Protein 3OCF (pdb70)

Nearest PDB structures (foldseek):
  3ocf-assembly1_C  TM=1.002E+00  e=6.251E-62  Brucella abortus 2308
  3ocf-assembly1_A  TM=9.992E-01  e=1.249E-58  Brucella abortus 2308
  3ocf-assembly1_B  TM=9.968E-01  e=5.907E-56  Brucella abortus 2308
  3oce-assembly1_C  TM=9.866E-01  e=8.020E-56  Brucella abortus 2308
  7c1a-assembly1_D  TM=9.221E-01  e=2.877E-33  [Mannheimia] succiniciproducens MBEL55E

Solvent-accessible surface area: 53727 Å² total; per-residue (Å²): 122,39,164,9,136,20,78,75,25,104,70,73,0,74,60,77,7,23,27,0,5,29,0,31,29,3,49,56,2,1,48,0,10,93,35,18,2,42,82,4,50,22,0,0,74,0,0,1,5,0,1,46,0,0,6,13,0,2,78,124,87,95,55,4,67,112,75,51,51,52,5,0,21,29,0,0,47,22,0,27,117,41,100,19,38,108,20,1,42,0,10,3,4,1,1,0,7,0,29,9,0,2,12,0,0,0,2,0,0,0,0,48,0,0,76,83,68,72,115,89,63,27,27,32,101,42,0,58,6,55,96,9,4,23,42,63,21,55,21,50,4,0,3,18,0,0,0,28,0,0,0,11,47,21,20,114,73,2,33,90,3,0,100,85,0,9,48,3,0,43,43,13,8,168,91,4,52,102,9,2,0,0,2,5,19,8,4,2,9,16,87,14,18,3,0,2,65,3,0,54,0,0,0,9,0,0,92,80,0,22,73,32,0,54,68,4,3,44,86,0,91,87,2,18,4,28,62,111,34,31,61,52,0,10,97,17,0,23,80,42,16,66,27,73,20,57,67,23,83,43,87,24,16,22,28,13,16,8,4,16,0,2,12,0,5,12,10,2,6,12,0,0,5,7,0,0,2,0,0,28,1,0,6,12,0,15,4,0,49,46,18,6,8,6,2,4,126,13,41,52,29,34,18,48,56,61,14,29,32,32,61,50,25,1,4,4,1,0,0,0,0,0,0,0,1,12,1,5,0,8,6,10,0,1,1,1,0,3,6,18,1,38,0,14,15,4,8,2,15,3,0,0,0,39,2,1,9,18,4,5,66,7,0,7,64,0,0,42,12,0,0,89,72,2,0,63,33,0,70,14,41,85,86,96,0,94,38,7,0,58,56,1,6,17,5,0,74,29,2,41,125,81,43,34,107,82,51,0,14,65,3,0,48,74,0,58,93,63,48,70,18,0,69,86,0,0,94,76,108,71,56,74,27,78,38,1,72,131,42,7,65,40,83,150,119,80,20,84,12,82,30,90,75,32,73,75,90,0,62,93,104,8,25,26,0,6,42,0,26,27,4,52,50,4,0,45,0,8,90,27,17,2,41,62,3,54,22,0,1,80,0,0,2,12,0,0,45,0,0,5,15,0,0,65,113,57,227,98,4,66,96,79,44,44,51,7,0,24,38,0,0,47,27,0,26,120,33,42,18,35,107,22,1,40,0,10,2,5,1,0,0,7,0,31,6,0,2,17,0,0,0,3,0,0,0,0,54,0,0,68,78,64,71,112,92,55,25,28,36,176,40,0,66,8,72,83,11,4,16,40,56,18,54,22,50,5,0,2,15,0,0,0,28,0,0,0,17,55,9,22,69,80,0,19,90,4,0,95,82,0,10,52,3,0,47,39,18,9,169,107,9,55,127,11,76,0,0,2,5,17,10,4,2,6,11,90,42,26,26,0,2,79,2,0,56,0,0,0,10,0,0,93,83,0,18,70,60,0,110,65,5,4,45,86,0,101,50,3,22,5,24,64,122,71,27,22,74,52,0,14,57,22,0,14,83,44,14,69,27,134,13,59,69,33,87,39,93,21,17,25,27,11,15,7,5,18,0,2,15,0,5,13,4,1,7,16,0,0,5,8,0,0,4,0,0,28,2,0,5,9,0,13,5,0,40,31,15,2,11,8,3,3,114,10,43,51,30,26,22,48,54,61,12,33,29,23,63,40,43,1,9,3,0,0,0,0,0,1,0,0,1,12,1,4,0,8,6,11,0,1,1,2,0,3,7,18,1,39,0,12,13,3,8,1,12,3,0,0,0,37,3,2,7,18,4,0,44,8,0,4,68,0,0,43,15,0,0,85,81,2,0,61,32,0,96,14,50,92,81,87,0,25,48,8,6,107,24,1,4,14,68,0,73,73,37,49,115,111,72,33,112,82,44,0,7,63,36,0,46,46,0,39,99,71,67,37,44,7,75,50,26,45,99,124,126,35,171,10,72,31,71,72,27,113,78,80,0,62,59,88,7,22,26,0,5,25,0,35,26,3,54,49,4,1,45,0,13,95,34,18,1,36,88,6,51,20,2,0,78,0,0,2,6,0,1,35,0,0,5,24,0,1,78,65,83,96,58,4,83,112,90,17,52,48,9,1,23,26,0,0,47,28,0,24,122,44,95,11,40,110,19,1,42,0,12,3,6,3,0,0,6,0,28,10,0,3,10,0,0,0,3,0,0,0,0,46,0,0,66,90,84,78,23,97,69,23,45,37,108,66,3,56,5,60,92,27,4,22,42,54,17,40,18,47,2,0,2,17,0,0,0,24,1,0,0,13,46,4,22,111,96,0,28,84,4,0,96,83,0,8,50,3,0,42,48,17,8,170,100,5,51,102,11,6,0,0,2,4,19,9,2,2,10,12,80,21,24,10,0,2,83,3,0,54,0,1,0,7,0,0,99,90,0,20,67,22,0,54,118,6,4,43,82,0,91,71,2,20,5,15,26,119,118,35,29,66,55,0,11,94,33,0,26,136,28,15,66,31,74,19,134,53,20,81,38,95,26,21,20,34,11,20,9,6,13,0,2,12,0,5,12,5,2,6,15,0,0,4,7,0,0,2,0,0,29,1,0,5,9,0,13,3,0,43,51,18,5,7,4,3,3,109,9,45,50,22,36,20,56,63,85,35,40,31,22,58,42,24,2,4,3,1,0,0,0,0,0,0,0,1,11,2,5,0,8,6,12,0,1,1,1,0,2,6,17,2,37,0,12,14,4,8,2,14,2,0,0,0,36,3,2,14,16,4,0,54,9,0,6,70,0,0,42,15,0,0,95,80,2,0,65,31,0,85,14,41,86,82,90,0,99,44,4,0,59,59,2,8,6,1,0,65,18,2,44,118,103,26,32,108,81,123,0,7,62,11,0,48,96,0,62,92,64,61,73,29,0,58,84,2,0,103,86,54,73,39,89,7,64,36,0,82,132,65,12,76,50,200,161,71,76,25,179,9,130,19,63,71,24,97,76,85,0,64,63,107,9,24,27,0,5,20,0,26,25,0,57,56,3,1,52,0,10,86,23,20,2,41,74,3,55,21,0,0,75,0,0,0,8,0,1,43,0,0,6,12,0,0,88,120,84,97,162,7,63,95,79,49,42,48,6,2,21,29,0,0,47,22,0,20,114,40,92,20,35,106,24,1,44,0,12,2,4,1,0,2,6,0,37,2,0,2,10,0,1,0,3,0,0,0,0,51,0,0,64,90,69,73,118,80,45,26,26,34,104,39,0,56,6,59,96,13,4,21,46,24,15,42,17,52,4,0,2,15,0,0,0,23,1,0,0,16,50,20,20,108,68,1,33,85,4,0,101,80,0,10,51,3,0,47,44,21,10,166,106,4,57,120,8,55,0,0,1,6,18,10,3,2,10,11,89,53,23,27,0,2,86,3,0,55,0,0,0,10,0,0,91,85,0,23,60,54,0,56,120,6,5,45,80,0,92,96,2,18,5,6,35,57,67,123,73,7,20,57,45,0,11,92,10,0,22,126,30,16,70,30,140,12,54,63,19,85,39,88,24,19,22,28,11,16,9,4,13,0,2,16,0,6,12,4,2,7,11,0,0,5,7,0,0,3,0,0,28,2,0,5,10,0,12,3,0,42,33,15,4,10,7,2,6,44,10,43,52,23,32,27,51,57,69,14,30,26,29,53,44,34,1,5,4,1,0,0,0,0,0,0,0,1,11,2,4,0,7,6,12,0,2,1,1,0,3,5,17,2,38,0,12,15,5,7,1,14,3,0,0,0,36,2,2,10,18,4,6,61,7,0,7,63,0,0,40,12,0,0,91,80,3,0,64,31,1,116,21,76,67,120,90,0,90,60,8,3,76,23,3,9,14,62,0,73,78,59,66,128,97,111,64,6,14,64,19,0,50,49,0,57,95,77,61,26,33,4,76,109,37,52,97,132

Secondary structure (DSSP, 8-state):
-EEEEETTEEEEE-TT-SS-HHHHHHHHH---SS-BGGGSHHHHHHHHHHHHHHHHHHHHTTSS-HHHHHHHHHHHHHHHTTTTGGG---BTT-SSTTHHHHHHHHHHHHHHHHHHTT--TT-TTTS-IIIIITTT--HHHHHHHHHHHHHHHTHHHHHHHHHHHHHHHHHHHHHTTT-EEEEEETTEEEEEEEHHHHHHHHHHHHHHHHHHHHHHHHGGGEE-TT--HHHHHHHHHHHHHTS--EE-S-HHHHTT--HHHHHHHHHHHHHHHHHHHHHHHHHHHT-BSSSS---EE----S--BTTBTT----HHHHHHHHHHHHHHHHHHHHHHHHHT-BTTB-TTHHHHHHHHHHHHHHHHHHHHHHHHHTGGG-EE-HHHHHHHHHT-GGGGGGGHHHHHHHHHHHHHHHHHHH---HHHHHHHTT---HHHHHHT-S--/-EEEEEETTEEEEEETT-SS-HHHHHHHHHS--SS-BGGGSHHHHHHHHHHHHHHHHHHHHTTSS-HHHHHHHHHHHHHHHTTTTGGG---BTT-SSTTHHHHHHHHHHHHHHHHHHTT--TT-TTTS-IIIIITTT--HHHHHHHHHHHHHHHTHHHHHHHHHHHHHHHHHHHHHTTT-EEEEEETTEEEEEEEHHHHHHHHHHHHHHHHHHHHHHHHGGGEE-TT--HHHHHHHHHHHHHHTS--EE-S-HHHHTT--HHHHHHHHHHHHHHHHHHHHHHHHHHHT-BSSSS---EEPPP-S---TTSTT----HHHHHHHHHHHHHHHHHHHHHHHHHT-BTTB-TTHHHHHHHHHHHHHHHHHHHHHHHHHTGGG-EE-HHHHHHHHHT-GGGGGGGHHHH-HHHHHHHHHHHHTTS--HHHHHT-/-EEEEETTEEEEE-TT-SS-HHHHHHHHHS-SSS-BGGGSHHHHHHHHHHHHHHHHHHHHTTSS-HHHHHHHHHHHHHHHTT-SGGG---BTT-SSTTHHHHHHHHHHHHHHHHHHTT--TT-TTTS-IIIIITTT--HHHHHHHHHHHHHHHHHHHHHHHHHHHHHHHHHHHHHTTT-EEEEEETTEEEEEEEHHHHHHHHHHHHHHHHHHHHHHHHGGGEE-TT---HHHHHHHHHHHHHTS--EE-S-HHHHHH--HHHHHHHHHHHHHHHHHHHHHHHHHHHT-BSSSS---EE----S---TTSTT----HHHHHHHHHHHHHHHHHHHHHHHHHT-BTTB-TTHHHHHHHHHHHHHHHHHHHHHHHHHTGGG-EE-HHHHHHHHHT-GGGGGGGHHHH-HHHHHHHHHHHHHHT--HHHHHHHTT---HHHHHHT---/--EEEEEETTEEEEEETT-SS-HHHHHHHHH--SSS-BGGGSHHHHHHHHHHHHHHHHHHHHHS---HHHHHHHHHHHHHHHTTTTGGG--SBTT-SSTTHHHHHHHHHHHHHHHHHHTT--TT-TTTS-IIIIITTT--HHHHHHHHHHHHHHHHHHHHHHHHHHHHHHHHHHHHHTTT-EEEEEETTEEEEEEEHHHHHHHHHHHHHHHHHHHHHHHHGGGEE-TTS---HHHHHHHHHHHHHHTS--EE-S-HHHHTT--HHHHHHHHHHHHHHHHHHHHHHHHHHHT-BSSSS--SEEPPP-S---SSSTT----HHHHHHHHHHHHHHHHHHHHHHHHHT-BTTB-TTHHHHHHHHHHHHHHHHHHHHHHHHHTGGG-EE-HHHHHHHHHT-GGGGGGG-----HHHHHHHHHHHT--HHHHHH-

Sequence (1748 aa):
TRREQDSLGERDIPMDAYFGIQTLRAVENFSLSDVALNHHIPALVRALAMVKKAAATANYKLRQLPEPKYAAIVAACDDIIDGLLMEQFVVDVFQGGAGTSSNMNANEVIANRALEHLGRPRGDYQTIHPNDDVNMSQSTNDVYPTAVRLALLLSQNQVQTALHRLIAAFEAKGREFATVIKIGRTQLQDAVPITLGQEFEAFAATLREDTARLEEVAALFREVNLGGAYAEQAIVELSQISGIELKATGNLVEASWDTGAFVTFSGILRRIAVKLSKIANDLRLLSSGPRSGLGEIRLPAVQPGSSIMPGKVNPVIPESVNQVCYQVIGNDLTVTMAAESGQLQLNAFEPLIVYNILSSMRLLGRAMTNLAERCVDGIEANVERCRRAGAEESISLATALVPVVGYARAAEIAKQALASGQTVMEVAISKGLDASALTIMLDPLRMTRREQDSLGERDIPMDAYFGIQTLRAVENFSLSDVALNHHIPALVRALAMVKKAAATANYKLRQLPEPKYAAIVAACDDIIDGLLMEQFVVDVFQGGAGTSSNMNANEVIANRALEHLGRPRGDYQTIHPNNDDVNMSQSTNDVYPTAVRLALLLSQNQVQTALHRLIAAFEAKGREFATVIKIGRTQLQDAVPITLGQEFEAFAATLREDTARLEEVAALFREVNLGGHAYAEQAIVELSQISGIELKATGNLVEASWDTGAFVTFSGILRRIAVKLSKIANDLRLLSSGPRSGLGEIRLPAVQPGSSIMMPGKVNPVIPESVNQVCYQVIGNDLTVTMAAESGQLQLNAFEPLIVYNILSSMRLLGRAMTNLAERCVDGIEANVERCRAGAEESISLATALVPVVGYARAAEIAKQALASGQTVMEVAISTRREQDSLGERDIPMDAYFGIQTLRAVENFSLSDVALNHHIPALVRALAMVKKAAATANYKLRQLPEPKYAAIVAACDDIIDGLLMEQFVVDVFQGGAGTSSNMNANEVIANRALEHLGRPRGDYQTIHPNDDVNMSQSTNDVYPTAVRLALLLSQNQVQTALHRLIAAFEAKGREEFATVIKIGRTQLQDAVPITLGQEFEAFAATLREDTARLEEVAALFREVNLGGTAYAEQAIVELSQISGIELKATGNLVEASWDTGAFVTFSGILRRRIAVKLSKIANDLRLLSSGPRSGLGEIRLPAVQQPGSSIMPGKVNPVIPESVNQVCYQVIGNDLTVTMAAESGQLQLNAFEPLIVYNILSSMRLLGRAMTNLAERCVDGIEEANVERCRAGAEESISLATALVPVVGYARAAEIAKQALASGQTVMEVAISKGLDASALTIMLDPLSMTRREQDSLGERDIPMDAYFGIQTLRAVENFSLSDVALNHHIPALVRALAMVKKAAATANYKLRQLPEPKYAAIVAACDDIIDGLLMEQFVVDVFQGGAGTSSNMNANEVIANRALEHLGRPRGDYQTIHPNDDVNMSQSTNDVYPTAVRLALLLSQNQVQTALHRLIAAFEAKGREFATVIKIGRTQLQDAVPITLGQEFEAFAATLREDTARLEEVAALFREVNLGGTAHAYAEQAIVELSQISGIELKATGNLVEASWDTGAFVTFSGILRRIAVKLSKIANDLRLLSSGPRSGLGEIRLPAVQPGSSIMPGKVNPVIPESVNQVCYQVIGNDLTVTMAAESGQLQLNAFEPLIVYNILSSMRLLGRAMTNLAERCVDGIEANNVEERCRAGAEESISLATALVPVARAAEIAKQALASGQTVMEVAIS

B-factor: mean 32.25, std 12.2, range [9.56, 76.7]

Radius of gyration: 35.09 Å; Cα contacts (8 Å, |Δi|>4): 3636; chains: 4; bounding box: 96×97×95 Å

InterPro domains:
  IPR000362 Fumarate lyase family [PR00149] (143-161)
  IPR000362 Fumarate lyase family [PR00149] (188-206)
  IPR000362 Fumarate lyase family [PR00149] (279-306)
  IPR000362 Fumarate lyase family [PR00149] (325-341)
  IPR008948 L-Aspartase-like [SSF48557] (11-451)
  IPR018951 Fumarase C, C-terminal [PF10415] (416-466)
  IPR020557 Fumarate lyase, conserved site [PS00163] (325-334)
  IPR022761 Fumarate lyase, N-terminal [PF00206] (19-350)
  IPR024083 Fumarase/histidase, N-terminal [G3DSA:1.10.275.10] (9-147)
  IPR051546 Class-II Aspartate Ammonia-Lyase [PTHR42696] (11-469)

Organism: Brucella abortus (strain 2308) (NCBI:txid359391)

Foldseek 3Di:
DDWAADPVGIDDDPQPALADDLLVVLCVVDVDDQAFPLVLLLLQLLLLLLLLLLLVLCVVVVNADVLLNVLLNVLSVCSNVPPPSVNRGGDLQTFPLQQSVNRSNLRNSQQSSCVVVVHGRNPVVVPPSCCRSQPLHDRLQSVLLSLLLSLVLLLVLLLVLLVLLLVLLLVQLVVFLFQKFFDADVNDGDAIAIPSVVSNVLSVVSVVLNVVLVVLSVVSLAGQQSCNSRQSSQVSSCVSSVHRHHHDPDLQCVLQAPPSLLVNLVSLLVNLVSLLVVLVVVQQCCPDCPPGLVWKHWDQPDDDDPVDPSDRHSVLSVLSNVLSVLSNVLSVVLVVQSVPTDRRHRRRVSSSSVSSSVSSVSSSVSSNCCSPRTSNPMGGPRVSRLVNNQQRLCLLVLCCVPPNPVVSVVLSVVCVVVVHGSLVSCVVVVHDCVSRVVSRGSPD/DWDWDADPVGIDTHRQVALADDLLVVLCVVQVDDQAFVLVLLLLQLLLLLLLLLLLVLCVVVVNADDLLSVLLNVLSVCSNVVPPSVNRGGHLQTFDLCVSVLRSNLSNSQQSSCVVVVHGRPVCVVPPSCCRSQPLHDRLFSNLLSLLLSLLVLLVLLLVLLVLLLVLLLVQLVVQVPQKFFDADPNHTDAIDTPSVVSNVLSVVSVVLNVVLVVLSVVSLAGQHSVVSSRVSSQVSSCVSSVHNHDYDPDLQCVQADCPSLLVNLVSLLVVLVSLLVVLVVVQQCCPDCVPGLNFKHWDADDDDDPVDPSDRHSVLSVLSNVLSVLSNVLSVVLVVQSVPTDRRHRRRSSSSSVSSSVSSVSSSVSSNCCSPRTSNPMDGPSVSRVVNNQQRLCVLVVCCVVPNDVVSVVLSVCCVVPVHGSCVSVVD/DDWAADPVGIDDDPLPALADDLLVVLCVVPVDDQDFCLVLLLLVLLLLLLLLLLLVLCVVVVNADDLLSVLLNVLSVCVNVPPPSVNGGHDLQGFPLQQSVNRSNLRSSQQSSCVVVVHGHPPVVRPNSCVRSQPLHDRLQSSLLSLLLSLVVLLVLLLVLLVLLLVLLLVQLVVFLFQKFFDADVNHTDAIAIPSVVSNVLSVLSVVLNVVLVVLSVVSLAGAASVSNSRVRSQVSSCVSSVHRHDYHPDNQCVQADCPSLLSNLVSLLVSLVSLLVVLVVVQQCCPDCPPGLVFKHWDQPDDDDPVDPPDHHSVLSVLSNVLSVLSNVLSVVLVVQSVPTDRRHRRRVSSSSVSSSVSSVSSSVSSNCCSPRTSNPMDGPRVSRLVNNQQRLCLLVLCCVPPNDVVSVVLSVVCVVVVHGSCVSQVVVVHDSVSSVVSRGSD/DDWDWAADPVGIDTHRFVQLADDLLVVLLVVDPDDQAFPLVLLLLQLLLLLLLLLLLVLCVVPVVQDPLQNVLLNVLSVCSNVPPPSVSRGHHLQGFPLCQSVLRSNLRNSQQSSCVVVVHGRRPCVSPNSCCRSVPLHDRLQSNLLSLLLSLLVLLVLLLVLLVLLLVLLLVVLVVFVVQKFFDADVNHGDAIDTVSVVSNVLSVVSVVLNVVLVVLSVVSQEGQASVSPVSSRQSSQVSSCVSSVHRHHYDPDLQCVQLDCVSLLVNLVSLLVSLVSLLVVLVVVQQCCPDCPPGNNFKHWDADDDDDPVDPSDHHSVLSVLSNVLSVLSNVLSVVLVVQSVPTDRRHSRCVSSSSVSSSVNSVSNSVSSNCCSPRTSNPMGGPRVSRVVNNQLDLCVLVVVVVVVVSVVLSVCCVVVVHGSVVSVVD

CATH classification: 1.10.275.10 (+2 more: 1.20.200.10, 1.10.40.30)

Structure (mmCIF, N/CA/C/O backbone):
data_3OCF
#
_entry.id   3OCF
#
_cell.length_a   86.230
_cell.length_b   86.460
_cell.length_c   105.160
_cell.angle_alpha   90.000
_cell.angle_beta   91.910
_cell.angle_gamma   90.000
#
_symmetry.space_group_name_H-M   'P 1 21 1'
#
loop_
_entity.id
_entity.type
_entity.pdbx_description
1 polymer 'Fumarate lyase:Delta crystallin'
2 non-polymer 'CHLORIDE ION'
3 non-polymer 1,2-ETHANEDIOL
4 water water
#
loop_
_atom_site.group_PDB
_atom_site.id
_atom_site.type_symbol
_atom_site.label_atom_id
_atom_site.label_alt_id
_atom_site.label_comp_id
_atom_site.label_asym_id
_atom_site.label_entity_id
_atom_site.label_seq_id
_atom_site.pdbx_PDB_ins_code
_atom_site.Cartn_x
_atom_site.Cartn_y
_atom_site.Cartn_z
_atom_site.occupancy
_atom_site.B_iso_or_equiv
_atom_site.auth_seq_id
_atom_site.auth_comp_id
_atom_site.auth_asym_id
_atom_site.auth_atom_id
_atom_site.pdbx_PDB_model_num
ATOM 1 N N . THR A 1 23 ? 36.230 25.384 -16.575 1.00 46.11 2 THR A N 1
ATOM 2 C CA . THR A 1 23 ? 36.382 26.183 -15.322 1.00 45.73 2 THR A CA 1
ATOM 3 C C . THR A 1 23 ? 36.599 27.682 -15.565 1.00 45.07 2 THR A C 1
ATOM 4 O O . THR A 1 23 ? 37.007 28.094 -16.646 1.00 45.91 2 THR A O 1
ATOM 8 N N . ARG A 1 24 ? 36.317 28.478 -14.537 1.00 43.44 3 ARG A N 1
ATOM 9 C CA . ARG A 1 24 ? 36.634 29.895 -14.493 1.00 42.69 3 ARG A CA 1
ATOM 10 C C . ARG A 1 24 ? 37.454 30.167 -13.230 1.00 41.92 3 ARG A C 1
ATOM 11 O O . ARG A 1 24 ? 37.317 29.444 -12.232 1.00 42.00 3 ARG A O 1
ATOM 19 N N . ARG A 1 25 ? 38.278 31.212 -13.250 1.00 40.77 4 ARG A N 1
ATOM 20 C CA . ARG A 1 25 ? 39.113 31.525 -12.087 1.00 40.35 4 ARG A CA 1
ATOM 21 C C . ARG A 1 25 ? 38.476 32.616 -11.244 1.00 39.26 4 ARG A C 1
ATOM 22 O O . ARG A 1 25 ? 38.150 33.680 -11.762 1.00 39.03 4 ARG A O 1
ATOM 30 N N . GLU A 1 26 ? 38.294 32.344 -9.946 1.00 37.38 5 GLU A N 1
ATOM 31 C CA . GLU A 1 26 ? 37.858 33.377 -9.016 1.00 36.01 5 GLU A CA 1
ATOM 32 C C . GLU A 1 26 ? 38.937 33.677 -7.985 1.00 35.75 5 GLU A C 1
ATOM 33 O O . GLU A 1 26 ? 39.918 32.937 -7.868 1.00 36.82 5 GLU A O 1
ATOM 39 N N . GLN A 1 27 ? 38.742 34.760 -7.248 1.00 34.62 6 GLN A N 1
ATOM 40 C CA . GLN A 1 27 ? 39.639 35.218 -6.227 1.00 34.70 6 GLN A CA 1
ATOM 41 C C . GLN A 1 27 ? 38.864 35.645 -4.975 1.00 34.27 6 GLN A C 1
ATOM 42 O O . GLN A 1 27 ? 37.816 36.292 -5.069 1.00 33.44 6 GLN A O 1
ATOM 48 N N . ASP A 1 28 ? 39.377 35.275 -3.804 1.00 33.65 7 ASP A N 1
ATOM 49 C CA . ASP A 1 28 ? 38.910 35.884 -2.552 1.00 33.58 7 ASP A CA 1
ATOM 50 C C . ASP A 1 28 ? 40.147 36.366 -1.765 1.00 34.58 7 ASP A C 1
ATOM 51 O O . ASP A 1 28 ? 41.253 36.322 -2.299 1.00 34.62 7 ASP A O 1
ATOM 56 N N . SER A 1 29 ? 39.976 36.799 -0.516 1.00 35.64 8 SER A N 1
ATOM 57 C CA . SER A 1 29 ? 41.088 37.357 0.269 1.00 37.70 8 SER A CA 1
ATOM 58 C C . SER A 1 29 ? 42.201 36.351 0.618 1.00 37.96 8 SER A C 1
ATOM 59 O O . SER A 1 29 ? 43.232 36.754 1.135 1.00 39.62 8 SER A O 1
ATOM 62 N N . LEU A 1 30 ? 41.995 35.059 0.342 1.00 37.51 9 LEU A N 1
ATOM 63 C CA . LEU A 1 30 ? 43.030 34.037 0.553 1.00 36.94 9 LEU A CA 1
ATOM 64 C C . LEU A 1 30 ? 43.789 33.638 -0.709 1.00 36.12 9 LEU A C 1
ATOM 65 O O . LEU A 1 30 ? 44.836 33.039 -0.631 1.00 35.62 9 LEU A O 1
ATOM 70 N N . GLY A 1 31 ? 43.241 33.958 -1.868 1.00 36.26 10 GLY A N 1
ATOM 71 C CA . GLY A 1 31 ? 43.846 33.557 -3.132 1.00 35.61 10 GLY A CA 1
ATOM 72 C C . GLY A 1 31 ? 42.818 33.112 -4.142 1.00 35.98 10 GLY A C 1
ATOM 73 O O . GLY A 1 31 ? 41.644 33.525 -4.051 1.00 34.65 10 GLY A O 1
ATOM 74 N N . GLU A 1 32 ? 43.264 32.275 -5.090 1.00 36.33 11 GLU A N 1
ATOM 75 C CA . GLU A 1 32 ? 42.505 31.914 -6.289 1.00 37.83 11 GLU A CA 1
ATOM 76 C C . GLU A 1 32 ? 42.161 30.429 -6.356 1.00 38.87 11 GLU A C 1
ATOM 77 O O . GLU A 1 32 ? 42.969 29.576 -5.953 1.00 39.34 11 GLU A O 1
ATOM 83 N N . ARG A 1 33 ? 40.987 30.137 -6.913 1.00 38.47 12 ARG A N 1
ATOM 84 C CA . ARG A 1 33 ? 40.599 28.785 -7.275 1.00 39.21 12 ARG A CA 1
ATOM 85 C C . ARG A 1 33 ? 39.920 28.783 -8.649 1.00 38.97 12 ARG A C 1
ATOM 86 O O . ARG A 1 33 ? 39.344 29.786 -9.059 1.00 38.63 12 ARG A O 1
ATOM 94 N N . ASP A 1 34 ? 39.988 27.634 -9.319 1.00 39.74 13 ASP A N 1
ATOM 95 C CA . ASP A 1 34 ? 39.216 27.320 -10.519 1.00 40.42 13 ASP A CA 1
ATOM 96 C C . ASP A 1 34 ? 37.907 26.684 -10.098 1.00 40.44 13 ASP A C 1
ATOM 97 O O . ASP A 1 34 ? 37.889 25.833 -9.200 1.00 40.72 13 ASP A O 1
ATOM 102 N N . ILE A 1 35 ? 36.818 27.112 -10.731 1.00 40.50 14 ILE A N 1
ATOM 103 C CA . ILE A 1 35 ? 35.468 26.660 -10.388 1.00 40.41 14 ILE A CA 1
ATOM 104 C C . ILE A 1 35 ? 34.866 26.066 -11.653 1.00 40.54 14 ILE A C 1
ATOM 105 O O . ILE A 1 35 ? 34.978 26.680 -12.706 1.00 40.97 14 ILE A O 1
ATOM 110 N N . PRO A 1 36 ? 34.228 24.876 -11.568 1.00 40.43 15 PRO A N 1
ATOM 111 C CA . PRO A 1 36 ? 33.575 24.339 -12.783 1.00 40.55 15 PRO A CA 1
ATOM 112 C C . PRO A 1 36 ? 32.686 25.407 -13.390 1.00 40.56 15 PRO A C 1
ATOM 113 O O . PRO A 1 36 ? 31.998 26.115 -12.661 1.00 39.86 15 PRO A O 1
ATOM 117 N N . MET A 1 37 ? 32.737 25.547 -14.712 1.00 41.49 16 MET A N 1
ATOM 118 C CA . MET A 1 37 ? 32.140 26.680 -15.402 1.00 41.70 16 MET A CA 1
ATOM 119 C C . MET A 1 37 ? 30.628 26.730 -15.236 1.00 41.78 16 MET A C 1
ATOM 120 O O . MET A 1 37 ? 30.045 27.805 -15.291 1.00 42.15 16 MET A O 1
ATOM 122 N N . ASP A 1 38 ? 30.009 25.569 -15.014 1.00 41.89 17 ASP A N 1
ATOM 123 C CA . ASP A 1 38 ? 28.553 25.463 -14.852 1.00 41.60 17 ASP A CA 1
ATOM 124 C C . ASP A 1 38 ? 28.086 25.631 -13.392 1.00 40.43 17 ASP A C 1
ATOM 125 O O . ASP A 1 38 ? 26.868 25.565 -13.113 1.00 41.07 17 ASP A O 1
ATOM 127 N N . ALA A 1 39 ? 29.022 25.835 -12.462 1.00 37.76 18 ALA A N 1
ATOM 128 C CA . ALA A 1 39 ? 28.637 25.992 -11.052 1.00 35.12 18 ALA A CA 1
ATOM 129 C C . ALA A 1 39 ? 28.068 27.386 -10.837 1.00 33.47 18 ALA A C 1
ATOM 130 O O . ALA A 1 39 ? 28.595 28.361 -11.382 1.00 34.19 18 ALA A O 1
ATOM 132 N N . TYR A 1 40 ? 26.994 27.491 -10.065 1.00 32.04 19 TYR A N 1
ATOM 133 C CA . TYR A 1 40 ? 26.486 28.825 -9.624 1.00 30.87 19 TYR A CA 1
ATOM 134 C C . TYR A 1 40 ? 27.151 29.292 -8.331 1.00 29.23 19 TYR A C 1
ATOM 135 O O . TYR A 1 40 ? 27.229 30.498 -8.043 1.00 27.75 19 TYR A O 1
ATOM 144 N N . PHE A 1 41 ? 27.636 28.336 -7.546 1.00 28.22 20 PHE A N 1
ATOM 145 C CA . PHE A 1 41 ? 28.388 28.712 -6.346 1.00 27.37 20 PHE A CA 1
ATOM 146 C C . PHE A 1 41 ? 29.764 29.268 -6.757 1.00 27.39 20 PHE A C 1
ATOM 147 O O . PHE A 1 41 ? 30.191 29.070 -7.897 1.00 26.32 20 PHE A O 1
ATOM 155 N N . GLY A 1 42 ? 30.450 29.942 -5.828 1.00 26.96 21 GLY A N 1
ATOM 156 C CA . GLY A 1 42 ? 31.776 30.490 -6.112 1.00 27.87 21 GLY A CA 1
ATOM 157 C C . GLY A 1 42 ? 32.931 29.893 -5.298 1.00 27.72 21 GLY A C 1
ATOM 158 O O . GLY A 1 42 ? 32.827 28.789 -4.741 1.00 27.72 21 GLY A O 1
ATOM 159 N N . ILE A 1 43 ? 34.016 30.661 -5.217 1.00 27.01 22 ILE A N 1
ATOM 160 C CA . ILE A 1 43 ? 35.249 30.248 -4.551 1.00 26.78 22 ILE A CA 1
ATOM 161 C C . ILE A 1 43 ? 35.064 29.955 -3.057 1.00 26.55 22 ILE A C 1
ATOM 162 O O . ILE A 1 43 ? 35.599 28.965 -2.541 1.00 26.60 22 ILE A O 1
ATOM 167 N N . GLN A 1 44 ? 34.296 30.795 -2.374 1.00 26.05 23 GLN A N 1
ATOM 168 C CA . GLN A 1 44 ? 34.078 30.595 -0.937 1.00 26.69 23 GLN A CA 1
ATOM 169 C C . GLN A 1 44 ? 33.340 29.290 -0.622 1.00 26.50 23 GLN A C 1
ATOM 170 O O . GLN A 1 44 ? 33.702 28.583 0.318 1.00 27.69 23 GLN A O 1
ATOM 176 N N . THR A 1 45 ? 32.355 28.940 -1.437 1.00 26.15 24 THR A N 1
ATOM 177 C CA . THR A 1 45 ? 31.680 27.660 -1.321 1.00 25.97 24 THR A CA 1
ATOM 178 C C . THR A 1 45 ? 32.609 26.475 -1.639 1.00 27.01 24 THR A C 1
ATOM 179 O O . THR A 1 45 ? 32.552 25.434 -0.989 1.00 27.35 24 THR A O 1
ATOM 183 N N . LEU A 1 46 ? 33.457 26.640 -2.646 1.00 28.41 25 LEU A N 1
ATOM 184 C CA . LEU A 1 46 ? 34.388 25.589 -3.022 1.00 29.22 25 LEU A CA 1
ATOM 185 C C . LEU A 1 46 ? 35.345 25.306 -1.864 1.00 28.27 25 LEU A C 1
ATOM 186 O O . LEU A 1 46 ? 35.636 24.138 -1.584 1.00 28.05 25 LEU A O 1
ATOM 191 N N . ARG A 1 47 ? 35.801 26.360 -1.186 1.00 27.55 26 ARG A N 1
ATOM 192 C CA . ARG A 1 47 ? 36.672 26.196 -0.019 1.00 26.92 26 ARG A CA 1
ATOM 193 C C . ARG A 1 47 ? 35.919 25.454 1.096 1.00 26.38 26 ARG A C 1
ATOM 194 O O . ARG A 1 47 ? 36.433 24.527 1.717 1.00 26.19 26 ARG A O 1
ATOM 202 N N . ALA A 1 48 ? 34.668 25.840 1.305 1.00 25.40 27 ALA A N 1
ATOM 203 C CA . ALA A 1 48 ? 33.799 25.170 2.275 1.00 24.93 27 ALA A CA 1
ATOM 204 C C . ALA A 1 48 ? 33.613 23.665 1.993 1.00 24.20 27 ALA A C 1
ATOM 205 O O . ALA A 1 48 ? 33.716 22.843 2.898 1.00 23.37 27 ALA A O 1
ATOM 207 N N . VAL A 1 49 ? 33.372 23.296 0.742 1.00 24.31 28 VAL A N 1
ATOM 208 C CA . VAL A 1 49 ? 33.304 21.865 0.368 1.00 25.28 28 VAL A CA 1
ATOM 209 C C . VAL A 1 49 ? 34.601 21.119 0.751 1.00 26.57 28 VAL A C 1
ATOM 210 O O . VAL A 1 49 ? 34.548 20.016 1.295 1.00 26.82 28 VAL A O 1
ATOM 214 N N . GLU A 1 50 ? 35.747 21.750 0.530 1.00 26.56 29 GLU A N 1
ATOM 215 C CA . GLU A 1 50 ? 37.046 21.187 0.919 1.00 28.98 29 GLU A CA 1
ATOM 216 C C . GLU A 1 50 ? 37.273 21.159 2.442 1.00 28.64 29 GLU A C 1
ATOM 217 O O . GLU A 1 50 ? 37.884 20.238 2.973 1.00 30.16 29 GLU A O 1
ATOM 223 N N . ASN A 1 51 ? 36.796 22.189 3.128 1.00 27.14 30 ASN A N 1
ATOM 224 C CA . ASN A 1 51 ? 37.055 22.329 4.541 1.00 26.22 30 ASN A CA 1
ATOM 225 C C . ASN A 1 51 ? 36.206 21.420 5.365 1.00 25.65 30 ASN A C 1
ATOM 226 O O . ASN A 1 51 ? 36.657 20.928 6.403 1.00 25.74 30 ASN A O 1
ATOM 231 N N . PHE A 1 52 ? 35.000 21.143 4.887 1.00 24.90 31 PHE A N 1
ATOM 232 C CA . PHE A 1 52 ? 34.025 20.466 5.737 1.00 25.54 31 PHE A CA 1
ATOM 233 C C . PHE A 1 52 ? 33.357 19.247 5.131 1.00 25.99 31 PHE A C 1
ATOM 234 O O . PHE A 1 52 ? 32.188 18.960 5.465 1.00 26.20 31 PHE A O 1
ATOM 242 N N . SER A 1 53 ? 34.053 18.511 4.260 1.00 26.30 32 SER A N 1
ATOM 243 C CA . SER A 1 53 ? 33.457 17.279 3.736 1.00 27.06 32 SER A CA 1
ATOM 244 C C . SER A 1 53 ? 33.531 16.267 4.866 1.00 26.58 32 SER A C 1
ATOM 245 O O . SER A 1 53 ? 34.638 15.810 5.249 1.00 26.04 32 SER A O 1
ATOM 248 N N . LEU A 1 54 ? 32.363 15.964 5.426 1.00 24.64 33 LEU A N 1
ATOM 249 C CA . LEU A 1 54 ? 32.313 15.197 6.660 1.00 24.11 33 LEU A CA 1
ATOM 250 C C . LEU A 1 54 ? 31.268 14.106 6.650 1.00 23.53 33 LEU A C 1
ATOM 251 O O . LEU A 1 54 ? 31.534 13.045 7.173 1.00 24.37 33 LEU A O 1
ATOM 256 N N . SER A 1 55 ? 30.097 14.384 6.078 1.00 22.31 34 SER A N 1
ATOM 257 C CA . SER A 1 55 ? 28.901 13.573 6.261 1.00 22.51 34 SER A CA 1
ATOM 258 C C . SER A 1 55 ? 28.278 13.073 4.969 1.00 24.45 34 SER A C 1
ATOM 259 O O . SER A 1 55 ? 27.402 12.201 5.009 1.00 25.75 34 SER A O 1
ATOM 262 N N . ASP A 1 56 ? 28.733 13.628 3.847 1.00 25.08 35 ASP A N 1
ATOM 263 C CA . ASP A 1 56 ? 28.068 13.526 2.545 1.00 28.02 35 ASP A CA 1
ATOM 264 C C . ASP A 1 56 ? 26.614 14.046 2.600 1.00 27.07 35 ASP A C 1
ATOM 265 O O . ASP A 1 56 ? 25.824 13.699 1.752 1.00 27.93 35 ASP A O 1
ATOM 270 N N . VAL A 1 57 ? 26.258 14.854 3.602 1.00 26.24 36 VAL A N 1
ATOM 271 C CA . VAL A 1 57 ? 24.934 15.464 3.641 1.00 24.27 36 VAL A CA 1
ATOM 272 C C . VAL A 1 57 ? 25.109 16.970 3.423 1.00 24.71 36 VAL A C 1
ATOM 273 O O . VAL A 1 57 ? 25.696 17.674 4.256 1.00 23.81 36 VAL A O 1
ATOM 277 N N . ALA A 1 58 ? 24.621 17.454 2.285 1.00 23.69 37 ALA A N 1
ATOM 278 C CA . ALA A 1 58 ? 24.720 18.861 1.933 1.00 23.91 37 ALA A CA 1
ATOM 279 C C . ALA A 1 58 ? 23.451 19.628 2.322 1.00 23.91 37 ALA A C 1
ATOM 280 O O . ALA A 1 58 ? 22.390 19.030 2.586 1.00 21.76 37 ALA A O 1
ATOM 282 N N . LEU A 1 59 ? 23.591 20.953 2.333 1.00 23.66 38 LEU A N 1
ATOM 283 C CA . LEU A 1 59 ? 22.525 21.904 2.606 1.00 24.64 38 LEU A CA 1
ATOM 284 C C . LEU A 1 59 ? 21.282 21.604 1.797 1.00 24.57 38 LEU A C 1
ATOM 285 O O . LEU A 1 59 ? 20.187 21.854 2.273 1.00 23.21 38 LEU A O 1
ATOM 290 N N . ASN A 1 60 ? 21.430 21.068 0.578 1.00 25.34 39 ASN A N 1
ATOM 291 C CA . ASN A 1 60 ? 20.234 20.706 -0.189 1.00 26.19 39 ASN A CA 1
ATOM 292 C C . ASN A 1 60 ? 19.373 19.583 0.402 1.00 26.19 39 ASN A C 1
ATOM 293 O O . ASN A 1 60 ? 18.278 19.358 -0.085 1.00 26.14 39 ASN A O 1
ATOM 298 N N . HIS A 1 61 ? 19.869 18.893 1.443 1.00 25.68 40 HIS A N 1
ATOM 299 C CA A HIS A 1 61 ? 19.087 17.885 2.151 0.50 25.40 40 HIS A CA 1
ATOM 300 C CA B HIS A 1 61 ? 19.093 17.875 2.180 0.50 25.29 40 HIS A CA 1
ATOM 301 C C . HIS A 1 61 ? 18.199 18.526 3.229 1.00 24.75 40 HIS A C 1
ATOM 302 O O . HIS A 1 61 ? 17.325 17.880 3.815 1.00 24.96 40 HIS A O 1
ATOM 315 N N . ILE A 1 62 ? 18.413 19.811 3.474 1.00 23.79 41 ILE A N 1
ATOM 316 C CA . ILE A 1 62 ? 17.519 20.575 4.317 1.00 22.48 41 ILE A CA 1
ATOM 317 C C . ILE A 1 62 ? 17.088 21.793 3.477 1.00 22.85 41 ILE A C 1
ATOM 318 O O . ILE A 1 62 ? 17.482 22.934 3.769 1.00 22.86 41 ILE A O 1
ATOM 323 N N . PRO A 1 63 ? 16.271 21.556 2.427 1.00 21.80 42 PRO A N 1
ATOM 324 C CA . PRO A 1 63 ? 15.869 22.675 1.555 1.00 21.65 42 PRO A CA 1
ATOM 325 C C . PRO A 1 63 ? 15.097 23.809 2.235 1.00 20.33 42 PRO A C 1
ATOM 326 O O . PRO A 1 63 ? 15.117 24.908 1.711 1.00 20.84 42 PRO A O 1
ATOM 330 N N . ALA A 1 64 ? 14.456 23.584 3.385 1.00 19.13 43 ALA A N 1
ATOM 331 C CA . ALA A 1 64 ? 13.782 24.697 4.064 1.00 19.33 43 ALA A CA 1
ATOM 332 C C . ALA A 1 64 ? 14.738 25.816 4.449 1.00 19.45 43 ALA A C 1
ATOM 333 O O . ALA A 1 64 ? 14.320 26.966 4.445 1.00 20.53 43 ALA A O 1
ATOM 335 N N . LEU A 1 65 ? 15.969 25.481 4.835 1.00 18.97 44 LEU A N 1
ATOM 336 C CA . LEU A 1 65 ? 17.001 26.471 5.205 1.00 19.10 44 LEU A CA 1
ATOM 337 C C . LEU A 1 65 ? 17.489 27.201 3.950 1.00 19.22 44 LEU A C 1
ATOM 338 O O . LEU A 1 65 ? 17.739 28.391 3.999 1.00 19.64 44 LEU A O 1
ATOM 343 N N . VAL A 1 66 ? 17.606 26.479 2.837 1.00 19.22 45 VAL A N 1
ATOM 344 C CA . VAL A 1 66 ? 17.937 27.088 1.549 1.00 19.23 45 VAL A CA 1
ATOM 345 C C . VAL A 1 66 ? 16.869 28.149 1.183 1.00 20.36 45 VAL A C 1
ATOM 346 O O . VAL A 1 66 ? 17.195 29.324 0.920 1.00 20.00 45 VAL A O 1
ATOM 350 N N . ARG A 1 67 ? 15.599 27.753 1.246 1.00 19.97 46 ARG A N 1
ATOM 351 C CA . ARG A 1 67 ? 14.536 28.680 0.920 1.00 20.53 46 ARG A CA 1
ATOM 352 C C . ARG A 1 67 ? 14.478 29.859 1.907 1.00 20.49 46 ARG A C 1
ATOM 353 O O . ARG A 1 67 ? 14.278 30.997 1.485 1.00 20.67 46 ARG A O 1
ATOM 361 N N . ALA A 1 68 ? 14.635 29.591 3.203 1.00 20.33 47 ALA A N 1
ATOM 362 C CA . ALA A 1 68 ? 14.708 30.674 4.202 1.00 21.04 47 ALA A CA 1
ATOM 363 C C . ALA A 1 68 ? 15.811 31.687 3.884 1.00 21.22 47 ALA A C 1
ATOM 364 O O . ALA A 1 68 ? 15.579 32.892 3.938 1.00 22.32 47 ALA A O 1
ATOM 366 N N . LEU A 1 69 ? 17.003 31.187 3.562 1.00 21.80 48 LEU A N 1
ATOM 367 C CA . LEU A 1 69 ? 18.141 32.040 3.276 1.00 21.70 48 LEU A CA 1
ATOM 368 C C . LEU A 1 69 ? 17.841 32.928 2.064 1.00 21.96 48 LEU A C 1
ATOM 369 O O . LEU A 1 69 ? 18.090 34.130 2.107 1.00 20.93 48 LEU A O 1
ATOM 374 N N . ALA A 1 70 ? 17.295 32.326 1.003 1.00 21.48 49 ALA A N 1
ATOM 375 C CA . ALA A 1 70 ? 16.874 33.065 -0.186 1.00 22.79 49 ALA A CA 1
ATOM 376 C C . ALA A 1 70 ? 15.827 34.149 0.121 1.00 22.51 49 ALA A C 1
ATOM 377 O O . ALA A 1 70 ? 15.895 35.236 -0.435 1.00 23.44 49 ALA A O 1
ATOM 379 N N . MET A 1 71 ? 14.886 33.846 1.012 1.00 22.76 50 MET A N 1
ATOM 380 C CA . MET A 1 71 ? 13.911 34.815 1.492 1.00 22.83 50 MET A CA 1
ATOM 381 C C . MET A 1 71 ? 14.581 35.923 2.273 1.00 23.87 50 MET A C 1
ATOM 382 O O . MET A 1 71 ? 14.282 37.077 2.042 1.00 25.77 50 MET A O 1
ATOM 387 N N . VAL A 1 72 ? 15.485 35.591 3.194 1.00 23.44 51 VAL A N 1
ATOM 388 C CA . VAL A 1 72 ? 16.210 36.638 3.925 1.00 23.48 51 VAL A CA 1
ATOM 389 C C . VAL A 1 72 ? 16.971 37.554 2.956 1.00 23.26 51 VAL A C 1
ATOM 390 O O . VAL A 1 72 ? 16.931 38.776 3.126 1.00 24.21 51 VAL A O 1
ATOM 394 N N . LYS A 1 73 ? 17.636 36.972 1.962 1.00 22.11 52 LYS A N 1
ATOM 395 C CA . LYS A 1 73 ? 18.383 37.749 0.965 1.00 23.35 52 LYS A CA 1
ATOM 396 C C . LYS A 1 73 ? 17.469 38.650 0.133 1.00 23.40 52 LYS A C 1
ATOM 397 O O . LYS A 1 73 ? 17.863 39.757 -0.225 1.00 24.21 52 LYS A O 1
ATOM 403 N N . LYS A 1 74 ? 16.284 38.141 -0.213 1.00 23.09 53 LYS A N 1
ATOM 404 C CA . LYS A 1 74 ? 15.284 38.934 -0.925 1.00 23.80 53 LYS A CA 1
ATOM 405 C C . LYS A 1 74 ? 14.829 40.113 -0.063 1.00 23.85 53 LYS A C 1
ATOM 406 O O . LYS A 1 74 ? 14.747 41.251 -0.566 1.00 25.87 53 LYS A O 1
ATOM 412 N N . ALA A 1 75 ? 14.539 39.839 1.206 1.00 22.65 54 ALA A N 1
ATOM 413 C CA . ALA A 1 75 ? 14.157 40.860 2.172 1.00 23.76 54 ALA A CA 1
ATOM 414 C C . ALA A 1 75 ? 15.212 41.950 2.330 1.00 23.91 54 ALA A C 1
ATOM 415 O O . ALA A 1 75 ? 14.868 43.146 2.374 1.00 24.47 54 ALA A O 1
ATOM 417 N N . ALA A 1 76 ? 16.473 41.543 2.427 1.00 23.50 55 ALA A N 1
ATOM 418 C CA . ALA A 1 76 ? 17.551 42.491 2.572 1.00 25.07 55 ALA A CA 1
ATOM 419 C C . ALA A 1 76 ? 17.727 43.338 1.297 1.00 25.47 55 ALA A C 1
ATOM 420 O O . ALA A 1 76 ? 17.859 44.549 1.375 1.00 26.39 55 ALA A O 1
ATOM 422 N N . ALA A 1 77 ? 17.741 42.706 0.120 1.00 25.89 56 ALA A N 1
ATOM 423 C CA . ALA A 1 77 ? 17.912 43.489 -1.110 1.00 25.15 56 ALA A CA 1
ATOM 424 C C . ALA A 1 77 ? 16.806 44.584 -1.248 1.00 25.63 56 ALA A C 1
ATOM 425 O O . ALA A 1 77 ? 17.097 45.711 -1.673 1.00 25.56 56 ALA A O 1
ATOM 427 N N . THR A 1 78 ? 15.575 44.233 -0.869 1.00 25.33 57 THR A N 1
ATOM 428 C CA . THR A 1 78 ? 14.382 45.068 -1.004 1.00 27.48 57 THR A CA 1
ATOM 429 C C . THR A 1 78 ? 14.447 46.261 -0.043 1.00 28.90 57 THR A C 1
ATOM 430 O O . THR A 1 78 ? 14.220 47.409 -0.451 1.00 30.11 57 THR A O 1
ATOM 434 N N . ALA A 1 79 ? 14.774 45.994 1.224 1.00 28.84 58 ALA A N 1
ATOM 435 C CA . ALA A 1 79 ? 15.019 47.075 2.171 1.00 29.51 58 ALA A CA 1
ATOM 436 C C . ALA A 1 79 ? 16.193 47.970 1.728 1.00 30.07 58 ALA A C 1
ATOM 437 O O . ALA A 1 79 ? 16.075 49.203 1.741 1.00 29.69 58 ALA A O 1
ATOM 439 N N . ASN A 1 80 ? 17.311 47.362 1.330 1.00 29.72 59 ASN A N 1
ATOM 440 C CA . ASN A 1 80 ? 18.448 48.126 0.799 1.00 30.05 59 ASN A CA 1
ATOM 441 C C . ASN A 1 80 ? 18.042 49.036 -0.373 1.00 30.36 59 ASN A C 1
ATOM 442 O O . ASN A 1 80 ? 18.479 50.190 -0.454 1.00 30.79 59 ASN A O 1
ATOM 447 N N . TYR A 1 81 ? 17.201 48.510 -1.264 1.00 30.77 60 TYR A N 1
ATOM 448 C CA . TYR A 1 81 ? 16.728 49.242 -2.441 1.00 31.18 60 TYR A CA 1
ATOM 449 C C . TYR A 1 81 ? 15.854 50.423 -2.041 1.00 32.00 60 TYR A C 1
ATOM 450 O O . TYR A 1 81 ? 16.114 51.558 -2.454 1.00 31.23 60 TYR A O 1
ATOM 459 N N . LYS A 1 82 ? 14.828 50.138 -1.237 1.00 32.90 61 LYS A N 1
ATOM 460 C CA . LYS A 1 82 ? 13.887 51.160 -0.751 1.00 34.09 61 LYS A CA 1
ATOM 461 C C . LYS A 1 82 ? 14.569 52.235 0.094 1.00 34.48 61 LYS A C 1
ATOM 462 O O . LYS A 1 82 ? 14.033 53.332 0.245 1.00 34.80 61 LYS A O 1
ATOM 468 N N . LEU A 1 83 ? 15.721 51.907 0.666 1.00 34.60 62 LEU A N 1
ATOM 469 C CA . LEU A 1 83 ? 16.490 52.884 1.447 1.00 35.92 62 LEU A CA 1
ATOM 470 C C . LEU A 1 83 ? 17.577 53.529 0.604 1.00 35.66 62 LEU A C 1
ATOM 471 O O . LEU A 1 83 ? 18.410 54.221 1.134 1.00 36.69 62 LEU A O 1
ATOM 476 N N . ARG A 1 84 ? 17.547 53.277 -0.708 1.00 36.30 63 ARG A N 1
ATOM 477 C CA . ARG A 1 84 ? 18.456 53.872 -1.715 1.00 36.75 63 ARG A CA 1
ATOM 478 C C . ARG A 1 84 ? 19.931 53.551 -1.513 1.00 36.55 63 ARG A C 1
ATOM 479 O O . ARG A 1 84 ? 20.795 54.344 -1.873 1.00 38.48 63 ARG A O 1
ATOM 481 N N . GLN A 1 85 ? 20.221 52.390 -0.934 1.00 35.31 64 GLN A N 1
ATOM 482 C CA . GLN A 1 85 ? 21.593 51.926 -0.737 1.00 33.66 64 GLN A CA 1
ATOM 483 C C . GLN A 1 85 ? 21.985 50.890 -1.809 1.00 32.34 64 GLN A C 1
ATOM 484 O O . GLN A 1 85 ? 23.154 50.580 -1.994 1.00 31.00 64 GLN A O 1
ATOM 486 N N . LEU A 1 86 ? 21.004 50.338 -2.504 1.00 31.91 65 LEU A N 1
ATOM 487 C CA . LEU A 1 86 ? 21.293 49.315 -3.512 1.00 31.51 65 LEU A CA 1
ATOM 488 C C . LEU A 1 86 ? 20.679 49.758 -4.825 1.00 31.96 65 LEU A C 1
ATOM 489 O O . LEU A 1 86 ? 19.467 49.953 -4.911 1.00 32.12 65 LEU A O 1
ATOM 494 N N . PRO A 1 87 ? 21.511 49.912 -5.862 1.00 32.42 66 PRO A N 1
ATOM 495 C CA . PRO A 1 87 ? 21.008 50.423 -7.128 1.00 32.59 66 PRO A CA 1
ATOM 496 C C . PRO A 1 87 ? 19.901 49.526 -7.740 1.00 33.34 66 PRO A C 1
ATOM 497 O O . PRO A 1 87 ? 19.913 48.293 -7.597 1.00 32.97 66 PRO A O 1
ATOM 501 N N . GLU A 1 88 ? 18.940 50.159 -8.405 1.00 33.88 67 GLU A N 1
ATOM 502 C CA . GLU A 1 88 ? 17.799 49.472 -9.024 1.00 33.49 67 GLU A CA 1
ATOM 503 C C . GLU A 1 88 ? 18.119 48.195 -9.835 1.00 32.45 67 GLU A C 1
ATOM 504 O O . GLU A 1 88 ? 17.455 47.184 -9.670 1.00 32.60 67 GLU A O 1
ATOM 510 N N . PRO A 1 89 ? 19.101 48.241 -10.736 1.00 32.26 68 PRO A N 1
ATOM 511 C CA . PRO A 1 89 ? 19.252 47.023 -11.535 1.00 31.54 68 PRO A CA 1
ATOM 512 C C . PRO A 1 89 ? 19.793 45.863 -10.731 1.00 31.17 68 PRO A C 1
ATOM 513 O O . PRO A 1 89 ? 19.447 44.715 -11.025 1.00 31.07 68 PRO A O 1
ATOM 517 N N . LYS A 1 90 ? 20.633 46.150 -9.729 1.00 30.36 69 LYS A N 1
ATOM 518 C CA . LYS A 1 90 ? 21.164 45.096 -8.839 1.00 29.88 69 LYS A CA 1
ATOM 519 C C . LYS A 1 90 ? 20.040 44.520 -7.973 1.00 28.93 69 LYS A C 1
ATOM 520 O O . LYS A 1 90 ? 19.908 43.311 -7.835 1.00 28.68 69 LYS A O 1
ATOM 526 N N . TYR A 1 91 ? 19.227 45.395 -7.391 1.00 28.84 70 TYR A N 1
ATOM 527 C CA . TYR A 1 91 ? 18.038 44.932 -6.665 1.00 28.89 70 TYR A CA 1
ATOM 528 C C . TYR A 1 91 ? 17.166 44.039 -7.552 1.00 28.32 70 TYR A C 1
ATOM 529 O O . TYR A 1 91 ? 16.832 42.937 -7.165 1.00 28.18 70 TYR A O 1
ATOM 538 N N . ALA A 1 92 ? 16.823 44.494 -8.749 1.00 27.65 71 ALA A N 1
ATOM 539 C CA . ALA A 1 92 ? 15.854 43.716 -9.535 1.00 27.15 71 ALA A CA 1
ATOM 540 C C . ALA A 1 92 ? 16.410 42.321 -9.846 1.00 26.45 71 ALA A C 1
ATOM 541 O O . ALA A 1 92 ? 15.687 41.309 -9.726 1.00 25.52 71 ALA A O 1
ATOM 543 N N . ALA A 1 93 ? 17.704 42.264 -10.167 1.00 25.07 72 ALA A N 1
ATOM 544 C CA . ALA A 1 93 ? 18.340 40.994 -10.584 1.00 24.86 72 ALA A CA 1
ATOM 545 C C . ALA A 1 93 ? 18.478 40.036 -9.405 1.00 23.78 72 ALA A C 1
ATOM 546 O O . ALA A 1 93 ? 18.269 38.841 -9.572 1.00 22.88 72 ALA A O 1
ATOM 548 N N . ILE A 1 94 ? 18.837 40.582 -8.248 1.00 22.40 73 ILE A N 1
ATOM 549 C CA . ILE A 1 94 ? 18.990 39.800 -7.014 1.00 23.44 73 ILE A CA 1
ATOM 550 C C . ILE A 1 94 ? 17.677 39.191 -6.595 1.00 23.11 73 ILE A C 1
ATOM 551 O O . ILE A 1 94 ? 17.623 38.007 -6.251 1.00 23.60 73 ILE A O 1
ATOM 556 N N . VAL A 1 95 ? 16.627 40.016 -6.632 1.00 23.14 74 VAL A N 1
ATOM 557 C CA . VAL A 1 95 ? 15.291 39.584 -6.296 1.00 22.93 74 VAL A CA 1
ATOM 558 C C . VAL A 1 95 ? 14.791 38.460 -7.245 1.00 24.03 74 VAL A C 1
ATOM 559 O O . VAL A 1 95 ? 14.305 37.415 -6.785 1.00 24.19 74 VAL A O 1
ATOM 563 N N . ALA A 1 96 ? 14.956 38.654 -8.548 1.00 23.37 75 ALA A N 1
ATOM 564 C CA . ALA A 1 96 ? 14.625 37.635 -9.520 1.00 24.06 75 ALA A CA 1
ATOM 565 C C . ALA A 1 96 ? 15.343 36.311 -9.173 1.00 23.94 75 ALA A C 1
ATOM 566 O O . ALA A 1 96 ? 14.729 35.252 -9.193 1.00 24.03 75 ALA A O 1
ATOM 568 N N . ALA A 1 97 ? 16.635 36.386 -8.870 1.00 24.07 76 ALA A N 1
ATOM 569 C CA . ALA A 1 97 ? 17.434 35.210 -8.496 1.00 25.15 76 ALA A CA 1
ATOM 570 C C . ALA A 1 97 ? 16.922 34.499 -7.221 1.00 25.26 76 ALA A C 1
ATOM 571 O O . ALA A 1 97 ? 16.716 33.262 -7.219 1.00 26.88 76 ALA A O 1
ATOM 573 N N . CYS A 1 98 ? 16.688 35.269 -6.157 1.00 24.81 77 CYS A N 1
ATOM 574 C CA . CYS A 1 98 ? 16.073 34.743 -4.932 1.00 24.47 77 CYS A CA 1
ATOM 575 C C . CYS A 1 98 ? 14.718 34.082 -5.212 1.00 25.27 77 CYS A C 1
ATOM 576 O O . CYS A 1 98 ? 14.408 33.055 -4.606 1.00 23.73 77 CYS A O 1
ATOM 579 N N . ASP A 1 99 ? 13.901 34.694 -6.089 1.00 24.91 78 ASP A N 1
ATOM 580 C CA . ASP A 1 99 ? 12.597 34.124 -6.424 1.00 26.50 78 ASP A CA 1
ATOM 581 C C . ASP A 1 99 ? 12.781 32.717 -7.031 1.00 26.65 78 ASP A C 1
ATOM 582 O O . ASP A 1 99 ? 12.025 31.793 -6.719 1.00 26.73 78 ASP A O 1
ATOM 587 N N . ASP A 1 100 ? 13.750 32.563 -7.927 1.00 26.73 79 ASP A N 1
ATOM 588 C CA . ASP A 1 100 ? 14.010 31.260 -8.521 1.00 27.48 79 ASP A CA 1
ATOM 589 C C . ASP A 1 100 ? 14.284 30.178 -7.453 1.00 27.44 79 ASP A C 1
ATOM 590 O O . ASP A 1 100 ? 13.732 29.060 -7.511 1.00 27.04 79 ASP A O 1
ATOM 595 N N . ILE A 1 101 ? 15.115 30.520 -6.469 1.00 27.11 80 ILE A N 1
ATOM 596 C CA . ILE A 1 101 ? 15.456 29.609 -5.367 1.00 26.75 80 ILE A CA 1
ATOM 597 C C . ILE A 1 101 ? 14.244 29.331 -4.454 1.00 27.63 80 ILE A C 1
ATOM 598 O O . ILE A 1 101 ? 13.963 28.184 -4.099 1.00 26.61 80 ILE A O 1
ATOM 603 N N . ILE A 1 102 ? 13.517 30.382 -4.082 1.00 28.32 81 ILE A N 1
ATOM 604 C CA . ILE A 1 102 ? 12.255 30.199 -3.335 1.00 29.09 81 ILE A CA 1
ATOM 605 C C . ILE A 1 102 ? 11.289 29.249 -4.095 1.00 30.49 81 ILE A C 1
ATOM 606 O O . ILE A 1 102 ? 10.535 28.477 -3.476 1.00 30.21 81 ILE A O 1
ATOM 611 N N . ASP A 1 103 ? 11.328 29.306 -5.430 1.00 30.78 82 ASP A N 1
ATOM 612 C CA . ASP A 1 103 ? 10.462 28.474 -6.272 1.00 32.13 82 ASP A CA 1
ATOM 613 C C . ASP A 1 103 ? 11.003 27.056 -6.516 1.00 32.85 82 ASP A C 1
ATOM 614 O O . ASP A 1 103 ? 10.298 26.220 -7.075 1.00 33.07 82 ASP A O 1
ATOM 619 N N . GLY A 1 104 ? 12.241 26.788 -6.100 1.00 32.96 83 GLY A N 1
ATOM 620 C CA . GLY A 1 104 ? 12.731 25.422 -6.017 1.00 33.24 83 GLY A CA 1
ATOM 621 C C . GLY A 1 104 ? 13.807 25.088 -7.007 1.00 33.58 83 GLY A C 1
ATOM 622 O O . GLY A 1 104 ? 14.197 23.921 -7.139 1.00 33.88 83 GLY A O 1
ATOM 623 N N . LEU A 1 105 ? 14.273 26.108 -7.722 1.00 32.99 84 LEU A N 1
ATOM 624 C CA . LEU A 1 105 ? 15.389 25.967 -8.645 1.00 32.31 84 LEU A CA 1
ATOM 625 C C . LEU A 1 105 ? 16.716 26.107 -7.919 1.00 31.34 84 LEU A C 1
ATOM 626 O O . LEU A 1 105 ? 16.815 26.771 -6.865 1.00 30.62 84 LEU A O 1
ATOM 631 N N . LEU A 1 106 ? 17.741 25.511 -8.518 1.00 30.43 85 LEU A N 1
ATOM 632 C CA . LEU A 1 106 ? 19.135 25.610 -8.058 1.00 29.88 85 LEU A CA 1
ATOM 633 C C . LEU A 1 106 ? 19.434 24.920 -6.729 1.00 28.99 85 LEU A C 1
ATOM 634 O O . LEU A 1 106 ? 20.450 25.211 -6.131 1.00 28.72 85 LEU A O 1
ATOM 639 N N . MET A 1 107 ? 18.589 23.982 -6.293 1.00 28.83 86 MET A N 1
ATOM 640 C CA . MET A 1 107 ? 18.838 23.256 -5.032 1.00 28.18 86 MET A CA 1
ATOM 641 C C . MET A 1 107 ? 20.166 22.561 -5.058 1.00 27.17 86 MET A C 1
ATOM 642 O O . MET A 1 107 ? 20.864 22.547 -4.066 1.00 26.49 86 MET A O 1
ATOM 647 N N . GLU A 1 108 ? 20.516 22.005 -6.212 1.00 26.72 87 GLU A N 1
ATOM 648 C CA . GLU A 1 108 ? 21.741 21.247 -6.362 1.00 26.60 87 GLU A CA 1
ATOM 649 C C . GLU A 1 108 ? 22.981 22.124 -6.232 1.00 26.13 87 GLU A C 1
ATOM 650 O O . GLU A 1 108 ? 24.090 21.604 -6.151 1.00 26.15 87 GLU A O 1
ATOM 656 N N . GLN A 1 109 ? 22.818 23.446 -6.226 1.00 25.34 88 GLN A N 1
ATOM 657 C CA . GLN A 1 109 ? 23.984 24.338 -6.121 1.00 25.30 88 GLN A CA 1
ATOM 658 C C . GLN A 1 109 ? 24.337 24.587 -4.640 1.00 25.35 88 GLN A C 1
ATOM 659 O O . GLN A 1 109 ? 25.328 25.253 -4.315 1.00 25.62 88 GLN A O 1
ATOM 665 N N . PHE A 1 110 ? 23.479 24.093 -3.752 1.00 24.32 89 PHE A N 1
ATOM 666 C CA . PHE A 1 110 ? 23.697 24.290 -2.324 1.00 23.63 89 PHE A CA 1
ATOM 667 C C . PHE A 1 110 ? 24.444 23.105 -1.783 1.00 22.38 89 PHE A C 1
ATOM 668 O O . PHE A 1 110 ? 23.863 22.086 -1.428 1.00 22.39 89 PHE A O 1
ATOM 676 N N . VAL A 1 111 ? 25.766 23.243 -1.758 1.00 22.80 90 VAL A N 1
ATOM 677 C CA . VAL A 1 111 ? 26.644 22.062 -1.649 1.00 22.48 90 VAL A CA 1
ATOM 678 C C . VAL A 1 111 ? 27.401 21.901 -0.350 1.00 22.29 90 VAL A C 1
ATOM 679 O O . VAL A 1 111 ? 28.147 20.934 -0.181 1.00 21.93 90 VAL A O 1
ATOM 683 N N . VAL A 1 112 ? 27.273 22.872 0.546 1.00 21.89 91 VAL A N 1
ATOM 684 C CA . VAL A 1 112 ? 28.125 22.889 1.741 1.00 21.11 91 VAL A CA 1
ATOM 685 C C . VAL A 1 112 ? 27.558 21.838 2.696 1.00 20.88 91 VAL A C 1
ATOM 686 O O . VAL A 1 112 ? 26.330 21.689 2.833 1.00 19.58 91 VAL A O 1
ATOM 690 N N . ASP A 1 113 ? 28.454 21.078 3.322 1.00 20.87 92 ASP A N 1
ATOM 691 C CA . ASP A 1 113 ? 28.077 20.072 4.328 1.00 20.29 92 ASP A CA 1
ATOM 692 C C . ASP A 1 113 ? 27.269 20.673 5.508 1.00 20.39 92 ASP A C 1
ATOM 693 O O . ASP A 1 113 ? 27.583 21.752 5.995 1.00 19.42 92 ASP A O 1
ATOM 698 N N . VAL A 1 114 ? 26.255 19.945 5.984 1.00 20.70 93 VAL A N 1
ATOM 699 C CA . VAL A 1 114 ? 25.486 20.369 7.172 1.00 20.48 93 VAL A CA 1
ATOM 700 C C . VAL A 1 114 ? 26.338 20.502 8.435 1.00 21.34 93 VAL A C 1
ATOM 701 O O . VAL A 1 114 ? 25.993 21.312 9.313 1.00 22.39 93 VAL A O 1
ATOM 705 N N . PHE A 1 115 ? 27.476 19.794 8.496 1.00 20.53 94 PHE A N 1
ATOM 706 C CA . PHE A 1 115 ? 28.371 19.832 9.678 1.00 20.94 94 PHE A CA 1
ATOM 707 C C . PHE A 1 115 ? 29.454 20.893 9.604 1.00 20.70 94 PHE A C 1
ATOM 708 O O . PHE A 1 115 ? 30.422 20.859 10.368 1.00 20.83 94 PHE A O 1
ATOM 716 N N . GLN A 1 116 ? 29.279 21.812 8.667 1.00 20.85 95 GLN A N 1
ATOM 717 C CA . GLN A 1 116 ? 30.178 22.953 8.445 1.00 20.91 95 GLN A CA 1
ATOM 718 C C . GLN A 1 116 ? 30.507 23.687 9.743 1.00 20.99 95 GLN A C 1
ATOM 719 O O . GLN A 1 116 ? 29.626 23.944 10.595 1.00 19.20 95 GLN A O 1
ATOM 725 N N . GLY A 1 117 ? 31.785 24.020 9.902 1.00 21.46 96 GLY A N 1
ATOM 726 C CA . GLY A 1 117 ? 32.189 24.980 10.941 1.00 19.95 96 GLY A CA 1
ATOM 727 C C . GLY A 1 117 ? 31.849 26.377 10.455 1.00 20.33 96 GLY A C 1
ATOM 728 O O . GLY A 1 117 ? 31.295 26.536 9.355 1.00 18.82 96 GLY A O 1
ATOM 729 N N . GLY A 1 118 ? 32.146 27.407 11.260 1.00 20.17 97 GLY A N 1
ATOM 730 C CA . GLY A 1 118 ? 31.960 28.788 10.749 1.00 20.24 97 GLY A CA 1
ATOM 731 C C . GLY A 1 118 ? 30.659 29.403 11.206 1.00 20.34 97 GLY A C 1
ATOM 732 O O . GLY A 1 118 ? 30.331 30.544 10.823 1.00 20.63 97 GLY A O 1
ATOM 733 N N . ALA A 1 119 ? 29.897 28.633 11.988 1.00 19.93 98 ALA A N 1
ATOM 734 C CA . ALA A 1 119 ? 28.635 29.116 12.604 1.00 20.95 98 ALA A CA 1
ATOM 735 C C . ALA A 1 119 ? 27.596 29.571 11.614 1.00 21.26 98 ALA A C 1
ATOM 736 O O . ALA A 1 119 ? 26.738 30.362 11.952 1.00 22.13 98 ALA A O 1
ATOM 738 N N . GLY A 1 120 ? 27.692 29.136 10.365 1.00 21.48 99 GLY A N 1
ATOM 739 C CA . GLY A 1 120 ? 26.716 29.590 9.396 1.00 21.38 99 GLY A CA 1
ATOM 740 C C . GLY A 1 120 ? 27.283 30.333 8.214 1.00 21.99 99 GLY A C 1
ATOM 741 O O . GLY A 1 120 ? 26.619 30.414 7.183 1.00 22.77 99 GLY A O 1
ATOM 742 N N . THR A 1 121 ? 28.521 30.819 8.347 1.00 22.28 100 THR A N 1
ATOM 743 C CA . THR A 1 121 ? 29.187 31.611 7.325 1.00 23.21 100 THR A CA 1
ATOM 744 C C . THR A 1 121 ? 29.115 30.968 5.934 1.00 22.95 100 THR A C 1
ATOM 745 O O . THR A 1 121 ? 28.839 31.631 4.939 1.00 23.58 100 THR A O 1
ATOM 749 N N . SER A 1 122 ? 29.343 29.675 5.876 1.00 22.63 101 SER A N 1
ATOM 750 C CA . SER A 1 122 ? 29.447 28.983 4.611 1.00 22.81 101 SER A CA 1
ATOM 751 C C . SER A 1 122 ? 28.083 28.788 3.977 1.00 22.67 101 SER A C 1
ATOM 752 O O . SER A 1 122 ? 27.980 28.723 2.739 1.00 22.83 101 SER A O 1
ATOM 755 N N . SER A 1 123 ? 27.039 28.706 4.808 1.00 21.11 102 SER A N 1
ATOM 756 C CA . SER A 1 123 ? 25.668 28.744 4.296 1.00 21.67 102 SER A CA 1
ATOM 757 C C . SER A 1 123 ? 25.324 30.141 3.772 1.00 21.24 102 SER A C 1
ATOM 758 O O . SER A 1 123 ? 24.746 30.283 2.714 1.00 21.57 102 SER A O 1
ATOM 761 N N . ASN A 1 124 ? 25.724 31.166 4.492 1.00 21.27 103 ASN A N 1
ATOM 762 C CA . ASN A 1 124 ? 25.467 32.515 4.056 1.00 21.84 103 ASN A CA 1
ATOM 763 C C . ASN A 1 124 ? 26.147 32.771 2.710 1.00 22.00 103 ASN A C 1
ATOM 764 O O . ASN A 1 124 ? 25.527 33.309 1.786 1.00 20.59 103 ASN A O 1
ATOM 769 N N . MET A 1 125 ? 27.430 32.388 2.627 1.00 22.77 104 MET A N 1
ATOM 770 C CA . MET A 1 125 ? 28.249 32.574 1.438 1.00 22.79 104 MET A CA 1
ATOM 771 C C . MET A 1 125 ? 27.825 31.700 0.274 1.00 22.86 104 MET A C 1
ATOM 772 O O . MET A 1 125 ? 27.901 32.145 -0.898 1.00 22.92 104 MET A O 1
ATOM 777 N N . ASN A 1 126 ? 27.376 30.478 0.568 1.00 21.59 105 ASN A N 1
ATOM 778 C CA . ASN A 1 126 ? 26.756 29.621 -0.471 1.00 21.81 105 ASN A CA 1
ATOM 779 C C . ASN A 1 126 ? 25.556 30.332 -1.129 1.00 22.03 105 ASN A C 1
ATOM 780 O O . ASN A 1 126 ? 25.440 30.360 -2.350 1.00 22.31 105 ASN A O 1
ATOM 785 N N . ALA A 1 127 ? 24.689 30.941 -0.316 1.00 22.44 106 ALA A N 1
ATOM 786 C CA . ALA A 1 127 ? 23.560 31.696 -0.856 1.00 22.37 106 ALA A CA 1
ATOM 787 C C . ALA A 1 127 ? 24.012 32.934 -1.644 1.00 23.14 106 ALA A C 1
ATOM 788 O O . ALA A 1 127 ? 23.506 33.180 -2.735 1.00 22.87 106 ALA A O 1
ATOM 790 N N . ASN A 1 128 ? 24.959 33.700 -1.089 1.00 23.79 107 ASN A N 1
ATOM 791 C CA . ASN A 1 128 ? 25.400 34.963 -1.668 1.00 23.63 107 ASN A CA 1
ATOM 792 C C . ASN A 1 128 ? 26.003 34.732 -3.035 1.00 23.91 107 ASN A C 1
ATOM 793 O O . ASN A 1 128 ? 25.732 35.486 -3.985 1.00 22.33 107 ASN A O 1
ATOM 798 N N . GLU A 1 129 ? 26.798 33.668 -3.132 1.00 24.27 108 GLU A N 1
ATOM 799 C CA . GLU A 1 129 ? 27.465 33.311 -4.386 1.00 24.75 108 GLU A CA 1
ATOM 800 C C . GLU A 1 129 ? 26.496 32.819 -5.449 1.00 24.94 108 GLU A C 1
ATOM 801 O O . GLU A 1 129 ? 26.522 33.306 -6.585 1.00 25.37 108 GLU A O 1
ATOM 807 N N . VAL A 1 130 ? 25.635 31.876 -5.082 1.00 24.24 109 VAL A N 1
ATOM 808 C CA . VAL A 1 130 ? 24.625 31.338 -6.011 1.00 24.17 109 VAL A CA 1
ATOM 809 C C . VAL A 1 130 ? 23.656 32.445 -6.489 1.00 24.31 109 VAL A C 1
ATOM 810 O O . VAL A 1 130 ? 23.290 32.491 -7.667 1.00 23.41 109 VAL A O 1
ATOM 814 N N . ILE A 1 131 ? 23.246 33.325 -5.573 1.00 23.55 110 ILE A N 1
ATOM 815 C CA . ILE A 1 131 ? 22.308 34.400 -5.914 1.00 23.94 110 ILE A CA 1
ATOM 816 C C . ILE A 1 131 ? 22.982 35.418 -6.839 1.00 25.12 110 ILE A C 1
ATOM 817 O O . ILE A 1 131 ? 22.397 35.850 -7.852 1.00 24.89 110 ILE A O 1
ATOM 822 N N . ALA A 1 132 ? 24.217 35.795 -6.502 1.00 25.30 111 ALA A N 1
ATOM 823 C CA . ALA A 1 132 ? 24.973 36.702 -7.362 1.00 26.55 111 ALA A CA 1
ATOM 824 C C . ALA A 1 132 ? 25.065 36.132 -8.784 1.00 27.34 111 ALA A C 1
ATOM 825 O O . ALA A 1 132 ? 24.746 36.820 -9.741 1.00 27.95 111 ALA A O 1
ATOM 827 N N . ASN A 1 133 ? 25.476 34.876 -8.923 1.00 28.15 112 ASN A N 1
ATOM 828 C CA . ASN A 1 133 ? 25.603 34.299 -10.273 1.00 28.93 112 ASN A CA 1
ATOM 829 C C . ASN A 1 133 ? 24.275 34.184 -11.038 1.00 28.36 112 ASN A C 1
ATOM 830 O O . ASN A 1 133 ? 24.241 34.429 -12.246 1.00 28.37 112 ASN A O 1
ATOM 835 N N . ARG A 1 134 ? 23.208 33.796 -10.352 1.00 27.86 113 ARG A N 1
ATOM 836 C CA . ARG A 1 134 ? 21.891 33.683 -10.980 1.00 28.44 113 ARG A CA 1
ATOM 837 C C . ARG A 1 134 ? 21.339 35.078 -11.335 1.00 28.96 113 ARG A C 1
ATOM 838 O O . ARG A 1 134 ? 20.657 35.238 -12.352 1.00 29.96 113 ARG A O 1
ATOM 846 N N . ALA A 1 135 ? 21.633 36.068 -10.493 1.00 28.30 114 ALA A N 1
ATOM 847 C CA . ALA A 1 135 ? 21.324 37.457 -10.767 1.00 28.81 114 ALA A CA 1
ATOM 848 C C . ALA A 1 135 ? 22.074 37.921 -12.030 1.00 30.04 114 ALA A C 1
ATOM 849 O O . ALA A 1 135 ? 21.500 38.600 -12.887 1.00 30.06 114 ALA A O 1
ATOM 851 N N . LEU A 1 136 ? 23.341 37.527 -12.144 1.00 30.63 115 LEU A N 1
ATOM 852 C CA . LEU A 1 136 ? 24.112 37.781 -13.364 1.00 31.70 115 LEU A CA 1
ATOM 853 C C . LEU A 1 136 ? 23.437 37.170 -14.577 1.00 33.30 115 LEU A C 1
ATOM 854 O O . LEU A 1 136 ? 23.326 37.828 -15.620 1.00 35.21 115 LEU A O 1
ATOM 859 N N . GLU A 1 137 ? 22.922 35.950 -14.451 1.00 34.02 116 GLU A N 1
ATOM 860 C CA . GLU A 1 137 ? 22.239 35.339 -15.583 1.00 35.95 116 GLU A CA 1
ATOM 861 C C . GLU A 1 137 ? 20.989 36.160 -16.012 1.00 36.48 116 GLU A C 1
ATOM 862 O O . GLU A 1 137 ? 20.782 36.459 -17.214 1.00 37.18 116 GLU A O 1
ATOM 868 N N . HIS A 1 138 ? 20.181 36.577 -15.039 1.00 36.26 117 HIS A N 1
ATOM 869 C CA . HIS A 1 138 ? 19.089 37.525 -15.329 1.00 36.67 117 HIS A CA 1
ATOM 870 C C . HIS A 1 138 ? 19.554 38.814 -16.026 1.00 37.27 117 HIS A C 1
ATOM 871 O O . HIS A 1 138 ? 18.803 39.366 -16.801 1.00 38.69 117 HIS A O 1
ATOM 878 N N . LEU A 1 139 ? 20.778 39.281 -15.761 1.00 37.77 118 LEU A N 1
ATOM 879 C CA . LEU A 1 139 ? 21.319 40.472 -16.446 1.00 38.11 118 LEU A CA 1
ATOM 880 C C . LEU A 1 139 ? 22.028 40.183 -17.798 1.00 38.64 118 LEU A C 1
ATOM 881 O O . LEU A 1 139 ? 22.623 41.100 -18.413 1.00 39.15 118 LEU A O 1
ATOM 886 N N . GLY A 1 140 ? 21.945 38.937 -18.259 1.00 38.72 119 GLY A N 1
ATOM 887 C CA . GLY A 1 140 ? 22.671 38.492 -19.451 1.00 39.88 119 GLY A CA 1
ATOM 888 C C . GLY A 1 140 ? 24.187 38.567 -19.299 1.00 40.48 119 GLY A C 1
ATOM 889 O O . GLY A 1 140 ? 24.903 38.803 -20.273 1.00 40.48 119 GLY A O 1
ATOM 890 N N . ARG A 1 141 ? 24.687 38.368 -18.079 1.00 40.03 120 ARG A N 1
ATOM 891 C CA . ARG A 1 141 ? 26.130 38.458 -17.829 1.00 40.50 120 ARG A CA 1
ATOM 892 C C . ARG A 1 141 ? 26.768 37.088 -17.503 1.00 40.10 120 ARG A C 1
ATOM 893 O O . ARG A 1 141 ? 26.073 36.162 -17.088 1.00 38.80 120 ARG A O 1
ATOM 901 N N . PRO A 1 142 ? 28.093 36.944 -17.724 1.00 40.58 121 PRO A N 1
ATOM 902 C CA . PRO A 1 142 ? 28.648 35.643 -17.370 1.00 40.39 121 PRO A CA 1
ATOM 903 C C . PRO A 1 142 ? 28.777 35.469 -15.842 1.00 39.49 121 PRO A C 1
ATOM 904 O O . PRO A 1 142 ? 28.843 36.467 -15.094 1.00 38.97 121 PRO A O 1
ATOM 908 N N . ARG A 1 143 ? 28.805 34.212 -15.401 1.00 38.82 122 ARG A N 1
ATOM 909 C CA . ARG A 1 143 ? 29.110 33.876 -14.010 1.00 38.53 122 ARG A CA 1
ATOM 910 C C . ARG A 1 143 ? 30.480 34.444 -13.658 1.00 38.11 122 ARG A C 1
ATOM 911 O O . ARG A 1 143 ? 31.356 34.451 -14.500 1.00 38.72 122 ARG A O 1
ATOM 919 N N . GLY A 1 144 ? 30.661 34.930 -12.433 1.00 37.21 123 GLY A N 1
ATOM 920 C CA . GLY A 1 144 ? 31.963 35.395 -11.989 1.00 36.73 123 GLY A CA 1
ATOM 921 C C . GLY A 1 144 ? 32.177 36.863 -12.254 1.00 36.86 123 GLY A C 1
ATOM 922 O O . GLY A 1 144 ? 33.185 37.436 -11.853 1.00 36.70 123 GLY A O 1
ATOM 923 N N . ASP A 1 145 ? 31.214 37.495 -12.907 1.00 37.21 124 ASP A N 1
ATOM 924 C CA . ASP A 1 145 ? 31.306 38.916 -13.165 1.00 37.37 124 ASP A CA 1
ATOM 925 C C . ASP A 1 145 ? 30.870 39.684 -11.927 1.00 36.85 124 ASP A C 1
ATOM 926 O O . ASP A 1 145 ? 29.792 40.275 -11.904 1.00 37.70 124 ASP A O 1
ATOM 931 N N . TYR A 1 146 ? 31.711 39.685 -10.900 1.00 36.51 125 TYR A N 1
ATOM 932 C CA . TYR A 1 146 ? 31.290 40.136 -9.565 1.00 36.12 125 TYR A CA 1
ATOM 933 C C . TYR A 1 146 ? 31.408 41.628 -9.433 1.00 36.49 125 TYR A C 1
ATOM 934 O O . TYR A 1 146 ? 30.929 42.232 -8.465 1.00 35.79 125 TYR A O 1
ATOM 943 N N . GLN A 1 147 ? 32.039 42.238 -10.427 1.00 36.96 126 GLN A N 1
ATOM 944 C CA . GLN A 1 147 ? 32.071 43.684 -10.473 1.00 37.05 126 GLN A CA 1
ATOM 945 C C . GLN A 1 147 ? 30.679 44.203 -10.898 1.00 37.14 126 GLN A C 1
ATOM 946 O O . GLN A 1 147 ? 30.313 45.311 -10.543 1.00 37.64 126 GLN A O 1
ATOM 948 N N . THR A 1 148 ? 29.900 43.396 -11.625 1.00 36.58 127 THR A N 1
ATOM 949 C CA . THR A 1 148 ? 28.493 43.740 -11.884 1.00 36.38 127 THR A CA 1
ATOM 950 C C . THR A 1 148 ? 27.582 43.401 -10.689 1.00 35.39 127 THR A C 1
ATOM 951 O O . THR A 1 148 ? 26.847 44.267 -10.211 1.00 35.45 127 THR A O 1
ATOM 955 N N . ILE A 1 149 ? 27.616 42.143 -10.227 1.00 33.89 128 ILE A N 1
ATOM 956 C CA . ILE A 1 149 ? 26.881 41.711 -9.003 1.00 32.35 128 ILE A CA 1
ATOM 957 C C . ILE A 1 149 ? 27.838 40.978 -8.037 1.00 31.39 128 ILE A C 1
ATOM 958 O O . ILE A 1 149 ? 28.233 39.855 -8.307 1.00 31.71 128 ILE A O 1
ATOM 963 N N . HIS A 1 150 ? 28.181 41.613 -6.917 1.00 30.46 129 HIS A N 1
ATOM 964 C CA . HIS A 1 150 ? 29.166 41.076 -5.963 1.00 30.93 129 HIS A CA 1
ATOM 965 C C . HIS A 1 150 ? 28.516 40.277 -4.787 1.00 29.11 129 HIS A C 1
ATOM 966 O O . HIS A 1 150 ? 27.613 40.780 -4.125 1.00 27.67 129 HIS A O 1
ATOM 973 N N . PRO A 1 151 ? 28.984 39.033 -4.542 1.00 28.91 130 PRO A N 1
ATOM 974 C CA . PRO A 1 151 ? 28.361 38.191 -3.495 1.00 28.56 130 PRO A CA 1
ATOM 975 C C . PRO A 1 151 ? 28.410 38.869 -2.153 1.00 28.47 130 PRO A C 1
ATOM 976 O O . PRO A 1 151 ? 27.431 38.799 -1.401 1.00 29.17 130 PRO A O 1
ATOM 980 N N . ASN A 1 152 ? 29.516 39.554 -1.848 1.00 28.62 131 ASN A N 1
ATOM 981 C CA . ASN A 1 152 ? 29.607 40.244 -0.561 1.00 28.82 131 ASN A CA 1
ATOM 982 C C . ASN A 1 152 ? 29.065 41.683 -0.570 1.00 29.02 131 ASN A C 1
ATOM 983 O O . ASN A 1 152 ? 28.208 42.029 0.244 1.00 28.23 131 ASN A O 1
ATOM 988 N N . ASP A 1 153 ? 29.586 42.540 -1.461 1.00 29.25 132 ASP A N 1
ATOM 989 C CA . ASP A 1 153 ? 29.198 43.978 -1.440 1.00 29.32 132 ASP A CA 1
ATOM 990 C C . ASP A 1 153 ? 27.733 44.227 -1.788 1.00 28.21 132 ASP A C 1
ATOM 991 O O . ASP A 1 153 ? 27.106 45.165 -1.277 1.00 28.48 132 ASP A O 1
ATOM 996 N N . ASP A 1 154 ? 27.194 43.416 -2.694 1.00 26.99 133 ASP A N 1
ATOM 997 C CA . ASP A 1 154 ? 25.817 43.600 -3.138 1.00 26.48 133 ASP A CA 1
ATOM 998 C C . ASP A 1 154 ? 24.872 42.609 -2.466 1.00 25.40 133 ASP A C 1
ATOM 999 O O . ASP A 1 154 ? 24.003 43.022 -1.727 1.00 26.23 133 ASP A O 1
ATOM 1004 N N . VAL A 1 155 ? 25.051 41.309 -2.725 1.00 24.42 134 VAL A N 1
ATOM 1005 C CA . VAL A 1 155 ? 24.125 40.287 -2.153 1.00 23.39 134 VAL A CA 1
ATOM 1006 C C . VAL A 1 155 ? 24.080 40.283 -0.610 1.00 23.59 134 VAL A C 1
ATOM 1007 O O . VAL A 1 155 ? 23.027 40.113 -0.051 1.00 24.26 134 VAL A O 1
ATOM 1011 N N . ASN A 1 156 ? 25.219 40.548 0.043 1.00 24.03 135 ASN A N 1
ATOM 1012 C CA . ASN A 1 156 ? 25.346 40.565 1.504 1.00 23.38 135 ASN A CA 1
ATOM 1013 C C . ASN A 1 156 ? 25.363 42.003 2.052 1.00 24.16 135 ASN A C 1
ATOM 1014 O O . ASN A 1 156 ? 25.758 42.214 3.196 1.00 24.37 135 ASN A O 1
ATOM 1019 N N . MET A 1 157 ? 24.907 42.979 1.250 1.00 24.60 136 MET A N 1
ATOM 1020 C CA . MET A 1 157 ? 24.842 44.387 1.686 1.00 25.48 136 MET A CA 1
ATOM 1021 C C . MET A 1 157 ? 23.994 44.575 2.931 1.00 25.73 136 MET A C 1
ATOM 1022 O O . MET A 1 157 ? 22.869 44.055 3.010 1.00 25.36 136 MET A O 1
ATOM 1027 N N . SER A 1 158 ? 24.558 45.320 3.886 1.00 26.68 137 SER A N 1
ATOM 1028 C CA . SER A 1 158 ? 23.964 45.587 5.211 1.00 27.94 137 SER A CA 1
ATOM 1029 C C . SER A 1 158 ? 23.720 44.323 6.058 1.00 27.46 137 SER A C 1
ATOM 1030 O O . SER A 1 158 ? 22.930 44.355 6.999 1.00 27.55 137 SER A O 1
ATOM 1033 N N . GLN A 1 159 ? 24.388 43.223 5.728 1.00 27.20 138 GLN A N 1
ATOM 1034 C CA . GLN A 1 159 ? 24.150 41.947 6.413 1.00 26.07 138 GLN A CA 1
ATOM 1035 C C . GLN A 1 159 ? 25.427 41.401 7.025 1.00 26.87 138 GLN A C 1
ATOM 1036 O O . GLN A 1 159 ? 26.514 41.769 6.614 1.00 26.15 138 GLN A O 1
ATOM 1042 N N . SER A 1 160 ? 25.300 40.539 8.029 1.00 27.36 139 SER A N 1
ATOM 1043 C CA . SER A 1 160 ? 26.442 39.742 8.481 1.00 28.27 139 SER A CA 1
ATOM 1044 C C . SER A 1 160 ? 25.914 38.351 8.758 1.00 28.30 139 SER A C 1
ATOM 1045 O O . SER A 1 160 ? 24.703 38.174 8.900 1.00 29.10 139 SER A O 1
ATOM 1048 N N . THR A 1 161 ? 26.798 37.362 8.850 1.00 28.35 140 THR A N 1
ATOM 1049 C CA . THR A 1 161 ? 26.373 35.987 9.135 1.00 28.42 140 THR A CA 1
ATOM 1050 C C . THR A 1 161 ? 25.534 35.895 10.411 1.00 26.95 140 THR A C 1
ATOM 1051 O O . THR A 1 161 ? 24.509 35.212 10.456 1.00 26.35 140 THR A O 1
ATOM 1055 N N . ASN A 1 162 ? 25.984 36.616 11.431 1.00 25.66 141 ASN A N 1
ATOM 1056 C CA . ASN A 1 162 ? 25.421 36.526 12.750 1.00 25.83 141 ASN A CA 1
ATOM 1057 C C . ASN A 1 162 ? 24.052 37.150 12.958 1.00 26.08 141 ASN A C 1
ATOM 1058 O O . ASN A 1 162 ? 23.458 36.910 14.000 1.00 25.73 141 ASN A O 1
ATOM 1063 N N . ASP A 1 163 ? 23.521 37.889 11.972 1.00 25.81 142 ASP A N 1
ATOM 1064 C CA . ASP A 1 163 ? 22.074 38.198 11.997 1.00 26.54 142 ASP A CA 1
ATOM 1065 C C . ASP A 1 163 ? 21.258 37.440 10.907 1.00 26.39 142 ASP A C 1
ATOM 1066 O O . ASP A 1 163 ? 20.123 37.015 11.136 1.00 26.96 142 ASP A O 1
ATOM 1071 N N . VAL A 1 164 ? 21.858 37.259 9.734 1.00 26.00 143 VAL A N 1
ATOM 1072 C CA . VAL A 1 164 ? 21.206 36.590 8.630 1.00 25.20 143 VAL A CA 1
ATOM 1073 C C . VAL A 1 164 ? 20.973 35.108 8.919 1.00 24.15 143 VAL A C 1
ATOM 1074 O O . VAL A 1 164 ? 19.838 34.629 8.803 1.00 23.13 143 VAL A O 1
ATOM 1078 N N . TYR A 1 165 ? 22.049 34.398 9.271 1.00 22.72 144 TYR A N 1
ATOM 1079 C CA . TYR A 1 165 ? 21.968 32.961 9.571 1.00 22.54 144 TYR A CA 1
ATOM 1080 C C . TYR A 1 165 ? 20.981 32.584 10.683 1.00 21.90 144 TYR A C 1
ATOM 1081 O O . TYR A 1 165 ? 20.138 31.707 10.490 1.00 23.21 144 TYR A O 1
ATOM 1090 N N . PRO A 1 166 ? 21.080 33.207 11.867 1.00 22.57 145 PRO A N 1
ATOM 1091 C CA . PRO A 1 166 ? 20.118 32.746 12.881 1.00 21.33 145 PRO A CA 1
ATOM 1092 C C . PRO A 1 166 ? 18.692 33.137 12.504 1.00 21.49 145 PRO A C 1
ATOM 1093 O O . PRO A 1 166 ? 17.748 32.488 12.960 1.00 20.65 145 PRO A O 1
ATOM 1097 N N . THR A 1 167 ? 18.519 34.178 11.677 1.00 21.31 146 THR A N 1
ATOM 1098 C CA . THR A 1 167 ? 17.165 34.539 11.262 1.00 21.44 146 THR A CA 1
ATOM 1099 C C . THR A 1 167 ? 16.633 33.474 10.281 1.00 20.96 146 THR A C 1
ATOM 1100 O O . THR A 1 167 ? 15.521 33.002 10.423 1.00 20.44 146 THR A O 1
ATOM 1104 N N . ALA A 1 168 ? 17.459 33.090 9.309 1.00 19.89 147 ALA A N 1
ATOM 1105 C CA . ALA A 1 168 ? 17.104 32.047 8.348 1.00 19.71 147 ALA A CA 1
ATOM 1106 C C . ALA A 1 168 ? 16.824 30.700 9.044 1.00 19.82 147 ALA A C 1
ATOM 1107 O O . ALA A 1 168 ? 15.878 29.982 8.690 1.00 20.92 147 ALA A O 1
ATOM 1109 N N . VAL A 1 169 ? 17.624 30.372 10.049 1.00 19.58 148 VAL A N 1
ATOM 1110 C CA . VAL A 1 169 ? 17.365 29.185 10.857 1.00 19.25 148 VAL A CA 1
ATOM 1111 C C . VAL A 1 169 ? 15.964 29.181 11.515 1.00 19.86 148 VAL A C 1
ATOM 1112 O O . VAL A 1 169 ? 15.224 28.186 11.410 1.00 19.32 148 VAL A O 1
ATOM 1116 N N . ARG A 1 170 ? 15.626 30.275 12.207 1.00 19.95 149 ARG A N 1
ATOM 1117 C CA . ARG A 1 170 ? 14.293 30.443 12.772 1.00 20.83 149 ARG A CA 1
ATOM 1118 C C . ARG A 1 170 ? 13.179 30.389 11.704 1.00 20.86 149 ARG A C 1
ATOM 1119 O O . ARG A 1 170 ? 12.116 29.821 11.944 1.00 20.69 149 ARG A O 1
ATOM 1127 N N . LEU A 1 171 ? 13.412 31.030 10.549 1.00 20.26 150 LEU A N 1
ATOM 1128 C CA . LEU A 1 171 ? 12.424 31.012 9.482 1.00 20.24 150 LEU A CA 1
ATOM 1129 C C . LEU A 1 171 ? 12.223 29.587 8.890 1.00 19.78 150 LEU A C 1
ATOM 1130 O O . LEU A 1 171 ? 11.088 29.159 8.662 1.00 20.04 150 LEU A O 1
ATOM 1135 N N . ALA A 1 172 ? 13.325 28.877 8.639 1.00 18.83 151 ALA A N 1
ATOM 1136 C CA . ALA A 1 172 ? 13.287 27.489 8.180 1.00 18.36 151 ALA A CA 1
ATOM 1137 C C . ALA A 1 172 ? 12.422 26.631 9.113 1.00 18.90 151 ALA A C 1
ATOM 1138 O O . ALA A 1 172 ? 11.563 25.866 8.666 1.00 18.86 151 ALA A O 1
ATOM 1140 N N . LEU A 1 173 ? 12.613 26.779 10.419 1.00 19.45 152 LEU A N 1
ATOM 1141 C CA . LEU A 1 173 ? 11.824 25.974 11.360 1.00 20.28 152 LEU A CA 1
ATOM 1142 C C . LEU A 1 173 ? 10.346 26.385 11.315 1.00 21.36 152 LEU A C 1
ATOM 1143 O O . LEU A 1 173 ? 9.447 25.540 11.353 1.00 21.95 152 LEU A O 1
ATOM 1148 N N . LEU A 1 174 ? 10.095 27.678 11.181 1.00 21.90 153 LEU A N 1
ATOM 1149 C CA . LEU A 1 174 ? 8.720 28.136 11.017 1.00 22.85 153 LEU A CA 1
ATOM 1150 C C . LEU A 1 174 ? 8.065 27.611 9.718 1.00 23.36 153 LEU A C 1
ATOM 1151 O O . LEU A 1 174 ? 6.915 27.183 9.738 1.00 23.79 153 LEU A O 1
ATOM 1156 N N . LEU A 1 175 ? 8.794 27.632 8.608 1.00 23.22 154 LEU A N 1
ATOM 1157 C CA . LEU A 1 175 ? 8.259 27.136 7.338 1.00 23.93 154 LEU A CA 1
ATOM 1158 C C . LEU A 1 175 ? 7.977 25.623 7.338 1.00 24.62 154 LEU A C 1
ATOM 1159 O O . LEU A 1 175 ? 7.245 25.115 6.465 1.00 24.45 154 LEU A O 1
ATOM 1164 N N . SER A 1 176 ? 8.580 24.917 8.293 1.00 24.17 155 SER A N 1
ATOM 1165 C CA . SER A 1 176 ? 8.448 23.477 8.382 1.00 24.55 155 SER A CA 1
ATOM 1166 C C . SER A 1 176 ? 7.402 23.002 9.401 1.00 25.42 155 SER A C 1
ATOM 1167 O O . SER A 1 176 ? 7.170 21.805 9.508 1.00 24.95 155 SER A O 1
ATOM 1170 N N . GLN A 1 177 ? 6.753 23.938 10.102 1.00 27.61 156 GLN A N 1
ATOM 1171 C CA . GLN A 1 177 ? 5.751 23.620 11.137 1.00 28.67 156 GLN A CA 1
ATOM 1172 C C . GLN A 1 177 ? 4.542 22.882 10.573 1.00 29.35 156 GLN A C 1
ATOM 1173 O O . GLN A 1 177 ? 4.128 21.855 11.113 1.00 29.57 156 GLN A O 1
ATOM 1179 N N . ASN A 1 178 ? 3.971 23.430 9.504 1.00 29.09 157 ASN A N 1
ATOM 1180 C CA . ASN A 1 178 ? 2.790 22.881 8.883 1.00 30.63 157 ASN A CA 1
ATOM 1181 C C . ASN A 1 178 ? 2.858 21.389 8.593 1.00 29.45 157 ASN A C 1
ATOM 1182 O O . ASN A 1 178 ? 1.898 20.664 8.855 1.00 29.41 157 ASN A O 1
ATOM 1187 N N . GLN A 1 179 ? 3.979 20.935 8.037 1.00 28.41 158 GLN A N 1
ATOM 1188 C CA . GLN A 1 179 ? 4.119 19.523 7.709 1.00 27.64 158 GLN A CA 1
ATOM 1189 C C . GLN A 1 179 ? 4.004 18.636 8.969 1.00 26.74 158 GLN A C 1
ATOM 1190 O O . GLN A 1 179 ? 3.389 17.588 8.909 1.00 26.32 158 GLN A O 1
ATOM 1192 N N . VAL A 1 180 ? 4.532 19.083 10.113 1.00 25.93 159 VAL A N 1
ATOM 1193 C CA . VAL A 1 180 ? 4.438 18.299 11.363 1.00 25.14 159 VAL A CA 1
ATOM 1194 C C . VAL A 1 180 ? 3.034 18.353 11.981 1.00 25.17 159 VAL A C 1
ATOM 1195 O O . VAL A 1 180 ? 2.535 17.334 12.446 1.00 24.40 159 VAL A O 1
ATOM 1199 N N . GLN A 1 181 ? 2.438 19.547 12.027 1.00 25.02 160 GLN A N 1
ATOM 1200 C CA . GLN A 1 181 ? 1.037 19.721 12.417 1.00 25.60 160 GLN A CA 1
ATOM 1201 C C . GLN A 1 181 ? 0.076 18.850 11.577 1.00 25.72 160 GLN A C 1
ATOM 1202 O O . GLN A 1 181 ? -0.770 18.187 12.113 1.00 26.04 160 GLN A O 1
ATOM 1208 N N . THR A 1 182 ? 0.203 18.892 10.256 1.00 26.06 161 THR A N 1
ATOM 1209 C CA . THR A 1 182 ? -0.624 18.075 9.357 1.00 26.23 161 THR A CA 1
ATOM 1210 C C . THR A 1 182 ? -0.510 16.573 9.711 1.00 25.77 161 THR A C 1
ATOM 1211 O O . THR A 1 182 ? -1.529 15.929 9.909 1.00 25.91 161 THR A O 1
ATOM 1215 N N . ALA A 1 183 ? 0.721 16.063 9.871 1.00 24.75 162 ALA A N 1
ATOM 1216 C CA . ALA A 1 183 ? 0.973 14.662 10.268 1.00 24.42 162 ALA A CA 1
ATOM 1217 C C . ALA A 1 183 ? 0.382 14.317 11.651 1.00 24.10 162 ALA A C 1
ATOM 1218 O O . ALA A 1 183 ? -0.276 13.312 11.829 1.00 23.31 162 ALA A O 1
ATOM 1220 N N . LEU A 1 184 ? 0.607 15.176 12.618 1.00 23.92 163 LEU A N 1
ATOM 1221 C CA . LEU A 1 184 ? 0.030 14.984 13.927 1.00 24.81 163 LEU A CA 1
ATOM 1222 C C . LEU A 1 184 ? -1.493 14.910 13.902 1.00 24.79 163 LEU A C 1
ATOM 1223 O O . LEU A 1 184 ? -2.069 14.034 14.558 1.00 23.84 163 LEU A O 1
ATOM 1228 N N . HIS A 1 185 ? -2.136 15.826 13.164 1.00 24.71 164 HIS A N 1
ATOM 1229 C CA . HIS A 1 185 ? -3.611 15.845 13.052 1.00 25.52 164 HIS A CA 1
ATOM 1230 C C . HIS A 1 185 ? -4.154 14.616 12.341 1.00 24.85 164 HIS A C 1
ATOM 1231 O O . HIS A 1 185 ? -5.219 14.118 12.688 1.00 25.34 164 HIS A O 1
ATOM 1238 N N . ARG A 1 186 ? -3.446 14.177 11.308 1.00 24.49 165 ARG A N 1
ATOM 1239 C CA . ARG A 1 186 ? -3.761 12.950 10.609 1.00 24.14 165 ARG A CA 1
ATOM 1240 C C . ARG A 1 186 ? -3.725 11.733 11.562 1.00 24.17 165 ARG A C 1
ATOM 1241 O O . ARG A 1 186 ? -4.632 10.886 11.547 1.00 24.22 165 ARG A O 1
ATOM 1249 N N . LEU A 1 187 ? -2.687 11.635 12.393 1.00 22.66 166 LEU A N 1
ATOM 1250 C CA . LEU A 1 187 ? -2.596 10.473 13.259 1.00 22.35 166 LEU A CA 1
ATOM 1251 C C . LEU A 1 187 ? -3.638 10.530 14.387 1.00 23.04 166 LEU A C 1
ATOM 1252 O O . LEU A 1 187 ? -4.211 9.495 14.762 1.00 23.75 166 LEU A O 1
ATOM 1257 N N . ILE A 1 188 ? -3.869 11.727 14.933 1.00 22.63 167 ILE A N 1
ATOM 1258 C CA . ILE A 1 188 ? -4.920 11.887 15.930 1.00 23.00 167 ILE A CA 1
ATOM 1259 C C . ILE A 1 188 ? -6.256 11.446 15.366 1.00 22.86 167 ILE A C 1
ATOM 1260 O O . ILE A 1 188 ? -7.008 10.777 16.042 1.00 24.10 167 ILE A O 1
ATOM 1265 N N . ALA A 1 189 ? -6.547 11.820 14.128 1.00 23.46 168 ALA A N 1
ATOM 1266 C CA . ALA A 1 189 ? -7.826 11.483 13.484 1.00 23.48 168 ALA A CA 1
ATOM 1267 C C . ALA A 1 189 ? -7.957 10.002 13.217 1.00 23.44 168 ALA A C 1
ATOM 1268 O O . ALA A 1 189 ? -9.051 9.443 13.353 1.00 25.32 168 ALA A O 1
ATOM 1270 N N . ALA A 1 190 ? -6.855 9.359 12.857 1.00 22.03 169 ALA A N 1
ATOM 1271 C CA . ALA A 1 190 ? -6.843 7.907 12.681 1.00 22.32 169 ALA A CA 1
ATOM 1272 C C . ALA A 1 190 ? -7.176 7.191 14.021 1.00 21.37 169 ALA A C 1
ATOM 1273 O O . ALA A 1 190 ? -8.025 6.313 14.033 1.00 20.25 169 ALA A O 1
ATOM 1275 N N . PHE A 1 191 ? -6.534 7.596 15.124 1.00 21.33 170 PHE A N 1
ATOM 1276 C CA . PHE A 1 191 ? -6.786 6.984 16.445 1.00 21.43 170 PHE A CA 1
ATOM 1277 C C . PHE A 1 191 ? -8.215 7.251 16.983 1.00 22.49 170 PHE A C 1
ATOM 1278 O O . PHE A 1 191 ? -8.825 6.386 17.615 1.00 22.97 170 PHE A O 1
ATOM 1286 N N . GLU A 1 192 ? -8.725 8.457 16.755 1.00 23.29 171 GLU A N 1
ATOM 1287 C CA . GLU A 1 192 ? -10.085 8.824 17.156 1.00 24.07 171 GLU A CA 1
ATOM 1288 C C . GLU A 1 192 ? -11.153 7.918 16.522 1.00 23.85 171 GLU A C 1
ATOM 1289 O O . GLU A 1 192 ? -12.097 7.506 17.194 1.00 24.70 171 GLU A O 1
ATOM 1295 N N . ALA A 1 193 ? -10.996 7.654 15.226 1.00 23.16 172 ALA A N 1
ATOM 1296 C CA . ALA A 1 193 ? -11.931 6.861 14.426 1.00 23.91 172 ALA A CA 1
ATOM 1297 C C . ALA A 1 193 ? -11.943 5.409 14.926 1.00 23.60 172 ALA A C 1
ATOM 1298 O O . ALA A 1 193 ? -12.995 4.795 15.058 1.00 23.60 172 ALA A O 1
ATOM 1300 N N . LYS A 1 194 ? -10.757 4.886 15.229 1.00 23.04 173 LYS A N 1
ATOM 1301 C CA . LYS A 1 194 ? -10.649 3.571 15.825 1.00 22.96 173 LYS A CA 1
ATOM 1302 C C . LYS A 1 194 ? -11.208 3.510 17.248 1.00 22.72 173 LYS A C 1
ATOM 1303 O O . LYS A 1 194 ? -11.780 2.493 17.658 1.00 22.85 173 LYS A O 1
ATOM 1309 N N . GLY A 1 195 ? -11.045 4.583 18.010 1.00 23.17 174 GLY A N 1
ATOM 1310 C CA . GLY A 1 195 ? -11.680 4.652 19.347 1.00 22.91 174 GLY A CA 1
ATOM 1311 C C . GLY A 1 195 ? -13.201 4.556 19.217 1.00 23.12 174 GLY A C 1
ATOM 1312 O O . GLY A 1 195 ? -13.860 3.935 20.044 1.00 23.65 174 GLY A O 1
ATOM 1313 N N . ARG A 1 196 ? -13.762 5.165 18.179 1.00 23.48 175 ARG A N 1
ATOM 1314 C CA . ARG A 1 196 ? -15.216 5.097 17.953 1.00 24.25 175 ARG A CA 1
ATOM 1315 C C . ARG A 1 196 ? -15.592 3.681 17.509 1.00 24.57 175 ARG A C 1
ATOM 1316 O O . ARG A 1 196 ? -16.530 3.087 18.067 1.00 24.37 175 ARG A O 1
ATOM 1324 N N . GLU A 1 197 ? -14.833 3.137 16.552 1.00 23.72 176 GLU A N 1
ATOM 1325 C CA . GLU A 1 197 ? -15.087 1.794 16.028 1.00 23.78 176 GLU A CA 1
ATOM 1326 C C . GLU A 1 197 ? -15.059 0.746 17.124 1.00 23.77 176 GLU A C 1
ATOM 1327 O O . GLU A 1 197 ? -15.862 -0.168 17.102 1.00 24.34 176 GLU A O 1
ATOM 1333 N N . PHE A 1 198 ? -14.133 0.885 18.079 1.00 23.86 177 PHE A N 1
ATOM 1334 C CA . PHE A 1 198 ? -13.925 -0.143 19.082 1.00 22.78 177 PHE A CA 1
ATOM 1335 C C . PHE A 1 198 ? -14.627 0.133 20.425 1.00 23.16 177 PHE A C 1
ATOM 1336 O O . PHE A 1 198 ? -14.345 -0.539 21.448 1.00 22.68 177 PHE A O 1
ATOM 1344 N N . ALA A 1 199 ? -15.526 1.116 20.441 1.00 23.86 178 ALA A N 1
ATOM 1345 C CA . ALA A 1 199 ? -16.237 1.516 21.669 1.00 23.55 178 ALA A CA 1
ATOM 1346 C C . ALA A 1 199 ? -16.888 0.343 22.407 1.00 24.53 178 ALA A C 1
ATOM 1347 O O . ALA A 1 199 ? -16.943 0.344 23.615 1.00 23.52 178 ALA A O 1
ATOM 1349 N N . THR A 1 200 ? -17.398 -0.643 21.673 1.00 25.31 179 THR A N 1
ATOM 1350 C CA . THR A 1 200 ? -18.133 -1.767 22.292 1.00 26.60 179 THR A CA 1
ATOM 1351 C C . THR A 1 200 ? -17.279 -3.049 22.416 1.00 26.53 179 THR A C 1
ATOM 1352 O O . THR A 1 200 ? -17.782 -4.091 22.809 1.00 26.80 179 THR A O 1
ATOM 1356 N N . VAL A 1 201 ? -15.987 -2.963 22.082 1.00 26.21 180 VAL A N 1
ATOM 1357 C CA . VAL A 1 201 ? -15.058 -4.085 22.239 1.00 25.43 180 VAL A CA 1
ATOM 1358 C C . VAL A 1 201 ? -14.482 -4.086 23.669 1.00 25.66 180 VAL A C 1
ATOM 1359 O O . VAL A 1 201 ? -13.531 -3.372 23.976 1.00 24.17 180 VAL A O 1
ATOM 1363 N N . ILE A 1 202 ? -15.091 -4.856 24.554 1.00 25.88 181 ILE A N 1
ATOM 1364 C CA . ILE A 1 202 ? -14.481 -5.056 25.840 1.00 26.67 181 ILE A CA 1
ATOM 1365 C C . ILE A 1 202 ? -13.276 -5.982 25.752 1.00 25.28 181 ILE A C 1
ATOM 1366 O O . ILE A 1 202 ? -13.245 -6.937 24.949 1.00 24.67 181 ILE A O 1
ATOM 1371 N N . LYS A 1 203 ? -12.315 -5.686 26.617 1.00 24.22 182 LYS A N 1
ATOM 1372 C CA . LYS A 1 203 ? -11.076 -6.441 26.764 1.00 23.45 182 LYS A CA 1
ATOM 1373 C C . LYS A 1 203 ? -10.528 -6.231 28.184 1.00 22.75 182 LYS A C 1
ATOM 1374 O O . LYS A 1 203 ? -11.003 -5.370 28.926 1.00 22.47 182 LYS A O 1
ATOM 1380 N N . ILE A 1 204 ? -9.498 -6.983 28.530 1.00 22.62 183 ILE A N 1
ATOM 1381 C CA . ILE A 1 204 ? -8.863 -6.880 29.835 1.00 22.66 183 ILE A CA 1
ATOM 1382 C C . ILE A 1 204 ? -7.792 -5.763 29.914 1.00 22.14 183 ILE A C 1
ATOM 1383 O O . ILE A 1 204 ? -6.787 -5.759 29.165 1.00 22.42 183 ILE A O 1
ATOM 1388 N N . GLY A 1 205 ? -7.998 -4.810 30.817 1.00 22.01 184 GLY A N 1
ATOM 1389 C CA . GLY A 1 205 ? -6.936 -3.843 31.170 1.00 21.55 184 GLY A CA 1
ATOM 1390 C C . GLY A 1 205 ? -5.689 -4.573 31.675 1.00 22.09 184 GLY A C 1
ATOM 1391 O O . GLY A 1 205 ? -5.812 -5.650 32.296 1.00 22.24 184 GLY A O 1
ATOM 1392 N N . ARG A 1 206 ? -4.502 -4.022 31.390 1.00 20.60 185 ARG A N 1
ATOM 1393 C CA . ARG A 1 206 ? -3.249 -4.575 31.963 1.00 21.26 185 ARG A CA 1
ATOM 1394 C C . ARG A 1 206 ? -2.373 -3.511 32.657 1.00 20.84 185 ARG A C 1
ATOM 1395 O O . ARG A 1 206 ? -2.024 -2.480 32.064 1.00 20.14 185 ARG A O 1
ATOM 1403 N N . THR A 1 207 ? -2.073 -3.733 33.937 1.00 20.38 186 THR A N 1
ATOM 1404 C CA . THR A 1 207 ? -1.263 -2.768 34.653 1.00 19.68 186 THR A CA 1
ATOM 1405 C C . THR A 1 207 ? -0.044 -3.532 35.132 1.00 20.21 186 THR A C 1
ATOM 1406 O O . THR A 1 207 ? -0.202 -4.608 35.740 1.00 19.68 186 THR A O 1
ATOM 1410 N N . GLN A 1 208 ? 1.159 -3.000 34.869 1.00 18.93 187 GLN A N 1
ATOM 1411 C CA . GLN A 1 208 ? 2.436 -3.721 35.146 1.00 19.25 187 GLN A CA 1
ATOM 1412 C C . GLN A 1 208 ? 2.506 -5.090 34.456 1.00 19.04 187 GLN A C 1
ATOM 1413 O O . GLN A 1 208 ? 3.279 -6.001 34.861 1.00 18.86 187 GLN A O 1
ATOM 1419 N N . LEU A 1 209 ? 1.778 -5.184 33.348 1.00 19.09 188 LEU A N 1
ATOM 1420 C CA . LEU A 1 209 ? 1.602 -6.406 32.539 1.00 19.55 188 LEU A CA 1
ATOM 1421 C C . LEU A 1 209 ? 0.755 -7.488 33.184 1.00 21.03 188 LEU A C 1
ATOM 1422 O O . LEU A 1 209 ? 0.626 -8.594 32.615 1.00 22.50 188 LEU A O 1
ATOM 1427 N N . GLN A 1 210 ? 0.143 -7.183 34.337 1.00 21.21 189 GLN A N 1
ATOM 1428 C CA . GLN A 1 210 ? -0.796 -8.129 34.976 1.00 21.43 189 GLN A CA 1
ATOM 1429 C C . GLN A 1 210 ? -2.253 -7.825 34.602 1.00 21.88 189 GLN A C 1
ATOM 1430 O O . GLN A 1 210 ? -2.658 -6.650 34.502 1.00 20.72 189 GLN A O 1
ATOM 1436 N N . ASP A 1 211 ? -3.024 -8.886 34.371 1.00 21.83 190 ASP A N 1
ATOM 1437 C CA . ASP A 1 211 ? -4.462 -8.765 34.107 1.00 23.73 190 ASP A CA 1
ATOM 1438 C C . ASP A 1 211 ? -5.103 -7.928 35.210 1.00 24.11 190 ASP A C 1
ATOM 1439 O O . ASP A 1 211 ? -4.916 -8.202 36.389 1.00 22.63 190 ASP A O 1
ATOM 1444 N N . ALA A 1 212 ? -5.786 -6.859 34.818 1.00 25.26 191 ALA A N 1
ATOM 1445 C CA . ALA A 1 212 ? -6.347 -5.905 35.795 1.00 26.52 191 ALA A CA 1
ATOM 1446 C C . ALA A 1 212 ? -7.860 -5.952 35.696 1.00 27.41 191 ALA A C 1
ATOM 1447 O O . ALA A 1 212 ? -8.456 -7.001 35.926 1.00 29.17 191 ALA A O 1
ATOM 1449 N N . VAL A 1 213 ? -8.494 -4.849 35.318 1.00 28.28 192 VAL A N 1
ATOM 1450 C CA . VAL A 1 213 ? -9.956 -4.853 35.171 1.00 28.66 192 VAL A CA 1
ATOM 1451 C C . VAL A 1 213 ? -10.350 -4.519 33.732 1.00 28.53 192 VAL A C 1
ATOM 1452 O O . VAL A 1 213 ? -9.602 -3.833 33.031 1.00 27.54 192 VAL A O 1
ATOM 1456 N N . PRO A 1 214 ? -11.523 -5.012 33.293 1.00 28.04 193 PRO A N 1
ATOM 1457 C CA . PRO A 1 214 ? -11.922 -4.812 31.905 1.00 27.74 193 PRO A CA 1
ATOM 1458 C C . PRO A 1 214 ? -12.078 -3.336 31.594 1.00 26.49 193 PRO A C 1
ATOM 1459 O O . PRO A 1 214 ? -12.474 -2.574 32.462 1.00 26.58 193 PRO A O 1
ATOM 1463 N N . ILE A 1 215 ? -11.703 -2.962 30.372 1.00 25.34 194 ILE A N 1
ATOM 1464 C CA . ILE A 1 215 ? -11.909 -1.636 29.778 1.00 24.75 194 ILE A CA 1
ATOM 1465 C C . ILE A 1 215 ? -12.477 -1.904 28.355 1.00 23.88 194 ILE A C 1
ATOM 1466 O O . ILE A 1 215 ? -12.783 -3.055 28.014 1.00 24.60 194 ILE A O 1
ATOM 1471 N N . THR A 1 216 ? -12.581 -0.888 27.511 1.00 22.29 195 THR A N 1
ATOM 1472 C CA . THR A 1 216 ? -12.818 -1.151 26.084 1.00 21.68 195 THR A CA 1
ATOM 1473 C C . THR A 1 216 ? -11.605 -0.827 25.206 1.00 21.58 195 THR A C 1
ATOM 1474 O O . THR A 1 216 ? -10.771 0.046 25.544 1.00 20.61 195 THR A O 1
ATOM 1478 N N . LEU A 1 217 ? -11.510 -1.527 24.072 1.00 21.08 196 LEU A N 1
ATOM 1479 C CA . LEU A 1 217 ? -10.433 -1.301 23.126 1.00 21.23 196 LEU A CA 1
ATOM 1480 C C . LEU A 1 217 ? -10.590 0.105 22.553 1.00 21.10 196 LEU A C 1
ATOM 1481 O O . LEU A 1 217 ? -9.609 0.779 22.322 1.00 21.33 196 LEU A O 1
ATOM 1486 N N . GLY A 1 218 ? -11.836 0.534 22.378 1.00 21.37 197 GLY A N 1
ATOM 1487 C CA . GLY A 1 218 ? -12.168 1.877 21.953 1.00 21.15 197 GLY A CA 1
ATOM 1488 C C . GLY A 1 218 ? -11.587 2.913 22.894 1.00 22.22 197 GLY A C 1
ATOM 1489 O O . GLY A 1 218 ? -11.002 3.881 22.421 1.00 21.44 197 GLY A O 1
ATOM 1490 N N . GLN A 1 219 ? -11.725 2.726 24.216 1.00 22.70 198 GLN A N 1
ATOM 1491 C CA . GLN A 1 219 ? -11.154 3.687 25.186 1.00 23.31 198 GLN A CA 1
ATOM 1492 C C . GLN A 1 219 ? -9.640 3.775 25.060 1.00 23.01 198 GLN A C 1
ATOM 1493 O O . GLN A 1 219 ? -9.038 4.848 25.205 1.00 22.46 198 GLN A O 1
ATOM 1499 N N . GLU A 1 220 ? -9.032 2.621 24.811 1.00 22.61 199 GLU A N 1
ATOM 1500 C CA . GLU A 1 220 ? -7.600 2.523 24.673 1.00 22.57 199 GLU A CA 1
ATOM 1501 C C . GLU A 1 220 ? -7.069 3.333 23.465 1.00 21.48 199 GLU A C 1
ATOM 1502 O O . GLU A 1 220 ? -6.057 4.041 23.560 1.00 21.16 199 GLU A O 1
ATOM 1508 N N . PHE A 1 221 ? -7.765 3.250 22.345 1.00 21.45 200 PHE A N 1
ATOM 1509 C CA . PHE A 1 221 ? -7.411 4.028 21.138 1.00 20.39 200 PHE A CA 1
ATOM 1510 C C . PHE A 1 221 ? -7.737 5.501 21.259 1.00 20.99 200 PHE A C 1
ATOM 1511 O O . PHE A 1 221 ? -7.019 6.339 20.724 1.00 20.07 200 PHE A O 1
ATOM 1519 N N . GLU A 1 222 ? -8.810 5.836 21.970 1.00 21.39 201 GLU A N 1
ATOM 1520 C CA . GLU A 1 222 ? -9.107 7.251 22.224 1.00 22.79 201 GLU A CA 1
ATOM 1521 C C . GLU A 1 222 ? -8.006 7.865 23.126 1.00 22.15 201 GLU A C 1
ATOM 1522 O O . GLU A 1 222 ? -7.636 9.028 22.958 1.00 23.09 201 GLU A O 1
ATOM 1528 N N . ALA A 1 223 ? -7.443 7.075 24.031 1.00 21.26 202 ALA A N 1
ATOM 1529 C CA . ALA A 1 223 ? -6.323 7.567 24.856 1.00 20.96 202 ALA A CA 1
ATOM 1530 C C . ALA A 1 223 ? -5.047 7.890 24.039 1.00 20.79 202 ALA A C 1
ATOM 1531 O O . ALA A 1 223 ? -4.356 8.862 24.340 1.00 20.48 202 ALA A O 1
ATOM 1533 N N . PHE A 1 224 ? -4.759 7.093 23.002 1.00 19.74 203 PHE A N 1
ATOM 1534 C CA . PHE A 1 224 ? -3.686 7.387 22.051 1.00 20.20 203 PHE A CA 1
ATOM 1535 C C . PHE A 1 224 ? -3.918 8.756 21.384 1.00 21.41 203 PHE A C 1
ATOM 1536 O O . PHE A 1 224 ? -3.000 9.585 21.292 1.00 20.21 203 PHE A O 1
ATOM 1544 N N . ALA A 1 225 ? -5.145 8.981 20.897 1.00 21.74 204 ALA A N 1
ATOM 1545 C CA . ALA A 1 225 ? -5.499 10.288 20.332 1.00 22.91 204 ALA A CA 1
ATOM 1546 C C . ALA A 1 225 ? -5.368 11.402 21.383 1.00 23.33 204 ALA A C 1
ATOM 1547 O O . ALA A 1 225 ? -4.699 12.410 21.135 1.00 24.12 204 ALA A O 1
ATOM 1549 N N . ALA A 1 226 ? -6.005 11.223 22.539 1.00 23.22 205 ALA A N 1
ATOM 1550 C CA . ALA A 1 226 ? -6.031 12.290 23.543 1.00 24.87 205 ALA A CA 1
ATOM 1551 C C . ALA A 1 226 ? -4.622 12.774 23.949 1.00 25.48 205 ALA A C 1
ATOM 1552 O O . ALA A 1 226 ? -4.392 13.969 24.053 1.00 26.58 205 ALA A O 1
ATOM 1554 N N . THR A 1 227 ? -3.679 11.861 24.144 1.00 26.13 206 THR A N 1
ATOM 1555 C CA . THR A 1 227 ? -2.333 12.291 24.540 1.00 26.68 206 THR A CA 1
ATOM 1556 C C . THR A 1 227 ? -1.631 13.098 23.441 1.00 26.30 206 THR A C 1
ATOM 1557 O O . THR A 1 227 ? -0.977 14.078 23.735 1.00 25.21 206 THR A O 1
ATOM 1561 N N . LEU A 1 228 ? -1.828 12.716 22.180 1.00 25.92 207 LEU A N 1
ATOM 1562 C CA . LEU A 1 228 ? -1.232 13.435 21.079 1.00 25.82 207 LEU A CA 1
ATOM 1563 C C . LEU A 1 228 ? -1.889 14.808 20.841 1.00 27.25 207 LEU A C 1
ATOM 1564 O O . LEU A 1 228 ? -1.197 15.751 20.400 1.00 26.50 207 LEU A O 1
ATOM 1569 N N . ARG A 1 229 ? -3.191 14.931 21.140 1.00 28.51 208 ARG A N 1
ATOM 1570 C CA . ARG A 1 229 ? -3.926 16.230 21.052 1.00 30.66 208 ARG A CA 1
ATOM 1571 C C . ARG A 1 229 ? -3.340 17.340 21.923 1.00 31.61 208 ARG A C 1
ATOM 1572 O O . ARG A 1 229 ? -3.374 18.500 21.536 1.00 32.03 208 ARG A O 1
ATOM 1580 N N . GLU A 1 230 ? -2.828 16.990 23.100 1.00 33.15 209 GLU A N 1
ATOM 1581 C CA . GLU A 1 230 ? -2.124 17.947 23.946 1.00 34.99 209 GLU A CA 1
ATOM 1582 C C . GLU A 1 230 ? -0.860 18.511 23.288 1.00 35.16 209 GLU A C 1
ATOM 1583 O O . GLU A 1 230 ? -0.355 19.569 23.675 1.00 35.63 209 GLU A O 1
ATOM 1589 N N . ASP A 1 231 ? -0.334 17.809 22.305 1.00 34.70 210 ASP A N 1
ATOM 1590 C CA . ASP A 1 231 ? 0.876 18.293 21.678 1.00 34.62 210 ASP A CA 1
ATOM 1591 C C . ASP A 1 231 ? 0.676 19.303 20.561 1.00 33.85 210 ASP A C 1
ATOM 1592 O O . ASP A 1 231 ? 1.550 20.136 20.375 1.00 33.16 210 ASP A O 1
ATOM 1597 N N . THR A 1 232 ? -0.475 19.257 19.872 1.00 32.95 211 THR A N 1
ATOM 1598 C CA . THR A 1 232 ? -0.753 20.149 18.753 1.00 33.70 211 THR A CA 1
ATOM 1599 C C . THR A 1 232 ? -0.632 21.627 19.151 1.00 33.75 211 THR A C 1
ATOM 1600 O O . THR A 1 232 ? 0.046 22.404 18.452 1.00 32.84 211 THR A O 1
ATOM 1604 N N . ALA A 1 233 ? -1.269 22.001 20.263 1.00 34.18 212 ALA A N 1
ATOM 1605 C CA . ALA A 1 233 ? -1.319 23.405 20.659 1.00 35.14 212 ALA A CA 1
ATOM 1606 C C . ALA A 1 233 ? 0.023 23.869 21.183 1.00 35.19 212 ALA A C 1
ATOM 1607 O O . ALA A 1 233 ? 0.502 24.946 20.822 1.00 36.38 212 ALA A O 1
ATOM 1609 N N . ARG A 1 234 ? 0.644 23.031 22.001 1.00 35.24 213 ARG A N 1
ATOM 1610 C CA . ARG A 1 234 ? 1.924 23.346 22.599 1.00 35.06 213 ARG A CA 1
ATOM 1611 C C . ARG A 1 234 ? 3.030 23.471 21.532 1.00 34.26 213 ARG A C 1
ATOM 1612 O O . ARG A 1 234 ? 3.882 24.342 21.616 1.00 34.92 213 ARG A O 1
ATOM 1614 N N . LEU A 1 235 ? 2.999 22.611 20.513 1.00 33.56 214 LEU A N 1
ATOM 1615 C CA . LEU A 1 235 ? 3.945 22.689 19.411 1.00 32.42 214 LEU A CA 1
ATOM 1616 C C . LEU A 1 235 ? 3.930 24.079 18.762 1.00 31.53 214 LEU A C 1
ATOM 1617 O O . LEU A 1 235 ? 4.986 24.680 18.540 1.00 30.69 214 LEU A O 1
ATOM 1622 N N . GLU A 1 236 ? 2.727 24.564 18.458 1.00 30.97 215 GLU A N 1
ATOM 1623 C CA . GLU A 1 236 ? 2.513 25.882 17.877 1.00 30.90 215 GLU A CA 1
ATOM 1624 C C . GLU A 1 236 ? 2.994 27.017 18.789 1.00 30.79 215 GLU A C 1
ATOM 1625 O O . GLU A 1 236 ? 3.687 27.954 18.325 1.00 30.74 215 GLU A O 1
ATOM 1627 N N . GLU A 1 237 ? 2.656 26.934 20.077 1.00 30.31 216 GLU A N 1
ATOM 1628 C CA . GLU A 1 237 ? 3.042 27.995 21.006 1.00 30.70 216 GLU A CA 1
ATOM 1629 C C . GLU A 1 237 ? 4.562 27.997 21.147 1.00 30.28 216 GLU A C 1
ATOM 1630 O O . GLU A 1 237 ? 5.159 29.060 21.259 1.00 31.15 216 GLU A O 1
ATOM 1632 N N . VAL A 1 238 ? 5.203 26.824 21.109 1.00 30.28 217 VAL A N 1
ATOM 1633 C CA . VAL A 1 238 ? 6.676 26.811 21.194 1.00 30.29 217 VAL A CA 1
ATOM 1634 C C . VAL A 1 238 ? 7.313 27.289 19.886 1.00 30.15 217 VAL A C 1
ATOM 1635 O O . VAL A 1 238 ? 8.292 28.019 19.915 1.00 30.08 217 VAL A O 1
ATOM 1639 N N . ALA A 1 239 ? 6.739 26.904 18.744 1.00 29.57 218 ALA A N 1
ATOM 1640 C CA . ALA A 1 239 ? 7.230 27.388 17.459 1.00 29.64 218 ALA A CA 1
ATOM 1641 C C . ALA A 1 239 ? 7.095 28.919 17.318 1.00 29.91 218 ALA A C 1
ATOM 1642 O O . ALA A 1 239 ? 7.897 29.565 16.619 1.00 30.05 218 ALA A O 1
ATOM 1644 N N . ALA A 1 240 ? 6.079 29.485 17.968 1.00 30.45 219 ALA A N 1
ATOM 1645 C CA . ALA A 1 240 ? 5.870 30.952 17.986 1.00 30.82 219 ALA A CA 1
ATOM 1646 C C . ALA A 1 240 ? 7.112 31.695 18.498 1.00 30.67 219 ALA A C 1
ATOM 1647 O O . ALA A 1 240 ? 7.412 32.769 18.024 1.00 31.96 219 ALA A O 1
ATOM 1649 N N . LEU A 1 241 ? 7.861 31.088 19.422 1.00 30.05 220 LEU A N 1
ATOM 1650 C CA . LEU A 1 241 ? 9.147 31.642 19.876 1.00 29.15 220 LEU A CA 1
ATOM 1651 C C . LEU A 1 241 ? 10.166 31.965 18.766 1.00 28.01 220 LEU A C 1
ATOM 1652 O O . LEU A 1 241 ? 10.927 32.914 18.908 1.00 28.06 220 LEU A O 1
ATOM 1657 N N . PHE A 1 242 ? 10.188 31.196 17.681 1.00 26.78 221 PHE A N 1
ATOM 1658 C CA . PHE A 1 242 ? 11.099 31.501 16.558 1.00 26.64 221 PHE A CA 1
ATOM 1659 C C . PHE A 1 242 ? 10.789 32.820 15.814 1.00 27.04 221 PHE A C 1
ATOM 1660 O O . PHE A 1 242 ? 11.628 33.316 15.031 1.00 26.76 221 PHE A O 1
ATOM 1668 N N . ARG A 1 243 ? 9.586 33.361 16.013 1.00 27.70 222 ARG A N 1
ATOM 1669 C CA . ARG A 1 243 ? 9.128 34.580 15.294 1.00 28.20 222 ARG A CA 1
ATOM 1670 C C . ARG A 1 243 ? 9.927 35.835 15.624 1.00 28.69 222 ARG A C 1
ATOM 1671 O O . ARG A 1 243 ? 9.939 36.820 14.875 1.00 28.87 222 ARG A O 1
ATOM 1679 N N . GLU A 1 244 ? 10.585 35.798 16.767 1.00 29.72 223 GLU A N 1
ATOM 1680 C CA . GLU A 1 244 ? 11.439 36.879 17.223 1.00 30.80 223 GLU A CA 1
ATOM 1681 C C . GLU A 1 244 ? 12.827 36.767 16.593 1.00 29.82 223 GLU A C 1
ATOM 1682 O O . GLU A 1 244 ? 13.577 35.867 16.933 1.00 29.86 223 GLU A O 1
ATOM 1688 N N . VAL A 1 245 ? 13.173 37.655 15.663 1.00 29.67 224 VAL A N 1
ATOM 1689 C CA . VAL A 1 245 ? 14.465 37.531 14.963 1.00 29.65 224 VAL A CA 1
ATOM 1690 C C . VAL A 1 245 ? 15.435 38.719 15.143 1.00 30.47 224 VAL A C 1
ATOM 1691 O O . VAL A 1 245 ? 14.996 39.839 15.460 1.00 30.12 224 VAL A O 1
ATOM 1695 N N . ASN A 1 246 ? 16.745 38.473 14.954 1.00 30.35 225 ASN A N 1
ATOM 1696 C CA . ASN A 1 246 ? 17.767 39.493 15.191 1.00 31.14 225 ASN A CA 1
ATOM 1697 C C . ASN A 1 246 ? 18.232 40.152 13.885 1.00 32.11 225 ASN A C 1
ATOM 1698 O O . ASN A 1 246 ? 19.248 40.868 13.864 1.00 32.07 225 ASN A O 1
ATOM 1703 N N . LEU A 1 247 ? 17.466 39.937 12.813 1.00 32.96 226 LEU A N 1
ATOM 1704 C CA . LEU A 1 247 ? 17.808 40.452 11.472 1.00 33.67 226 LEU A CA 1
ATOM 1705 C C . LEU A 1 247 ? 18.161 41.952 11.514 1.00 35.82 226 LEU A C 1
ATOM 1706 O O . LEU A 1 247 ? 17.403 42.746 12.070 1.00 36.25 226 LEU A O 1
ATOM 1711 N N . GLY A 1 248 ? 19.325 42.314 10.962 1.00 37.88 227 GLY A N 1
ATOM 1712 C CA . GLY A 1 248 ? 19.853 43.693 10.998 1.00 40.50 227 GLY A CA 1
ATOM 1713 C C . GLY A 1 248 ? 20.712 44.128 12.191 1.00 42.60 227 GLY A C 1
ATOM 1714 O O . GLY A 1 248 ? 21.305 45.212 12.158 1.00 43.40 227 GLY A O 1
ATOM 1715 N N . GLY A 1 249 ? 20.803 43.303 13.241 1.00 43.82 228 GLY A N 1
ATOM 1716 C CA . GLY A 1 249 ? 21.406 43.732 14.519 1.00 44.96 228 GLY A CA 1
ATOM 1717 C C . GLY A 1 249 ? 22.859 43.365 14.758 1.00 45.65 228 GLY A C 1
ATOM 1718 O O . GLY A 1 249 ? 23.688 43.424 13.844 1.00 46.41 228 GLY A O 1
ATOM 1719 N N . ALA A 1 261 ? 16.060 51.038 11.254 1.00 39.85 240 ALA A N 1
ATOM 1720 C CA . ALA A 1 261 ? 15.465 51.615 10.043 1.00 39.95 240 ALA A CA 1
ATOM 1721 C C . ALA A 1 261 ? 15.517 50.575 8.925 1.00 38.89 240 ALA A C 1
ATOM 1722 O O . ALA A 1 261 ? 14.484 50.049 8.512 1.00 38.69 240 ALA A O 1
ATOM 1724 N N . TYR A 1 262 ? 16.732 50.284 8.454 1.00 38.20 241 TYR A N 1
ATOM 1725 C CA . TYR A 1 262 ? 16.996 49.083 7.659 1.00 37.18 241 TYR A CA 1
ATOM 1726 C C . TYR A 1 262 ? 16.420 47.813 8.318 1.00 36.34 241 TYR A C 1
ATOM 1727 O O . TYR A 1 262 ? 15.694 47.047 7.683 1.00 36.47 241 TYR A O 1
ATOM 1736 N N . ALA A 1 263 ? 16.734 47.602 9.590 1.00 36.71 242 ALA A N 1
ATOM 1737 C CA . ALA A 1 263 ? 16.376 46.368 10.276 1.00 36.91 242 ALA A CA 1
ATOM 1738 C C . ALA A 1 263 ? 14.871 46.161 10.347 1.00 37.67 242 ALA A C 1
ATOM 1739 O O . ALA A 1 263 ? 14.380 45.082 10.029 1.00 37.73 242 ALA A O 1
ATOM 1741 N N . GLU A 1 264 ? 14.134 47.200 10.755 1.00 37.99 243 GLU A N 1
ATOM 1742 C CA . GLU A 1 264 ? 12.685 47.111 10.825 1.00 37.76 243 GLU A CA 1
ATOM 1743 C C . GLU A 1 264 ? 12.111 46.830 9.439 1.00 37.00 243 GLU A C 1
ATOM 1744 O O . GLU A 1 264 ? 11.238 45.957 9.268 1.00 37.24 243 GLU A O 1
ATOM 1746 N N . GLN A 1 265 ? 12.608 47.557 8.447 1.00 35.68 244 GLN A N 1
ATOM 1747 C CA . GLN A 1 265 ? 12.121 47.401 7.085 1.00 34.82 244 GLN A CA 1
ATOM 1748 C C . GLN A 1 265 ? 12.367 45.976 6.518 1.00 32.63 244 GLN A C 1
ATOM 1749 O O . GLN A 1 265 ? 11.473 45.385 5.908 1.00 32.07 244 GLN A O 1
ATOM 1755 N N . ALA A 1 266 ? 13.567 45.444 6.746 1.00 30.24 245 ALA A N 1
ATOM 1756 C CA . ALA A 1 266 ? 13.912 44.072 6.348 1.00 29.09 245 ALA A CA 1
ATOM 1757 C C . ALA A 1 266 ? 12.968 43.044 6.954 1.00 28.62 245 ALA A C 1
ATOM 1758 O O . ALA A 1 266 ? 12.597 42.078 6.285 1.00 28.41 245 ALA A O 1
ATOM 1760 N N . ILE A 1 267 ? 12.580 43.250 8.211 1.00 28.63 246 ILE A N 1
ATOM 1761 C CA . ILE A 1 267 ? 11.659 42.312 8.873 1.00 29.92 246 ILE A CA 1
ATOM 1762 C C . ILE A 1 267 ? 10.240 42.405 8.343 1.00 30.01 246 ILE A C 1
ATOM 1763 O O . ILE A 1 267 ? 9.585 41.374 8.146 1.00 30.69 246 ILE A O 1
ATOM 1768 N N . VAL A 1 268 ? 9.757 43.629 8.105 1.00 32.07 247 VAL A N 1
ATOM 1769 C CA . VAL A 1 268 ? 8.460 43.827 7.407 1.00 32.07 247 VAL A CA 1
ATOM 1770 C C . VAL A 1 268 ? 8.468 43.093 6.047 1.00 31.97 247 VAL A C 1
ATOM 1771 O O . VAL A 1 268 ? 7.531 42.358 5.732 1.00 32.71 247 VAL A O 1
ATOM 1775 N N . GLU A 1 269 ? 9.540 43.246 5.264 1.00 31.74 248 GLU A N 1
ATOM 1776 C CA . GLU A 1 269 ? 9.656 42.564 3.956 1.00 31.35 248 GLU A CA 1
ATOM 1777 C C . GLU A 1 269 ? 9.683 41.046 4.104 1.00 30.04 248 GLU A C 1
ATOM 1778 O O . GLU A 1 269 ? 8.996 40.300 3.362 1.00 29.69 248 GLU A O 1
ATOM 1784 N N . LEU A 1 270 ? 10.476 40.593 5.074 1.00 28.92 249 LEU A N 1
ATOM 1785 C CA . LEU A 1 270 ? 10.667 39.165 5.265 1.00 27.06 249 LEU A CA 1
ATOM 1786 C C . LEU A 1 270 ? 9.365 38.498 5.689 1.00 26.91 249 LEU A C 1
ATOM 1787 O O . LEU A 1 270 ? 9.036 37.429 5.199 1.00 26.38 249 LEU A O 1
ATOM 1792 N N . SER A 1 271 ? 8.633 39.137 6.595 1.00 27.03 250 SER A N 1
ATOM 1793 C CA . SER A 1 271 ? 7.267 38.693 6.914 1.00 28.43 250 SER A CA 1
ATOM 1794 C C . SER A 1 271 ? 6.363 38.532 5.690 1.00 28.63 250 SER A C 1
ATOM 1795 O O . SER A 1 271 ? 5.675 37.515 5.533 1.00 29.73 250 SER A O 1
ATOM 1798 N N . GLN A 1 272 ? 6.374 39.527 4.813 1.00 29.49 251 GLN A N 1
ATOM 1799 C CA . GLN A 1 272 ? 5.571 39.500 3.600 1.00 29.01 251 GLN A CA 1
ATOM 1800 C C . GLN A 1 272 ? 6.007 38.385 2.664 1.00 29.60 251 GLN A C 1
ATOM 1801 O O . GLN A 1 272 ? 5.171 37.598 2.210 1.00 30.74 251 GLN A O 1
ATOM 1803 N N . ILE A 1 273 ? 7.309 38.328 2.371 1.00 30.46 252 ILE A N 1
ATOM 1804 C CA . ILE A 1 273 ? 7.918 37.323 1.481 1.00 29.99 252 ILE A CA 1
ATOM 1805 C C . ILE A 1 273 ? 7.678 35.890 1.934 1.00 30.44 252 ILE A C 1
ATOM 1806 O O . ILE A 1 273 ? 7.399 35.022 1.116 1.00 30.20 252 ILE A O 1
ATOM 1811 N N . SER A 1 274 ? 7.815 35.633 3.235 1.00 31.43 253 SER A N 1
ATOM 1812 C CA . SER A 1 274 ? 7.675 34.265 3.760 1.00 31.57 253 SER A CA 1
ATOM 1813 C C . SER A 1 274 ? 6.242 33.918 4.163 1.00 32.72 253 SER A C 1
ATOM 1814 O O . SER A 1 274 ? 5.913 32.747 4.336 1.00 33.85 253 SER A O 1
ATOM 1817 N N . GLY A 1 275 ? 5.414 34.941 4.360 1.00 33.24 254 GLY A N 1
ATOM 1818 C CA . GLY A 1 275 ? 4.029 34.755 4.760 1.00 33.05 254 GLY A CA 1
ATOM 1819 C C . GLY A 1 275 ? 3.899 34.419 6.231 1.00 32.20 254 GLY A C 1
ATOM 1820 O O . GLY A 1 275 ? 2.857 33.957 6.674 1.00 31.82 254 GLY A O 1
ATOM 1821 N N . ILE A 1 276 ? 4.973 34.639 6.980 1.00 32.06 255 ILE A N 1
ATOM 1822 C CA . ILE A 1 276 ? 4.992 34.386 8.427 1.00 31.70 255 ILE A CA 1
ATOM 1823 C C . ILE A 1 276 ? 5.311 35.711 9.151 1.00 31.86 255 ILE A C 1
ATOM 1824 O O . ILE A 1 276 ? 6.313 36.376 8.851 1.00 31.70 255 ILE A O 1
ATOM 1829 N N . GLU A 1 277 ? 4.446 36.113 10.074 1.00 31.52 256 GLU A N 1
ATOM 1830 C CA . GLU A 1 277 ? 4.644 37.386 10.780 1.00 31.42 256 GLU A CA 1
ATOM 1831 C C . GLU A 1 277 ? 5.803 37.312 11.781 1.00 31.50 256 GLU A C 1
ATOM 1832 O O . GLU A 1 277 ? 5.748 36.551 12.759 1.00 31.25 256 GLU A O 1
ATOM 1834 N N . LEU A 1 278 ? 6.830 38.124 11.551 1.00 31.50 257 LEU A N 1
ATOM 1835 C CA . LEU A 1 278 ? 8.004 38.145 12.411 1.00 32.03 257 LEU A CA 1
ATOM 1836 C C . LEU A 1 278 ? 8.099 39.457 13.182 1.00 33.03 257 LEU A C 1
ATOM 1837 O O . LEU A 1 278 ? 7.414 40.432 12.877 1.00 32.96 257 LEU A O 1
ATOM 1842 N N . LYS A 1 279 ? 8.961 39.483 14.183 1.00 33.43 258 LYS A N 1
ATOM 1843 C CA . LYS A 1 279 ? 9.182 40.704 14.946 1.00 34.64 258 LYS A CA 1
ATOM 1844 C C . LYS A 1 279 ? 10.641 40.734 15.355 1.00 35.30 258 LYS A C 1
ATOM 1845 O O . LYS A 1 279 ? 11.273 39.680 15.469 1.00 34.84 258 LYS A O 1
ATOM 1847 N N . ALA A 1 280 ? 11.156 41.943 15.555 1.00 36.24 259 ALA A N 1
ATOM 1848 C CA . ALA A 1 280 ? 12.510 42.181 16.034 1.00 38.21 259 ALA A CA 1
ATOM 1849 C C . ALA A 1 280 ? 12.632 41.764 17.495 1.00 39.50 259 ALA A C 1
ATOM 1850 O O . ALA A 1 280 ? 11.737 42.023 18.283 1.00 39.99 259 ALA A O 1
ATOM 1852 N N . THR A 1 281 ? 13.728 41.093 17.849 1.00 40.86 260 THR A N 1
ATOM 1853 C CA . THR A 1 281 ? 14.028 40.822 19.251 1.00 42.07 260 THR A CA 1
ATOM 1854 C C . THR A 1 281 ? 14.346 42.126 19.980 1.00 43.08 260 THR A C 1
ATOM 1855 O O . THR A 1 281 ? 14.879 43.065 19.391 1.00 41.73 260 THR A O 1
ATOM 1859 N N . GLY A 1 282 ? 13.989 42.171 21.265 1.00 44.98 261 GLY A N 1
ATOM 1860 C CA . GLY A 1 282 ? 14.201 43.362 22.111 1.00 46.42 261 GLY A CA 1
ATOM 1861 C C . GLY A 1 282 ? 15.646 43.527 22.552 1.00 47.05 261 GLY A C 1
ATOM 1862 O O . GLY A 1 282 ? 16.187 44.648 22.526 1.00 47.90 261 GLY A O 1
ATOM 1863 N N . ASN A 1 283 ? 16.283 42.419 22.945 1.00 46.56 262 ASN A N 1
ATOM 1864 C CA . ASN A 1 283 ? 17.665 42.467 23.440 1.00 46.33 262 ASN A CA 1
ATOM 1865 C C . ASN A 1 283 ? 18.659 41.738 22.513 1.00 45.70 262 ASN A C 1
ATOM 1866 O O . ASN A 1 283 ? 18.664 40.499 22.432 1.00 45.36 262 ASN A O 1
ATOM 1871 N N . LEU A 1 284 ? 19.500 42.517 21.838 1.00 45.09 263 LEU A N 1
ATOM 1872 C CA . LEU A 1 284 ? 20.443 42.005 20.827 1.00 44.40 263 LEU A CA 1
ATOM 1873 C C . LEU A 1 284 ? 21.669 41.305 21.422 1.00 44.39 263 LEU A C 1
ATOM 1874 O O . LEU A 1 284 ? 22.189 40.347 20.825 1.00 43.40 263 LEU A O 1
ATOM 1879 N N . VAL A 1 285 ? 22.139 41.801 22.572 1.00 44.04 264 VAL A N 1
ATOM 1880 C CA . VAL A 1 285 ? 23.212 41.135 23.339 1.00 44.08 264 VAL A CA 1
ATOM 1881 C C . VAL A 1 285 ? 22.758 39.755 23.922 1.00 43.45 264 VAL A C 1
ATOM 1882 O O . VAL A 1 285 ? 23.540 38.809 23.902 1.00 44.33 264 VAL A O 1
ATOM 1886 N N . GLU A 1 286 ? 21.517 39.614 24.391 1.00 42.79 265 GLU A N 1
ATOM 1887 C CA . GLU A 1 286 ? 21.000 38.271 24.767 1.00 42.16 265 GLU A CA 1
ATOM 1888 C C . GLU A 1 286 ? 20.808 37.365 23.552 1.00 41.05 265 GLU A C 1
ATOM 1889 O O . GLU A 1 286 ? 21.184 36.192 23.576 1.00 40.44 265 GLU A O 1
ATOM 1895 N N . ALA A 1 287 ? 20.203 37.923 22.502 1.00 40.50 266 ALA A N 1
ATOM 1896 C CA . ALA A 1 287 ? 19.826 37.162 21.314 1.00 39.43 266 ALA A CA 1
ATOM 1897 C C . ALA A 1 287 ? 21.058 36.576 20.639 1.00 38.71 266 ALA A C 1
ATOM 1898 O O . ALA A 1 287 ? 21.000 35.478 20.059 1.00 38.36 266 ALA A O 1
ATOM 1900 N N . SER A 1 288 ? 22.181 37.295 20.746 1.00 38.18 267 SER A N 1
ATOM 1901 C CA . SER A 1 288 ? 23.397 36.928 20.015 1.00 37.22 267 SER A CA 1
ATOM 1902 C C . SER A 1 288 ? 23.818 35.472 20.315 1.00 35.78 267 SER A C 1
ATOM 1903 O O . SER A 1 288 ? 24.340 34.791 19.431 1.00 34.81 267 SER A O 1
ATOM 1906 N N . TRP A 1 289 ? 23.568 34.995 21.546 1.00 34.36 268 TRP A N 1
ATOM 1907 C CA . TRP A 1 289 ? 23.893 33.612 21.925 1.00 33.34 268 TRP A CA 1
ATOM 1908 C C . TRP A 1 289 ? 22.724 32.711 22.329 1.00 33.64 268 TRP A C 1
ATOM 1909 O O . TRP A 1 289 ? 22.937 31.524 22.606 1.00 32.25 268 TRP A O 1
ATOM 1920 N N . ASP A 1 290 ? 21.499 33.237 22.382 1.00 33.89 269 ASP A N 1
ATOM 1921 C CA . ASP A 1 290 ? 20.440 32.416 22.974 1.00 33.82 269 ASP A CA 1
ATOM 1922 C C . ASP A 1 290 ? 20.039 31.278 22.053 1.00 31.68 269 ASP A C 1
ATOM 1923 O O . ASP A 1 290 ? 19.828 31.455 20.858 1.00 32.02 269 ASP A O 1
ATOM 1928 N N . THR A 1 291 ? 19.977 30.094 22.630 1.00 30.23 270 THR A N 1
ATOM 1929 C CA . THR A 1 291 ? 19.507 28.922 21.914 1.00 27.90 270 THR A CA 1
ATOM 1930 C C . THR A 1 291 ? 18.326 28.318 22.695 1.00 27.85 270 THR A C 1
ATOM 1931 O O . THR A 1 291 ? 17.924 27.181 22.447 1.00 27.14 270 THR A O 1
ATOM 1935 N N . GLY A 1 292 ? 17.770 29.106 23.631 1.00 26.88 271 GLY A N 1
ATOM 1936 C CA . GLY A 1 292 ? 16.650 28.660 24.480 1.00 26.41 271 GLY A CA 1
ATOM 1937 C C . GLY A 1 292 ? 15.483 28.042 23.713 1.00 25.43 271 GLY A C 1
ATOM 1938 O O . GLY A 1 292 ? 14.970 26.954 24.077 1.00 23.94 271 GLY A O 1
ATOM 1939 N N . ALA A 1 293 ? 15.073 28.724 22.641 1.00 23.93 272 ALA A N 1
ATOM 1940 C CA . ALA A 1 293 ? 13.939 28.252 21.837 1.00 23.86 272 ALA A CA 1
ATOM 1941 C C . ALA A 1 293 ? 14.236 26.923 21.119 1.00 22.69 272 ALA A C 1
ATOM 1942 O O . ALA A 1 293 ? 13.355 26.098 20.994 1.00 23.11 272 ALA A O 1
ATOM 1944 N N . PHE A 1 294 ? 15.468 26.712 20.666 1.00 23.13 273 PHE A N 1
ATOM 1945 C CA . PHE A 1 294 ? 15.814 25.444 19.957 1.00 23.18 273 PHE A CA 1
ATOM 1946 C C . PHE A 1 294 ? 15.745 24.287 20.934 1.00 22.25 273 PHE A C 1
ATOM 1947 O O . PHE A 1 294 ? 15.233 23.227 20.612 1.00 21.88 273 PHE A O 1
ATOM 1955 N N . VAL A 1 295 ? 16.218 24.522 22.151 1.00 22.70 274 VAL A N 1
ATOM 1956 C CA . VAL A 1 295 ? 16.128 23.510 23.206 1.00 22.63 274 VAL A CA 1
ATOM 1957 C C . VAL A 1 295 ? 14.672 23.157 23.577 1.00 23.12 274 VAL A C 1
ATOM 1958 O O . VAL A 1 295 ? 14.315 21.984 23.638 1.00 21.99 274 VAL A O 1
ATOM 1962 N N . THR A 1 296 ? 13.835 24.171 23.809 1.00 23.38 275 THR A N 1
ATOM 1963 C CA . THR A 1 296 ? 12.393 23.936 24.081 1.00 22.97 275 THR A CA 1
ATOM 1964 C C . THR A 1 296 ? 11.734 23.228 22.905 1.00 21.89 275 THR A C 1
ATOM 1965 O O . THR A 1 296 ? 10.992 22.287 23.108 1.00 22.70 275 THR A O 1
ATOM 1969 N N . PHE A 1 297 ? 12.044 23.638 21.685 1.00 21.08 276 PHE A N 1
ATOM 1970 C CA . PHE A 1 297 ? 11.388 23.013 20.528 1.00 21.03 276 PHE A CA 1
ATOM 1971 C C . PHE A 1 297 ? 11.825 21.556 20.340 1.00 20.67 276 PHE A C 1
ATOM 1972 O O . PHE A 1 297 ? 11.000 20.692 20.070 1.00 20.55 276 PHE A O 1
ATOM 1980 N N . SER A 1 298 ? 13.123 21.304 20.455 1.00 20.45 277 SER A N 1
ATOM 1981 C CA . SER A 1 298 ? 13.653 19.957 20.360 1.00 20.13 277 SER A CA 1
ATOM 1982 C C . SER A 1 298 ? 13.030 19.094 21.467 1.00 19.85 277 SER A C 1
ATOM 1983 O O . SER A 1 298 ? 12.813 17.907 21.274 1.00 19.38 277 SER A O 1
ATOM 1986 N N . GLY A 1 299 ? 12.777 19.699 22.626 1.00 18.81 278 GLY A N 1
ATOM 1987 C CA . GLY A 1 299 ? 12.140 19.018 23.736 1.00 20.15 278 GLY A CA 1
ATOM 1988 C C . GLY A 1 299 ? 10.703 18.588 23.460 1.00 20.99 278 GLY A C 1
ATOM 1989 O O . GLY A 1 299 ? 10.268 17.549 23.970 1.00 21.80 278 GLY A O 1
ATOM 1990 N N . ILE A 1 300 ? 9.950 19.382 22.685 1.00 21.23 279 ILE A N 1
ATOM 1991 C CA . ILE A 1 300 ? 8.606 18.963 22.298 1.00 22.35 279 ILE A CA 1
ATOM 1992 C C . ILE A 1 300 ? 8.661 17.794 21.262 1.00 21.18 279 ILE A C 1
ATOM 1993 O O . ILE A 1 300 ? 7.879 16.842 21.348 1.00 19.62 279 ILE A O 1
ATOM 1998 N N . LEU A 1 301 ? 9.615 17.850 20.326 1.00 19.72 280 LEU A N 1
ATOM 1999 C CA . LEU A 1 301 ? 9.844 16.737 19.378 1.00 19.25 280 LEU A CA 1
ATOM 2000 C C . LEU A 1 301 ? 10.157 1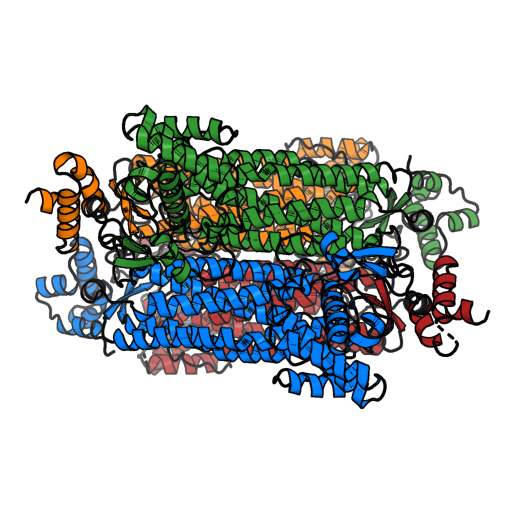5.444 20.150 1.00 19.83 280 LEU A C 1
ATOM 2001 O O . LEU A 1 301 ? 9.585 14.395 19.900 1.00 19.84 280 LEU A O 1
ATOM 2006 N N . ARG A 1 302 ? 11.060 15.552 21.120 1.00 21.44 281 ARG A N 1
ATOM 2007 C CA . ARG A 1 302 ? 11.359 14.470 22.089 1.00 21.45 281 ARG A CA 1
ATOM 2008 C C . ARG A 1 302 ? 10.109 13.957 22.842 1.00 21.01 281 ARG A C 1
ATOM 2009 O O . ARG A 1 302 ? 9.907 12.737 23.024 1.00 21.11 281 ARG A O 1
ATOM 2017 N N . ARG A 1 303 ? 9.291 14.884 23.319 1.00 20.97 282 ARG A N 1
ATOM 2018 C CA . ARG A 1 303 ? 8.113 14.519 24.092 1.00 21.54 282 ARG A CA 1
ATOM 2019 C C . ARG A 1 303 ? 7.176 13.730 23.172 1.00 20.83 282 ARG A C 1
ATOM 2020 O O . ARG A 1 303 ? 6.609 12.702 23.569 1.00 20.06 282 ARG A O 1
ATOM 2028 N N . ILE A 1 304 ? 7.033 14.205 21.934 1.00 19.64 283 ILE A N 1
ATOM 2029 C CA . ILE A 1 304 ? 6.177 13.528 20.956 1.00 20.19 283 ILE A CA 1
ATOM 2030 C C . ILE A 1 304 ? 6.747 12.118 20.670 1.00 20.14 283 ILE A C 1
ATOM 2031 O O . ILE A 1 304 ? 5.986 11.130 20.633 1.00 20.07 283 ILE A O 1
ATOM 2036 N N . ALA A 1 305 ? 8.070 12.030 20.518 1.00 18.67 284 ALA A N 1
ATOM 2037 C CA . ALA A 1 305 ? 8.721 10.750 20.225 1.00 19.22 284 ALA A CA 1
ATOM 2038 C C . ALA A 1 305 ? 8.460 9.740 21.350 1.00 19.36 284 ALA A C 1
ATOM 2039 O O . ALA A 1 305 ? 8.250 8.560 21.086 1.00 19.32 284 ALA A O 1
ATOM 2041 N N . VAL A 1 306 ? 8.519 10.219 22.596 1.00 19.17 285 VAL A N 1
ATOM 2042 C CA . VAL A 1 306 ? 8.314 9.388 23.795 1.00 18.29 285 VAL A CA 1
ATOM 2043 C C . VAL A 1 306 ? 6.907 8.779 23.787 1.00 19.10 285 VAL A C 1
ATOM 2044 O O . VAL A 1 306 ? 6.744 7.572 24.052 1.00 18.69 285 VAL A O 1
ATOM 2048 N N . LYS A 1 307 ? 5.907 9.591 23.442 1.00 18.24 286 LYS A N 1
ATOM 2049 C CA . LYS A 1 307 ? 4.533 9.156 23.491 1.00 19.17 286 LYS A CA 1
ATOM 2050 C C . LYS A 1 307 ? 4.302 8.206 22.350 1.00 18.60 286 LYS A C 1
ATOM 2051 O O . LYS A 1 307 ? 3.676 7.191 22.510 1.00 19.22 286 LYS A O 1
ATOM 2057 N N . LEU A 1 308 ? 4.814 8.568 21.194 1.00 19.21 287 LEU A N 1
ATOM 2058 C CA . LEU A 1 308 ? 4.670 7.785 20.011 1.00 20.01 287 LEU A CA 1
ATOM 2059 C C . LEU A 1 308 ? 5.347 6.410 20.060 1.00 19.47 287 LEU A C 1
ATOM 2060 O O . LEU A 1 308 ? 4.764 5.400 19.603 1.00 20.15 287 LEU A O 1
ATOM 2065 N N . SER A 1 309 ? 6.564 6.359 20.574 1.00 17.98 288 SER A N 1
ATOM 2066 C CA . SER A 1 309 ? 7.241 5.075 20.776 1.00 18.46 288 SER A CA 1
ATOM 2067 C C . SER A 1 309 ? 6.427 4.193 21.747 1.00 18.63 288 SER A C 1
ATOM 2068 O O . SER A 1 309 ? 6.265 3.016 21.496 1.00 19.34 288 SER A O 1
ATOM 2071 N N . LYS A 1 310 ? 5.942 4.760 22.867 1.00 18.39 289 LYS A N 1
ATOM 2072 C CA . LYS A 1 310 ? 5.119 4.002 23.832 1.00 18.52 289 LYS A CA 1
ATOM 2073 C C . LYS A 1 310 ? 3.903 3.400 23.121 1.00 18.35 289 LYS A C 1
ATOM 2074 O O . LYS A 1 310 ? 3.563 2.225 23.305 1.00 18.30 289 LYS A O 1
ATOM 2080 N N . ILE A 1 311 ? 3.234 4.238 22.330 1.00 18.59 290 ILE A N 1
ATOM 2081 C CA . ILE A 1 311 ? 2.065 3.824 21.609 1.00 18.18 290 ILE A CA 1
ATOM 2082 C C . ILE A 1 311 ? 2.429 2.713 20.633 1.00 19.10 290 ILE A C 1
ATOM 2083 O O . ILE A 1 311 ? 1.692 1.728 20.546 1.00 19.89 290 ILE A O 1
ATOM 2088 N N . ALA A 1 312 ? 3.534 2.872 19.902 1.00 18.55 291 ALA A N 1
ATOM 2089 C CA . ALA A 1 312 ? 3.973 1.832 18.959 1.00 18.07 291 ALA A CA 1
ATOM 2090 C C . ALA A 1 312 ? 4.312 0.527 19.707 1.00 17.89 291 ALA A C 1
ATOM 2091 O O . ALA A 1 312 ? 3.988 -0.567 19.222 1.00 16.39 291 ALA A O 1
ATOM 2093 N N . ASN A 1 313 ? 4.995 0.659 20.859 1.00 17.42 292 ASN A N 1
ATOM 2094 C CA . ASN A 1 313 ? 5.221 -0.489 21.743 1.00 18.51 292 ASN A CA 1
ATOM 2095 C C . ASN A 1 313 ? 3.920 -1.226 22.100 1.00 18.62 292 ASN A C 1
ATOM 2096 O O . ASN A 1 313 ? 3.859 -2.471 21.975 1.00 19.32 292 ASN A O 1
ATOM 2101 N N . ASP A 1 314 ? 2.890 -0.472 22.524 1.00 17.73 293 ASP A N 1
ATOM 2102 C CA . ASP A 1 314 ? 1.562 -1.024 22.765 1.00 17.76 293 ASP A CA 1
ATOM 2103 C C . ASP A 1 314 ? 0.998 -1.738 21.497 1.00 18.31 293 ASP A C 1
ATOM 2104 O O . ASP A 1 314 ? 0.409 -2.820 21.607 1.00 17.61 293 ASP A O 1
ATOM 2109 N N . LEU A 1 315 ? 1.096 -1.115 20.322 1.00 17.59 294 LEU A N 1
ATOM 2110 C CA . LEU A 1 315 ? 0.534 -1.774 19.119 1.00 18.42 294 LEU A CA 1
ATOM 2111 C C . LEU A 1 315 ? 1.207 -3.095 18.812 1.00 19.69 294 LEU A C 1
ATOM 2112 O O . LEU A 1 315 ? 0.527 -4.107 18.415 1.00 21.84 294 LEU A O 1
ATOM 2117 N N . ARG A 1 316 ? 2.525 -3.121 19.017 1.00 19.69 295 ARG A N 1
ATOM 2118 C CA . ARG A 1 316 ? 3.321 -4.332 18.781 1.00 21.08 295 ARG A CA 1
ATOM 2119 C C . ARG A 1 316 ? 2.959 -5.418 19.786 1.00 21.86 295 ARG A C 1
ATOM 2120 O O . ARG A 1 316 ? 2.925 -6.606 19.433 1.00 21.05 295 ARG A O 1
ATOM 2128 N N . LEU A 1 317 ? 2.707 -5.006 21.043 1.00 21.19 296 LEU A N 1
ATOM 2129 C CA . LEU A 1 317 ? 2.304 -5.949 22.087 1.00 21.85 296 LEU A CA 1
ATOM 2130 C C . LEU A 1 317 ? 0.848 -6.493 21.910 1.00 21.88 296 LEU A C 1
ATOM 2131 O O . LEU A 1 317 ? 0.599 -7.710 22.071 1.00 21.11 296 LEU A O 1
ATOM 2136 N N . LEU A 1 318 ? -0.109 -5.605 21.620 1.00 20.91 297 LEU A N 1
ATOM 2137 C CA . LEU A 1 318 ? -1.499 -6.028 21.415 1.00 22.50 297 LEU A CA 1
ATOM 2138 C C . LEU A 1 318 ? -1.685 -6.949 20.186 1.00 22.88 297 LEU A C 1
ATOM 2139 O O . LEU A 1 318 ? -2.618 -7.751 20.142 1.00 23.55 297 LEU A O 1
ATOM 2144 N N . SER A 1 319 ? -0.790 -6.838 19.213 1.00 22.45 298 SER A N 1
ATOM 2145 C CA . SER A 1 319 ? -0.877 -7.626 17.991 1.00 24.12 298 SER A CA 1
ATOM 2146 C C . SER A 1 319 ? 0.070 -8.811 18.006 1.00 25.18 298 SER A C 1
ATOM 2147 O O . SER A 1 319 ? 0.232 -9.471 16.996 1.00 26.41 298 SER A O 1
ATOM 2150 N N . SER A 1 320 ? 0.723 -9.080 19.136 1.00 26.79 299 SER A N 1
ATOM 2151 C CA . SER A 1 320 ? 1.644 -10.233 19.226 1.00 27.28 299 SER A CA 1
ATOM 2152 C C . SER A 1 320 ? 0.872 -11.564 19.061 1.00 28.59 299 SER A C 1
ATOM 2153 O O . SER A 1 320 ? -0.292 -11.669 19.437 1.00 27.71 299 SER A O 1
ATOM 2156 N N . GLY A 1 321 ? 1.529 -12.583 18.514 1.00 29.73 300 GLY A N 1
ATOM 2157 C CA . GLY A 1 321 ? 0.852 -13.856 18.253 1.00 31.73 300 GLY A CA 1
ATOM 2158 C C . GLY A 1 321 ? 1.261 -14.463 16.906 1.00 33.23 300 GLY A C 1
ATOM 2159 O O . GLY A 1 321 ? 2.434 -14.435 16.557 1.00 31.93 300 GLY A O 1
ATOM 2160 N N . PRO A 1 322 ? 0.288 -14.992 16.130 1.00 35.01 301 PRO A N 1
ATOM 2161 C CA . PRO A 1 322 ? -1.162 -14.884 16.339 1.00 36.06 301 PRO A CA 1
ATOM 2162 C C . PRO A 1 322 ? -1.738 -15.756 17.457 1.00 36.24 301 PRO A C 1
ATOM 2163 O O . PRO A 1 322 ? -2.871 -15.525 17.862 1.00 36.78 301 PRO A O 1
ATOM 2167 N N . ARG A 1 323 ? -0.972 -16.718 17.960 1.00 36.19 302 ARG A N 1
ATOM 2168 C CA . ARG A 1 323 ? -1.526 -17.722 18.859 1.00 36.77 302 ARG A CA 1
ATOM 2169 C C . ARG A 1 323 ? -1.005 -17.682 20.290 1.00 36.13 302 ARG A C 1
ATOM 2170 O O . ARG A 1 323 ? -1.771 -17.927 21.221 1.00 36.52 302 ARG A O 1
ATOM 2178 N N . SER A 1 324 ? 0.285 -17.383 20.460 1.00 34.80 303 SER A N 1
ATOM 2179 C CA . SER A 1 324 ? 0.921 -17.397 21.782 1.00 33.74 303 SER A CA 1
ATOM 2180 C C . SER A 1 324 ? 1.342 -15.988 22.244 1.00 31.56 303 SER A C 1
ATOM 2181 O O . SER A 1 324 ? 2.288 -15.828 23.006 1.00 31.16 303 SER A O 1
ATOM 2184 N N . GLY A 1 325 ? 0.646 -14.975 21.759 1.00 30.57 304 GLY A N 1
ATOM 2185 C CA . GLY A 1 325 ? 0.836 -13.608 22.237 1.00 29.08 304 GLY A CA 1
ATOM 2186 C C . GLY A 1 325 ? -0.453 -13.102 22.872 1.00 28.92 304 GLY A C 1
ATOM 2187 O O . GLY A 1 325 ? -1.168 -13.878 23.538 1.00 28.94 304 GLY A O 1
ATOM 2188 N N . LEU A 1 326 ? -0.747 -11.808 22.688 1.00 27.56 305 LEU A N 1
ATOM 2189 C CA . LEU A 1 326 ? -2.000 -11.251 23.203 1.00 26.24 305 LEU A CA 1
ATOM 2190 C C . LEU A 1 326 ? -3.115 -11.361 22.183 1.00 25.74 305 LEU A C 1
ATOM 2191 O O . LEU A 1 326 ? -4.281 -11.520 22.540 1.00 25.47 305 LEU A O 1
ATOM 2196 N N . GLY A 1 327 ? -2.750 -11.199 20.918 1.00 25.46 306 GLY A N 1
ATOM 2197 C CA . GLY A 1 327 ? -3.633 -11.528 19.798 1.00 25.66 306 GLY A CA 1
ATOM 2198 C C . GLY A 1 327 ? -4.925 -10.751 19.808 1.00 25.80 306 GLY A C 1
ATOM 2199 O O . GLY A 1 327 ? -5.924 -11.239 19.259 1.00 25.63 306 GLY A O 1
ATOM 2200 N N . GLU A 1 328 ? -4.908 -9.561 20.449 1.00 24.06 307 GLU A N 1
ATOM 2201 C CA . GLU A 1 328 ? -6.085 -8.698 20.550 1.00 23.50 307 GLU A CA 1
ATOM 2202 C C . GLU A 1 328 ? -6.456 -7.847 19.325 1.00 22.69 307 GLU A C 1
ATOM 2203 O O . GLU A 1 328 ? -7.637 -7.651 19.068 1.00 20.83 307 GLU A O 1
ATOM 2209 N N . ILE A 1 329 ? -5.467 -7.316 18.602 1.00 21.80 308 ILE A N 1
ATOM 2210 C CA . ILE A 1 329 ? -5.758 -6.585 17.373 1.00 21.09 308 ILE A CA 1
ATOM 2211 C C . ILE A 1 329 ? -4.934 -7.198 16.231 1.00 21.69 308 ILE A C 1
ATOM 2212 O O . ILE A 1 329 ? -3.922 -7.838 16.491 1.00 20.27 308 ILE A O 1
ATOM 2217 N N . ARG A 1 330 ? -5.338 -6.960 14.982 1.00 22.29 309 ARG A N 1
ATOM 2218 C CA . ARG A 1 330 ? -4.554 -7.345 13.832 1.00 22.39 309 ARG A CA 1
ATOM 2219 C C . ARG A 1 330 ? -4.114 -6.074 13.132 1.00 22.51 309 ARG A C 1
ATOM 2220 O O . ARG A 1 330 ? -4.951 -5.227 12.788 1.00 21.61 309 ARG A O 1
ATOM 2228 N N . LEU A 1 331 ? -2.807 -5.933 12.917 1.00 22.50 310 LEU A N 1
ATOM 2229 C CA . LEU A 1 331 ? -2.292 -4.845 12.092 1.00 23.53 310 LEU A CA 1
ATOM 2230 C C . LEU A 1 331 ? -2.405 -5.247 10.599 1.00 24.41 310 LEU A C 1
ATOM 2231 O O . LEU A 1 331 ? -2.258 -6.405 10.253 1.00 23.76 310 LEU A O 1
ATOM 2236 N N . PRO A 1 332 ? -2.665 -4.280 9.711 1.00 25.47 311 PRO A N 1
ATOM 2237 C CA . PRO A 1 332 ? -2.578 -4.575 8.278 1.00 27.21 311 PRO A CA 1
ATOM 2238 C C . PRO A 1 332 ? -1.241 -5.228 7.873 1.00 28.70 311 PRO A C 1
ATOM 2239 O O . PRO A 1 332 ? -0.187 -4.755 8.265 1.00 28.25 311 PRO A O 1
ATOM 2243 N N . ALA A 1 333 ? -1.284 -6.303 7.080 1.00 31.28 312 ALA A N 1
ATOM 2244 C CA . ALA A 1 333 ? -0.065 -6.929 6.567 1.00 31.85 312 ALA A CA 1
ATOM 2245 C C . ALA A 1 333 ? 0.370 -6.106 5.390 1.00 32.73 312 ALA A C 1
ATOM 2246 O O . ALA A 1 333 ? -0.360 -6.045 4.398 1.00 34.37 312 ALA A O 1
ATOM 2248 N N . VAL A 1 334 ? 1.529 -5.457 5.481 1.00 31.98 313 VAL A N 1
ATOM 2249 C CA . VAL A 1 334 ? 2.006 -4.593 4.400 1.00 32.95 313 VAL A CA 1
ATOM 2250 C C . VAL A 1 334 ? 3.314 -5.145 3.785 1.00 34.54 313 VAL A C 1
ATOM 2251 O O . VAL A 1 334 ? 3.777 -4.661 2.759 1.00 34.74 313 VAL A O 1
ATOM 2255 N N . GLN A 1 335 ? 3.877 -6.156 4.443 1.00 36.76 314 GLN A N 1
ATOM 2256 C CA . GLN A 1 335 ? 5.119 -6.821 4.057 1.00 39.40 314 GLN A CA 1
ATOM 2257 C C . GLN A 1 335 ? 4.779 -8.284 3.738 1.00 40.98 314 GLN A C 1
ATOM 2258 O O . GLN A 1 335 ? 4.068 -8.926 4.520 1.00 41.01 314 GLN A O 1
ATOM 2264 N N . PRO A 1 336 ? 5.286 -8.809 2.602 1.00 42.68 315 PRO A N 1
ATOM 2265 C CA . PRO A 1 336 ? 4.956 -10.151 2.112 1.00 44.34 315 PRO A CA 1
ATOM 2266 C C . PRO A 1 336 ? 5.325 -11.240 3.099 1.00 45.44 315 PRO A C 1
ATOM 2267 O O . PRO A 1 336 ? 6.403 -11.223 3.668 1.00 45.74 315 PRO A O 1
ATOM 2271 N N . GLY A 1 337 ? 4.420 -12.178 3.310 1.00 47.27 316 GLY A N 1
ATOM 2272 C CA . GLY A 1 337 ? 4.704 -13.281 4.203 1.00 49.43 316 GLY A CA 1
ATOM 2273 C C . GLY A 1 337 ? 5.132 -14.537 3.469 1.00 51.62 316 GLY A C 1
ATOM 2274 O O . GLY A 1 337 ? 5.381 -14.539 2.242 1.00 52.95 316 GLY A O 1
ATOM 2275 N N . SER A 1 338 ? 5.226 -15.608 4.247 1.00 52.43 317 SER A N 1
ATOM 2276 C CA . SER A 1 338 ? 5.538 -16.919 3.752 1.00 53.51 317 SER A CA 1
ATOM 2277 C C . SER A 1 338 ? 4.262 -17.742 3.854 1.00 53.78 317 SER A C 1
ATOM 2278 O O . SER A 1 338 ? 3.584 -17.754 4.891 1.00 53.23 317 SER A O 1
ATOM 2281 N N . SER A 1 339 ? 3.939 -18.411 2.756 1.00 54.43 318 SER A N 1
ATOM 2282 C CA . SER A 1 339 ? 2.761 -19.257 2.665 1.00 55.21 318 SER A CA 1
ATOM 2283 C C . SER A 1 339 ? 2.703 -20.355 3.735 1.00 55.24 318 SER A C 1
ATOM 2284 O O . SER A 1 339 ? 1.612 -20.763 4.140 1.00 55.53 318 SER A O 1
ATOM 2287 N N . ILE A 1 340 ? 3.866 -20.841 4.173 1.00 55.32 319 ILE A N 1
ATOM 2288 C CA . ILE A 1 340 ? 3.934 -21.879 5.209 1.00 55.45 319 ILE A CA 1
ATOM 2289 C C . ILE A 1 340 ? 4.081 -21.319 6.631 1.00 54.84 319 ILE A C 1
ATOM 2290 O O . ILE A 1 340 ? 4.140 -22.074 7.605 1.00 54.73 319 ILE A O 1
ATOM 2295 N N . MET A 1 341 ? 4.142 -19.993 6.734 1.00 54.56 320 MET A N 1
ATOM 2296 C CA . MET A 1 341 ? 3.926 -19.289 8.012 1.00 54.14 320 MET A CA 1
ATOM 2297 C C . MET A 1 341 ? 2.770 -18.280 7.863 1.00 53.20 320 MET A C 1
ATOM 2298 O O . MET A 1 341 ? 2.994 -17.063 7.778 1.00 52.80 320 MET A O 1
ATOM 2303 N N . PRO A 1 342 ? 1.525 -18.793 7.777 1.00 52.87 321 PRO A N 1
ATOM 2304 C CA . PRO A 1 342 ? 0.410 -17.868 7.787 1.00 52.23 321 PRO A CA 1
ATOM 2305 C C . PRO A 1 342 ? 0.167 -17.471 9.228 1.00 51.40 321 PRO A C 1
ATOM 2306 O O . PRO A 1 342 ? 0.526 -18.223 10.161 1.00 51.96 321 PRO A O 1
ATOM 2310 N N . GLY A 1 343 ? -0.441 -16.315 9.426 1.00 50.07 322 GLY A N 1
ATOM 2311 C CA . GLY A 1 343 ? -0.633 -15.845 10.778 1.00 48.12 322 GLY A CA 1
ATOM 2312 C C . GLY A 1 343 ? 0.512 -14.981 11.277 1.00 46.83 322 GLY A C 1
ATOM 2313 O O . GLY A 1 343 ? 0.278 -14.115 12.097 1.00 47.30 322 GLY A O 1
ATOM 2314 N N . LYS A 1 344 ? 1.746 -15.211 10.811 1.00 45.75 323 LYS A N 1
ATOM 2315 C CA . LYS A 1 344 ? 2.873 -14.341 11.202 1.00 43.46 323 LYS A CA 1
ATOM 2316 C C . LYS A 1 344 ? 2.673 -12.980 10.586 1.00 41.46 323 LYS A C 1
ATOM 2317 O O . LYS A 1 344 ? 2.661 -12.854 9.363 1.00 42.10 323 LYS A O 1
ATOM 2323 N N . VAL A 1 345 ? 2.516 -11.954 11.420 1.00 38.36 324 VAL A N 1
ATOM 2324 C CA . VAL A 1 345 ? 2.449 -10.580 10.894 1.00 34.97 324 VAL A CA 1
ATOM 2325 C C . VAL A 1 345 ? 3.433 -9.737 11.679 1.00 32.66 324 VAL A C 1
ATOM 2326 O O . VAL A 1 345 ? 3.133 -9.334 12.790 1.00 31.67 324 VAL A O 1
ATOM 2330 N N . ASN A 1 346 ? 4.621 -9.506 11.128 1.00 30.91 325 ASN A N 1
ATOM 2331 C CA . ASN A 1 346 ? 5.612 -8.686 11.829 1.00 28.41 325 ASN A CA 1
ATOM 2332 C C . ASN A 1 346 ? 5.121 -7.256 11.827 1.00 26.25 325 ASN A C 1
ATOM 2333 O O . ASN A 1 346 ? 4.655 -6.780 10.798 1.00 24.54 325 ASN A O 1
ATOM 2338 N N . PRO A 1 347 ? 5.187 -6.570 12.991 1.00 24.69 326 PRO A N 1
ATOM 2339 C CA . PRO A 1 347 ? 4.596 -5.240 13.082 1.00 23.25 326 PRO A CA 1
ATOM 2340 C C . PRO A 1 347 ? 5.549 -4.163 12.556 1.00 22.95 326 PRO A C 1
ATOM 2341 O O . PRO A 1 347 ? 6.020 -3.305 13.315 1.00 20.88 326 PRO A O 1
ATOM 2345 N N . VAL A 1 348 ? 5.781 -4.202 11.248 1.00 22.70 327 VAL A N 1
ATOM 2346 C CA . VAL A 1 348 ? 6.861 -3.436 10.642 1.00 22.40 327 VAL A CA 1
ATOM 2347 C C . VAL A 1 348 ? 6.660 -1.924 10.688 1.00 21.85 327 VAL A C 1
ATOM 2348 O O . VAL A 1 348 ? 7.634 -1.185 10.815 1.00 22.11 327 VAL A O 1
ATOM 2352 N N . ILE A 1 349 ? 5.425 -1.444 10.561 1.00 21.62 328 ILE A N 1
ATOM 2353 C CA . ILE A 1 349 ? 5.222 0.008 10.604 1.00 20.74 328 ILE A CA 1
ATOM 2354 C C . ILE A 1 349 ? 5.506 0.554 12.016 1.00 20.57 328 ILE A C 1
ATOM 2355 O O . ILE A 1 349 ? 6.311 1.472 12.172 1.00 20.83 328 ILE A O 1
ATOM 2360 N N . PRO A 1 350 ? 4.849 0.002 13.056 1.00 20.13 329 PRO A N 1
ATOM 2361 C CA . PRO A 1 350 ? 5.235 0.463 14.429 1.00 19.61 329 PRO A CA 1
ATOM 2362 C C . PRO A 1 350 ? 6.743 0.342 14.686 1.00 19.26 329 PRO A C 1
ATOM 2363 O O . PRO A 1 350 ? 7.323 1.243 15.305 1.00 18.55 329 PRO A O 1
ATOM 2367 N N . GLU A 1 351 ? 7.381 -0.738 14.200 1.00 19.21 330 GLU A N 1
ATOM 2368 C CA . GLU A 1 351 ? 8.841 -0.886 14.364 1.00 19.63 330 GLU A CA 1
ATOM 2369 C C . GLU A 1 351 ? 9.647 0.279 13.748 1.00 19.81 330 GLU A C 1
ATOM 2370 O O . GLU A 1 351 ? 10.599 0.765 14.365 1.00 20.02 330 GLU A O 1
ATOM 2376 N N . SER A 1 352 ? 9.258 0.730 12.553 1.00 19.73 331 SER A N 1
ATOM 2377 C CA . SER A 1 352 ? 9.914 1.896 11.926 1.00 19.83 331 SER A CA 1
ATOM 2378 C C . SER A 1 352 ? 9.659 3.164 12.723 1.00 19.88 331 SER A C 1
ATOM 2379 O O . SER A 1 352 ? 10.483 4.063 12.762 1.00 20.88 331 SER A O 1
ATOM 2382 N N . VAL A 1 353 ? 8.490 3.240 13.348 1.00 20.16 332 VAL A N 1
ATOM 2383 C CA . VAL A 1 353 ? 8.153 4.363 14.198 1.00 19.19 332 VAL A CA 1
ATOM 2384 C C . VAL A 1 353 ? 9.035 4.408 15.435 1.00 18.94 332 VAL A C 1
ATOM 2385 O O . VAL A 1 353 ? 9.566 5.479 15.754 1.00 19.32 332 VAL A O 1
ATOM 2389 N N . ASN A 1 354 ? 9.190 3.273 16.127 1.00 19.06 333 ASN A N 1
ATOM 2390 C CA . ASN A 1 354 ? 10.107 3.175 17.270 1.00 19.41 333 ASN A CA 1
ATOM 2391 C C . ASN A 1 354 ? 11.534 3.670 16.873 1.00 19.52 333 ASN A C 1
ATOM 2392 O O . ASN A 1 354 ? 12.192 4.400 17.624 1.00 19.76 333 ASN A O 1
ATOM 2397 N N . GLN A 1 355 ? 12.016 3.229 15.714 1.00 19.51 334 GLN A N 1
ATOM 2398 C CA . GLN A 1 355 ? 13.367 3.585 15.267 1.00 19.90 334 GLN A CA 1
ATOM 2399 C C . GLN A 1 355 ? 13.460 5.094 15.090 1.00 19.52 334 GLN A C 1
ATOM 2400 O O . GLN A 1 355 ? 14.438 5.685 15.484 1.00 19.04 334 GLN A O 1
ATOM 2406 N N . VAL A 1 356 ? 12.407 5.709 14.541 1.00 20.06 335 VAL A N 1
ATOM 2407 C CA . VAL A 1 356 ? 12.410 7.161 14.313 1.00 20.35 335 VAL A CA 1
ATOM 2408 C C . VAL A 1 356 ? 12.453 7.867 15.681 1.00 20.00 335 VAL A C 1
ATOM 2409 O O . VAL A 1 356 ? 13.154 8.862 15.885 1.00 21.00 335 VAL A O 1
ATOM 2413 N N . CYS A 1 357 ? 11.686 7.337 16.619 1.00 19.91 336 CYS A N 1
ATOM 2414 C CA . CYS A 1 357 ? 11.565 7.947 17.924 1.00 18.82 336 CYS A CA 1
ATOM 2415 C C . CYS A 1 357 ? 12.909 7.938 18.668 1.00 18.00 336 CYS A C 1
ATOM 2416 O O . CYS A 1 357 ? 13.292 8.937 19.249 1.00 18.16 336 CYS A O 1
ATOM 2419 N N . TYR A 1 358 ? 13.625 6.825 18.608 1.00 17.34 337 TYR A N 1
ATOM 2420 C CA . TYR A 1 358 ? 14.986 6.740 19.175 1.00 18.79 337 TYR A CA 1
ATOM 2421 C C . TYR A 1 358 ? 15.963 7.700 18.507 1.00 18.61 337 TYR A C 1
ATOM 2422 O O . TYR A 1 358 ? 16.785 8.311 19.196 1.00 19.64 337 TYR A O 1
ATOM 2431 N N . GLN A 1 359 ? 15.862 7.868 17.183 1.00 18.10 338 GLN A N 1
ATOM 2432 C CA . GLN A 1 359 ? 16.685 8.844 16.491 1.00 17.90 338 GLN A CA 1
ATOM 2433 C C . GLN A 1 359 ? 16.427 10.268 17.003 1.00 17.82 338 GLN A C 1
ATOM 2434 O O . GLN A 1 359 ? 17.344 11.017 17.237 1.00 17.45 338 GLN A O 1
ATOM 2440 N N . VAL A 1 360 ? 15.161 10.629 17.119 1.00 18.31 339 VAL A N 1
ATOM 2441 C CA . VAL A 1 360 ? 14.724 11.933 17.640 1.00 18.07 339 VAL A CA 1
ATOM 2442 C C . VAL A 1 360 ? 15.241 12.215 19.063 1.00 18.59 339 VAL A C 1
ATOM 2443 O O . VAL A 1 360 ? 15.682 13.357 19.384 1.00 19.91 339 VAL A O 1
ATOM 2447 N N . ILE A 1 361 ? 15.236 11.183 19.899 1.00 17.70 340 ILE A N 1
ATOM 2448 C CA . ILE A 1 361 ? 15.711 11.328 21.304 1.00 18.10 340 ILE A CA 1
ATOM 2449 C C . ILE A 1 361 ? 17.222 11.561 21.296 1.00 17.39 340 ILE A C 1
ATOM 2450 O O . ILE A 1 361 ? 17.724 12.397 22.039 1.00 15.95 340 ILE A O 1
ATOM 2455 N N . GLY A 1 362 ? 17.917 10.856 20.397 1.00 17.87 341 GLY A N 1
ATOM 2456 C CA . GLY A 1 362 ? 19.358 10.988 20.242 1.00 18.27 341 GLY A CA 1
ATOM 2457 C C . GLY A 1 362 ? 19.691 12.366 19.701 1.00 18.13 341 GLY A C 1
ATOM 2458 O O . GLY A 1 362 ? 20.578 13.052 20.218 1.00 18.39 341 GLY A O 1
ATOM 2459 N N . ASN A 1 363 ? 18.948 12.796 18.678 1.00 18.55 342 ASN A N 1
ATOM 2460 C CA . ASN A 1 363 ? 19.132 14.137 18.099 1.00 18.39 342 ASN A CA 1
ATOM 2461 C C . ASN A 1 363 ? 18.901 15.243 19.091 1.00 18.74 342 ASN A C 1
ATOM 2462 O O . ASN A 1 363 ? 19.530 16.301 19.012 1.00 18.62 342 ASN A O 1
ATOM 2467 N N . ASP A 1 364 ? 17.952 15.022 19.995 1.00 19.08 343 ASP A N 1
ATOM 2468 C CA . ASP A 1 364 ? 17.658 15.976 21.046 1.00 19.11 343 ASP A CA 1
ATOM 2469 C C . ASP A 1 364 ? 18.840 16.167 22.009 1.00 19.20 343 ASP A C 1
ATOM 2470 O O . ASP A 1 364 ? 19.100 17.283 22.475 1.00 19.22 343 ASP A O 1
ATOM 2475 N N . LEU A 1 365 ? 19.534 15.067 22.337 1.00 20.06 344 LEU A N 1
ATOM 2476 C CA . LEU A 1 365 ? 20.781 15.155 23.117 1.00 19.78 344 LEU A CA 1
ATOM 2477 C C . LEU A 1 365 ? 21.862 15.921 22.322 1.00 19.39 344 LEU A C 1
ATOM 2478 O O . LEU A 1 365 ? 22.612 16.706 22.861 1.00 19.87 344 LEU A O 1
ATOM 2483 N N . THR A 1 366 ? 21.944 15.676 21.017 1.00 19.20 345 THR A N 1
ATOM 2484 C CA . THR A 1 366 ? 22.900 16.398 20.187 1.00 19.33 345 THR A CA 1
ATOM 2485 C C . THR A 1 366 ? 22.639 17.916 20.276 1.00 19.33 345 THR A C 1
ATOM 2486 O O . THR A 1 366 ? 23.556 18.720 20.412 1.00 19.39 345 THR A O 1
ATOM 2490 N N . VAL A 1 367 ? 21.378 18.299 20.199 1.00 18.46 346 VAL A N 1
ATOM 2491 C CA . VAL A 1 367 ? 20.992 19.706 20.354 1.00 18.64 346 VAL A CA 1
ATOM 2492 C C . VAL A 1 367 ? 21.325 20.265 21.741 1.00 19.58 346 VAL A C 1
ATOM 2493 O O . VAL A 1 367 ? 21.878 21.364 21.857 1.00 19.53 346 VAL A O 1
ATOM 2497 N N . THR A 1 368 ? 20.988 19.524 22.805 1.00 19.66 347 THR A N 1
ATOM 2498 C CA . THR A 1 368 ? 21.328 19.984 24.142 1.00 20.69 347 THR A CA 1
ATOM 2499 C C . THR A 1 368 ? 22.850 20.311 24.288 1.00 21.55 347 THR A C 1
ATOM 2500 O O . THR A 1 368 ? 23.229 21.316 24.887 1.00 19.30 347 THR A O 1
ATOM 2504 N N . MET A 1 369 ? 23.719 19.442 23.753 1.00 21.86 348 MET A N 1
ATOM 2505 C CA . MET A 1 369 ? 25.183 19.667 23.880 1.00 21.95 348 MET A CA 1
ATOM 2506 C C . MET A 1 369 ? 25.675 20.874 23.120 1.00 21.93 348 MET A C 1
ATOM 2507 O O . MET A 1 369 ? 26.455 21.678 23.652 1.00 21.62 348 MET A O 1
ATOM 2512 N N . ALA A 1 370 ? 25.181 21.014 21.890 1.00 19.93 349 ALA A N 1
ATOM 2513 C CA . ALA A 1 370 ? 25.450 22.200 21.077 1.00 19.69 349 ALA A CA 1
ATOM 2514 C C . ALA A 1 370 ? 24.998 23.471 21.802 1.00 18.84 349 ALA A C 1
ATOM 2515 O O . ALA A 1 370 ? 25.748 24.447 21.920 1.00 18.90 349 ALA A O 1
ATOM 2517 N N . ALA A 1 371 ? 23.758 23.455 22.275 1.00 19.38 350 ALA A N 1
ATOM 2518 C CA . ALA A 1 371 ? 23.200 24.593 23.005 1.00 19.66 350 ALA A CA 1
ATOM 2519 C C . ALA A 1 371 ? 23.972 24.946 24.284 1.00 19.72 350 ALA A C 1
ATOM 2520 O O . ALA A 1 371 ? 24.205 26.125 24.571 1.00 20.54 350 ALA A O 1
ATOM 2522 N N . GLU A 1 372 ? 24.408 23.939 25.027 1.00 20.34 351 GLU A N 1
ATOM 2523 C CA . GLU A 1 372 ? 25.160 24.189 26.264 1.00 21.29 351 GLU A CA 1
ATOM 2524 C C . GLU A 1 372 ? 26.594 24.727 26.024 1.00 21.41 351 GLU A C 1
ATOM 2525 O O . GLU A 1 372 ? 27.165 25.406 26.891 1.00 21.82 351 GLU A O 1
ATOM 2531 N N . SER A 1 373 ? 27.124 24.468 24.839 1.00 20.42 352 SER A N 1
ATOM 2532 C CA . SER A 1 373 ? 28.493 24.829 24.477 1.00 22.24 352 SER A CA 1
ATOM 2533 C C . SER A 1 373 ? 28.605 26.215 23.862 1.00 21.25 352 SER A C 1
ATOM 2534 O O . SER A 1 373 ? 29.635 26.527 23.249 1.00 21.77 352 SER A O 1
ATOM 2537 N N . GLY A 1 374 ? 27.576 27.058 24.030 1.00 21.32 353 GLY A N 1
ATOM 2538 C CA . GLY A 1 374 ? 27.678 28.451 23.605 1.00 20.92 353 GLY A CA 1
ATOM 2539 C C . GLY A 1 374 ? 28.769 29.190 24.377 1.00 21.43 353 GLY A C 1
ATOM 2540 O O . GLY A 1 374 ? 29.098 28.818 25.484 1.00 21.80 353 GLY A O 1
ATOM 2541 N N . GLN A 1 375 ? 29.369 30.219 23.794 1.00 21.11 354 GLN A N 1
ATOM 2542 C CA . GLN A 1 375 ? 30.400 30.951 24.537 1.00 21.55 354 GLN A CA 1
ATOM 2543 C C . GLN A 1 375 ? 30.275 32.425 24.291 1.00 21.51 354 GLN A C 1
ATOM 2544 O O . GLN A 1 375 ? 30.309 32.869 23.127 1.00 21.99 354 GLN A O 1
ATOM 2550 N N . LEU A 1 376 ? 30.116 33.183 25.374 1.00 21.38 355 LEU A N 1
ATOM 2551 C CA . LEU A 1 376 ? 30.126 34.635 25.267 1.00 22.46 355 LEU A CA 1
ATOM 2552 C C . LEU A 1 376 ? 29.071 35.121 24.239 1.00 22.32 355 LEU A C 1
ATOM 2553 O O . LEU A 1 376 ? 27.893 34.751 24.359 1.00 21.92 355 LEU A O 1
ATOM 2558 N N . GLN A 1 377 ? 29.467 35.933 23.247 1.00 23.81 356 GLN A N 1
ATOM 2559 C CA . GLN A 1 377 ? 28.492 36.571 22.350 1.00 24.04 356 GLN A CA 1
ATOM 2560 C C . GLN A 1 377 ? 28.062 35.747 21.129 1.00 24.48 356 GLN A C 1
ATOM 2561 O O . GLN A 1 377 ? 27.448 36.263 20.184 1.00 24.31 356 GLN A O 1
ATOM 2567 N N . LEU A 1 378 ? 28.343 34.458 21.135 1.00 23.56 357 LEU A N 1
ATOM 2568 C CA . LEU A 1 378 ? 27.819 33.628 20.040 1.00 23.58 357 LEU A CA 1
ATOM 2569 C C . LEU A 1 378 ? 27.781 32.168 20.381 1.00 23.42 357 LEU A C 1
ATOM 2570 O O . LEU A 1 378 ? 28.657 31.676 21.073 1.00 25.43 357 LEU A O 1
ATOM 2575 N N . ASN A 1 379 ? 26.771 31.476 19.876 1.00 24.02 358 ASN A N 1
ATOM 2576 C CA . ASN A 1 379 ? 26.798 30.015 19.839 1.00 22.86 358 ASN A CA 1
ATOM 2577 C C . ASN A 1 379 ? 27.234 29.605 18.435 1.00 22.75 358 ASN A C 1
ATOM 2578 O O . ASN A 1 379 ? 26.560 29.910 17.443 1.00 21.67 358 ASN A O 1
ATOM 2583 N N . ALA A 1 380 ? 28.375 28.923 18.369 1.00 22.32 359 ALA A N 1
ATOM 2584 C CA . ALA A 1 380 ? 29.010 28.584 17.097 1.00 22.00 359 ALA A CA 1
ATOM 2585 C C . ALA A 1 380 ? 28.400 27.374 16.377 1.00 21.82 359 ALA A C 1
ATOM 2586 O O . ALA A 1 380 ? 28.841 27.034 15.292 1.00 22.63 359 ALA A O 1
ATOM 2588 N N . PHE A 1 381 ? 27.343 26.788 16.939 1.00 21.39 360 PHE A N 1
ATOM 2589 C CA . PHE A 1 381 ? 26.888 25.471 16.512 1.00 20.89 360 PHE A CA 1
ATOM 2590 C C . PHE A 1 381 ? 25.460 25.399 16.032 1.00 20.89 360 PHE A C 1
ATOM 2591 O O . PHE A 1 381 ? 24.883 24.295 16.026 1.00 21.73 360 PHE A O 1
ATOM 2599 N N . GLU A 1 382 ? 24.891 26.536 15.614 1.00 19.53 361 GLU A N 1
ATOM 2600 C CA . GLU A 1 382 ? 23.556 26.513 15.035 1.00 20.12 361 GLU A CA 1
ATOM 2601 C C . GLU A 1 382 ? 23.416 25.682 13.743 1.00 18.53 361 GLU A C 1
ATOM 2602 O O . GLU A 1 382 ? 22.330 25.131 13.509 1.00 18.86 361 GLU A O 1
ATOM 2608 N N . PRO A 1 383 ? 24.497 25.565 12.911 1.00 17.02 362 PRO A N 1
ATOM 2609 C CA . PRO A 1 383 ? 24.374 24.643 11.749 1.00 16.29 362 PRO A CA 1
ATOM 2610 C C . PRO A 1 383 ? 23.993 23.230 12.190 1.00 16.10 362 PRO A C 1
ATOM 2611 O O . PRO A 1 383 ? 23.115 22.603 11.601 1.00 15.37 362 PRO A O 1
ATOM 2615 N N . LEU A 1 384 ? 24.604 22.748 13.270 1.00 16.64 363 LEU A N 1
ATOM 2616 C CA . LEU A 1 384 ? 24.301 21.392 13.769 1.00 16.36 363 LEU A CA 1
ATOM 2617 C C . LEU A 1 384 ? 22.892 21.329 14.349 1.00 17.09 363 LEU A C 1
ATOM 2618 O O . LEU A 1 384 ? 22.160 20.381 14.105 1.00 17.63 363 LEU A O 1
ATOM 2623 N N . ILE A 1 385 ? 22.527 22.346 15.135 1.00 17.09 364 ILE A N 1
ATOM 2624 C CA . ILE A 1 385 ? 21.209 22.462 15.698 1.00 17.16 364 ILE A CA 1
ATOM 2625 C C . ILE A 1 385 ? 20.113 22.420 14.622 1.00 17.70 364 ILE A C 1
ATOM 2626 O O . ILE A 1 385 ? 19.141 21.652 14.751 1.00 17.96 364 ILE A O 1
ATOM 2631 N N . VAL A 1 386 ? 20.243 23.237 13.569 1.00 17.94 365 VAL A N 1
ATOM 2632 C CA . VAL A 1 386 ? 19.137 23.368 12.624 1.00 18.29 365 VAL A CA 1
ATOM 2633 C C . VAL A 1 386 ? 19.015 22.072 11.834 1.00 18.56 365 VAL A C 1
ATOM 2634 O O . VAL A 1 386 ? 17.933 21.647 11.525 1.00 18.95 365 VAL A O 1
ATOM 2638 N N . TYR A 1 387 ? 20.130 21.402 11.595 1.00 19.46 366 TYR A N 1
ATOM 2639 C CA . TYR A 1 387 ? 20.103 20.159 10.875 1.00 19.58 366 TYR A CA 1
ATOM 2640 C C . TYR A 1 387 ? 19.377 19.076 11.676 1.00 19.47 366 TYR A C 1
ATOM 2641 O O . TYR A 1 387 ? 18.547 18.339 11.120 1.00 18.71 366 TYR A O 1
ATOM 2650 N N . ASN A 1 388 ? 19.722 18.951 12.965 1.00 19.31 367 ASN A N 1
ATOM 2651 C CA . ASN A 1 388 ? 19.093 17.934 13.795 1.00 18.77 367 ASN A CA 1
ATOM 2652 C C . ASN A 1 388 ? 17.613 18.221 13.891 1.00 18.09 367 ASN A C 1
ATOM 2653 O O . ASN A 1 388 ? 16.813 17.311 13.815 1.00 17.12 367 ASN A O 1
ATOM 2658 N N . ILE A 1 389 ? 17.261 19.492 14.093 1.00 18.09 368 ILE A N 1
ATOM 2659 C CA . ILE A 1 389 ? 15.841 19.815 14.312 1.00 18.46 368 ILE A CA 1
ATOM 2660 C C . ILE A 1 389 ? 14.983 19.625 13.063 1.00 19.07 368 ILE A C 1
ATOM 2661 O O . ILE A 1 389 ? 13.888 19.067 13.172 1.00 19.85 368 ILE A O 1
ATOM 2666 N N . LEU A 1 390 ? 15.480 20.054 11.900 1.00 18.70 369 LEU A N 1
ATOM 2667 C CA . LEU A 1 390 ? 14.743 19.817 10.648 1.00 19.62 369 LEU A CA 1
ATOM 2668 C C . LEU A 1 390 ? 14.694 18.339 10.306 1.00 19.78 369 LEU A C 1
ATOM 2669 O O . LEU A 1 390 ? 13.683 17.878 9.792 1.00 18.16 369 LEU A O 1
ATOM 2674 N N . SER A 1 391 ? 15.781 17.597 10.567 1.00 20.07 370 SER A N 1
ATOM 2675 C CA . SER A 1 391 ? 15.728 16.152 10.294 1.00 20.88 370 SER A CA 1
ATOM 2676 C C . SER A 1 391 ? 14.692 15.508 11.192 1.00 20.26 370 SER A C 1
ATOM 2677 O O . SER A 1 391 ? 13.883 14.727 10.709 1.00 19.41 370 SER A O 1
ATOM 2680 N N . SER A 1 392 ? 14.698 15.867 12.480 1.00 20.27 371 SER A N 1
ATOM 2681 C CA . SER A 1 392 ? 13.718 15.317 13.447 1.00 21.11 371 SER A CA 1
ATOM 2682 C C . SER A 1 392 ? 12.255 15.653 13.080 1.00 20.57 371 SER A C 1
ATOM 2683 O O . SER A 1 392 ? 11.357 14.824 13.267 1.00 19.93 371 SER A O 1
ATOM 2686 N N . MET A 1 393 ? 12.031 16.873 12.602 1.00 20.49 372 MET A N 1
ATOM 2687 C CA . MET A 1 393 ? 10.708 17.291 12.140 1.00 21.51 372 MET A CA 1
ATOM 2688 C C . MET A 1 393 ? 10.245 16.435 10.950 1.00 22.32 372 MET A C 1
ATOM 2689 O O . MET A 1 393 ? 9.109 15.921 10.936 1.00 22.04 372 MET A O 1
ATOM 2694 N N . ARG A 1 394 ? 11.130 16.248 9.974 1.00 22.19 373 ARG A N 1
ATOM 2695 C CA . ARG A 1 394 ? 10.785 15.412 8.828 1.00 23.40 373 ARG A CA 1
ATOM 2696 C C . ARG A 1 394 ? 10.532 13.948 9.270 1.00 22.27 373 ARG A C 1
ATOM 2697 O O . ARG A 1 394 ? 9.520 13.340 8.905 1.00 20.52 373 ARG A O 1
ATOM 2705 N N . LEU A 1 395 ? 11.450 13.389 10.052 1.00 21.79 374 LEU A N 1
ATOM 2706 C CA . LEU A 1 395 ? 11.281 12.010 10.508 1.00 21.07 374 LEU A CA 1
ATOM 2707 C C . LEU A 1 395 ? 9.957 11.790 11.215 1.00 20.55 374 LEU A C 1
ATOM 2708 O O . LEU A 1 395 ? 9.252 10.812 10.922 1.00 20.10 374 LEU A O 1
ATOM 2713 N N . LEU A 1 396 ? 9.632 12.682 12.162 1.00 20.19 375 LEU A N 1
ATOM 2714 C CA . LEU A 1 396 ? 8.427 12.494 12.963 1.00 20.96 375 LEU A CA 1
ATOM 2715 C C . LEU A 1 396 ? 7.189 12.631 12.143 1.00 20.76 375 LEU A C 1
ATOM 2716 O O . LEU A 1 396 ? 6.250 11.857 12.348 1.00 20.90 375 LEU A O 1
ATOM 2721 N N . GLY A 1 397 ? 7.189 13.637 11.255 1.00 20.14 376 GLY A N 1
ATOM 2722 C CA . GLY A 1 397 ? 6.061 13.928 10.390 1.00 20.67 376 GLY A CA 1
ATOM 2723 C C . GLY A 1 397 ? 5.768 12.749 9.474 1.00 21.15 376 GLY A C 1
ATOM 2724 O O . GLY A 1 397 ? 4.610 12.351 9.301 1.00 21.22 376 GLY A O 1
ATOM 2725 N N . ARG A 1 398 ? 6.806 12.144 8.918 1.00 20.37 377 ARG A N 1
ATOM 2726 C CA . ARG A 1 398 ? 6.570 11.001 8.060 1.00 21.37 377 ARG A CA 1
ATOM 2727 C C . ARG A 1 398 ? 6.208 9.740 8.827 1.00 21.53 377 ARG A C 1
ATOM 2728 O O . ARG A 1 398 ? 5.375 8.947 8.358 1.00 22.59 377 ARG A O 1
ATOM 2736 N N . ALA A 1 399 ? 6.816 9.548 9.994 1.00 20.26 378 ALA A N 1
ATOM 2737 C CA . ALA A 1 399 ? 6.478 8.406 10.849 1.00 20.87 378 ALA A CA 1
ATOM 2738 C C . ALA A 1 399 ? 5.002 8.397 11.193 1.00 20.74 378 ALA A C 1
ATOM 2739 O O . ALA A 1 399 ? 4.335 7.374 11.037 1.00 22.00 378 ALA A O 1
ATOM 2741 N N . MET A 1 400 ? 4.509 9.541 11.644 1.00 20.38 379 MET A N 1
ATOM 2742 C CA . MET A 1 400 ? 3.131 9.692 12.062 1.00 20.76 379 MET A CA 1
ATOM 2743 C C . MET A 1 400 ? 2.156 9.533 10.903 1.00 21.31 379 MET A C 1
ATOM 2744 O O . MET A 1 400 ? 1.146 8.838 11.055 1.00 20.52 379 MET A O 1
ATOM 2749 N N . THR A 1 401 ? 2.476 10.157 9.758 1.00 21.22 380 THR A N 1
ATOM 2750 C CA . THR A 1 401 ? 1.722 9.918 8.523 1.00 22.23 380 THR A CA 1
ATOM 2751 C C . THR A 1 401 ? 1.645 8.430 8.143 1.00 22.60 380 THR A C 1
ATOM 2752 O O . THR A 1 401 ? 0.537 7.915 7.890 1.00 23.25 380 THR A O 1
ATOM 2756 N N . ASN A 1 402 ? 2.803 7.761 8.079 1.00 22.85 381 ASN A N 1
ATOM 2757 C CA . ASN A 1 402 ? 2.855 6.328 7.763 1.00 23.43 381 ASN A CA 1
ATOM 2758 C C . ASN A 1 402 ? 2.132 5.450 8.791 1.00 22.69 381 ASN A C 1
ATOM 2759 O O . ASN A 1 402 ? 1.515 4.457 8.425 1.00 22.72 381 ASN A O 1
ATOM 2764 N N . LEU A 1 403 ? 2.251 5.770 10.076 1.00 22.81 382 LEU A N 1
ATOM 2765 C CA . LEU A 1 403 ? 1.510 4.990 11.111 1.00 22.91 382 LEU A CA 1
ATOM 2766 C C . LEU A 1 403 ? -0.021 5.036 10.927 1.00 23.26 382 LEU A C 1
ATOM 2767 O O . LEU A 1 403 ? -0.689 4.009 10.995 1.00 23.83 382 LEU A O 1
ATOM 2772 N N . ALA A 1 404 ? -0.554 6.226 10.643 1.00 23.97 383 ALA A N 1
ATOM 2773 C CA . ALA A 1 404 ? -2.003 6.448 10.411 1.00 24.65 383 ALA A CA 1
ATOM 2774 C C . ALA A 1 404 ? -2.512 5.699 9.169 1.00 25.69 383 ALA A C 1
ATOM 2775 O O . ALA A 1 404 ? -3.415 4.860 9.251 1.00 26.46 383 ALA A O 1
ATOM 2777 N N . GLU A 1 405 ? -1.880 5.976 8.035 1.00 26.46 384 GLU A N 1
ATOM 2778 C CA . GLU A 1 405 ? -2.265 5.472 6.712 1.00 26.94 384 GLU A CA 1
ATOM 2779 C C . GLU A 1 405 ? -1.992 3.994 6.443 1.00 27.66 384 GLU A C 1
ATOM 2780 O O . GLU A 1 405 ? -2.782 3.323 5.758 1.00 28.06 384 GLU A O 1
ATOM 2786 N N . ARG A 1 406 ? -0.832 3.505 6.890 1.00 26.50 385 ARG A N 1
ATOM 2787 C CA . ARG A 1 406 ? -0.421 2.149 6.544 1.00 26.41 385 ARG A CA 1
ATOM 2788 C C . ARG A 1 406 ? -0.564 1.152 7.682 1.00 25.24 385 ARG A C 1
ATOM 2789 O O . ARG A 1 406 ? -0.169 -0.026 7.559 1.00 25.90 385 ARG A O 1
ATOM 2797 N N . CYS A 1 407 ? -1.092 1.619 8.804 1.00 23.30 386 CYS A N 1
ATOM 2798 C CA . CYS A 1 407 ? -1.273 0.751 9.966 1.00 22.60 386 CYS A CA 1
ATOM 2799 C C . CYS A 1 407 ? -2.619 1.026 10.660 1.00 22.55 386 CYS A C 1
ATOM 2800 O O . CYS A 1 407 ? -3.553 0.214 10.540 1.00 22.59 386 CYS A O 1
ATOM 2803 N N . VAL A 1 408 ? -2.718 2.162 11.366 1.00 21.77 387 VAL A N 1
ATOM 2804 C CA . VAL A 1 408 ? -3.874 2.419 12.228 1.00 21.54 387 VAL A CA 1
ATOM 2805 C C . VAL A 1 408 ? -5.213 2.376 11.448 1.00 21.77 387 VAL A C 1
ATOM 2806 O O . VAL A 1 408 ? -6.151 1.718 11.883 1.00 21.69 387 VAL A O 1
ATOM 2810 N N . ASP A 1 409 ? -5.287 3.005 10.274 1.00 22.01 388 ASP A N 1
ATOM 2811 C CA . ASP A 1 409 ? -6.565 3.028 9.532 1.00 22.40 388 ASP A CA 1
ATOM 2812 C C . ASP A 1 409 ? -7.127 1.630 9.275 1.00 22.96 388 ASP A C 1
ATOM 2813 O O . ASP A 1 409 ? -8.329 1.456 9.182 1.00 23.04 388 ASP A O 1
ATOM 2818 N N . GLY A 1 410 ? -6.243 0.640 9.134 1.00 23.66 389 GLY A N 1
ATOM 2819 C CA . GLY A 1 410 ? -6.643 -0.726 8.785 1.00 22.82 389 GLY A CA 1
ATOM 2820 C C . GLY A 1 410 ? -6.574 -1.684 9.963 1.00 22.51 389 GLY A C 1
ATOM 2821 O O . GLY A 1 410 ? -6.718 -2.881 9.773 1.00 22.86 389 GLY A O 1
ATOM 2822 N N . ILE A 1 411 ? -6.324 -1.193 11.182 1.00 21.47 390 ILE A N 1
ATOM 2823 C CA . ILE A 1 411 ? -6.362 -2.097 12.342 1.00 21.13 390 ILE A CA 1
ATOM 2824 C C . ILE A 1 411 ? -7.737 -2.751 12.547 1.00 22.04 390 ILE A C 1
ATOM 2825 O O . ILE A 1 411 ? -8.767 -2.091 12.443 1.00 21.86 390 ILE A O 1
ATOM 2830 N N . GLU A 1 412 ? -7.753 -4.029 12.904 1.00 22.95 391 GLU A N 1
ATOM 2831 C CA . GLU A 1 412 ? -9.005 -4.700 13.220 1.00 24.15 391 GLU A CA 1
ATOM 2832 C C . GLU A 1 412 ? -8.916 -5.367 14.577 1.00 24.17 391 GLU A C 1
ATOM 2833 O O . GLU A 1 412 ? -7.863 -5.898 14.958 1.00 24.38 391 GLU A O 1
ATOM 2839 N N . ALA A 1 413 ? -10.042 -5.409 15.269 1.00 24.66 392 ALA A N 1
ATOM 2840 C CA . ALA A 1 413 ? -10.123 -6.083 16.561 1.00 25.44 392 ALA A CA 1
ATOM 2841 C C . ALA A 1 413 ? -10.426 -7.562 16.422 1.00 26.95 392 ALA A C 1
ATOM 2842 O O . ALA A 1 413 ? -11.269 -7.987 15.590 1.00 27.50 392 ALA A O 1
ATOM 2844 N N . ASN A 1 414 ? -9.754 -8.345 17.262 1.00 27.08 393 ASN A N 1
ATOM 2845 C CA . ASN A 1 414 ? -10.139 -9.714 17.485 1.00 28.43 393 ASN A CA 1
ATOM 2846 C C . ASN A 1 414 ? -11.135 -9.707 18.621 1.00 28.65 393 ASN A C 1
ATOM 2847 O O . ASN A 1 414 ? -10.759 -9.895 19.792 1.00 29.13 393 ASN A O 1
ATOM 2852 N N . VAL A 1 415 ? -12.403 -9.471 18.268 1.00 28.87 394 VAL A N 1
ATOM 2853 C CA . VAL A 1 415 ? -13.479 -9.211 19.238 1.00 29.71 394 VAL A CA 1
ATOM 2854 C C . VAL A 1 415 ? -13.643 -10.349 20.241 1.00 30.60 394 VAL A C 1
ATOM 2855 O O . VAL A 1 415 ? -13.678 -10.108 21.446 1.00 30.15 394 VAL A O 1
ATOM 2859 N N . GLU A 1 416 ? -13.711 -11.576 19.725 1.00 30.98 395 GLU A N 1
ATOM 2860 C CA . GLU A 1 416 ? -13.825 -12.780 20.544 1.00 32.26 395 GLU A CA 1
ATOM 2861 C C . GLU A 1 416 ? -12.638 -12.973 21.489 1.00 32.53 395 GLU A C 1
ATOM 2862 O O . GLU A 1 416 ? -12.846 -13.194 22.693 1.00 32.46 395 GLU A O 1
ATOM 2864 N N . ARG A 1 417 ? -11.401 -12.854 20.978 1.00 32.02 396 ARG A N 1
ATOM 2865 C CA . ARG A 1 417 ? -10.230 -12.958 21.859 1.00 32.15 396 ARG A CA 1
ATOM 2866 C C . ARG A 1 417 ? -10.228 -11.809 22.905 1.00 30.87 396 ARG A C 1
ATOM 2867 O O . ARG A 1 417 ? -9.961 -12.036 24.092 1.00 31.31 396 ARG A O 1
ATOM 2875 N N . CYS A 1 418 ? -10.573 -10.598 22.486 1.00 29.31 397 CYS A N 1
ATOM 2876 C CA . CYS A 1 418 ? -10.705 -9.494 23.440 1.00 28.05 397 CYS A CA 1
ATOM 2877 C C . CYS A 1 418 ? -11.706 -9.815 24.547 1.00 28.33 397 CYS A C 1
ATOM 2878 O O . CYS A 1 418 ? -11.396 -9.670 25.737 1.00 27.67 397 CYS A O 1
ATOM 2881 N N . ARG A 1 419 ? -12.894 -10.253 24.145 1.00 28.39 398 ARG A N 1
ATOM 2882 C CA A ARG A 1 419 ? -13.915 -10.625 25.101 0.50 29.19 398 ARG A CA 1
ATOM 2883 C CA B ARG A 1 419 ? -13.932 -10.658 25.072 0.50 29.21 398 ARG A CA 1
ATOM 2884 C C . ARG A 1 419 ? -13.453 -11.771 26.016 1.00 29.30 398 ARG A C 1
ATOM 2885 O O . ARG A 1 419 ? -13.650 -11.692 27.232 1.00 29.00 398 ARG A O 1
ATOM 2900 N N . ALA A 1 420 ? -12.819 -12.813 25.463 1.00 29.07 399 ALA A N 1
ATOM 2901 C CA . ALA A 1 420 ? -12.330 -13.929 26.315 1.00 30.03 399 ALA A CA 1
ATOM 2902 C C . ALA A 1 420 ? -11.386 -13.420 27.421 1.00 30.28 399 ALA A C 1
ATOM 2903 O O . ALA A 1 420 ? -11.515 -13.818 28.578 1.00 30.37 399 ALA A O 1
ATOM 2905 N N . GLY A 1 421 ? -10.456 -12.523 27.065 1.00 30.10 400 GLY A N 1
ATOM 2906 C CA . GLY A 1 421 ? -9.591 -11.902 28.062 1.00 29.31 400 GLY A CA 1
ATOM 2907 C C . GLY A 1 421 ? -10.375 -11.215 29.169 1.00 29.88 400 GLY A C 1
ATOM 2908 O O . GLY A 1 421 ? -10.100 -11.419 30.339 1.00 29.37 400 GLY A O 1
ATOM 2909 N N . ALA A 1 422 ? -11.356 -10.385 28.811 1.00 30.55 401 ALA A N 1
ATOM 2910 C CA . ALA A 1 422 ? -12.195 -9.749 29.826 1.00 31.46 401 ALA A CA 1
ATOM 2911 C C . ALA A 1 422 ? -12.939 -10.782 30.690 1.00 32.99 401 ALA A C 1
ATOM 2912 O O . ALA A 1 422 ? -12.941 -10.669 31.921 1.00 33.03 401 ALA A O 1
ATOM 2914 N N . GLU A 1 423 ? -13.568 -11.773 30.050 1.00 34.35 402 GLU A N 1
ATOM 2915 C CA . GLU A 1 423 ? -14.365 -12.784 30.769 1.00 36.10 402 GLU A CA 1
ATOM 2916 C C . GLU A 1 423 ? -13.537 -13.665 31.730 1.00 36.97 402 GLU A C 1
ATOM 2917 O O . GLU A 1 423 ? -14.054 -14.106 32.755 1.00 37.49 402 GLU A O 1
ATOM 2923 N N . GLU A 1 424 ? -12.264 -13.905 31.401 1.00 37.28 403 GLU A N 1
ATOM 2924 C CA . GLU A 1 424 ? -11.340 -14.607 32.304 1.00 37.99 403 GLU A CA 1
ATOM 2925 C C . GLU A 1 424 ? -10.657 -13.734 33.381 1.00 37.19 403 GLU A C 1
ATOM 2926 O O . GLU A 1 424 ? -9.781 -14.218 34.081 1.00 37.04 403 GLU A O 1
ATOM 2932 N N . SER A 1 425 ? -11.047 -12.465 33.497 1.00 36.43 404 SER A N 1
ATOM 2933 C CA . SER A 1 425 ? -10.502 -11.548 34.512 1.00 35.43 404 SER A CA 1
ATOM 2934 C C . SER A 1 425 ? -10.864 -11.986 35.936 1.00 35.88 404 SER A C 1
ATOM 2935 O O . SER A 1 425 ? -12.051 -12.019 36.294 1.00 35.25 404 SER A O 1
ATOM 2938 N N . ILE A 1 426 ? -9.855 -12.241 36.764 1.00 36.08 405 ILE A N 1
ATOM 2939 C CA . ILE A 1 426 ? -10.125 -12.579 38.165 1.00 37.51 405 ILE A CA 1
ATOM 2940 C C . ILE A 1 426 ? -10.848 -11.448 38.916 1.00 38.71 405 ILE A C 1
ATOM 2941 O O . ILE A 1 426 ? -11.618 -11.735 39.837 1.00 39.90 405 ILE A O 1
ATOM 2946 N N . SER A 1 427 ? -10.650 -10.183 38.503 1.00 38.82 406 SER A N 1
ATOM 2947 C CA . SER A 1 427 ? -11.280 -9.041 39.180 1.00 40.38 406 SER A CA 1
ATOM 2948 C C . SER A 1 427 ? -12.809 -9.201 39.287 1.00 41.57 406 SER A C 1
ATOM 2949 O O . SER A 1 427 ? -13.442 -8.695 40.219 1.00 41.85 406 SER A O 1
ATOM 2952 N N . LEU A 1 428 ? -13.378 -9.951 38.348 1.00 42.29 407 LEU A N 1
ATOM 2953 C CA . LEU A 1 428 ? -14.801 -10.258 38.342 1.00 43.93 407 LEU A CA 1
ATOM 2954 C C . LEU A 1 428 ? -15.314 -10.813 39.699 1.00 45.46 407 LEU A C 1
ATOM 2955 O O . LEU A 1 428 ? -16.453 -10.528 40.098 1.00 45.31 407 LEU A O 1
ATOM 2960 N N . ALA A 1 429 ? -14.471 -11.575 40.406 1.00 46.64 408 ALA A N 1
ATOM 2961 C CA . ALA A 1 429 ? -14.849 -12.128 41.717 1.00 48.20 408 ALA A CA 1
ATOM 2962 C C . ALA A 1 429 ? -15.373 -11.080 42.707 1.00 49.43 408 ALA A C 1
ATOM 2963 O O . ALA A 1 429 ? -16.232 -11.389 43.551 1.00 49.86 408 ALA A O 1
ATOM 2965 N N . THR A 1 430 ? -14.848 -9.855 42.591 1.00 50.58 409 THR A N 1
ATOM 2966 C CA . THR A 1 430 ? -15.231 -8.709 43.430 1.00 51.77 409 THR A CA 1
ATOM 2967 C C . THR A 1 430 ? -16.728 -8.357 43.350 1.00 52.59 409 THR A C 1
ATOM 2968 O O . THR A 1 430 ? -17.331 -7.997 44.362 1.00 53.24 409 THR A O 1
ATOM 2972 N N . ALA A 1 431 ? -17.323 -8.479 42.162 1.00 53.22 410 ALA A N 1
ATOM 2973 C CA . ALA A 1 431 ? -18.765 -8.212 41.977 1.00 54.18 410 ALA A CA 1
ATOM 2974 C C . ALA A 1 431 ? -19.691 -9.153 42.796 1.00 54.77 410 ALA A C 1
ATOM 2975 O O . ALA A 1 431 ? -20.882 -8.858 43.005 1.00 55.24 410 ALA A O 1
ATOM 2977 N N . LEU A 1 432 ? -19.133 -10.275 43.265 1.00 55.15 411 LEU A N 1
ATOM 2978 C CA . LEU A 1 432 ? -19.876 -11.258 44.072 1.00 55.42 411 LEU A CA 1
ATOM 2979 C C . LEU A 1 432 ? -19.863 -10.993 45.593 1.00 56.12 411 LEU A C 1
ATOM 2980 O O . LEU A 1 432 ? -20.591 -11.659 46.343 1.00 55.72 411 LEU A O 1
ATOM 2985 N N . VAL A 1 433 ? -19.028 -10.054 46.051 1.00 56.59 412 VAL A N 1
ATOM 2986 C CA . VAL A 1 433 ? -18.864 -9.814 47.507 1.00 57.68 412 VAL A CA 1
ATOM 2987 C C . VAL A 1 433 ? -20.210 -9.578 48.275 1.00 58.39 412 VAL A C 1
ATOM 2988 O O . VAL A 1 433 ? -20.455 -10.227 49.295 1.00 58.45 412 VAL A O 1
ATOM 2992 N N . PRO A 1 434 ? -21.077 -8.665 47.778 1.00 59.02 413 PRO A N 1
ATOM 2993 C CA . PRO A 1 434 ? -22.442 -8.493 48.339 1.00 59.64 413 PRO A CA 1
ATOM 2994 C C . PRO A 1 434 ? -23.349 -9.738 48.330 1.00 60.05 413 PRO A C 1
ATOM 2995 O O . PRO A 1 434 ? -24.235 -9.855 49.187 1.00 60.65 413 PRO A O 1
ATOM 2999 N N . VAL A 1 435 ? -23.144 -10.651 47.384 1.00 59.76 414 VAL A N 1
ATOM 3000 C CA . VAL A 1 435 ? -23.933 -11.884 47.346 1.00 59.75 414 VAL A CA 1
ATOM 3001 C C . VAL A 1 435 ? -23.429 -12.968 48.319 1.00 59.67 414 VAL A C 1
ATOM 3002 O O . VAL A 1 435 ? -24.219 -13.496 49.114 1.00 59.89 414 VAL A O 1
ATOM 3004 N N . VAL A 1 436 ? -22.129 -13.281 48.269 1.00 59.00 415 VAL A N 1
ATOM 3005 C CA . VAL A 1 436 ? -21.527 -14.365 49.091 1.00 58.63 415 VAL A CA 1
ATOM 3006 C C . VAL A 1 436 ? -20.535 -13.914 50.193 1.00 58.73 415 VAL A C 1
ATOM 3007 O O . VAL A 1 436 ? -19.959 -14.751 50.918 1.00 59.15 415 VAL A O 1
ATOM 3011 N N . GLY A 1 437 ? -20.332 -12.604 50.318 1.00 57.93 416 GLY A N 1
ATOM 3012 C CA . GLY A 1 437 ? -19.335 -12.081 51.244 1.00 57.50 416 GLY A CA 1
ATOM 3013 C C . GLY A 1 437 ? -17.938 -12.157 50.640 1.00 56.31 416 GLY A C 1
ATOM 3014 O O . GLY A 1 437 ? -17.685 -12.946 49.722 1.00 55.65 416 GLY A O 1
ATOM 3015 N N . TYR A 1 438 ? -17.039 -11.329 51.165 1.00 55.39 417 TYR A N 1
ATOM 3016 C CA . TYR A 1 438 ? -15.656 -11.273 50.718 1.00 54.54 417 TYR A CA 1
ATOM 3017 C C . TYR A 1 438 ? -14.955 -12.646 50.730 1.00 53.98 417 TYR A C 1
ATOM 3018 O O . TYR A 1 438 ? -14.314 -13.024 49.741 1.00 53.79 417 TYR A O 1
ATOM 3027 N N . ALA A 1 439 ? -15.070 -13.377 51.837 1.00 53.04 418 ALA A N 1
ATOM 3028 C CA . ALA A 1 439 ? -14.345 -14.638 51.983 1.00 52.40 418 ALA A CA 1
ATOM 3029 C C . ALA A 1 439 ? -14.645 -15.632 50.872 1.00 51.51 418 ALA A C 1
ATOM 3030 O O . ALA A 1 439 ? -13.728 -16.126 50.241 1.00 51.73 418 ALA A O 1
ATOM 3032 N N . ARG A 1 440 ? -15.926 -15.908 50.634 1.00 51.17 419 ARG A N 1
ATOM 3033 C CA . ARG A 1 440 ? -16.359 -16.917 49.660 1.00 50.11 419 ARG A CA 1
ATOM 3034 C C . ARG A 1 440 ? -16.078 -16.464 48.226 1.00 49.18 419 ARG A C 1
ATOM 3035 O O . ARG A 1 440 ? -15.792 -17.294 47.341 1.00 49.08 419 ARG A O 1
ATOM 3037 N N . ALA A 1 441 ? -16.140 -15.151 48.013 1.00 48.02 420 ALA A N 1
ATOM 3038 C CA . ALA A 1 441 ? -15.711 -14.534 46.760 1.00 46.73 420 ALA A CA 1
ATOM 3039 C C . ALA A 1 441 ? -14.238 -14.854 46.429 1.00 45.77 420 ALA A C 1
ATOM 3040 O O . ALA A 1 441 ? -13.902 -15.133 45.267 1.00 44.93 420 ALA A O 1
ATOM 3042 N N . ALA A 1 442 ? -13.376 -14.829 47.450 1.00 45.36 421 ALA A N 1
ATOM 3043 C CA . ALA A 1 442 ? -11.946 -15.129 47.267 1.00 44.75 421 ALA A CA 1
ATOM 3044 C C . ALA A 1 442 ? -11.701 -16.625 46.993 1.00 43.97 421 ALA A C 1
ATOM 3045 O O . ALA A 1 442 ? -10.860 -16.984 46.156 1.00 42.82 421 ALA A O 1
ATOM 3047 N N . GLU A 1 443 ? -12.427 -17.493 47.696 1.00 43.41 422 GLU A N 1
ATOM 3048 C CA . GLU A 1 443 ? -12.348 -18.942 47.393 1.00 43.06 422 GLU A CA 1
ATOM 3049 C C . GLU A 1 443 ? -12.698 -19.248 45.912 1.00 41.90 422 GLU A C 1
ATOM 3050 O O . GLU A 1 443 ? -12.033 -20.065 45.281 1.00 40.88 422 GLU A O 1
ATOM 3052 N N . ILE A 1 444 ? -13.716 -18.579 45.370 1.00 41.46 423 ILE A N 1
ATOM 3053 C CA . ILE A 1 444 ? -14.061 -18.718 43.943 1.00 41.76 423 ILE A CA 1
ATOM 3054 C C . ILE A 1 444 ? -12.957 -18.159 43.019 1.00 41.29 423 ILE A C 1
ATOM 3055 O O . ILE A 1 444 ? -12.630 -18.762 41.994 1.00 41.39 423 ILE A O 1
ATOM 3057 N N . ALA A 1 445 ? -12.377 -17.018 43.382 1.00 40.79 424 ALA A N 1
ATOM 3058 C CA . ALA A 1 445 ? -11.272 -16.471 42.601 1.00 39.84 424 ALA A CA 1
ATOM 3059 C C . ALA A 1 445 ? -10.141 -17.490 42.459 1.00 39.90 424 ALA A C 1
ATOM 3060 O O . ALA A 1 445 ? -9.627 -17.724 41.351 1.00 39.26 424 ALA A O 1
ATOM 3062 N N . LYS A 1 446 ? -9.759 -18.097 43.587 1.00 39.81 425 LYS A N 1
ATOM 3063 C CA . LYS A 1 446 ? -8.611 -19.022 43.639 1.00 39.25 425 LYS A CA 1
ATOM 3064 C C . LYS A 1 446 ? -8.911 -20.295 42.871 1.00 38.08 425 LYS A C 1
ATOM 3065 O O . LYS A 1 446 ? -8.029 -20.857 42.224 1.00 37.94 425 LYS A O 1
ATOM 3067 N N . GLN A 1 447 ? -10.162 -20.732 42.952 1.00 37.34 426 GLN A N 1
ATOM 3068 C CA . GLN A 1 447 ? -10.625 -21.904 42.242 1.00 37.56 426 GLN A CA 1
ATOM 3069 C C . GLN A 1 447 ? -10.648 -21.669 40.707 1.00 37.62 426 GLN A C 1
ATOM 3070 O O . GLN A 1 447 ? -10.135 -22.505 39.956 1.00 37.12 426 GLN A O 1
ATOM 3076 N N . ALA A 1 448 ? -11.211 -20.529 40.271 1.00 37.78 427 ALA A N 1
ATOM 3077 C CA . ALA A 1 448 ? -11.144 -20.068 38.868 1.00 37.94 427 ALA A CA 1
ATOM 3078 C C . ALA A 1 448 ? -9.720 -20.189 38.309 1.00 38.72 427 ALA A C 1
ATOM 3079 O O . ALA A 1 448 ? -9.480 -20.890 37.315 1.00 38.48 427 ALA A O 1
ATOM 3081 N N . LEU A 1 449 ? -8.788 -19.519 38.989 1.00 39.59 428 LEU A N 1
ATOM 3082 C CA . LEU A 1 449 ? -7.351 -19.564 38.705 1.00 41.09 428 LEU A CA 1
ATOM 3083 C C . LEU A 1 449 ? -6.756 -20.989 38.572 1.00 42.17 428 LEU A C 1
ATOM 3084 O O . LEU A 1 449 ? -5.962 -21.247 37.669 1.00 42.44 428 LEU A O 1
ATOM 3089 N N . ALA A 1 450 ? -7.122 -21.898 39.479 1.00 42.78 429 ALA A N 1
ATOM 3090 C CA . ALA A 1 450 ? -6.545 -23.245 39.482 1.00 43.66 429 ALA A CA 1
ATOM 3091 C C . ALA A 1 450 ? -7.098 -24.133 38.382 1.00 44.02 429 ALA A C 1
ATOM 3092 O O . ALA A 1 450 ? -6.358 -24.948 37.817 1.00 43.66 429 ALA A O 1
ATOM 3094 N N . SER A 1 451 ? -8.394 -23.986 38.092 1.00 44.51 430 SER A N 1
ATOM 3095 C CA . SER A 1 451 ? -9.065 -24.804 37.073 1.00 45.27 430 SER A CA 1
ATOM 3096 C C . SER A 1 451 ? -8.913 -24.206 35.680 1.00 46.00 430 SER A C 1
ATOM 3097 O O . SER A 1 451 ? -9.111 -24.897 34.681 1.00 46.49 430 SER A O 1
ATOM 3100 N N . GLY A 1 452 ? -8.566 -22.924 35.619 1.00 46.00 431 GLY A N 1
ATOM 3101 C CA . GLY A 1 452 ? -8.532 -22.217 34.352 1.00 46.24 431 GLY A CA 1
ATOM 3102 C C . GLY A 1 452 ? -9.900 -21.702 33.924 1.00 46.17 431 GLY A C 1
ATOM 3103 O O . GLY A 1 452 ? -9.987 -20.964 32.942 1.00 46.17 431 GLY A O 1
ATOM 3104 N N . GLN A 1 453 ? -10.957 -22.090 34.647 1.00 45.51 432 GLN A N 1
ATOM 3105 C CA . GLN A 1 453 ? -12.315 -21.576 34.409 1.00 45.12 432 GLN A CA 1
ATOM 3106 C C . GLN A 1 453 ? -12.486 -20.077 34.707 1.00 44.29 432 GLN A C 1
ATOM 3107 O O . GLN A 1 453 ? -11.661 -19.476 35.402 1.00 43.78 432 GLN A O 1
ATOM 3113 N N . THR A 1 454 ? -13.545 -19.477 34.162 1.00 43.40 433 THR A N 1
ATOM 3114 C CA . THR A 1 454 ? -13.889 -18.081 34.462 1.00 42.99 433 THR A CA 1
ATOM 3115 C C . THR A 1 454 ? -14.615 -18.039 35.784 1.00 43.19 433 THR A C 1
ATOM 3116 O O . THR A 1 454 ? -15.115 -19.067 36.259 1.00 43.26 433 THR A O 1
ATOM 3120 N N . VAL A 1 455 ? -14.682 -16.849 36.365 1.00 43.95 434 VAL A N 1
ATOM 3121 C CA . VAL A 1 455 ? -15.304 -16.649 37.675 1.00 45.22 434 VAL A CA 1
ATOM 3122 C C . VAL A 1 455 ? -16.805 -16.954 37.587 1.00 46.56 434 VAL A C 1
ATOM 3123 O O . VAL A 1 455 ? -17.395 -17.478 38.537 1.00 46.47 434 VAL A O 1
ATOM 3127 N N . MET A 1 456 ? -17.389 -16.681 36.416 1.00 47.81 435 MET A N 1
ATOM 3128 C CA . MET A 1 456 ? -18.798 -16.992 36.136 1.00 49.48 435 MET A CA 1
ATOM 3129 C C . MET A 1 456 ? -19.029 -18.503 36.094 1.00 49.73 435 MET A C 1
ATOM 3130 O O . MET A 1 456 ? -20.018 -19.004 36.640 1.00 49.47 435 MET A O 1
ATOM 3135 N N . GLU A 1 457 ? -18.117 -19.214 35.434 1.00 50.08 436 GLU A N 1
ATOM 3136 C CA . GLU A 1 457 ? -18.175 -20.658 35.366 1.00 50.92 436 GLU A CA 1
ATOM 3137 C C . GLU A 1 457 ? -18.098 -21.253 36.771 1.00 51.66 436 GLU A C 1
ATOM 3138 O O . GLU A 1 457 ? -18.934 -22.100 37.126 1.00 52.04 436 GLU A O 1
ATOM 3144 N N . VAL A 1 458 ? -17.143 -20.788 37.585 1.00 52.13 437 VAL A N 1
ATOM 3145 C CA . VAL A 1 458 ? -17.077 -21.226 38.987 1.00 52.75 437 VAL A CA 1
ATOM 3146 C C . VAL A 1 458 ? -18.361 -20.836 39.760 1.00 53.79 437 VAL A C 1
ATOM 3147 O O . VAL A 1 458 ? -18.978 -21.694 40.406 1.00 53.83 437 VAL A O 1
ATOM 3151 N N . ALA A 1 459 ? -18.774 -19.570 39.662 1.00 54.60 438 ALA A N 1
ATOM 3152 C CA . ALA A 1 459 ? -20.022 -19.101 40.296 1.00 55.96 438 ALA A CA 1
ATOM 3153 C C . ALA A 1 459 ? -21.226 -19.999 39.973 1.00 57.31 438 ALA A C 1
ATOM 3154 O O . ALA A 1 459 ? -21.838 -20.572 40.881 1.00 57.87 438 ALA A O 1
ATOM 3156 N N . ILE A 1 460 ? -21.544 -20.138 38.686 1.00 58.31 439 ILE A N 1
ATOM 3157 C CA . ILE A 1 460 ? -22.618 -21.034 38.245 1.00 59.64 439 ILE A CA 1
ATOM 3158 C C . ILE A 1 460 ? -22.455 -22.470 38.791 1.00 60.57 439 ILE A C 1
ATOM 3159 O O . ILE A 1 460 ? -23.432 -23.046 39.288 1.00 61.08 439 ILE A O 1
ATOM 3164 N N . SER A 1 461 ? -21.235 -23.021 38.747 1.00 60.96 440 SER A N 1
ATOM 3165 C CA . SER A 1 461 ? -20.978 -24.376 39.277 1.00 61.45 440 SER A CA 1
ATOM 3166 C C . SER A 1 461 ? -21.333 -24.558 40.765 1.00 62.25 440 SER A C 1
ATOM 3167 O O . SER A 1 461 ? -21.589 -25.682 41.203 1.00 62.10 440 SER A O 1
ATOM 3170 N N . LYS A 1 462 ? -21.326 -23.466 41.534 1.00 62.80 441 LYS A N 1
ATOM 3171 C CA . LYS A 1 462 ? -21.771 -23.501 42.932 1.00 63.72 441 LYS A CA 1
ATOM 3172 C C . LYS A 1 462 ? -23.231 -23.016 43.112 1.00 64.87 441 LYS A C 1
ATOM 3173 O O . LYS A 1 462 ? -23.687 -22.775 44.238 1.00 65.04 441 LYS A O 1
ATOM 3179 N N . GLY A 1 463 ? -23.950 -22.877 41.993 1.00 65.72 442 GLY A N 1
ATOM 3180 C CA . GLY A 1 463 ? -25.361 -22.462 41.987 1.00 66.80 442 GLY A CA 1
ATOM 3181 C C . GLY A 1 463 ? -25.638 -21.007 42.339 1.00 67.65 442 GLY A C 1
ATOM 3182 O O . GLY A 1 463 ? -26.748 -20.674 42.765 1.00 67.82 442 GLY A O 1
ATOM 3183 N N . LEU A 1 464 ? -24.642 -20.139 42.155 1.00 67.96 443 LEU A N 1
ATOM 3184 C CA . LEU A 1 464 ? -24.775 -18.712 42.476 1.00 68.80 443 LEU A CA 1
ATOM 3185 C C . LEU A 1 464 ? -25.161 -17.867 41.243 1.00 69.34 443 LEU A C 1
ATOM 3186 O O . LEU A 1 464 ? -24.808 -18.207 40.102 1.00 69.52 443 LEU A O 1
ATOM 3191 N N . ASP A 1 465 ? -25.887 -16.771 41.480 1.00 70.00 444 ASP A N 1
ATOM 3192 C CA . ASP A 1 465 ? -26.365 -15.896 40.404 1.00 70.47 444 ASP A CA 1
ATOM 3193 C C . ASP A 1 465 ? -25.213 -15.166 39.686 1.00 70.64 444 ASP A C 1
ATOM 3194 O O . ASP A 1 465 ? -24.338 -14.552 40.325 1.00 70.51 444 ASP A O 1
ATOM 3196 N N . ALA A 1 466 ? -25.230 -15.247 38.354 1.00 70.93 445 ALA A N 1
ATOM 3197 C CA . ALA A 1 466 ? -24.249 -14.572 37.478 1.00 70.55 445 ALA A CA 1
ATOM 3198 C C . ALA A 1 466 ? -24.491 -13.063 37.342 1.00 70.34 445 ALA A C 1
ATOM 3199 O O . ALA A 1 466 ? -23.569 -12.309 36.986 1.00 69.99 445 ALA A O 1
ATOM 3201 N N . SER A 1 467 ? -25.728 -12.650 37.638 1.00 70.21 446 SER A N 1
ATOM 3202 C CA . SER A 1 467 ? -26.249 -11.289 37.404 1.00 70.05 446 SER A CA 1
ATOM 3203 C C . SER A 1 467 ? -25.254 -10.156 37.608 1.00 69.34 446 SER A C 1
ATOM 3204 O O . SER A 1 467 ? -25.089 -9.302 36.727 1.00 69.48 446 SER A O 1
ATOM 3207 N N . ALA A 1 468 ? -24.608 -10.147 38.770 1.00 68.57 447 ALA A N 1
ATOM 3208 C CA . ALA A 1 468 ? -23.731 -9.049 39.167 1.00 67.85 447 ALA A CA 1
ATOM 3209 C C . ALA A 1 468 ? -22.533 -8.928 38.228 1.00 67.12 447 ALA A C 1
ATOM 3210 O O . ALA A 1 468 ? -22.123 -7.823 37.881 1.00 66.90 447 ALA A O 1
ATOM 3212 N N . LEU A 1 469 ? -22.004 -10.079 37.809 1.00 66.41 448 LEU A N 1
ATOM 3213 C CA . LEU A 1 469 ? -20.808 -10.158 36.968 1.00 65.41 448 LEU A CA 1
ATOM 3214 C C . LEU A 1 469 ? -20.965 -9.512 35.601 1.00 64.94 448 LEU A C 1
ATOM 3215 O O . LEU A 1 469 ? -20.129 -8.704 35.202 1.00 64.95 448 LEU A O 1
ATOM 3220 N N . THR A 1 470 ? -22.018 -9.880 34.875 1.00 64.55 449 THR A N 1
ATOM 3221 C CA . THR A 1 470 ? -22.191 -9.411 33.493 1.00 64.13 449 THR A CA 1
ATOM 3222 C C . THR A 1 470 ? -22.423 -7.893 33.371 1.00 63.65 449 THR A C 1
ATOM 3223 O O . THR A 1 470 ? -22.346 -7.344 32.268 1.00 63.51 449 THR A O 1
ATOM 3227 N N . ILE A 1 471 ? -22.667 -7.230 34.508 1.00 62.98 450 ILE A N 1
ATOM 3228 C CA . ILE A 1 471 ? -22.711 -5.765 34.591 1.00 62.10 450 ILE A CA 1
ATOM 3229 C C . ILE A 1 471 ? -21.311 -5.151 34.480 1.00 61.25 450 ILE A C 1
ATOM 3230 O O . ILE A 1 471 ? -21.139 -4.102 33.843 1.00 60.76 450 ILE A O 1
ATOM 3235 N N . MET A 1 472 ? -20.312 -5.802 35.082 1.00 60.07 451 MET A N 1
ATOM 3236 C CA . MET A 1 472 ? -18.922 -5.306 35.023 1.00 58.79 451 MET A CA 1
ATOM 3237 C C . MET A 1 472 ? -18.210 -5.625 33.673 1.00 57.69 451 MET A C 1
ATOM 3238 O O . MET A 1 472 ? -17.082 -5.172 33.422 1.00 57.04 451 MET A O 1
ATOM 3240 N N . LEU A 1 473 ? -18.896 -6.396 32.825 1.00 56.59 452 LEU A N 1
ATOM 3241 C CA . LEU A 1 473 ? -18.450 -6.750 31.472 1.00 55.87 452 LEU A CA 1
ATOM 3242 C C . LEU A 1 473 ? -19.217 -5.961 30.398 1.00 55.90 452 LEU A C 1
ATOM 3243 O O . LEU A 1 473 ? -19.070 -6.210 29.200 1.00 55.51 452 LEU A O 1
ATOM 3248 N N . ASP A 1 474 ? -20.034 -5.012 30.845 1.00 56.56 453 ASP A N 1
ATOM 3249 C CA . ASP A 1 474 ? -20.834 -4.165 29.963 1.00 57.26 453 ASP A CA 1
ATOM 3250 C C . ASP A 1 474 ? -20.081 -2.879 29.589 1.00 57.57 453 ASP A C 1
ATOM 3251 O O . ASP A 1 474 ? -19.787 -2.059 30.463 1.00 56.96 453 ASP A O 1
ATOM 3256 N N . PRO A 1 475 ? -19.797 -2.703 28.281 1.00 58.20 454 PRO A N 1
ATOM 3257 C CA . PRO A 1 475 ? -19.096 -1.556 27.681 1.00 58.97 454 PRO A CA 1
ATOM 3258 C C . PRO A 1 475 ? -19.664 -0.179 28.080 1.00 60.27 454 PRO A C 1
ATOM 3259 O O . PRO A 1 475 ? -18.899 0.799 28.150 1.00 60.15 454 PRO A O 1
ATOM 3263 N N . LEU A 1 476 ? -20.984 -0.108 28.313 1.00 61.41 455 LEU A N 1
ATOM 3264 C CA . LEU A 1 476 ? -21.629 1.053 28.944 1.00 62.43 455 LEU A CA 1
ATOM 3265 C C . LEU A 1 476 ? -21.399 0.997 30.466 1.00 62.92 455 LEU A C 1
ATOM 3266 O O . LEU A 1 476 ? -21.806 0.040 31.133 1.00 63.09 455 LEU A O 1
ATOM 3268 N N . ARG A 1 477 ? -20.734 2.015 31.008 1.00 63.50 456 ARG A N 1
ATOM 3269 C CA . ARG A 1 477 ? -20.208 1.943 32.381 1.00 63.92 456 ARG A CA 1
ATOM 3270 C C . ARG A 1 477 ? -20.754 3.053 33.292 1.00 64.81 456 ARG A C 1
ATOM 3271 O O . ARG A 1 477 ? -21.922 3.022 33.719 1.00 65.35 456 ARG A O 1
ATOM 3279 N N . MET B 1 22 ? 28.427 25.103 73.033 1.00 55.40 1 MET B N 1
ATOM 3280 C CA . MET B 1 22 ? 29.750 25.771 72.942 1.00 55.40 1 MET B CA 1
ATOM 3281 C C . MET B 1 22 ? 30.331 25.679 71.522 1.00 54.31 1 MET B C 1
ATOM 3282 O O . MET B 1 22 ? 30.091 24.720 70.791 1.00 53.70 1 MET B O 1
ATOM 3284 N N . THR B 1 23 ? 31.070 26.708 71.132 1.00 54.06 2 THR B N 1
ATOM 3285 C CA . THR B 1 23 ? 31.794 26.700 69.868 1.00 52.84 2 THR B CA 1
ATOM 3286 C C . THR B 1 23 ? 33.256 27.027 70.127 1.00 52.11 2 THR B C 1
ATOM 3287 O O . THR B 1 23 ? 33.589 27.714 71.101 1.00 53.16 2 THR B O 1
ATOM 3291 N N . ARG B 1 24 ? 34.134 26.535 69.262 1.00 50.36 3 ARG B N 1
ATOM 3292 C CA . ARG B 1 24 ? 35.511 26.995 69.276 1.00 49.06 3 ARG B CA 1
ATOM 3293 C C . ARG B 1 24 ? 35.676 27.980 68.137 1.00 48.34 3 ARG B C 1
ATOM 3294 O O . ARG B 1 24 ? 34.915 27.940 67.165 1.00 48.46 3 ARG B O 1
ATOM 3302 N N . ARG B 1 25 ? 36.652 28.868 68.258 1.00 47.19 4 ARG B N 1
ATOM 3303 C CA . ARG B 1 25 ? 36.940 29.831 67.205 1.00 46.47 4 ARG B CA 1
ATOM 3304 C C . ARG B 1 25 ? 38.109 29.330 66.389 1.00 44.95 4 ARG B C 1
ATOM 3305 O O . ARG B 1 25 ? 39.098 28.843 66.944 1.00 44.47 4 ARG B O 1
ATOM 3307 N N . GLU B 1 26 ? 37.978 29.436 65.069 1.00 43.26 5 GLU B N 1
ATOM 3308 C CA . GLU B 1 26 ? 39.063 29.114 64.150 1.00 41.65 5 GLU B CA 1
ATOM 3309 C C . GLU B 1 26 ? 39.256 30.229 63.114 1.00 41.33 5 GLU B C 1
ATOM 3310 O O . GLU B 1 26 ? 38.371 31.079 62.923 1.00 40.30 5 GLU B O 1
ATOM 3316 N N . GLN B 1 27 ? 40.415 30.206 62.458 1.00 40.54 6 GLN B N 1
ATOM 3317 C CA . GLN B 1 27 ? 40.784 31.238 61.494 1.00 40.91 6 GLN B CA 1
ATOM 3318 C C . GLN B 1 27 ? 41.462 30.657 60.244 1.00 40.51 6 GLN B C 1
ATOM 3319 O O . GLN B 1 27 ? 42.271 29.730 60.344 1.00 39.97 6 GLN B O 1
ATOM 3321 N N . ASP B 1 28 ? 41.126 31.210 59.074 1.00 40.49 7 ASP B N 1
ATOM 3322 C CA . ASP B 1 28 ? 41.904 30.973 57.837 1.00 40.40 7 ASP B CA 1
ATOM 3323 C C . ASP B 1 28 ? 42.211 32.322 57.146 1.00 40.97 7 ASP B C 1
ATOM 3324 O O . ASP B 1 28 ? 41.949 33.385 57.735 1.00 41.98 7 ASP B O 1
ATOM 3329 N N . SER B 1 29 ? 42.726 32.305 55.911 1.00 41.21 8 SER B N 1
ATOM 3330 C CA . SER B 1 29 ? 43.056 33.579 55.214 1.00 41.92 8 SER B CA 1
ATOM 3331 C C . SER B 1 29 ? 41.857 34.529 54.943 1.00 42.76 8 SER B C 1
ATOM 3332 O O . SER B 1 29 ? 42.051 35.731 54.753 1.00 43.42 8 SER B O 1
ATOM 3335 N N . LEU B 1 30 ? 40.629 34.004 54.962 1.00 42.78 9 LEU B N 1
ATOM 3336 C CA . LEU B 1 30 ? 39.440 34.837 54.762 1.00 42.77 9 LEU B CA 1
ATOM 3337 C C . LEU B 1 30 ? 38.958 35.536 56.023 1.00 43.07 9 LEU B C 1
ATOM 3338 O O . LEU B 1 30 ? 38.311 36.564 55.931 1.00 43.15 9 LEU B O 1
ATOM 3343 N N . GLY B 1 31 ? 39.281 34.982 57.192 1.00 43.53 10 GLY B N 1
ATOM 3344 C CA . GLY B 1 31 ? 38.811 35.520 58.486 1.00 43.30 10 GLY B CA 1
ATOM 3345 C C . GLY B 1 31 ? 38.520 34.429 59.503 1.00 43.24 10 GLY B C 1
ATOM 3346 O O . GLY B 1 31 ? 39.030 33.309 59.391 1.00 43.21 10 GLY B O 1
ATOM 3347 N N . GLU B 1 32 ? 37.689 34.751 60.492 1.00 43.60 11 GLU B N 1
ATOM 3348 C CA . GLU B 1 32 ? 37.358 33.839 61.605 1.00 43.54 11 GLU B CA 1
ATOM 3349 C C . GLU B 1 32 ? 35.937 33.286 61.498 1.00 43.29 11 GLU B C 1
ATOM 3350 O O . GLU B 1 32 ? 35.064 33.941 60.959 1.00 42.91 11 GLU B O 1
ATOM 3352 N N . ARG B 1 33 ? 35.726 32.066 61.998 1.00 43.09 12 ARG B N 1
ATOM 3353 C CA . ARG B 1 33 ? 34.383 31.493 62.125 1.00 43.05 12 ARG B CA 1
ATOM 3354 C C . ARG B 1 33 ? 34.267 30.686 63.411 1.00 43.00 12 ARG B C 1
ATOM 3355 O O . ARG B 1 33 ? 35.279 30.254 63.968 1.00 42.77 12 ARG B O 1
ATOM 3363 N N . ASP B 1 34 ? 33.043 30.495 63.888 1.00 43.37 13 ASP B N 1
ATOM 3364 C CA . ASP B 1 34 ? 32.814 29.635 65.024 1.00 44.27 13 ASP B CA 1
ATOM 3365 C C . ASP B 1 34 ? 32.471 28.251 64.508 1.00 44.19 13 ASP B C 1
ATOM 3366 O O . ASP B 1 34 ? 31.737 28.114 63.529 1.00 44.01 13 ASP B O 1
ATOM 3371 N N . ILE B 1 35 ? 33.043 27.236 65.149 1.00 44.40 14 ILE B N 1
ATOM 3372 C CA . ILE B 1 35 ? 32.901 25.824 64.752 1.00 44.08 14 ILE B CA 1
ATOM 3373 C C . ILE B 1 35 ? 32.305 25.109 65.952 1.00 44.70 14 ILE B C 1
ATOM 3374 O O . ILE B 1 35 ? 32.743 25.374 67.062 1.00 45.28 14 ILE B O 1
ATOM 3379 N N . PRO B 1 36 ? 31.303 24.217 65.747 1.00 45.14 15 PRO B N 1
ATOM 3380 C CA . PRO B 1 36 ? 30.833 23.388 66.870 1.00 45.77 15 PRO B CA 1
ATOM 3381 C C . PRO B 1 36 ? 31.995 22.739 67.611 1.00 46.15 15 PRO B C 1
ATOM 3382 O O . PRO B 1 36 ? 32.802 22.039 67.003 1.00 45.23 15 PRO B O 1
ATOM 3386 N N . MET B 1 37 ? 32.083 23.010 68.917 1.00 47.63 16 MET B N 1
ATOM 3387 C CA . MET B 1 37 ? 33.204 22.582 69.778 1.00 48.36 16 MET B CA 1
ATOM 3388 C C . MET B 1 37 ? 33.717 21.133 69.564 1.00 47.11 16 MET B C 1
ATOM 3389 O O . MET B 1 37 ? 34.921 20.872 69.588 1.00 47.26 16 MET B O 1
ATOM 3394 N N . ASP B 1 38 ? 32.789 20.218 69.342 1.00 46.26 17 ASP B N 1
ATOM 3395 C CA . ASP B 1 38 ? 33.042 18.781 69.292 1.00 45.81 17 ASP B CA 1
ATOM 3396 C C . ASP B 1 38 ? 33.510 18.279 67.907 1.00 44.07 17 ASP B C 1
ATOM 3397 O O . ASP B 1 38 ? 34.276 17.300 67.821 1.00 44.10 17 ASP B O 1
ATOM 3402 N N . ALA B 1 39 ? 33.053 18.956 66.843 1.00 41.12 18 ALA B N 1
ATOM 3403 C CA . ALA B 1 39 ? 33.398 18.619 65.447 1.00 38.31 18 ALA B CA 1
ATOM 3404 C C . ALA B 1 39 ? 34.885 18.330 65.203 1.00 36.20 18 ALA B C 1
ATOM 3405 O O . ALA B 1 39 ? 35.764 19.043 65.681 1.00 36.55 18 ALA B O 1
ATOM 3407 N N . TYR B 1 40 ? 35.159 17.302 64.416 1.00 33.94 19 TYR B N 1
ATOM 3408 C CA . TYR B 1 40 ? 36.510 17.038 63.952 1.00 32.11 19 TYR B CA 1
ATOM 3409 C C . TYR B 1 40 ? 36.897 17.848 62.724 1.00 31.14 19 TYR B C 1
ATOM 3410 O O . TYR B 1 40 ? 38.081 17.960 62.442 1.00 31.20 19 TYR B O 1
ATOM 3419 N N . PHE B 1 41 ? 35.911 18.373 61.980 1.00 29.87 20 PHE B N 1
ATOM 3420 C CA . PHE B 1 41 ? 36.185 19.281 60.850 1.00 29.20 20 PHE B CA 1
ATOM 3421 C C . PHE B 1 41 ? 36.477 20.691 61.366 1.00 29.27 20 PHE B C 1
ATOM 3422 O O . PHE B 1 41 ? 36.221 20.985 62.536 1.00 29.50 20 PHE B O 1
ATOM 3430 N N . GLY B 1 42 ? 37.005 21.540 60.495 1.00 28.20 21 GLY B N 1
ATOM 3431 C CA . GLY B 1 42 ? 37.395 22.892 60.846 1.00 28.99 21 GLY B CA 1
ATOM 3432 C C . GLY B 1 42 ? 36.659 23.919 60.002 1.00 29.22 21 GLY B C 1
ATOM 3433 O O . GLY B 1 42 ? 35.598 23.642 59.409 1.00 29.27 21 GLY B O 1
ATOM 3434 N N . ILE B 1 43 ? 37.251 25.099 59.960 1.00 28.79 22 ILE B N 1
ATOM 3435 C CA . ILE B 1 43 ? 36.722 26.270 59.293 1.00 28.80 22 ILE B CA 1
ATOM 3436 C C . ILE B 1 43 ? 36.664 26.091 57.767 1.00 28.88 22 ILE B C 1
ATOM 3437 O O . ILE B 1 43 ? 35.688 26.473 57.132 1.00 29.26 22 ILE B O 1
ATOM 3442 N N . GLN B 1 44 ? 37.683 25.485 57.181 1.00 28.19 23 GLN B N 1
ATOM 3443 C CA . GLN B 1 44 ? 37.658 25.277 55.754 1.00 28.46 23 GLN B CA 1
ATOM 3444 C C . GLN B 1 44 ? 36.470 24.412 55.327 1.00 27.40 23 GLN B C 1
ATOM 3445 O O . GLN B 1 44 ? 35.819 24.736 54.344 1.00 27.08 23 GLN B O 1
ATOM 3451 N N . THR B 1 45 ? 36.167 23.373 56.100 1.00 26.99 24 THR B N 1
ATOM 3452 C CA . THR B 1 45 ? 35.061 22.443 55.817 1.00 26.56 24 THR B CA 1
ATOM 3453 C C . THR B 1 45 ? 33.691 23.095 56.030 1.00 27.51 24 THR B C 1
ATOM 3454 O O . THR B 1 45 ? 32.762 22.914 55.196 1.00 26.50 24 THR B O 1
ATOM 3458 N N . LEU B 1 46 ? 33.569 23.857 57.134 1.00 26.96 25 LEU B N 1
ATOM 3459 C CA . LEU B 1 46 ? 32.389 24.672 57.409 1.00 27.17 25 LEU B CA 1
ATOM 3460 C C . LEU B 1 46 ? 32.077 25.658 56.280 1.00 26.90 25 LEU B C 1
ATOM 3461 O O . LEU B 1 46 ? 30.909 25.853 55.913 1.00 26.87 25 LEU B O 1
ATOM 3466 N N . ARG B 1 47 ? 33.110 26.291 55.743 1.00 26.56 26 ARG B N 1
ATOM 3467 C CA . ARG B 1 47 ? 32.935 27.179 54.592 1.00 27.47 26 ARG B CA 1
ATOM 3468 C C . ARG B 1 47 ? 32.363 26.378 53.402 1.00 26.97 26 ARG B C 1
ATOM 3469 O O . ARG B 1 47 ? 31.448 26.833 52.724 1.00 27.43 26 ARG B O 1
ATOM 3477 N N . ALA B 1 48 ? 32.897 25.180 53.185 1.00 26.90 27 ALA B N 1
ATOM 3478 C CA . ALA B 1 48 ? 32.463 24.309 52.094 1.00 27.46 27 ALA B CA 1
ATOM 3479 C C . ALA B 1 48 ? 31.015 23.848 52.249 1.00 27.84 27 ALA B C 1
ATOM 3480 O O . ALA B 1 48 ? 30.283 23.789 51.255 1.00 27.28 27 ALA B O 1
ATOM 3482 N N . VAL B 1 49 ? 30.613 23.524 53.481 1.00 28.00 28 VAL B N 1
ATOM 3483 C CA . VAL B 1 49 ? 29.204 23.250 53.786 1.00 27.88 28 VAL B CA 1
ATOM 3484 C C . VAL B 1 49 ? 28.280 24.404 53.346 1.00 29.00 28 VAL B C 1
ATOM 3485 O O . VAL B 1 49 ? 27.235 24.157 52.783 1.00 29.32 28 VAL B O 1
ATOM 3489 N N . GLU B 1 50 ? 28.666 25.659 53.591 1.00 29.97 29 GLU B N 1
ATOM 3490 C CA . GLU B 1 50 ? 27.841 26.809 53.198 1.00 31.21 29 GLU B CA 1
ATOM 3491 C C . GLU B 1 50 ? 27.927 27.128 51.707 1.00 31.10 29 GLU B C 1
ATOM 3492 O O . GLU B 1 50 ? 26.946 27.604 51.098 1.00 31.75 29 GLU B O 1
ATOM 3498 N N . ASN B 1 51 ? 29.109 26.909 51.130 1.00 29.49 30 ASN B N 1
ATOM 3499 C CA . ASN B 1 51 ? 29.361 27.229 49.727 1.00 28.89 30 ASN B CA 1
ATOM 3500 C C . ASN B 1 51 ? 28.629 26.260 48.791 1.00 27.80 30 ASN B C 1
ATOM 3501 O O . ASN B 1 51 ? 28.046 26.688 47.810 1.00 28.22 30 ASN B O 1
ATOM 3506 N N . PHE B 1 52 ? 28.627 24.973 49.131 1.00 26.61 31 PHE B N 1
ATOM 3507 C CA . PHE B 1 52 ? 28.174 23.914 48.191 1.00 25.77 31 PHE B CA 1
ATOM 3508 C C . PHE B 1 52 ? 26.986 23.114 48.681 1.00 25.78 31 PHE B C 1
ATOM 3509 O O . PHE B 1 52 ? 26.813 21.958 48.279 1.00 24.51 31 PHE B O 1
ATOM 3517 N N . SER B 1 53 ? 26.160 23.731 49.528 1.00 25.74 32 SER B N 1
ATOM 3518 C CA . SER B 1 53 ? 24.927 23.090 50.005 1.00 27.44 32 SER B CA 1
ATOM 3519 C C . SER B 1 53 ? 23.900 23.045 48.872 1.00 26.95 32 SER B C 1
ATOM 3520 O O . SER B 1 53 ? 23.251 24.068 48.567 1.00 27.66 32 SER B O 1
ATOM 3523 N N . LEU B 1 54 ? 23.796 21.882 48.230 1.00 25.71 33 LEU B N 1
ATOM 3524 C CA . LEU B 1 54 ? 23.105 21.731 46.956 1.00 25.56 33 LEU B CA 1
ATOM 3525 C C . LEU B 1 54 ? 22.169 20.531 46.882 1.00 25.62 33 LEU B C 1
ATOM 3526 O O . LEU B 1 54 ? 21.048 20.663 46.388 1.00 25.43 33 LEU B O 1
ATOM 3531 N N . SER B 1 55 ? 22.621 19.387 47.402 1.00 24.94 34 SER B N 1
ATOM 3532 C CA . SER B 1 55 ? 21.946 18.123 47.172 1.00 25.42 34 SER B CA 1
ATOM 3533 C C . SER B 1 55 ? 21.448 17.427 48.432 1.00 26.67 34 SER B C 1
ATOM 3534 O O . SER B 1 55 ? 20.703 16.453 48.338 1.00 26.44 34 SER B O 1
ATOM 3537 N N . ASP B 1 56 ? 21.872 17.899 49.598 1.00 27.26 35 ASP B N 1
ATOM 3538 C CA . ASP B 1 56 ? 21.746 17.107 50.843 1.00 29.19 35 ASP B CA 1
ATOM 3539 C C . ASP B 1 56 ? 22.439 15.744 50.782 1.00 28.54 35 ASP B C 1
ATOM 3540 O O . ASP B 1 56 ? 22.138 14.874 51.602 1.00 29.18 35 ASP B O 1
ATOM 3545 N N . VAL B 1 57 ? 23.342 15.552 49.809 1.00 27.74 36 VAL B N 1
ATOM 3546 C CA . VAL B 1 57 ? 24.154 14.338 49.736 1.00 26.62 36 VAL B CA 1
ATOM 3547 C C . VAL B 1 57 ? 25.637 14.625 50.060 1.00 26.54 36 VAL B C 1
ATOM 3548 O O . VAL B 1 57 ? 26.322 15.322 49.322 1.00 25.87 36 VAL B O 1
ATOM 3552 N N . ALA B 1 58 ? 26.131 14.060 51.164 1.00 25.55 37 ALA B N 1
ATOM 3553 C CA . ALA B 1 58 ? 27.441 14.436 51.664 1.00 24.66 37 ALA B CA 1
ATOM 3554 C C . ALA B 1 58 ? 28.461 13.389 51.277 1.00 23.44 37 ALA B C 1
ATOM 3555 O O . ALA B 1 58 ? 28.112 12.308 50.837 1.00 22.09 37 ALA B O 1
ATOM 3557 N N . LEU B 1 59 ? 29.728 13.742 51.408 1.00 23.24 38 LEU B N 1
ATOM 3558 C CA . LEU B 1 59 ? 30.839 12.837 51.147 1.00 24.38 38 LEU B CA 1
ATOM 3559 C C . LEU B 1 59 ? 30.673 11.462 51.864 1.00 24.95 38 LEU B C 1
ATOM 3560 O O . LEU B 1 59 ? 31.052 10.395 51.326 1.00 24.30 38 LEU B O 1
ATOM 3565 N N . ASN B 1 60 ? 30.078 11.478 53.048 1.00 24.43 39 ASN B N 1
ATOM 3566 C CA . ASN B 1 60 ? 29.825 10.226 53.758 1.00 25.64 39 ASN B CA 1
ATOM 3567 C C . ASN B 1 60 ? 28.874 9.250 53.035 1.00 24.97 39 ASN B C 1
ATOM 3568 O O . ASN B 1 60 ? 28.850 8.072 53.366 1.00 25.55 39 ASN B O 1
ATOM 3573 N N . HIS B 1 61 ? 28.146 9.726 52.025 1.00 24.16 40 HIS B N 1
ATOM 3574 C CA A HIS B 1 61 ? 27.283 8.863 51.226 0.50 24.49 40 HIS B CA 1
ATOM 3575 C CA B HIS B 1 61 ? 27.270 8.864 51.203 0.50 24.33 40 HIS B CA 1
ATOM 3576 C C . HIS B 1 61 ? 28.090 8.103 50.158 1.00 24.10 40 HIS B C 1
ATOM 3577 O O . HIS B 1 61 ? 27.604 7.141 49.554 1.00 23.48 40 HIS B O 1
ATOM 3590 N N . ILE B 1 62 ? 29.337 8.536 49.936 1.00 23.29 41 ILE B N 1
ATOM 3591 C CA . ILE B 1 62 ? 30.285 7.764 49.097 1.00 22.74 41 ILE B CA 1
ATOM 3592 C C . ILE B 1 62 ? 31.533 7.449 49.937 1.00 23.20 41 ILE B C 1
ATOM 3593 O O . ILE B 1 62 ? 32.619 8.012 49.690 1.00 23.72 41 ILE B O 1
ATOM 3598 N N . PRO B 1 63 ? 31.373 6.543 50.927 1.00 23.01 42 PRO B N 1
ATOM 3599 C CA . PRO B 1 63 ? 32.439 6.286 51.896 1.00 23.27 42 PRO B CA 1
ATOM 3600 C C . PRO B 1 63 ? 33.722 5.715 51.283 1.00 23.76 42 PRO B C 1
ATOM 3601 O O . PRO B 1 63 ? 34.767 5.777 51.930 1.00 25.36 42 PRO B O 1
ATOM 3605 N N . ALA B 1 64 ? 33.658 5.157 50.074 1.00 22.89 43 ALA B N 1
ATOM 3606 C CA . ALA B 1 64 ? 34.850 4.614 49.414 1.00 22.64 43 ALA B CA 1
ATOM 3607 C C . ALA B 1 64 ? 35.859 5.719 49.096 1.00 22.64 43 ALA B C 1
ATOM 3608 O O . ALA B 1 64 ? 37.077 5.509 49.136 1.00 22.65 43 ALA B O 1
ATOM 3610 N N . LEU B 1 65 ? 35.347 6.921 48.832 1.00 23.01 44 LEU B N 1
ATOM 3611 C CA . LEU B 1 65 ? 36.191 8.064 48.574 1.00 22.28 44 LEU B CA 1
ATOM 3612 C C . LEU B 1 65 ? 36.829 8.593 49.853 1.00 21.95 44 LEU B C 1
ATOM 3613 O O . LEU B 1 65 ? 37.984 9.019 49.848 1.00 22.01 44 LEU B O 1
ATOM 3618 N N . VAL B 1 66 ? 36.068 8.589 50.941 1.00 22.21 45 VAL B N 1
ATOM 3619 C CA . VAL B 1 66 ? 36.580 9.017 52.238 1.00 21.80 45 VAL B CA 1
ATOM 3620 C C . VAL B 1 66 ? 37.697 8.053 52.690 1.00 23.26 45 VAL B C 1
ATOM 3621 O O . VAL B 1 66 ? 38.793 8.508 53.093 1.00 23.34 45 VAL B O 1
ATOM 3625 N N . ARG B 1 67 ? 37.445 6.739 52.599 1.00 23.40 46 ARG B N 1
ATOM 3626 C CA . ARG B 1 67 ? 38.471 5.753 52.929 1.00 24.48 46 ARG B CA 1
ATOM 3627 C C . ARG B 1 67 ? 39.692 5.918 52.035 1.00 24.24 46 ARG B C 1
ATOM 3628 O O . ARG B 1 67 ? 40.835 5.842 52.505 1.00 24.17 46 ARG B O 1
ATOM 3636 N N . ALA B 1 68 ? 39.473 6.183 50.748 1.00 23.97 47 ALA B N 1
ATOM 3637 C CA . ALA B 1 68 ? 40.605 6.266 49.842 1.00 23.68 47 ALA B CA 1
ATOM 3638 C C . ALA B 1 68 ? 41.438 7.523 50.137 1.00 23.82 47 ALA B C 1
ATOM 3639 O O . ALA B 1 68 ? 42.680 7.477 50.117 1.00 23.56 47 ALA B O 1
ATOM 3641 N N . LEU B 1 69 ? 40.751 8.635 50.431 1.00 23.35 48 LEU B N 1
ATOM 3642 C CA . LEU B 1 69 ? 41.423 9.862 50.870 1.00 23.68 48 LEU B CA 1
ATOM 3643 C C . LEU B 1 69 ? 42.324 9.605 52.085 1.00 23.88 48 LEU B C 1
ATOM 3644 O O . LEU B 1 69 ? 43.493 10.036 52.099 1.00 24.54 48 LEU B O 1
ATOM 3649 N N . ALA B 1 70 ? 41.799 8.868 53.064 1.00 24.44 49 ALA B N 1
ATOM 3650 C CA . ALA B 1 70 ? 42.545 8.541 54.278 1.00 25.13 49 ALA B CA 1
ATOM 3651 C C . ALA B 1 70 ? 43.763 7.660 53.994 1.00 25.13 49 ALA B C 1
ATOM 3652 O O . ALA B 1 70 ? 44.803 7.802 54.657 1.00 25.27 49 ALA B O 1
ATOM 3654 N N . MET B 1 71 ? 43.636 6.765 53.017 1.00 24.04 50 MET B N 1
ATOM 3655 C CA . MET B 1 71 ? 44.801 5.988 52.581 1.00 24.88 50 MET B CA 1
ATOM 3656 C C . MET B 1 71 ? 45.898 6.867 51.977 1.00 24.89 50 MET B C 1
ATOM 3657 O O . MET B 1 71 ? 47.081 6.637 52.229 1.00 25.44 50 MET B O 1
ATOM 3662 N N . VAL B 1 72 ? 45.497 7.819 51.132 1.00 24.07 51 VAL B N 1
ATOM 3663 C CA . VAL B 1 7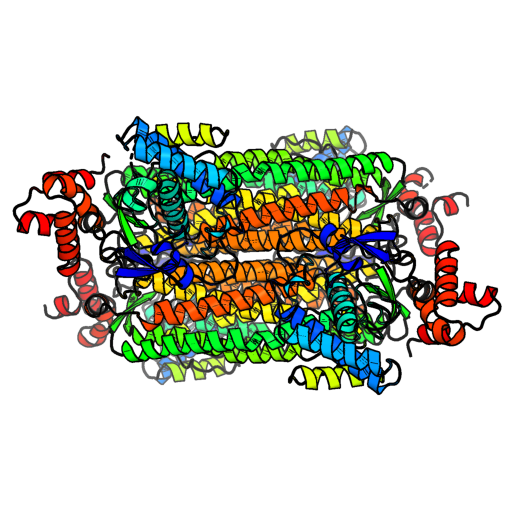2 ? 46.427 8.713 50.467 1.00 23.53 51 VAL B CA 1
ATOM 3664 C C . VAL B 1 72 ? 47.102 9.610 51.515 1.00 23.44 51 VAL B C 1
ATOM 3665 O O . VAL B 1 72 ? 48.313 9.815 51.444 1.00 23.60 51 VAL B O 1
ATOM 3669 N N . LYS B 1 73 ? 46.332 10.075 52.509 1.00 22.91 52 LYS B N 1
ATOM 3670 C CA . LYS B 1 73 ? 46.892 10.855 53.610 1.00 23.87 52 LYS B CA 1
ATOM 3671 C C . LYS B 1 73 ? 47.895 10.050 54.484 1.00 24.71 52 LYS B C 1
ATOM 3672 O O . LYS B 1 73 ? 48.926 10.589 54.914 1.00 24.94 52 LYS B O 1
ATOM 3678 N N . LYS B 1 74 ? 47.613 8.760 54.690 1.00 24.67 53 LYS B N 1
ATOM 3679 C CA . LYS B 1 74 ? 48.523 7.877 55.399 1.00 25.76 53 LYS B CA 1
ATOM 3680 C C . LYS B 1 74 ? 49.810 7.672 54.615 1.00 26.41 53 LYS B C 1
ATOM 3681 O O . LYS B 1 74 ? 50.908 7.733 55.169 1.00 25.66 53 LYS B O 1
ATOM 3687 N N . ALA B 1 75 ? 49.670 7.400 53.320 1.00 26.76 54 ALA B N 1
ATOM 3688 C CA . ALA B 1 75 ? 50.851 7.184 52.514 1.00 26.98 54 ALA B CA 1
ATOM 3689 C C . ALA B 1 75 ? 51.738 8.434 52.485 1.00 27.41 54 ALA B C 1
ATOM 3690 O O . ALA B 1 75 ? 52.967 8.317 52.586 1.00 28.71 54 ALA B O 1
ATOM 3692 N N . ALA B 1 76 ? 51.134 9.620 52.348 1.00 26.02 55 ALA B N 1
ATOM 3693 C CA . ALA B 1 76 ? 51.893 10.867 52.345 1.00 25.24 55 ALA B CA 1
ATOM 3694 C C . ALA B 1 76 ? 52.593 11.150 53.693 1.00 25.48 55 ALA B C 1
ATOM 3695 O O . ALA B 1 76 ? 53.738 11.618 53.700 1.00 26.75 55 ALA B O 1
ATOM 3697 N N . ALA B 1 77 ? 51.921 10.864 54.805 1.00 25.34 56 ALA B N 1
ATOM 3698 C CA . ALA B 1 77 ? 52.493 11.049 56.115 1.00 25.52 56 ALA B CA 1
ATOM 3699 C C . ALA B 1 77 ? 53.719 10.134 56.297 1.00 26.46 56 ALA B C 1
ATOM 3700 O O . ALA B 1 77 ? 54.732 10.580 56.818 1.00 26.03 56 ALA B O 1
ATOM 3702 N N . THR B 1 78 ? 53.613 8.889 55.830 1.00 26.28 57 THR B N 1
ATOM 3703 C CA . THR B 1 78 ? 54.693 7.896 55.883 1.00 27.74 57 THR B CA 1
ATOM 3704 C C . THR B 1 78 ? 55.868 8.320 55.002 1.00 28.73 57 THR B C 1
ATOM 3705 O O . THR B 1 78 ? 57.017 8.328 55.463 1.00 29.60 57 THR B O 1
ATOM 3709 N N . ALA B 1 79 ? 55.585 8.703 53.756 1.00 28.10 58 ALA B N 1
ATOM 3710 C CA . ALA B 1 79 ? 56.641 9.235 52.907 1.00 28.54 58 ALA B CA 1
ATOM 3711 C C . ALA B 1 79 ? 57.334 10.416 53.574 1.00 29.35 58 ALA B C 1
ATOM 3712 O O . ALA B 1 79 ? 58.546 10.463 53.660 1.00 29.26 58 ALA B O 1
ATOM 3714 N N . ASN B 1 80 ? 56.550 11.375 54.050 1.00 30.07 59 ASN B N 1
ATOM 3715 C CA . ASN B 1 80 ? 57.089 12.556 54.709 1.00 30.64 59 ASN B CA 1
ATOM 3716 C C . ASN B 1 80 ? 57.945 12.206 55.937 1.00 31.90 59 ASN B C 1
ATOM 3717 O O . ASN B 1 80 ? 59.014 12.813 56.165 1.00 31.52 59 ASN B O 1
ATOM 3722 N N . TYR B 1 81 ? 57.475 11.230 56.718 1.00 31.87 60 TYR B N 1
ATOM 3723 C CA . TYR B 1 81 ? 58.219 10.798 57.869 1.00 33.02 60 TYR B CA 1
ATOM 3724 C C . TYR B 1 81 ? 59.547 10.168 57.434 1.00 34.28 60 TYR B C 1
ATOM 3725 O O . TYR B 1 81 ? 60.620 10.526 57.959 1.00 33.86 60 TYR B O 1
ATOM 3734 N N . LYS B 1 82 ? 59.472 9.258 56.463 1.00 34.89 61 LYS B N 1
ATOM 3735 C CA . LYS B 1 82 ? 60.651 8.525 56.012 1.00 36.64 61 LYS B CA 1
ATOM 3736 C C . LYS B 1 82 ? 61.713 9.436 55.388 1.00 37.52 61 LYS B C 1
ATOM 3737 O O . LYS B 1 82 ? 62.882 9.083 55.352 1.00 39.28 61 LYS B O 1
ATOM 3743 N N . LEU B 1 83 ? 61.291 10.594 54.904 1.00 37.11 62 LEU B N 1
ATOM 3744 C CA . LEU B 1 83 ? 62.196 11.597 54.370 1.00 38.29 62 LEU B CA 1
ATOM 3745 C C . LEU B 1 83 ? 62.463 12.784 55.320 1.00 38.47 62 LEU B C 1
ATOM 3746 O O . LEU B 1 83 ? 62.759 13.889 54.855 1.00 38.26 62 LEU B O 1
ATOM 3751 N N . ARG B 1 84 ? 62.338 12.567 56.636 1.00 38.93 63 ARG B N 1
ATOM 3752 C CA . ARG B 1 84 ? 62.728 13.598 57.662 1.00 40.43 63 ARG B CA 1
ATOM 3753 C C . ARG B 1 84 ? 61.972 14.927 57.646 1.00 40.03 63 ARG B C 1
ATOM 3754 O O . ARG B 1 84 ? 62.431 15.928 58.206 1.00 40.79 63 ARG B O 1
ATOM 3762 N N . GLN B 1 85 ? 60.816 14.950 57.002 1.00 39.65 64 GLN B N 1
ATOM 3763 C CA . GLN B 1 85 ? 60.056 16.194 56.871 1.00 38.56 64 GLN B CA 1
ATOM 3764 C C . GLN B 1 85 ? 58.939 16.292 57.906 1.00 37.77 64 GLN B C 1
ATOM 3765 O O . GLN B 1 85 ? 58.485 17.390 58.236 1.00 37.31 64 GLN B O 1
ATOM 3771 N N . LEU B 1 86 ? 58.524 15.140 58.425 1.00 37.13 65 LEU B N 1
ATOM 3772 C CA . LEU B 1 86 ? 57.430 15.067 59.372 1.00 37.38 65 LEU B CA 1
ATOM 3773 C C . LEU B 1 86 ? 57.928 14.405 60.669 1.00 38.31 65 LEU B C 1
ATOM 3774 O O . LEU B 1 86 ? 58.328 13.254 60.629 1.00 38.52 65 LEU B O 1
ATOM 3779 N N . PRO B 1 87 ? 57.915 15.140 61.810 1.00 38.90 66 PRO B N 1
ATOM 3780 C CA . PRO B 1 87 ? 58.367 14.612 63.117 1.00 39.35 66 PRO B CA 1
ATOM 3781 C C . PRO B 1 87 ? 57.617 13.373 63.604 1.00 39.61 66 PRO B C 1
ATOM 3782 O O . PRO B 1 87 ? 56.381 13.281 63.489 1.00 39.30 66 PRO B O 1
ATOM 3786 N N . GLU B 1 88 ? 58.371 12.452 64.202 1.00 39.95 67 GLU B N 1
ATOM 3787 C CA . GLU B 1 88 ? 57.839 11.197 64.734 1.00 39.84 67 GLU B CA 1
ATOM 3788 C C . GLU B 1 88 ? 56.482 11.246 65.478 1.00 39.35 67 GLU B C 1
ATOM 3789 O O . GLU B 1 88 ? 55.580 10.477 65.135 1.00 38.45 67 GLU B O 1
ATOM 3795 N N . PRO B 1 89 ? 56.338 12.120 66.506 1.00 38.96 68 PRO B N 1
ATOM 3796 C CA . PRO B 1 89 ? 55.061 12.109 67.252 1.00 38.47 68 PRO B CA 1
ATOM 3797 C C . PRO B 1 89 ? 53.862 12.559 66.402 1.00 37.58 68 PRO B C 1
ATOM 3798 O O . PRO B 1 89 ? 52.768 12.064 66.592 1.00 37.40 68 PRO B O 1
ATOM 3802 N N . LYS B 1 90 ? 54.080 13.480 65.467 1.00 37.00 69 LYS B N 1
ATOM 3803 C CA . LYS B 1 90 ? 53.011 13.975 64.611 1.00 36.05 69 LYS B CA 1
ATOM 3804 C C . LYS B 1 90 ? 52.702 12.922 63.530 1.00 34.93 69 LYS B C 1
ATOM 3805 O O . LYS B 1 90 ? 51.546 12.651 63.231 1.00 34.28 69 LYS B O 1
ATOM 3811 N N . TYR B 1 91 ? 53.742 12.332 62.950 1.00 33.92 70 TYR B N 1
ATOM 3812 C CA . TYR B 1 91 ? 53.564 11.214 62.003 1.00 33.22 70 TYR B CA 1
ATOM 3813 C C . TYR B 1 91 ? 52.719 10.086 62.603 1.00 32.02 70 TYR B C 1
ATOM 3814 O O . TYR B 1 91 ? 51.806 9.553 61.965 1.00 31.65 70 TYR B O 1
ATOM 3823 N N . ALA B 1 92 ? 53.020 9.723 63.839 1.00 31.55 71 ALA B N 1
ATOM 3824 C CA . ALA B 1 92 ? 52.407 8.525 64.399 1.00 31.14 71 ALA B CA 1
ATOM 3825 C C . ALA B 1 92 ? 50.931 8.790 64.729 1.00 30.53 71 ALA B C 1
ATOM 3826 O O . ALA B 1 92 ? 50.053 7.925 64.526 1.00 29.27 71 ALA B O 1
ATOM 3828 N N . ALA B 1 93 ? 50.676 9.992 65.256 1.00 29.82 72 ALA B N 1
ATOM 3829 C CA . ALA B 1 93 ? 49.330 10.405 65.581 1.00 29.35 72 ALA B CA 1
ATOM 3830 C C . ALA B 1 93 ? 48.490 10.584 64.291 1.00 28.40 72 ALA B C 1
ATOM 3831 O O . ALA B 1 93 ? 47.304 10.225 64.260 1.00 28.18 72 ALA B O 1
ATOM 3833 N N . ILE B 1 94 ? 49.098 11.146 63.239 1.00 27.82 73 ILE B N 1
ATOM 3834 C CA . ILE B 1 94 ? 48.431 11.237 61.930 1.00 26.81 73 ILE B CA 1
ATOM 3835 C C . ILE B 1 94 ? 48.061 9.873 61.324 1.00 27.60 73 ILE B C 1
ATOM 3836 O O . ILE B 1 94 ? 46.947 9.706 60.819 1.00 26.27 73 ILE B O 1
ATOM 3841 N N . VAL B 1 95 ? 48.998 8.917 61.362 1.00 28.02 74 VAL B N 1
ATOM 3842 C CA . VAL B 1 95 ? 48.768 7.569 60.790 1.00 28.41 74 VAL B CA 1
ATOM 3843 C C . VAL B 1 95 ? 47.646 6.845 61.580 1.00 28.48 74 VAL B C 1
ATOM 3844 O O . VAL B 1 95 ? 46.794 6.154 60.993 1.00 28.23 74 VAL B O 1
ATOM 3848 N N . ALA B 1 96 ? 47.632 7.023 62.903 1.00 28.30 75 ALA B N 1
ATOM 3849 C CA . ALA B 1 96 ? 46.600 6.394 63.714 1.00 28.39 75 ALA B CA 1
ATOM 3850 C C . ALA B 1 96 ? 45.226 7.007 63.359 1.00 28.56 75 ALA B C 1
ATOM 3851 O O . ALA B 1 96 ? 44.234 6.278 63.249 1.00 28.63 75 ALA B O 1
ATOM 3853 N N . ALA B 1 97 ? 45.202 8.334 63.159 1.00 27.41 76 ALA B N 1
ATOM 3854 C CA . ALA B 1 97 ? 43.994 9.058 62.760 1.00 26.60 76 ALA B CA 1
ATOM 3855 C C . ALA B 1 97 ? 43.519 8.585 61.375 1.00 25.92 76 ALA B C 1
ATOM 3856 O O . ALA B 1 97 ? 42.311 8.428 61.160 1.00 24.83 76 ALA B O 1
ATOM 3858 N N . CYS B 1 98 ? 44.462 8.347 60.465 1.00 24.51 77 CYS B N 1
ATOM 3859 C CA . CYS B 1 98 ? 44.103 7.817 59.156 1.00 25.36 77 CYS B CA 1
ATOM 3860 C C . CYS B 1 98 ? 43.472 6.445 59.267 1.00 26.34 77 CYS B C 1
ATOM 3861 O O . CYS B 1 98 ? 42.401 6.240 58.690 1.00 25.76 77 CYS B O 1
ATOM 3864 N N . ASP B 1 99 ? 44.102 5.549 60.049 1.00 27.12 78 ASP B N 1
ATOM 3865 C CA . ASP B 1 99 ? 43.617 4.194 60.259 1.00 28.60 78 ASP B CA 1
ATOM 3866 C C . ASP B 1 99 ? 42.203 4.161 60.818 1.00 30.07 78 ASP B C 1
ATOM 3867 O O . ASP B 1 99 ? 41.387 3.364 60.351 1.00 29.81 78 ASP B O 1
ATOM 3872 N N . ASP B 1 100 ? 41.915 5.035 61.796 1.00 30.29 79 ASP B N 1
ATOM 3873 C CA . ASP B 1 100 ? 40.576 5.179 62.344 1.00 31.76 79 ASP B CA 1
ATOM 3874 C C . ASP B 1 100 ? 39.558 5.454 61.218 1.00 31.91 79 ASP B C 1
ATOM 3875 O O . ASP B 1 100 ? 38.510 4.821 61.158 1.00 32.33 79 ASP B O 1
ATOM 3880 N N . ILE B 1 101 ? 39.883 6.386 60.320 1.00 32.14 80 ILE B N 1
ATOM 3881 C CA . ILE B 1 101 ? 38.960 6.743 59.253 1.00 32.38 80 ILE B CA 1
ATOM 3882 C C . ILE B 1 101 ? 38.867 5.619 58.251 1.00 32.40 80 ILE B C 1
ATOM 3883 O O . ILE B 1 101 ? 37.773 5.291 57.779 1.00 32.05 80 ILE B O 1
ATOM 3888 N N . ILE B 1 102 ? 40.003 5.000 57.957 1.00 32.72 81 ILE B N 1
ATOM 3889 C CA . ILE B 1 102 ? 39.992 3.816 57.093 1.00 33.00 81 ILE B CA 1
ATOM 3890 C C . ILE B 1 102 ? 38.996 2.759 57.623 1.00 34.96 81 ILE B C 1
ATOM 3891 O O . ILE B 1 102 ? 38.270 2.172 56.841 1.00 35.04 81 ILE B O 1
ATOM 3896 N N . ASP B 1 103 ? 38.916 2.571 58.947 1.00 35.90 82 ASP B N 1
ATOM 3897 C CA . ASP B 1 103 ? 37.945 1.630 59.547 1.00 37.08 82 ASP B CA 1
ATOM 3898 C C . ASP B 1 103 ? 36.492 2.031 59.478 1.00 37.02 82 ASP B C 1
ATOM 3899 O O . ASP B 1 103 ? 35.634 1.205 59.747 1.00 38.21 82 ASP B O 1
ATOM 3904 N N . GLY B 1 104 ? 36.202 3.290 59.169 1.00 36.74 83 GLY B N 1
ATOM 3905 C CA . GLY B 1 104 ? 34.816 3.751 59.097 1.00 36.43 83 GLY B CA 1
ATOM 3906 C C . GLY B 1 104 ? 34.447 4.685 60.225 1.00 36.44 83 GLY B C 1
ATOM 3907 O O . GLY B 1 104 ? 33.323 5.213 60.276 1.00 36.23 83 GLY B O 1
ATOM 3908 N N . LEU B 1 105 ? 35.388 4.892 61.145 1.00 37.07 84 LEU B N 1
ATOM 3909 C CA . LEU B 1 105 ? 35.173 5.865 62.217 1.00 37.48 84 LEU B CA 1
ATOM 3910 C C . LEU B 1 105 ? 35.168 7.244 61.573 1.00 37.36 84 LEU B C 1
ATOM 3911 O O . LEU B 1 105 ? 35.861 7.476 60.572 1.00 38.05 84 LEU B O 1
ATOM 3913 N N . LEU B 1 106 ? 34.369 8.137 62.142 1.00 36.85 85 LEU B N 1
ATOM 3914 C CA . LEU B 1 106 ? 34.350 9.542 61.769 1.00 36.09 85 LEU B CA 1
ATOM 3915 C C . LEU B 1 106 ? 33.708 9.838 60.389 1.00 35.04 85 LEU B C 1
ATOM 3916 O O . LEU B 1 106 ? 33.772 10.958 59.890 1.00 33.96 85 LEU B O 1
ATOM 3921 N N . MET B 1 107 ? 33.039 8.846 59.807 1.00 34.24 86 MET B N 1
ATOM 3922 C CA . MET B 1 107 ? 32.239 9.099 58.603 1.00 33.02 86 MET B CA 1
ATOM 3923 C C . MET B 1 107 ? 31.351 10.318 58.728 1.00 31.98 86 MET B C 1
ATOM 3924 O O . MET B 1 107 ? 31.227 11.076 57.774 1.00 31.35 86 MET B O 1
ATOM 3929 N N . GLU B 1 108 ? 30.730 10.521 59.888 1.00 31.28 87 GLU B N 1
ATOM 3930 C CA . GLU B 1 108 ? 29.812 11.663 60.069 1.00 31.13 87 GLU B CA 1
ATOM 3931 C C . GLU B 1 108 ? 30.493 13.054 60.009 1.00 30.34 87 GLU B C 1
ATOM 3932 O O . GLU B 1 108 ? 29.813 14.084 59.917 1.00 30.68 87 GLU B O 1
ATOM 3938 N N . GLN B 1 109 ? 31.821 13.089 60.049 1.00 29.01 88 GLN B N 1
ATOM 3939 C CA . GLN B 1 109 ? 32.557 14.358 60.010 1.00 28.25 88 GLN B CA 1
ATOM 3940 C C . GLN B 1 109 ? 32.867 14.758 58.547 1.00 27.10 88 GLN B C 1
ATOM 3941 O O . GLN B 1 109 ? 33.459 15.791 58.309 1.00 25.06 88 GLN B O 1
ATOM 3947 N N . PHE B 1 110 ? 32.480 13.891 57.609 1.00 25.41 89 PHE B N 1
ATOM 3948 C CA . PHE B 1 110 ? 32.686 14.102 56.177 1.00 24.94 89 PHE B CA 1
ATOM 3949 C C . PHE B 1 110 ? 31.395 14.612 55.548 1.00 24.02 89 PHE B C 1
ATOM 3950 O O . PHE B 1 110 ? 30.558 13.848 55.014 1.00 23.30 89 PHE B O 1
ATOM 3958 N N . VAL B 1 111 ? 31.263 15.928 55.665 1.00 23.68 90 VAL B N 1
ATOM 3959 C CA . VAL B 1 111 ? 29.987 16.622 55.552 1.00 24.06 90 VAL B CA 1
ATOM 3960 C C . VAL B 1 111 ? 29.896 17.468 54.274 1.00 23.88 90 VAL B C 1
ATOM 3961 O O . VAL B 1 111 ? 28.871 18.062 53.979 1.00 24.40 90 VAL B O 1
ATOM 3965 N N . VAL B 1 112 ? 30.964 17.506 53.505 1.00 23.39 91 VAL B N 1
ATOM 3966 C CA . VAL B 1 112 ? 30.973 18.310 52.284 1.00 23.79 91 VAL B CA 1
ATOM 3967 C C . VAL B 1 112 ? 30.075 17.701 51.190 1.00 22.51 91 VAL B C 1
ATOM 3968 O O . VAL B 1 112 ? 30.152 16.509 50.938 1.00 22.87 91 VAL B O 1
ATOM 3972 N N . ASP B 1 113 ? 29.237 18.522 50.551 1.00 22.12 92 ASP B N 1
ATOM 3973 C CA . ASP B 1 113 ? 28.312 18.076 49.487 1.00 21.93 92 ASP B CA 1
ATOM 3974 C C . ASP B 1 113 ? 29.064 17.405 48.335 1.00 21.36 92 ASP B C 1
ATOM 3975 O O . ASP B 1 113 ? 30.133 17.872 47.932 1.00 22.42 92 ASP B O 1
ATOM 3980 N N . VAL B 1 114 ? 28.523 16.321 47.784 1.00 20.80 93 VAL B N 1
ATOM 3981 C CA . VAL B 1 114 ? 29.191 15.661 46.639 1.00 20.00 93 VAL B CA 1
ATOM 3982 C C . VAL B 1 114 ? 29.247 16.577 45.392 1.00 19.63 93 VAL B C 1
ATOM 3983 O O . VAL B 1 114 ? 30.086 16.382 44.541 1.00 19.87 93 VAL B O 1
ATOM 3987 N N . PHE B 1 115 ? 28.393 17.591 45.305 1.00 19.28 94 PHE B N 1
ATOM 3988 C CA . PHE B 1 115 ? 28.363 18.482 44.114 1.00 19.63 94 PHE B CA 1
ATOM 3989 C C . PHE B 1 115 ? 29.277 19.701 44.265 1.00 20.52 94 PHE B C 1
ATOM 3990 O O . PHE B 1 115 ? 29.220 20.670 43.451 1.00 20.17 94 PHE B O 1
ATOM 3998 N N . GLN B 1 116 ? 30.096 19.665 45.325 1.00 19.78 95 GLN B N 1
ATOM 3999 C CA . GLN B 1 116 ? 31.159 20.661 45.586 1.00 20.70 95 GLN B CA 1
ATOM 4000 C C . GLN B 1 116 ? 31.913 21.129 44.355 1.00 21.17 95 GLN B C 1
ATOM 4001 O O . GLN B 1 116 ? 32.395 20.314 43.525 1.00 21.94 95 GLN B O 1
ATOM 4007 N N . GLY B 1 117 ? 32.107 22.438 44.270 1.00 21.39 96 GLY B N 1
ATOM 4008 C CA . GLY B 1 117 ? 33.006 22.981 43.253 1.00 21.28 96 GLY B CA 1
ATOM 4009 C C . GLY B 1 117 ? 34.431 22.833 43.768 1.00 21.85 96 GLY B C 1
ATOM 4010 O O . GLY B 1 117 ? 34.646 22.239 44.833 1.00 21.67 96 GLY B O 1
ATOM 4011 N N . GLY B 1 118 ? 35.406 23.363 43.025 1.00 21.76 97 GLY B N 1
ATOM 4012 C CA . GLY B 1 118 ? 36.813 23.313 43.449 1.00 22.10 97 GLY B CA 1
ATOM 4013 C C . GLY B 1 118 ? 37.624 22.104 43.043 1.00 22.15 97 GLY B C 1
ATOM 4014 O O . GLY B 1 118 ? 38.783 21.962 43.449 1.00 22.57 97 GLY B O 1
ATOM 4015 N N . ALA B 1 119 ? 37.023 21.212 42.263 1.00 21.99 98 ALA B N 1
ATOM 4016 C CA . ALA B 1 119 ? 37.757 20.088 41.675 1.00 22.47 98 ALA B CA 1
ATOM 4017 C C . ALA B 1 119 ? 38.291 19.075 42.678 1.00 23.28 98 ALA B C 1
ATOM 4018 O O . ALA B 1 119 ? 39.212 18.322 42.358 1.00 24.31 98 ALA B O 1
ATOM 4020 N N . GLY B 1 120 ? 37.743 19.068 43.890 1.00 23.64 99 GLY B N 1
ATOM 4021 C CA . GLY B 1 120 ? 38.187 18.130 44.902 1.00 23.98 99 GLY B CA 1
ATOM 4022 C C . GLY B 1 120 ? 38.810 18.781 46.117 1.00 25.11 99 GLY B C 1
ATOM 4023 O O . GLY B 1 120 ? 39.055 18.093 47.105 1.00 24.11 99 GLY B O 1
ATOM 4024 N N . THR B 1 121 ? 39.069 20.099 46.051 1.00 25.53 100 THR B N 1
ATOM 4025 C CA . THR B 1 121 ? 39.701 20.848 47.167 1.00 25.76 100 THR B CA 1
ATOM 4026 C C . THR B 1 121 ? 38.988 20.687 48.538 1.00 25.78 100 THR B C 1
ATOM 4027 O O . THR B 1 121 ? 39.630 20.540 49.562 1.00 26.02 100 THR B O 1
ATOM 4031 N N . SER B 1 122 ? 37.663 20.756 48.561 1.00 24.66 101 SER B N 1
ATOM 4032 C CA . SER B 1 122 ? 36.956 20.710 49.805 1.00 23.59 101 SER B CA 1
ATOM 4033 C C . SER B 1 122 ? 36.971 19.303 50.419 1.00 23.58 101 SER B C 1
ATOM 4034 O O . SER B 1 122 ? 36.939 19.160 51.641 1.00 22.68 101 SER B O 1
ATOM 4037 N N . SER B 1 123 ? 37.005 18.284 49.562 1.00 22.26 102 SER B N 1
ATOM 4038 C CA . SER B 1 123 ? 37.191 16.918 49.989 1.00 23.29 102 SER B CA 1
ATOM 4039 C C . SER B 1 123 ? 38.598 16.756 50.619 1.00 23.32 102 SER B C 1
ATOM 4040 O O . SER B 1 123 ? 38.739 16.133 51.694 1.00 22.50 102 SER B O 1
ATOM 4043 N N . ASN B 1 124 ? 39.614 17.305 49.952 1.00 22.64 103 ASN B N 1
ATOM 4044 C CA . ASN B 1 124 ? 40.988 17.260 50.464 1.00 23.93 103 ASN B CA 1
ATOM 4045 C C . ASN B 1 124 ? 41.044 17.947 51.836 1.00 24.39 103 ASN B C 1
ATOM 4046 O O . ASN B 1 124 ? 41.591 17.412 52.820 1.00 23.73 103 ASN B O 1
ATOM 4051 N N . MET B 1 125 ? 40.432 19.116 51.909 1.00 24.33 104 MET B N 1
ATOM 4052 C CA . MET B 1 125 ? 40.438 19.863 53.145 1.00 26.11 104 MET B CA 1
ATOM 4053 C C . MET B 1 125 ? 39.589 19.227 54.251 1.00 25.48 104 MET B C 1
ATOM 4054 O O . MET B 1 125 ? 39.950 19.298 55.430 1.00 25.95 104 MET B O 1
ATOM 4059 N N . ASN B 1 126 ? 38.460 18.625 53.873 1.00 24.93 105 ASN B N 1
ATOM 4060 C CA . ASN B 1 126 ? 37.608 17.941 54.838 1.00 25.17 105 ASN B CA 1
ATOM 4061 C C . ASN B 1 126 ? 38.439 16.854 55.520 1.00 25.05 105 ASN B C 1
ATOM 4062 O O . ASN B 1 126 ? 38.384 16.730 56.743 1.00 26.02 105 ASN B O 1
ATOM 4067 N N . ALA B 1 127 ? 39.261 16.149 54.738 1.00 24.36 106 ALA B N 1
ATOM 4068 C CA . ALA B 1 127 ? 40.153 15.095 55.263 1.00 25.20 106 ALA B CA 1
ATOM 4069 C C . ALA B 1 127 ? 41.237 15.683 56.163 1.00 25.34 106 ALA B C 1
ATOM 4070 O O . ALA B 1 127 ? 41.407 15.241 57.305 1.00 26.30 106 ALA B O 1
ATOM 4072 N N . ASN B 1 128 ? 41.961 16.674 55.641 1.00 24.67 107 ASN B N 1
ATOM 4073 C CA . ASN B 1 128 ? 43.043 17.330 56.364 1.00 25.41 107 ASN B CA 1
ATOM 4074 C C . ASN B 1 128 ? 42.599 17.803 57.757 1.00 26.04 107 ASN B C 1
ATOM 4075 O O . ASN B 1 128 ? 43.300 17.542 58.747 1.00 27.01 107 ASN B O 1
ATOM 4080 N N . GLU B 1 129 ? 41.434 18.443 57.844 1.00 25.24 108 GLU B N 1
ATOM 4081 C CA . GLU B 1 129 ? 40.972 18.998 59.136 1.00 25.12 108 GLU B CA 1
ATOM 4082 C C . GLU B 1 129 ? 40.564 17.872 60.118 1.00 26.10 108 GLU B C 1
ATOM 4083 O O . GLU B 1 129 ? 40.946 17.905 61.299 1.00 26.34 108 GLU B O 1
ATOM 4089 N N . VAL B 1 130 ? 39.807 16.884 59.624 1.00 24.79 109 VAL B N 1
ATOM 4090 C CA . VAL B 1 130 ? 39.356 15.750 60.457 1.00 25.10 109 VAL B CA 1
ATOM 4091 C C . VAL B 1 130 ? 40.541 14.937 60.985 1.00 25.34 109 VAL B C 1
ATOM 4092 O O . VAL B 1 130 ? 40.590 14.604 62.170 1.00 25.46 109 VAL B O 1
ATOM 4096 N N . ILE B 1 131 ? 41.502 14.663 60.115 1.00 24.15 110 ILE B N 1
ATOM 4097 C CA . ILE B 1 131 ? 42.680 13.940 60.516 1.00 24.91 110 ILE B CA 1
ATOM 4098 C C . ILE B 1 131 ? 43.545 14.752 61.503 1.00 25.90 110 ILE B C 1
ATOM 4099 O O . ILE B 1 131 ? 44.040 14.183 62.492 1.00 25.87 110 ILE B O 1
ATOM 4104 N N . ALA B 1 132 ? 43.746 16.056 61.236 1.00 25.18 111 ALA B N 1
ATOM 4105 C CA . ALA B 1 132 ? 44.423 16.905 62.217 1.00 26.10 111 ALA B CA 1
ATOM 4106 C C . ALA B 1 132 ? 43.773 16.791 63.619 1.00 26.47 111 ALA B C 1
ATOM 4107 O O . ALA B 1 132 ? 44.464 16.523 64.619 1.00 25.97 111 ALA B O 1
ATOM 4109 N N . ASN B 1 133 ? 42.455 16.978 63.692 1.00 26.42 112 ASN B N 1
ATOM 4110 C CA . ASN B 1 133 ? 41.776 16.961 64.999 1.00 26.87 112 ASN B CA 1
ATOM 4111 C C . ASN B 1 133 ? 41.743 15.611 65.721 1.00 26.97 112 ASN B C 1
ATOM 4112 O O . ASN B 1 133 ? 41.774 15.565 66.942 1.00 25.62 112 ASN B O 1
ATOM 4117 N N . ARG B 1 134 ? 41.678 14.519 64.960 1.00 27.01 113 ARG B N 1
ATOM 4118 C CA . ARG B 1 134 ? 41.736 13.192 65.547 1.00 28.18 113 ARG B CA 1
ATOM 4119 C C . ARG B 1 134 ? 43.156 12.869 66.001 1.00 28.91 113 ARG B C 1
ATOM 4120 O O . ARG B 1 134 ? 43.333 12.222 67.037 1.00 30.21 113 ARG B O 1
ATOM 4128 N N . ALA B 1 135 ? 44.160 13.294 65.237 1.00 28.11 114 ALA B N 1
ATOM 4129 C CA . ALA B 1 135 ? 45.557 13.076 65.656 1.00 29.15 114 ALA B CA 1
ATOM 4130 C C . ALA B 1 135 ? 45.862 13.882 66.932 1.00 30.00 114 ALA B C 1
ATOM 4131 O O . ALA B 1 135 ? 46.572 13.407 67.844 1.00 28.90 114 ALA B O 1
ATOM 4133 N N . LEU B 1 136 ? 45.320 15.107 66.973 1.00 30.39 115 LEU B N 1
ATOM 4134 C CA . LEU B 1 136 ? 45.416 15.963 68.162 1.00 31.26 115 LEU B CA 1
ATOM 4135 C C . LEU B 1 136 ? 44.783 15.274 69.372 1.00 31.64 115 LEU B C 1
ATOM 4136 O O . LEU B 1 136 ? 45.319 15.349 70.464 1.00 31.98 115 LEU B O 1
ATOM 4141 N N . GLU B 1 137 ? 43.646 14.613 69.166 1.00 31.96 116 GLU B N 1
ATOM 4142 C CA . GLU B 1 137 ? 43.005 13.849 70.226 1.00 32.88 116 GLU B CA 1
ATOM 4143 C C . GLU B 1 137 ? 43.910 12.708 70.729 1.00 32.29 116 GLU B C 1
ATOM 4144 O O . GLU B 1 137 ? 44.041 12.494 71.936 1.00 33.00 116 GLU B O 1
ATOM 4150 N N . HIS B 1 138 ? 44.527 11.996 69.792 1.00 31.31 117 HIS B N 1
ATOM 4151 C CA . HIS B 1 138 ? 45.490 10.931 70.095 1.00 30.83 117 HIS B CA 1
ATOM 4152 C C . HIS B 1 138 ? 46.691 11.400 70.931 1.00 31.90 117 HIS B C 1
ATOM 4153 O O . HIS B 1 138 ? 47.210 10.642 71.759 1.00 31.10 117 HIS B O 1
ATOM 4160 N N . LEU B 1 139 ? 47.103 12.653 70.721 1.00 31.86 118 LEU B N 1
ATOM 4161 C CA . LEU B 1 139 ? 48.168 13.290 71.503 1.00 33.48 118 LEU B CA 1
ATOM 4162 C C . LEU B 1 139 ? 47.647 14.016 72.764 1.00 34.47 118 LEU B C 1
ATOM 4163 O O . LEU B 1 139 ? 48.400 14.783 73.394 1.00 35.40 118 LEU B O 1
ATOM 4168 N N . GLY B 1 140 ? 46.374 13.780 73.096 1.00 35.71 119 GLY B N 1
ATOM 4169 C CA . GLY B 1 140 ? 45.685 14.399 74.226 1.00 36.83 119 GLY B CA 1
ATOM 4170 C C . GLY B 1 140 ? 45.524 15.920 74.178 1.00 38.19 119 GLY B C 1
ATOM 4171 O O . GLY B 1 140 ? 45.485 16.556 75.222 1.00 37.71 119 GLY B O 1
ATOM 4172 N N . ARG B 1 141 ? 45.376 16.479 72.966 1.00 38.32 120 ARG B N 1
ATOM 4173 C CA . ARG B 1 141 ? 45.246 17.924 72.731 1.00 38.62 120 ARG B CA 1
ATOM 4174 C C . ARG B 1 141 ? 43.828 18.278 72.309 1.00 38.28 120 ARG B C 1
ATOM 4175 O O . ARG B 1 141 ? 43.122 17.425 71.763 1.00 38.80 120 ARG B O 1
ATOM 4183 N N . PRO B 1 142 ? 43.396 19.539 72.538 1.00 38.70 121 PRO B N 1
ATOM 4184 C CA . PRO B 1 142 ? 42.030 19.896 72.151 1.00 38.74 121 PRO B CA 1
ATOM 4185 C C . PRO B 1 142 ? 41.879 20.130 70.632 1.00 38.54 121 PRO B C 1
ATOM 4186 O O . PRO B 1 142 ? 42.891 20.297 69.919 1.00 38.28 121 PRO B O 1
ATOM 4190 N N . ARG B 1 143 ? 40.640 20.155 70.152 1.00 38.04 122 ARG B N 1
ATOM 4191 C CA . ARG B 1 143 ? 40.383 20.531 68.764 1.00 38.56 122 ARG B CA 1
ATOM 4192 C C . ARG B 1 143 ? 40.975 21.908 68.511 1.00 38.16 122 ARG B C 1
ATOM 4193 O O . ARG B 1 143 ? 40.947 22.773 69.384 1.00 38.64 122 ARG B O 1
ATOM 4201 N N . GLY B 1 144 ? 41.506 22.111 67.315 1.00 37.45 123 GLY B N 1
ATOM 4202 C CA . GLY B 1 144 ? 41.972 23.436 66.936 1.00 36.65 123 GLY B CA 1
ATOM 4203 C C . GLY B 1 144 ? 43.389 23.754 67.353 1.00 37.04 123 GLY B C 1
ATOM 4204 O O . GLY B 1 144 ? 43.914 24.795 66.951 1.00 36.46 123 GLY B O 1
ATOM 4205 N N . ASP B 1 145 ? 44.029 22.880 68.148 1.00 36.42 124 ASP B N 1
ATOM 4206 C CA . ASP B 1 145 ? 45.441 23.108 68.499 1.00 36.25 124 ASP B CA 1
ATOM 4207 C C . ASP B 1 145 ? 46.316 22.866 67.255 1.00 35.64 124 ASP B C 1
ATOM 4208 O O . ASP B 1 145 ? 47.122 21.931 67.195 1.00 34.23 124 ASP B O 1
ATOM 4213 N N . TYR B 1 146 ? 46.157 23.746 66.272 1.00 35.91 125 TYR B N 1
ATOM 4214 C CA . TYR B 1 146 ? 46.810 23.558 64.981 1.00 36.10 125 TYR B CA 1
ATOM 4215 C C . TYR B 1 146 ? 48.304 23.865 64.995 1.00 36.56 125 TYR B C 1
ATOM 4216 O O . TYR B 1 146 ? 49.010 23.468 64.072 1.00 36.36 125 TYR B O 1
ATOM 4225 N N . GLN B 1 147 ? 48.757 24.564 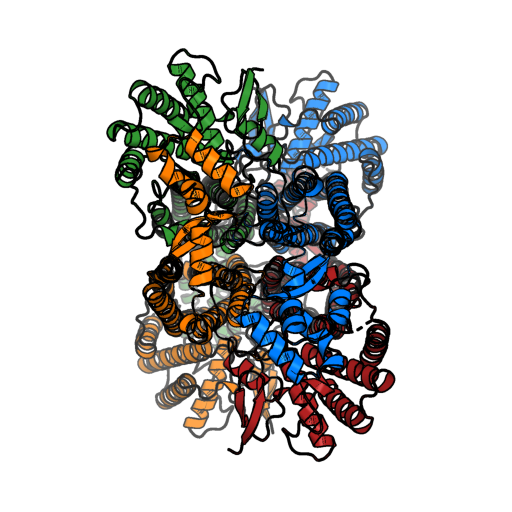66.047 1.00 36.67 126 GLN B N 1
ATOM 4226 C CA . GLN B 1 147 ? 50.167 24.658 66.419 1.00 37.00 126 GLN B CA 1
ATOM 4227 C C . GLN B 1 147 ? 50.846 23.273 66.587 1.00 36.36 126 GLN B C 1
ATOM 4228 O O . GLN B 1 147 ? 52.013 23.101 66.202 1.00 36.25 126 GLN B O 1
ATOM 4234 N N . THR B 1 148 ? 50.130 22.304 67.166 1.00 35.63 127 THR B N 1
ATOM 4235 C CA . THR B 1 148 ? 50.655 20.918 67.343 1.00 34.90 127 THR B CA 1
ATOM 4236 C C . THR B 1 148 ? 50.549 20.069 66.047 1.00 33.91 127 THR B C 1
ATOM 4237 O O . THR B 1 148 ? 51.553 19.468 65.609 1.00 33.23 127 THR B O 1
ATOM 4241 N N . ILE B 1 149 ? 49.346 20.011 65.454 1.00 33.62 128 ILE B N 1
ATOM 4242 C CA . ILE B 1 149 ? 49.126 19.353 64.141 1.00 32.41 128 ILE B CA 1
ATOM 4243 C C . ILE B 1 149 ? 48.340 20.268 63.205 1.00 32.18 128 ILE B C 1
ATOM 4244 O O . ILE B 1 149 ? 47.143 20.535 63.440 1.00 32.41 128 ILE B O 1
ATOM 4249 N N . HIS B 1 150 ? 48.992 20.724 62.139 1.00 31.45 129 HIS B N 1
ATOM 4250 C CA . HIS B 1 150 ? 48.374 21.684 61.217 1.00 31.33 129 HIS B CA 1
ATOM 4251 C C . HIS B 1 150 ? 47.745 20.998 59.988 1.00 30.81 129 HIS B C 1
ATOM 4252 O O . HIS B 1 150 ? 48.452 20.287 59.238 1.00 30.25 129 HIS B O 1
ATOM 4259 N N . PRO B 1 151 ? 46.437 21.259 59.736 1.00 30.73 130 PRO B N 1
ATOM 4260 C CA . PRO B 1 151 ? 45.755 20.614 58.606 1.00 30.31 130 PRO B CA 1
ATOM 4261 C C . PRO B 1 151 ? 46.495 20.807 57.271 1.00 30.45 130 PRO B C 1
ATOM 4262 O O . PRO B 1 151 ? 46.612 19.858 56.509 1.00 30.50 130 PRO B O 1
ATOM 4266 N N . ASN B 1 152 ? 46.976 22.020 56.997 1.00 30.45 131 ASN B N 1
ATOM 4267 C CA A ASN B 1 152 ? 47.702 22.266 55.748 0.70 31.52 131 ASN B CA 1
ATOM 4268 C CA B ASN B 1 152 ? 47.697 22.299 55.758 0.30 30.61 131 ASN B CA 1
ATOM 4269 C C . ASN B 1 152 ? 49.170 21.904 55.835 1.00 31.04 131 ASN B C 1
ATOM 4270 O O . ASN B 1 152 ? 49.651 21.104 55.035 1.00 30.87 131 ASN B O 1
ATOM 4279 N N . ASP B 1 153 ? 49.872 22.467 56.813 1.00 31.56 132 ASP B N 1
ATOM 4280 C CA . ASP B 1 153 ? 51.332 22.316 56.898 1.00 32.86 132 ASP B CA 1
ATOM 4281 C C . ASP B 1 153 ? 51.785 20.872 57.159 1.00 32.43 132 ASP B C 1
ATOM 4282 O O . ASP B 1 153 ? 52.790 20.418 56.590 1.00 31.98 132 ASP B O 1
ATOM 4287 N N . ASP B 1 154 ? 51.018 20.148 57.978 1.00 31.53 133 ASP B N 1
ATOM 4288 C CA . ASP B 1 154 ? 51.387 18.784 58.379 1.00 30.49 133 ASP B CA 1
ATOM 4289 C C . ASP B 1 154 ? 50.645 17.695 57.602 1.00 29.50 133 ASP B C 1
ATOM 4290 O O . ASP B 1 154 ? 51.266 16.945 56.878 1.00 29.85 133 ASP B O 1
ATOM 4295 N N . VAL B 1 155 ? 49.319 17.625 57.747 1.00 28.60 134 VAL B N 1
ATOM 4296 C CA . VAL B 1 155 ? 48.488 16.605 57.061 1.00 27.63 134 VAL B CA 1
ATOM 4297 C C . VAL B 1 155 ? 48.484 16.719 55.538 1.00 27.83 134 VAL B C 1
ATOM 4298 O O . VAL B 1 155 ? 48.415 15.706 54.840 1.00 27.82 134 VAL B O 1
ATOM 4302 N N . ASN B 1 156 ? 48.540 17.951 55.028 1.00 27.72 135 ASN B N 1
ATOM 4303 C CA . ASN B 1 156 ? 48.662 18.191 53.589 1.00 27.53 135 ASN B CA 1
ATOM 4304 C C . ASN B 1 156 ? 50.127 18.485 53.157 1.00 27.98 135 ASN B C 1
ATOM 4305 O O . ASN B 1 156 ? 50.377 18.942 52.043 1.00 27.41 135 ASN B O 1
ATOM 4310 N N . MET B 1 157 ? 51.099 18.193 54.028 1.00 28.26 136 MET B N 1
ATOM 4311 C CA . MET B 1 157 ? 52.517 18.377 53.688 1.00 28.51 136 MET B CA 1
ATOM 4312 C C . MET B 1 157 ? 52.901 17.676 52.376 1.00 28.70 136 MET B C 1
ATOM 4313 O O . MET B 1 157 ? 52.555 16.497 52.161 1.00 28.13 136 MET B O 1
ATOM 4318 N N . SER B 1 158 ? 53.641 18.388 51.520 1.00 28.98 137 SER B N 1
ATOM 4319 C CA . SER B 1 158 ? 54.104 17.859 50.210 1.00 29.50 137 SER B CA 1
ATOM 4320 C C . SER B 1 158 ? 52.963 17.552 49.223 1.00 29.64 137 SER B C 1
ATOM 4321 O O . SER B 1 158 ? 53.219 17.001 48.138 1.00 30.03 137 SER B O 1
ATOM 4324 N N . GLN B 1 159 ? 51.725 17.880 49.597 1.00 28.91 138 GLN B N 1
ATOM 4325 C CA . GLN B 1 159 ? 50.549 17.467 48.809 1.00 29.40 138 GLN B CA 1
ATOM 4326 C C . GLN B 1 159 ? 49.848 18.646 48.139 1.00 29.45 138 GLN B C 1
ATOM 4327 O O . GLN B 1 159 ? 49.913 19.759 48.617 1.00 29.34 138 GLN B O 1
ATOM 4333 N N . SER B 1 160 ? 49.200 18.384 47.013 1.00 29.76 139 SER B N 1
ATOM 4334 C CA . SER B 1 160 ? 48.239 19.327 46.459 1.00 31.30 139 SER B CA 1
ATOM 4335 C C . SER B 1 160 ? 46.979 18.588 45.998 1.00 30.41 139 SER B C 1
ATOM 4336 O O . SER B 1 160 ? 47.010 17.397 45.663 1.00 29.91 139 SER B O 1
ATOM 4339 N N . THR B 1 161 ? 45.864 19.302 45.991 1.00 30.28 140 THR B N 1
ATOM 4340 C CA . THR B 1 161 ? 44.601 18.750 45.492 1.00 30.36 140 THR B CA 1
ATOM 4341 C C . THR B 1 161 ? 44.738 17.990 44.149 1.00 30.04 140 THR B C 1
ATOM 4342 O O . THR B 1 161 ? 44.223 16.851 43.984 1.00 30.11 140 THR B O 1
ATOM 4346 N N . ASN B 1 162 ? 45.426 18.618 43.197 1.00 29.58 141 ASN B N 1
ATOM 4347 C CA . ASN B 1 162 ? 45.495 18.112 41.823 1.00 30.09 141 ASN B CA 1
ATOM 4348 C C . ASN B 1 162 ? 46.255 16.801 41.616 1.00 30.25 141 ASN B C 1
ATOM 4349 O O . ASN B 1 162 ? 46.215 16.201 40.530 1.00 29.80 141 ASN B O 1
ATOM 4354 N N . ASP B 1 163 ? 46.922 16.366 42.679 1.00 30.31 142 ASP B N 1
ATOM 4355 C CA . ASP B 1 163 ? 47.491 15.036 42.731 1.00 30.86 142 ASP B CA 1
ATOM 4356 C C . ASP B 1 163 ? 46.749 14.143 43.758 1.00 29.67 142 ASP B C 1
ATOM 4357 O O . ASP B 1 163 ? 46.372 13.030 43.415 1.00 30.11 142 ASP B O 1
ATOM 4362 N N . VAL B 1 164 ? 46.481 14.639 44.971 1.00 28.69 143 VAL B N 1
ATOM 4363 C CA . VAL B 1 164 ? 45.797 13.835 46.006 1.00 26.76 143 VAL B CA 1
ATOM 4364 C C . VAL B 1 164 ? 44.383 13.344 45.597 1.00 26.24 143 VAL B C 1
ATOM 4365 O O . VAL B 1 164 ? 44.086 12.152 45.692 1.00 24.82 143 VAL B O 1
ATOM 4369 N N . TYR B 1 165 ? 43.538 14.268 45.132 1.00 26.33 144 TYR B N 1
ATOM 4370 C CA . TYR B 1 165 ? 42.135 13.966 44.826 1.00 25.23 144 TYR B CA 1
ATOM 4371 C C . TYR B 1 165 ? 41.971 13.013 43.629 1.00 25.30 144 TYR B C 1
ATOM 4372 O O . TYR B 1 165 ? 41.242 12.034 43.734 1.00 26.12 144 TYR B O 1
ATOM 4381 N N . PRO B 1 166 ? 42.634 13.288 42.489 1.00 24.47 145 PRO B N 1
ATOM 4382 C CA . PRO B 1 166 ? 42.448 12.350 41.405 1.00 23.64 145 PRO B CA 1
ATOM 4383 C C . PRO B 1 166 ? 43.036 10.970 41.728 1.00 22.91 145 PRO B C 1
ATOM 4384 O O . PRO B 1 166 ? 42.540 9.980 41.233 1.00 21.25 145 PRO B O 1
ATOM 4388 N N . THR B 1 167 ? 44.084 10.929 42.551 1.00 22.56 146 THR B N 1
ATOM 4389 C CA . THR B 1 167 ? 44.640 9.663 43.048 1.00 23.57 146 THR B CA 1
ATOM 4390 C C . THR B 1 167 ? 43.593 8.952 43.901 1.00 23.12 146 THR B C 1
ATOM 4391 O O . THR B 1 167 ? 43.301 7.781 43.677 1.00 24.41 146 THR B O 1
ATOM 4395 N N . ALA B 1 168 ? 42.965 9.691 44.804 1.00 22.34 147 ALA B N 1
ATOM 4396 C CA . ALA B 1 168 ? 41.975 9.103 45.710 1.00 22.22 147 ALA B CA 1
ATOM 4397 C C . ALA B 1 168 ? 40.703 8.662 44.972 1.00 21.85 147 ALA B C 1
ATOM 4398 O O . ALA B 1 168 ? 40.106 7.652 45.320 1.00 20.67 147 ALA B O 1
ATOM 4400 N N . VAL B 1 169 ? 40.312 9.417 43.942 1.00 22.27 148 VAL B N 1
ATOM 4401 C CA . VAL B 1 169 ? 39.205 9.031 43.068 1.00 21.03 148 VAL B CA 1
ATOM 4402 C C . VAL B 1 169 ? 39.479 7.677 42.444 1.00 22.46 148 VAL B C 1
ATOM 4403 O O . VAL B 1 169 ? 38.643 6.764 42.528 1.00 22.49 148 VAL B O 1
ATOM 4407 N N . ARG B 1 170 ? 40.632 7.530 41.795 1.00 23.46 149 ARG B N 1
ATOM 4408 C CA . ARG B 1 170 ? 40.941 6.252 41.128 1.00 24.06 149 ARG B CA 1
ATOM 4409 C C . ARG B 1 170 ? 40.968 5.060 42.106 1.00 24.57 149 ARG B C 1
ATOM 4410 O O . ARG B 1 170 ? 40.493 3.943 41.787 1.00 24.50 149 ARG B O 1
ATOM 4418 N N . LEU B 1 171 ? 41.553 5.289 43.280 1.00 24.84 150 LEU B N 1
ATOM 4419 C CA . LEU B 1 171 ? 41.655 4.247 44.313 1.00 24.99 150 LEU B CA 1
ATOM 4420 C C . LEU B 1 171 ? 40.274 3.847 44.846 1.00 24.36 150 LEU B C 1
ATOM 4421 O O . LEU B 1 171 ? 40.009 2.673 45.069 1.00 25.70 150 LEU B O 1
ATOM 4426 N N . ALA B 1 172 ? 39.415 4.828 45.095 1.00 22.96 151 ALA B N 1
ATOM 4427 C CA . ALA B 1 172 ? 38.023 4.559 45.486 1.00 22.31 151 ALA B CA 1
ATOM 4428 C C . ALA B 1 172 ? 37.318 3.691 44.479 1.00 21.55 151 ALA B C 1
ATOM 4429 O O . ALA B 1 172 ? 36.631 2.761 44.853 1.00 21.21 151 ALA B O 1
ATOM 4431 N N . LEU B 1 173 ? 37.457 4.035 43.202 1.00 22.78 152 LEU B N 1
ATOM 4432 C CA . LEU B 1 173 ? 36.980 3.200 42.104 1.00 24.17 152 LEU B CA 1
ATOM 4433 C C . LEU B 1 173 ? 37.587 1.783 42.096 1.00 25.74 152 LEU B C 1
ATOM 4434 O O . LEU B 1 173 ? 36.859 0.805 41.919 1.00 26.45 152 LEU B O 1
ATOM 4439 N N . LEU B 1 174 ? 38.893 1.655 42.317 1.00 25.91 153 LEU B N 1
ATOM 4440 C CA . LEU B 1 174 ? 39.480 0.32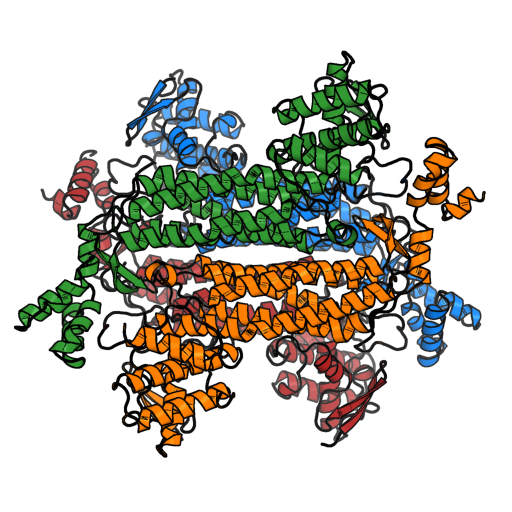6 42.455 1.00 27.77 153 LEU B CA 1
ATOM 4441 C C . LEU B 1 174 ? 38.951 -0.483 43.658 1.00 29.19 153 LEU B C 1
ATOM 4442 O O . LEU B 1 174 ? 38.734 -1.699 43.540 1.00 30.73 153 LEU B O 1
ATOM 4447 N N . LEU B 1 175 ? 38.722 0.169 44.791 1.00 29.63 154 LEU B N 1
ATOM 4448 C CA . LEU B 1 175 ? 38.308 -0.578 45.978 1.00 31.86 154 LEU B CA 1
ATOM 4449 C C . LEU B 1 175 ? 36.831 -0.948 45.920 1.00 32.90 154 LEU B C 1
ATOM 4450 O O . LEU B 1 175 ? 36.328 -1.735 46.728 1.00 34.19 154 LEU B O 1
ATOM 4455 N N . SER B 1 176 ? 36.142 -0.393 44.931 1.00 32.90 155 SER B N 1
ATOM 4456 C CA . SER B 1 176 ? 34.714 -0.589 44.782 1.00 32.39 155 SER B CA 1
ATOM 4457 C C . SER B 1 176 ? 34.371 -1.666 43.775 1.00 32.85 155 SER B C 1
ATOM 4458 O O . SER B 1 176 ? 33.198 -1.992 43.626 1.00 32.82 155 SER B O 1
ATOM 4461 N N . GLN B 1 177 ? 35.389 -2.214 43.101 1.00 33.87 156 GLN B N 1
ATOM 4462 C CA . GLN B 1 177 ? 35.210 -3.268 42.077 1.00 33.90 156 GLN B CA 1
ATOM 4463 C C . GLN B 1 177 ? 34.567 -4.537 42.601 1.00 34.32 156 GLN B C 1
ATOM 4464 O O . GLN B 1 177 ? 33.647 -5.073 41.978 1.00 34.42 156 GLN B O 1
ATOM 4470 N N . ASN B 1 178 ? 35.085 -5.048 43.719 1.00 34.53 157 ASN B N 1
ATOM 4471 C CA . ASN B 1 178 ? 34.632 -6.333 44.242 1.00 35.03 157 ASN B CA 1
ATOM 4472 C C . ASN B 1 178 ? 33.119 -6.413 44.338 1.00 34.38 157 ASN B C 1
ATOM 4473 O O . ASN B 1 178 ? 32.536 -7.424 43.954 1.00 35.30 157 ASN B O 1
ATOM 4475 N N . GLN B 1 179 ? 32.480 -5.348 44.831 1.00 33.49 158 GLN B N 1
ATOM 4476 C CA . GLN B 1 179 ? 31.010 -5.350 45.024 1.00 33.55 158 GLN B CA 1
ATOM 4477 C C . GLN B 1 179 ? 30.199 -5.638 43.741 1.00 31.90 158 GLN B C 1
ATOM 4478 O O . GLN B 1 179 ? 29.256 -6.428 43.785 1.00 31.93 158 GLN B O 1
ATOM 4484 N N . VAL B 1 180 ? 30.563 -4.983 42.634 1.00 29.64 159 VAL B N 1
ATOM 4485 C CA . VAL B 1 180 ? 29.947 -5.209 41.325 1.00 28.17 159 VAL B CA 1
ATOM 4486 C C . VAL B 1 180 ? 30.295 -6.591 40.760 1.00 28.28 159 VAL B C 1
ATOM 4487 O O . VAL B 1 180 ? 29.412 -7.290 40.263 1.00 27.35 159 VAL B O 1
ATOM 4491 N N . GLN B 1 181 ? 31.574 -6.968 40.804 1.00 28.43 160 GLN B N 1
ATOM 4492 C CA . GLN B 1 181 ? 32.008 -8.324 40.414 1.00 30.62 160 GLN B CA 1
ATOM 4493 C C . GLN B 1 181 ? 31.286 -9.431 41.166 1.00 30.12 160 GLN B C 1
ATOM 4494 O O . GLN B 1 181 ? 30.845 -10.371 40.551 1.00 30.93 160 GLN B O 1
ATOM 4500 N N . THR B 1 182 ? 31.193 -9.342 42.492 1.00 30.99 161 THR B N 1
ATOM 4501 C CA . THR B 1 182 ? 30.454 -10.353 43.266 1.00 31.70 161 THR B CA 1
ATOM 4502 C C . THR B 1 182 ? 28.969 -10.395 42.840 1.00 31.54 161 THR B C 1
ATOM 4503 O O . THR B 1 182 ? 28.404 -11.484 42.613 1.00 31.68 161 THR B O 1
ATOM 4507 N N . ALA B 1 183 ? 28.353 -9.210 42.682 1.00 30.66 162 ALA B N 1
ATOM 4508 C CA . ALA B 1 183 ? 26.926 -9.127 42.334 1.00 29.31 162 ALA B CA 1
ATOM 4509 C C . ALA B 1 183 ? 26.678 -9.825 41.023 1.00 29.37 162 ALA B C 1
ATOM 4510 O O . ALA B 1 183 ? 25.796 -10.674 40.892 1.00 28.60 162 ALA B O 1
ATOM 4512 N N . LEU B 1 184 ? 27.504 -9.473 40.060 1.00 29.41 163 LEU B N 1
ATOM 4513 C CA . LEU B 1 184 ? 27.434 -10.020 38.729 1.00 31.02 163 LEU B CA 1
ATOM 4514 C C . LEU B 1 184 ? 27.614 -11.550 38.722 1.00 31.78 163 LEU B C 1
ATOM 4515 O O . LEU B 1 184 ? 26.881 -12.239 38.028 1.00 31.68 163 LEU B O 1
ATOM 4520 N N . HIS B 1 185 ? 28.554 -12.060 39.518 1.00 32.72 164 HIS B N 1
ATOM 4521 C CA . HIS B 1 185 ? 28.786 -13.505 39.618 1.00 33.85 164 HIS B CA 1
ATOM 4522 C C . HIS B 1 185 ? 27.599 -14.204 40.272 1.00 32.64 164 HIS B C 1
ATOM 4523 O O . HIS B 1 185 ? 27.202 -15.291 39.867 1.00 31.97 164 HIS B O 1
ATOM 4530 N N . ARG B 1 186 ? 27.039 -13.561 41.289 1.00 31.36 165 ARG B N 1
ATOM 4531 C CA . ARG B 1 186 ? 25.859 -14.071 41.980 1.00 31.37 165 ARG B CA 1
ATOM 4532 C C . ARG B 1 186 ? 24.684 -14.228 40.984 1.00 30.02 165 ARG B C 1
ATOM 4533 O O . ARG B 1 186 ? 24.005 -15.256 40.969 1.00 29.79 165 ARG B O 1
ATOM 4541 N N . LEU B 1 187 ? 24.504 -13.231 40.117 1.00 28.72 166 LEU B N 1
ATOM 4542 C CA . LEU B 1 187 ? 23.394 -13.206 39.178 1.00 27.80 166 LEU B CA 1
ATOM 4543 C C . LEU B 1 187 ? 23.559 -14.223 38.064 1.00 28.54 166 LEU B C 1
ATOM 4544 O O . LEU B 1 187 ? 22.604 -14.917 37.712 1.00 28.22 166 LEU B O 1
ATOM 4549 N N . ILE B 1 188 ? 24.760 -14.277 37.492 1.00 29.45 167 ILE B N 1
ATOM 4550 C CA . ILE B 1 188 ? 25.129 -15.297 36.500 1.00 30.40 167 ILE B CA 1
ATOM 4551 C C . ILE B 1 188 ? 24.875 -16.713 37.053 1.00 31.29 167 ILE B C 1
ATOM 4552 O O . ILE B 1 188 ? 24.191 -17.522 36.433 1.00 32.23 167 ILE B O 1
ATOM 4557 N N . ALA B 1 189 ? 25.391 -16.983 38.247 1.00 31.94 168 ALA B N 1
ATOM 4558 C CA . ALA B 1 189 ? 25.127 -18.258 38.948 1.00 32.82 168 ALA B CA 1
ATOM 4559 C C . ALA B 1 189 ? 23.627 -18.574 39.039 1.00 32.40 168 ALA B C 1
ATOM 4560 O O . ALA B 1 189 ? 23.203 -19.694 38.729 1.00 33.37 168 ALA B O 1
ATOM 4562 N N . ALA B 1 190 ? 22.826 -17.588 39.440 1.00 31.24 169 ALA B N 1
ATOM 4563 C CA . ALA B 1 190 ? 21.362 -17.772 39.524 1.00 30.22 169 ALA B CA 1
ATOM 4564 C C . ALA B 1 190 ? 20.714 -18.173 38.195 1.00 30.36 169 ALA B C 1
ATOM 4565 O O . ALA B 1 190 ? 19.874 -19.075 38.164 1.00 30.75 169 ALA B O 1
ATOM 4567 N N . PHE B 1 191 ? 21.080 -17.479 37.110 1.00 29.37 170 PHE B N 1
ATOM 4568 C CA . PHE B 1 191 ? 20.557 -17.787 35.784 1.00 29.92 170 PHE B CA 1
ATOM 4569 C C . PHE B 1 191 ? 21.048 -19.153 35.301 1.00 30.96 170 PHE B C 1
ATOM 4570 O O . PHE B 1 191 ? 20.283 -19.896 34.689 1.00 31.37 170 PHE B O 1
ATOM 4578 N N . GLU B 1 192 ? 22.332 -19.450 35.538 1.00 31.67 171 GLU B N 1
ATOM 4579 C CA . GLU B 1 192 ? 22.911 -20.762 35.187 1.00 33.24 171 GLU B CA 1
ATOM 4580 C C . GLU B 1 192 ? 22.145 -21.890 35.853 1.00 33.43 171 GLU B C 1
ATOM 4581 O O . GLU B 1 192 ? 21.783 -22.859 35.197 1.00 34.78 171 GLU B O 1
ATOM 4587 N N . ALA B 1 193 ? 21.877 -21.764 37.147 1.00 33.54 172 ALA B N 1
ATOM 4588 C CA . ALA B 1 193 ? 21.063 -22.772 37.824 1.00 33.81 172 ALA B CA 1
ATOM 4589 C C . ALA B 1 193 ? 19.709 -22.957 37.150 1.00 34.35 172 ALA B C 1
ATOM 4590 O O . ALA B 1 193 ? 19.302 -24.084 36.854 1.00 35.49 172 ALA B O 1
ATOM 4592 N N . LYS B 1 194 ? 19.024 -21.860 36.828 1.00 34.53 173 LYS B N 1
ATOM 4593 C CA . LYS B 1 194 ? 17.715 -21.995 36.194 1.00 34.30 173 LYS B CA 1
ATOM 4594 C C . LYS B 1 194 ? 17.808 -22.533 34.779 1.00 34.08 173 LYS B C 1
ATOM 4595 O O . LYS B 1 194 ? 16.884 -23.206 34.320 1.00 33.79 173 LYS B O 1
ATOM 4601 N N . GLY B 1 195 ? 18.905 -22.214 34.093 1.00 34.27 174 GLY B N 1
ATOM 4602 C CA . GLY B 1 195 ? 19.194 -22.775 32.761 1.00 35.18 174 GLY B CA 1
ATOM 4603 C C . GLY B 1 195 ? 19.239 -24.313 32.754 1.00 36.42 174 GLY B C 1
ATOM 4604 O O . GLY B 1 195 ? 18.696 -24.942 31.854 1.00 36.99 174 GLY B O 1
ATOM 4605 N N . ARG B 1 196 ? 19.852 -24.909 33.778 1.00 36.73 175 ARG B N 1
ATOM 4606 C CA . ARG B 1 196 ? 19.861 -26.365 33.936 1.00 37.90 175 ARG B CA 1
ATOM 4607 C C . ARG B 1 196 ? 18.475 -26.883 34.334 1.00 38.06 175 ARG B C 1
ATOM 4608 O O . ARG B 1 196 ? 17.974 -27.835 33.727 1.00 38.49 175 ARG B O 1
ATOM 4616 N N . GLU B 1 197 ? 17.845 -26.261 35.335 1.00 37.28 176 GLU B N 1
ATOM 4617 C CA . GLU B 1 197 ? 16.538 -26.743 35.823 1.00 37.87 176 GLU B CA 1
ATOM 4618 C C . GLU B 1 197 ? 15.460 -26.749 34.724 1.00 38.11 176 GLU B C 1
ATOM 4619 O O . GLU B 1 197 ? 14.638 -27.651 34.686 1.00 39.72 176 GLU B O 1
ATOM 4625 N N . PHE B 1 198 ? 15.479 -25.768 33.823 1.00 37.49 177 PHE B N 1
ATOM 4626 C CA . PHE B 1 198 ? 14.455 -25.662 32.781 1.00 37.10 177 PHE B CA 1
ATOM 4627 C C . PHE B 1 198 ? 14.913 -26.233 31.441 1.00 37.68 177 PHE B C 1
ATOM 4628 O O . PHE B 1 198 ? 14.261 -26.063 30.400 1.00 37.06 177 PHE B O 1
ATOM 4636 N N . ALA B 1 199 ? 16.029 -26.946 31.494 1.00 38.38 178 ALA B N 1
ATOM 4637 C CA . ALA B 1 199 ? 16.675 -27.506 30.328 1.00 39.11 178 ALA B CA 1
ATOM 4638 C C . ALA B 1 199 ? 15.739 -28.295 29.397 1.00 39.72 178 ALA B C 1
ATOM 4639 O O . ALA B 1 199 ? 15.973 -28.334 28.199 1.00 39.68 178 ALA B O 1
ATOM 4641 N N . THR B 1 200 ? 14.681 -28.907 29.936 1.00 39.92 179 THR B N 1
ATOM 4642 C CA . THR B 1 200 ? 13.737 -29.656 29.087 1.00 40.71 179 THR B CA 1
ATOM 4643 C C . THR B 1 200 ? 12.369 -28.988 28.970 1.00 40.79 179 THR B C 1
ATOM 4644 O O . THR B 1 200 ? 11.408 -29.630 28.537 1.00 40.76 179 THR B O 1
ATOM 4648 N N . VAL B 1 201 ? 12.267 -27.710 29.355 1.00 39.74 180 VAL B N 1
ATOM 4649 C CA . VAL B 1 201 ? 10.980 -27.037 29.288 1.00 38.61 180 VAL B CA 1
ATOM 4650 C C . VAL B 1 201 ? 10.849 -26.414 27.904 1.00 38.31 180 VAL B C 1
ATOM 4651 O O . VAL B 1 201 ? 11.383 -25.346 27.631 1.00 38.53 180 VAL B O 1
ATOM 4655 N N . ILE B 1 202 ? 10.134 -27.119 27.038 1.00 38.13 181 ILE B N 1
ATOM 4656 C CA . ILE B 1 202 ? 9.914 -26.694 25.676 1.00 37.38 181 ILE B CA 1
ATOM 4657 C C . ILE B 1 202 ? 8.959 -25.508 25.700 1.00 36.06 181 ILE B C 1
ATOM 4658 O O . ILE B 1 202 ? 8.018 -25.487 26.489 1.00 36.61 181 ILE B O 1
ATOM 4663 N N . LYS B 1 203 ? 9.232 -24.513 24.865 1.00 35.26 182 LYS B N 1
ATOM 4664 C CA . LYS B 1 203 ? 8.341 -23.355 24.705 1.00 34.14 182 LYS B CA 1
ATOM 4665 C C . LYS B 1 203 ? 8.520 -22.747 23.326 1.00 33.75 182 LYS B C 1
ATOM 4666 O O . LYS B 1 203 ? 9.387 -23.159 22.557 1.00 34.51 182 LYS B O 1
ATOM 4672 N N . ILE B 1 204 ? 7.703 -21.753 23.020 1.00 33.43 183 ILE B N 1
ATOM 4673 C CA . ILE B 1 204 ? 7.773 -21.085 21.723 1.00 32.92 183 ILE B CA 1
ATOM 4674 C C . ILE B 1 204 ? 8.727 -19.864 21.785 1.00 31.85 183 ILE B C 1
ATOM 4675 O O . ILE B 1 204 ? 8.631 -19.036 22.673 1.00 30.80 183 ILE B O 1
ATOM 4680 N N . GLY B 1 205 ? 9.654 -19.775 20.830 1.00 31.50 184 GLY B N 1
ATOM 4681 C CA . GLY B 1 205 ? 10.474 -18.580 20.660 1.00 30.02 184 GLY B CA 1
ATOM 4682 C C . GLY B 1 205 ? 9.583 -17.506 20.075 1.00 29.06 184 GLY B C 1
ATOM 4683 O O . GLY B 1 205 ? 8.560 -17.819 19.452 1.00 28.52 184 GLY B O 1
ATOM 4684 N N . ARG B 1 206 ? 9.932 -16.244 20.330 1.00 28.05 185 ARG B N 1
ATOM 4685 C CA . ARG B 1 206 ? 9.199 -15.115 19.770 1.00 27.44 185 ARG B CA 1
ATOM 4686 C C . ARG B 1 206 ? 10.189 -14.101 19.198 1.00 26.83 185 ARG B C 1
ATOM 4687 O O . ARG B 1 206 ? 11.118 -13.677 19.893 1.00 26.10 185 ARG B O 1
ATOM 4695 N N . THR B 1 207 ? 9.975 -13.736 17.936 1.00 26.33 186 THR B N 1
ATOM 4696 C CA . THR B 1 207 ? 10.798 -12.728 17.264 1.00 26.40 186 THR B CA 1
ATOM 4697 C C . THR B 1 207 ? 9.888 -11.623 16.755 1.00 25.75 186 THR B C 1
ATOM 4698 O O . THR B 1 207 ? 8.898 -11.868 16.038 1.00 25.21 186 THR B O 1
ATOM 4702 N N . GLN B 1 208 ? 10.230 -10.397 17.130 1.00 25.01 187 GLN B N 1
ATOM 4703 C CA . GLN B 1 208 ? 9.372 -9.257 16.840 1.00 25.17 187 GLN B CA 1
ATOM 4704 C C . GLN B 1 208 ? 8.012 -9.372 17.519 1.00 24.19 187 GLN B C 1
ATOM 4705 O O . GLN B 1 208 ? 7.048 -8.733 17.113 1.00 24.89 187 GLN B O 1
ATOM 4711 N N . LEU B 1 209 ? 7.985 -10.145 18.595 1.00 24.64 188 LEU B N 1
ATOM 4712 C CA . LEU B 1 209 ? 6.758 -10.477 19.382 1.00 25.12 188 LEU B CA 1
ATOM 4713 C C . LEU B 1 209 ? 5.815 -11.483 18.672 1.00 26.07 188 LEU B C 1
ATOM 4714 O O . LEU B 1 209 ? 4.762 -11.841 19.197 1.00 25.88 188 LEU B O 1
ATOM 4719 N N . GLN B 1 210 ? 6.225 -11.993 17.513 1.00 27.25 189 GLN B N 1
ATOM 4720 C CA . GLN B 1 210 ? 5.434 -13.023 16.822 1.00 28.26 189 GLN B CA 1
ATOM 4721 C C . GLN B 1 210 ? 5.978 -14.427 17.135 1.00 29.63 189 GLN B C 1
ATOM 4722 O O . GLN B 1 210 ? 7.210 -14.626 17.227 1.00 27.74 189 GLN B O 1
ATOM 4728 N N . ASP B 1 211 ? 5.045 -15.391 17.282 1.00 30.40 190 ASP B N 1
ATOM 4729 C CA . ASP B 1 211 ? 5.375 -16.824 17.419 1.00 31.78 190 ASP B CA 1
ATOM 4730 C C . ASP B 1 211 ? 6.393 -17.222 16.361 1.00 32.39 190 ASP B C 1
ATOM 4731 O O . ASP B 1 211 ? 6.226 -16.899 15.184 1.00 31.86 190 ASP B O 1
ATOM 4736 N N . ALA B 1 212 ? 7.490 -17.833 16.791 1.00 33.38 191 ALA B N 1
ATOM 4737 C CA . ALA B 1 212 ? 8.550 -18.197 15.846 1.00 35.17 191 ALA B CA 1
ATOM 4738 C C . ALA B 1 212 ? 8.731 -19.721 15.828 1.00 35.99 191 ALA B C 1
ATOM 4739 O O . ALA B 1 212 ? 7.771 -20.443 15.574 1.00 36.94 191 ALA B O 1
ATOM 4741 N N . VAL B 1 213 ? 9.934 -20.200 16.130 1.00 36.91 192 VAL B N 1
ATOM 4742 C CA . VAL B 1 213 ? 10.178 -21.638 16.273 1.00 37.77 192 VAL B CA 1
ATOM 4743 C C . VAL B 1 213 ? 10.419 -22.020 17.741 1.00 37.60 192 VAL B C 1
ATOM 4744 O O . VAL B 1 213 ? 10.833 -21.172 18.532 1.00 37.39 192 VAL B O 1
ATOM 4748 N N . PRO B 1 214 ? 10.145 -23.291 18.120 1.00 37.69 193 PRO B N 1
ATOM 4749 C CA . PRO B 1 214 ? 10.379 -23.719 19.505 1.00 37.25 193 PRO B CA 1
ATOM 4750 C C . PRO B 1 214 ? 11.829 -23.627 20.009 1.00 36.53 193 PRO B C 1
ATOM 4751 O O . PRO B 1 214 ? 12.768 -23.783 19.240 1.00 36.49 193 PRO B O 1
ATOM 4755 N N . ILE B 1 215 ? 11.979 -23.358 21.304 1.00 35.62 194 ILE B N 1
ATOM 4756 C CA . ILE B 1 215 ? 13.273 -23.334 21.996 1.00 35.70 194 ILE B CA 1
ATOM 4757 C C . ILE B 1 215 ? 13.054 -23.926 23.384 1.00 34.90 194 ILE B C 1
ATOM 4758 O O . ILE B 1 215 ? 11.934 -24.320 23.690 1.00 35.74 194 ILE B O 1
ATOM 4763 N N . THR B 1 216 ? 14.073 -23.985 24.239 1.00 34.65 195 THR B N 1
ATOM 4764 C CA . THR B 1 216 ? 13.777 -24.341 25.634 1.00 33.78 195 THR B CA 1
ATOM 4765 C C . THR B 1 216 ? 13.838 -23.118 26.527 1.00 32.96 195 THR B C 1
ATOM 4766 O O . THR B 1 216 ? 14.588 -22.168 26.250 1.00 31.82 195 THR B O 1
ATOM 4770 N N . LEU B 1 217 ? 13.040 -23.152 27.594 1.00 31.64 196 LEU B N 1
ATOM 4771 C CA . LEU B 1 217 ? 13.092 -22.107 28.590 1.00 31.24 196 LEU B CA 1
ATOM 4772 C C . LEU B 1 217 ? 14.486 -22.080 29.220 1.00 31.67 196 LEU B C 1
ATOM 4773 O O . LEU B 1 217 ? 14.995 -21.012 29.544 1.00 30.72 196 LEU B O 1
ATOM 4778 N N . GLY B 1 218 ? 15.097 -23.258 29.389 1.00 32.46 197 GLY B N 1
ATOM 4779 C CA . GLY B 1 218 ? 16.446 -23.356 29.917 1.00 32.61 197 GLY B CA 1
ATOM 4780 C C . GLY B 1 218 ? 17.451 -22.574 29.091 1.00 33.91 197 GLY B C 1
ATOM 4781 O O . GLY B 1 218 ? 18.318 -21.897 29.647 1.00 35.80 197 GLY B O 1
ATOM 4782 N N . GLN B 1 219 ? 17.349 -22.658 27.767 1.00 34.48 198 GLN B N 1
ATOM 4783 C CA . GLN B 1 219 ? 18.234 -21.921 26.858 1.00 35.03 198 GLN B CA 1
ATOM 4784 C C . GLN B 1 219 ? 18.080 -20.433 27.028 1.00 34.06 198 GLN B C 1
ATOM 4785 O O . GLN B 1 219 ? 19.050 -19.683 26.964 1.00 33.59 198 GLN B O 1
ATOM 4791 N N . GLU B 1 220 ? 16.837 -20.008 27.225 1.00 33.64 199 GLU B N 1
ATOM 4792 C CA . GLU B 1 220 ? 16.555 -18.605 27.440 1.00 32.33 199 GLU B CA 1
ATOM 4793 C C . GLU B 1 220 ? 17.326 -18.115 28.671 1.00 31.68 199 GLU B C 1
ATOM 4794 O O . GLU B 1 220 ? 17.960 -17.057 28.621 1.00 31.28 199 GLU B O 1
ATOM 4800 N N . PHE B 1 221 ? 17.317 -18.897 29.753 1.00 31.15 200 PHE B N 1
ATOM 4801 C CA . PHE B 1 221 ? 18.004 -18.480 30.979 1.00 31.00 200 PHE B CA 1
ATOM 4802 C C . PHE B 1 221 ? 19.542 -18.563 30.903 1.00 32.21 200 PHE B C 1
ATOM 4803 O O . PHE B 1 221 ? 20.214 -17.687 31.456 1.00 32.04 200 PHE B O 1
ATOM 4811 N N . GLU B 1 222 ? 20.080 -19.606 30.245 1.00 33.34 201 GLU B N 1
ATOM 4812 C CA . GLU B 1 222 ? 21.533 -19.739 30.007 1.00 34.47 201 GLU B CA 1
ATOM 4813 C C . GLU B 1 222 ? 22.089 -18.550 29.255 1.00 33.84 201 GLU B C 1
ATOM 4814 O O . GLU B 1 222 ? 23.180 -18.073 29.556 1.00 35.27 201 GLU B O 1
ATOM 4820 N N . ALA B 1 223 ? 21.350 -18.108 28.248 1.00 33.74 202 ALA B N 1
ATOM 4821 C CA . ALA B 1 223 ? 21.692 -16.920 27.459 1.00 33.52 202 ALA B CA 1
ATOM 4822 C C . ALA B 1 223 ? 21.797 -15.637 28.307 1.00 32.84 202 ALA B C 1
ATOM 4823 O O . ALA B 1 223 ? 22.697 -14.818 28.080 1.00 33.34 202 ALA B O 1
ATOM 4825 N N . PHE B 1 224 ? 20.888 -15.457 29.265 1.00 32.15 203 PHE B N 1
ATOM 4826 C CA . PHE B 1 224 ? 21.013 -14.335 30.236 1.00 31.95 203 PHE B CA 1
ATOM 4827 C C . PHE B 1 224 ? 22.359 -14.429 30.948 1.00 32.61 203 PHE B C 1
ATOM 4828 O O . PHE B 1 224 ? 23.083 -13.450 31.029 1.00 32.89 203 PHE B O 1
ATOM 4836 N N . ALA B 1 225 ? 22.696 -15.616 31.469 1.00 33.94 204 ALA B N 1
ATOM 4837 C CA . ALA B 1 225 ? 24.005 -15.849 32.104 1.00 34.45 204 ALA B CA 1
ATOM 4838 C C . ALA B 1 225 ? 25.159 -15.511 31.157 1.00 35.55 204 ALA B C 1
ATOM 4839 O O . ALA B 1 225 ? 26.103 -14.785 31.527 1.00 34.94 204 ALA B O 1
ATOM 4841 N N . ALA B 1 226 ? 25.080 -16.030 29.930 1.00 36.57 205 ALA B N 1
ATOM 4842 C CA . ALA B 1 226 ? 26.200 -15.922 28.996 1.00 38.04 205 ALA B CA 1
ATOM 4843 C C . ALA B 1 226 ? 26.547 -14.467 28.673 1.00 38.48 205 ALA B C 1
ATOM 4844 O O . ALA B 1 226 ? 27.727 -14.081 28.632 1.00 39.07 205 ALA B O 1
ATOM 4846 N N . THR B 1 227 ? 25.517 -13.656 28.455 1.00 38.67 206 THR B N 1
ATOM 4847 C CA . THR B 1 227 ? 25.723 -12.271 28.072 1.00 38.48 206 THR B CA 1
ATOM 4848 C C . THR B 1 227 ? 26.372 -11.477 29.207 1.00 38.35 206 THR B C 1
ATOM 4849 O O . THR B 1 227 ? 27.198 -10.605 28.960 1.00 38.73 206 THR B O 1
ATOM 4853 N N . LEU B 1 228 ? 26.054 -11.837 30.448 1.00 38.01 207 LEU B N 1
ATOM 4854 C CA . LEU B 1 228 ? 26.621 -11.167 31.614 1.00 37.86 207 LEU B CA 1
ATOM 4855 C C . LEU B 1 228 ? 28.045 -11.663 31.969 1.00 38.72 207 LEU B C 1
ATOM 4856 O O . LEU B 1 228 ? 28.856 -10.908 32.534 1.00 36.96 207 LEU B O 1
ATOM 4861 N N . ARG B 1 229 ? 28.337 -12.924 31.636 1.00 39.43 208 ARG B N 1
ATOM 4862 C CA . ARG B 1 229 ? 29.692 -13.470 31.798 1.00 41.28 208 ARG B CA 1
ATOM 4863 C C . ARG B 1 229 ? 30.739 -12.642 31.060 1.00 41.87 208 ARG B C 1
ATOM 4864 O O . ARG B 1 229 ? 31.826 -12.414 31.576 1.00 42.25 208 ARG B O 1
ATOM 4872 N N . GLU B 1 230 ? 30.384 -12.174 29.872 1.00 42.03 209 GLU B N 1
ATOM 4873 C CA . GLU B 1 230 ? 31.246 -11.337 29.071 1.00 43.44 209 GLU B CA 1
ATOM 4874 C C . GLU B 1 230 ? 31.647 -10.045 29.752 1.00 42.75 209 GLU B C 1
ATOM 4875 O O . GLU B 1 230 ? 32.758 -9.557 29.572 1.00 43.45 209 GLU B O 1
ATOM 4881 N N . ASP B 1 231 ? 30.735 -9.474 30.518 1.00 42.14 210 ASP B N 1
ATOM 4882 C CA . ASP B 1 231 ? 31.017 -8.214 31.171 1.00 41.95 210 ASP B CA 1
ATOM 4883 C C . ASP B 1 231 ? 31.985 -8.326 32.334 1.00 41.39 210 ASP B C 1
ATOM 4884 O O . ASP B 1 231 ? 32.647 -7.343 32.690 1.00 41.20 210 ASP B O 1
ATOM 4889 N N . THR B 1 232 ? 32.078 -9.510 32.926 1.00 41.32 211 THR B N 1
ATOM 4890 C CA . THR B 1 232 ? 32.952 -9.692 34.093 1.00 41.86 211 THR B CA 1
ATOM 4891 C C . THR B 1 232 ? 34.431 -9.425 33.797 1.00 41.41 211 THR B C 1
ATOM 4892 O O . THR B 1 232 ? 35.075 -8.667 34.518 1.00 40.53 211 THR B O 1
ATOM 4896 N N . ALA B 1 233 ? 34.967 -10.047 32.744 1.00 41.81 212 ALA B N 1
ATOM 4897 C CA . ALA B 1 233 ? 36.378 -9.856 32.388 1.00 41.77 212 ALA B CA 1
ATOM 4898 C C . ALA B 1 233 ? 36.619 -8.449 31.880 1.00 41.39 212 ALA B C 1
ATOM 4899 O O . ALA B 1 233 ? 37.668 -7.850 32.146 1.00 41.72 212 ALA B O 1
ATOM 4901 N N . ARG B 1 234 ? 35.642 -7.913 31.161 1.00 41.23 213 ARG B N 1
ATOM 4902 C CA . ARG B 1 234 ? 35.760 -6.547 30.658 1.00 41.38 213 ARG B CA 1
ATOM 4903 C C . ARG B 1 234 ? 35.844 -5.544 31.836 1.00 40.24 213 ARG B C 1
ATOM 4904 O O . ARG B 1 234 ? 36.694 -4.638 31.848 1.00 38.88 213 ARG B O 1
ATOM 4912 N N . LEU B 1 235 ? 34.981 -5.738 32.836 1.00 39.39 214 LEU B N 1
ATOM 4913 C CA . LEU B 1 235 ? 34.996 -4.896 34.031 1.00 39.09 214 LEU B CA 1
ATOM 4914 C C . LEU B 1 235 ? 36.376 -4.892 34.703 1.00 39.58 214 LEU B C 1
ATOM 4915 O O . LEU B 1 235 ? 36.915 -3.810 34.981 1.00 38.95 214 LEU B O 1
ATOM 4920 N N . GLU B 1 236 ? 36.970 -6.076 34.921 1.00 40.16 215 GLU B N 1
ATOM 4921 C CA . GLU B 1 236 ? 38.333 -6.141 35.489 1.00 41.27 215 GLU B CA 1
ATOM 4922 C C . GLU B 1 236 ? 39.393 -5.456 34.617 1.00 40.52 215 GLU B C 1
ATOM 4923 O O . GLU B 1 236 ? 40.224 -4.688 35.108 1.00 40.77 215 GLU B O 1
ATOM 4929 N N . GLU B 1 237 ? 39.389 -5.787 33.332 1.00 39.82 216 GLU B N 1
ATOM 4930 C CA . GLU B 1 237 ? 40.274 -5.141 32.357 1.00 39.63 216 GLU B CA 1
ATOM 4931 C C . GLU B 1 237 ? 40.224 -3.604 32.417 1.00 38.89 216 GLU B C 1
ATOM 4932 O O . GLU B 1 237 ? 41.258 -2.956 32.480 1.00 39.60 216 GLU B O 1
ATOM 4934 N N . VAL B 1 238 ? 39.029 -3.014 32.428 1.00 38.15 217 VAL B N 1
ATOM 4935 C CA . VAL B 1 238 ? 38.927 -1.545 32.401 1.00 37.09 217 VAL B CA 1
ATOM 4936 C C . VAL B 1 238 ? 39.292 -0.952 33.747 1.00 36.25 217 VAL B C 1
ATOM 4937 O O . VAL B 1 238 ? 39.869 0.140 33.815 1.00 35.20 217 VAL B O 1
ATOM 4941 N N . ALA B 1 239 ? 38.972 -1.685 34.812 1.00 35.85 218 ALA B N 1
ATOM 4942 C CA . ALA B 1 239 ? 39.305 -1.225 36.156 1.00 36.04 218 ALA B CA 1
ATOM 4943 C C . ALA B 1 239 ? 40.827 -1.160 36.379 1.00 36.11 218 ALA B C 1
ATOM 4944 O O . ALA B 1 239 ? 41.297 -0.280 37.099 1.00 35.78 218 ALA B O 1
ATOM 4946 N N . ALA B 1 240 ? 41.591 -2.065 35.753 1.00 36.99 219 ALA B N 1
ATOM 4947 C CA . ALA B 1 240 ? 43.076 -1.992 35.857 1.00 37.11 219 ALA B CA 1
ATOM 4948 C C . ALA B 1 240 ? 43.661 -0.615 35.468 1.00 36.71 219 ALA B C 1
ATOM 4949 O O . ALA B 1 240 ? 44.621 -0.165 36.087 1.00 37.15 219 ALA B O 1
ATOM 4951 N N . LEU B 1 241 ? 43.063 0.058 34.478 1.00 36.45 220 LEU B N 1
ATOM 4952 C CA . LEU B 1 241 ? 43.501 1.406 34.039 1.00 36.44 220 LEU B CA 1
ATOM 4953 C C . LEU B 1 241 ? 43.587 2.438 35.179 1.00 35.43 220 LEU B C 1
ATOM 4954 O O . LEU B 1 241 ? 44.353 3.404 35.090 1.00 34.74 220 LEU B O 1
ATOM 4959 N N . PHE B 1 242 ? 42.799 2.234 36.238 1.00 34.96 221 PHE B N 1
ATOM 4960 C CA . PHE B 1 242 ? 42.768 3.203 37.355 1.00 34.31 221 PHE B CA 1
ATOM 4961 C C . PHE B 1 242 ? 44.056 3.139 38.231 1.00 33.96 221 PHE B C 1
ATOM 4962 O O . PHE B 1 242 ? 44.264 4.005 39.090 1.00 32.68 221 PHE B O 1
ATOM 4970 N N . ARG B 1 243 ? 44.890 2.115 38.018 1.00 34.14 222 ARG B N 1
ATOM 4971 C CA . ARG B 1 243 ? 46.151 1.954 38.767 1.00 35.53 222 ARG B CA 1
ATOM 4972 C C . ARG B 1 243 ? 47.226 2.997 38.440 1.00 35.71 222 ARG B C 1
ATOM 4973 O O . ARG B 1 243 ? 48.121 3.222 39.256 1.00 35.10 222 ARG B O 1
ATOM 4981 N N . GLU B 1 244 ? 47.125 3.618 37.260 1.00 36.09 223 GLU B N 1
ATOM 4982 C CA . GLU B 1 244 ? 48.033 4.697 36.858 1.00 36.58 223 GLU B CA 1
ATOM 4983 C C . GLU B 1 244 ? 47.617 6.011 37.545 1.00 36.53 223 GLU B C 1
ATOM 4984 O O . GLU B 1 244 ? 46.564 6.591 37.224 1.00 36.18 223 GLU B O 1
ATOM 4986 N N . VAL B 1 245 ? 48.443 6.457 38.495 1.00 36.63 224 VAL B N 1
ATOM 4987 C CA . VAL B 1 245 ? 48.153 7.636 39.316 1.00 36.27 224 VAL B CA 1
ATOM 4988 C C . VAL B 1 245 ? 49.228 8.722 39.144 1.00 37.90 224 VAL B C 1
ATOM 4989 O O . VAL B 1 245 ? 50.340 8.436 38.673 1.00 39.15 224 VAL B O 1
ATOM 4993 N N . ASN B 1 246 ? 48.878 9.971 39.465 1.00 37.66 225 ASN B N 1
ATOM 4994 C CA . ASN B 1 246 ? 49.783 11.099 39.293 1.00 37.82 225 ASN B CA 1
ATOM 4995 C C . ASN B 1 246 ? 50.244 11.611 40.626 1.00 37.63 225 ASN B C 1
ATOM 4996 O O . ASN B 1 246 ? 50.829 12.680 40.689 1.00 37.62 225 ASN B O 1
ATOM 5001 N N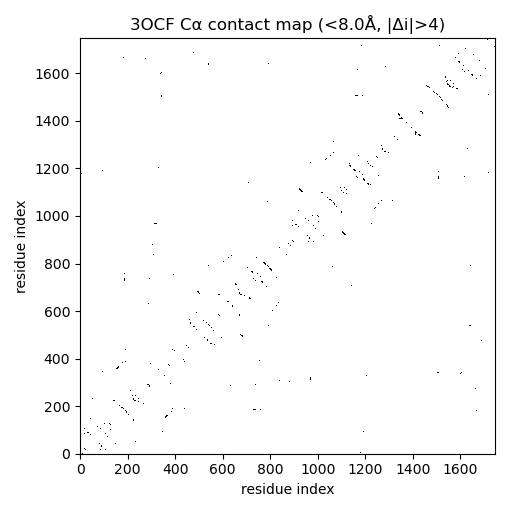 . LEU B 1 247 ? 49.978 10.827 41.678 1.00 37.26 226 LEU B N 1
ATOM 5002 C CA . LEU B 1 247 ? 50.362 11.168 43.054 1.00 38.11 226 LEU B CA 1
ATOM 5003 C C . LEU B 1 247 ? 51.780 11.686 43.141 1.00 39.21 226 LEU B C 1
ATOM 5004 O O . LEU B 1 247 ? 52.700 11.086 42.586 1.00 39.52 226 LEU B O 1
ATOM 5009 N N . GLY B 1 248 ? 51.945 12.791 43.862 1.00 40.42 227 GLY B N 1
ATOM 5010 C CA . GLY B 1 248 ? 53.230 13.441 44.004 1.00 42.41 227 GLY B CA 1
ATOM 5011 C C . GLY B 1 248 ? 53.685 14.183 42.756 1.00 44.06 227 GLY B C 1
ATOM 5012 O O . GLY B 1 248 ? 54.864 14.449 42.607 1.00 44.37 227 GLY B O 1
ATOM 5013 N N . GLY B 1 249 ? 52.756 14.535 41.862 1.00 45.34 228 GLY B N 1
ATOM 5014 C CA . GLY B 1 249 ? 53.097 15.380 40.697 1.00 46.76 228 GLY B CA 1
ATOM 5015 C C . GLY B 1 249 ? 52.292 16.664 40.625 1.00 47.21 228 GLY B C 1
ATOM 5016 O O . GLY B 1 249 ? 52.615 17.653 41.291 1.00 48.62 228 GLY B O 1
ATOM 5017 N N . HIS B 1 260 ? 61.365 14.487 43.674 1.00 45.15 239 HIS B N 1
ATOM 5018 C CA . HIS B 1 260 ? 60.741 13.263 43.186 1.00 45.69 239 HIS B CA 1
ATOM 5019 C C . HIS B 1 260 ? 60.891 12.132 44.221 1.00 45.19 239 HIS B C 1
ATOM 5020 O O . HIS B 1 260 ? 60.228 11.080 44.113 1.00 44.87 239 HIS B O 1
ATOM 5022 N N . ALA B 1 261 ? 61.754 12.363 45.219 1.00 44.23 240 ALA B N 1
ATOM 5023 C CA . ALA B 1 261 ? 61.968 11.387 46.295 1.00 43.55 240 ALA B CA 1
ATOM 5024 C C . ALA B 1 261 ? 60.642 11.102 46.991 1.00 42.33 240 ALA B C 1
ATOM 5025 O O . ALA B 1 261 ? 60.286 9.942 47.196 1.00 41.85 240 ALA B O 1
ATOM 5027 N N . TYR B 1 262 ? 59.911 12.177 47.302 1.00 41.24 241 TYR B N 1
ATOM 5028 C CA . TYR B 1 262 ? 58.582 12.074 47.888 1.00 40.23 241 TYR B CA 1
ATOM 5029 C C . TYR B 1 262 ? 57.566 11.311 47.012 1.00 39.77 241 TYR B C 1
ATOM 5030 O O . TYR B 1 262 ? 56.856 10.435 47.503 1.00 39.46 241 TYR B O 1
ATOM 5039 N N . ALA B 1 263 ? 57.491 11.665 45.735 1.00 39.62 242 ALA B N 1
ATOM 5040 C CA . ALA B 1 263 ? 56.530 11.057 44.813 1.00 39.51 242 ALA B CA 1
ATOM 5041 C C . ALA B 1 263 ? 56.658 9.545 44.754 1.00 39.23 242 ALA B C 1
ATOM 5042 O O . ALA B 1 263 ? 55.658 8.825 44.891 1.00 38.90 242 ALA B O 1
ATOM 5044 N N . GLU B 1 264 ? 57.884 9.072 44.549 1.00 39.32 243 GLU B N 1
ATOM 5045 C CA . GLU B 1 264 ? 58.153 7.613 44.443 1.00 39.39 243 GLU B CA 1
ATOM 5046 C C . GLU B 1 264 ? 57.861 6.890 45.759 1.00 38.57 243 GLU B C 1
ATOM 5047 O O . GLU B 1 264 ? 57.340 5.791 45.759 1.00 38.69 243 GLU B O 1
ATOM 5049 N N . GLN B 1 265 ? 58.180 7.526 46.883 1.00 38.01 244 GLN B N 1
ATOM 5050 C CA . GLN B 1 265 ? 57.857 6.940 48.179 1.00 37.13 244 GLN B CA 1
ATOM 5051 C C . GLN B 1 265 ? 56.348 6.894 48.458 1.00 36.11 244 GLN B C 1
ATOM 5052 O O . GLN B 1 265 ? 55.827 5.890 48.990 1.00 35.15 244 GLN B O 1
ATOM 5058 N N . ALA B 1 266 ? 55.658 7.984 48.126 1.00 34.76 245 ALA B N 1
ATOM 5059 C CA . ALA B 1 266 ? 54.229 8.049 48.413 1.00 34.45 245 ALA B CA 1
ATOM 5060 C C . ALA B 1 266 ? 53.505 6.904 47.687 1.00 34.03 245 ALA B C 1
ATOM 5061 O O . ALA B 1 266 ? 52.729 6.190 48.310 1.00 34.16 245 ALA B O 1
ATOM 5063 N N . ILE B 1 267 ? 53.814 6.678 46.404 1.00 34.36 246 ILE B N 1
ATOM 5064 C CA . ILE B 1 267 ? 53.126 5.624 45.625 1.00 34.26 246 ILE B CA 1
ATOM 5065 C C . ILE B 1 267 ? 53.398 4.227 46.165 1.00 34.24 246 ILE B C 1
ATOM 5066 O O . ILE B 1 267 ? 52.467 3.417 46.298 1.00 34.11 246 ILE B O 1
ATOM 5071 N N . VAL B 1 268 ? 54.667 3.947 46.491 1.00 33.99 247 VAL B N 1
ATOM 5072 C CA . VAL B 1 268 ? 55.021 2.684 47.155 1.00 33.19 247 VAL B CA 1
ATOM 5073 C C . VAL B 1 268 ? 54.248 2.489 48.467 1.00 32.13 247 VAL B C 1
ATOM 5074 O O . VAL B 1 268 ? 53.595 1.451 48.657 1.00 31.58 247 VAL B O 1
ATOM 5076 N N . GLU B 1 269 ? 54.274 3.488 49.358 1.00 31.03 248 GLU B N 1
ATOM 5077 C CA . GLU B 1 269 ? 53.422 3.406 50.576 1.00 30.23 248 GLU B CA 1
ATOM 5078 C C . GLU B 1 269 ? 51.956 3.180 50.255 1.00 29.92 248 GLU B C 1
ATOM 5079 O O . GLU B 1 269 ? 51.294 2.359 50.899 1.00 30.19 248 GLU B O 1
ATOM 5085 N N . LEU B 1 270 ? 51.415 3.941 49.297 1.00 29.68 249 LEU B N 1
ATOM 5086 C CA . LEU B 1 270 ? 49.985 3.791 48.952 1.00 29.38 249 LEU B CA 1
ATOM 5087 C C . LEU B 1 270 ? 49.655 2.417 48.401 1.00 29.54 249 LEU B C 1
ATOM 5088 O O . LEU B 1 270 ? 48.553 1.902 48.613 1.00 29.22 249 LEU B O 1
ATOM 5093 N N . SER B 1 271 ? 50.604 1.838 47.668 1.00 30.20 250 SER B N 1
ATOM 5094 C CA . SER B 1 271 ? 50.411 0.498 47.143 1.00 30.77 250 SER B CA 1
ATOM 5095 C C . SER B 1 271 ? 50.406 -0.515 48.311 1.00 30.48 250 SER B C 1
ATOM 5096 O O . SER B 1 271 ? 49.574 -1.389 48.333 1.00 29.60 250 SER B O 1
ATOM 5099 N N . GLN B 1 272 ? 51.282 -0.354 49.306 1.00 31.53 251 GLN B N 1
ATOM 5100 C CA . GLN B 1 272 ? 51.238 -1.274 50.473 1.00 32.69 251 GLN B CA 1
ATOM 5101 C C . GLN B 1 272 ? 49.937 -1.117 51.281 1.00 32.84 251 GLN B C 1
ATOM 5102 O O . GLN B 1 272 ? 49.366 -2.109 51.731 1.00 34.46 251 GLN B O 1
ATOM 5104 N N . ILE B 1 273 ? 49.469 0.118 51.438 1.00 32.48 252 ILE B N 1
ATOM 5105 C CA . ILE B 1 273 ? 48.317 0.403 52.278 1.00 32.25 252 ILE B CA 1
ATOM 5106 C C . ILE B 1 273 ? 47.042 -0.149 51.639 1.00 33.21 252 ILE B C 1
ATOM 5107 O O . ILE B 1 273 ? 46.166 -0.709 52.323 1.00 33.04 252 ILE B O 1
ATOM 5112 N N . SER B 1 274 ? 46.952 0.012 50.318 1.00 33.54 253 SER B N 1
ATOM 5113 C CA . SER B 1 274 ? 45.723 -0.302 49.597 1.00 33.44 253 SER B CA 1
ATOM 5114 C C . SER B 1 274 ? 45.685 -1.736 49.119 1.00 34.29 253 SER B C 1
ATOM 5115 O O . SER B 1 274 ? 44.620 -2.224 48.752 1.00 33.97 253 SER B O 1
ATOM 5118 N N . GLY B 1 275 ? 46.850 -2.389 49.095 1.00 35.82 254 GLY B N 1
ATOM 5119 C CA . GLY B 1 275 ? 46.966 -3.762 48.587 1.00 36.84 254 GLY B CA 1
ATOM 5120 C C . GLY B 1 275 ? 46.796 -3.852 47.066 1.00 37.63 254 GLY B C 1
ATOM 5121 O O . GLY B 1 275 ? 46.601 -4.931 46.514 1.00 37.37 254 GLY B O 1
ATOM 5122 N N . ILE B 1 276 ? 46.860 -2.718 46.382 1.00 38.11 255 ILE B N 1
ATOM 5123 C CA . ILE B 1 276 ? 46.803 -2.722 44.921 1.00 38.61 255 ILE B CA 1
ATOM 5124 C C . ILE B 1 276 ? 48.123 -2.185 44.396 1.00 38.84 255 ILE B C 1
ATOM 5125 O O . ILE B 1 276 ? 48.690 -1.253 44.976 1.00 38.23 255 ILE B O 1
ATOM 5130 N N . GLU B 1 277 ? 48.607 -2.766 43.303 1.00 39.76 256 GLU B N 1
ATOM 5131 C CA . GLU B 1 277 ? 49.876 -2.355 42.730 1.00 40.78 256 GLU B CA 1
ATOM 5132 C C . GLU B 1 277 ? 49.667 -1.121 41.848 1.00 40.32 256 GLU B C 1
ATOM 5133 O O . GLU B 1 277 ? 49.101 -1.200 40.758 1.00 40.46 256 GLU B O 1
ATOM 5139 N N . LEU B 1 278 ? 50.093 0.031 42.345 1.00 39.31 257 LEU B N 1
ATOM 5140 C CA . LEU B 1 278 ? 49.862 1.266 41.623 1.00 39.36 257 LEU B CA 1
ATOM 5141 C C . LEU B 1 278 ? 51.125 1.687 40.905 1.00 39.67 257 LEU B C 1
ATOM 5142 O O . LEU B 1 278 ? 52.209 1.435 41.403 1.00 39.68 257 LEU B O 1
ATOM 5147 N N . LYS B 1 279 ? 50.975 2.357 39.761 1.00 40.28 258 LYS B N 1
ATOM 5148 C CA . LYS B 1 279 ? 52.114 2.832 38.955 1.00 41.19 258 LYS B CA 1
ATOM 5149 C C . LYS B 1 279 ? 51.999 4.330 38.682 1.00 40.84 258 LYS B C 1
ATOM 5150 O O . LYS B 1 279 ? 50.928 4.801 38.340 1.00 40.82 258 LYS B O 1
ATOM 5152 N N . ALA B 1 280 ? 53.097 5.066 38.821 1.00 41.02 259 ALA B N 1
ATOM 5153 C CA . ALA B 1 280 ? 53.150 6.478 38.434 1.00 41.92 259 ALA B CA 1
ATOM 5154 C C . ALA B 1 280 ? 52.863 6.657 36.948 1.00 42.52 259 ALA B C 1
ATOM 5155 O O . ALA B 1 280 ? 53.399 5.924 36.126 1.00 43.32 259 ALA B O 1
ATOM 5157 N N . THR B 1 281 ? 52.000 7.607 36.603 1.00 42.67 260 THR B N 1
ATOM 5158 C CA . THR B 1 281 ? 51.820 7.979 35.195 1.00 43.70 260 THR B CA 1
ATOM 5159 C C . THR B 1 281 ? 53.133 8.469 34.541 1.00 44.58 260 THR B C 1
ATOM 5160 O O . THR B 1 281 ? 53.970 9.112 35.188 1.00 43.97 260 THR B O 1
ATOM 5164 N N . GLY B 1 282 ? 53.291 8.160 33.259 1.00 45.61 261 GLY B N 1
ATOM 5165 C CA . GLY B 1 282 ? 54.479 8.572 32.509 1.00 47.56 261 GLY B CA 1
ATOM 5166 C C . GLY B 1 282 ? 54.285 9.880 31.761 1.00 47.95 261 GLY B C 1
ATOM 5167 O O . GLY B 1 282 ? 55.204 10.353 31.086 1.00 49.50 261 GLY B O 1
ATOM 5168 N N . ASN B 1 283 ? 53.089 10.461 31.868 1.00 47.35 262 ASN B N 1
ATOM 5169 C CA . ASN B 1 283 ? 52.792 11.734 31.213 1.00 46.95 262 ASN B CA 1
ATOM 5170 C C . ASN B 1 283 ? 51.871 12.600 32.056 1.00 45.61 262 ASN B C 1
ATOM 5171 O O . ASN B 1 283 ? 50.649 12.521 31.916 1.00 45.29 262 ASN B O 1
ATOM 5176 N N . LEU B 1 284 ? 52.474 13.435 32.909 1.00 45.00 263 LEU B N 1
ATOM 5177 C CA . LEU B 1 284 ? 51.745 14.303 33.847 1.00 43.78 263 LEU B CA 1
ATOM 5178 C C . LEU B 1 284 ? 50.857 15.343 33.147 1.00 42.86 263 LEU B C 1
ATOM 5179 O O . LEU B 1 284 ? 49.731 15.575 33.578 1.00 41.16 263 LEU B O 1
ATOM 5184 N N . VAL B 1 285 ? 51.370 15.961 32.077 1.00 42.61 264 VAL B N 1
ATOM 5185 C CA . VAL B 1 285 ? 50.574 16.902 31.259 1.00 41.82 264 VAL B CA 1
ATOM 5186 C C . VAL B 1 285 ? 49.309 16.232 30.650 1.00 41.44 264 VAL B C 1
ATOM 5187 O O . VAL B 1 285 ? 48.240 16.838 30.643 1.00 41.25 264 VAL B O 1
ATOM 5191 N N . GLU B 1 286 ? 49.425 14.980 30.184 1.00 41.66 265 GLU B N 1
ATOM 5192 C CA . GLU B 1 286 ? 48.263 14.205 29.698 1.00 41.28 265 GLU B CA 1
ATOM 5193 C C . GLU B 1 286 ? 47.352 13.780 30.849 1.00 40.53 265 GLU B C 1
ATOM 5194 O O . GLU B 1 286 ? 46.119 13.931 30.780 1.00 39.47 265 GLU B O 1
ATOM 5200 N N . ALA B 1 287 ? 47.967 13.231 31.904 1.00 39.82 266 ALA B N 1
ATOM 5201 C CA . ALA B 1 287 ? 47.210 12.774 33.084 1.00 38.86 266 ALA B CA 1
ATOM 5202 C C . ALA B 1 287 ? 46.401 13.916 33.711 1.00 37.52 266 ALA B C 1
ATOM 5203 O O . ALA B 1 287 ? 45.350 13.681 34.329 1.00 37.16 266 ALA B O 1
ATOM 5205 N N . SER B 1 288 ? 46.876 15.144 33.518 1.00 36.16 267 SER B N 1
ATOM 5206 C CA . SER B 1 288 ? 46.333 16.282 34.240 1.00 34.86 267 SER B CA 1
ATOM 5207 C C . SER B 1 288 ? 44.847 16.521 33.932 1.00 33.36 267 SER B C 1
ATOM 5208 O O . SER B 1 288 ? 44.108 16.929 34.823 1.00 33.62 267 SER B O 1
ATOM 5211 N N . TRP B 1 289 ? 44.410 16.242 32.704 1.00 32.04 268 TRP B N 1
ATOM 5212 C CA . TRP B 1 289 ? 42.981 16.430 32.306 1.00 31.44 268 TRP B CA 1
ATOM 5213 C C . TRP B 1 289 ? 42.271 15.142 31.878 1.00 31.38 268 TRP B C 1
ATOM 5214 O O . TRP B 1 289 ? 41.086 15.155 31.504 1.00 30.58 268 TRP B O 1
ATOM 5225 N N . ASP B 1 290 ? 42.992 14.026 31.912 1.00 31.91 269 ASP B N 1
ATOM 5226 C CA . ASP B 1 290 ? 42.443 12.809 31.322 1.00 32.19 269 ASP B CA 1
ATOM 5227 C C . ASP B 1 290 ? 41.325 12.195 32.114 1.00 30.59 269 ASP B C 1
ATOM 5228 O O . ASP B 1 290 ? 41.439 11.962 33.313 1.00 31.00 269 ASP B O 1
ATOM 5233 N N . THR B 1 291 ? 40.228 11.947 31.423 1.00 29.81 270 THR B N 1
ATOM 5234 C CA . THR B 1 291 ? 39.081 11.331 32.035 1.00 28.55 270 THR B CA 1
ATOM 5235 C C . THR B 1 291 ? 38.685 10.093 31.239 1.00 28.86 270 THR B C 1
ATOM 5236 O O . THR B 1 291 ? 37.589 9.549 31.452 1.00 29.10 270 THR B O 1
ATOM 5240 N N . GLY B 1 292 ? 39.537 9.672 30.298 1.00 28.86 271 GLY B N 1
ATOM 5241 C CA . GLY B 1 292 ? 39.206 8.556 29.389 1.00 28.68 271 GLY B CA 1
ATOM 5242 C C . GLY B 1 292 ? 38.777 7.268 30.076 1.00 28.30 271 GLY B C 1
ATOM 5243 O O . GLY B 1 292 ? 37.811 6.600 29.663 1.00 28.27 271 GLY B O 1
ATOM 5244 N N . ALA B 1 293 ? 39.497 6.923 31.137 1.00 27.78 272 ALA B N 1
ATOM 5245 C CA . ALA B 1 293 ? 39.237 5.717 31.902 1.00 27.79 272 ALA B CA 1
ATOM 5246 C C . ALA B 1 293 ? 37.895 5.798 32.646 1.00 26.99 272 ALA B C 1
ATOM 5247 O O . ALA B 1 293 ? 37.164 4.805 32.693 1.00 26.46 272 ALA B O 1
ATOM 5249 N N . PHE B 1 294 ? 37.555 6.984 33.176 1.00 26.65 273 PHE B N 1
ATOM 5250 C CA . PHE B 1 294 ? 36.230 7.219 33.786 1.00 26.15 273 PHE B CA 1
ATOM 5251 C C . PHE B 1 294 ? 35.105 7.004 32.788 1.00 26.28 273 PHE B C 1
ATOM 5252 O O . PHE B 1 294 ? 34.089 6.394 33.121 1.00 26.45 273 PHE B O 1
ATOM 5260 N N . VAL B 1 295 ? 35.277 7.553 31.581 1.00 25.94 274 VAL B N 1
ATOM 5261 C CA . VAL B 1 295 ? 34.282 7.417 30.519 1.00 25.77 274 VAL B CA 1
ATOM 5262 C C . VAL B 1 295 ? 34.130 5.968 30.095 1.00 25.62 274 VAL B C 1
ATOM 5263 O O . VAL B 1 295 ? 33.005 5.494 29.885 1.00 25.88 274 VAL B O 1
ATOM 5267 N N . THR B 1 296 ? 35.258 5.265 29.947 1.00 26.27 275 THR B N 1
ATOM 5268 C CA . THR B 1 296 ? 35.226 3.859 29.553 1.00 26.04 275 THR B CA 1
ATOM 5269 C C . THR B 1 296 ? 34.570 3.022 30.652 1.00 24.75 275 THR B C 1
ATOM 5270 O O . THR B 1 296 ? 33.789 2.107 30.366 1.00 25.07 275 THR B O 1
ATOM 5274 N N . PHE B 1 297 ? 34.903 3.312 31.911 1.00 24.04 276 PHE B N 1
ATOM 5275 C CA . PHE B 1 297 ? 34.303 2.567 33.009 1.00 23.53 276 PHE B CA 1
ATOM 5276 C C . PHE B 1 297 ? 32.800 2.789 33.087 1.00 23.82 276 PHE B C 1
ATOM 5277 O O . PHE B 1 297 ? 32.033 1.811 33.120 1.00 22.56 276 PHE B O 1
ATOM 5285 N N . SER B 1 298 ? 32.400 4.066 33.139 1.00 23.45 277 SER B N 1
ATOM 5286 C CA . SER B 1 298 ? 30.985 4.425 33.100 1.00 23.41 277 SER B CA 1
ATOM 5287 C C . SER B 1 298 ? 30.290 3.719 31.922 1.00 23.20 277 SER B C 1
ATOM 5288 O O . SER B 1 298 ? 29.158 3.250 32.054 1.00 23.55 277 SER B O 1
ATOM 5291 N N . GLY B 1 299 ? 30.980 3.624 30.784 1.00 23.57 278 GLY B N 1
ATOM 5292 C CA . GLY B 1 299 ? 30.436 2.952 29.596 1.00 22.85 278 GLY B CA 1
ATOM 5293 C C . GLY B 1 299 ? 30.203 1.456 29.808 1.00 23.69 278 GLY B C 1
ATOM 5294 O O . GLY B 1 299 ? 29.232 0.898 29.300 1.00 23.62 278 GLY B O 1
ATOM 5295 N N . ILE B 1 300 ? 31.072 0.789 30.564 1.00 23.37 279 ILE B N 1
ATOM 5296 C CA . ILE B 1 300 ? 30.799 -0.611 30.886 1.00 23.64 279 ILE B CA 1
ATOM 5297 C C . ILE B 1 300 ? 29.594 -0.768 31.861 1.00 21.79 279 ILE B C 1
ATOM 5298 O O . ILE B 1 300 ? 28.820 -1.713 31.749 1.00 20.18 279 ILE B O 1
ATOM 5303 N N . LEU B 1 301 ? 29.419 0.176 32.778 1.00 20.32 280 LEU B N 1
ATOM 5304 C CA . LEU B 1 301 ? 28.223 0.170 33.622 1.00 19.65 280 LEU B CA 1
ATOM 5305 C C . LEU B 1 301 ? 26.948 0.375 32.792 1.00 19.41 280 LEU B C 1
ATOM 5306 O O . LEU B 1 301 ? 25.924 -0.269 33.017 1.00 17.56 280 LEU B O 1
ATOM 5311 N N . ARG B 1 302 ? 27.037 1.280 31.821 1.00 19.03 281 ARG B N 1
ATOM 5312 C CA . ARG B 1 302 ? 25.944 1.526 30.905 1.00 20.12 281 ARG B CA 1
ATOM 5313 C C . ARG B 1 302 ? 25.601 0.246 30.110 1.00 20.02 281 ARG B C 1
ATOM 5314 O O . ARG B 1 302 ? 24.423 -0.086 29.922 1.00 19.29 281 ARG B O 1
ATOM 5322 N N . ARG B 1 303 ? 26.613 -0.485 29.649 1.00 21.35 282 ARG B N 1
ATOM 5323 C CA . ARG B 1 303 ? 26.322 -1.709 28.868 1.00 22.51 282 ARG B CA 1
ATOM 5324 C C . ARG B 1 303 ? 25.658 -2.766 29.735 1.00 21.98 282 ARG B C 1
ATOM 5325 O O . ARG B 1 303 ? 24.719 -3.430 29.292 1.00 22.03 282 ARG B O 1
ATOM 5333 N N . ILE B 1 304 ? 26.134 -2.917 30.968 1.00 20.95 283 ILE B N 1
ATOM 5334 C CA . ILE B 1 304 ? 25.540 -3.902 31.853 1.00 21.24 283 ILE B CA 1
ATOM 5335 C C . ILE B 1 304 ? 24.072 -3.472 32.058 1.00 20.99 283 ILE B C 1
ATOM 5336 O O . ILE B 1 304 ? 23.178 -4.294 31.988 1.00 20.96 283 ILE B O 1
ATOM 5341 N N . ALA B 1 305 ? 23.837 -2.176 32.278 1.00 20.18 284 ALA B N 1
ATOM 5342 C CA . ALA B 1 305 ? 22.474 -1.684 32.500 1.00 20.36 284 ALA B CA 1
ATOM 5343 C C . ALA B 1 305 ? 21.564 -1.961 31.309 1.00 19.86 284 ALA B C 1
ATOM 5344 O O . ALA B 1 305 ? 20.471 -2.434 31.487 1.00 19.18 284 ALA B O 1
ATOM 5346 N N . VAL B 1 306 ? 22.035 -1.662 30.102 1.00 20.35 285 VAL B N 1
ATOM 5347 C CA . VAL B 1 306 ? 21.283 -1.993 28.876 1.00 20.93 285 VAL B CA 1
ATOM 5348 C C . VAL B 1 306 ? 20.849 -3.462 28.837 1.00 21.60 285 VAL B C 1
ATOM 5349 O O . VAL B 1 306 ? 19.689 -3.746 28.566 1.00 22.83 285 VAL B O 1
ATOM 5353 N N . LYS B 1 307 ? 21.782 -4.373 29.099 1.00 22.25 286 LYS B N 1
ATOM 5354 C CA . LYS B 1 307 ? 21.542 -5.815 29.131 1.00 23.37 286 LYS B CA 1
ATOM 5355 C C . LYS B 1 307 ? 20.608 -6.243 30.246 1.00 22.04 286 LYS B C 1
ATOM 5356 O O . LYS B 1 307 ? 19.697 -7.010 30.015 1.00 21.54 286 LYS B O 1
ATOM 5362 N N . LEU B 1 308 ? 20.906 -5.796 31.464 1.00 22.06 287 LEU B N 1
ATOM 5363 C CA . LEU B 1 308 ? 20.079 -6.035 32.649 1.00 21.85 287 LEU B CA 1
ATOM 5364 C C . LEU B 1 308 ? 18.611 -5.584 32.419 1.00 21.66 287 LEU B C 1
ATOM 5365 O O . LEU B 1 308 ? 17.634 -6.308 32.805 1.00 21.24 287 LEU B O 1
ATOM 5370 N N . SER B 1 309 ? 18.450 -4.400 31.807 1.00 20.19 288 SER B N 1
ATOM 5371 C CA . SER B 1 309 ? 17.100 -3.858 31.638 1.00 20.15 288 SER B CA 1
ATOM 5372 C C . SER B 1 309 ? 16.310 -4.734 30.638 1.00 19.72 288 SER B C 1
ATOM 5373 O O . SER B 1 309 ? 15.145 -5.012 30.857 1.00 18.97 288 SER B O 1
ATOM 5376 N N . LYS B 1 310 ? 16.975 -5.138 29.554 1.00 19.23 289 LYS B N 1
ATOM 5377 C CA . LYS B 1 310 ? 16.373 -6.004 28.547 1.00 19.66 289 LYS B CA 1
ATOM 5378 C C . LYS B 1 310 ? 15.943 -7.318 29.200 1.00 18.98 289 LYS B C 1
ATOM 5379 O O . LYS B 1 310 ? 14.810 -7.765 29.009 1.00 19.24 289 LYS B O 1
ATOM 5385 N N . ILE B 1 311 ? 16.847 -7.920 29.975 1.00 18.74 290 ILE B N 1
ATOM 5386 C CA . ILE B 1 311 ? 16.542 -9.134 30.721 1.00 19.01 290 ILE B CA 1
ATOM 5387 C C . ILE B 1 311 ? 15.329 -8.969 31.662 1.00 18.83 290 ILE B C 1
ATOM 5388 O O . ILE B 1 311 ? 14.419 -9.805 31.662 1.00 19.23 290 ILE B O 1
ATOM 5393 N N . ALA B 1 312 ? 15.322 -7.889 32.455 1.00 18.37 291 ALA B N 1
ATOM 5394 C CA . ALA B 1 312 ? 14.225 -7.604 33.351 1.00 18.96 291 ALA B CA 1
ATOM 5395 C C . ALA B 1 312 ? 12.901 -7.434 32.574 1.00 18.61 291 ALA B C 1
ATOM 5396 O O . ALA B 1 312 ? 11.880 -8.021 32.945 1.00 19.08 291 ALA B O 1
ATOM 5398 N N . ASN B 1 313 ? 12.949 -6.713 31.450 1.00 18.29 292 ASN B N 1
ATOM 5399 C CA . ASN B 1 313 ? 11.787 -6.553 30.570 1.00 18.63 292 ASN B CA 1
ATOM 5400 C C . ASN B 1 313 ? 11.256 -7.916 30.069 1.00 19.44 292 ASN B C 1
ATOM 5401 O O . ASN B 1 313 ? 10.029 -8.152 30.008 1.00 18.41 292 ASN B O 1
ATOM 5406 N N . ASP B 1 314 ? 12.202 -8.786 29.713 1.00 18.89 293 ASP B N 1
ATOM 5407 C CA . ASP B 1 314 ? 11.907 -10.183 29.353 1.00 20.65 293 ASP B CA 1
ATOM 5408 C C . ASP B 1 314 ? 11.217 -10.915 30.474 1.00 20.06 293 ASP B C 1
ATOM 5409 O O . ASP B 1 314 ? 10.247 -11.606 30.244 1.00 20.29 293 ASP B O 1
ATOM 5414 N N . LEU B 1 315 ? 11.724 -10.752 31.695 1.00 21.01 294 LEU B N 1
ATOM 5415 C CA . LEU B 1 315 ? 11.108 -11.422 32.849 1.00 20.39 294 LEU B CA 1
ATOM 5416 C C . LEU B 1 315 ? 9.683 -10.913 33.108 1.00 20.25 294 LEU B C 1
ATOM 5417 O O . LEU B 1 315 ? 8.784 -11.694 33.476 1.00 19.42 294 LEU B O 1
ATOM 5422 N N . ARG B 1 316 ? 9.457 -9.622 32.866 1.00 19.81 295 ARG B N 1
ATOM 5423 C CA . ARG B 1 316 ? 8.127 -9.017 33.125 1.00 20.00 295 ARG B CA 1
ATOM 5424 C C . ARG B 1 316 ? 7.112 -9.470 32.067 1.00 21.64 295 ARG B C 1
ATOM 5425 O O . ARG B 1 316 ? 5.915 -9.651 32.332 1.00 22.63 295 ARG B O 1
ATOM 5433 N N . LEU B 1 317 ? 7.619 -9.686 30.856 1.00 23.03 296 LEU B N 1
ATOM 5434 C CA . LEU B 1 317 ? 6.813 -10.103 29.741 1.00 24.51 296 LEU B CA 1
ATOM 5435 C C . LEU B 1 317 ? 6.457 -11.590 29.878 1.00 24.88 296 LEU B C 1
ATOM 5436 O O . LEU B 1 317 ? 5.292 -11.980 29.708 1.00 25.05 296 LEU B O 1
ATOM 5441 N N . LEU B 1 318 ? 7.448 -12.417 30.212 1.00 24.75 297 LEU B N 1
ATOM 5442 C CA . LEU B 1 318 ? 7.227 -13.854 30.311 1.00 24.98 297 LEU B CA 1
ATOM 5443 C C . LEU B 1 318 ? 6.312 -14.226 31.450 1.00 24.58 297 LEU B C 1
ATOM 5444 O O . LEU B 1 318 ? 5.620 -15.237 31.366 1.00 24.59 297 LEU B O 1
ATOM 5449 N N . SER B 1 319 ? 6.307 -13.412 32.501 1.00 23.28 298 SER B N 1
ATOM 5450 C CA . SER B 1 319 ? 5.451 -13.664 33.667 1.00 22.69 298 SER B CA 1
ATOM 5451 C C . SER B 1 319 ? 4.130 -12.902 33.622 1.00 23.00 298 SER B C 1
ATOM 5452 O O . SER B 1 319 ? 3.401 -12.870 34.595 1.00 22.35 298 SER B O 1
ATOM 5455 N N . SER B 1 320 ? 3.817 -12.287 32.479 1.00 23.70 299 SER B N 1
ATOM 5456 C CA . SER B 1 320 ? 2.597 -11.492 32.343 1.00 23.76 299 SER B CA 1
ATOM 5457 C C . SER B 1 320 ? 1.365 -12.391 32.404 1.00 24.25 299 SER B C 1
ATOM 5458 O O . SER B 1 320 ? 1.399 -13.565 31.985 1.00 24.64 299 SER B O 1
ATOM 5461 N N . GLY B 1 321 ? 0.273 -11.828 32.912 1.00 24.01 300 GLY B N 1
ATOM 5462 C CA . GLY B 1 321 ? -0.961 -12.568 33.019 1.00 24.70 300 GLY B CA 1
ATOM 5463 C C . GLY B 1 321 ? -1.612 -12.436 34.376 1.00 25.71 300 GLY B C 1
ATOM 5464 O O . GLY B 1 321 ? -1.749 -11.317 34.884 1.00 23.26 300 GLY B O 1
ATOM 5465 N N . PRO B 1 322 ? -1.975 -13.578 34.992 1.00 27.21 301 PRO B N 1
ATOM 5466 C CA . PRO B 1 322 ? -1.602 -14.979 34.651 1.00 29.04 301 PRO B CA 1
ATOM 5467 C C . PRO B 1 322 ? -2.389 -15.661 33.504 1.00 30.20 301 PRO B C 1
ATOM 5468 O O . PRO B 1 322 ? -1.924 -16.673 32.939 1.00 31.16 301 PRO B O 1
ATOM 5472 N N . ARG B 1 323 ? -3.564 -15.144 33.152 1.00 30.18 302 ARG B N 1
ATOM 5473 C CA . ARG B 1 323 ? -4.365 -15.840 32.137 1.00 31.04 302 ARG B CA 1
ATOM 5474 C C . ARG B 1 323 ? -4.350 -15.126 30.770 1.00 30.57 302 ARG B C 1
ATOM 5475 O O . ARG B 1 323 ? -4.341 -15.785 29.728 1.00 30.20 302 ARG B O 1
ATOM 5483 N N . SER B 1 324 ? -4.292 -13.798 30.787 1.00 29.50 303 SER B N 1
ATOM 5484 C CA . SER B 1 324 ? -4.383 -13.014 29.555 1.00 29.86 303 SER B CA 1
ATOM 5485 C C . SER B 1 324 ? -3.069 -12.379 29.071 1.00 28.28 303 SER B C 1
ATOM 5486 O O . SER B 1 324 ? -3.093 -11.435 28.255 1.00 27.72 303 SER B O 1
ATOM 5489 N N . GLY B 1 325 ? -1.957 -12.919 29.568 1.00 27.59 304 GLY B N 1
ATOM 5490 C CA . GLY B 1 325 ? -0.602 -12.503 29.225 1.00 26.86 304 GLY B CA 1
ATOM 5491 C C . GLY B 1 325 ? 0.098 -13.707 28.637 1.00 27.73 304 GLY B C 1
ATOM 5492 O O . GLY B 1 325 ? -0.559 -14.604 28.114 1.00 27.91 304 GLY B O 1
ATOM 5493 N N . LEU B 1 326 ? 1.420 -13.754 28.736 1.00 26.86 305 LEU B N 1
ATOM 5494 C CA . LEU B 1 326 ? 2.172 -14.922 28.251 1.00 26.19 305 LEU B CA 1
ATOM 5495 C C . LEU B 1 326 ? 2.182 -16.087 29.222 1.00 26.71 305 LEU B C 1
ATOM 5496 O O . LEU B 1 326 ? 2.195 -17.242 28.812 1.00 27.59 305 LEU B O 1
ATOM 5501 N N . GLY B 1 327 ? 2.182 -15.782 30.510 1.00 27.23 306 GLY B N 1
ATOM 5502 C CA . GLY B 1 327 ? 2.014 -16.805 31.563 1.00 28.30 306 GLY B CA 1
ATOM 5503 C C . GLY B 1 327 ? 3.005 -17.958 31.585 1.00 28.34 306 GLY B C 1
ATOM 5504 O O . GLY B 1 327 ? 2.706 -19.017 32.143 1.00 28.18 306 GLY B O 1
ATOM 5505 N N . GLU B 1 328 ? 4.178 -17.759 30.980 1.00 27.94 307 GLU B N 1
ATOM 5506 C CA . GLU B 1 328 ? 5.137 -18.842 30.847 1.00 28.48 307 GLU B CA 1
ATOM 5507 C C . GLU B 1 328 ? 5.917 -19.155 32.100 1.00 28.71 307 GLU B C 1
ATOM 5508 O O . GLU B 1 328 ? 6.295 -20.322 32.300 1.00 28.92 307 GLU B O 1
ATOM 5514 N N . ILE B 1 329 ? 6.156 -18.137 32.935 1.00 27.17 308 ILE B N 1
ATOM 5515 C CA . ILE B 1 329 ? 6.858 -18.320 34.222 1.00 26.94 308 ILE B CA 1
ATOM 5516 C C . ILE B 1 329 ? 6.148 -17.545 35.321 1.00 27.36 308 ILE B C 1
ATOM 5517 O O . ILE B 1 329 ? 5.348 -16.651 35.028 1.00 26.42 308 ILE B O 1
ATOM 5522 N N . ARG B 1 330 ? 6.461 -17.897 36.567 1.00 27.93 309 ARG B N 1
ATOM 5523 C CA . ARG B 1 330 ? 5.988 -17.194 37.756 1.00 28.13 309 ARG B CA 1
ATOM 5524 C C . ARG B 1 330 ? 7.196 -16.735 38.567 1.00 27.93 309 ARG B C 1
ATOM 5525 O O . ARG B 1 330 ? 8.121 -17.527 38.884 1.00 26.93 309 ARG B O 1
ATOM 5533 N N . LEU B 1 331 ? 7.200 -15.441 38.870 1.00 26.52 310 LEU B N 1
ATOM 5534 C CA . LEU B 1 331 ? 8.198 -14.870 39.738 1.00 26.17 310 LEU B CA 1
ATOM 5535 C C . LEU B 1 331 ? 7.745 -15.084 41.176 1.00 26.71 310 LEU B C 1
ATOM 5536 O O . LEU B 1 331 ? 6.554 -15.056 41.457 1.00 27.25 310 LEU B O 1
ATOM 5541 N N . PRO B 1 332 ? 8.690 -15.308 42.111 1.00 26.61 311 PRO B N 1
ATOM 5542 C CA . PRO B 1 332 ? 8.197 -15.429 43.486 1.00 26.33 311 PRO B CA 1
ATOM 5543 C C . PRO B 1 332 ? 7.437 -14.151 43.900 1.00 26.53 311 PRO B C 1
ATOM 5544 O O . PRO B 1 332 ? 7.854 -13.022 43.537 1.00 25.86 311 PRO B O 1
ATOM 5548 N N . ALA B 1 333 ? 6.321 -14.314 44.609 1.00 26.38 312 ALA B N 1
ATOM 5549 C CA . ALA B 1 333 ? 5.546 -13.164 45.102 1.00 27.03 312 ALA B CA 1
ATOM 5550 C C . ALA B 1 333 ? 6.304 -12.639 46.332 1.00 27.41 312 ALA B C 1
ATOM 5551 O O . ALA B 1 333 ? 6.570 -13.394 47.266 1.00 26.54 312 ALA B O 1
ATOM 5553 N N . VAL B 1 334 ? 6.733 -11.384 46.319 1.00 27.64 313 VAL B N 1
ATOM 5554 C CA . VAL B 1 334 ? 7.528 -10.900 47.463 1.00 28.94 313 VAL B CA 1
ATOM 5555 C C . VAL B 1 334 ? 6.918 -9.733 48.222 1.00 30.20 313 VAL B C 1
ATOM 5556 O O . VAL B 1 334 ? 7.440 -9.337 49.266 1.00 31.31 313 VAL B O 1
ATOM 5560 N N . GLN B 1 335 ? 5.808 -9.234 47.703 1.00 31.96 314 GLN B N 1
ATOM 5561 C CA . GLN B 1 335 ? 5.113 -8.031 48.173 1.00 34.41 314 GLN B CA 1
ATOM 5562 C C . GLN B 1 335 ? 3.639 -8.445 48.126 1.00 35.51 314 GLN B C 1
ATOM 5563 O O . GLN B 1 335 ? 3.222 -9.073 47.162 1.00 34.76 314 GLN B O 1
ATOM 5569 N N . PRO B 1 336 ? 2.858 -8.139 49.183 1.00 37.35 315 PRO B N 1
ATOM 5570 C CA . PRO B 1 336 ? 1.520 -8.719 49.244 1.00 39.27 315 PRO B CA 1
ATOM 5571 C C . PRO B 1 336 ? 0.551 -8.251 48.175 1.00 41.14 315 PRO B C 1
ATOM 5572 O O . PRO B 1 336 ? 0.783 -7.229 47.486 1.00 40.47 315 PRO B O 1
ATOM 5576 N N . GLY B 1 337 ? -0.491 -9.076 48.014 1.00 43.29 316 GLY B N 1
ATOM 5577 C CA . GLY B 1 337 ? -1.632 -8.816 47.140 1.00 45.05 316 GLY B CA 1
ATOM 5578 C C . GLY B 1 337 ? -2.944 -8.800 47.915 1.00 46.57 316 GLY B C 1
ATOM 5579 O O . GLY B 1 337 ? -2.969 -8.751 49.152 1.00 48.08 316 GLY B O 1
ATOM 5580 N N . SER B 1 338 ? -4.045 -8.808 47.185 1.00 47.61 317 SER B N 1
ATOM 5581 C CA . SER B 1 338 ? -5.361 -8.946 47.782 1.00 49.06 317 SER B CA 1
ATOM 5582 C C . SER B 1 338 ? -5.774 -10.405 47.564 1.00 49.56 317 SER B C 1
ATOM 5583 O O . SER B 1 338 ? -5.671 -10.926 46.440 1.00 49.40 317 SER B O 1
ATOM 5586 N N . SER B 1 339 ? -6.216 -11.067 48.630 1.00 50.17 318 SER B N 1
ATOM 5587 C CA . SER B 1 339 ? -6.572 -12.495 48.568 1.00 50.48 318 SER B CA 1
ATOM 5588 C C . SER B 1 339 ? -7.722 -12.780 47.575 1.00 50.01 318 SER B C 1
ATOM 5589 O O . SER B 1 339 ? -7.877 -13.900 47.093 1.00 49.74 318 SER B O 1
ATOM 5592 N N . ILE B 1 340 ? -8.518 -11.752 47.284 1.00 49.70 319 ILE B N 1
ATOM 5593 C CA . ILE B 1 340 ? -9.575 -11.850 46.285 1.00 48.88 319 ILE B CA 1
ATOM 5594 C C . ILE B 1 340 ? -9.035 -11.697 44.833 1.00 48.02 319 ILE B C 1
ATOM 5595 O O . ILE B 1 340 ? -9.717 -12.060 43.863 1.00 47.30 319 ILE B O 1
ATOM 5600 N N . MET B 1 341 ? -7.814 -11.162 44.714 1.00 47.06 320 MET B N 1
ATOM 5601 C CA A MET B 1 341 ? -7.120 -11.054 43.434 0.70 46.19 320 MET B CA 1
ATOM 5602 C CA B MET B 1 341 ? -7.126 -11.043 43.434 0.30 46.37 320 MET B CA 1
ATOM 5603 C C . MET B 1 341 ? -5.908 -11.973 43.449 1.00 46.29 320 MET B C 1
ATOM 5604 O O . MET B 1 341 ? -4.766 -11.505 43.480 1.00 46.37 320 MET B O 1
ATOM 5613 N N . PRO B 1 342 ? -6.143 -13.306 43.437 1.00 46.55 321 PRO B N 1
ATOM 5614 C CA . PRO B 1 342 ? -5.003 -14.214 43.422 1.00 46.42 321 PRO B CA 1
ATOM 5615 C C . PRO B 1 342 ? -4.472 -14.386 41.982 1.00 45.62 321 PRO B C 1
ATOM 5616 O O . PRO B 1 342 ? -5.168 -14.051 41.025 1.00 45.91 321 PRO B O 1
ATOM 5620 N N . GLY B 1 343 ? -3.249 -14.881 41.827 1.00 44.87 322 GLY B N 1
ATOM 5621 C CA . GLY B 1 343 ? -2.646 -14.953 40.498 1.00 43.54 322 GLY B CA 1
ATOM 5622 C C . GLY B 1 343 ? -2.027 -13.653 40.028 1.00 41.69 322 GLY B C 1
ATOM 5623 O O . GLY B 1 343 ? -1.175 -13.667 39.160 1.00 41.59 322 GLY B O 1
ATOM 5624 N N . LYS B 1 344 ? -2.457 -12.533 40.597 1.00 41.13 323 LYS B N 1
ATOM 5625 C CA . LYS B 1 344 ? -1.808 -11.242 40.360 1.00 40.64 323 LYS B CA 1
ATOM 5626 C C . LYS B 1 344 ? -0.439 -11.141 41.073 1.00 39.49 323 LYS B C 1
ATOM 5627 O O . LYS B 1 344 ? -0.349 -10.984 42.315 1.00 40.39 323 LYS B O 1
ATOM 5633 N N . VAL B 1 345 ? 0.614 -11.225 40.281 1.00 36.50 324 VAL B N 1
ATOM 5634 C CA . VAL B 1 345 ? 1.961 -11.052 40.793 1.00 33.91 324 VAL B CA 1
ATOM 5635 C C . VAL B 1 345 ? 2.598 -9.871 40.064 1.00 31.40 324 VAL B C 1
ATOM 5636 O O . VAL B 1 345 ? 3.121 -10.028 38.941 1.00 29.94 324 VAL B O 1
ATOM 5640 N N . ASN B 1 346 ? 2.563 -8.687 40.678 1.00 28.18 325 ASN B N 1
ATOM 5641 C CA . ASN B 1 346 ? 3.331 -7.588 40.109 1.00 26.45 325 ASN B CA 1
ATOM 5642 C C . ASN B 1 346 ? 4.830 -7.879 40.125 1.00 24.14 325 ASN B C 1
ATOM 5643 O O . ASN B 1 346 ? 5.358 -8.303 41.132 1.00 23.16 325 ASN B O 1
ATOM 5648 N N . PRO B 1 347 ? 5.509 -7.691 38.981 1.00 22.51 326 PRO B N 1
ATOM 5649 C CA . PRO B 1 347 ? 6.918 -8.064 38.859 1.00 21.23 326 PRO B CA 1
ATOM 5650 C C . PRO B 1 347 ? 7.844 -7.010 39.499 1.00 20.78 326 PRO B C 1
ATOM 5651 O O . PRO B 1 347 ? 8.646 -6.371 38.801 1.00 20.19 326 PRO B O 1
ATOM 5655 N N . VAL B 1 348 ? 7.699 -6.799 40.820 1.00 19.57 327 VAL B N 1
ATOM 5656 C CA . VAL B 1 348 ? 8.380 -5.682 41.484 1.00 18.41 327 VAL B CA 1
ATOM 5657 C C . VAL B 1 348 ? 9.920 -5.689 41.481 1.00 18.73 327 VAL B C 1
ATOM 5658 O O . VAL B 1 348 ? 10.541 -4.607 41.416 1.00 19.22 327 VAL B O 1
ATOM 5662 N N . ILE B 1 349 ? 10.539 -6.879 41.572 1.00 18.69 328 ILE B N 1
ATOM 5663 C CA . ILE B 1 349 ? 11.984 -6.930 41.579 1.00 18.33 328 ILE B CA 1
ATOM 5664 C C . ILE B 1 349 ? 12.504 -6.508 40.202 1.00 17.58 328 ILE B C 1
ATOM 5665 O O . ILE B 1 349 ? 13.342 -5.609 40.117 1.00 19.55 328 ILE B O 1
ATOM 5670 N N . PRO B 1 350 ? 12.032 -7.131 39.110 1.00 17.60 329 PRO B N 1
ATOM 5671 C CA . PRO B 1 350 ? 12.538 -6.592 37.829 1.00 17.19 329 PRO B CA 1
ATOM 5672 C C . PRO B 1 350 ? 12.253 -5.108 37.589 1.00 17.22 329 PRO B C 1
ATOM 5673 O O . PRO B 1 350 ? 13.071 -4.424 36.963 1.00 16.92 329 PRO B O 1
ATOM 5677 N N . GLU B 1 351 ? 11.102 -4.617 38.071 1.00 17.04 330 GLU B N 1
ATOM 5678 C CA . GLU B 1 351 ? 10.752 -3.215 37.907 1.00 17.29 330 GLU B CA 1
ATOM 5679 C C . GLU B 1 351 ? 11.784 -2.354 38.601 1.00 17.46 330 GLU B C 1
ATOM 5680 O O . GLU B 1 351 ? 12.210 -1.319 38.040 1.00 16.32 330 GLU B O 1
ATOM 5686 N N . SER B 1 352 ? 12.213 -2.790 39.795 1.00 17.66 331 SER B N 1
ATOM 5687 C CA . SER B 1 352 ? 13.211 -1.991 40.567 1.00 16.77 331 SER B CA 1
ATOM 5688 C C . SER B 1 352 ? 14.518 -1.965 39.785 1.00 16.75 331 SER B C 1
ATOM 5689 O O . SER B 1 352 ? 15.182 -0.925 39.717 1.00 16.24 331 SER B O 1
ATOM 5692 N N . VAL B 1 353 ? 14.852 -3.118 39.194 1.00 16.87 332 VAL B N 1
ATOM 5693 C CA . VAL B 1 353 ? 16.022 -3.290 38.323 1.00 16.25 332 VAL B CA 1
ATOM 5694 C C . VAL B 1 353 ? 15.952 -2.363 37.098 1.00 16.38 332 VAL B C 1
ATOM 5695 O O . VAL B 1 353 ? 16.944 -1.657 36.826 1.00 16.97 332 VAL B O 1
ATOM 5699 N N . ASN B 1 354 ? 14.817 -2.324 36.381 1.00 16.13 333 ASN B N 1
ATOM 5700 C CA . ASN B 1 354 ? 14.682 -1.354 35.257 1.00 16.98 333 ASN B CA 1
ATOM 5701 C C . ASN B 1 354 ? 14.948 0.101 35.706 1.00 16.33 333 ASN B C 1
ATOM 5702 O O . ASN B 1 354 ? 15.532 0.932 34.970 1.00 16.99 333 ASN B O 1
ATOM 5707 N N . GLN B 1 355 ? 14.455 0.443 36.895 1.00 15.52 334 GLN B N 1
ATOM 5708 C CA . GLN B 1 355 ? 14.617 1.796 37.386 1.00 15.58 334 GLN B CA 1
ATOM 5709 C C . GLN B 1 355 ? 16.097 2.106 37.602 1.00 15.63 334 GLN B C 1
ATOM 5710 O O . GLN B 1 355 ? 16.559 3.188 37.221 1.00 15.93 334 GLN B O 1
ATOM 5716 N N . VAL B 1 356 ? 16.819 1.171 38.223 1.00 15.43 335 VAL B N 1
ATOM 5717 C CA . VAL B 1 356 ? 18.261 1.314 38.450 1.00 16.07 335 VAL B CA 1
ATOM 5718 C C . VAL B 1 356 ? 18.989 1.475 37.104 1.00 16.62 335 VAL B C 1
ATOM 5719 O O . VAL B 1 356 ? 19.846 2.348 36.965 1.00 16.31 335 VAL B O 1
ATOM 5723 N N . CYS B 1 357 ? 18.576 0.706 36.099 1.00 16.16 336 CYS B N 1
ATOM 5724 C CA . CYS B 1 357 ? 19.224 0.751 34.779 1.00 17.43 336 CYS B CA 1
ATOM 5725 C C . CYS B 1 357 ? 19.056 2.105 34.061 1.00 17.54 336 CYS B C 1
ATOM 5726 O O . CYS B 1 357 ? 20.012 2.637 33.521 1.00 19.35 336 CYS B O 1
ATOM 5729 N N . TYR B 1 358 ? 17.843 2.632 34.066 1.00 16.86 337 TYR B N 1
ATOM 5730 C CA . TYR B 1 358 ? 17.545 3.962 33.562 1.00 17.66 337 TYR B CA 1
ATOM 5731 C C . TYR B 1 358 ? 18.377 5.061 34.270 1.00 17.10 337 TYR B C 1
ATOM 5732 O O . TYR B 1 358 ? 18.868 5.971 33.613 1.00 15.94 337 TYR B O 1
ATOM 5741 N N . GLN B 1 359 ? 18.506 4.963 35.595 1.00 16.44 338 GLN B N 1
ATOM 5742 C CA . GLN B 1 359 ? 19.324 5.885 36.376 1.00 16.65 338 GLN B CA 1
ATOM 5743 C C . GLN B 1 359 ? 20.812 5.800 35.963 1.00 16.82 338 GLN B C 1
ATOM 5744 O O . GLN B 1 359 ? 21.446 6.837 35.737 1.00 17.86 338 GLN B O 1
ATOM 5750 N N . VAL B 1 360 ? 21.344 4.583 35.841 1.00 16.08 339 VAL B N 1
ATOM 5751 C CA . VAL B 1 360 ? 22.746 4.368 35.451 1.00 16.35 339 VAL B CA 1
ATOM 5752 C C . VAL B 1 360 ? 23.037 4.917 34.035 1.00 17.27 339 VAL B C 1
ATOM 5753 O O . VAL B 1 360 ? 24.106 5.465 33.779 1.00 16.34 339 VAL B O 1
ATOM 5757 N N . ILE B 1 361 ? 22.098 4.715 33.117 1.00 17.58 340 ILE B N 1
ATOM 5758 C CA . ILE B 1 361 ? 22.220 5.312 31.760 1.00 18.70 340 ILE B CA 1
ATOM 5759 C C . ILE B 1 361 ? 22.233 6.848 31.810 1.00 18.41 340 ILE B C 1
ATOM 5760 O O . ILE B 1 361 ? 23.084 7.477 31.172 1.00 19.02 340 ILE B O 1
ATOM 5765 N N . GLY B 1 362 ? 21.309 7.451 32.567 1.00 17.84 341 GLY B N 1
ATOM 5766 C CA . GLY B 1 362 ? 21.350 8.922 32.767 1.00 17.10 341 GLY B CA 1
ATOM 5767 C C . GLY B 1 362 ? 22.652 9.410 33.404 1.00 16.55 341 GLY B C 1
ATOM 5768 O O . GLY B 1 362 ? 23.254 10.401 32.948 1.00 15.79 341 GLY B O 1
ATOM 5769 N N . ASN B 1 363 ? 23.101 8.698 34.446 1.00 16.98 342 ASN B N 1
ATOM 5770 C CA . ASN B 1 363 ? 24.344 9.004 35.169 1.00 17.17 342 ASN B CA 1
ATOM 5771 C C . ASN B 1 363 ? 25.539 8.917 34.230 1.00 17.25 342 ASN B C 1
ATOM 5772 O O . ASN B 1 363 ? 26.511 9.643 34.376 1.00 15.59 342 ASN B O 1
ATOM 5777 N N . ASP B 1 364 ? 25.461 7.982 33.280 1.00 17.22 343 ASP B N 1
ATOM 5778 C CA . ASP B 1 364 ? 26.458 7.877 32.223 1.00 17.68 343 ASP B CA 1
ATOM 5779 C C . ASP B 1 364 ? 26.481 9.123 31.322 1.00 17.32 343 ASP B C 1
ATOM 5780 O O . ASP B 1 364 ? 27.555 9.597 30.928 1.00 16.62 343 ASP B O 1
ATOM 5785 N N . LEU B 1 365 ? 25.308 9.685 31.018 1.00 17.11 344 LEU B N 1
ATOM 5786 C CA . LEU B 1 365 ? 25.292 10.924 30.240 1.00 17.74 344 LEU B CA 1
ATOM 5787 C C . LEU B 1 365 ? 25.909 12.059 31.062 1.00 17.47 344 LEU B C 1
ATOM 5788 O O . LEU B 1 365 ? 26.624 12.917 30.538 1.00 17.62 344 LEU B O 1
ATOM 5793 N N . THR B 1 366 ? 25.646 12.047 32.365 1.00 17.55 345 THR B N 1
ATOM 5794 C CA . THR B 1 366 ? 26.211 13.066 33.264 1.00 17.52 345 THR B CA 1
ATOM 5795 C C . THR B 1 366 ? 27.749 13.017 33.238 1.00 18.21 345 THR B C 1
ATOM 5796 O O . THR B 1 366 ? 28.414 14.054 33.095 1.00 17.57 345 THR B O 1
ATOM 5800 N N . VAL B 1 367 ? 28.288 11.802 33.338 1.00 17.40 346 VAL B N 1
ATOM 5801 C CA . VAL B 1 367 ? 29.727 11.591 33.245 1.00 18.72 346 VAL B CA 1
ATOM 5802 C C . VAL B 1 367 ? 30.275 12.075 31.873 1.00 19.22 346 VAL B C 1
ATOM 5803 O O . VAL B 1 367 ? 31.303 12.721 31.809 1.00 19.00 346 VAL B O 1
ATOM 5807 N N . THR B 1 368 ? 29.558 11.787 30.801 1.00 20.03 347 THR B N 1
ATOM 5808 C CA . THR B 1 368 ? 29.983 12.196 29.470 1.00 20.74 347 THR B CA 1
ATOM 5809 C C . THR B 1 368 ? 30.095 13.700 29.368 1.00 21.06 347 THR B C 1
ATOM 5810 O O . THR B 1 368 ? 31.085 14.215 28.868 1.00 19.71 347 THR B O 1
ATOM 5814 N N . MET B 1 369 ? 29.075 14.407 29.841 1.00 21.44 348 MET B N 1
ATOM 5815 C CA . MET B 1 369 ? 29.128 15.872 29.809 1.00 22.53 348 MET B CA 1
ATOM 5816 C C . MET B 1 369 ? 30.276 16.452 30.637 1.00 21.86 348 MET B C 1
ATOM 5817 O O . MET B 1 369 ? 30.961 17.375 30.194 1.00 21.34 348 MET B O 1
ATOM 5822 N N . ALA B 1 370 ? 30.494 15.871 31.817 1.00 20.64 349 ALA B N 1
ATOM 5823 C CA . ALA B 1 370 ? 31.576 16.313 32.685 1.00 19.96 349 ALA B CA 1
ATOM 5824 C C . ALA B 1 370 ? 32.960 16.064 32.021 1.00 19.63 349 ALA B C 1
ATOM 5825 O O . ALA B 1 370 ? 33.823 16.979 32.000 1.00 19.18 349 ALA B O 1
ATOM 5827 N N . ALA B 1 371 ? 33.141 14.866 31.441 1.00 19.57 350 ALA B N 1
ATOM 5828 C CA . ALA B 1 371 ? 34.394 14.478 30.774 1.00 19.71 350 ALA B CA 1
ATOM 5829 C C . ALA B 1 371 ? 34.695 15.368 29.539 1.00 20.24 350 ALA B C 1
ATOM 5830 O O . ALA B 1 371 ? 35.846 15.802 29.315 1.00 22.00 350 ALA B O 1
ATOM 5832 N N . GLU B 1 372 ? 33.668 15.686 28.773 1.00 19.76 351 GLU B N 1
ATOM 5833 C CA . GLU B 1 372 ? 33.814 16.551 27.586 1.00 21.36 351 GLU B CA 1
ATOM 5834 C C . GLU B 1 372 ? 34.182 17.996 27.925 1.00 21.57 351 GLU B C 1
ATOM 5835 O O . GLU B 1 372 ? 34.732 18.719 27.107 1.00 23.87 351 GLU B O 1
ATOM 5841 N N . SER B 1 373 ? 33.883 18.421 29.144 1.00 21.37 352 SER B N 1
ATOM 5842 C CA . SER B 1 373 ? 34.039 19.823 29.555 1.00 21.61 352 SER B CA 1
ATOM 5843 C C . SER B 1 373 ? 35.356 20.121 30.253 1.00 20.97 352 SER B C 1
ATOM 5844 O O . SER B 1 373 ? 35.475 21.128 30.921 1.00 21.53 352 SER B O 1
ATOM 5847 N N . GLY B 1 374 ? 36.334 19.232 30.120 1.00 21.29 353 GLY B N 1
ATOM 5848 C CA . GLY B 1 374 ? 37.696 19.509 30.573 1.00 21.07 353 GLY B CA 1
ATOM 5849 C C . GLY B 1 374 ? 38.338 20.648 29.825 1.00 21.88 353 GLY B C 1
ATOM 5850 O O . GLY B 1 374 ? 38.041 20.898 28.656 1.00 22.09 353 GLY B O 1
ATOM 5851 N N . GLN B 1 375 ? 39.204 21.385 30.497 1.00 21.55 354 GLN B N 1
ATOM 5852 C CA . GLN B 1 375 ? 39.799 22.545 29.830 1.00 21.98 354 GLN B CA 1
ATOM 5853 C C . GLN B 1 375 ? 41.301 22.565 30.052 1.00 22.59 354 GLN B C 1
ATOM 5854 O O . GLN B 1 375 ? 41.746 22.635 31.193 1.00 23.30 354 GLN B O 1
ATOM 5860 N N . LEU B 1 376 ? 42.073 22.467 28.974 1.00 22.53 355 LEU B N 1
ATOM 5861 C CA . LEU B 1 376 ? 43.533 22.598 29.085 1.00 23.77 355 LEU B CA 1
ATOM 5862 C C . LEU B 1 376 ? 44.088 21.612 30.128 1.00 24.05 355 LEU B C 1
ATOM 5863 O O . LEU B 1 376 ? 43.833 20.414 29.989 1.00 24.39 355 LEU B O 1
ATOM 5868 N N . GLN B 1 377 ? 44.761 22.092 31.188 1.00 24.55 356 GLN B N 1
ATOM 5869 C CA . GLN B 1 377 ? 45.469 21.190 32.147 1.00 24.86 356 GLN B CA 1
ATOM 5870 C C . GLN B 1 377 ? 44.681 20.689 33.351 1.00 24.81 356 GLN B C 1
ATOM 5871 O O . GLN B 1 377 ? 45.278 20.206 34.326 1.00 26.72 356 GLN B O 1
ATOM 5877 N N . LEU B 1 378 ? 43.351 20.772 33.292 1.00 23.83 357 LEU B N 1
ATOM 5878 C CA . LEU B 1 378 ? 42.526 20.129 34.298 1.00 22.70 357 LEU B CA 1
ATOM 5879 C C . LEU B 1 378 ? 41.095 19.849 33.834 1.00 22.49 357 LEU B C 1
ATOM 5880 O O . LEU B 1 378 ? 40.496 20.640 33.099 1.00 21.28 357 LEU B O 1
ATOM 5885 N N . ASN B 1 379 ? 40.566 18.718 34.292 1.00 21.50 358 ASN B N 1
ATOM 5886 C CA . ASN B 1 379 ? 39.126 18.557 34.352 1.00 20.94 358 ASN B CA 1
ATOM 5887 C C . ASN B 1 379 ? 38.632 18.933 35.751 1.00 20.98 358 ASN B C 1
ATOM 5888 O O . ASN B 1 379 ? 38.978 18.261 36.751 1.00 19.83 358 ASN B O 1
ATOM 5893 N N . ALA B 1 380 ? 37.828 20.004 35.816 1.00 20.47 359 ALA B N 1
ATOM 5894 C CA . ALA B 1 380 ? 37.356 20.532 37.095 1.00 21.65 359 ALA B CA 1
ATOM 5895 C C . ALA B 1 380 ? 36.217 19.721 37.726 1.00 21.90 359 ALA B C 1
ATOM 5896 O O . ALA B 1 380 ? 35.750 20.086 38.829 1.00 22.19 359 ALA B O 1
ATOM 5898 N N . PHE B 1 381 ? 35.767 18.648 37.063 1.00 20.98 360 PHE B N 1
ATOM 5899 C CA . PHE B 1 381 ? 34.488 18.043 37.439 1.00 20.87 360 PHE B CA 1
ATOM 5900 C C . PHE B 1 381 ? 34.562 16.607 37.936 1.00 21.03 360 PHE B C 1
ATOM 5901 O O . PHE B 1 381 ? 33.555 15.902 37.940 1.00 19.92 360 PHE B O 1
ATOM 5909 N N . GLU B 1 382 ? 35.746 16.190 38.382 1.00 20.92 361 GLU B N 1
ATOM 5910 C CA . GLU B 1 382 ? 35.894 14.837 38.943 1.00 21.21 361 GLU B CA 1
ATOM 5911 C C . GLU B 1 382 ? 35.006 14.525 40.163 1.00 19.49 361 GLU B C 1
ATOM 5912 O O . GLU B 1 382 ? 34.585 13.381 40.320 1.00 19.22 361 GLU B O 1
ATOM 5918 N N . PRO B 1 383 ? 34.711 15.528 41.030 1.00 18.73 362 PRO B N 1
ATOM 5919 C CA . PRO B 1 383 ? 33.762 15.233 42.138 1.00 18.19 362 PRO B CA 1
ATOM 5920 C C . PRO B 1 383 ? 32.410 14.723 41.650 1.00 18.39 362 PRO B C 1
ATOM 5921 O O . PRO B 1 383 ? 31.852 13.757 42.226 1.00 17.96 362 PRO B O 1
ATOM 5925 N N . LEU B 1 384 ? 31.897 15.318 40.569 1.00 18.42 363 LEU B N 1
ATOM 5926 C CA . LEU B 1 384 ? 30.637 14.841 40.001 1.00 18.99 363 LEU B CA 1
ATOM 5927 C C . LEU B 1 384 ? 30.810 13.447 39.348 1.00 19.57 363 LEU B C 1
ATOM 5928 O O . LEU B 1 384 ? 29.932 12.563 39.470 1.00 20.36 363 LEU B O 1
ATOM 5933 N N . ILE B 1 385 ? 31.921 13.267 38.636 1.00 19.30 364 ILE B N 1
ATOM 5934 C CA . ILE B 1 385 ? 32.189 11.997 37.956 1.00 19.18 364 ILE B CA 1
ATOM 5935 C C . ILE B 1 385 ? 32.314 10.869 38.963 1.00 18.83 364 ILE B C 1
ATOM 5936 O O . ILE B 1 385 ? 31.713 9.800 38.792 1.00 19.51 364 ILE B O 1
ATOM 5941 N N . VAL B 1 386 ? 33.084 11.080 40.013 1.00 18.80 365 VAL B N 1
ATOM 5942 C CA . VAL B 1 386 ? 33.305 9.971 40.966 1.00 19.10 365 VAL B CA 1
ATOM 5943 C C . VAL B 1 386 ? 31.985 9.692 41.694 1.00 18.29 365 VAL B C 1
ATOM 5944 O O . VAL B 1 386 ? 31.653 8.565 41.968 1.00 20.47 365 VAL B O 1
ATOM 5948 N N . TYR B 1 387 ? 31.212 10.718 41.998 1.00 18.59 366 TYR B N 1
ATOM 5949 C CA . TYR B 1 387 ? 29.931 10.488 42.672 1.00 17.43 366 TYR B CA 1
ATOM 5950 C C . TYR B 1 387 ? 28.990 9.661 41.822 1.00 17.19 366 TYR B C 1
ATOM 5951 O O . TYR B 1 387 ? 28.346 8.769 42.329 1.00 15.48 366 TYR B O 1
ATOM 5960 N N . ASN B 1 388 ? 28.910 9.966 40.515 1.00 17.39 367 ASN B N 1
ATOM 5961 C CA . ASN B 1 388 ? 27.993 9.247 39.620 1.00 17.21 367 ASN B CA 1
ATOM 5962 C C . ASN B 1 388 ? 28.452 7.821 39.413 1.00 16.97 367 ASN B C 1
ATOM 5963 O O . ASN B 1 388 ? 27.640 6.915 39.383 1.00 16.08 367 ASN B O 1
ATOM 5968 N N . ILE B 1 389 ? 29.764 7.613 39.222 1.00 18.00 368 ILE B N 1
ATOM 5969 C CA . ILE B 1 389 ? 30.274 6.259 38.960 1.00 17.53 368 ILE B CA 1
ATOM 5970 C C . ILE B 1 389 ? 30.120 5.372 40.217 1.00 18.40 368 ILE B C 1
ATOM 5971 O O . ILE B 1 389 ? 29.615 4.256 40.141 1.00 17.52 368 ILE B O 1
ATOM 5976 N N . LEU B 1 390 ? 30.536 5.886 41.368 1.00 19.13 369 LEU B N 1
ATOM 5977 C CA . LEU B 1 390 ? 30.343 5.153 42.636 1.00 19.26 369 LEU B CA 1
ATOM 5978 C C . LEU B 1 390 ? 28.857 4.868 42.940 1.00 19.51 369 LEU B C 1
ATOM 5979 O O . LEU B 1 390 ? 28.525 3.776 43.374 1.00 18.78 369 LEU B O 1
ATOM 5984 N N . SER B 1 391 ? 27.968 5.826 42.700 1.00 19.86 370 SER B N 1
ATOM 5985 C CA . SER B 1 391 ? 26.545 5.535 42.897 1.00 20.59 370 SER B CA 1
ATOM 5986 C C . SER B 1 391 ? 26.108 4.487 41.913 1.00 20.20 370 SER B C 1
ATOM 5987 O O . SER B 1 391 ? 25.473 3.531 42.304 1.00 20.41 370 SER B O 1
ATOM 5990 N N . SER B 1 392 ? 26.456 4.636 40.637 1.00 20.03 371 SER B N 1
ATOM 5991 C CA . SER B 1 392 ? 25.985 3.647 39.654 1.00 19.92 371 SER B CA 1
ATOM 5992 C C . SER B 1 392 ? 26.474 2.243 40.014 1.00 20.32 371 SER B C 1
ATOM 5993 O O . SER B 1 392 ? 25.710 1.278 39.875 1.00 21.41 371 SER B O 1
ATOM 5996 N N . MET B 1 393 ? 27.722 2.117 40.483 1.00 19.50 372 MET B N 1
ATOM 5997 C CA . MET B 1 393 ? 28.253 0.800 40.902 1.00 20.30 372 MET B CA 1
ATOM 5998 C C . MET B 1 393 ? 27.452 0.172 42.052 1.00 20.72 372 MET B C 1
ATOM 5999 O O . MET B 1 393 ? 27.143 -1.020 42.032 1.00 20.09 372 MET B O 1
ATOM 6004 N N . ARG B 1 394 ? 27.136 0.993 43.057 1.00 21.20 373 ARG B N 1
ATOM 6005 C CA . ARG B 1 394 ? 26.372 0.546 44.218 1.00 23.04 373 ARG B CA 1
ATOM 6006 C C . ARG B 1 394 ? 24.967 0.112 43.757 1.00 22.03 373 ARG B C 1
ATOM 6007 O O . ARG B 1 394 ? 24.549 -0.992 44.058 1.00 22.26 373 ARG B O 1
ATOM 6015 N N . LEU B 1 395 ? 24.283 0.946 42.969 1.00 21.10 374 LEU B N 1
ATOM 6016 C CA . LEU B 1 395 ? 22.930 0.606 42.460 1.00 20.09 374 LEU B CA 1
ATOM 6017 C C . LEU B 1 395 ? 22.863 -0.693 41.665 1.00 20.28 374 LEU B C 1
ATOM 6018 O O . LEU B 1 395 ? 21.955 -1.515 41.848 1.00 20.07 374 LEU B O 1
ATOM 6023 N N . LEU B 1 396 ? 23.802 -0.844 40.731 1.00 20.85 375 LEU B N 1
ATOM 6024 C CA . LEU B 1 396 ? 23.870 -2.023 39.867 1.00 22.21 375 LEU B CA 1
ATOM 6025 C C . LEU B 1 396 ? 24.200 -3.301 40.648 1.00 22.42 375 LEU B C 1
ATOM 6026 O O . LEU B 1 396 ? 23.524 -4.340 40.466 1.00 22.71 375 LEU B O 1
ATOM 6031 N N . GLY B 1 397 ? 25.224 -3.227 41.500 1.00 22.23 376 GLY B N 1
ATOM 6032 C CA . GLY B 1 397 ? 25.539 -4.334 42.401 1.00 22.41 376 GLY B CA 1
ATOM 6033 C C . GLY B 1 397 ? 24.327 -4.794 43.221 1.00 22.49 376 GLY B C 1
ATOM 6034 O O . GLY B 1 397 ? 23.997 -5.982 43.284 1.00 22.52 376 GLY B O 1
ATOM 6035 N N . ARG B 1 398 ? 23.634 -3.840 43.827 1.00 22.23 377 ARG B N 1
ATOM 6036 C CA . ARG B 1 398 ? 22.429 -4.161 44.616 1.00 23.07 377 ARG B CA 1
ATOM 6037 C C . ARG B 1 398 ? 21.281 -4.687 43.742 1.00 22.10 377 ARG B C 1
ATOM 6038 O O . ARG B 1 398 ? 20.614 -5.679 44.097 1.00 21.40 377 ARG B O 1
ATOM 6046 N N . ALA B 1 399 ? 21.089 -4.055 42.584 1.00 20.51 378 ALA B N 1
ATOM 6047 C CA . ALA B 1 399 ? 20.084 -4.502 41.633 1.00 20.95 378 ALA B CA 1
ATOM 6048 C C . ALA B 1 399 ? 20.305 -5.965 41.260 1.00 20.90 378 ALA B C 1
ATOM 6049 O O . ALA B 1 399 ? 19.369 -6.725 41.221 1.00 21.33 378 ALA B O 1
ATOM 6051 N N . MET B 1 400 ? 21.545 -6.349 40.955 1.00 21.60 379 MET B N 1
ATOM 6052 C CA . MET B 1 400 ? 21.803 -7.723 40.485 1.00 21.90 379 MET B CA 1
ATOM 6053 C C . MET B 1 400 ? 21.696 -8.738 41.625 1.00 22.05 379 MET B C 1
ATOM 6054 O O . MET B 1 400 ? 21.236 -9.864 41.409 1.00 22.19 379 MET B O 1
ATOM 6059 N N . THR B 1 401 ? 22.080 -8.313 42.828 1.00 22.04 380 THR B N 1
ATOM 6060 C CA . THR B 1 401 ? 22.060 -9.194 43.998 1.00 23.41 380 THR B CA 1
ATOM 6061 C C . THR B 1 401 ? 20.610 -9.497 44.341 1.00 23.70 380 THR B C 1
ATOM 6062 O O . THR B 1 401 ? 20.242 -10.675 44.547 1.00 24.68 380 THR B O 1
ATOM 6066 N N . ASN B 1 402 ? 19.796 -8.435 44.399 1.00 23.17 381 ASN B N 1
ATOM 6067 C CA . ASN B 1 402 ? 18.353 -8.542 44.598 1.00 22.58 381 ASN B CA 1
ATOM 6068 C C . ASN B 1 402 ? 17.677 -9.351 43.488 1.00 22.68 381 ASN B C 1
ATOM 6069 O O . ASN B 1 402 ? 16.825 -10.213 43.770 1.00 22.26 381 ASN B O 1
ATOM 6074 N N . LEU B 1 403 ? 18.013 -9.061 42.219 1.00 21.86 382 LEU B N 1
ATOM 6075 C CA . LEU B 1 403 ? 17.393 -9.808 41.108 1.00 21.65 382 LEU B CA 1
ATOM 6076 C C . LEU B 1 403 ? 17.661 -11.295 41.293 1.00 22.48 382 LEU B C 1
ATOM 6077 O O . LEU B 1 403 ? 16.747 -12.103 41.236 1.00 23.27 382 LEU B O 1
ATOM 6082 N N . ALA B 1 404 ? 18.915 -11.648 41.567 1.00 23.08 383 ALA B N 1
ATOM 6083 C CA . ALA B 1 404 ? 19.297 -13.040 41.813 1.00 23.55 383 ALA B CA 1
ATOM 6084 C C . ALA B 1 404 ? 18.555 -13.649 43.010 1.00 24.07 383 ALA B C 1
ATOM 6085 O O . ALA B 1 404 ? 17.930 -14.715 42.892 1.00 24.41 383 ALA B O 1
ATOM 6087 N N . GLU B 1 405 ? 18.657 -13.001 44.172 1.00 23.80 384 GLU B N 1
ATOM 6088 C CA . GLU B 1 405 ? 18.231 -13.672 45.417 1.00 25.15 384 GLU B CA 1
ATOM 6089 C C . GLU B 1 405 ? 16.741 -13.680 45.604 1.00 25.41 384 GLU B C 1
ATOM 6090 O O . GLU B 1 405 ? 16.186 -14.662 46.093 1.00 24.46 384 GLU B O 1
ATOM 6096 N N . ARG B 1 406 ? 16.093 -12.569 45.245 1.00 24.93 385 ARG B N 1
ATOM 6097 C CA . ARG B 1 406 ? 14.673 -12.416 45.571 1.00 25.15 385 ARG B CA 1
ATOM 6098 C C . ARG B 1 406 ? 13.739 -12.647 44.373 1.00 24.68 385 ARG B C 1
ATOM 6099 O O . ARG B 1 406 ? 12.541 -12.442 44.483 1.00 25.52 385 ARG B O 1
ATOM 6107 N N . CYS B 1 407 ? 14.290 -13.068 43.232 1.00 23.49 386 CYS B N 1
ATOM 6108 C CA . CYS B 1 407 ? 13.479 -13.325 42.035 1.00 23.48 386 CYS B CA 1
ATOM 6109 C C . CYS B 1 407 ? 13.975 -14.584 41.276 1.00 23.93 386 CYS B C 1
ATOM 6110 O O . CYS B 1 407 ? 13.365 -15.654 41.371 1.00 25.22 386 CYS B O 1
ATOM 6113 N N . VAL B 1 408 ? 15.115 -14.485 40.603 1.00 24.05 387 VAL B N 1
ATOM 6114 C CA . VAL B 1 408 ? 15.610 -15.575 39.739 1.00 25.01 387 VAL B CA 1
ATOM 6115 C C . VAL B 1 408 ? 15.681 -16.932 40.463 1.00 26.30 387 VAL B C 1
ATOM 6116 O O . VAL B 1 408 ? 15.133 -17.900 39.975 1.00 27.46 387 VAL B O 1
ATOM 6120 N N . ASP B 1 409 ? 16.291 -16.991 41.643 1.00 27.10 388 ASP B N 1
ATOM 6121 C CA . ASP B 1 409 ? 16.315 -18.239 42.449 1.00 28.35 388 ASP B CA 1
ATOM 6122 C C . ASP B 1 409 ? 14.980 -18.946 42.651 1.00 28.75 388 ASP B C 1
ATOM 6123 O O . ASP B 1 409 ? 14.952 -20.173 42.678 1.00 29.61 388 ASP B O 1
ATOM 6128 N N . GLY B 1 410 ? 13.897 -18.187 42.844 1.00 28.40 389 GLY B N 1
ATOM 6129 C CA . GLY B 1 410 ? 12.569 -18.778 43.024 1.00 28.88 389 GLY B CA 1
ATOM 6130 C C . GLY B 1 410 ? 11.685 -18.927 41.789 1.00 29.08 389 GLY B C 1
ATOM 6131 O O . GLY B 1 410 ? 10.527 -19.336 41.902 1.00 29.63 389 GLY B O 1
ATOM 6132 N N . ILE B 1 411 ? 12.189 -18.586 40.605 1.00 29.55 390 ILE B N 1
ATOM 6133 C CA . ILE B 1 411 ? 11.333 -18.641 39.422 1.00 29.50 390 ILE B CA 1
ATOM 6134 C C . ILE B 1 411 ? 10.863 -20.076 39.134 1.00 31.10 390 ILE B C 1
ATOM 6135 O O . ILE B 1 411 ? 11.659 -21.032 39.157 1.00 30.89 390 ILE B O 1
ATOM 6140 N N . GLU B 1 412 ? 9.570 -20.197 38.845 1.00 31.69 391 GLU B N 1
ATOM 6141 C CA . GLU B 1 412 ? 8.963 -21.478 38.454 1.00 32.84 391 GLU B CA 1
ATOM 6142 C C . GLU B 1 412 ? 8.427 -21.429 37.045 1.00 31.94 391 GLU B C 1
ATOM 6143 O O . GLU B 1 412 ? 7.944 -20.383 36.615 1.00 30.76 391 GLU B O 1
ATOM 6149 N N . ALA B 1 413 ? 8.540 -22.556 36.327 1.00 31.92 392 ALA B N 1
ATOM 6150 C CA . ALA B 1 413 ? 8.021 -22.659 34.963 1.00 32.17 392 ALA B CA 1
ATOM 6151 C C . ALA B 1 413 ? 6.562 -23.074 35.015 1.00 32.65 392 ALA B C 1
ATOM 6152 O O . ALA B 1 413 ? 6.187 -23.893 35.854 1.00 32.86 392 ALA B O 1
ATOM 6154 N N . ASN B 1 414 ? 5.725 -22.502 34.156 1.00 32.77 393 ASN B N 1
ATOM 6155 C CA . ASN B 1 414 ? 4.420 -23.123 33.923 1.00 34.09 393 ASN B CA 1
ATOM 6156 C C . ASN B 1 414 ? 4.619 -24.101 32.772 1.00 33.95 393 ASN B C 1
ATOM 6157 O O . ASN B 1 414 ? 4.419 -23.762 31.595 1.00 32.82 393 ASN B O 1
ATOM 6162 N N . VAL B 1 415 ? 5.033 -25.315 33.131 1.00 35.24 394 VAL B N 1
ATOM 6163 C CA . VAL B 1 415 ? 5.418 -26.330 32.136 1.00 36.36 394 VAL B CA 1
ATOM 6164 C C . VAL B 1 415 ? 4.326 -26.549 31.070 1.00 36.68 394 VAL B C 1
ATOM 6165 O O . VAL B 1 415 ? 4.625 -26.509 29.864 1.00 37.30 394 VAL B O 1
ATOM 6169 N N . GLU B 1 416 ? 3.076 -26.722 31.502 1.00 37.04 395 GLU B N 1
ATOM 6170 C CA . GLU B 1 416 ? 1.957 -26.959 30.563 1.00 37.91 395 GLU B CA 1
ATOM 6171 C C . GLU B 1 416 ? 1.687 -25.769 29.622 1.00 38.00 395 GLU B C 1
ATOM 6172 O O . GLU B 1 416 ? 1.489 -25.947 28.409 1.00 38.33 395 GLU B O 1
ATOM 6174 N N . ARG B 1 417 ? 1.686 -24.551 30.154 1.00 37.53 396 ARG B N 1
ATOM 6175 C CA . ARG B 1 417 ? 1.453 -23.384 29.292 1.00 37.00 396 ARG B CA 1
ATOM 6176 C C . ARG B 1 417 ? 2.594 -23.169 28.302 1.00 36.34 396 ARG B C 1
ATOM 6177 O O . ARG B 1 417 ? 2.357 -22.796 27.156 1.00 36.90 396 ARG B O 1
ATOM 6185 N N . CYS B 1 418 ? 3.826 -23.388 28.755 1.00 36.16 397 CYS B N 1
ATOM 6186 C CA . CYS B 1 418 ? 5.005 -23.358 27.896 1.00 36.46 397 CYS B CA 1
ATOM 6187 C C . CYS B 1 418 ? 4.843 -24.335 26.715 1.00 37.57 397 CYS B C 1
ATOM 6188 O O . CYS B 1 418 ? 4.943 -23.915 25.557 1.00 37.14 397 CYS B O 1
ATOM 6191 N N . ARG B 1 419 ? 4.567 -25.612 27.016 1.00 38.43 398 ARG B N 1
ATOM 6192 C CA . ARG B 1 419 ? 4.453 -26.691 25.993 1.00 39.76 398 ARG B CA 1
ATOM 6193 C C . ARG B 1 419 ? 3.366 -26.414 24.975 1.00 39.49 398 ARG B C 1
ATOM 6194 O O . ARG B 1 419 ? 3.548 -26.660 23.779 1.00 40.17 398 ARG B O 1
ATOM 6196 N N . ALA B 1 420 ? 2.239 -25.892 25.451 1.00 39.69 399 ALA B N 1
ATOM 6197 C CA . ALA B 1 420 ? 1.098 -25.573 24.591 1.00 39.64 399 ALA B CA 1
ATOM 6198 C C . ALA B 1 420 ? 1.459 -24.538 23.542 1.00 40.08 399 ALA B C 1
ATOM 6199 O O . ALA B 1 420 ? 1.020 -24.642 22.394 1.00 40.02 399 ALA B O 1
ATOM 6201 N N . GLY B 1 421 ? 2.233 -23.523 23.940 1.00 40.24 400 GLY B N 1
ATOM 6202 C CA . GLY B 1 421 ? 2.710 -22.507 22.998 1.00 40.36 400 GLY B CA 1
ATOM 6203 C C . GLY B 1 421 ? 3.593 -23.161 21.941 1.00 41.56 400 GLY B C 1
ATOM 6204 O O . GLY B 1 421 ? 3.473 -22.873 20.752 1.00 41.27 400 GLY B O 1
ATOM 6205 N N . ALA B 1 422 ? 4.473 -24.056 22.375 1.00 42.62 401 ALA B N 1
ATOM 6206 C CA . ALA B 1 422 ? 5.328 -24.790 21.447 1.00 44.82 401 ALA B CA 1
ATOM 6207 C C . ALA B 1 422 ? 4.512 -25.762 20.566 1.00 46.35 401 ALA B C 1
ATOM 6208 O O . ALA B 1 422 ? 4.838 -25.963 19.384 1.00 46.97 401 ALA B O 1
ATOM 6210 N N . GLU B 1 423 ? 3.444 -26.326 21.136 1.00 47.46 402 GLU B N 1
ATOM 6211 C CA . GLU B 1 423 ? 2.525 -27.197 20.395 1.00 49.11 402 GLU B CA 1
ATOM 6212 C C . GLU B 1 423 ? 1.640 -26.456 19.388 1.00 48.81 402 GLU B C 1
ATOM 6213 O O . GLU B 1 423 ? 1.247 -27.026 18.362 1.00 49.79 402 GLU B O 1
ATOM 6219 N N . GLU B 1 424 ? 1.316 -25.201 19.678 1.00 47.82 403 GLU B N 1
ATOM 6220 C CA . GLU B 1 424 ? 0.466 -24.413 18.776 1.00 46.81 403 GLU B CA 1
ATOM 6221 C C . GLU B 1 424 ? 1.298 -23.638 17.730 1.00 46.46 403 GLU B C 1
ATOM 6222 O O . GLU B 1 424 ? 0.791 -22.747 17.047 1.00 46.15 403 GLU B O 1
ATOM 6224 N N . SER B 1 425 ? 2.576 -23.989 17.604 1.00 46.91 404 SER B N 1
ATOM 6225 C CA . SER B 1 425 ? 3.472 -23.311 16.660 1.00 47.16 404 SER B CA 1
ATOM 6226 C C . SER B 1 425 ? 3.184 -23.724 15.214 1.00 47.50 404 SER B C 1
ATOM 6227 O O . SER B 1 425 ? 3.277 -24.916 14.866 1.00 47.60 404 SER B O 1
ATOM 6230 N N . ILE B 1 426 ? 2.844 -22.730 14.386 1.00 47.14 405 ILE B N 1
ATOM 6231 C CA . ILE B 1 426 ? 2.555 -22.931 12.972 1.00 47.16 405 ILE B CA 1
ATOM 6232 C C . ILE B 1 426 ? 3.839 -23.314 12.234 1.00 47.99 405 ILE B C 1
ATOM 6233 O O . ILE B 1 426 ? 3.792 -23.983 11.187 1.00 48.55 405 ILE B O 1
ATOM 6238 N N . SER B 1 427 ? 4.978 -22.909 12.801 1.00 47.29 406 SER B N 1
ATOM 6239 C CA . SER B 1 427 ? 6.301 -23.227 12.262 1.00 47.87 406 SER B CA 1
ATOM 6240 C C . SER B 1 427 ? 6.544 -24.728 12.150 1.00 48.69 406 SER B C 1
ATOM 6241 O O . SER B 1 427 ? 7.417 -25.165 11.397 1.00 48.82 406 SER B O 1
ATOM 6244 N N . LEU B 1 428 ? 5.787 -25.508 12.923 1.00 48.94 407 LEU B N 1
ATOM 6245 C CA . LEU B 1 428 ? 5.946 -26.972 12.949 1.00 50.26 407 LEU B CA 1
ATOM 6246 C C . LEU B 1 428 ? 5.622 -27.592 11.577 1.00 51.30 407 LEU B C 1
ATOM 6247 O O . LEU B 1 428 ? 6.200 -28.625 11.187 1.00 52.23 407 LEU B O 1
ATOM 6252 N N . ALA B 1 429 ? 4.720 -26.923 10.856 1.00 51.21 408 ALA B N 1
ATOM 6253 C CA . ALA B 1 429 ? 4.324 -27.293 9.500 1.00 52.14 408 ALA B CA 1
ATOM 6254 C C . ALA B 1 429 ? 5.522 -27.388 8.544 1.00 52.98 408 ALA B C 1
ATOM 6255 O O . ALA B 1 429 ? 5.464 -28.151 7.565 1.00 53.86 408 ALA B O 1
ATOM 6257 N N . THR B 1 430 ? 6.591 -26.628 8.835 1.00 52.53 409 THR B N 1
ATOM 6258 C CA . THR B 1 430 ? 7.838 -26.642 8.035 1.00 52.93 409 THR B CA 1
ATOM 6259 C C . THR B 1 430 ? 8.549 -28.011 8.034 1.00 53.76 409 THR B C 1
ATOM 6260 O O . THR B 1 430 ? 9.108 -28.430 7.007 1.00 54.63 409 THR B O 1
ATOM 6264 N N . ALA B 1 431 ? 8.494 -28.718 9.164 1.00 53.65 410 ALA B N 1
ATOM 6265 C CA . ALA B 1 431 ? 9.018 -30.094 9.254 1.00 54.78 410 ALA B CA 1
ATOM 6266 C C . ALA B 1 431 ? 8.291 -31.107 8.331 1.00 55.52 410 ALA B C 1
ATOM 6267 O O . ALA B 1 431 ? 8.787 -32.227 8.112 1.00 56.10 410 ALA B O 1
ATOM 6269 N N . LEU B 1 432 ? 7.125 -30.709 7.806 1.00 55.60 411 LEU B N 1
ATOM 6270 C CA . LEU B 1 432 ? 6.277 -31.567 6.960 1.00 56.60 411 LEU B CA 1
ATOM 6271 C C . LEU B 1 432 ? 6.545 -31.401 5.462 1.00 57.84 411 LEU B C 1
ATOM 6272 O O . LEU B 1 432 ? 6.057 -32.194 4.646 1.00 58.16 411 LEU B O 1
ATOM 6277 N N . VAL B 1 433 ? 7.308 -30.365 5.109 1.00 58.44 412 VAL B N 1
ATOM 6278 C CA . VAL B 1 433 ? 7.718 -30.120 3.725 1.00 59.96 412 VAL B CA 1
ATOM 6279 C C . VAL B 1 433 ? 8.321 -31.378 3.062 1.00 61.62 412 VAL B C 1
ATOM 6280 O O . VAL B 1 433 ? 7.897 -31.741 1.962 1.00 62.34 412 VAL B O 1
ATOM 6284 N N . PRO B 1 434 ? 9.299 -32.049 3.726 1.00 62.65 413 PRO B N 1
ATOM 6285 C CA . PRO B 1 434 ? 9.899 -33.235 3.083 1.00 63.94 413 PRO B CA 1
ATOM 6286 C C . PRO B 1 434 ? 8.948 -34.432 3.009 1.00 64.64 413 PRO B C 1
ATOM 6287 O O . PRO B 1 434 ? 9.044 -35.223 2.071 1.00 65.59 413 PRO B O 1
ATOM 6291 N N . VAL B 1 435 ? 8.052 -34.552 3.994 1.00 64.45 414 VAL B N 1
ATOM 6292 C CA . VAL B 1 435 ? 7.013 -35.597 4.034 1.00 64.65 414 VAL B CA 1
ATOM 6293 C C . VAL B 1 435 ? 5.983 -35.471 2.886 1.00 64.67 414 VAL B C 1
ATOM 6294 O O . VAL B 1 435 ? 5.793 -36.425 2.123 1.00 65.54 414 VAL B O 1
ATOM 6298 N N . VAL B 1 436 ? 5.327 -34.306 2.777 1.00 63.43 415 VAL B N 1
ATOM 6299 C CA . VAL B 1 436 ? 4.228 -34.096 1.819 1.00 62.63 415 VAL B CA 1
ATOM 6300 C C . VAL B 1 436 ? 4.435 -32.976 0.781 1.00 62.18 415 VAL B C 1
ATOM 6301 O O . VAL B 1 436 ? 3.527 -32.705 -0.008 1.00 61.76 415 VAL B O 1
ATOM 6305 N N . GLY B 1 437 ? 5.603 -32.328 0.779 1.00 61.61 416 GLY B N 1
ATOM 6306 C CA . GLY B 1 437 ? 5.895 -31.257 -0.195 1.00 61.46 416 GLY B CA 1
ATOM 6307 C C . GLY B 1 437 ? 5.343 -29.892 0.211 1.00 60.91 416 GLY B C 1
ATOM 6308 O O . GLY B 1 437 ? 4.410 -29.799 1.027 1.00 60.18 416 GLY B O 1
ATOM 6309 N N . TYR B 1 438 ? 5.903 -28.827 -0.368 1.00 60.84 417 TYR B N 1
ATOM 6310 C CA . TYR B 1 438 ? 5.555 -27.455 0.031 1.00 60.26 417 TYR B CA 1
ATOM 6311 C C . TYR B 1 438 ? 4.048 -27.186 0.070 1.00 59.25 417 TYR B C 1
ATOM 6312 O O . TYR B 1 438 ? 3.493 -26.950 1.155 1.00 58.52 417 TYR B O 1
ATOM 6321 N N . ALA B 1 439 ? 3.397 -27.222 -1.098 1.00 58.93 418 ALA B N 1
ATOM 6322 C CA . ALA B 1 439 ? 1.986 -26.808 -1.211 1.00 57.96 418 ALA B CA 1
ATOM 6323 C C . ALA B 1 439 ? 1.124 -27.450 -0.121 1.00 56.88 418 ALA B C 1
ATOM 6324 O O . ALA B 1 439 ? 0.440 -26.748 0.626 1.00 55.76 418 ALA B O 1
ATOM 6326 N N . ARG B 1 440 ? 1.223 -28.780 -0.008 1.00 56.59 419 ARG B N 1
ATOM 6327 C CA . ARG B 1 440 ? 0.481 -29.565 0.991 1.00 55.36 419 ARG B CA 1
ATOM 6328 C C . ARG B 1 440 ? 0.799 -29.171 2.444 1.00 54.10 419 ARG B C 1
ATOM 6329 O O . ARG B 1 440 ? -0.107 -29.060 3.271 1.00 53.08 419 ARG B O 1
ATOM 6331 N N . ALA B 1 441 ? 2.083 -28.967 2.746 1.00 53.54 420 ALA B N 1
ATOM 6332 C CA . ALA B 1 441 ? 2.495 -28.521 4.083 1.00 53.04 420 ALA B CA 1
ATOM 6333 C C . ALA B 1 441 ? 1.898 -27.141 4.420 1.00 51.52 420 ALA B C 1
ATOM 6334 O O . ALA B 1 441 ? 1.470 -26.908 5.541 1.00 50.60 420 ALA B O 1
ATOM 6336 N N . ALA B 1 442 ? 1.842 -26.265 3.419 1.00 51.62 421 ALA B N 1
ATOM 6337 C CA . ALA B 1 442 ? 1.369 -24.887 3.583 1.00 50.97 421 ALA B CA 1
ATOM 6338 C C . ALA B 1 442 ? -0.150 -24.785 3.739 1.00 51.32 421 ALA B C 1
ATOM 6339 O O . ALA B 1 442 ? -0.642 -23.845 4.376 1.00 50.73 421 ALA B O 1
ATOM 6341 N N . GLU B 1 443 ? -0.886 -25.728 3.130 1.00 52.22 422 GLU B N 1
ATOM 6342 C CA . GLU B 1 443 ? -2.341 -25.829 3.315 1.00 52.48 422 GLU B CA 1
ATOM 6343 C C . GLU B 1 443 ? -2.676 -26.415 4.686 1.00 52.59 422 GLU B C 1
ATOM 6344 O O . GLU B 1 443 ? -3.673 -26.021 5.293 1.00 52.80 422 GLU B O 1
ATOM 6346 N N . ILE B 1 444 ? -1.858 -27.353 5.169 1.00 53.08 423 ILE B N 1
ATOM 6347 C CA . ILE B 1 444 ? -1.967 -27.821 6.559 1.00 53.88 423 ILE B CA 1
ATOM 6348 C C . ILE B 1 444 ? -1.694 -26.662 7.567 1.00 54.03 423 ILE B C 1
ATOM 6349 O O . ILE B 1 444 ? -2.462 -26.470 8.515 1.00 53.38 423 ILE B O 1
ATOM 6354 N N . ALA B 1 445 ? -0.612 -25.902 7.345 1.00 54.74 424 ALA B N 1
ATOM 6355 C CA . ALA B 1 445 ?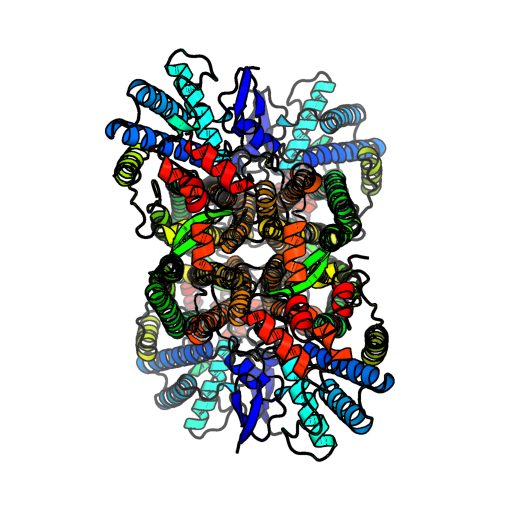 -0.358 -24.645 8.073 1.00 55.01 424 ALA B CA 1
ATOM 6356 C C . ALA B 1 445 ? -1.584 -23.718 8.066 1.00 55.37 424 ALA B C 1
ATOM 6357 O O . ALA B 1 445 ? -2.040 -23.295 9.132 1.00 54.76 424 ALA B O 1
ATOM 6359 N N . LYS B 1 446 ? -2.111 -23.431 6.867 1.00 56.55 425 LYS B N 1
ATOM 6360 C CA . LYS B 1 446 ? -3.286 -22.562 6.684 1.00 57.27 425 LYS B CA 1
ATOM 6361 C C . LYS B 1 446 ? -4.547 -23.089 7.389 1.00 57.85 425 LYS B C 1
ATOM 6362 O O . LYS B 1 446 ? -5.282 -22.326 8.017 1.00 57.57 425 LYS B O 1
ATOM 6364 N N . GLN B 1 447 ? -4.790 -24.391 7.267 1.00 59.18 426 GLN B N 1
ATOM 6365 C CA . GLN B 1 447 ? -5.944 -25.030 7.898 1.00 59.77 426 GLN B CA 1
ATOM 6366 C C . GLN B 1 447 ? -5.869 -24.887 9.418 1.00 59.73 426 GLN B C 1
ATOM 6367 O O . GLN B 1 447 ? -6.872 -24.605 10.061 1.00 59.74 426 GLN B O 1
ATOM 6369 N N . ALA B 1 448 ? -4.678 -25.074 9.979 1.00 60.46 427 ALA B N 1
ATOM 6370 C CA . ALA B 1 448 ? -4.474 -24.975 11.421 1.00 60.78 427 ALA B CA 1
ATOM 6371 C C . ALA B 1 448 ? -4.767 -23.565 11.933 1.00 60.98 427 ALA B C 1
ATOM 6372 O O . ALA B 1 448 ? -5.432 -23.408 12.952 1.00 60.83 427 ALA B O 1
ATOM 6374 N N . LEU B 1 449 ? -4.293 -22.548 11.211 1.00 61.97 428 LEU B N 1
ATOM 6375 C CA . LEU B 1 449 ? -4.531 -21.151 11.586 1.00 62.47 428 LEU B CA 1
ATOM 6376 C C . LEU B 1 449 ? -6.029 -20.863 11.643 1.00 62.83 428 LEU B C 1
ATOM 6377 O O . LEU B 1 449 ? -6.567 -20.524 12.704 1.00 62.52 428 LEU B O 1
ATOM 6379 N N . ALA B 1 450 ? -6.693 -21.046 10.503 1.00 63.54 429 ALA B N 1
ATOM 6380 C CA . ALA B 1 450 ? -8.122 -20.770 10.359 1.00 63.85 429 ALA B CA 1
ATOM 6381 C C . ALA B 1 450 ? -9.068 -21.724 11.142 1.00 64.18 429 ALA B C 1
ATOM 6382 O O . ALA B 1 450 ? -10.285 -21.720 10.922 1.00 64.27 429 ALA B O 1
ATOM 6384 N N . SER B 1 451 ? -8.529 -22.532 12.055 1.00 64.50 430 SER B N 1
ATOM 6385 C CA . SER B 1 451 ? -9.365 -23.517 12.760 1.00 64.82 430 SER B CA 1
ATOM 6386 C C . SER B 1 451 ? -8.965 -23.779 14.208 1.00 64.69 430 SER B C 1
ATOM 6387 O O . SER B 1 451 ? -9.371 -24.794 14.782 1.00 64.92 430 SER B O 1
ATOM 6390 N N . GLY B 1 452 ? -8.169 -22.886 14.790 1.00 64.11 431 GLY B N 1
ATOM 6391 C CA . GLY B 1 452 ? -7.706 -23.058 16.164 1.00 63.76 431 GLY B CA 1
ATOM 6392 C C . GLY B 1 452 ? -6.788 -24.244 16.454 1.00 63.80 431 GLY B C 1
ATOM 6393 O O . GLY B 1 452 ? -5.959 -24.166 17.358 1.00 64.01 431 GLY B O 1
ATOM 6394 N N . GLN B 1 453 ? -6.934 -25.336 15.698 1.00 63.85 432 GLN B N 1
ATOM 6395 C CA . GLN B 1 453 ? -6.237 -26.605 15.974 1.00 63.78 432 GLN B CA 1
ATOM 6396 C C . GLN B 1 453 ? -4.722 -26.544 15.718 1.00 63.57 432 GLN B C 1
ATOM 6397 O O . GLN B 1 453 ? -4.236 -25.665 14.999 1.00 62.94 432 GLN B O 1
ATOM 6399 N N . THR B 1 454 ? -3.982 -27.485 16.304 1.00 63.38 433 THR B N 1
ATOM 6400 C CA . THR B 1 454 ? -2.530 -27.520 16.146 1.00 63.33 433 THR B CA 1
ATOM 6401 C C . THR B 1 454 ? -2.113 -28.219 14.835 1.00 63.82 433 THR B C 1
ATOM 6402 O O . THR B 1 454 ? -2.956 -28.817 14.148 1.00 63.65 433 THR B O 1
ATOM 6406 N N . VAL B 1 455 ? -0.821 -28.140 14.495 1.00 63.62 434 VAL B N 1
ATOM 6407 C CA . VAL B 1 455 ? -0.301 -28.788 13.278 1.00 64.09 434 VAL B CA 1
ATOM 6408 C C . VAL B 1 455 ? -0.368 -30.320 13.356 1.00 64.69 434 VAL B C 1
ATOM 6409 O O . VAL B 1 455 ? -0.713 -30.966 12.364 1.00 65.20 434 VAL B O 1
ATOM 6413 N N . MET B 1 456 ? -0.087 -30.890 14.533 1.00 64.78 435 MET B N 1
ATOM 6414 C CA . MET B 1 456 ? -0.200 -32.344 14.746 1.00 65.74 435 MET B CA 1
ATOM 6415 C C . MET B 1 456 ? -1.655 -32.825 14.740 1.00 66.10 435 MET B C 1
ATOM 6416 O O . MET B 1 456 ? -1.931 -33.947 14.305 1.00 66.59 435 MET B O 1
ATOM 6418 N N . GLU B 1 457 ? -2.569 -31.978 15.220 1.00 65.62 436 GLU B N 1
ATOM 6419 C CA . GLU B 1 457 ? -4.002 -32.253 15.145 1.00 65.77 436 GLU B CA 1
ATOM 6420 C C . GLU B 1 457 ? -4.471 -32.330 13.677 1.00 66.14 436 GLU B C 1
ATOM 6421 O O . GLU B 1 457 ? -5.128 -33.303 13.275 1.00 66.50 436 GLU B O 1
ATOM 6423 N N . VAL B 1 458 ? -4.115 -31.313 12.886 1.00 65.76 437 VAL B N 1
ATOM 6424 C CA . VAL B 1 458 ? -4.548 -31.199 11.486 1.00 65.62 437 VAL B CA 1
ATOM 6425 C C . VAL B 1 458 ? -3.869 -32.240 10.600 1.00 66.61 437 VAL B C 1
ATOM 6426 O O . VAL B 1 458 ? -4.498 -32.759 9.681 1.00 67.21 437 VAL B O 1
ATOM 6430 N N . ALA B 1 459 ? -2.600 -32.548 10.874 1.00 66.79 438 ALA B N 1
ATOM 6431 C CA . ALA B 1 459 ? -1.899 -33.619 10.152 1.00 67.75 438 ALA B CA 1
ATOM 6432 C C . ALA B 1 459 ? -2.405 -35.032 10.507 1.00 68.54 438 ALA B C 1
ATOM 6433 O O . ALA B 1 459 ? -2.481 -35.897 9.629 1.00 69.05 438 ALA B O 1
ATOM 6435 N N . ILE B 1 460 ? -2.748 -35.263 11.782 1.00 68.49 439 ILE B N 1
ATOM 6436 C CA . ILE B 1 460 ? -3.357 -36.534 12.205 1.00 68.99 439 ILE B CA 1
ATOM 6437 C C . ILE B 1 460 ? -4.748 -36.705 11.567 1.00 69.15 439 ILE B C 1
ATOM 6438 O O . ILE B 1 460 ? -5.360 -37.772 11.669 1.00 69.88 439 ILE B O 1
ATOM 6440 N N . SER B 1 461 ? -5.228 -35.653 10.907 1.00 68.36 440 SER B N 1
ATOM 6441 C CA . SER B 1 461 ? -6.409 -35.732 10.046 1.00 68.32 440 SER B CA 1
ATOM 6442 C C . SER B 1 461 ? -6.084 -35.299 8.604 1.00 68.19 440 SER B C 1
ATOM 6443 O O . SER B 1 461 ? -5.659 -36.101 7.766 1.00 68.40 440 SER B O 1
ATOM 6446 N N . THR C 1 23 ? 6.510 -0.882 -17.534 1.00 62.56 2 THR C N 1
ATOM 6447 C CA . THR C 1 23 ? 6.549 -1.731 -16.309 1.00 61.59 2 THR C CA 1
ATOM 6448 C C . THR C 1 23 ? 6.343 -3.215 -16.600 1.00 61.55 2 THR C C 1
ATOM 6449 O O . THR C 1 23 ? 5.636 -3.588 -17.534 1.00 63.11 2 THR C O 1
ATOM 6453 N N . ARG C 1 24 ? 6.986 -4.054 -15.796 1.00 60.11 3 ARG C N 1
ATOM 6454 C CA . ARG C 1 24 ? 6.659 -5.472 -15.699 1.00 59.41 3 ARG C CA 1
ATOM 6455 C C . ARG C 1 24 ? 5.801 -5.656 -14.456 1.00 58.11 3 ARG C C 1
ATOM 6456 O O . ARG C 1 24 ? 5.885 -4.853 -13.520 1.00 56.64 3 ARG C O 1
ATOM 6464 N N . ARG C 1 25 ? 4.975 -6.701 -14.450 1.00 57.77 4 ARG C N 1
ATOM 6465 C CA . ARG C 1 25 ? 4.100 -6.993 -13.318 1.00 56.39 4 ARG C CA 1
ATOM 6466 C C . ARG C 1 25 ? 4.649 -8.159 -12.503 1.00 55.57 4 ARG C C 1
ATOM 6467 O O . ARG C 1 25 ? 4.928 -9.222 -13.051 1.00 56.06 4 ARG C O 1
ATOM 6475 N N . GLU C 1 26 ? 4.787 -7.963 -11.193 1.00 54.27 5 GLU C N 1
ATOM 6476 C CA . GLU C 1 26 ? 5.314 -9.011 -10.308 1.00 53.43 5 GLU C CA 1
ATOM 6477 C C . GLU C 1 26 ? 4.297 -9.389 -9.246 1.00 52.46 5 GLU C C 1
ATOM 6478 O O . GLU C 1 26 ? 3.319 -8.672 -9.042 1.00 52.54 5 GLU C O 1
ATOM 6484 N N . GLN C 1 27 ? 4.529 -10.523 -8.584 1.00 51.76 6 GLN C N 1
ATOM 6485 C CA . GLN C 1 27 ? 3.614 -11.065 -7.579 1.00 51.01 6 GLN C CA 1
ATOM 6486 C C . GLN C 1 27 ? 4.396 -11.586 -6.377 1.00 50.15 6 GLN C C 1
ATOM 6487 O O . GLN C 1 27 ? 5.455 -12.211 -6.534 1.00 50.05 6 GLN C O 1
ATOM 6489 N N . ASP C 1 28 ? 3.885 -11.300 -5.176 1.00 48.44 7 ASP C N 1
ATOM 6490 C CA . ASP C 1 28 ? 4.340 -11.978 -3.980 1.00 47.40 7 ASP C CA 1
ATOM 6491 C C . ASP C 1 28 ? 3.119 -12.481 -3.213 1.00 47.18 7 ASP C C 1
ATOM 6492 O O . ASP C 1 28 ? 2.000 -12.480 -3.750 1.00 46.66 7 ASP C O 1
ATOM 6497 N N . SER C 1 29 ? 3.318 -12.889 -1.960 1.00 46.47 8 SER C N 1
ATOM 6498 C CA . SER C 1 29 ? 2.209 -13.412 -1.154 1.00 45.88 8 SER C CA 1
ATOM 6499 C C . SER C 1 29 ? 1.095 -12.378 -0.854 1.00 44.97 8 SER C C 1
ATOM 6500 O O . SER C 1 29 ? -0.034 -12.766 -0.594 1.00 44.89 8 SER C O 1
ATOM 6503 N N . LEU C 1 30 ? 1.394 -11.082 -0.923 1.00 43.64 9 LEU C N 1
ATOM 6504 C CA . LEU C 1 30 ? 0.361 -10.066 -0.689 1.00 43.86 9 LEU C CA 1
ATOM 6505 C C . LEU C 1 30 ? -0.438 -9.709 -1.958 1.00 44.14 9 LEU C C 1
ATOM 6506 O O . LEU C 1 30 ? -1.573 -9.234 -1.884 1.00 43.51 9 LEU C O 1
ATOM 6511 N N . GLY C 1 31 ? 0.156 -9.928 -3.120 1.00 44.77 10 GLY C N 1
ATOM 6512 C CA . GLY C 1 31 ? -0.533 -9.608 -4.363 1.00 45.96 10 GLY C CA 1
ATOM 6513 C C . GLY C 1 31 ? 0.356 -9.083 -5.459 1.00 46.39 10 GLY C C 1
ATOM 6514 O O . GLY C 1 31 ? 1.540 -9.379 -5.484 1.00 46.03 10 GLY C O 1
ATOM 6515 N N . GLU C 1 32 ? -0.219 -8.278 -6.344 1.00 47.05 11 GLU C N 1
ATOM 6516 C CA . GLU C 1 32 ? 0.464 -7.848 -7.548 1.00 48.79 11 GLU C CA 1
ATOM 6517 C C . GLU C 1 32 ? 0.835 -6.372 -7.542 1.00 49.16 11 GLU C C 1
ATOM 6518 O O . GLU C 1 32 ? 0.089 -5.546 -7.015 1.00 49.65 11 GLU C O 1
ATOM 6524 N N . ARG C 1 33 ? 1.958 -6.044 -8.167 1.00 49.19 12 ARG C N 1
ATOM 6525 C CA . ARG C 1 33 ? 2.319 -4.659 -8.364 1.00 50.54 12 ARG C CA 1
ATOM 6526 C C . ARG C 1 33 ? 3.033 -4.486 -9.695 1.00 51.85 12 ARG C C 1
ATOM 6527 O O . ARG C 1 33 ? 3.555 -5.454 -10.269 1.00 52.81 12 ARG C O 1
ATOM 6535 N N . ASP C 1 34 ? 3.076 -3.244 -10.166 1.00 52.59 13 ASP C N 1
ATOM 6536 C CA . ASP C 1 34 ? 3.809 -2.905 -11.377 1.00 54.57 13 ASP C CA 1
ATOM 6537 C C . ASP C 1 34 ? 5.166 -2.287 -11.031 1.00 54.27 13 ASP C C 1
ATOM 6538 O O . ASP C 1 34 ? 5.239 -1.297 -10.283 1.00 54.63 13 ASP C O 1
ATOM 6543 N N . ILE C 1 35 ? 6.229 -2.912 -11.540 1.00 54.47 14 ILE C N 1
ATOM 6544 C CA . ILE C 1 35 ? 7.611 -2.539 -11.263 1.00 54.12 14 ILE C CA 1
ATOM 6545 C C . ILE C 1 35 ? 8.262 -1.979 -12.529 1.00 55.56 14 ILE C C 1
ATOM 6546 O O . ILE C 1 35 ? 8.146 -2.586 -13.607 1.00 56.28 14 ILE C O 1
ATOM 6551 N N . PRO C 1 36 ? 8.975 -0.838 -12.421 1.00 55.61 15 PRO C N 1
ATOM 6552 C CA . PRO C 1 36 ? 9.755 -0.412 -13.598 1.00 56.55 15 PRO C CA 1
ATOM 6553 C C . PRO C 1 36 ? 10.646 -1.537 -14.172 1.00 57.03 15 PRO C C 1
ATOM 6554 O O . PRO C 1 36 ? 11.411 -2.161 -13.420 1.00 55.69 15 PRO C O 1
ATOM 6558 N N . MET C 1 37 ? 10.522 -1.815 -15.483 1.00 58.38 16 MET C N 1
ATOM 6559 C CA . MET C 1 37 ? 11.407 -2.793 -16.165 1.00 58.87 16 MET C CA 1
ATOM 6560 C C . MET C 1 37 ? 12.873 -2.360 -16.011 1.00 58.60 16 MET C C 1
ATOM 6561 O O . MET C 1 37 ? 13.776 -3.203 -15.934 1.00 58.84 16 MET C O 1
ATOM 6563 N N . ASP C 1 38 ? 13.103 -1.048 -15.922 1.00 58.32 17 ASP C N 1
ATOM 6564 C CA . ASP C 1 38 ? 14.456 -0.505 -15.645 1.00 58.14 17 ASP C CA 1
ATOM 6565 C C . ASP C 1 38 ? 15.031 -0.918 -14.265 1.00 56.38 17 ASP C C 1
ATOM 6566 O O . ASP C 1 38 ? 16.247 -0.898 -14.068 1.00 56.55 17 ASP C O 1
ATOM 6568 N N . ALA C 1 39 ? 14.161 -1.306 -13.326 1.00 54.67 18 ALA C N 1
ATOM 6569 C CA . ALA C 1 39 ? 14.591 -1.650 -11.963 1.00 52.47 18 ALA C CA 1
ATOM 6570 C C . ALA C 1 39 ? 15.082 -3.102 -11.788 1.00 51.89 18 ALA C C 1
ATOM 6571 O O . ALA C 1 39 ? 14.481 -4.046 -12.303 1.00 52.20 18 ALA C O 1
ATOM 6573 N N . TYR C 1 40 ? 16.189 -3.262 -11.069 1.00 50.26 19 TYR C N 1
ATOM 6574 C CA . TYR C 1 40 ? 16.691 -4.572 -10.691 1.00 50.10 19 TYR C CA 1
ATOM 6575 C C . TYR C 1 40 ? 16.059 -5.080 -9.401 1.00 48.78 19 TYR C C 1
ATOM 6576 O O . TYR C 1 40 ? 16.121 -6.283 -9.103 1.00 49.28 19 TYR C O 1
ATOM 6585 N N . PHE C 1 41 ? 15.504 -4.170 -8.607 1.00 47.23 20 PHE C N 1
ATOM 6586 C CA . PHE C 1 41 ? 14.723 -4.586 -7.436 1.00 45.84 20 PHE C CA 1
ATOM 6587 C C . PHE C 1 41 ? 13.347 -5.058 -7.924 1.00 46.12 20 PHE C C 1
ATOM 6588 O O . PHE C 1 41 ? 12.985 -4.834 -9.082 1.00 46.57 20 PHE C O 1
ATOM 6596 N N . GLY C 1 42 ? 12.622 -5.752 -7.052 1.00 45.35 21 GLY C N 1
ATOM 6597 C CA . GLY C 1 42 ? 11.344 -6.346 -7.389 1.00 44.82 21 GLY C CA 1
ATOM 6598 C C . GLY C 1 42 ? 10.287 -5.911 -6.391 1.00 44.50 21 GLY C C 1
ATOM 6599 O O . GLY C 1 42 ? 10.487 -4.943 -5.629 1.00 43.49 21 GLY C O 1
ATOM 6600 N N . ILE C 1 43 ? 9.172 -6.641 -6.400 1.00 44.10 22 ILE C N 1
ATOM 6601 C CA . ILE C 1 43 ? 7.958 -6.259 -5.683 1.00 43.31 22 ILE C CA 1
ATOM 6602 C C . ILE C 1 43 ? 8.190 -5.957 -4.184 1.00 42.43 22 ILE C C 1
ATOM 6603 O O . ILE C 1 43 ? 7.781 -4.910 -3.712 1.00 42.25 22 ILE C O 1
ATOM 6608 N N . GLN C 1 44 ? 8.878 -6.855 -3.474 1.00 42.39 23 GLN C N 1
ATOM 6609 C CA . GLN C 1 44 ? 9.109 -6.728 -2.025 1.00 41.03 23 GLN C CA 1
ATOM 6610 C C . GLN C 1 44 ? 9.875 -5.460 -1.667 1.00 40.17 23 GLN C C 1
ATOM 6611 O O . GLN C 1 44 ? 9.522 -4.750 -0.713 1.00 38.90 23 GLN C O 1
ATOM 6617 N N . THR C 1 45 ? 10.881 -5.135 -2.474 1.00 39.25 24 THR C N 1
ATOM 6618 C CA . THR C 1 45 ? 11.534 -3.839 -2.356 1.00 37.77 24 THR C CA 1
ATOM 6619 C C . THR C 1 45 ? 10.594 -2.642 -2.633 1.00 37.63 24 THR C C 1
ATOM 6620 O O . THR C 1 45 ? 10.594 -1.681 -1.870 1.00 36.11 24 THR C O 1
ATOM 6624 N N . LEU C 1 46 ? 9.806 -2.693 -3.708 1.00 38.15 25 LEU C N 1
ATOM 6625 C CA . LEU C 1 46 ? 8.843 -1.604 -3.979 1.00 38.70 25 LEU C CA 1
ATOM 6626 C C . LEU C 1 46 ? 7.894 -1.327 -2.799 1.00 37.68 25 LEU C C 1
ATOM 6627 O O . LEU C 1 46 ? 7.575 -0.166 -2.510 1.00 36.05 25 LEU C O 1
ATOM 6632 N N . ARG C 1 47 ? 7.435 -2.404 -2.157 1.00 37.39 26 ARG C N 1
ATOM 6633 C CA . ARG C 1 47 ? 6.554 -2.300 -1.010 1.00 37.29 26 ARG C CA 1
ATOM 6634 C C . ARG C 1 47 ? 7.305 -1.602 0.099 1.00 36.98 26 ARG C C 1
ATOM 6635 O O . ARG C 1 47 ? 6.763 -0.706 0.766 1.00 36.79 26 ARG C O 1
ATOM 6643 N N . ALA C 1 48 ? 8.552 -2.020 0.310 1.00 36.81 27 ALA C N 1
ATOM 6644 C CA . ALA C 1 48 ? 9.349 -1.443 1.389 1.00 36.69 27 ALA C CA 1
ATOM 6645 C C . ALA C 1 48 ? 9.535 0.054 1.184 1.00 36.82 27 ALA C C 1
ATOM 6646 O O . ALA C 1 48 ? 9.412 0.824 2.130 1.00 36.89 27 ALA C O 1
ATOM 6648 N N . VAL C 1 49 ? 9.774 0.476 -0.053 1.00 37.65 28 VAL C N 1
ATOM 6649 C CA . VAL C 1 49 ? 9.894 1.904 -0.366 1.00 38.33 28 VAL C CA 1
ATOM 6650 C C . VAL C 1 49 ? 8.675 2.733 0.083 1.00 38.34 28 VAL C C 1
ATOM 6651 O O . VAL C 1 49 ? 8.815 3.815 0.667 1.00 38.67 28 VAL C O 1
ATOM 6655 N N . GLU C 1 50 ? 7.476 2.238 -0.173 1.00 39.15 29 GLU C N 1
ATOM 6656 C CA . GLU C 1 50 ? 6.289 2.964 0.302 1.00 39.14 29 GLU C CA 1
ATOM 6657 C C . GLU C 1 50 ? 5.996 2.753 1.784 1.00 37.38 29 GLU C C 1
ATOM 6658 O O . GLU C 1 50 ? 5.415 3.619 2.415 1.00 37.74 29 GLU C O 1
ATOM 6664 N N . ASN C 1 51 ? 6.400 1.613 2.342 1.00 36.30 30 ASN C N 1
ATOM 6665 C CA . ASN C 1 51 ? 6.209 1.360 3.780 1.00 34.62 30 ASN C CA 1
ATOM 6666 C C . ASN C 1 51 ? 7.073 2.206 4.713 1.00 33.53 30 ASN C C 1
ATOM 6667 O O . ASN C 1 51 ? 6.605 2.644 5.752 1.00 34.06 30 ASN C O 1
ATOM 6672 N N . PHE C 1 52 ? 8.323 2.448 4.340 1.00 32.55 31 PHE C N 1
ATOM 6673 C CA . PHE C 1 52 ? 9.268 3.088 5.245 1.00 30.95 31 PHE C CA 1
ATOM 6674 C C . PHE C 1 52 ? 9.901 4.355 4.686 1.00 31.01 31 PHE C C 1
ATOM 6675 O O . PHE C 1 52 ? 11.023 4.732 5.084 1.00 30.23 31 PHE C O 1
ATOM 6683 N N . SER C 1 53 ? 9.185 5.036 3.794 1.00 31.30 32 SER C N 1
ATOM 6684 C CA . SER C 1 53 ? 9.633 6.360 3.340 1.00 32.62 32 SER C CA 1
ATOM 6685 C C . SER C 1 53 ? 9.639 7.386 4.488 1.00 31.98 32 SER C C 1
ATOM 6686 O O . SER C 1 53 ? 8.595 7.946 4.850 1.00 32.48 32 SER C O 1
ATOM 6689 N N . LEU C 1 54 ? 10.805 7.611 5.072 1.00 29.53 33 LEU C N 1
ATOM 6690 C CA . LEU C 1 54 ? 10.860 8.345 6.322 1.00 28.48 33 LEU C CA 1
ATOM 6691 C C . LEU C 1 54 ? 11.937 9.423 6.342 1.00 28.53 33 LEU C C 1
ATOM 6692 O O . LEU C 1 54 ? 11.734 10.470 6.967 1.00 28.65 33 LEU C O 1
ATOM 6697 N N . SER C 1 55 ? 13.082 9.163 5.702 1.00 28.87 34 SER C N 1
ATOM 6698 C CA . SER C 1 55 ? 14.245 10.053 5.848 1.00 29.92 34 SER C CA 1
ATOM 6699 C C . SER C 1 55 ? 14.868 10.542 4.535 1.00 31.89 34 SER C C 1
ATOM 6700 O O . SER C 1 55 ? 15.718 11.430 4.549 1.00 32.91 34 SER C O 1
ATOM 6703 N N . ASP C 1 56 ? 14.495 9.938 3.422 1.00 33.11 35 ASP C N 1
ATOM 6704 C CA . ASP C 1 56 ? 15.205 10.172 2.158 1.00 35.33 35 ASP C CA 1
ATOM 6705 C C . ASP C 1 56 ? 16.676 9.759 2.287 1.00 35.31 35 ASP C C 1
ATOM 6706 O O . ASP C 1 56 ? 17.522 10.255 1.540 1.00 35.86 35 ASP C O 1
ATOM 6711 N N . VAL C 1 57 ? 16.963 8.874 3.249 1.00 33.64 36 VAL C N 1
ATOM 6712 C CA . VAL C 1 57 ? 18.243 8.209 3.329 1.00 33.25 36 VAL C CA 1
ATOM 6713 C C . VAL C 1 57 ? 18.067 6.720 3.055 1.00 33.44 36 VAL C C 1
ATOM 6714 O O . VAL C 1 57 ? 17.469 5.983 3.854 1.00 33.98 36 VAL C O 1
ATOM 6718 N N . ALA C 1 58 ? 18.610 6.284 1.935 1.00 33.43 37 ALA C N 1
ATOM 6719 C CA . ALA C 1 58 ? 18.470 4.915 1.492 1.00 33.79 37 ALA C CA 1
ATOM 6720 C C . ALA C 1 58 ? 19.730 4.104 1.824 1.00 33.40 37 ALA C C 1
ATOM 6721 O O . ALA C 1 58 ? 20.741 4.648 2.220 1.00 32.23 37 ALA C O 1
ATOM 6723 N N . LEU C 1 59 ? 19.611 2.795 1.679 1.00 33.98 38 LEU C N 1
ATOM 6724 C CA . LEU C 1 59 ? 20.627 1.806 1.959 1.00 35.04 38 LEU C CA 1
ATOM 6725 C C . LEU C 1 59 ? 21.926 2.071 1.175 1.00 36.21 38 LEU C C 1
ATOM 6726 O O . LEU C 1 59 ? 23.019 1.749 1.659 1.00 35.86 38 LEU C O 1
ATOM 6731 N N . ASN C 1 60 ? 21.820 2.692 -0.005 1.00 36.45 39 ASN C N 1
ATOM 6732 C CA . ASN C 1 60 ? 23.018 3.014 -0.771 1.00 37.74 39 ASN C CA 1
ATOM 6733 C C . ASN C 1 60 ? 23.889 4.091 -0.141 1.00 36.34 39 ASN C C 1
ATOM 6734 O O . ASN C 1 60 ? 25.060 4.155 -0.452 1.00 36.95 39 ASN C O 1
ATOM 6739 N N . HIS C 1 61 ? 23.335 4.890 0.780 1.00 35.42 40 HIS C N 1
ATOM 6740 C CA A HIS C 1 61 ? 24.138 5.854 1.535 0.50 34.17 40 HIS C CA 1
ATOM 6741 C CA B HIS C 1 61 ? 24.104 5.879 1.571 0.50 34.02 40 HIS C CA 1
ATOM 6742 C C . HIS C 1 61 ? 24.944 5.173 2.659 1.00 33.15 40 HIS C C 1
ATOM 6743 O O . HIS C 1 61 ? 25.786 5.800 3.327 1.00 32.99 40 HIS C O 1
ATOM 6756 N N . ILE C 1 62 ? 24.698 3.878 2.857 1.00 32.10 41 ILE C N 1
ATOM 6757 C CA . ILE C 1 62 ? 25.517 3.038 3.736 1.00 30.79 41 ILE C CA 1
ATOM 6758 C C . ILE C 1 62 ? 26.033 1.834 2.912 1.00 31.44 41 ILE C C 1
ATOM 6759 O O . ILE C 1 62 ? 25.654 0.677 3.147 1.00 30.70 41 ILE C O 1
ATOM 6764 N N . PRO C 1 63 ? 26.911 2.117 1.917 1.00 31.61 42 PRO C N 1
ATOM 6765 C CA . PRO C 1 63 ? 27.227 1.069 0.914 1.00 32.56 42 PRO C CA 1
ATOM 6766 C C . PRO C 1 63 ? 27.977 -0.118 1.483 1.00 31.27 42 PRO C C 1
ATOM 6767 O O . PRO C 1 63 ? 27.911 -1.191 0.920 1.00 33.03 42 PRO C O 1
ATOM 6771 N N . ALA C 1 64 ? 28.668 0.057 2.594 1.00 29.63 43 ALA C N 1
ATOM 6772 C CA . ALA C 1 64 ? 29.337 -1.082 3.246 1.00 29.40 43 ALA C CA 1
ATOM 6773 C C . ALA C 1 64 ? 28.379 -2.220 3.614 1.00 29.49 43 ALA C C 1
ATOM 6774 O O . ALA C 1 64 ? 28.752 -3.413 3.564 1.00 29.27 43 ALA C O 1
ATOM 6776 N N . LEU C 1 65 ? 27.148 -1.854 3.976 1.00 29.27 44 LEU C N 1
ATOM 6777 C CA . LEU C 1 65 ? 26.145 -2.841 4.300 1.00 29.37 44 LEU C CA 1
ATOM 6778 C C . LEU C 1 65 ? 25.675 -3.563 3.018 1.00 30.38 44 LEU C C 1
ATOM 6779 O O . LEU C 1 65 ? 25.426 -4.772 3.036 1.00 30.82 44 LEU C O 1
ATOM 6784 N N . VAL C 1 66 ? 25.564 -2.825 1.922 1.00 30.40 45 VAL C N 1
ATOM 6785 C CA . VAL C 1 66 ? 25.199 -3.429 0.652 1.00 32.44 45 VAL C CA 1
ATOM 6786 C C . VAL C 1 66 ? 26.260 -4.469 0.218 1.00 33.52 45 VAL C C 1
ATOM 6787 O O . VAL C 1 66 ? 25.928 -5.619 -0.080 1.00 34.33 45 VAL C O 1
ATOM 6791 N N . ARG C 1 67 ? 27.531 -4.084 0.240 1.00 33.94 46 ARG C N 1
ATOM 6792 C CA . ARG C 1 67 ? 28.590 -4.985 -0.179 1.00 34.45 46 ARG C CA 1
ATOM 6793 C C . ARG C 1 67 ? 28.641 -6.170 0.778 1.00 35.05 46 ARG C C 1
ATOM 6794 O O . ARG C 1 67 ? 28.758 -7.318 0.329 1.00 35.55 46 ARG C O 1
ATOM 6802 N N . ALA C 1 68 ? 28.465 -5.926 2.082 1.00 33.94 47 ALA C N 1
ATOM 6803 C CA . ALA C 1 68 ? 28.437 -7.045 3.024 1.00 33.97 47 ALA C CA 1
ATOM 6804 C C . ALA C 1 68 ? 27.312 -8.034 2.704 1.00 34.49 47 ALA C C 1
ATOM 6805 O O . ALA C 1 68 ? 27.511 -9.251 2.798 1.00 34.64 47 ALA C O 1
ATOM 6807 N N . LEU C 1 69 ? 26.144 -7.500 2.356 1.00 34.38 48 LEU C N 1
ATOM 6808 C CA . LEU C 1 69 ? 24.980 -8.312 2.012 1.00 35.70 48 LEU C CA 1
ATOM 6809 C C . LEU C 1 69 ? 25.268 -9.187 0.774 1.00 36.62 48 LEU C C 1
ATOM 6810 O O . LEU C 1 69 ? 24.941 -10.367 0.755 1.00 37.76 48 LEU C O 1
ATOM 6815 N N . ALA C 1 70 ? 25.904 -8.613 -0.231 1.00 37.47 49 ALA C N 1
ATOM 6816 C CA . ALA C 1 70 ? 26.329 -9.370 -1.432 1.00 38.75 49 ALA C CA 1
ATOM 6817 C C . ALA C 1 70 ? 27.357 -10.472 -1.129 1.00 39.74 49 ALA C C 1
ATOM 6818 O O . ALA C 1 70 ? 27.316 -11.554 -1.746 1.00 41.55 49 ALA C O 1
ATOM 6820 N N . MET C 1 71 ? 28.254 -10.224 -0.170 1.00 39.62 50 MET C N 1
ATOM 6821 C CA . MET C 1 71 ? 29.272 -11.221 0.235 1.00 40.50 50 MET C CA 1
ATOM 6822 C C . MET C 1 71 ? 28.660 -12.400 1.003 1.00 40.80 50 MET C C 1
ATOM 6823 O O . MET C 1 71 ? 29.058 -13.557 0.808 1.00 42.43 50 MET C O 1
ATOM 6828 N N . VAL C 1 72 ? 27.713 -12.117 1.894 1.00 39.37 51 VAL C N 1
ATOM 6829 C CA . VAL C 1 72 ? 27.007 -13.179 2.622 1.00 38.75 51 VAL C CA 1
ATOM 6830 C C . VAL C 1 72 ? 26.228 -14.073 1.625 1.00 39.67 51 VAL C C 1
ATOM 6831 O O . VAL C 1 72 ? 26.165 -15.297 1.781 1.00 39.16 51 VAL C O 1
ATOM 6835 N N . LYS C 1 73 ? 25.632 -13.442 0.622 1.00 39.21 52 LYS C N 1
ATOM 6836 C CA . LYS C 1 73 ? 24.839 -14.141 -0.355 1.00 41.46 52 LYS C CA 1
ATOM 6837 C C . LYS C 1 73 ? 25.717 -15.099 -1.196 1.00 43.47 52 LYS C C 1
ATOM 6838 O O . LYS C 1 73 ? 25.275 -16.204 -1.600 1.00 44.89 52 LYS C O 1
ATOM 6844 N N . LYS C 1 74 ? 26.948 -14.657 -1.446 1.00 43.58 53 LYS C N 1
ATOM 6845 C CA . LYS C 1 74 ? 27.918 -15.441 -2.187 1.00 44.56 53 LYS C CA 1
ATOM 6846 C C . LYS C 1 74 ? 28.325 -16.643 -1.330 1.00 45.48 53 LYS C C 1
ATOM 6847 O O . LYS C 1 74 ? 28.236 -17.799 -1.790 1.00 46.43 53 LYS C O 1
ATOM 6853 N N . ALA C 1 75 ? 28.741 -16.384 -0.088 1.00 44.22 54 ALA C N 1
ATOM 6854 C CA . ALA C 1 75 ? 29.028 -17.457 0.864 1.00 44.59 54 ALA C CA 1
ATOM 6855 C C . ALA C 1 75 ? 27.947 -18.553 0.851 1.00 45.84 54 ALA C C 1
ATOM 6856 O O . ALA C 1 75 ? 28.261 -19.762 0.708 1.00 45.79 54 ALA C O 1
ATOM 6858 N N . ALA C 1 76 ? 26.682 -18.116 0.954 1.00 44.97 55 ALA C N 1
ATOM 6859 C CA . ALA C 1 76 ? 25.535 -19.019 1.035 1.00 45.56 55 ALA C CA 1
ATOM 6860 C C . ALA C 1 76 ? 25.258 -19.802 -0.252 1.00 46.63 55 ALA C C 1
ATOM 6861 O O . ALA C 1 76 ? 24.862 -20.958 -0.180 1.00 47.66 55 ALA C O 1
ATOM 6863 N N . ALA C 1 77 ? 25.420 -19.169 -1.411 1.00 46.74 56 ALA C N 1
ATOM 6864 C CA . ALA C 1 77 ? 25.268 -19.865 -2.677 1.00 48.49 56 ALA C CA 1
ATOM 6865 C C . ALA C 1 77 ? 26.324 -20.995 -2.770 1.00 50.52 56 ALA C C 1
ATOM 6866 O O . ALA C 1 77 ? 26.002 -22.151 -3.099 1.00 51.51 56 ALA C O 1
ATOM 6868 N N . THR C 1 78 ? 27.570 -20.651 -2.425 1.00 50.54 57 THR C N 1
ATOM 6869 C CA . THR C 1 78 ? 28.686 -21.577 -2.414 1.00 51.93 57 THR C CA 1
ATOM 6870 C C . THR C 1 78 ? 28.463 -22.731 -1.443 1.00 53.41 57 THR C C 1
ATOM 6871 O O . THR C 1 78 ? 28.695 -23.892 -1.798 1.00 54.79 57 THR C O 1
ATOM 6875 N N . ALA C 1 79 ? 28.009 -22.428 -0.230 1.00 53.77 58 ALA C N 1
ATOM 6876 C CA . ALA C 1 79 ? 27.750 -23.480 0.769 1.00 55.25 58 ALA C CA 1
ATOM 6877 C C . ALA C 1 79 ? 26.656 -24.458 0.322 1.00 57.07 58 ALA C C 1
ATOM 6878 O O . ALA C 1 79 ? 26.818 -25.671 0.500 1.00 57.32 58 ALA C O 1
ATOM 6880 N N . ASN C 1 80 ? 25.577 -23.912 -0.266 1.00 57.79 59 ASN C N 1
ATOM 6881 C CA . ASN C 1 80 ? 24.494 -24.685 -0.882 1.00 59.82 59 ASN C CA 1
ATOM 6882 C C . ASN C 1 80 ? 24.966 -25.515 -2.068 1.00 61.92 59 ASN C C 1
ATOM 6883 O O . ASN C 1 80 ? 24.465 -26.620 -2.304 1.00 63.11 59 ASN C O 1
ATOM 6888 N N . TYR C 1 81 ? 25.898 -24.961 -2.842 1.00 62.99 60 TYR C N 1
ATOM 6889 C CA . TYR C 1 81 ? 26.387 -25.642 -4.032 1.00 64.78 60 TYR C CA 1
ATOM 6890 C C . TYR C 1 81 ? 27.209 -26.860 -3.629 1.00 66.01 60 TYR C C 1
ATOM 6891 O O . TYR C 1 81 ? 26.924 -27.974 -4.076 1.00 67.33 60 TYR C O 1
ATOM 6900 N N . LYS C 1 82 ? 28.207 -26.639 -2.773 1.00 66.18 61 LYS C N 1
ATOM 6901 C CA . LYS C 1 82 ? 29.096 -27.700 -2.311 1.00 67.42 61 LYS C CA 1
ATOM 6902 C C . LYS C 1 82 ? 28.313 -28.777 -1.540 1.00 68.43 61 LYS C C 1
ATOM 6903 O O . LYS C 1 82 ? 28.721 -29.949 -1.516 1.00 69.83 61 LYS C O 1
ATOM 6905 N N . LEU C 1 83 ? 27.168 -28.395 -0.958 1.00 67.75 62 LEU C N 1
ATOM 6906 C CA . LEU C 1 83 ? 26.360 -29.335 -0.183 1.00 67.77 62 LEU C CA 1
ATOM 6907 C C . LEU C 1 83 ? 25.238 -29.965 -1.013 1.00 69.06 62 LEU C C 1
ATOM 6908 O O . LEU C 1 83 ? 24.290 -30.563 -0.469 1.00 69.02 62 LEU C O 1
ATOM 6913 N N . ARG C 1 84 ? 25.378 -29.843 -2.338 1.00 69.48 63 ARG C N 1
ATOM 6914 C CA . ARG C 1 84 ? 24.501 -30.479 -3.313 1.00 70.04 63 ARG C CA 1
ATOM 6915 C C . ARG C 1 84 ? 23.066 -29.930 -3.277 1.00 69.19 63 ARG C C 1
ATOM 6916 O O . ARG C 1 84 ? 22.229 -30.304 -4.114 1.00 69.90 63 ARG C O 1
ATOM 6918 N N . GLN C 1 85 ? 22.808 -29.027 -2.325 1.00 67.58 64 GLN C N 1
ATOM 6919 C CA . GLN C 1 85 ? 21.474 -28.448 -2.075 1.00 66.22 64 GLN C CA 1
ATOM 6920 C C . GLN C 1 85 ? 20.987 -27.572 -3.235 1.00 65.61 64 GLN C C 1
ATOM 6921 O O . GLN C 1 85 ? 19.841 -27.698 -3.661 1.00 65.62 64 GLN C O 1
ATOM 6923 N N . LEU C 1 86 ? 21.867 -26.698 -3.739 1.00 65.06 65 LEU C N 1
ATOM 6924 C CA . LEU C 1 86 ? 21.582 -25.786 -4.867 1.00 64.41 65 LEU C CA 1
ATOM 6925 C C . LEU C 1 86 ? 22.199 -26.308 -6.158 1.00 65.55 65 LEU C C 1
ATOM 6926 O O . LEU C 1 86 ? 23.366 -26.691 -6.156 1.00 65.79 65 LEU C O 1
ATOM 6931 N N . PRO C 1 87 ? 21.420 -26.325 -7.268 1.00 66.51 66 PRO C N 1
ATOM 6932 C CA . PRO C 1 87 ? 21.957 -26.721 -8.587 1.00 67.35 66 PRO C CA 1
ATOM 6933 C C . PRO C 1 87 ? 23.003 -25.770 -9.180 1.00 67.15 66 PRO C C 1
ATOM 6934 O O . PRO C 1 87 ? 23.004 -24.577 -8.886 1.00 65.94 66 PRO C O 1
ATOM 6938 N N . GLU C 1 88 ? 23.846 -26.329 -10.052 1.00 68.40 67 GLU C N 1
ATOM 6939 C CA . GLU C 1 88 ? 25.095 -25.730 -10.561 1.00 68.35 67 GLU C CA 1
ATOM 6940 C C . GLU C 1 88 ? 24.984 -24.538 -11.545 1.00 68.30 67 GLU C C 1
ATOM 6941 O O . GLU C 1 88 ? 25.856 -23.653 -11.549 1.00 68.22 67 GLU C O 1
ATOM 6947 N N . PRO C 1 89 ? 23.952 -24.523 -12.412 1.00 68.45 68 PRO C N 1
ATOM 6948 C CA . PRO C 1 89 ? 23.804 -23.293 -13.201 1.00 67.79 68 PRO C CA 1
ATOM 6949 C C . PRO C 1 89 ? 23.265 -22.125 -12.343 1.00 65.67 68 PRO C C 1
ATOM 6950 O O . PRO C 1 89 ? 23.474 -20.950 -12.686 1.00 65.25 68 PRO C O 1
ATOM 6954 N N . LYS C 1 90 ? 22.574 -22.447 -11.249 1.00 64.38 69 LYS C N 1
ATOM 6955 C CA . LYS C 1 90 ? 22.013 -21.400 -10.370 1.00 62.80 69 LYS C CA 1
ATOM 6956 C C . LYS C 1 90 ? 23.152 -20.790 -9.527 1.00 61.25 69 LYS C C 1
ATOM 6957 O O . LYS C 1 90 ? 23.485 -19.608 -9.691 1.00 61.28 69 LYS C O 1
ATOM 6959 N N . TYR C 1 91 ? 23.779 -21.614 -8.684 1.00 60.09 70 TYR C N 1
ATOM 6960 C CA . TYR C 1 91 ? 25.036 -21.257 -7.994 1.00 58.28 70 TYR C CA 1
ATOM 6961 C C . TYR C 1 91 ? 25.938 -20.281 -8.752 1.00 57.66 70 TYR C C 1
ATOM 6962 O O . TYR C 1 91 ? 26.510 -19.355 -8.160 1.00 56.62 70 TYR C O 1
ATOM 6971 N N . ALA C 1 92 ? 26.083 -20.498 -10.054 1.00 58.20 71 ALA C N 1
ATOM 6972 C CA . ALA C 1 92 ? 27.117 -19.802 -10.800 1.00 57.96 71 ALA C CA 1
ATOM 6973 C C . ALA C 1 92 ? 26.673 -18.432 -11.315 1.00 57.04 71 ALA C C 1
ATOM 6974 O O . ALA C 1 92 ? 27.473 -17.489 -11.322 1.00 56.65 71 ALA C O 1
ATOM 6976 N N . ALA C 1 93 ? 25.409 -18.327 -11.731 1.00 56.28 72 ALA C N 1
ATOM 6977 C CA . ALA C 1 93 ? 24.810 -17.033 -12.120 1.00 55.73 72 ALA C CA 1
ATOM 6978 C C . ALA C 1 93 ? 24.658 -16.023 -10.937 1.00 54.08 72 ALA C C 1
ATOM 6979 O O . ALA C 1 93 ? 24.700 -14.791 -11.135 1.00 53.47 72 ALA C O 1
ATOM 6981 N N . ILE C 1 94 ? 24.473 -16.565 -9.727 1.00 52.86 73 ILE C N 1
ATOM 6982 C CA . ILE C 1 94 ? 24.200 -15.777 -8.506 1.00 50.84 73 ILE C CA 1
ATOM 6983 C C . ILE C 1 94 ? 25.525 -15.303 -7.912 1.00 49.89 73 ILE C C 1
ATOM 6984 O O . ILE C 1 94 ? 25.646 -14.145 -7.501 1.00 48.78 73 ILE C O 1
ATOM 6989 N N . VAL C 1 95 ? 26.512 -16.205 -7.894 1.00 50.12 74 VAL C N 1
ATOM 6990 C CA . VAL C 1 95 ? 27.892 -15.871 -7.522 1.00 49.45 74 VAL C CA 1
ATOM 6991 C C . VAL C 1 95 ? 28.399 -14.734 -8.409 1.00 48.97 74 VAL C C 1
ATOM 6992 O O . VAL C 1 95 ? 28.884 -13.741 -7.904 1.00 47.96 74 VAL C O 1
ATOM 6996 N N . ALA C 1 96 ? 28.227 -14.855 -9.724 1.00 49.92 75 ALA C N 1
ATOM 6997 C CA . ALA C 1 96 ? 28.539 -13.749 -10.653 1.00 49.47 75 ALA C CA 1
ATOM 6998 C C . ALA C 1 96 ? 27.893 -12.415 -10.219 1.00 48.22 75 ALA C C 1
ATOM 6999 O O . ALA C 1 96 ? 28.584 -11.411 -10.043 1.00 47.60 75 ALA C O 1
ATOM 7001 N N . ALA C 1 97 ? 26.578 -12.438 -10.000 1.00 48.41 76 ALA C N 1
ATOM 7002 C CA . ALA C 1 97 ? 25.802 -11.264 -9.583 1.00 47.74 76 ALA C CA 1
ATOM 7003 C C . ALA C 1 97 ? 26.335 -10.592 -8.302 1.00 46.51 76 ALA C C 1
ATOM 7004 O O . ALA C 1 97 ? 26.428 -9.373 -8.222 1.00 45.50 76 ALA C O 1
ATOM 7006 N N . CYS C 1 98 ? 26.670 -11.406 -7.309 1.00 46.76 77 CYS C N 1
ATOM 7007 C CA . CYS C 1 98 ? 27.238 -10.929 -6.059 1.00 46.55 77 CYS C CA 1
ATOM 7008 C C . CYS C 1 98 ? 28.596 -10.306 -6.278 1.00 47.40 77 CYS C C 1
ATOM 7009 O O . CYS C 1 98 ? 28.870 -9.226 -5.727 1.00 47.64 77 CYS C O 1
ATOM 7012 N N . ASP C 1 99 ? 29.447 -10.969 -7.080 1.00 48.02 78 ASP C N 1
ATOM 7013 C CA . ASP C 1 99 ? 30.733 -10.383 -7.470 1.00 48.10 78 ASP C CA 1
ATOM 7014 C C . ASP C 1 99 ? 30.501 -9.009 -8.080 1.00 47.26 78 ASP C C 1
ATOM 7015 O O . ASP C 1 99 ? 31.230 -8.092 -7.782 1.00 46.95 78 ASP C O 1
ATOM 7020 N N . ASP C 1 100 ? 29.471 -8.862 -8.915 1.00 47.84 79 ASP C N 1
ATOM 7021 C CA . ASP C 1 100 ? 29.172 -7.559 -9.547 1.00 47.78 79 ASP C CA 1
ATOM 7022 C C . ASP C 1 100 ? 28.966 -6.444 -8.504 1.00 47.56 79 ASP C C 1
ATOM 7023 O O . ASP C 1 100 ? 29.538 -5.356 -8.639 1.00 47.43 79 ASP C O 1
ATOM 7028 N N . ILE C 1 101 ? 28.153 -6.731 -7.477 1.00 46.63 80 ILE C N 1
ATOM 7029 C CA . ILE C 1 101 ? 27.868 -5.764 -6.403 1.00 46.67 80 ILE C CA 1
ATOM 7030 C C . ILE C 1 101 ? 29.060 -5.536 -5.488 1.00 46.51 80 ILE C C 1
ATOM 7031 O O . ILE C 1 101 ? 29.407 -4.391 -5.193 1.00 45.44 80 ILE C O 1
ATOM 7036 N N . ILE C 1 102 ? 29.673 -6.634 -5.032 1.00 47.98 81 ILE C N 1
ATOM 7037 C CA . ILE C 1 102 ? 30.915 -6.568 -4.265 1.00 47.97 81 ILE C CA 1
ATOM 7038 C C . ILE C 1 102 ? 31.891 -5.624 -4.947 1.00 49.69 81 ILE C C 1
ATOM 7039 O O . ILE C 1 102 ? 32.571 -4.846 -4.280 1.00 49.54 81 ILE C O 1
ATOM 7044 N N . ASP C 1 103 ? 31.951 -5.693 -6.279 1.00 51.43 82 ASP C N 1
ATOM 7045 C CA . ASP C 1 103 ? 32.802 -4.803 -7.070 1.00 52.93 82 ASP C CA 1
ATOM 7046 C C . ASP C 1 103 ? 32.178 -3.410 -7.316 1.00 52.76 82 ASP C C 1
ATOM 7047 O O . ASP C 1 103 ? 32.717 -2.612 -8.093 1.00 53.08 82 ASP C O 1
ATOM 7052 N N . GLY C 1 104 ? 31.042 -3.129 -6.670 1.00 52.27 83 GLY C N 1
ATOM 7053 C CA . GLY C 1 104 ? 30.432 -1.791 -6.698 1.00 51.17 83 GLY C CA 1
ATOM 7054 C C . GLY C 1 104 ? 29.413 -1.515 -7.794 1.00 51.84 83 GLY C C 1
ATOM 7055 O O . GLY C 1 104 ? 29.058 -0.357 -8.030 1.00 51.98 83 GLY C O 1
ATOM 7056 N N . LEU C 1 105 ? 28.931 -2.549 -8.483 1.00 51.43 84 LEU C N 1
ATOM 7057 C CA . LEU C 1 105 ? 27.854 -2.296 -9.417 1.00 51.52 84 LEU C CA 1
ATOM 7058 C C . LEU C 1 105 ? 26.469 -2.395 -8.750 1.00 50.10 84 LEU C C 1
ATOM 7059 O O . LEU C 1 105 ? 26.316 -3.077 -7.734 1.00 48.47 84 LEU C O 1
ATOM 7064 N N . LEU C 1 106 ? 25.486 -1.704 -9.343 1.00 49.55 85 LEU C N 1
ATOM 7065 C CA . LEU C 1 106 ? 24.065 -1.779 -8.960 1.00 49.08 85 LEU C CA 1
ATOM 7066 C C . LEU C 1 106 ? 23.706 -1.194 -7.576 1.00 47.67 85 LEU C C 1
ATOM 7067 O O . LEU C 1 106 ? 22.690 -1.575 -6.997 1.00 47.20 85 LEU C O 1
ATOM 7072 N N . MET C 1 107 ? 24.545 -0.286 -7.072 1.00 46.59 86 MET C N 1
ATOM 7073 C CA . MET C 1 107 ? 24.363 0.385 -5.787 1.00 45.17 86 MET C CA 1
ATOM 7074 C C . MET C 1 107 ? 23.081 1.218 -5.739 1.00 44.30 86 MET C C 1
ATOM 7075 O O . MET C 1 107 ? 22.463 1.375 -4.678 1.00 43.21 86 MET C O 1
ATOM 7080 N N . GLU C 1 108 ? 22.679 1.740 -6.890 1.00 44.31 87 GLU C N 1
ATOM 7081 C CA . GLU C 1 108 ? 21.515 2.626 -6.966 1.00 43.90 87 GLU C CA 1
ATOM 7082 C C . GLU C 1 108 ? 20.218 1.817 -6.925 1.00 42.87 87 GLU C C 1
ATOM 7083 O O . GLU C 1 108 ? 19.137 2.375 -6.791 1.00 42.30 87 GLU C O 1
ATOM 7089 N N . GLN C 1 109 ? 20.357 0.495 -7.052 1.00 42.19 88 GLN C N 1
ATOM 7090 C CA . GLN C 1 109 ? 19.249 -0.433 -6.953 1.00 41.29 88 GLN C CA 1
ATOM 7091 C C . GLN C 1 109 ? 18.944 -0.732 -5.466 1.00 40.06 88 GLN C C 1
ATOM 7092 O O . GLN C 1 109 ? 18.004 -1.471 -5.152 1.00 40.00 88 GLN C O 1
ATOM 7098 N N . PHE C 1 110 ? 19.742 -0.179 -4.558 1.00 37.75 89 PHE C N 1
ATOM 7099 C CA . PHE C 1 110 ? 19.491 -0.407 -3.132 1.00 36.43 89 PHE C CA 1
ATOM 7100 C C . PHE C 1 110 ? 18.770 0.793 -2.542 1.00 35.02 89 PHE C C 1
ATOM 7101 O O . PHE C 1 110 ? 19.374 1.790 -2.174 1.00 34.44 89 PHE C O 1
ATOM 7109 N N . VAL C 1 111 ? 17.449 0.678 -2.491 1.00 34.69 90 VAL C N 1
ATOM 7110 C CA . VAL C 1 111 ? 16.600 1.843 -2.357 1.00 34.28 90 VAL C CA 1
ATOM 7111 C C . VAL C 1 111 ? 15.777 1.925 -1.059 1.00 33.86 90 VAL C C 1
ATOM 7112 O O . VAL C 1 111 ? 15.175 2.967 -0.778 1.00 33.92 90 VAL C O 1
ATOM 7116 N N . VAL C 1 112 ? 15.754 0.850 -0.275 1.00 33.03 91 VAL C N 1
ATOM 7117 C CA . VAL C 1 112 ? 15.051 0.869 1.007 1.00 32.12 91 VAL C CA 1
ATOM 7118 C C . VAL C 1 112 ? 15.668 1.861 2.029 1.00 31.20 91 VAL C C 1
ATOM 7119 O O . VAL C 1 112 ? 16.905 1.898 2.228 1.00 31.00 91 VAL C O 1
ATOM 7123 N N . ASP C 1 113 ? 14.790 2.661 2.657 1.00 29.80 92 ASP C N 1
ATOM 7124 C CA . ASP C 1 113 ? 15.123 3.562 3.777 1.00 28.79 92 ASP C CA 1
ATOM 7125 C C . ASP C 1 113 ? 15.880 2.880 4.915 1.00 27.54 92 ASP C C 1
ATOM 7126 O O . ASP C 1 113 ? 15.514 1.786 5.335 1.00 28.34 92 ASP C O 1
ATOM 7131 N N . VAL C 1 114 ? 16.889 3.570 5.450 1.00 26.36 93 VAL C N 1
ATOM 7132 C CA . VAL C 1 114 ? 17.679 3.083 6.580 1.00 24.68 93 VAL C CA 1
ATOM 7133 C C . VAL C 1 114 ? 16.828 2.918 7.826 1.00 24.36 93 VAL C C 1
ATOM 7134 O O . VAL C 1 114 ? 17.157 2.118 8.726 1.00 24.76 93 VAL C O 1
ATOM 7138 N N . PHE C 1 115 ? 15.704 3.628 7.872 1.00 24.15 94 PHE C N 1
ATOM 7139 C CA . PHE C 1 115 ? 14.829 3.550 9.019 1.00 24.08 94 PHE C CA 1
ATOM 7140 C C . PHE C 1 115 ? 13.779 2.448 8.880 1.00 24.21 94 PHE C C 1
ATOM 7141 O O . PHE C 1 115 ? 12.886 2.355 9.716 1.00 24.87 94 PHE C O 1
ATOM 7149 N N . GLN C 1 116 ? 13.871 1.637 7.831 1.00 24.23 95 GLN C N 1
ATOM 7150 C CA . GLN C 1 116 ? 12.982 0.472 7.630 1.00 24.87 95 GLN C CA 1
ATOM 7151 C C . GLN C 1 116 ? 12.654 -0.297 8.919 1.00 24.08 95 GLN C C 1
ATOM 7152 O O . GLN C 1 116 ? 13.554 -0.623 9.710 1.00 23.89 95 GLN C O 1
ATOM 7158 N N . GLY C 1 117 ? 11.367 -0.574 9.129 1.00 23.95 96 GLY C N 1
ATOM 7159 C CA . GLY C 1 117 ? 10.927 -1.575 10.124 1.00 24.08 96 GLY C CA 1
ATOM 7160 C C . GLY C 1 117 ? 11.187 -2.963 9.522 1.00 25.03 96 GLY C C 1
ATOM 7161 O O . GLY C 1 117 ? 11.737 -3.064 8.433 1.00 24.29 96 GLY C O 1
ATOM 7162 N N . GLY C 1 118 ? 10.830 -4.032 10.224 1.00 25.69 97 GLY C N 1
ATOM 7163 C CA . GLY C 1 118 ? 11.050 -5.370 9.672 1.00 26.63 97 GLY C CA 1
ATOM 7164 C C . GLY C 1 118 ? 12.356 -6.039 10.061 1.00 26.96 97 GLY C C 1
ATOM 7165 O O . GLY C 1 118 ? 12.629 -7.152 9.610 1.00 27.92 97 GLY C O 1
ATOM 7166 N N . ALA C 1 119 ? 13.160 -5.363 10.877 1.00 26.82 98 ALA C N 1
ATOM 7167 C CA . ALA C 1 119 ? 14.380 -5.939 11.500 1.00 27.56 98 ALA C CA 1
ATOM 7168 C C . ALA C 1 119 ? 15.513 -6.370 10.539 1.00 28.32 98 ALA C C 1
ATOM 7169 O O . ALA C 1 119 ? 16.400 -7.162 10.912 1.00 27.93 98 ALA C O 1
ATOM 7171 N N . GLY C 1 120 ? 15.499 -5.825 9.325 1.00 28.20 99 GLY C N 1
ATOM 7172 C CA . GLY C 1 120 ? 16.493 -6.170 8.350 1.00 29.46 99 GLY C CA 1
ATOM 7173 C C . GLY C 1 120 ? 15.912 -6.908 7.155 1.00 30.80 99 GLY C C 1
ATOM 7174 O O . GLY C 1 120 ? 16.568 -7.000 6.113 1.00 31.37 99 GLY C O 1
ATOM 7175 N N . THR C 1 121 ? 14.680 -7.413 7.294 1.00 30.81 100 THR C N 1
ATOM 7176 C CA . THR C 1 121 ? 14.015 -8.147 6.204 1.00 32.08 100 THR C CA 1
ATOM 7177 C C . THR C 1 121 ? 14.032 -7.363 4.894 1.00 32.79 100 THR C C 1
ATOM 7178 O O . THR C 1 121 ? 14.336 -7.928 3.830 1.00 33.58 100 THR C O 1
ATOM 7182 N N . SER C 1 122 ? 13.707 -6.071 4.956 1.00 32.53 101 SER C N 1
ATOM 7183 C CA . SER C 1 122 ? 13.642 -5.258 3.730 1.00 33.29 101 SER C CA 1
ATOM 7184 C C . SER C 1 122 ? 15.016 -5.106 3.014 1.00 33.48 101 SER C C 1
ATOM 7185 O O . SER C 1 122 ? 15.085 -5.017 1.781 1.00 34.27 101 SER C O 1
ATOM 7188 N N . SER C 1 123 ? 16.095 -5.100 3.787 1.00 32.39 102 SER C N 1
ATOM 7189 C CA . SER C 1 123 ? 17.445 -5.066 3.217 1.00 32.87 102 SER C CA 1
ATOM 7190 C C . SER C 1 123 ? 17.812 -6.440 2.646 1.00 33.52 102 SER C C 1
ATOM 7191 O O . SER C 1 123 ? 18.402 -6.522 1.577 1.00 33.36 102 SER C O 1
ATOM 7194 N N . ASN C 1 124 ? 17.452 -7.504 3.368 1.00 34.72 103 ASN C N 1
ATOM 7195 C CA . ASN C 1 124 ? 17.660 -8.882 2.875 1.00 36.24 103 ASN C CA 1
ATOM 7196 C C . ASN C 1 124 ? 16.986 -9.068 1.526 1.00 37.56 103 ASN C C 1
ATOM 7197 O O . ASN C 1 124 ? 17.612 -9.531 0.558 1.00 38.34 103 ASN C O 1
ATOM 7202 N N . MET C 1 125 ? 15.726 -8.658 1.455 1.00 37.70 104 MET C N 1
ATOM 7203 C CA . MET C 1 125 ? 14.944 -8.775 0.227 1.00 39.08 104 MET C CA 1
ATOM 7204 C C . MET C 1 125 ? 15.441 -7.933 -0.931 1.00 39.18 104 MET C C 1
ATOM 7205 O O . MET C 1 125 ? 15.446 -8.382 -2.093 1.00 41.11 104 MET C O 1
ATOM 7210 N N . ASN C 1 126 ? 15.858 -6.717 -0.625 1.00 38.31 105 ASN C N 1
ATOM 7211 C CA . ASN C 1 126 ? 16.463 -5.844 -1.615 1.00 38.60 105 ASN C CA 1
ATOM 7212 C C . ASN C 1 126 ? 17.740 -6.489 -2.251 1.00 39.65 105 ASN C C 1
ATOM 7213 O O . ASN C 1 126 ? 17.934 -6.426 -3.485 1.00 39.94 105 ASN C O 1
ATOM 7218 N N . ALA C 1 127 ? 18.564 -7.137 -1.412 1.00 39.40 106 ALA C N 1
ATOM 7219 C CA . ALA C 1 127 ? 19.686 -7.984 -1.886 1.00 39.64 106 ALA C CA 1
ATOM 7220 C C . ALA C 1 127 ? 19.182 -9.153 -2.758 1.00 40.86 106 ALA C C 1
ATOM 7221 O O . ALA C 1 127 ? 19.502 -9.213 -3.955 1.00 41.39 106 ALA C O 1
ATOM 7223 N N . ASN C 1 128 ? 18.366 -10.037 -2.168 1.00 40.99 107 ASN C N 1
ATOM 7224 C CA . ASN C 1 128 ? 17.763 -11.191 -2.866 1.00 41.98 107 ASN C CA 1
ATOM 7225 C C . ASN C 1 128 ? 17.204 -10.897 -4.257 1.00 42.96 107 ASN C C 1
ATOM 7226 O O . ASN C 1 128 ? 17.500 -11.620 -5.217 1.00 43.24 107 ASN C O 1
ATOM 7231 N N . GLU C 1 129 ? 16.404 -9.832 -4.353 1.00 42.73 108 GLU C N 1
ATOM 7232 C CA . GLU C 1 129 ? 15.784 -9.440 -5.595 1.00 42.85 108 GLU C CA 1
ATOM 7233 C C . GLU C 1 129 ? 16.760 -8.879 -6.613 1.00 43.68 108 GLU C C 1
ATOM 7234 O O . GLU C 1 129 ? 16.692 -9.265 -7.781 1.00 45.49 108 GLU C O 1
ATOM 7240 N N . VAL C 1 130 ? 17.626 -7.949 -6.199 1.00 42.79 109 VAL C N 1
ATOM 7241 C CA . VAL C 1 130 ? 18.665 -7.384 -7.093 1.00 43.31 109 VAL C CA 1
ATOM 7242 C C . VAL C 1 130 ? 19.610 -8.478 -7.598 1.00 44.01 109 VAL C C 1
ATOM 7243 O O . VAL C 1 130 ? 19.790 -8.610 -8.795 1.00 45.22 109 VAL C O 1
ATOM 7247 N N . ILE C 1 131 ? 20.128 -9.299 -6.686 1.00 44.28 110 ILE C N 1
ATOM 7248 C CA . ILE C 1 131 ? 20.962 -10.466 -7.022 1.00 45.29 110 ILE C CA 1
ATOM 7249 C C . ILE C 1 131 ? 20.253 -11.438 -7.983 1.00 47.87 110 ILE C C 1
ATOM 7250 O O . ILE C 1 131 ? 20.866 -11.865 -8.981 1.00 48.84 110 ILE C O 1
ATOM 7255 N N . ALA C 1 132 ? 18.982 -11.773 -7.713 1.00 48.10 111 ALA C N 1
ATOM 7256 C CA . ALA C 1 132 ? 18.191 -12.585 -8.656 1.00 49.60 111 ALA C CA 1
ATOM 7257 C C . ALA C 1 132 ? 18.154 -11.974 -10.049 1.00 50.99 111 ALA C C 1
ATOM 7258 O O . ALA C 1 132 ? 18.524 -12.651 -11.019 1.00 52.68 111 ALA C O 1
ATOM 7260 N N . ASN C 1 133 ? 17.726 -10.713 -10.164 1.00 51.37 112 ASN C N 1
ATOM 7261 C CA . ASN C 1 133 ? 17.591 -10.074 -11.481 1.00 52.73 112 ASN C CA 1
ATOM 7262 C C . ASN C 1 133 ? 18.904 -10.000 -12.236 1.00 54.59 112 ASN C C 1
ATOM 7263 O O . ASN C 1 133 ? 18.972 -10.393 -13.397 1.00 55.75 112 ASN C O 1
ATOM 7268 N N . ARG C 1 134 ? 19.945 -9.506 -11.568 1.00 54.77 113 ARG C N 1
ATOM 7269 C CA . ARG C 1 134 ? 21.288 -9.453 -12.138 1.00 56.56 113 ARG C CA 1
ATOM 7270 C C . ARG C 1 134 ? 21.764 -10.814 -12.637 1.00 57.97 113 ARG C C 1
ATOM 7271 O O . ARG C 1 134 ? 22.304 -10.917 -13.738 1.00 59.33 113 ARG C O 1
ATOM 7279 N N . ALA C 1 135 ? 21.559 -11.843 -11.814 1.00 58.56 114 ALA C N 1
ATOM 7280 C CA . ALA C 1 135 ? 21.893 -13.232 -12.148 1.00 60.12 114 ALA C CA 1
ATOM 7281 C C . ALA C 1 135 ? 21.134 -13.775 -13.372 1.00 61.77 114 ALA C C 1
ATOM 7282 O O . ALA C 1 135 ? 21.669 -14.598 -14.138 1.00 63.26 114 ALA C O 1
ATOM 7284 N N . LEU C 1 136 ? 19.889 -13.336 -13.539 1.00 62.26 115 LEU C N 1
ATOM 7285 C CA . LEU C 1 136 ? 19.100 -13.703 -14.711 1.00 63.60 115 LEU C CA 1
ATOM 7286 C C . LEU C 1 136 ? 19.756 -13.086 -15.934 1.00 65.32 115 LEU C C 1
ATOM 7287 O O . LEU C 1 136 ? 19.939 -13.757 -16.948 1.00 66.28 115 LEU C O 1
ATOM 7292 N N . GLU C 1 137 ? 20.165 -11.827 -15.790 1.00 65.92 116 GLU C N 1
ATOM 7293 C CA . GLU C 1 137 ? 20.786 -11.059 -16.859 1.00 67.92 116 GLU C CA 1
ATOM 7294 C C . GLU C 1 137 ? 22.166 -11.601 -17.266 1.00 69.35 116 GLU C C 1
ATOM 7295 O O . GLU C 1 137 ? 22.640 -11.317 -18.367 1.00 70.70 116 GLU C O 1
ATOM 7301 N N . HIS C 1 138 ? 22.799 -12.384 -16.384 1.00 69.62 117 HIS C N 1
ATOM 7302 C CA . HIS C 1 138 ? 24.032 -13.127 -16.722 1.00 70.60 117 HIS C CA 1
ATOM 7303 C C . HIS C 1 138 ? 23.703 -14.389 -17.541 1.00 72.11 117 HIS C C 1
ATOM 7304 O O . HIS C 1 138 ? 24.518 -14.864 -18.326 1.00 73.25 117 HIS C O 1
ATOM 7311 N N . LEU C 1 139 ? 22.503 -14.917 -17.335 1.00 72.31 118 LEU C N 1
ATOM 7312 C CA . LEU C 1 139 ? 22.021 -16.103 -18.019 1.00 73.59 118 LEU C CA 1
ATOM 7313 C C . LEU C 1 139 ? 21.286 -15.746 -19.310 1.00 74.85 118 LEU C C 1
ATOM 7314 O O . LEU C 1 139 ? 20.543 -16.572 -19.851 1.00 76.20 118 LEU C O 1
ATOM 7319 N N . GLY C 1 140 ? 21.487 -14.516 -19.790 1.00 75.08 119 GLY C N 1
ATOM 7320 C CA . GLY C 1 140 ? 20.769 -13.981 -20.956 1.00 75.50 119 GLY C CA 1
ATOM 7321 C C . GLY C 1 140 ? 19.254 -14.039 -20.858 1.00 75.44 119 GLY C C 1
ATOM 7322 O O . GLY C 1 140 ? 18.573 -14.140 -21.885 1.00 76.70 119 GLY C O 1
ATOM 7323 N N . ARG C 1 141 ? 18.721 -13.981 -19.631 1.00 74.11 120 ARG C N 1
ATOM 7324 C CA . ARG C 1 141 ? 17.266 -14.056 -19.394 1.00 73.69 120 ARG C CA 1
ATOM 7325 C C . ARG C 1 141 ? 16.702 -12.706 -18.926 1.00 72.69 120 ARG C C 1
ATOM 7326 O O . ARG C 1 141 ? 17.459 -11.876 -18.395 1.00 71.94 120 ARG C O 1
ATOM 7328 N N . PRO C 1 142 ? 15.381 -12.472 -19.121 1.00 72.59 121 PRO C N 1
ATOM 7329 C CA . PRO C 1 142 ? 14.824 -11.145 -18.819 1.00 71.87 121 PRO C CA 1
ATOM 7330 C C . PRO C 1 142 ? 14.478 -10.962 -17.330 1.00 70.70 121 PRO C C 1
ATOM 7331 O O . PRO C 1 142 ? 14.533 -11.923 -16.554 1.00 70.32 121 PRO C O 1
ATOM 7335 N N . ARG C 1 143 ? 14.120 -9.738 -16.943 1.00 70.02 122 ARG C N 1
ATOM 7336 C CA . ARG C 1 143 ? 13.861 -9.427 -15.536 1.00 68.72 122 ARG C CA 1
ATOM 7337 C C . ARG C 1 143 ? 12.544 -10.010 -15.047 1.00 68.06 122 ARG C C 1
ATOM 7338 O O . ARG C 1 143 ? 11.575 -10.107 -15.799 1.00 68.66 122 ARG C O 1
ATOM 7346 N N . GLY C 1 144 ? 12.534 -10.433 -13.790 1.00 66.41 123 GLY C N 1
ATOM 7347 C CA . GLY C 1 144 ? 11.355 -11.060 -13.203 1.00 65.93 123 GLY C CA 1
ATOM 7348 C C . GLY C 1 144 ? 11.171 -12.538 -13.519 1.00 66.45 123 GLY C C 1
ATOM 7349 O O . GLY C 1 144 ? 10.222 -13.147 -13.039 1.00 66.05 123 GLY C O 1
ATOM 7350 N N . ASP C 1 145 ? 12.082 -13.126 -14.297 1.00 66.78 124 ASP C N 1
ATOM 7351 C CA . ASP C 1 145 ? 11.974 -14.542 -14.644 1.00 67.72 124 ASP C CA 1
ATOM 7352 C C . ASP C 1 145 ? 12.409 -15.429 -13.479 1.00 67.07 124 ASP C C 1
ATOM 7353 O O . ASP C 1 145 ? 13.429 -16.154 -13.546 1.00 67.43 124 ASP C O 1
ATOM 7358 N N . TYR C 1 146 ? 11.599 -15.370 -12.422 1.00 65.49 125 TYR C N 1
ATOM 7359 C CA . TYR C 1 146 ? 11.906 -16.000 -11.151 1.00 64.81 125 TYR C CA 1
ATOM 7360 C C . TYR C 1 146 ? 11.675 -17.493 -11.178 1.00 65.90 125 TYR C C 1
ATOM 7361 O O . TYR C 1 146 ? 11.956 -18.187 -10.194 1.00 65.79 125 TYR C O 1
ATOM 7370 N N . GLN C 1 147 ? 11.164 -17.988 -12.308 1.00 67.13 126 GLN C N 1
ATOM 7371 C CA . GLN C 1 147 ? 11.081 -19.424 -12.553 1.00 68.12 126 GLN C CA 1
ATOM 7372 C C . GLN C 1 147 ? 12.480 -19.993 -12.843 1.00 68.33 126 GLN C C 1
ATOM 7373 O O . GLN C 1 147 ? 12.716 -21.196 -12.690 1.00 69.47 126 GLN C O 1
ATOM 7375 N N . THR C 1 148 ? 13.404 -19.119 -13.244 1.00 67.56 127 THR C N 1
ATOM 7376 C CA . THR C 1 148 ? 14.801 -19.499 -13.493 1.00 67.13 127 THR C CA 1
ATOM 7377 C C . THR C 1 148 ? 15.668 -19.257 -12.251 1.00 65.74 127 THR C C 1
ATOM 7378 O O . THR C 1 148 ? 16.245 -20.213 -11.708 1.00 65.91 127 THR C O 1
ATOM 7382 N N . ILE C 1 149 ? 15.760 -17.991 -11.818 1.00 63.72 128 ILE C N 1
ATOM 7383 C CA . ILE C 1 149 ? 16.374 -17.633 -10.522 1.00 61.48 128 ILE C CA 1
ATOM 7384 C C . ILE C 1 149 ? 15.383 -16.877 -9.620 1.00 59.60 128 ILE C C 1
ATOM 7385 O O . ILE C 1 149 ? 14.956 -15.751 -9.932 1.00 58.23 128 ILE C O 1
ATOM 7387 N N . HIS C 1 150 ? 15.025 -17.514 -8.507 1.00 58.10 129 HIS C N 1
ATOM 7388 C CA . HIS C 1 150 ? 14.037 -16.982 -7.569 1.00 56.92 129 HIS C CA 1
ATOM 7389 C C . HIS C 1 150 ? 14.714 -16.243 -6.405 1.00 55.17 129 HIS C C 1
ATOM 7390 O O . HIS C 1 150 ? 15.592 -16.812 -5.722 1.00 54.90 129 HIS C O 1
ATOM 7397 N N . PRO C 1 151 ? 14.292 -14.986 -6.158 1.00 53.62 130 PRO C N 1
ATOM 7398 C CA . PRO C 1 151 ? 14.808 -14.211 -5.026 1.00 52.11 130 PRO C CA 1
ATOM 7399 C C . PRO C 1 151 ? 14.749 -14.992 -3.706 1.00 51.19 130 PRO C C 1
ATOM 7400 O O . PRO C 1 151 ? 15.737 -15.017 -2.992 1.00 50.48 130 PRO C O 1
ATOM 7404 N N . ASN C 1 152 ? 13.635 -15.671 -3.422 1.00 51.05 131 ASN C N 1
ATOM 7405 C CA . ASN C 1 152 ? 13.512 -16.469 -2.196 1.00 51.19 131 ASN C CA 1
ATOM 7406 C C . ASN C 1 152 ? 14.096 -17.883 -2.283 1.00 51.60 131 ASN C C 1
ATOM 7407 O O . ASN C 1 152 ? 14.879 -18.309 -1.424 1.00 51.05 131 ASN C O 1
ATOM 7412 N N . ASP C 1 153 ? 13.648 -18.626 -3.296 1.00 51.99 132 ASP C N 1
ATOM 7413 C CA . ASP C 1 153 ? 13.900 -20.064 -3.357 1.00 52.80 132 ASP C CA 1
ATOM 7414 C C . ASP C 1 153 ? 15.362 -20.378 -3.591 1.00 52.27 132 ASP C C 1
ATOM 7415 O O . ASP C 1 153 ? 15.886 -21.334 -3.013 1.00 52.99 132 ASP C O 1
ATOM 7420 N N . ASP C 1 154 ? 15.999 -19.550 -4.410 1.00 51.37 133 ASP C N 1
ATOM 7421 C CA . ASP C 1 154 ? 17.391 -19.736 -4.786 1.00 51.62 133 ASP C CA 1
ATOM 7422 C C . ASP C 1 154 ? 18.313 -18.851 -3.944 1.00 50.40 133 ASP C C 1
ATOM 7423 O O . ASP C 1 154 ? 18.984 -19.354 -3.014 1.00 49.79 133 ASP C O 1
ATOM 7428 N N . VAL C 1 155 ? 18.298 -17.545 -4.244 1.00 48.82 134 VAL C N 1
ATOM 7429 C CA . VAL C 1 155 ? 19.156 -16.553 -3.578 1.00 47.30 134 VAL C CA 1
ATOM 7430 C C . VAL C 1 155 ? 19.091 -16.635 -2.053 1.00 46.49 134 VAL C C 1
ATOM 7431 O O . VAL C 1 155 ? 20.120 -16.467 -1.371 1.00 45.11 134 VAL C O 1
ATOM 7435 N N . ASN C 1 156 ? 17.900 -16.923 -1.526 1.00 46.04 135 ASN C N 1
ATOM 7436 C CA . ASN C 1 156 ? 17.713 -16.991 -0.085 1.00 45.63 135 ASN C CA 1
ATOM 7437 C C . ASN C 1 156 ? 17.775 -18.402 0.490 1.00 46.79 135 ASN C C 1
ATOM 7438 O O . ASN C 1 156 ? 17.552 -18.586 1.701 1.00 45.45 135 ASN C O 1
ATOM 7443 N N . MET C 1 157 ? 18.123 -19.393 -0.352 1.00 47.79 136 MET C N 1
ATOM 7444 C CA . MET C 1 157 ? 18.081 -20.803 0.056 1.00 48.82 136 MET C CA 1
ATOM 7445 C C . MET C 1 157 ? 18.914 -21.091 1.287 1.00 48.42 136 MET C C 1
ATOM 7446 O O . MET C 1 157 ? 20.050 -20.638 1.394 1.00 49.36 136 MET C O 1
ATOM 7451 N N . SER C 1 158 ? 18.348 -21.871 2.206 1.00 48.94 137 SER C N 1
ATOM 7452 C CA . SER C 1 158 ? 18.978 -22.207 3.505 1.00 49.23 137 SER C CA 1
ATOM 7453 C C . SER C 1 158 ? 19.189 -20.982 4.429 1.00 47.93 137 SER C C 1
ATOM 7454 O O . SER C 1 158 ? 19.849 -21.096 5.478 1.00 48.01 137 SER C O 1
ATOM 7457 N N . GLN C 1 159 ? 18.628 -19.826 4.045 1.00 46.53 138 GLN C N 1
ATOM 7458 C CA . GLN C 1 159 ? 18.822 -18.584 4.808 1.00 45.27 138 GLN C CA 1
ATOM 7459 C C . GLN C 1 159 ? 17.531 -17.966 5.345 1.00 44.31 138 GLN C C 1
ATOM 7460 O O . GLN C 1 159 ? 16.481 -18.015 4.699 1.00 43.08 138 GLN C O 1
ATOM 7466 N N . SER C 1 160 ? 17.644 -17.326 6.508 1.00 43.64 139 SER C N 1
ATOM 7467 C CA . SER C 1 160 ? 16.604 -16.413 6.971 1.00 43.08 139 SER C CA 1
ATOM 7468 C C . SER C 1 160 ? 17.247 -15.085 7.375 1.00 41.73 139 SER C C 1
ATOM 7469 O O . SER C 1 160 ? 18.447 -15.030 7.669 1.00 42.51 139 SER C O 1
ATOM 7472 N N . THR C 1 161 ? 16.436 -14.030 7.393 1.00 40.18 140 THR C N 1
ATOM 7473 C CA . THR C 1 161 ? 16.862 -12.666 7.699 1.00 38.28 140 THR C CA 1
ATOM 7474 C C . THR C 1 161 ? 17.583 -12.606 9.018 1.00 36.82 140 THR C C 1
ATOM 7475 O O . THR C 1 161 ? 18.501 -11.835 9.164 1.00 36.10 140 THR C O 1
ATOM 7479 N N . ASN C 1 162 ? 17.144 -13.418 9.973 1.00 36.99 141 ASN C N 1
ATOM 7480 C CA . ASN C 1 162 ? 17.625 -13.333 11.349 1.00 37.38 141 ASN C CA 1
ATOM 7481 C C . ASN C 1 162 ? 19.036 -13.888 11.609 1.00 37.79 141 ASN C C 1
ATOM 7482 O O . ASN C 1 162 ? 19.569 -13.670 12.681 1.00 37.70 141 ASN C O 1
ATOM 7487 N N . ASP C 1 163 ? 19.611 -14.594 10.633 1.00 38.46 142 ASP C N 1
ATOM 7488 C CA . ASP C 1 163 ? 21.051 -14.867 10.622 1.00 39.12 142 ASP C CA 1
ATOM 7489 C C . ASP C 1 163 ? 21.817 -14.199 9.481 1.00 37.84 142 ASP C C 1
ATOM 7490 O O . ASP C 1 163 ? 22.999 -13.906 9.632 1.00 38.30 142 ASP C O 1
ATOM 7495 N N . VAL C 1 164 ? 21.155 -13.923 8.367 1.00 36.69 143 VAL C N 1
ATOM 7496 C CA . VAL C 1 164 ? 21.800 -13.164 7.305 1.00 36.06 143 VAL C CA 1
ATOM 7497 C C . VAL C 1 164 ? 22.073 -11.689 7.680 1.00 34.61 143 VAL C C 1
ATOM 7498 O O . VAL C 1 164 ? 23.201 -11.222 7.562 1.00 34.58 143 VAL C O 1
ATOM 7502 N N . TYR C 1 165 ? 21.042 -10.956 8.103 1.00 32.66 144 TYR C N 1
ATOM 7503 C CA . TYR C 1 165 ? 21.192 -9.507 8.329 1.00 31.14 144 TYR C CA 1
ATOM 7504 C C . TYR C 1 165 ? 22.134 -9.220 9.501 1.00 29.88 144 TYR C C 1
ATOM 7505 O O . TYR C 1 165 ? 23.025 -8.400 9.389 1.00 30.85 144 TYR C O 1
ATOM 7514 N N . PRO C 1 166 ? 21.959 -9.906 10.637 1.00 29.97 145 PRO C N 1
ATOM 7515 C CA . PRO C 1 166 ? 22.946 -9.670 11.652 1.00 29.89 145 PRO C CA 1
ATOM 7516 C C . PRO C 1 166 ? 24.374 -10.020 11.233 1.00 30.43 145 PRO C C 1
ATOM 7517 O O . PRO C 1 166 ? 25.315 -9.453 11.786 1.00 29.98 145 PRO C O 1
ATOM 7521 N N . THR C 1 167 ? 24.547 -10.949 10.295 1.00 30.65 146 THR C N 1
ATOM 7522 C CA . THR C 1 167 ? 25.896 -11.304 9.884 1.00 31.35 146 THR C CA 1
ATOM 7523 C C . THR C 1 167 ? 26.458 -10.189 9.015 1.00 30.53 146 THR C C 1
ATOM 7524 O O . THR C 1 167 ? 27.617 -9.788 9.189 1.00 30.22 146 THR C O 1
ATOM 7528 N N . ALA C 1 168 ? 25.620 -9.671 8.113 1.00 30.12 147 ALA C N 1
ATOM 7529 C CA . ALA C 1 168 ? 26.026 -8.600 7.204 1.00 29.32 147 ALA C CA 1
ATOM 7530 C C . ALA C 1 168 ? 26.287 -7.269 7.935 1.00 29.48 147 ALA C C 1
ATOM 7531 O O . ALA C 1 168 ? 27.159 -6.501 7.510 1.00 29.73 147 ALA C O 1
ATOM 7533 N N . VAL C 1 169 ? 25.538 -7.001 9.014 1.00 28.37 148 VAL C N 1
ATOM 7534 C CA . VAL C 1 169 ? 25.784 -5.802 9.840 1.00 26.80 148 VAL C CA 1
ATOM 7535 C C . VAL C 1 169 ? 27.192 -5.860 10.402 1.00 27.66 148 VAL C C 1
ATOM 7536 O O . VAL C 1 169 ? 27.970 -4.912 10.244 1.00 27.54 148 VAL C O 1
ATOM 7540 N N . ARG C 1 170 ? 27.516 -6.973 11.062 1.00 28.24 149 ARG C N 1
ATOM 7541 C CA . ARG C 1 170 ? 28.820 -7.182 11.662 1.00 28.25 149 ARG C CA 1
ATOM 7542 C C . ARG C 1 170 ? 29.949 -7.041 10.632 1.00 28.69 149 ARG C C 1
ATOM 7543 O O . ARG C 1 170 ? 30.966 -6.383 10.897 1.00 28.72 149 ARG C O 1
ATOM 7551 N N . LEU C 1 171 ? 29.746 -7.620 9.450 1.00 29.64 150 LEU C N 1
ATOM 7552 C CA . LEU C 1 171 ? 30.727 -7.546 8.362 1.00 29.64 150 LEU C CA 1
ATOM 7553 C C . LEU C 1 171 ? 30.904 -6.122 7.860 1.00 28.81 150 LEU C C 1
ATOM 7554 O O . LEU C 1 171 ? 32.029 -5.694 7.622 1.00 30.40 150 LEU C O 1
ATOM 7559 N N . ALA C 1 172 ? 29.797 -5.392 7.715 1.00 28.17 151 ALA C N 1
ATOM 7560 C CA . ALA C 1 172 ? 29.830 -3.981 7.302 1.00 26.95 151 ALA C CA 1
ATOM 7561 C C . ALA C 1 172 ? 30.670 -3.155 8.269 1.00 26.11 151 ALA C C 1
ATOM 7562 O O . ALA C 1 172 ? 31.507 -2.341 7.844 1.00 25.12 151 ALA C O 1
ATOM 7564 N N . LEU C 1 173 ? 30.456 -3.363 9.569 1.00 25.69 152 LEU C N 1
ATOM 7565 C CA . LEU C 1 173 ? 31.277 -2.661 10.557 1.00 26.20 152 LEU C CA 1
ATOM 7566 C C . LEU C 1 173 ? 32.752 -3.138 10.449 1.00 26.54 152 LEU C C 1
ATOM 7567 O O . LEU C 1 173 ? 33.657 -2.332 10.542 1.00 26.48 152 LEU C O 1
ATOM 7572 N N . LEU C 1 174 ? 32.982 -4.434 10.217 1.00 27.75 153 LEU C N 1
ATOM 7573 C CA . LEU C 1 174 ? 34.377 -4.928 10.093 1.00 28.74 153 LEU C CA 1
ATOM 7574 C C . LEU C 1 174 ? 35.059 -4.324 8.880 1.00 29.84 153 LEU C C 1
ATOM 7575 O O . LEU C 1 174 ? 36.229 -3.884 8.950 1.00 30.76 153 LEU C O 1
ATOM 7580 N N . LEU C 1 175 ? 34.294 -4.211 7.803 1.00 30.67 154 LEU C N 1
ATOM 7581 C CA . LEU C 1 175 ? 34.777 -3.587 6.575 1.00 31.72 154 LEU C CA 1
ATOM 7582 C C . LEU C 1 175 ? 35.096 -2.112 6.708 1.00 31.61 154 LEU C C 1
ATOM 7583 O O . LEU C 1 175 ? 35.795 -1.528 5.863 1.00 32.37 154 LEU C O 1
ATOM 7588 N N . SER C 1 176 ? 34.594 -1.494 7.767 1.00 30.98 155 SER C N 1
ATOM 7589 C CA . SER C 1 176 ? 34.636 -0.042 7.840 1.00 30.23 155 SER C CA 1
ATOM 7590 C C . SER C 1 176 ? 35.664 0.410 8.849 1.00 29.91 155 SER C C 1
ATOM 7591 O O . SER C 1 176 ? 35.860 1.603 9.014 1.00 29.93 155 SER C O 1
ATOM 7594 N N . GLN C 1 177 ? 36.294 -0.548 9.539 1.00 30.70 156 GLN C N 1
ATOM 7595 C CA . GLN C 1 177 ? 37.288 -0.262 10.594 1.00 31.57 156 GLN C CA 1
ATOM 7596 C C . GLN C 1 177 ? 38.485 0.508 10.079 1.00 32.36 156 GLN C C 1
ATOM 7597 O O . GLN C 1 177 ? 39.016 1.381 10.755 1.00 31.28 156 GLN C O 1
ATOM 7603 N N . ASN C 1 178 ? 38.942 0.134 8.899 1.00 34.24 157 ASN C N 1
ATOM 7604 C CA . ASN C 1 178 ? 40.208 0.667 8.426 1.00 36.05 157 ASN C CA 1
ATOM 7605 C C . ASN C 1 178 ? 40.242 2.175 8.234 1.00 34.57 157 ASN C C 1
ATOM 7606 O O . ASN C 1 178 ? 41.258 2.802 8.567 1.00 34.28 157 ASN C O 1
ATOM 7611 N N . GLN C 1 179 ? 39.139 2.742 7.725 1.00 33.69 158 GLN C N 1
ATOM 7612 C CA . GLN C 1 179 ? 39.016 4.199 7.540 1.00 33.07 158 GLN C CA 1
ATOM 7613 C C . GLN C 1 179 ? 39.113 4.902 8.868 1.00 31.57 158 GLN C C 1
ATOM 7614 O O . GLN C 1 179 ? 39.697 5.978 8.922 1.00 31.77 158 GLN C O 1
ATOM 7620 N N . VAL C 1 180 ? 38.550 4.310 9.932 1.00 29.97 159 VAL C N 1
ATOM 7621 C CA . VAL C 1 180 ? 38.617 4.935 11.262 1.00 28.74 159 VAL C CA 1
ATOM 7622 C C . VAL C 1 180 ? 40.026 4.852 11.816 1.00 27.78 159 VAL C C 1
ATOM 7623 O O . VAL C 1 180 ? 40.569 5.854 12.293 1.00 27.65 159 VAL C O 1
ATOM 7627 N N . GLN C 1 181 ? 40.635 3.670 11.720 1.00 27.50 160 GLN C N 1
ATOM 7628 C CA . GLN C 1 181 ? 42.018 3.503 12.175 1.00 27.71 160 GLN C CA 1
ATOM 7629 C C . GLN C 1 181 ? 43.004 4.415 11.451 1.00 26.36 160 GLN C C 1
ATOM 7630 O O . GLN C 1 181 ? 43.845 5.021 12.079 1.00 27.32 160 GLN C O 1
ATOM 7636 N N . THR C 1 182 ? 42.891 4.509 10.137 1.00 26.74 161 THR C N 1
ATOM 7637 C CA . THR C 1 182 ? 43.797 5.335 9.324 1.00 26.82 161 THR C CA 1
ATOM 7638 C C . THR C 1 182 ? 43.734 6.812 9.754 1.00 26.10 161 THR C C 1
ATOM 7639 O O . THR C 1 182 ? 44.777 7.465 9.901 1.00 25.59 161 THR C O 1
ATOM 7643 N N . ALA C 1 183 ? 42.507 7.315 9.948 1.00 24.90 162 ALA C N 1
ATOM 7644 C CA . ALA C 1 183 ? 42.258 8.698 10.349 1.00 25.60 162 ALA C CA 1
ATOM 7645 C C . ALA C 1 183 ? 42.807 8.961 11.754 1.00 25.20 162 ALA C C 1
ATOM 7646 O O . ALA C 1 183 ? 43.493 9.954 12.002 1.00 25.86 162 ALA C O 1
ATOM 7648 N N . LEU C 1 184 ? 42.525 8.048 12.673 1.00 25.08 163 LEU C N 1
ATOM 7649 C CA . LEU C 1 184 ? 43.033 8.164 14.028 1.00 24.36 163 LEU C CA 1
ATOM 7650 C C . LEU C 1 184 ? 44.580 8.231 14.027 1.00 24.81 163 LEU C C 1
ATOM 7651 O O . LEU C 1 184 ? 45.149 9.135 14.633 1.00 24.33 163 LEU C O 1
ATOM 7656 N N . HIS C 1 185 ? 45.242 7.289 13.343 1.00 24.92 164 HIS C N 1
ATOM 7657 C CA . HIS C 1 185 ? 46.724 7.295 13.223 1.00 25.87 164 HIS C CA 1
ATOM 7658 C C . HIS C 1 185 ? 47.302 8.567 12.592 1.00 24.82 164 HIS C C 1
ATOM 7659 O O . HIS C 1 185 ? 48.291 9.097 13.063 1.00 25.41 164 HIS C O 1
ATOM 7666 N N . ARG C 1 186 ? 46.660 9.035 11.536 1.00 24.86 165 ARG C N 1
ATOM 7667 C CA . ARG C 1 186 ? 46.977 10.282 10.872 1.00 25.18 165 ARG C CA 1
ATOM 7668 C C . ARG C 1 186 ? 46.898 11.463 11.849 1.00 24.27 165 ARG C C 1
ATOM 7669 O O . ARG C 1 186 ? 47.788 12.288 11.887 1.00 23.28 165 ARG C O 1
ATOM 7677 N N . LEU C 1 187 ? 45.848 11.525 12.669 1.00 23.56 166 LEU C N 1
ATOM 7678 C CA . LEU C 1 187 ? 45.707 12.670 13.617 1.00 21.91 166 LEU C CA 1
ATOM 7679 C C . LEU C 1 187 ? 46.704 12.581 14.756 1.00 22.92 166 LEU C C 1
ATOM 7680 O O . LEU C 1 187 ? 47.270 13.597 15.186 1.00 23.17 166 LEU C O 1
ATOM 7685 N N . ILE C 1 188 ? 46.955 11.354 15.225 1.00 23.53 167 ILE C N 1
ATOM 7686 C CA . ILE C 1 188 ? 48.007 11.097 16.203 1.00 23.06 167 ILE C CA 1
ATOM 7687 C C . ILE C 1 188 ? 49.389 11.567 15.708 1.00 23.18 167 ILE C C 1
ATOM 7688 O O . ILE C 1 188 ? 50.128 12.249 16.437 1.00 23.54 167 ILE C O 1
ATOM 7693 N N . ALA C 1 189 ? 49.719 11.214 14.462 1.00 24.44 168 ALA C N 1
ATOM 7694 C CA . ALA C 1 189 ? 50.990 11.592 13.858 1.00 24.11 168 ALA C CA 1
ATOM 7695 C C . ALA C 1 189 ? 51.106 13.108 13.799 1.00 23.58 168 ALA C C 1
ATOM 7696 O O . ALA C 1 189 ? 52.176 13.670 14.147 1.00 23.55 168 ALA C O 1
ATOM 7698 N N . ALA C 1 190 ? 50.022 13.774 13.365 1.00 22.94 169 ALA C N 1
ATOM 7699 C CA . ALA C 1 190 ? 49.994 15.243 13.299 1.00 22.81 169 ALA C CA 1
ATOM 7700 C C . ALA C 1 190 ? 50.237 15.890 14.671 1.00 22.82 169 ALA C C 1
ATOM 7701 O O . ALA C 1 190 ? 51.074 16.774 14.791 1.00 22.10 169 ALA C O 1
ATOM 7703 N N . PHE C 1 191 ? 49.540 15.422 15.708 1.00 22.02 170 PHE C N 1
ATOM 7704 C CA . PHE C 1 191 ? 49.784 15.913 17.069 1.00 21.82 170 PHE C CA 1
ATOM 7705 C C . PHE C 1 191 ? 51.197 15.599 17.584 1.00 22.99 170 PHE C C 1
ATOM 7706 O O . PHE C 1 191 ? 51.831 16.440 18.232 1.00 22.39 170 PHE C O 1
ATOM 7714 N N . GLU C 1 192 ? 51.691 14.396 17.280 1.00 23.45 171 GLU C N 1
ATOM 7715 C CA . GLU C 1 192 ? 53.068 14.043 17.601 1.00 24.70 171 GLU C CA 1
ATOM 7716 C C . GLU C 1 192 ? 54.065 15.030 16.949 1.00 23.94 171 GLU C C 1
ATOM 7717 O O . GLU C 1 192 ? 54.951 15.544 17.631 1.00 23.60 171 GLU C O 1
ATOM 7723 N N . ALA C 1 193 ? 53.914 15.310 15.653 1.00 24.59 172 ALA C N 1
ATOM 7724 C CA . ALA C 1 193 ? 54.880 16.192 14.987 1.00 24.99 172 ALA C CA 1
ATOM 7725 C C . ALA C 1 193 ? 54.911 17.546 15.695 1.00 24.50 172 ALA C C 1
ATOM 7726 O O . ALA C 1 193 ? 55.973 18.024 16.063 1.00 23.96 172 ALA C O 1
ATOM 7728 N N . LYS C 1 194 ? 53.736 18.108 15.960 1.00 24.08 173 LYS C N 1
ATOM 7729 C CA . LYS C 1 194 ? 53.661 19.411 16.629 1.00 23.04 173 LYS C CA 1
ATOM 7730 C C . LYS C 1 194 ? 54.219 19.389 18.048 1.00 22.81 173 LYS C C 1
ATOM 7731 O O . LYS C 1 194 ? 54.774 20.361 18.507 1.00 21.14 173 LYS C O 1
ATOM 7737 N N . GLY C 1 195 ? 54.054 18.273 18.756 1.00 22.97 174 GLY C N 1
ATOM 7738 C CA . GLY C 1 195 ? 54.735 18.111 20.010 1.00 23.29 174 GLY C CA 1
ATOM 7739 C C . GLY C 1 195 ? 56.259 18.242 19.915 1.00 24.77 174 GLY C C 1
ATOM 7740 O O . GLY C 1 195 ? 56.870 18.858 20.793 1.00 24.53 174 GLY C O 1
ATOM 7741 N N . ARG C 1 196 ? 56.869 17.669 18.868 1.00 25.30 175 ARG C N 1
ATOM 7742 C CA . ARG C 1 196 ? 58.316 17.821 18.640 1.00 27.14 175 ARG C CA 1
ATOM 7743 C C . ARG C 1 196 ? 58.653 19.267 18.221 1.00 27.07 175 ARG C C 1
ATOM 7744 O O . ARG C 1 196 ? 59.564 19.881 18.784 1.00 26.53 175 ARG C O 1
ATOM 7752 N N . GLU C 1 197 ? 57.849 19.855 17.334 1.00 27.16 176 GLU C N 1
ATOM 7753 C CA A GLU C 1 197 ? 58.103 21.233 16.851 0.50 27.46 176 GLU C CA 1
ATOM 7754 C CA B GLU C 1 197 ? 58.149 21.207 16.846 0.50 27.72 176 GLU C CA 1
ATOM 7755 C C . GLU C 1 197 ? 58.055 22.276 17.957 1.00 27.43 176 GLU C C 1
ATOM 7756 O O . GLU C 1 197 ? 58.818 23.268 17.939 1.00 28.42 176 GLU C O 1
ATOM 7767 N N . PHE C 1 198 ? 57.177 22.051 18.928 1.00 27.11 177 PHE C N 1
ATOM 7768 C CA . PHE C 1 198 ? 56.962 22.992 20.021 1.00 27.54 177 PHE C CA 1
ATOM 7769 C C . PHE C 1 198 ? 57.638 22.606 21.353 1.00 28.01 177 PHE C C 1
ATOM 7770 O O . PHE C 1 198 ? 57.357 23.218 22.402 1.00 27.21 177 PHE C O 1
ATOM 7778 N N . ALA C 1 199 ? 58.526 21.604 21.316 1.00 28.49 178 ALA C N 1
ATOM 7779 C CA . ALA C 1 199 ? 59.296 21.191 22.506 1.00 28.99 178 ALA C CA 1
ATOM 7780 C C . ALA C 1 199 ? 59.970 22.376 23.225 1.00 29.69 178 ALA C C 1
ATOM 7781 O O . ALA C 1 199 ? 60.094 22.382 24.450 1.00 30.02 178 ALA C O 1
ATOM 7783 N N . THR C 1 200 ? 60.389 23.398 22.491 1.00 30.59 179 THR C N 1
ATOM 7784 C CA . THR C 1 200 ? 61.102 24.481 23.198 1.00 32.03 179 THR C CA 1
ATOM 7785 C C . THR C 1 200 ? 60.219 25.682 23.569 1.00 31.01 179 THR C C 1
ATOM 7786 O O . THR C 1 200 ? 60.710 26.662 24.126 1.00 31.36 179 THR C O 1
ATOM 7790 N N . VAL C 1 201 ? 58.927 25.603 23.255 1.00 29.92 180 VAL C N 1
ATOM 7791 C CA . VAL C 1 201 ? 58.057 26.761 23.388 1.00 29.26 180 VAL C CA 1
ATOM 7792 C C . VAL C 1 201 ? 57.480 26.769 24.799 1.00 29.31 180 VAL C C 1
ATOM 7793 O O . VAL C 1 201 ? 56.561 26.008 25.093 1.00 28.88 180 VAL C O 1
ATOM 7797 N N . ILE C 1 202 ? 58.045 27.591 25.686 1.00 28.72 181 ILE C N 1
ATOM 7798 C CA . ILE C 1 202 ? 57.496 27.649 27.040 1.00 28.17 181 ILE C CA 1
ATOM 7799 C C . ILE C 1 202 ? 56.223 28.470 27.118 1.00 27.03 181 ILE C C 1
ATOM 7800 O O . ILE C 1 202 ? 56.069 29.493 26.423 1.00 25.28 181 ILE C O 1
ATOM 7805 N N . LYS C 1 203 ? 55.310 28.006 27.959 1.00 25.44 182 LYS C N 1
ATOM 7806 C CA . LYS C 1 203 ? 54.037 28.673 28.141 1.00 25.85 182 LYS C CA 1
ATOM 7807 C C . LYS C 1 203 ? 53.465 28.364 29.530 1.00 25.41 182 LYS C C 1
ATOM 7808 O O . LYS C 1 203 ? 54.024 27.559 30.277 1.00 25.80 182 LYS C O 1
ATOM 7814 N N . ILE C 1 204 ? 52.369 29.039 29.876 1.00 25.65 183 ILE C N 1
ATOM 7815 C CA . ILE C 1 204 ? 51.735 28.866 31.178 1.00 24.55 183 ILE C CA 1
ATOM 7816 C C . ILE C 1 204 ? 50.646 27.762 31.155 1.00 24.10 183 ILE C C 1
ATOM 7817 O O . ILE C 1 204 ? 49.754 27.755 30.321 1.00 23.14 183 ILE C O 1
ATOM 7822 N N . GLY C 1 205 ? 50.749 26.815 32.074 1.00 23.46 184 GLY C N 1
ATOM 7823 C CA . GLY C 1 205 ? 49.694 25.841 32.276 1.00 22.38 184 GLY C CA 1
ATOM 7824 C C . GLY C 1 205 ? 48.522 26.529 32.964 1.00 22.49 184 GLY C C 1
ATOM 7825 O O . GLY C 1 205 ? 48.709 27.534 33.659 1.00 22.30 184 GLY C O 1
ATOM 7826 N N . ARG C 1 206 ? 47.321 25.986 32.755 1.00 21.39 185 ARG C N 1
ATOM 7827 C CA . ARG C 1 206 ? 46.082 26.542 33.307 1.00 21.08 185 ARG C CA 1
ATOM 7828 C C . ARG C 1 206 ? 45.212 25.424 33.818 1.00 20.49 185 ARG C C 1
ATOM 7829 O O . ARG C 1 206 ? 44.862 24.514 33.083 1.00 19.51 185 ARG C O 1
ATOM 7837 N N . THR C 1 207 ? 44.877 25.520 35.100 1.00 20.10 186 THR C N 1
ATOM 7838 C CA . THR C 1 207 ? 44.023 24.572 35.737 1.00 19.76 186 THR C CA 1
ATOM 7839 C C . THR C 1 207 ? 42.826 25.394 36.223 1.00 19.89 186 THR C C 1
ATOM 7840 O O . THR C 1 207 ? 43.013 26.463 36.818 1.00 19.55 186 THR C O 1
ATOM 7844 N N . GLN C 1 208 ? 41.616 24.894 35.959 1.00 19.68 187 GLN C N 1
ATOM 7845 C CA . GLN C 1 208 ? 40.352 25.561 36.313 1.00 20.50 187 GLN C CA 1
ATOM 7846 C C . GLN C 1 208 ? 40.306 26.967 35.644 1.00 21.14 187 GLN C C 1
ATOM 7847 O O . GLN C 1 208 ? 39.600 27.879 36.120 1.00 21.80 187 GLN C O 1
ATOM 7853 N N . LEU C 1 209 ? 41.045 27.088 34.529 1.00 20.05 188 LEU C N 1
ATOM 7854 C CA . LEU C 1 209 ? 41.318 28.357 33.803 1.00 20.93 188 LEU C CA 1
ATOM 7855 C C . LEU C 1 209 ? 42.062 29.404 34.602 1.00 21.80 188 LEU C C 1
ATOM 7856 O O . LEU C 1 209 ? 42.141 30.568 34.180 1.00 22.69 188 LEU C O 1
ATOM 7861 N N . GLN C 1 210 ? 42.606 29.031 35.754 1.00 21.56 189 GLN C N 1
ATOM 7862 C CA . GLN C 1 210 ? 43.496 29.974 36.493 1.00 22.58 189 GLN C CA 1
ATOM 7863 C C . GLN C 1 210 ? 44.960 29.714 36.116 1.00 23.21 189 GLN C C 1
ATOM 7864 O O . GLN C 1 210 ? 45.350 28.546 35.917 1.00 22.85 189 GLN C O 1
ATOM 7870 N N . ASP C 1 211 ? 45.761 30.779 36.007 1.00 24.09 190 ASP C N 1
ATOM 7871 C CA . ASP C 1 211 ? 47.178 30.625 35.680 1.00 25.38 190 ASP C CA 1
ATOM 7872 C C . ASP C 1 211 ? 47.840 29.672 36.675 1.00 25.98 190 ASP C C 1
ATOM 7873 O O . ASP C 1 211 ? 47.705 29.858 37.894 1.00 24.93 190 ASP C O 1
ATOM 7878 N N . ALA C 1 212 ? 48.512 28.639 36.154 1.00 25.76 191 ALA C N 1
ATOM 7879 C CA . ALA C 1 212 ? 49.110 27.612 37.021 1.00 27.16 191 ALA C CA 1
ATOM 7880 C C . ALA C 1 212 ? 50.651 27.642 37.030 1.00 28.02 191 ALA C C 1
ATOM 7881 O O . ALA C 1 212 ? 51.224 28.594 37.509 1.00 30.20 191 ALA C O 1
ATOM 7883 N N . VAL C 1 213 ? 51.304 26.602 36.521 1.00 28.75 192 VAL C N 1
ATOM 7884 C CA . VAL C 1 213 ? 52.776 26.527 36.433 1.00 29.31 192 VAL C CA 1
ATOM 7885 C C . VAL C 1 213 ? 53.220 26.382 34.961 1.00 29.00 192 VAL C C 1
ATOM 7886 O O . VAL C 1 213 ? 52.413 25.949 34.106 1.00 28.41 192 VAL C O 1
ATOM 7890 N N . PRO C 1 214 ? 54.477 26.787 34.646 1.00 28.44 193 PRO C N 1
ATOM 7891 C CA . PRO C 1 214 ? 54.935 26.699 33.264 1.00 27.56 193 PRO C CA 1
ATOM 7892 C C . PRO C 1 214 ? 55.024 25.274 32.761 1.00 27.92 193 PRO C C 1
ATOM 7893 O O . PRO C 1 214 ? 55.284 24.364 33.526 1.00 28.37 193 PRO C O 1
ATOM 7897 N N . ILE C 1 215 ? 54.736 25.088 31.482 1.00 27.28 194 ILE C N 1
ATOM 7898 C CA . ILE C 1 215 ? 54.885 23.807 30.797 1.00 26.55 194 ILE C CA 1
ATOM 7899 C C . ILE C 1 215 ? 55.365 24.168 29.382 1.00 25.84 194 ILE C C 1
ATOM 7900 O O . ILE C 1 215 ? 55.543 25.328 29.080 1.00 24.70 194 ILE C O 1
ATOM 7905 N N . THR C 1 216 ? 55.510 23.194 28.484 1.00 25.82 195 THR C N 1
ATOM 7906 C CA . THR C 1 216 ? 55.757 23.573 27.096 1.00 24.95 195 THR C CA 1
ATOM 7907 C C . THR C 1 216 ? 54.511 23.359 26.213 1.00 24.60 195 THR C C 1
ATOM 7908 O O . THR C 1 216 ? 53.670 22.518 26.486 1.00 23.92 195 THR C O 1
ATOM 7912 N N . LEU C 1 217 ? 54.385 24.146 25.157 1.00 24.03 196 LEU C N 1
ATOM 7913 C CA . LEU C 1 217 ? 53.344 23.906 24.185 1.00 22.97 196 LEU C CA 1
ATOM 7914 C C . LEU C 1 217 ? 53.512 22.527 23.536 1.00 22.84 196 LEU C C 1
ATOM 7915 O O . LEU C 1 217 ? 52.518 21.886 23.135 1.00 22.41 196 LEU C O 1
ATOM 7920 N N . GLY C 1 218 ? 54.756 22.069 23.436 1.00 22.33 197 GLY C N 1
ATOM 7921 C CA . GLY C 1 218 ? 55.047 20.743 22.864 1.00 23.56 197 GLY C CA 1
ATOM 7922 C C . GLY C 1 218 ? 54.449 19.601 23.685 1.00 23.99 197 GLY C C 1
ATOM 7923 O O . GLY C 1 218 ? 53.872 18.650 23.133 1.00 23.97 197 GLY C O 1
ATOM 7924 N N . GLN C 1 219 ? 54.584 19.720 25.007 1.00 24.63 198 GLN C N 1
ATOM 7925 C CA . GLN C 1 219 ? 53.997 18.773 25.964 1.00 25.93 198 GLN C CA 1
ATOM 7926 C C . GLN C 1 219 ? 52.486 18.771 25.852 1.00 25.34 198 GLN C C 1
ATOM 7927 O O . GLN C 1 219 ? 51.859 17.746 25.933 1.00 25.54 198 GLN C O 1
ATOM 7933 N N . GLU C 1 220 ? 51.908 19.940 25.623 1.00 26.27 199 GLU C N 1
ATOM 7934 C CA . GLU C 1 220 ? 50.458 20.043 25.493 1.00 24.98 199 GLU C CA 1
ATOM 7935 C C . GLU C 1 220 ? 49.998 19.282 24.257 1.00 25.08 199 GLU C C 1
ATOM 7936 O O . GLU C 1 220 ? 49.040 18.468 24.319 1.00 23.51 199 GLU C O 1
ATOM 7942 N N . PHE C 1 221 ? 50.702 19.484 23.136 1.00 24.50 200 PHE C N 1
ATOM 7943 C CA . PHE C 1 221 ? 50.350 18.775 21.913 1.00 23.38 200 PHE C CA 1
ATOM 7944 C C . PHE C 1 221 ? 50.645 17.262 21.993 1.00 23.68 200 PHE C C 1
ATOM 7945 O O . PHE C 1 221 ? 49.909 16.468 21.410 1.00 22.53 200 PHE C O 1
ATOM 7953 N N . GLU C 1 222 ? 51.725 16.878 22.690 1.00 24.17 201 GLU C N 1
ATOM 7954 C CA . GLU C 1 222 ? 52.052 15.452 22.853 1.00 25.23 201 GLU C CA 1
ATOM 7955 C C . GLU C 1 222 ? 50.965 14.755 23.659 1.00 25.22 201 GLU C C 1
ATOM 7956 O O . GLU C 1 222 ? 50.662 13.589 23.403 1.00 26.41 201 GLU C O 1
ATOM 7962 N N . ALA C 1 223 ? 50.382 15.479 24.615 1.00 24.21 202 ALA C N 1
ATOM 7963 C CA . ALA C 1 223 ? 49.281 14.956 25.414 1.00 23.41 202 ALA C CA 1
ATOM 7964 C C . ALA C 1 223 ? 48.036 14.731 24.561 1.00 22.89 202 ALA C C 1
ATOM 7965 O O . ALA C 1 223 ? 47.289 13.802 24.850 1.00 22.94 202 ALA C O 1
ATOM 7967 N N . PHE C 1 224 ? 47.818 15.547 23.511 1.00 21.53 203 PHE C N 1
ATOM 7968 C CA . PHE C 1 224 ? 46.695 15.291 22.565 1.00 21.26 203 PHE C CA 1
ATOM 7969 C C . PHE C 1 224 ? 46.920 13.977 21.846 1.00 22.12 203 PHE C C 1
ATOM 7970 O O . PHE C 1 224 ? 45.984 13.181 21.626 1.00 21.80 203 PHE C O 1
ATOM 7978 N N . ALA C 1 225 ? 48.160 13.769 21.419 1.00 22.88 204 ALA C N 1
ATOM 7979 C CA . ALA C 1 225 ? 48.547 12.512 20.763 1.00 24.24 204 ALA C CA 1
ATOM 7980 C C . ALA C 1 225 ? 48.353 11.299 21.699 1.00 24.32 204 ALA C C 1
ATOM 7981 O O . ALA C 1 225 ? 47.742 10.294 21.301 1.00 23.65 204 ALA C O 1
ATOM 7983 N N . ALA C 1 226 ? 48.854 11.418 22.932 1.00 24.51 205 ALA C N 1
ATOM 7984 C CA . ALA C 1 226 ? 48.885 10.267 23.870 1.00 26.38 205 ALA C CA 1
ATOM 7985 C C . ALA C 1 226 ? 47.482 9.777 24.263 1.00 26.87 205 ALA C C 1
ATOM 7986 O O . ALA C 1 226 ? 47.191 8.555 24.276 1.00 28.18 205 ALA C O 1
ATOM 7988 N N . THR C 1 227 ? 46.597 10.710 24.571 1.00 26.67 206 THR C N 1
ATOM 7989 C CA . THR C 1 227 ? 45.212 10.311 24.884 1.00 27.24 206 THR C CA 1
ATOM 7990 C C . THR C 1 227 ? 44.530 9.553 23.735 1.00 27.70 206 THR C C 1
ATOM 7991 O O . THR C 1 227 ? 43.860 8.538 23.967 1.00 28.08 206 THR C O 1
ATOM 7995 N N . LEU C 1 228 ? 44.743 10.002 22.494 1.00 27.02 207 LEU C N 1
ATOM 7996 C CA . LEU C 1 228 ? 44.201 9.309 21.331 1.00 26.84 207 LEU C CA 1
ATOM 7997 C C . LEU C 1 228 ? 44.859 7.945 21.010 1.00 28.66 207 LEU C C 1
ATOM 7998 O O . LEU C 1 228 ? 44.208 7.047 20.448 1.00 28.09 207 LEU C O 1
ATOM 8003 N N . ARG C 1 229 ? 46.134 7.796 21.368 1.00 30.14 208 ARG C N 1
ATOM 8004 C CA . ARG C 1 229 ? 46.907 6.563 21.128 1.00 32.64 208 ARG C CA 1
ATOM 8005 C C . ARG C 1 229 ? 46.269 5.406 21.916 1.00 33.56 208 ARG C C 1
ATOM 8006 O O . ARG C 1 229 ? 46.218 4.244 21.446 1.00 33.68 208 ARG C O 1
ATOM 8014 N N . GLU C 1 230 ? 45.760 5.757 23.099 1.00 34.64 209 GLU C N 1
ATOM 8015 C CA . GLU C 1 230 ? 44.981 4.854 23.946 1.00 36.71 209 GLU C CA 1
ATOM 8016 C C . GLU C 1 230 ? 43.739 4.256 23.262 1.00 36.77 209 GLU C C 1
ATOM 8017 O O . GLU C 1 230 ? 43.338 3.159 23.614 1.00 37.57 209 GLU C O 1
ATOM 8023 N N . ASP C 1 231 ? 43.155 4.924 22.257 1.00 35.79 210 ASP C N 1
ATOM 8024 C CA . ASP C 1 231 ? 41.977 4.344 21.588 1.00 35.84 210 ASP C CA 1
ATOM 8025 C C . ASP C 1 231 ? 42.284 3.407 20.428 1.00 35.87 210 ASP C C 1
ATOM 8026 O O . ASP C 1 231 ? 41.410 2.639 20.036 1.00 35.23 210 ASP C O 1
ATOM 8031 N N . THR C 1 232 ? 43.491 3.483 19.855 1.00 35.26 211 THR C N 1
ATOM 8032 C CA . THR C 1 232 ? 43.805 2.662 18.684 1.00 35.32 211 THR C CA 1
ATOM 8033 C C . THR C 1 232 ? 43.659 1.181 18.974 1.00 34.70 211 THR C C 1
ATOM 8034 O O . THR C 1 232 ? 42.931 0.500 18.270 1.00 34.81 211 THR C O 1
ATOM 8038 N N . ALA C 1 233 ? 44.328 0.681 20.003 1.00 34.38 212 ALA C N 1
ATOM 8039 C CA . ALA C 1 233 ? 44.289 -0.766 20.264 1.00 35.18 212 ALA C CA 1
ATOM 8040 C C . ALA C 1 233 ? 42.898 -1.202 20.735 1.00 34.40 212 ALA C C 1
ATOM 8041 O O . ALA C 1 233 ? 42.422 -2.271 20.352 1.00 34.69 212 ALA C O 1
ATOM 8043 N N . ARG C 1 234 ? 42.251 -0.344 21.523 1.00 33.24 213 ARG C N 1
ATOM 8044 C CA . ARG C 1 234 ? 40.919 -0.610 22.063 1.00 32.63 213 ARG C CA 1
ATOM 8045 C C . ARG C 1 234 ? 39.873 -0.688 20.968 1.00 32.03 213 ARG C C 1
ATOM 8046 O O . ARG C 1 234 ? 39.020 -1.565 20.982 1.00 31.59 213 ARG C O 1
ATOM 8048 N N . LEU C 1 235 ? 39.927 0.260 20.032 1.00 31.15 214 LEU C N 1
ATOM 8049 C CA . LEU C 1 235 ? 39.087 0.215 18.849 1.00 31.13 214 LEU C CA 1
ATOM 8050 C C . LEU C 1 235 ? 39.192 -1.127 18.108 1.00 31.24 214 LEU C C 1
ATOM 8051 O O . LEU C 1 235 ? 38.162 -1.751 17.809 1.00 30.38 214 LEU C O 1
ATOM 8056 N N . GLU C 1 236 ? 40.431 -1.560 17.824 1.00 31.60 215 GLU C N 1
ATOM 8057 C CA . GLU C 1 236 ? 40.689 -2.861 17.186 1.00 33.15 215 GLU C CA 1
ATOM 8058 C C . GLU C 1 236 ? 40.127 -3.999 18.023 1.00 33.62 215 GLU C C 1
ATOM 8059 O O . GLU C 1 236 ? 39.459 -4.865 17.501 1.00 33.57 215 GLU C O 1
ATOM 8061 N N . GLU C 1 237 ? 40.363 -3.986 19.329 1.00 34.75 216 GLU C N 1
ATOM 8062 C CA . GLU C 1 237 ? 39.961 -5.156 20.085 1.00 36.89 216 GLU C CA 1
ATOM 8063 C C . GLU C 1 237 ? 38.433 -5.267 20.256 1.00 36.65 216 GLU C C 1
ATOM 8064 O O . GLU C 1 237 ? 37.873 -6.370 20.225 1.00 37.78 216 GLU C O 1
ATOM 8070 N N . VAL C 1 238 ? 37.739 -4.135 20.343 1.00 35.61 217 VAL C N 1
ATOM 8071 C CA . VAL C 1 238 ? 36.269 -4.203 20.427 1.00 35.04 217 VAL C CA 1
ATOM 8072 C C . VAL C 1 238 ? 35.629 -4.575 19.094 1.00 34.71 217 VAL C C 1
ATOM 8073 O O . VAL C 1 238 ? 34.648 -5.327 19.048 1.00 34.19 217 VAL C O 1
ATOM 8077 N N . ALA C 1 239 ? 36.205 -4.073 18.005 1.00 34.26 218 ALA C N 1
ATOM 8078 C CA . ALA C 1 239 ? 35.742 -4.425 16.665 1.00 34.82 218 ALA C CA 1
ATOM 8079 C C . ALA C 1 239 ? 35.845 -5.917 16.378 1.00 35.25 218 ALA C C 1
ATOM 8080 O O . ALA C 1 239 ? 35.021 -6.463 15.645 1.00 36.65 218 ALA C O 1
ATOM 8082 N N . ALA C 1 240 ? 36.852 -6.566 16.952 1.00 35.51 219 ALA C N 1
ATOM 8083 C CA . ALA C 1 240 ? 37.046 -8.023 16.834 1.00 36.46 219 ALA C CA 1
ATOM 8084 C C . ALA C 1 240 ? 35.869 -8.837 17.357 1.00 36.32 219 ALA C C 1
ATOM 8085 O O . ALA C 1 240 ? 35.637 -9.942 16.897 1.00 36.60 219 ALA C O 1
ATOM 8087 N N . LEU C 1 241 ? 35.138 -8.286 18.330 1.00 36.19 220 LEU C N 1
ATOM 8088 C CA . LEU C 1 241 ? 33.894 -8.901 18.805 1.00 36.07 220 LEU C CA 1
ATOM 8089 C C . LEU C 1 241 ? 32.916 -9.153 17.688 1.00 35.56 220 LEU C C 1
ATOM 8090 O O . LEU C 1 241 ? 32.111 -10.072 17.779 1.00 36.16 220 LEU C O 1
ATOM 8095 N N . PHE C 1 242 ? 32.993 -8.352 16.625 1.00 34.64 221 PHE C N 1
ATOM 8096 C CA . PHE C 1 242 ? 32.043 -8.491 15.513 1.00 33.82 221 PHE C CA 1
ATOM 8097 C C . PHE C 1 242 ? 32.362 -9.709 14.674 1.00 34.99 221 PHE C C 1
ATOM 8098 O O . PHE C 1 242 ? 31.543 -10.103 13.871 1.00 34.53 221 PHE C O 1
ATOM 8106 N N . ARG C 1 243 ? 33.557 -10.278 14.840 1.00 36.79 222 ARG C N 1
ATOM 8107 C CA . ARG C 1 243 ? 33.987 -11.466 14.067 1.00 38.26 222 ARG C CA 1
ATOM 8108 C C . ARG C 1 243 ? 33.146 -12.717 14.359 1.00 39.38 222 ARG C C 1
ATOM 8109 O O . ARG C 1 243 ? 33.029 -13.608 13.498 1.00 39.80 222 ARG C O 1
ATOM 8117 N N . GLU C 1 244 ? 32.589 -12.772 15.572 1.00 40.41 223 GLU C N 1
ATOM 8118 C CA . GLU C 1 244 ? 31.723 -13.858 16.067 1.00 42.45 223 GLU C CA 1
ATOM 8119 C C . GLU C 1 244 ? 30.327 -13.736 15.445 1.00 42.58 223 GLU C C 1
ATOM 8120 O O . GLU C 1 244 ? 29.537 -12.865 15.839 1.00 42.54 223 GLU C O 1
ATOM 8126 N N . VAL C 1 245 ? 30.009 -14.590 14.471 1.00 43.18 224 VAL C N 1
ATOM 8127 C CA . VAL C 1 245 ? 28.735 -14.470 13.729 1.00 43.17 224 VAL C CA 1
ATOM 8128 C C . VAL C 1 245 ? 27.768 -15.688 13.818 1.00 44.29 224 VAL C C 1
ATOM 8129 O O . VAL C 1 245 ? 28.193 -16.829 14.084 1.00 45.28 224 VAL C O 1
ATOM 8133 N N . ASN C 1 246 ? 26.478 -15.426 13.577 1.00 43.93 225 ASN C N 1
ATOM 8134 C CA . ASN C 1 246 ? 25.413 -16.422 13.774 1.00 44.30 225 ASN C CA 1
ATOM 8135 C C . ASN C 1 246 ? 24.902 -17.026 12.485 1.00 44.90 225 ASN C C 1
ATOM 8136 O O . ASN C 1 246 ? 23.902 -17.742 12.501 1.00 45.16 225 ASN C O 1
ATOM 8141 N N . LEU C 1 247 ? 25.592 -16.731 11.380 1.00 45.71 226 LEU C N 1
ATOM 8142 C CA . LEU C 1 247 ? 25.268 -17.272 10.052 1.00 47.20 226 LEU C CA 1
ATOM 8143 C C . LEU C 1 247 ? 24.993 -18.772 10.065 1.00 49.30 226 LEU C C 1
ATOM 8144 O O . LEU C 1 247 ? 25.723 -19.545 10.699 1.00 49.87 226 LEU C O 1
ATOM 8149 N N . GLY C 1 248 ? 23.953 -19.171 9.338 1.00 51.52 227 GLY C N 1
ATOM 8150 C CA . GLY C 1 248 ? 23.466 -20.554 9.338 1.00 54.23 227 GLY C CA 1
ATOM 8151 C C . GLY C 1 248 ? 22.699 -20.927 10.595 1.00 55.44 227 GLY C C 1
ATOM 8152 O O . GLY C 1 248 ? 22.320 -22.076 10.774 1.00 56.69 227 GLY C O 1
ATOM 8153 N N . GLY C 1 249 ? 22.462 -19.956 11.471 1.00 56.02 228 GLY C N 1
ATOM 8154 C CA . GLY C 1 249 ? 21.633 -20.173 12.655 1.00 57.69 228 GLY C CA 1
ATOM 8155 C C . GLY C 1 249 ? 20.149 -20.304 12.339 1.00 59.38 228 GLY C C 1
ATOM 8156 O O . GLY C 1 249 ? 19.346 -20.437 13.260 1.00 59.47 228 GLY C O 1
ATOM 8157 N N . THR C 1 250 ? 19.802 -20.301 11.039 1.00 60.92 229 THR C N 1
ATOM 8158 C CA . THR C 1 250 ? 18.410 -20.389 10.511 1.00 62.08 229 THR C CA 1
ATOM 8159 C C . THR C 1 250 ? 17.481 -19.281 11.022 1.00 61.70 229 THR C C 1
ATOM 8160 O O . THR C 1 250 ? 17.900 -18.138 11.223 1.00 61.60 229 THR C O 1
ATOM 8164 N N . ALA C 1 261 ? 26.580 -27.630 10.015 1.00 64.15 240 ALA C N 1
ATOM 8165 C CA . ALA C 1 261 ? 26.870 -28.363 8.778 1.00 64.86 240 ALA C CA 1
ATOM 8166 C C . ALA C 1 261 ? 27.005 -27.392 7.590 1.00 63.90 240 ALA C C 1
ATOM 8167 O O . ALA C 1 261 ? 28.121 -27.092 7.128 1.00 63.75 240 ALA C O 1
ATOM 8169 N N . TYR C 1 262 ? 25.861 -26.893 7.121 1.00 62.57 241 TYR C N 1
ATOM 8170 C CA . TYR C 1 262 ? 25.820 -25.794 6.165 1.00 61.29 241 TYR C CA 1
ATOM 8171 C C . TYR C 1 262 ? 26.482 -24.549 6.791 1.00 59.50 241 TYR C C 1
ATOM 8172 O O . TYR C 1 262 ? 27.186 -23.781 6.116 1.00 58.22 241 TYR C O 1
ATOM 8181 N N . ALA C 1 263 ? 26.276 -24.392 8.099 1.00 58.29 242 ALA C N 1
ATOM 8182 C CA . ALA C 1 263 ? 26.753 -23.222 8.841 1.00 56.53 242 ALA C CA 1
ATOM 8183 C C . ALA C 1 263 ? 28.272 -23.092 8.784 1.00 56.46 242 ALA C C 1
ATOM 8184 O O . ALA C 1 263 ? 28.791 -22.074 8.315 1.00 56.01 242 ALA C O 1
ATOM 8186 N N . GLU C 1 264 ? 28.981 -24.133 9.229 1.00 56.71 243 GLU C N 1
ATOM 8187 C CA . GLU C 1 264 ? 30.442 -24.146 9.198 1.00 55.99 243 GLU C CA 1
ATOM 8188 C C . GLU C 1 264 ? 30.967 -23.832 7.791 1.00 55.51 243 GLU C C 1
ATOM 8189 O O . GLU C 1 264 ? 31.983 -23.135 7.630 1.00 55.22 243 GLU C O 1
ATOM 8191 N N . GLN C 1 265 ? 30.258 -24.319 6.776 1.00 55.32 244 GLN C N 1
ATOM 8192 C CA . GLN C 1 265 ? 30.681 -24.115 5.393 1.00 55.19 244 GLN C CA 1
ATOM 8193 C C . GLN C 1 265 ? 30.568 -22.658 4.931 1.00 53.27 244 GLN C C 1
ATOM 8194 O O . GLN C 1 265 ? 31.513 -22.096 4.355 1.00 52.72 244 GLN C O 1
ATOM 8200 N N . ALA C 1 266 ? 29.401 -22.063 5.168 1.00 51.94 245 ALA C N 1
ATOM 8201 C CA . ALA C 1 266 ? 29.114 -20.699 4.720 1.00 50.23 245 ALA C CA 1
ATOM 8202 C C . ALA C 1 266 ? 30.083 -19.696 5.347 1.00 48.64 245 ALA C C 1
ATOM 8203 O O . ALA C 1 266 ? 30.542 -18.766 4.684 1.00 47.81 245 ALA C O 1
ATOM 8205 N N . ILE C 1 267 ? 30.420 -19.940 6.614 1.00 48.33 246 ILE C N 1
ATOM 8206 C CA . ILE C 1 267 ? 31.298 -19.085 7.396 1.00 47.50 246 ILE C CA 1
ATOM 8207 C C . ILE C 1 267 ? 32.717 -19.094 6.841 1.00 48.50 246 ILE C C 1
ATOM 8208 O O . ILE C 1 267 ? 33.396 -18.057 6.820 1.00 47.49 246 ILE C O 1
ATOM 8213 N N . VAL C 1 268 ? 33.153 -20.275 6.385 1.00 49.48 247 VAL C N 1
ATOM 8214 C CA . VAL C 1 268 ? 34.469 -20.440 5.765 1.00 49.06 247 VAL C CA 1
ATOM 8215 C C . VAL C 1 268 ? 34.527 -19.644 4.472 1.00 48.37 247 VAL C C 1
ATOM 8216 O O . VAL C 1 268 ? 35.461 -18.870 4.255 1.00 47.59 247 VAL C O 1
ATOM 8220 N N . GLU C 1 269 ? 33.520 -19.818 3.624 1.00 48.36 248 GLU C N 1
ATOM 8221 C CA . GLU C 1 269 ? 33.491 -19.110 2.356 1.00 48.15 248 GLU C CA 1
ATOM 8222 C C . GLU C 1 269 ? 33.416 -17.602 2.578 1.00 46.72 248 GLU C C 1
ATOM 8223 O O . GLU C 1 269 ? 34.037 -16.827 1.841 1.00 46.58 248 GLU C O 1
ATOM 8229 N N . LEU C 1 270 ? 32.679 -17.181 3.612 1.00 45.42 249 LEU C N 1
ATOM 8230 C CA . LEU C 1 270 ? 32.463 -15.746 3.850 1.00 43.42 249 LEU C CA 1
ATOM 8231 C C . LEU C 1 270 ? 33.769 -15.117 4.275 1.00 42.83 249 LEU C C 1
ATOM 8232 O O . LEU C 1 270 ? 34.098 -14.033 3.831 1.00 41.80 249 LEU C O 1
ATOM 8237 N N . SER C 1 271 ? 34.530 -15.822 5.110 1.00 43.86 250 SER C N 1
ATOM 8238 C CA . SER C 1 271 ? 35.889 -15.392 5.453 1.00 44.51 250 SER C CA 1
ATOM 8239 C C . SER C 1 271 ? 36.784 -15.136 4.224 1.00 45.22 250 SER C C 1
ATOM 8240 O O . SER C 1 271 ? 37.421 -14.086 4.153 1.00 44.16 250 SER C O 1
ATOM 8243 N N . GLN C 1 272 ? 36.823 -16.071 3.258 1.00 46.59 251 GLN C N 1
ATOM 8244 C CA . GLN C 1 272 ? 37.684 -15.878 2.064 1.00 47.29 251 GLN C CA 1
ATOM 8245 C C . GLN C 1 272 ? 37.132 -14.761 1.183 1.00 46.31 251 GLN C C 1
ATOM 8246 O O . GLN C 1 272 ? 37.874 -13.867 0.777 1.00 46.20 251 GLN C O 1
ATOM 8252 N N . ILE C 1 273 ? 35.825 -14.804 0.908 1.00 45.88 252 ILE C N 1
ATOM 8253 C CA . ILE C 1 273 ? 35.163 -13.780 0.093 1.00 45.02 252 ILE C CA 1
ATOM 8254 C C . ILE C 1 273 ? 35.371 -12.367 0.626 1.00 44.09 252 ILE C C 1
ATOM 8255 O O . ILE C 1 273 ? 35.715 -11.471 -0.137 1.00 43.92 252 ILE C O 1
ATOM 8260 N N . SER C 1 274 ? 35.154 -12.169 1.926 1.00 43.92 253 SER C N 1
ATOM 8261 C CA . SER C 1 274 ? 35.299 -10.842 2.548 1.00 43.09 253 SER C CA 1
ATOM 8262 C C . SER C 1 274 ? 36.733 -10.404 2.834 1.00 43.78 253 SER C C 1
ATOM 8263 O O . SER C 1 274 ? 37.003 -9.201 2.952 1.00 43.43 253 SER C O 1
ATOM 8266 N N . GLY C 1 275 ? 37.645 -11.364 2.973 1.00 44.62 254 GLY C N 1
ATOM 8267 C CA . GLY C 1 275 ? 39.029 -11.049 3.368 1.00 44.47 254 GLY C CA 1
ATOM 8268 C C . GLY C 1 275 ? 39.141 -10.747 4.862 1.00 44.46 254 GLY C C 1
ATOM 8269 O O . GLY C 1 275 ? 40.094 -10.097 5.313 1.00 42.97 254 GLY C O 1
ATOM 8270 N N . ILE C 1 276 ? 38.153 -11.203 5.637 1.00 44.35 255 ILE C N 1
ATOM 8271 C CA . ILE C 1 276 ? 38.171 -11.011 7.086 1.00 43.74 255 ILE C CA 1
ATOM 8272 C C . ILE C 1 276 ? 37.910 -12.350 7.790 1.00 44.12 255 ILE C C 1
ATOM 8273 O O . ILE C 1 276 ? 36.980 -13.065 7.428 1.00 45.28 255 ILE C O 1
ATOM 8278 N N . GLU C 1 277 ? 38.735 -12.699 8.773 1.00 44.11 256 GLU C N 1
ATOM 8279 C CA . GLU C 1 277 ? 38.589 -13.981 9.490 1.00 45.20 256 GLU C CA 1
ATOM 8280 C C . GLU C 1 277 ? 37.414 -14.007 10.484 1.00 45.31 256 GLU C C 1
ATOM 8281 O O . GLU C 1 277 ? 37.459 -13.346 11.529 1.00 44.74 256 GLU C O 1
ATOM 8283 N N . LEU C 1 278 ? 36.384 -14.786 10.143 1.00 46.84 257 LEU C N 1
ATOM 8284 C CA . LEU C 1 278 ? 35.147 -14.945 10.940 1.00 47.19 257 LEU C CA 1
ATOM 8285 C C . LEU C 1 278 ? 35.077 -16.276 11.678 1.00 48.85 257 LEU C C 1
ATOM 8286 O O . LEU C 1 278 ? 35.781 -17.212 11.344 1.00 50.09 257 LEU C O 1
ATOM 8291 N N . LYS C 1 279 ? 34.205 -16.343 12.674 1.00 49.92 258 LYS C N 1
ATOM 8292 C CA . LYS C 1 279 ? 34.065 -17.496 13.542 1.00 52.29 258 LYS C CA 1
ATOM 8293 C C . LYS C 1 279 ? 32.605 -17.624 13.978 1.00 52.44 258 LYS C C 1
ATOM 8294 O O . LYS C 1 279 ? 31.934 -16.615 14.195 1.00 51.61 258 LYS C O 1
ATOM 8300 N N . ALA C 1 280 ? 32.122 -18.861 14.098 1.00 53.58 259 ALA C N 1
ATOM 8301 C CA . ALA C 1 280 ? 30.771 -19.138 14.569 1.00 54.01 259 ALA C CA 1
ATOM 8302 C C . ALA C 1 280 ? 30.637 -18.793 16.044 1.00 54.32 259 ALA C C 1
ATOM 8303 O O . ALA C 1 280 ? 31.586 -18.958 16.829 1.00 53.72 259 ALA C O 1
ATOM 8305 N N . THR C 1 281 ? 29.450 -18.304 16.413 1.00 54.72 260 THR C N 1
ATOM 8306 C CA . THR C 1 281 ? 29.164 -17.969 17.807 1.00 55.02 260 THR C CA 1
ATOM 8307 C C . THR C 1 281 ? 28.965 -19.242 18.628 1.00 55.87 260 THR C C 1
ATOM 8308 O O . THR C 1 281 ? 28.431 -20.222 18.127 1.00 56.78 260 THR C O 1
ATOM 8312 N N . GLY C 1 282 ? 29.422 -19.226 19.878 1.00 56.61 261 GLY C N 1
ATOM 8313 C CA . GLY C 1 282 ? 29.301 -20.390 20.768 1.00 57.73 261 GLY C CA 1
ATOM 8314 C C . GLY C 1 282 ? 27.878 -20.695 21.212 1.00 58.16 261 GLY C C 1
ATOM 8315 O O . GLY C 1 282 ? 27.489 -21.868 21.339 1.00 58.82 261 GLY C O 1
ATOM 8316 N N . ASN C 1 283 ? 27.098 -19.634 21.442 1.00 57.21 262 ASN C N 1
ATOM 8317 C CA . ASN C 1 283 ? 25.701 -19.741 21.874 1.00 56.78 262 ASN C CA 1
ATOM 8318 C C . ASN C 1 283 ? 24.762 -19.073 20.854 1.00 55.67 262 ASN C C 1
ATOM 8319 O O . ASN C 1 283 ? 24.843 -17.858 20.651 1.00 55.27 262 ASN C O 1
ATOM 8324 N N . LEU C 1 284 ? 23.868 -19.850 20.240 1.00 55.21 263 LEU C N 1
ATOM 8325 C CA . LEU C 1 284 ? 22.890 -19.317 19.272 1.00 54.44 263 LEU C CA 1
ATOM 8326 C C . LEU C 1 284 ? 21.664 -18.616 19.888 1.00 53.43 263 LEU C C 1
ATOM 8327 O O . LEU C 1 284 ? 21.226 -17.571 19.381 1.00 52.66 263 LEU C O 1
ATOM 8332 N N . VAL C 1 285 ? 21.101 -19.201 20.947 1.00 53.07 264 VAL C N 1
ATOM 8333 C CA . VAL C 1 285 ? 20.012 -18.548 21.689 1.00 51.86 264 VAL C CA 1
ATOM 8334 C C . VAL C 1 285 ? 20.449 -17.179 22.261 1.00 50.60 264 VAL C C 1
ATOM 8335 O O . VAL C 1 285 ? 19.690 -16.207 22.154 1.00 49.94 264 VAL C O 1
ATOM 8339 N N . GLU C 1 286 ? 21.673 -17.096 22.806 1.00 49.92 265 GLU C N 1
ATOM 8340 C CA . GLU C 1 286 ? 22.244 -15.818 23.271 1.00 48.44 265 GLU C CA 1
ATOM 8341 C C . GLU C 1 286 ? 22.407 -14.831 22.135 1.00 47.05 265 GLU C C 1
ATOM 8342 O O . GLU C 1 286 ? 21.997 -13.659 22.254 1.00 46.43 265 GLU C O 1
ATOM 8348 N N . ALA C 1 287 ? 22.995 -15.297 21.032 1.00 46.23 266 ALA C N 1
ATOM 8349 C CA . ALA C 1 287 ? 23.285 -14.412 19.900 1.00 44.93 266 ALA C CA 1
ATOM 8350 C C . ALA C 1 287 ? 22.032 -13.756 19.301 1.00 43.87 266 ALA C C 1
ATOM 8351 O O . ALA C 1 287 ? 22.126 -12.629 18.807 1.00 43.29 266 ALA C O 1
ATOM 8353 N N . SER C 1 288 ? 20.880 -14.443 19.365 1.00 42.98 267 SER C N 1
ATOM 8354 C CA . SER C 1 288 ? 19.687 -14.039 18.595 1.00 42.27 267 SER C CA 1
ATOM 8355 C C . SER C 1 288 ? 19.225 -12.604 18.907 1.00 40.25 267 SER C C 1
ATOM 8356 O O . SER C 1 288 ? 18.790 -11.884 18.007 1.00 39.89 267 SER C O 1
ATOM 8359 N N . TRP C 1 289 ? 19.368 -12.191 20.167 1.00 39.14 268 TRP C N 1
ATOM 8360 C CA . TRP C 1 289 ? 19.024 -10.830 20.588 1.00 37.67 268 TRP C CA 1
ATOM 8361 C C . TRP C 1 289 ? 20.233 -9.974 21.000 1.00 36.48 268 TRP C C 1
ATOM 8362 O O . TRP C 1 289 ? 20.067 -8.798 21.328 1.00 35.70 268 TRP C O 1
ATOM 8373 N N . ASP C 1 290 ? 21.433 -10.549 21.005 1.00 35.90 269 ASP C N 1
ATOM 8374 C CA . ASP C 1 290 ? 22.578 -9.835 21.587 1.00 34.61 269 ASP C CA 1
ATOM 8375 C C . ASP C 1 290 ? 23.030 -8.587 20.814 1.00 32.35 269 ASP C C 1
ATOM 8376 O O . ASP C 1 290 ? 23.381 -8.652 19.643 1.00 31.56 269 ASP C O 1
ATOM 8381 N N . THR C 1 291 ? 23.052 -7.451 21.502 1.00 30.63 270 THR C N 1
ATOM 8382 C CA . THR C 1 291 ? 23.470 -6.206 20.851 1.00 28.61 270 THR C CA 1
ATOM 8383 C C . THR C 1 291 ? 24.641 -5.627 21.619 1.00 28.45 270 THR C C 1
ATOM 8384 O O . THR C 1 291 ? 25.060 -4.475 21.409 1.00 28.01 270 THR C O 1
ATOM 8388 N N . GLY C 1 292 ? 25.210 -6.462 22.486 1.00 28.03 271 GLY C N 1
ATOM 8389 C CA . GLY C 1 292 ? 26.252 -6.019 23.383 1.00 27.05 271 GLY C CA 1
ATOM 8390 C C . GLY C 1 292 ? 27.469 -5.415 22.696 1.00 26.40 271 GLY C C 1
ATOM 8391 O O . GLY C 1 292 ? 28.015 -4.431 23.179 1.00 25.71 271 GLY C O 1
ATOM 8392 N N . ALA C 1 293 ? 27.891 -6.001 21.576 1.00 26.20 272 ALA C N 1
ATOM 8393 C CA . ALA C 1 293 ? 29.095 -5.532 20.865 1.00 25.92 272 ALA C CA 1
ATOM 8394 C C . ALA C 1 293 ? 28.838 -4.182 20.219 1.00 24.59 272 ALA C C 1
ATOM 8395 O O . ALA C 1 293 ? 29.728 -3.304 20.195 1.00 24.70 272 ALA C O 1
ATOM 8397 N N . PHE C 1 294 ? 27.630 -4.025 19.683 1.00 24.09 273 PHE C N 1
ATOM 8398 C CA . PHE C 1 294 ? 27.183 -2.751 19.119 1.00 23.74 273 PHE C CA 1
ATOM 8399 C C . PHE C 1 294 ? 27.254 -1.639 20.179 1.00 23.29 273 PHE C C 1
ATOM 8400 O O . PHE C 1 294 ? 27.749 -0.566 19.897 1.00 24.01 273 PHE C O 1
ATOM 8408 N N . VAL C 1 295 ? 26.816 -1.928 21.404 1.00 22.66 274 VAL C N 1
ATOM 8409 C CA . VAL C 1 295 ? 26.843 -0.957 22.500 1.00 21.05 274 VAL C CA 1
ATOM 8410 C C . VAL C 1 295 ? 28.283 -0.590 22.905 1.00 22.03 274 VAL C C 1
ATOM 8411 O O . VAL C 1 295 ? 28.624 0.603 23.084 1.00 20.16 274 VAL C O 1
ATOM 8415 N N . THR C 1 296 ? 29.124 -1.613 23.084 1.00 22.07 275 THR C N 1
ATOM 8416 C CA . THR C 1 296 ? 30.539 -1.372 23.378 1.00 22.85 275 THR C CA 1
ATOM 8417 C C . THR C 1 296 ? 31.212 -0.568 22.268 1.00 22.99 275 THR C C 1
ATOM 8418 O O . THR C 1 296 ? 31.926 0.391 22.539 1.00 23.20 275 THR C O 1
ATOM 8422 N N . PHE C 1 297 ? 30.973 -0.936 21.021 1.00 22.52 276 PHE C N 1
ATOM 8423 C CA . PHE C 1 297 ? 31.693 -0.268 19.946 1.00 22.55 276 PHE C CA 1
ATOM 8424 C C . PHE C 1 297 ? 31.255 1.189 19.830 1.00 21.75 276 PHE C C 1
ATOM 8425 O O . PHE C 1 297 ? 32.085 2.074 19.796 1.00 21.65 276 PHE C O 1
ATOM 8433 N N . SER C 1 298 ? 29.950 1.430 19.824 1.00 21.73 277 SER C N 1
ATOM 8434 C CA . SER C 1 298 ? 29.437 2.788 19.879 1.00 21.71 277 SER C CA 1
ATOM 8435 C C . SER C 1 298 ? 30.016 3.574 21.069 1.00 21.49 277 SER C C 1
ATOM 8436 O O . SER C 1 298 ? 30.274 4.782 20.960 1.00 21.15 277 SER 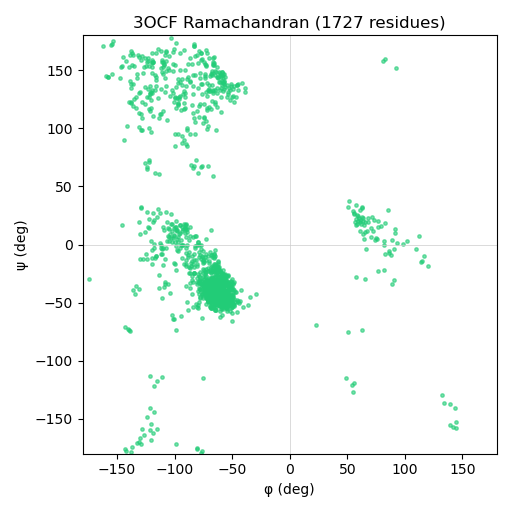C O 1
ATOM 8439 N N . GLY C 1 299 ? 30.262 2.888 22.189 1.00 21.81 278 GLY C N 1
ATOM 8440 C CA . GLY C 1 299 ? 30.790 3.543 23.389 1.00 22.46 278 GLY C CA 1
ATOM 8441 C C . GLY C 1 299 ? 32.234 3.989 23.180 1.00 22.79 278 GLY C C 1
ATOM 8442 O O . GLY C 1 299 ? 32.673 4.976 23.749 1.00 21.08 278 GLY C O 1
ATOM 8443 N N . ILE C 1 300 ? 32.983 3.273 22.338 1.00 22.81 279 ILE C N 1
ATOM 8444 C CA . ILE C 1 300 ? 34.324 3.750 22.044 1.00 23.52 279 ILE C CA 1
ATOM 8445 C C . ILE C 1 300 ? 34.322 4.893 21.028 1.00 21.70 279 ILE C C 1
ATOM 8446 O O . ILE C 1 300 ? 35.181 5.754 21.093 1.00 21.75 279 ILE C O 1
ATOM 8451 N N . LEU C 1 301 ? 33.369 4.900 20.106 1.00 21.79 280 LEU C N 1
ATOM 8452 C CA . LEU C 1 301 ? 33.204 6.069 19.218 1.00 22.59 280 LEU C CA 1
ATOM 8453 C C . LEU C 1 301 ? 32.916 7.319 20.074 1.00 22.69 280 LEU C C 1
ATOM 8454 O O . LEU C 1 301 ? 33.560 8.385 19.930 1.00 22.79 280 LEU C O 1
ATOM 8459 N N . ARG C 1 302 ? 31.986 7.145 21.019 1.00 22.84 281 ARG C N 1
ATOM 8460 C CA . ARG C 1 302 ? 31.617 8.159 22.001 1.00 22.50 281 ARG C CA 1
ATOM 8461 C C . ARG C 1 302 ? 32.856 8.637 22.790 1.00 21.68 281 ARG C C 1
ATOM 8462 O O . ARG C 1 302 ? 33.072 9.854 22.974 1.00 20.39 281 ARG C O 1
ATOM 8470 N N . ARG C 1 303 ? 33.693 7.687 23.235 1.00 21.69 282 ARG C N 1
ATOM 8471 C CA A ARG C 1 303 ? 34.872 8.033 24.045 0.50 21.91 282 ARG C CA 1
ATOM 8472 C CA B ARG C 1 303 ? 34.880 8.024 24.029 0.50 21.67 282 ARG C CA 1
ATOM 8473 C C . ARG C 1 303 ? 35.858 8.845 23.202 1.00 21.05 282 ARG C C 1
ATOM 8474 O O . ARG C 1 303 ? 36.418 9.827 23.684 1.00 21.98 282 ARG C O 1
ATOM 8489 N N . ILE C 1 304 ? 36.044 8.443 21.940 1.00 20.84 283 ILE C N 1
ATOM 8490 C CA . ILE C 1 304 ? 36.914 9.182 21.044 1.00 20.76 283 ILE C CA 1
ATOM 8491 C C . ILE C 1 304 ? 36.325 10.604 20.803 1.00 20.61 283 ILE C C 1
ATOM 8492 O O . ILE C 1 304 ? 37.066 11.594 20.798 1.00 20.33 283 ILE C O 1
ATOM 8497 N N . ALA C 1 305 ? 34.990 10.684 20.660 1.00 19.43 284 ALA C N 1
ATOM 8498 C CA . ALA C 1 305 ? 34.274 11.960 20.467 1.00 18.19 284 ALA C CA 1
ATOM 8499 C C . ALA C 1 305 ? 34.473 12.903 21.644 1.00 17.71 284 ALA C C 1
ATOM 8500 O O . ALA C 1 305 ? 34.725 14.085 21.463 1.00 18.49 284 ALA C O 1
ATOM 8502 N N . VAL C 1 306 ? 34.438 12.367 22.851 1.00 18.86 285 VAL C N 1
ATOM 8503 C CA . VAL C 1 306 ? 34.614 13.181 24.081 1.00 18.75 285 VAL C CA 1
ATOM 8504 C C . VAL C 1 306 ? 36.007 13.810 24.136 1.00 19.63 285 VAL C C 1
ATOM 8505 O O . VAL C 1 306 ? 36.148 14.985 24.483 1.00 20.10 285 VAL C O 1
ATOM 8509 N N . LYS C 1 307 ? 37.019 13.032 23.762 1.00 20.97 286 LYS C N 1
ATOM 8510 C CA . LYS C 1 307 ? 38.426 13.476 23.769 1.00 21.10 286 LYS C CA 1
ATOM 8511 C C . LYS C 1 307 ? 38.675 14.485 22.676 1.00 20.81 286 LYS C C 1
ATOM 8512 O O . LYS C 1 307 ? 39.308 15.508 22.870 1.00 20.62 286 LYS C O 1
ATOM 8518 N N . LEU C 1 308 ? 38.179 14.143 21.517 1.00 21.51 287 LEU C N 1
ATOM 8519 C CA . LEU C 1 308 ? 38.335 14.942 20.339 1.00 22.70 287 LEU C CA 1
ATOM 8520 C C . LEU C 1 308 ? 37.637 16.300 20.507 1.00 21.74 287 LEU C C 1
ATOM 8521 O O . LEU C 1 308 ? 38.148 17.331 20.057 1.00 21.51 287 LEU C O 1
ATOM 8526 N N . SER C 1 309 ? 36.470 16.303 21.152 1.00 20.48 288 SER C N 1
ATOM 8527 C CA . SER C 1 309 ? 35.784 17.572 21.406 1.00 19.46 288 SER C CA 1
ATOM 8528 C C . SER C 1 309 ? 36.571 18.459 22.378 1.00 18.73 288 SER C C 1
ATOM 8529 O O . SER C 1 309 ? 36.667 19.664 22.177 1.00 18.65 288 SER C O 1
ATOM 8532 N N . LYS C 1 310 ? 37.116 17.858 23.445 1.00 17.83 289 LYS C N 1
ATOM 8533 C CA . LYS C 1 310 ? 37.873 18.571 24.446 1.00 17.12 289 LYS C CA 1
ATOM 8534 C C . LYS C 1 310 ? 39.126 19.186 23.793 1.00 18.13 289 LYS C C 1
ATOM 8535 O O . LYS C 1 310 ? 39.513 20.345 24.077 1.00 18.21 289 LYS C O 1
ATOM 8541 N N . ILE C 1 311 ? 39.739 18.427 22.890 1.00 18.40 290 ILE C N 1
ATOM 8542 C CA . ILE C 1 311 ? 40.955 18.868 22.228 1.00 18.93 290 ILE C CA 1
ATOM 8543 C C . ILE C 1 311 ? 40.626 20.060 21.292 1.00 18.94 290 ILE C C 1
ATOM 8544 O O . ILE C 1 311 ? 41.301 21.090 21.338 1.00 18.73 290 ILE C O 1
ATOM 8549 N N . ALA C 1 312 ? 39.579 19.899 20.483 1.00 18.21 291 ALA C N 1
ATOM 8550 C CA . ALA C 1 312 ? 39.057 20.996 19.653 1.00 18.99 291 ALA C CA 1
ATOM 8551 C C . ALA C 1 312 ? 38.734 22.253 20.470 1.00 19.29 291 ALA C C 1
ATOM 8552 O O . ALA C 1 312 ? 39.111 23.353 20.049 1.00 20.02 291 ALA C O 1
ATOM 8554 N N . ASN C 1 313 ? 38.037 22.091 21.604 1.00 18.46 292 ASN C N 1
ATOM 8555 C CA . ASN C 1 313 ? 37.786 23.228 22.539 1.00 19.29 292 ASN C CA 1
ATOM 8556 C C . ASN C 1 313 ? 39.085 23.916 22.996 1.00 18.81 292 ASN C C 1
ATOM 8557 O O . ASN C 1 313 ? 39.140 25.140 23.075 1.00 19.73 292 ASN C O 1
ATOM 8562 N N . ASP C 1 314 ? 40.102 23.127 23.350 1.00 18.53 293 ASP C N 1
ATOM 8563 C CA . ASP C 1 314 ? 41.428 23.684 23.706 1.00 17.81 293 ASP C CA 1
ATOM 8564 C C . ASP C 1 314 ? 41.988 24.473 22.546 1.00 17.50 293 ASP C C 1
ATOM 8565 O O . ASP C 1 314 ? 42.550 25.541 22.752 1.00 17.78 293 ASP C O 1
ATOM 8570 N N . LEU C 1 315 ? 41.887 23.933 21.330 1.00 16.71 294 LEU C N 1
ATOM 8571 C CA . LEU C 1 315 ? 42.435 24.629 20.167 1.00 18.02 294 LEU C CA 1
ATOM 8572 C C . LEU C 1 315 ? 41.740 25.974 19.915 1.00 18.17 294 LEU C C 1
ATOM 8573 O O . LEU C 1 315 ? 42.395 26.966 19.556 1.00 19.49 294 LEU C O 1
ATOM 8578 N N . ARG C 1 316 ? 40.424 26.010 20.069 1.00 17.48 295 ARG C N 1
ATOM 8579 C CA . ARG C 1 316 ? 39.673 27.275 19.918 1.00 19.37 295 ARG C CA 1
ATOM 8580 C C . ARG C 1 316 ? 40.079 28.307 20.979 1.00 19.69 295 ARG C C 1
ATOM 8581 O O . ARG C 1 316 ? 40.199 29.487 20.701 1.00 21.25 295 ARG C O 1
ATOM 8589 N N . LEU C 1 317 ? 40.276 27.847 22.202 1.00 20.63 296 LEU C N 1
ATOM 8590 C CA . LEU C 1 317 ? 40.638 28.712 23.326 1.00 21.68 296 LEU C CA 1
ATOM 8591 C C . LEU C 1 317 ? 42.107 29.237 23.221 1.00 21.49 296 LEU C C 1
ATOM 8592 O O . LEU C 1 317 ? 42.398 30.430 23.485 1.00 21.48 296 LEU C O 1
ATOM 8597 N N . LEU C 1 318 ? 43.017 28.355 22.800 1.00 20.31 297 LEU C N 1
ATOM 8598 C CA . LEU C 1 318 ? 44.437 28.705 22.634 1.00 20.46 297 LEU C CA 1
ATOM 8599 C C . LEU C 1 318 ? 44.672 29.678 21.482 1.00 20.90 297 LEU C C 1
ATOM 8600 O O . LEU C 1 318 ? 45.631 30.446 21.517 1.00 21.76 297 LEU C O 1
ATOM 8605 N N . SER C 1 319 ? 43.804 29.632 20.474 1.00 20.11 298 SER C N 1
ATOM 8606 C CA . SER C 1 319 ? 43.923 30.493 19.315 1.00 22.04 298 SER C CA 1
ATOM 8607 C C . SER C 1 319 ? 43.016 31.724 19.408 1.00 22.41 298 SER C C 1
ATOM 8608 O O . SER C 1 319 ? 42.940 32.482 18.473 1.00 24.91 298 SER C O 1
ATOM 8611 N N . SER C 1 320 ? 42.322 31.906 20.528 1.00 22.99 299 SER C N 1
ATOM 8612 C CA . SER C 1 320 ? 41.458 33.077 20.760 1.00 22.74 299 SER C CA 1
ATOM 8613 C C . SER C 1 320 ? 42.246 34.385 20.628 1.00 24.09 299 SER C C 1
ATOM 8614 O O . SER C 1 320 ? 43.442 34.460 20.941 1.00 23.95 299 SER C O 1
ATOM 8617 N N . GLY C 1 321 ? 41.581 35.416 20.138 1.00 24.34 300 GLY C N 1
ATOM 8618 C CA . GLY C 1 321 ? 42.264 36.688 19.943 1.00 27.05 300 GLY C CA 1
ATOM 8619 C C . GLY C 1 321 ? 41.781 37.392 18.700 1.00 28.98 300 GLY C C 1
ATOM 8620 O O . GLY C 1 321 ? 40.606 37.308 18.367 1.00 27.54 300 GLY C O 1
ATOM 8621 N N . PRO C 1 322 ? 42.710 38.030 17.966 1.00 31.66 301 PRO C N 1
ATOM 8622 C CA . PRO C 1 322 ? 44.144 37.854 18.139 1.00 33.31 301 PRO C CA 1
ATOM 8623 C C . PRO C 1 322 ? 44.813 38.687 19.250 1.00 34.90 301 PRO C C 1
ATOM 8624 O O . PRO C 1 322 ? 45.980 38.397 19.591 1.00 36.80 301 PRO C O 1
ATOM 8628 N N . ARG C 1 323 ? 44.129 39.697 19.797 1.00 34.23 302 ARG C N 1
ATOM 8629 C CA . ARG C 1 323 ? 44.729 40.501 20.881 1.00 33.81 302 ARG C CA 1
ATOM 8630 C C . ARG C 1 323 ? 44.171 40.319 22.295 1.00 32.57 302 ARG C C 1
ATOM 8631 O O . ARG C 1 323 ? 44.917 40.383 23.293 1.00 32.69 302 ARG C O 1
ATOM 8639 N N . SER C 1 324 ? 42.875 40.035 22.391 1.00 31.05 303 SER C N 1
ATOM 8640 C CA . SER C 1 324 ? 42.230 39.946 23.683 1.00 29.49 303 SER C CA 1
ATOM 8641 C C . SER C 1 324 ? 41.722 38.558 24.032 1.00 28.93 303 SER C C 1
ATOM 8642 O O . SER C 1 324 ? 40.755 38.410 24.772 1.00 28.72 303 SER C O 1
ATOM 8645 N N . GLY C 1 325 ? 42.389 37.527 23.538 1.00 28.27 304 GLY C N 1
ATOM 8646 C CA . GLY C 1 325 ? 42.112 36.190 24.024 1.00 27.53 304 GLY C CA 1
ATOM 8647 C C . GLY C 1 325 ? 43.373 35.578 24.589 1.00 27.54 304 GLY C C 1
ATOM 8648 O O . GLY C 1 325 ? 44.172 36.268 25.217 1.00 28.66 304 GLY C O 1
ATOM 8649 N N . LEU C 1 326 ? 43.599 34.298 24.353 1.00 26.19 305 LEU C N 1
ATOM 8650 C CA . LEU C 1 326 ? 44.866 33.748 24.804 1.00 25.91 305 LEU C CA 1
ATOM 8651 C C . LEU C 1 326 ? 46.027 33.987 23.805 1.00 25.86 305 LEU C C 1
ATOM 8652 O O . LEU C 1 326 ? 47.180 34.146 24.212 1.00 25.41 305 LEU C O 1
ATOM 8657 N N . GLY C 1 327 ? 45.710 34.008 22.506 1.00 25.86 306 GLY C N 1
ATOM 8658 C CA . GLY C 1 327 ? 46.687 34.276 21.452 1.00 25.78 306 GLY C CA 1
ATOM 8659 C C . GLY C 1 327 ? 47.963 33.458 21.495 1.00 26.15 306 GLY C C 1
ATOM 8660 O O . GLY C 1 327 ? 49.037 33.942 21.113 1.00 25.80 306 GLY C O 1
ATOM 8661 N N . GLU C 1 328 ? 47.852 32.217 21.964 1.00 25.77 307 GLU C N 1
ATOM 8662 C CA . GLU C 1 328 ? 49.031 31.363 22.128 1.00 25.56 307 GLU C CA 1
ATOM 8663 C C . GLU C 1 328 ? 49.403 30.586 20.861 1.00 25.25 307 GLU C C 1
ATOM 8664 O O . GLU C 1 328 ? 50.579 30.389 20.605 1.00 24.61 307 GLU C O 1
ATOM 8670 N N . ILE C 1 329 ? 48.409 30.185 20.054 1.00 24.17 308 ILE C N 1
ATOM 8671 C CA . ILE C 1 329 ? 48.686 29.528 18.757 1.00 23.55 308 ILE C CA 1
ATOM 8672 C C . ILE C 1 329 ? 47.860 30.211 17.676 1.00 24.10 308 ILE C C 1
ATOM 8673 O O . ILE C 1 329 ? 46.885 30.904 18.005 1.00 22.53 308 ILE C O 1
ATOM 8678 N N . ARG C 1 330 ? 48.250 30.023 16.405 1.00 23.90 309 ARG C N 1
ATOM 8679 C CA . ARG C 1 330 ? 47.469 30.517 15.251 1.00 24.60 309 ARG C CA 1
ATOM 8680 C C . ARG C 1 330 ? 47.092 29.303 14.424 1.00 23.88 309 ARG C C 1
ATOM 8681 O O . ARG C 1 330 ? 47.951 28.487 14.094 1.00 24.55 309 ARG C O 1
ATOM 8689 N N . LEU C 1 331 ? 45.823 29.188 14.072 1.00 23.67 310 LEU C N 1
ATOM 8690 C CA . LEU C 1 331 ? 45.369 28.094 13.237 1.00 23.46 310 LEU C CA 1
ATOM 8691 C C . LEU C 1 331 ? 45.459 28.564 11.780 1.00 24.72 310 LEU C C 1
ATOM 8692 O O . LEU C 1 331 ? 45.284 29.743 11.520 1.00 23.38 310 LEU C O 1
ATOM 8697 N N . PRO C 1 332 ? 45.687 27.629 10.828 1.00 25.65 311 PRO C N 1
ATOM 8698 C CA . PRO C 1 332 ? 45.697 28.056 9.424 1.00 26.84 311 PRO C CA 1
ATOM 8699 C C . PRO C 1 332 ? 44.349 28.682 9.055 1.00 27.48 311 PRO C C 1
ATOM 8700 O O . PRO C 1 332 ? 43.298 28.188 9.465 1.00 26.76 311 PRO C O 1
ATOM 8704 N N . ALA C 1 333 ? 44.381 29.782 8.317 1.00 28.68 312 ALA C N 1
ATOM 8705 C CA . ALA C 1 333 ? 43.138 30.436 7.910 1.00 30.16 312 ALA C CA 1
ATOM 8706 C C . ALA C 1 333 ? 42.654 29.736 6.666 1.00 31.09 312 ALA C C 1
ATOM 8707 O O . ALA C 1 333 ? 43.311 29.806 5.618 1.00 33.64 312 ALA C O 1
ATOM 8709 N N . VAL C 1 334 ? 41.527 29.043 6.768 1.00 30.40 313 VAL C N 1
ATOM 8710 C CA . VAL C 1 334 ? 41.075 28.230 5.656 1.00 31.44 313 VAL C CA 1
ATOM 8711 C C . VAL C 1 334 ? 39.834 28.840 4.957 1.00 33.45 313 VAL C C 1
ATOM 8712 O O . VAL C 1 334 ? 39.419 28.392 3.877 1.00 32.55 313 VAL C O 1
ATOM 8716 N N . GLN C 1 335 ? 39.236 29.832 5.614 1.00 34.98 314 GLN C N 1
ATOM 8717 C CA A GLN C 1 335 ? 38.102 30.594 5.066 0.50 37.08 314 GLN C CA 1
ATOM 8718 C CA B GLN C 1 335 ? 38.162 30.595 5.007 0.50 36.82 314 GLN C CA 1
ATOM 8719 C C . GLN C 1 335 ? 38.494 32.079 4.916 1.00 38.60 314 GLN C C 1
ATOM 8720 O O . GLN C 1 335 ? 39.125 32.631 5.812 1.00 38.54 314 GLN C O 1
ATOM 8731 N N . PRO C 1 336 ? 38.111 32.729 3.789 1.00 40.80 315 PRO C N 1
ATOM 8732 C CA . PRO C 1 336 ? 38.581 34.114 3.603 1.00 42.48 315 PRO C CA 1
ATOM 8733 C C . PRO C 1 336 ? 37.988 35.088 4.627 1.00 43.72 315 PRO C C 1
ATOM 8734 O O . PRO C 1 336 ? 36.944 34.810 5.213 1.00 42.56 315 PRO C O 1
ATOM 8738 N N . GLY C 1 337 ? 38.674 36.208 4.840 1.00 46.05 316 GLY C N 1
ATOM 8739 C CA . GLY C 1 337 ? 38.214 37.231 5.761 1.00 47.84 316 GLY C CA 1
ATOM 8740 C C . GLY C 1 337 ? 37.960 38.552 5.058 1.00 50.49 316 GLY C C 1
ATOM 8741 O O . GLY C 1 337 ? 37.813 38.622 3.824 1.00 51.37 316 GLY C O 1
ATOM 8742 N N . SER C 1 338 ? 37.896 39.603 5.870 1.00 51.51 317 SER C N 1
ATOM 8743 C CA . SER C 1 338 ? 37.704 40.971 5.394 1.00 53.02 317 SER C CA 1
ATOM 8744 C C . SER C 1 338 ? 39.025 41.729 5.546 1.00 53.36 317 SER C C 1
ATOM 8745 O O . SER C 1 338 ? 39.712 41.606 6.577 1.00 52.58 317 SER C O 1
ATOM 8748 N N . SER C 1 339 ? 39.386 42.498 4.515 1.00 54.73 318 SER C N 1
ATOM 8749 C CA . SER C 1 339 ? 40.632 43.268 4.513 1.00 55.23 318 SER C CA 1
ATOM 8750 C C . SER C 1 339 ? 40.739 44.197 5.729 1.00 54.68 318 SER C C 1
ATOM 8751 O O . SER C 1 339 ? 41.826 44.438 6.239 1.00 54.59 318 SER C O 1
ATOM 8754 N N . ILE C 1 340 ? 39.593 44.699 6.177 1.00 54.97 319 ILE C N 1
ATOM 8755 C CA . ILE C 1 340 ? 39.506 45.658 7.272 1.00 54.98 319 ILE C CA 1
ATOM 8756 C C . ILE C 1 340 ? 39.489 44.988 8.650 1.00 54.18 319 ILE C C 1
ATOM 8757 O O . ILE C 1 340 ? 39.680 45.667 9.662 1.00 54.86 319 ILE C O 1
ATOM 8762 N N . MET C 1 341 ? 39.268 43.665 8.679 1.00 52.88 320 MET C N 1
ATOM 8763 C CA . MET C 1 341 ? 39.353 42.865 9.901 1.00 51.10 320 MET C CA 1
ATOM 8764 C C . MET C 1 341 ? 40.464 41.811 9.794 1.00 50.30 320 MET C C 1
ATOM 8765 O O . MET C 1 341 ? 40.179 40.610 9.870 1.00 49.88 320 MET C O 1
ATOM 8770 N N . PRO C 1 342 ? 41.739 42.239 9.627 1.00 50.01 321 PRO C N 1
ATOM 8771 C CA . PRO C 1 342 ? 42.795 41.222 9.616 1.00 48.67 321 PRO C CA 1
ATOM 8772 C C . PRO C 1 342 ? 43.030 40.674 11.023 1.00 47.01 321 PRO C C 1
ATOM 8773 O O . PRO C 1 342 ? 42.538 41.236 12.011 1.00 46.96 321 PRO C O 1
ATOM 8777 N N . GLY C 1 343 ? 43.758 39.582 11.122 1.00 45.30 322 GLY C N 1
ATOM 8778 C CA . GLY C 1 343 ? 43.983 38.969 12.434 1.00 43.95 322 GLY C CA 1
ATOM 8779 C C . GLY C 1 343 ? 42.814 38.168 12.993 1.00 42.33 322 GLY C C 1
ATOM 8780 O O . GLY C 1 343 ? 43.023 37.302 13.827 1.00 42.43 322 GLY C O 1
ATOM 8781 N N . LYS C 1 344 ? 41.589 38.439 12.550 1.00 41.31 323 LYS C N 1
ATOM 8782 C CA . LYS C 1 344 ? 40.464 37.578 12.907 1.00 39.62 323 LYS C CA 1
ATOM 8783 C C . LYS C 1 344 ? 40.579 36.220 12.197 1.00 38.58 323 LYS C C 1
ATOM 8784 O O . LYS C 1 344 ? 40.547 36.151 10.956 1.00 39.10 323 LYS C O 1
ATOM 8790 N N . VAL C 1 345 ? 40.698 35.146 12.977 1.00 35.32 324 VAL C N 1
ATOM 8791 C CA . VAL C 1 345 ? 40.709 33.798 12.400 1.00 33.22 324 VAL C CA 1
ATOM 8792 C C . VAL C 1 345 ? 39.676 32.933 13.118 1.00 30.20 324 VAL C C 1
ATOM 8793 O O . VAL C 1 345 ? 39.962 32.418 14.202 1.00 29.32 324 VAL C O 1
ATOM 8797 N N . ASN C 1 346 ? 38.486 32.774 12.536 1.00 27.24 325 ASN C N 1
ATOM 8798 C CA . ASN C 1 346 ? 37.487 31.915 13.158 1.00 25.90 325 ASN C CA 1
ATOM 8799 C C . ASN C 1 346 ? 37.965 30.478 13.056 1.00 23.64 325 ASN C C 1
ATOM 8800 O O . ASN C 1 346 ? 38.448 30.063 11.992 1.00 22.92 325 ASN C O 1
ATOM 8805 N N . PRO C 1 347 ? 37.917 29.738 14.173 1.00 22.29 326 PRO C N 1
ATOM 8806 C CA . PRO C 1 347 ? 38.525 28.415 14.187 1.00 21.28 326 PRO C CA 1
ATOM 8807 C C . PRO C 1 347 ? 37.544 27.387 13.661 1.00 21.33 326 PRO C C 1
ATOM 8808 O O . PRO C 1 347 ? 37.063 26.535 14.404 1.00 20.85 326 PRO C O 1
ATOM 8812 N N . VAL C 1 348 ? 37.255 27.475 12.369 1.00 22.37 327 VAL C N 1
ATOM 8813 C CA . VAL C 1 348 ? 36.143 26.734 11.764 1.00 21.00 327 VAL C CA 1
ATOM 8814 C C . VAL C 1 348 ? 36.370 25.221 11.704 1.00 20.02 327 VAL C C 1
ATOM 8815 O O . VAL C 1 348 ? 35.424 24.465 11.837 1.00 19.56 327 VAL C O 1
ATOM 8819 N N . ILE C 1 349 ? 37.607 24.764 11.502 1.00 20.17 328 ILE C N 1
ATOM 8820 C CA . ILE C 1 349 ? 37.858 23.295 11.458 1.00 20.19 328 ILE C CA 1
ATOM 8821 C C . ILE C 1 349 ? 37.582 22.642 12.848 1.00 19.68 328 ILE C C 1
ATOM 8822 O O . ILE C 1 349 ? 36.751 21.717 12.959 1.00 21.51 328 ILE C O 1
ATOM 8827 N N . PRO C 1 350 ? 38.205 23.161 13.927 1.00 17.85 329 PRO C N 1
ATOM 8828 C CA . PRO C 1 350 ? 37.790 22.677 15.258 1.00 17.20 329 PRO C CA 1
ATOM 8829 C C . PRO C 1 350 ? 36.272 22.753 15.498 1.00 17.64 329 PRO C C 1
ATOM 8830 O O . PRO C 1 350 ? 35.723 21.840 16.115 1.00 16.62 329 PRO C O 1
ATOM 8834 N N . GLU C 1 351 ? 35.596 23.816 14.992 1.00 18.00 330 GLU C N 1
ATOM 8835 C CA . GLU C 1 351 ? 34.144 23.970 15.184 1.00 17.83 330 GLU C CA 1
ATOM 8836 C C . GLU C 1 351 ? 33.372 22.816 14.539 1.00 18.94 330 GLU C C 1
ATOM 8837 O O . GLU C 1 351 ? 32.504 22.228 15.167 1.00 19.21 330 GLU C O 1
ATOM 8843 N N . SER C 1 352 ? 33.777 22.442 13.312 1.00 18.91 331 SER C N 1
ATOM 8844 C CA . SER C 1 352 ? 33.185 21.314 12.618 1.00 18.73 331 SER C CA 1
ATOM 8845 C C . SER C 1 352 ? 33.390 20.017 13.373 1.00 18.03 331 SER C C 1
ATOM 8846 O O . SER C 1 352 ? 32.486 19.199 13.431 1.00 18.81 331 SER C O 1
ATOM 8849 N N . VAL C 1 353 ? 34.579 19.837 13.946 1.00 18.99 332 VAL C N 1
ATOM 8850 C CA . VAL C 1 353 ? 34.878 18.682 14.808 1.00 18.52 332 VAL C CA 1
ATOM 8851 C C . VAL C 1 353 ? 33.981 18.612 16.049 1.00 18.29 332 VAL C C 1
ATOM 8852 O O . VAL C 1 353 ? 33.439 17.553 16.349 1.00 19.76 332 VAL C O 1
ATOM 8856 N N . ASN C 1 354 ? 33.834 19.726 16.771 1.00 18.50 333 ASN C N 1
ATOM 8857 C CA . ASN C 1 354 ? 32.914 19.797 17.895 1.00 18.55 333 ASN C CA 1
ATOM 8858 C C . ASN C 1 354 ? 31.523 19.279 17.513 1.00 18.68 333 ASN C C 1
ATOM 8859 O O . ASN C 1 354 ? 30.943 18.501 18.265 1.00 18.46 333 ASN C O 1
ATOM 8864 N N . GLN C 1 355 ? 31.014 19.732 16.356 1.00 18.17 334 GLN C N 1
ATOM 8865 C CA . GLN C 1 355 ? 29.702 19.343 15.827 1.00 18.55 334 GLN C CA 1
ATOM 8866 C C . GLN C 1 355 ? 29.562 17.842 15.569 1.00 18.60 334 GLN C C 1
ATOM 8867 O O . GLN C 1 355 ? 28.609 17.213 16.023 1.00 17.77 334 GLN C O 1
ATOM 8873 N N . VAL C 1 356 ? 30.548 17.274 14.869 1.00 18.91 335 VAL C N 1
ATOM 8874 C CA . VAL C 1 356 ? 30.618 15.828 14.651 1.00 19.14 335 VAL C CA 1
ATOM 8875 C C . VAL C 1 356 ? 30.606 15.089 16.005 1.00 19.04 335 VAL C C 1
ATOM 8876 O O . VAL C 1 356 ? 29.904 14.102 16.174 1.00 19.76 335 VAL C O 1
ATOM 8880 N N . CYS C 1 357 ? 31.361 15.608 16.968 1.00 19.04 336 CYS C N 1
ATOM 8881 C CA . CYS C 1 357 ? 31.437 14.987 18.289 1.00 20.05 336 CYS C CA 1
ATOM 8882 C C . CYS C 1 357 ? 30.074 14.953 19.019 1.00 20.51 336 CYS C C 1
ATOM 8883 O O . CYS C 1 357 ? 29.709 13.914 19.613 1.00 20.08 336 CYS C O 1
ATOM 8886 N N . TYR C 1 358 ? 29.330 16.055 18.937 1.00 20.10 337 TYR C N 1
ATOM 8887 C CA . TYR C 1 358 ? 27.997 16.128 19.550 1.00 20.76 337 TYR C CA 1
ATOM 8888 C C . TYR C 1 358 ? 27.036 15.187 18.873 1.00 20.22 337 TYR C C 1
ATOM 8889 O O . TYR C 1 358 ? 26.214 14.552 19.535 1.00 19.40 337 TYR C O 1
ATOM 8898 N N . GLN C 1 359 ? 27.141 15.112 17.549 1.00 20.05 338 GLN C N 1
ATOM 8899 C CA . GLN C 1 359 ? 26.345 14.176 16.797 1.00 19.77 338 GLN C CA 1
ATOM 8900 C C . GLN C 1 359 ? 26.632 12.712 17.184 1.00 18.70 338 GLN C C 1
ATOM 8901 O O . GLN C 1 359 ? 25.707 11.925 17.343 1.00 18.82 338 GLN C O 1
ATOM 8907 N N . VAL C 1 360 ? 27.900 12.357 17.281 1.00 17.77 339 VAL C N 1
ATOM 8908 C CA . VAL C 1 360 ? 28.322 11.002 17.662 1.00 17.99 339 VAL C CA 1
ATOM 8909 C C . VAL C 1 360 ? 27.807 10.646 19.066 1.00 18.55 339 VAL C C 1
ATOM 8910 O O . VAL C 1 360 ? 27.308 9.540 19.312 1.00 18.18 339 VAL C O 1
ATOM 8914 N N . ILE C 1 361 ? 27.878 11.607 19.984 1.00 19.03 340 ILE C N 1
ATOM 8915 C CA . ILE C 1 361 ? 27.332 11.362 21.329 1.00 17.96 340 ILE C CA 1
ATOM 8916 C C . ILE C 1 361 ? 25.803 11.160 21.285 1.00 18.25 340 ILE C C 1
ATOM 8917 O O . ILE C 1 361 ? 25.280 10.303 21.977 1.00 17.89 340 ILE C O 1
ATOM 8922 N N . GLY C 1 362 ? 25.087 11.918 20.445 1.00 17.65 341 GLY C N 1
ATOM 8923 C CA . GLY C 1 362 ? 23.637 11.717 20.335 1.00 16.39 341 GLY C CA 1
ATOM 8924 C C . GLY C 1 362 ? 23.297 10.387 19.687 1.00 16.33 341 GLY C C 1
ATOM 8925 O O . GLY C 1 362 ? 22.374 9.674 20.119 1.00 16.58 341 GLY C O 1
ATOM 8926 N N . ASN C 1 363 ? 24.041 10.040 18.641 1.00 16.74 342 ASN C N 1
ATOM 8927 C CA . ASN C 1 363 ? 23.857 8.757 17.947 1.00 17.66 342 ASN C CA 1
ATOM 8928 C C . ASN C 1 363 ? 24.121 7.553 18.856 1.00 18.27 342 ASN C C 1
ATOM 8929 O O . ASN C 1 363 ? 23.527 6.489 18.655 1.00 18.57 342 ASN C O 1
ATOM 8934 N N . ASP C 1 364 ? 25.036 7.713 19.814 1.00 18.44 343 ASP C N 1
ATOM 8935 C CA . ASP C 1 364 ? 25.311 6.662 20.813 1.00 18.84 343 ASP C CA 1
ATOM 8936 C C . ASP C 1 364 ? 24.111 6.432 21.758 1.00 19.07 343 ASP C C 1
ATOM 8937 O O . ASP C 1 364 ? 23.797 5.305 22.124 1.00 19.40 343 ASP C O 1
ATOM 8942 N N . LEU C 1 365 ? 23.459 7.521 22.178 1.00 19.64 344 LEU C N 1
ATOM 8943 C CA . LEU C 1 365 ? 22.187 7.428 22.909 1.00 18.88 344 LEU C CA 1
ATOM 8944 C C . LEU C 1 365 ? 21.111 6.737 22.041 1.00 18.27 344 LEU C C 1
ATOM 8945 O O . LEU C 1 365 ? 20.421 5.865 22.503 1.00 17.64 344 LEU C O 1
ATOM 8950 N N . THR C 1 366 ? 20.995 7.124 20.777 1.00 18.56 345 THR C N 1
ATOM 8951 C CA . THR C 1 366 ? 20.088 6.429 19.874 1.00 18.93 345 THR C CA 1
ATOM 8952 C C . THR C 1 366 ? 20.315 4.906 19.869 1.00 19.28 345 THR C C 1
ATOM 8953 O O . THR C 1 366 ? 19.358 4.112 19.894 1.00 19.83 345 THR C O 1
ATOM 8957 N N . VAL C 1 367 ? 21.584 4.511 19.862 1.00 19.04 346 VAL C N 1
ATOM 8958 C CA . VAL C 1 367 ? 21.966 3.096 19.828 1.00 18.99 346 VAL C CA 1
ATOM 8959 C C . VAL C 1 367 ? 21.649 2.426 21.172 1.00 18.88 346 VAL C C 1
ATOM 8960 O O . VAL C 1 367 ? 21.149 1.307 21.224 1.00 19.72 346 VAL C O 1
ATOM 8964 N N . THR C 1 368 ? 21.921 3.128 22.260 1.00 18.48 347 THR C N 1
ATOM 8965 C CA . THR C 1 368 ? 21.595 2.618 23.585 1.00 19.74 347 THR C CA 1
ATOM 8966 C C . THR C 1 368 ? 20.104 2.282 23.708 1.00 20.62 347 THR C C 1
ATOM 8967 O O . THR C 1 368 ? 19.724 1.244 24.269 1.00 20.09 347 THR C O 1
ATOM 8971 N N . MET C 1 369 ? 19.261 3.152 23.159 1.00 21.04 348 MET C N 1
ATOM 8972 C CA . MET C 1 369 ? 17.823 2.993 23.301 1.00 21.10 348 MET C CA 1
ATOM 8973 C C . MET C 1 369 ? 17.306 1.823 22.498 1.00 20.84 348 MET C C 1
ATOM 8974 O O . MET C 1 369 ? 16.510 1.041 23.011 1.00 21.39 348 MET C O 1
ATOM 8979 N N . ALA C 1 370 ? 17.749 1.728 21.249 1.00 19.68 349 ALA C N 1
ATOM 8980 C CA . ALA C 1 370 ? 17.454 0.588 20.391 1.00 20.76 349 ALA C CA 1
ATOM 8981 C C . ALA C 1 370 ? 17.931 -0.718 21.035 1.00 20.76 349 ALA C C 1
ATOM 8982 O O . ALA C 1 370 ? 17.180 -1.675 21.092 1.00 21.82 349 ALA C O 1
ATOM 8984 N N . ALA C 1 371 ? 19.175 -0.738 21.507 1.00 20.64 350 ALA C N 1
ATOM 8985 C CA . ALA C 1 371 ? 19.723 -1.932 22.175 1.00 22.10 350 ALA C CA 1
ATOM 8986 C C . ALA C 1 371 ? 18.910 -2.355 23.403 1.00 22.39 350 ALA C C 1
ATOM 8987 O O . ALA C 1 371 ? 18.597 -3.520 23.542 1.00 23.88 350 ALA C O 1
ATOM 8989 N N . GLU C 1 372 ? 18.597 -1.409 24.290 1.00 21.72 351 GLU C N 1
ATOM 8990 C CA . GLU C 1 372 ? 17.765 -1.666 25.486 1.00 22.49 351 GLU C CA 1
ATOM 8991 C C . GLU C 1 372 ? 16.367 -2.218 25.189 1.00 21.94 351 GLU C C 1
ATOM 8992 O O . GLU C 1 372 ? 15.774 -2.879 26.064 1.00 22.64 351 GLU C O 1
ATOM 8998 N N . SER C 1 373 ? 15.856 -1.932 23.981 1.00 21.25 352 SER C N 1
ATOM 8999 C CA . SER C 1 373 ? 14.495 -2.263 23.525 1.00 21.93 352 SER C CA 1
ATOM 9000 C C . SER C 1 373 ? 14.317 -3.632 22.848 1.00 23.02 352 SER C C 1
ATOM 9001 O O . SER C 1 373 ? 13.254 -3.902 22.245 1.00 22.63 352 SER C O 1
ATOM 9004 N N . GLY C 1 374 ? 15.327 -4.508 22.974 1.00 22.67 353 GLY C N 1
ATOM 9005 C CA . GLY C 1 374 ? 15.205 -5.864 22.464 1.00 23.05 353 GLY C CA 1
ATOM 9006 C C . GLY C 1 374 ? 14.149 -6.657 23.211 1.00 24.31 353 GLY C C 1
ATOM 9007 O O . GLY C 1 374 ? 13.849 -6.377 24.384 1.00 22.93 353 GLY C O 1
ATOM 9008 N N . GLN C 1 375 ? 13.590 -7.662 22.534 1.00 23.50 354 GLN C N 1
ATOM 9009 C CA . GLN C 1 375 ? 12.535 -8.456 23.129 1.00 24.29 354 GLN C CA 1
ATOM 9010 C C . GLN C 1 375 ? 12.710 -9.933 22.838 1.00 24.92 354 GLN C C 1
ATOM 9011 O O . GLN C 1 375 ? 12.728 -10.379 21.661 1.00 24.00 354 GLN C O 1
ATOM 9017 N N . LEU C 1 376 ? 12.797 -10.684 23.927 1.00 25.12 355 LEU C N 1
ATOM 9018 C CA . LEU C 1 376 ? 12.904 -12.126 23.849 1.00 26.94 355 LEU C CA 1
ATOM 9019 C C . LEU C 1 376 ? 14.002 -12.529 22.844 1.00 27.38 355 LEU C C 1
ATOM 9020 O O . LEU C 1 376 ? 15.172 -12.202 23.055 1.00 26.03 355 LEU C O 1
ATOM 9025 N N . GLN C 1 377 ? 13.625 -13.174 21.750 1.00 28.10 356 GLN C N 1
ATOM 9026 C CA . GLN C 1 377 ? 14.602 -13.778 20.850 1.00 30.13 356 GLN C CA 1
ATOM 9027 C C . GLN C 1 377 ? 15.060 -12.903 19.672 1.00 30.09 356 GLN C C 1
ATOM 9028 O O . GLN C 1 377 ? 15.715 -13.413 18.756 1.00 29.51 356 GLN C O 1
ATOM 9034 N N . LEU C 1 378 ? 14.730 -11.612 19.685 1.00 28.77 357 LEU C N 1
ATOM 9035 C CA . LEU C 1 378 ? 15.276 -10.724 18.645 1.00 28.81 357 LEU C CA 1
ATOM 9036 C C . LEU C 1 378 ? 15.339 -9.282 19.104 1.00 27.73 357 LEU C C 1
ATOM 9037 O O . LEU C 1 378 ? 14.494 -8.839 19.859 1.00 27.55 357 LEU C O 1
ATOM 9042 N N . ASN C 1 379 ? 16.347 -8.556 18.634 1.00 27.25 358 ASN C N 1
ATOM 9043 C CA . ASN C 1 379 ? 16.281 -7.109 18.623 1.00 25.44 358 ASN C CA 1
ATOM 9044 C C . ASN C 1 379 ? 15.832 -6.667 17.234 1.00 24.88 358 ASN C C 1
ATOM 9045 O O . ASN C 1 379 ? 16.480 -7.003 16.229 1.00 25.51 358 ASN C O 1
ATOM 9050 N N . ALA C 1 380 ? 14.712 -5.953 17.166 1.00 23.79 359 ALA C N 1
ATOM 9051 C CA . ALA C 1 380 ? 14.148 -5.564 15.885 1.00 22.70 359 ALA C CA 1
ATOM 9052 C C . ALA C 1 380 ? 14.780 -4.337 15.296 1.00 22.81 359 ALA C C 1
ATOM 9053 O O . ALA C 1 380 ? 14.386 -3.914 14.220 1.00 23.17 359 ALA C O 1
ATOM 9055 N N . PHE C 1 381 ? 15.746 -3.737 15.989 1.00 22.75 360 PHE C N 1
ATOM 9056 C CA . PHE C 1 381 ? 16.188 -2.404 15.602 1.00 22.27 360 PHE C CA 1
ATOM 9057 C C . PHE C 1 381 ? 17.624 -2.325 15.120 1.00 21.68 360 PHE C C 1
ATOM 9058 O O . PHE C 1 381 ? 18.231 -1.278 15.144 1.00 20.47 360 PHE C O 1
ATOM 9066 N N . GLU C 1 382 ? 18.158 -3.439 14.646 1.00 22.96 361 GLU C N 1
ATOM 9067 C CA . GLU C 1 382 ? 19.494 -3.432 14.039 1.00 23.51 361 GLU C CA 1
ATOM 9068 C C . GLU C 1 382 ? 19.641 -2.491 12.828 1.00 22.76 361 GLU C C 1
ATOM 9069 O O . GLU C 1 382 ? 20.690 -1.863 12.691 1.00 23.26 361 GLU C O 1
ATOM 9075 N N . PRO C 1 383 ? 18.595 -2.343 11.969 1.00 22.91 362 PRO C N 1
ATOM 9076 C CA . PRO C 1 383 ? 18.761 -1.334 10.886 1.00 21.75 362 PRO C CA 1
ATOM 9077 C C . PRO C 1 383 ? 19.121 0.072 11.422 1.00 21.99 362 PRO C C 1
ATOM 9078 O O . PRO C 1 383 ? 20.021 0.755 10.865 1.00 21.19 362 PRO C O 1
ATOM 9082 N N . LEU C 1 384 ? 18.474 0.484 12.525 1.00 21.14 363 LEU C N 1
ATOM 9083 C CA . LEU C 1 384 ? 18.754 1.773 13.127 1.00 19.65 363 LEU C CA 1
ATOM 9084 C C . LEU C 1 384 ? 20.174 1.785 13.689 1.00 19.16 363 LEU C C 1
ATOM 9085 O O . LEU C 1 384 ? 20.978 2.735 13.478 1.00 19.02 363 LEU C O 1
ATOM 9090 N N . ILE C 1 385 ? 20.483 0.731 14.427 1.00 19.61 364 ILE C N 1
ATOM 9091 C CA . ILE C 1 385 ? 21.776 0.607 15.040 1.00 20.05 364 ILE C CA 1
ATOM 9092 C C . ILE C 1 385 ? 22.907 0.671 14.003 1.00 20.45 364 ILE C C 1
ATOM 9093 O O . ILE C 1 385 ? 23.887 1.389 14.185 1.00 20.39 364 ILE C O 1
ATOM 9098 N N . VAL C 1 386 ? 22.797 -0.089 12.920 1.00 21.15 365 VAL C N 1
ATOM 9099 C CA . VAL C 1 386 ? 23.934 -0.141 11.986 1.00 21.84 365 VAL C CA 1
ATOM 9100 C C . VAL C 1 386 ? 24.056 1.178 11.239 1.00 21.65 365 VAL C C 1
ATOM 9101 O O . VAL C 1 386 ? 25.152 1.658 10.991 1.00 21.16 365 VAL C O 1
ATOM 9105 N N . TYR C 1 387 ? 22.927 1.808 10.939 1.00 21.51 366 TYR C N 1
ATOM 9106 C CA . TYR C 1 387 ? 22.980 3.143 10.359 1.00 21.17 366 TYR C CA 1
ATOM 9107 C C . TYR C 1 387 ? 23.661 4.216 11.224 1.00 20.52 366 TYR C C 1
ATOM 9108 O O . TYR C 1 387 ? 24.497 4.973 10.734 1.00 20.38 366 TYR C O 1
ATOM 9117 N N . ASN C 1 388 ? 23.339 4.273 12.505 1.00 20.06 367 ASN C N 1
ATOM 9118 C CA . ASN C 1 388 ? 24.011 5.193 13.419 1.00 19.47 367 ASN C CA 1
ATOM 9119 C C . ASN C 1 388 ? 25.507 4.951 13.623 1.00 20.35 367 ASN C C 1
ATOM 9120 O O . ASN C 1 388 ? 26.310 5.926 13.639 1.00 18.64 367 ASN C O 1
ATOM 9125 N N . ILE C 1 389 ? 25.886 3.669 13.757 1.00 20.17 368 ILE C N 1
ATOM 9126 C CA . ILE C 1 389 ? 27.299 3.329 13.966 1.00 20.85 368 ILE C CA 1
ATOM 9127 C C . ILE C 1 389 ? 28.179 3.635 12.706 1.00 21.48 368 ILE C C 1
ATOM 9128 O O . ILE C 1 389 ? 29.189 4.335 12.801 1.00 20.89 368 ILE C O 1
ATOM 9133 N N . LEU C 1 390 ? 27.760 3.140 11.544 1.00 22.30 369 LEU C N 1
ATOM 9134 C CA . LEU C 1 390 ? 28.459 3.441 10.270 1.00 23.50 369 LEU C CA 1
ATOM 9135 C C . LEU C 1 390 ? 28.525 4.942 10.029 1.00 23.98 369 LEU C C 1
ATOM 9136 O O . LEU C 1 390 ? 29.547 5.443 9.573 1.00 23.81 369 LEU C O 1
ATOM 9141 N N . SER C 1 391 ? 27.415 5.654 10.290 1.00 23.40 370 SER C N 1
ATOM 9142 C CA . SER C 1 391 ? 27.424 7.105 10.162 1.00 22.45 370 SER C CA 1
ATOM 9143 C C . SER C 1 391 ? 28.447 7.733 11.080 1.00 20.65 370 SER C C 1
ATOM 9144 O O . SER C 1 391 ? 29.257 8.506 10.616 1.00 20.56 370 SER C O 1
ATOM 9147 N N . SER C 1 392 ? 28.402 7.408 12.372 1.00 18.73 371 SER C N 1
ATOM 9148 C CA . SER C 1 392 ? 29.385 7.910 13.330 1.00 19.27 371 SER C CA 1
ATOM 9149 C C . SER C 1 392 ? 30.844 7.547 12.972 1.00 19.66 371 SER C C 1
ATOM 9150 O O . SER C 1 392 ? 31.748 8.322 13.218 1.00 18.91 371 SER C O 1
ATOM 9153 N N . MET C 1 393 ? 31.066 6.377 12.383 1.00 21.32 372 MET C N 1
ATOM 9154 C CA . MET C 1 393 ? 32.428 6.001 11.972 1.00 22.86 372 MET C CA 1
ATOM 9155 C C . MET C 1 393 ? 32.898 6.929 10.832 1.00 23.53 372 MET C C 1
ATOM 9156 O O . MET C 1 393 ? 34.003 7.465 10.886 1.00 22.88 372 MET C O 1
ATOM 9161 N N . ARG C 1 394 ? 32.058 7.087 9.805 1.00 24.59 373 ARG C N 1
ATOM 9162 C CA . ARG C 1 394 ? 32.303 8.059 8.724 1.00 25.62 373 ARG C CA 1
ATOM 9163 C C . ARG C 1 394 ? 32.597 9.470 9.277 1.00 24.00 373 ARG C C 1
ATOM 9164 O O . ARG C 1 394 ? 33.619 10.071 8.953 1.00 23.97 373 ARG C O 1
ATOM 9172 N N . LEU C 1 395 ? 31.668 10.016 10.063 1.00 23.01 374 LEU C N 1
ATOM 9173 C CA . LEU C 1 395 ? 31.832 11.362 10.633 1.00 21.60 374 LEU C CA 1
ATOM 9174 C C . LEU C 1 395 ? 33.136 11.521 11.385 1.00 20.53 374 LEU C C 1
ATOM 9175 O O . LEU C 1 395 ? 33.867 12.459 11.161 1.00 20.24 374 LEU C O 1
ATOM 9180 N N . LEU C 1 396 ? 33.445 10.594 12.284 1.00 21.09 375 LEU C N 1
ATOM 9181 C CA . LEU C 1 396 ? 34.671 10.703 13.061 1.00 21.02 375 LEU C CA 1
ATOM 9182 C C . LEU C 1 396 ? 35.910 10.541 12.223 1.00 21.22 375 LEU C C 1
ATOM 9183 O O . LEU C 1 396 ? 36.902 11.214 12.473 1.00 20.95 375 LEU C O 1
ATOM 9188 N N . GLY C 1 397 ? 35.867 9.602 11.283 1.00 21.63 376 GLY C N 1
ATOM 9189 C CA . GLY C 1 397 ? 37.007 9.367 10.397 1.00 23.26 376 GLY C CA 1
ATOM 9190 C C . GLY C 1 397 ? 37.343 10.639 9.646 1.00 23.20 376 GLY C C 1
ATOM 9191 O O . GLY C 1 397 ? 38.472 11.148 9.720 1.00 22.86 376 GLY C O 1
ATOM 9192 N N . ARG C 1 398 ? 36.349 11.179 8.963 1.00 22.66 377 ARG C N 1
ATOM 9193 C CA . ARG C 1 398 ? 36.534 12.426 8.234 1.00 23.94 377 ARG C CA 1
ATOM 9194 C C . ARG C 1 398 ? 36.926 13.620 9.118 1.00 23.15 377 ARG C C 1
ATOM 9195 O O . ARG C 1 398 ? 37.838 14.367 8.766 1.00 23.11 377 ARG C O 1
ATOM 9203 N N . ALA C 1 399 ? 36.296 13.774 10.285 1.00 21.58 378 ALA C N 1
ATOM 9204 C CA . ALA C 1 399 ? 36.662 14.881 11.168 1.00 20.40 378 ALA C CA 1
ATOM 9205 C C . ALA C 1 399 ? 38.123 14.832 11.602 1.00 21.17 378 ALA C C 1
ATOM 9206 O O . ALA C 1 399 ? 38.835 15.864 11.641 1.00 20.76 378 ALA C O 1
ATOM 9208 N N . MET C 1 400 ? 38.582 13.644 11.969 1.00 21.36 379 MET C N 1
ATOM 9209 C CA . MET C 1 400 ? 39.981 13.518 12.371 1.00 21.81 379 MET C CA 1
ATOM 9210 C C . MET C 1 400 ? 40.936 13.817 11.210 1.00 22.12 379 MET C C 1
ATOM 9211 O O . MET C 1 400 ? 41.958 14.468 11.407 1.00 22.58 379 MET C O 1
ATOM 9216 N N . THR C 1 401 ? 40.594 13.341 10.018 1.00 22.31 380 THR C N 1
ATOM 9217 C CA . THR C 1 401 ? 41.404 13.558 8.838 1.00 23.69 380 THR C CA 1
ATOM 9218 C C . THR C 1 401 ? 41.466 15.054 8.557 1.00 24.05 380 THR C C 1
ATOM 9219 O O . THR C 1 401 ? 42.556 15.613 8.430 1.00 24.19 380 THR C O 1
ATOM 9223 N N . ASN C 1 402 ? 40.306 15.713 8.486 1.00 24.76 381 ASN C N 1
ATOM 9224 C CA . ASN C 1 402 ? 40.272 17.170 8.276 1.00 25.18 381 ASN C CA 1
ATOM 9225 C C . ASN C 1 402 ? 41.017 17.942 9.336 1.00 23.59 381 ASN C C 1
ATOM 9226 O O . ASN C 1 402 ? 41.726 18.906 9.017 1.00 23.75 381 ASN C O 1
ATOM 9231 N N . LEU C 1 403 ? 40.860 17.526 10.595 1.00 23.40 382 LEU C N 1
ATOM 9232 C CA . LEU C 1 403 ? 41.493 18.218 11.725 1.00 22.52 382 LEU C CA 1
ATOM 9233 C C . LEU C 1 403 ? 43.017 18.184 11.575 1.00 23.91 382 LEU C C 1
ATOM 9234 O O . LEU C 1 403 ? 43.660 19.218 11.711 1.00 23.88 382 LEU C O 1
ATOM 9239 N N . ALA C 1 404 ? 43.572 17.008 11.254 1.00 24.68 383 ALA C N 1
ATOM 9240 C CA . ALA C 1 404 ? 45.013 16.873 11.035 1.00 25.88 383 ALA C CA 1
ATOM 9241 C C . ALA C 1 404 ? 45.454 17.690 9.806 1.00 26.79 383 ALA C C 1
ATOM 9242 O O . ALA C 1 404 ? 46.385 18.484 9.899 1.00 27.39 383 ALA C O 1
ATOM 9244 N N . GLU C 1 405 ? 44.767 17.501 8.681 1.00 27.30 384 GLU C N 1
ATOM 9245 C CA . GLU C 1 405 ? 45.237 18.016 7.388 1.00 29.30 384 GLU C CA 1
ATOM 9246 C C . GLU C 1 405 ? 45.010 19.502 7.175 1.00 28.95 384 GLU C C 1
ATOM 9247 O O . GLU C 1 405 ? 45.841 20.176 6.548 1.00 28.76 384 GLU C O 1
ATOM 9253 N N . ARG C 1 406 ? 43.867 19.995 7.646 1.00 27.82 385 ARG C N 1
ATOM 9254 C CA . ARG C 1 406 ? 43.479 21.360 7.360 1.00 28.03 385 ARG C CA 1
ATOM 9255 C C . ARG C 1 406 ? 43.619 22.297 8.566 1.00 26.87 385 ARG C C 1
ATOM 9256 O O . ARG C 1 406 ? 43.273 23.482 8.479 1.00 26.57 385 ARG C O 1
ATOM 9264 N N . CYS C 1 407 ? 44.132 21.767 9.675 1.00 25.10 386 CYS C N 1
ATOM 9265 C CA . CYS C 1 407 ? 44.371 22.552 10.865 1.00 24.89 386 CYS C CA 1
ATOM 9266 C C . CYS C 1 407 ? 45.704 22.207 11.546 1.00 25.14 386 CYS C C 1
ATOM 9267 O O . CYS C 1 407 ? 46.655 22.987 11.460 1.00 26.25 386 CYS C O 1
ATOM 9270 N N . VAL C 1 408 ? 45.789 21.058 12.225 1.00 24.73 387 VAL C N 1
ATOM 9271 C CA . VAL C 1 408 ? 46.963 20.740 13.066 1.00 24.22 387 VAL C CA 1
ATOM 9272 C C . VAL C 1 408 ? 48.315 20.927 12.331 1.00 24.44 387 VAL C C 1
ATOM 9273 O O . VAL C 1 408 ? 49.199 21.635 12.825 1.00 23.71 387 VAL C O 1
ATOM 9277 N N . ASP C 1 409 ? 48.429 20.343 11.135 1.00 25.42 388 ASP C N 1
ATOM 9278 C CA . ASP C 1 409 ? 49.687 20.335 10.366 1.00 26.23 388 ASP C CA 1
ATOM 9279 C C . ASP C 1 409 ? 50.249 21.748 10.217 1.00 25.93 388 ASP C C 1
ATOM 9280 O O . ASP C 1 409 ? 51.470 21.924 10.256 1.00 25.11 388 ASP C O 1
ATOM 9285 N N . GLY C 1 410 ? 49.353 22.732 10.052 1.00 25.19 389 GLY C N 1
ATOM 9286 C CA . GLY C 1 410 ? 49.754 24.124 9.815 1.00 25.72 389 GLY C CA 1
ATOM 9287 C C . GLY C 1 410 ? 49.720 25.045 11.037 1.00 25.44 389 GLY C C 1
ATOM 9288 O O . GLY C 1 410 ? 50.021 26.226 10.921 1.00 25.34 389 GLY C O 1
ATOM 9289 N N . ILE C 1 411 ? 49.382 24.529 12.217 1.00 25.13 390 ILE C N 1
ATOM 9290 C CA . ILE C 1 411 ? 49.422 25.378 13.420 1.00 25.23 390 ILE C CA 1
ATOM 9291 C C . ILE C 1 411 ? 50.799 25.981 13.660 1.00 25.70 390 ILE C C 1
ATOM 9292 O O . ILE C 1 411 ? 51.825 25.295 13.512 1.00 26.39 390 ILE C O 1
ATOM 9297 N N . GLU C 1 412 ? 50.815 27.252 14.042 1.00 26.03 391 GLU C N 1
ATOM 9298 C CA A GLU C 1 412 ? 52.057 27.943 14.424 0.50 27.13 391 GLU C CA 1
ATOM 9299 C CA B GLU C 1 412 ? 52.073 27.913 14.443 0.50 26.86 391 GLU C CA 1
ATOM 9300 C C . GLU C 1 412 ? 51.946 28.531 15.830 1.00 27.07 391 GLU C C 1
ATOM 9301 O O . GLU C 1 412 ? 50.869 28.972 16.230 1.00 27.00 391 GLU C O 1
ATOM 9312 N N . ALA C 1 413 ? 53.061 28.559 16.558 1.00 27.76 392 ALA C N 1
ATOM 9313 C CA . ALA C 1 413 ? 53.074 29.079 17.903 1.00 28.69 392 ALA C CA 1
ATOM 9314 C C . ALA C 1 413 ? 53.352 30.550 17.837 1.00 29.83 392 ALA C C 1
ATOM 9315 O O . ALA C 1 413 ? 54.125 31.007 16.987 1.00 30.58 392 ALA C O 1
ATOM 9317 N N . ASN C 1 414 ? 52.703 31.310 18.702 1.00 29.80 393 ASN C N 1
ATOM 9318 C CA . ASN C 1 414 ? 53.113 32.682 18.931 1.00 30.36 393 ASN C CA 1
ATOM 9319 C C . ASN C 1 414 ? 54.077 32.561 20.094 1.00 31.18 393 ASN C C 1
ATOM 9320 O O . ASN C 1 414 ? 53.671 32.561 21.273 1.00 30.48 393 ASN C O 1
ATOM 9325 N N . VAL C 1 415 ? 55.352 32.371 19.750 1.00 31.84 394 VAL C N 1
ATOM 9326 C CA . VAL C 1 415 ? 56.398 32.082 20.720 1.00 32.59 394 VAL C CA 1
ATOM 9327 C C . VAL C 1 415 ? 56.488 33.128 21.830 1.00 33.35 394 VAL C C 1
ATOM 9328 O O . VAL C 1 415 ? 56.505 32.750 23.019 1.00 33.45 394 VAL C O 1
ATOM 9332 N N . GLU C 1 416 ? 56.514 34.419 21.454 1.00 33.66 395 GLU C N 1
ATOM 9333 C CA . GLU C 1 416 ? 56.680 35.533 22.432 1.00 33.96 395 GLU C CA 1
ATOM 9334 C C . GLU C 1 416 ? 55.492 35.642 23.379 1.00 33.28 395 GLU C C 1
ATOM 9335 O O . GLU C 1 416 ? 55.653 35.904 24.559 1.00 33.40 395 GLU C O 1
ATOM 9337 N N . ARG C 1 417 ? 54.291 35.448 22.855 1.00 33.20 396 ARG C N 1
ATOM 9338 C CA . ARG C 1 417 ? 53.107 35.483 23.697 1.00 32.92 396 ARG C CA 1
ATOM 9339 C C . ARG C 1 417 ? 53.105 34.299 24.682 1.00 31.43 396 ARG C C 1
ATOM 9340 O O . ARG C 1 417 ? 52.745 34.461 25.835 1.00 30.74 396 ARG C O 1
ATOM 9348 N N . CYS C 1 418 ? 53.523 33.122 24.224 1.00 30.73 397 CYS C N 1
ATOM 9349 C CA . CYS C 1 418 ? 53.637 31.954 25.107 1.00 30.09 397 CYS C CA 1
ATOM 9350 C C . CYS C 1 418 ? 54.645 32.229 26.217 1.00 30.96 397 CYS C C 1
ATOM 9351 O O . CYS C 1 418 ? 54.378 31.964 27.388 1.00 31.02 397 CYS C O 1
ATOM 9354 N N . ARG C 1 419 ? 55.794 32.792 25.849 1.00 32.06 398 ARG C N 1
ATOM 9355 C CA . ARG C 1 419 ? 56.854 33.097 26.809 1.00 33.05 398 ARG C CA 1
ATOM 9356 C C . ARG C 1 419 ? 56.402 34.100 27.863 1.00 32.19 398 ARG C C 1
ATOM 9357 O O . ARG C 1 419 ? 56.690 33.921 29.041 1.00 31.83 398 ARG C O 1
ATOM 9365 N N . ALA C 1 420 ? 55.732 35.165 27.418 1.00 32.12 399 ALA C N 1
ATOM 9366 C CA . ALA C 1 420 ? 55.215 36.190 28.312 1.00 32.20 399 ALA C CA 1
ATOM 9367 C C . ALA C 1 420 ? 54.339 35.568 29.412 1.00 32.52 399 ALA C C 1
ATOM 9368 O O . ALA C 1 420 ? 54.512 35.873 30.600 1.00 32.64 399 ALA C O 1
ATOM 9370 N N . GLY C 1 421 ? 53.410 34.689 29.019 1.00 32.06 400 GLY C N 1
ATOM 9371 C CA . GLY C 1 421 ? 52.588 33.977 29.978 1.00 31.68 400 GLY C CA 1
ATOM 9372 C C . GLY C 1 421 ? 53.396 33.252 31.033 1.00 31.72 400 GLY C C 1
ATOM 9373 O O . GLY C 1 421 ? 53.133 33.399 32.213 1.00 31.43 400 GLY C O 1
ATOM 9374 N N . ALA C 1 422 ? 54.351 32.427 30.609 1.00 31.95 401 ALA C N 1
ATOM 9375 C CA . ALA C 1 422 ? 55.227 31.703 31.537 1.00 32.46 401 ALA C CA 1
ATOM 9376 C C . ALA C 1 422 ? 56.069 32.624 32.461 1.00 33.86 401 ALA C C 1
ATOM 9377 O O . ALA C 1 422 ? 56.231 32.344 33.659 1.00 33.13 401 ALA C O 1
ATOM 9379 N N . GLU C 1 423 ? 56.623 33.708 31.915 1.00 35.05 402 GLU C N 1
ATOM 9380 C CA . GLU C 1 423 ? 57.471 34.599 32.728 1.00 36.92 402 GLU C CA 1
ATOM 9381 C C . GLU C 1 423 ? 56.674 35.450 33.723 1.00 37.71 402 GLU C C 1
ATOM 9382 O O . GLU C 1 423 ? 57.213 35.816 34.787 1.00 37.93 402 GLU C O 1
ATOM 9388 N N . GLU C 1 424 ? 55.409 35.747 33.378 1.00 37.67 403 GLU C N 1
ATOM 9389 C CA . GLU C 1 424 ? 54.471 36.440 34.280 1.00 38.54 403 GLU C CA 1
ATOM 9390 C C . GLU C 1 424 ? 53.848 35.489 35.313 1.00 36.98 403 GLU C C 1
ATOM 9391 O O . GLU C 1 424 ? 52.977 35.901 36.057 1.00 36.86 403 GLU C O 1
ATOM 9397 N N . SER C 1 425 ? 54.245 34.221 35.312 1.00 35.72 404 SER C N 1
ATOM 9398 C CA . SER C 1 425 ? 53.715 33.210 36.257 1.00 34.58 404 SER C CA 1
ATOM 9399 C C . SER C 1 425 ? 53.965 33.585 37.717 1.00 34.42 404 SER C C 1
ATOM 9400 O O . SER C 1 425 ? 55.128 33.601 38.155 1.00 34.67 404 SER C O 1
ATOM 9403 N N . ILE C 1 426 ? 52.898 33.851 38.474 1.00 32.54 405 ILE C N 1
ATOM 9404 C CA . ILE C 1 426 ? 53.033 34.067 39.916 1.00 32.33 405 ILE C CA 1
ATOM 9405 C C . ILE C 1 426 ? 53.660 32.829 40.608 1.00 31.92 405 ILE C C 1
ATOM 9406 O O . ILE C 1 426 ? 54.372 32.982 41.609 1.00 30.98 405 ILE C O 1
ATOM 9411 N N . SER C 1 427 ? 53.423 31.622 40.062 1.00 31.04 406 SER C N 1
ATOM 9412 C CA . SER C 1 427 ? 54.027 30.384 40.599 1.00 32.06 406 SER C CA 1
ATOM 9413 C C . SER C 1 427 ? 55.559 30.405 40.676 1.00 32.11 406 SER C C 1
ATOM 9414 O O . SER C 1 427 ? 56.141 29.679 41.467 1.00 32.56 406 SER C O 1
ATOM 9417 N N . LEU C 1 428 ? 56.203 31.212 39.841 1.00 32.46 407 LEU C N 1
ATOM 9418 C CA . LEU C 1 428 ? 57.660 31.380 39.925 1.00 33.09 407 LEU C CA 1
ATOM 9419 C C . LEU C 1 428 ? 58.177 31.719 41.338 1.00 33.86 407 LEU C C 1
ATOM 9420 O O . LEU C 1 428 ? 59.285 31.315 41.687 1.00 35.70 407 LEU C O 1
ATOM 9425 N N . ALA C 1 429 ? 57.389 32.434 42.142 1.00 33.80 408 ALA C N 1
ATOM 9426 C CA . ALA C 1 429 ? 57.790 32.823 43.517 1.00 34.26 408 ALA C CA 1
ATOM 9427 C C . ALA C 1 429 ? 58.110 31.621 44.410 1.00 34.58 408 ALA C C 1
ATOM 9428 O O . ALA C 1 429 ? 58.940 31.721 45.331 1.00 34.10 408 ALA C O 1
ATOM 9430 N N . THR C 1 430 ? 57.451 30.493 44.131 1.00 33.66 409 THR C N 1
ATOM 9431 C CA . THR C 1 430 ? 57.707 29.265 44.872 1.00 35.44 409 THR C CA 1
ATOM 9432 C C . THR C 1 430 ? 59.167 28.820 44.743 1.00 35.45 409 THR C C 1
ATOM 9433 O O . THR C 1 430 ? 59.731 28.289 45.691 1.00 35.22 409 THR C O 1
ATOM 9437 N N . ALA C 1 431 ? 59.789 29.081 43.591 1.00 35.48 410 ALA C N 1
ATOM 9438 C CA . ALA C 1 431 ? 61.201 28.708 43.422 1.00 35.87 410 ALA C CA 1
ATOM 9439 C C . ALA C 1 431 ? 62.131 29.576 44.296 1.00 36.08 410 ALA C C 1
ATOM 9440 O O . ALA C 1 431 ? 63.327 29.314 44.383 1.00 36.84 410 ALA C O 1
ATOM 9442 N N . LEU C 1 432 ? 61.577 30.592 44.951 1.00 36.00 411 LEU C N 1
ATOM 9443 C CA . LEU C 1 432 ? 62.346 31.429 45.878 1.00 36.56 411 LEU C CA 1
ATOM 9444 C C . LEU C 1 432 ? 62.347 30.932 47.321 1.00 37.31 411 LEU C C 1
ATOM 9445 O O . LEU C 1 432 ? 63.146 31.414 48.129 1.00 37.02 411 LEU C O 1
ATOM 9450 N N . VAL C 1 433 ? 61.450 29.995 47.629 1.00 37.49 412 VAL C N 1
ATOM 9451 C CA . VAL C 1 433 ? 61.235 29.486 48.987 1.00 39.32 412 VAL C CA 1
ATOM 9452 C C . VAL C 1 433 ? 62.513 28.947 49.640 1.00 40.77 412 VAL C C 1
ATOM 9453 O O . VAL C 1 433 ? 62.827 29.375 50.752 1.00 41.66 412 VAL C O 1
ATOM 9457 N N . PRO C 1 434 ? 63.252 28.032 48.952 1.00 41.45 413 PRO C N 1
ATOM 9458 C CA . PRO C 1 434 ? 64.522 27.510 49.469 1.00 42.43 413 PRO C CA 1
ATOM 9459 C C . PRO C 1 434 ? 65.409 28.626 49.969 1.00 43.54 413 PRO C C 1
ATOM 9460 O O . PRO C 1 434 ? 65.896 28.557 51.097 1.00 45.07 413 PRO C O 1
ATOM 9464 N N . VAL C 1 435 ? 65.581 29.652 49.135 1.00 42.89 414 VAL C N 1
ATOM 9465 C CA . VAL C 1 435 ? 66.502 30.741 49.385 1.00 43.60 414 VAL C CA 1
ATOM 9466 C C . VAL C 1 435 ? 66.003 31.802 50.386 1.00 43.43 414 VAL C C 1
ATOM 9467 O O . VAL C 1 435 ? 66.764 32.202 51.278 1.00 43.56 414 VAL C O 1
ATOM 9471 N N . VAL C 1 436 ? 64.750 32.251 50.255 1.00 42.21 415 VAL C N 1
ATOM 9472 C CA . VAL C 1 436 ? 64.275 33.378 51.093 1.00 41.98 415 VAL C CA 1
ATOM 9473 C C . VAL C 1 436 ? 63.233 33.082 52.148 1.00 41.80 415 VAL C C 1
ATOM 9474 O O . VAL C 1 436 ? 62.905 33.962 52.949 1.00 43.09 415 VAL C O 1
ATOM 9478 N N . GLY C 1 437 ? 62.701 31.866 52.138 1.00 40.70 416 GLY C N 1
ATOM 9479 C CA . GLY C 1 437 ? 61.602 31.502 53.020 1.00 40.02 416 GLY C CA 1
ATOM 9480 C C . GLY C 1 437 ? 60.223 31.697 52.400 1.00 38.70 416 GLY C C 1
ATOM 9481 O O . GLY C 1 437 ? 60.027 32.570 51.521 1.00 37.12 416 GLY C O 1
ATOM 9482 N N . TYR C 1 438 ? 59.274 30.881 52.864 1.00 38.05 417 TYR C N 1
ATOM 9483 C CA . TYR C 1 438 ? 57.881 30.969 52.419 1.00 38.04 417 TYR C CA 1
ATOM 9484 C C . TYR C 1 438 ? 57.273 32.380 52.499 1.00 38.04 417 TYR C C 1
ATOM 9485 O O . TYR C 1 438 ? 56.782 32.878 51.484 1.00 37.60 417 TYR C O 1
ATOM 9494 N N . ALA C 1 439 ? 57.313 33.016 53.682 1.00 38.15 418 ALA C N 1
ATOM 9495 C CA . ALA C 1 439 ? 56.657 34.326 53.876 1.00 37.59 418 ALA C CA 1
ATOM 9496 C C . ALA C 1 439 ? 57.205 35.405 52.954 1.00 36.94 418 ALA C C 1
ATOM 9497 O O . ALA C 1 439 ? 56.426 36.122 52.325 1.00 35.84 418 ALA C O 1
ATOM 9499 N N . ARG C 1 440 ? 58.538 35.529 52.876 1.00 36.43 419 ARG C N 1
ATOM 9500 C CA . ARG C 1 440 ? 59.139 36.536 52.021 1.00 35.81 419 ARG C CA 1
ATOM 9501 C C . ARG C 1 440 ? 58.796 36.283 50.533 1.00 35.04 419 ARG C C 1
ATOM 9502 O O . ARG C 1 440 ? 58.468 37.212 49.778 1.00 34.99 419 ARG C O 1
ATOM 9510 N N . ALA C 1 441 ? 58.875 35.027 50.121 1.00 34.25 420 ALA C N 1
ATOM 9511 C CA . ALA C 1 441 ? 58.477 34.629 48.773 1.00 33.75 420 ALA C CA 1
ATOM 9512 C C . ALA C 1 441 ? 57.027 35.010 48.481 1.00 33.53 420 ALA C C 1
ATOM 9513 O O . ALA C 1 441 ? 56.716 35.535 47.406 1.00 32.83 420 ALA C O 1
ATOM 9515 N N . ALA C 1 442 ? 56.134 34.751 49.438 1.00 34.09 421 ALA C N 1
ATOM 9516 C CA . ALA C 1 442 ? 54.723 35.095 49.248 1.00 33.74 421 ALA C CA 1
ATOM 9517 C C . ALA C 1 442 ? 54.591 36.619 49.131 1.00 34.69 421 ALA C C 1
ATOM 9518 O O . ALA C 1 442 ? 53.847 37.118 48.279 1.00 33.73 421 ALA C O 1
ATOM 9520 N N . GLU C 1 443 ? 55.362 37.359 49.947 1.00 36.08 422 GLU C N 1
ATOM 9521 C CA . GLU C 1 443 ? 55.365 38.823 49.867 1.00 36.44 422 GLU C CA 1
ATOM 9522 C C . GLU C 1 443 ? 55.910 39.336 48.518 1.00 36.47 422 GLU C C 1
ATOM 9523 O O . GLU C 1 443 ? 55.385 40.294 47.941 1.00 36.84 422 GLU C O 1
ATOM 9525 N N . ILE C 1 444 ? 56.965 38.706 48.004 1.00 35.56 423 ILE C N 1
ATOM 9526 C CA . ILE C 1 444 ? 57.430 39.006 46.641 1.00 34.79 423 ILE C CA 1
ATOM 9527 C C . ILE C 1 444 ? 56.350 38.689 45.575 1.00 33.81 423 ILE C C 1
ATOM 9528 O O . ILE C 1 444 ? 56.165 39.462 44.642 1.00 33.41 423 ILE C O 1
ATOM 9533 N N . ALA C 1 445 ? 55.669 37.551 45.722 1.00 34.07 424 ALA C N 1
ATOM 9534 C CA . ALA C 1 445 ? 54.511 37.187 44.873 1.00 34.81 424 ALA C CA 1
ATOM 9535 C C . ALA C 1 445 ? 53.399 38.252 44.899 1.00 35.61 424 ALA C C 1
ATOM 9536 O O . ALA C 1 445 ? 52.957 38.695 43.846 1.00 36.34 424 ALA C O 1
ATOM 9538 N N . LYS C 1 446 ? 52.976 38.661 46.100 1.00 37.04 425 LYS C N 1
ATOM 9539 C CA . LYS C 1 446 ? 51.983 39.729 46.275 1.00 38.32 425 LYS C CA 1
ATOM 9540 C C . LYS C 1 446 ? 52.426 41.032 45.630 1.00 39.30 425 LYS C C 1
ATOM 9541 O O . LYS C 1 446 ? 51.630 41.682 44.943 1.00 39.34 425 LYS C O 1
ATOM 9543 N N . GLN C 1 447 ? 53.691 41.420 45.822 1.00 40.38 426 GLN C N 1
ATOM 9544 C CA . GLN C 1 447 ? 54.189 42.659 45.199 1.00 41.50 426 GLN C CA 1
ATOM 9545 C C . GLN C 1 447 ? 54.177 42.564 43.677 1.00 41.58 426 GLN C C 1
ATOM 9546 O O . GLN C 1 447 ? 53.828 43.531 43.013 1.00 42.09 426 GLN C O 1
ATOM 9552 N N . ALA C 1 448 ? 54.551 41.416 43.121 1.00 41.55 427 ALA C N 1
ATOM 9553 C CA . ALA C 1 448 ? 54.530 41.258 41.666 1.00 42.27 427 ALA C CA 1
ATOM 9554 C C . ALA C 1 448 ? 53.102 41.359 41.099 1.00 43.08 427 ALA C C 1
ATOM 9555 O O . ALA C 1 448 ? 52.886 42.081 40.144 1.00 43.22 427 ALA C O 1
ATOM 9557 N N . LEU C 1 449 ? 52.140 40.641 41.684 1.00 44.34 428 LEU C N 1
ATOM 9558 C CA . LEU C 1 449 ? 50.721 40.771 41.293 1.00 45.68 428 LEU C CA 1
ATOM 9559 C C . LEU C 1 449 ? 50.241 42.253 41.301 1.00 47.21 428 LEU C C 1
ATOM 9560 O O . LEU C 1 449 ? 49.610 42.727 40.349 1.00 47.58 428 LEU C O 1
ATOM 9565 N N . ALA C 1 450 ? 50.578 42.983 42.361 1.00 48.30 429 ALA C N 1
ATOM 9566 C CA . ALA C 1 450 ? 50.113 44.345 42.545 1.00 49.27 429 ALA C CA 1
ATOM 9567 C C . ALA C 1 450 ? 50.704 45.342 41.523 1.00 50.23 429 ALA C C 1
ATOM 9568 O O . ALA C 1 450 ? 50.001 46.218 41.005 1.00 50.46 429 ALA C O 1
ATOM 9570 N N . SER C 1 451 ? 51.989 45.180 41.230 1.00 50.57 430 SER C N 1
ATOM 9571 C CA . SER C 1 451 ? 52.779 46.151 40.475 1.00 51.36 430 SER C CA 1
ATOM 9572 C C . SER C 1 451 ? 52.848 45.828 38.996 1.00 51.21 430 SER C C 1
ATOM 9573 O O . SER C 1 451 ? 53.455 46.583 38.233 1.00 52.23 430 SER C O 1
ATOM 9576 N N . GLY C 1 452 ? 52.256 44.702 38.603 1.00 50.19 431 GLY C N 1
ATOM 9577 C CA . GLY C 1 452 ? 52.302 44.243 37.219 1.00 49.46 431 GLY C CA 1
ATOM 9578 C C . GLY C 1 452 ? 53.615 43.629 36.737 1.00 48.64 431 GLY C C 1
ATOM 9579 O O . GLY C 1 452 ? 53.740 43.275 35.557 1.00 49.12 431 GLY C O 1
ATOM 9580 N N . GLN C 1 453 ? 54.589 43.469 37.626 1.00 47.36 432 GLN C N 1
ATOM 9581 C CA . GLN C 1 453 ? 55.912 43.003 37.200 1.00 46.09 432 GLN C CA 1
ATOM 9582 C C . GLN C 1 453 ? 56.046 41.496 37.266 1.00 44.38 432 GLN C C 1
ATOM 9583 O O . GLN C 1 453 ? 55.197 40.817 37.858 1.00 44.35 432 GLN C O 1
ATOM 9589 N N . THR C 1 454 ? 57.107 40.970 36.653 1.00 42.01 433 THR C N 1
ATOM 9590 C CA . THR C 1 454 ? 57.428 39.565 36.817 1.00 40.38 433 THR C CA 1
ATOM 9591 C C . THR C 1 454 ? 57.995 39.352 38.213 1.00 40.00 433 THR C C 1
ATOM 9592 O O . THR C 1 454 ? 58.529 40.297 38.836 1.00 39.01 433 THR C O 1
ATOM 9596 N N . VAL C 1 455 ? 57.862 38.129 38.710 1.00 39.48 434 VAL C N 1
ATOM 9597 C CA . VAL C 1 455 ? 58.498 37.752 39.981 1.00 40.23 434 VAL C CA 1
ATOM 9598 C C . VAL C 1 455 ? 60.019 38.016 39.893 1.00 41.19 434 VAL C C 1
ATOM 9599 O O . VAL C 1 455 ? 60.605 38.570 40.825 1.00 40.95 434 VAL C O 1
ATOM 9603 N N . MET C 1 456 ? 60.625 37.683 38.746 1.00 42.10 435 MET C N 1
ATOM 9604 C CA . MET C 1 456 ? 62.062 37.931 38.514 1.00 43.40 435 MET C CA 1
ATOM 9605 C C . MET C 1 456 ? 62.404 39.402 38.655 1.00 43.07 435 MET C C 1
ATOM 9606 O O . MET C 1 456 ? 63.381 39.731 39.303 1.00 43.79 435 MET C O 1
ATOM 9611 N N . GLU C 1 457 ? 61.590 40.282 38.078 1.00 42.60 436 GLU C N 1
ATOM 9612 C CA . GLU C 1 457 ? 61.794 41.723 38.230 1.00 42.48 436 GLU C CA 1
ATOM 9613 C C . GLU C 1 457 ? 61.743 42.181 39.689 1.00 41.97 436 GLU C C 1
ATOM 9614 O O . GLU C 1 457 ? 62.561 43.012 40.130 1.00 41.46 436 GLU C O 1
ATOM 9620 N N . VAL C 1 458 ? 60.782 41.639 40.436 1.00 40.68 437 VAL C N 1
ATOM 9621 C CA . VAL C 1 458 ? 60.605 42.060 41.807 1.00 40.11 437 VAL C CA 1
ATOM 9622 C C . VAL C 1 458 ? 61.781 41.535 42.640 1.00 40.13 437 VAL C C 1
ATOM 9623 O O . VAL C 1 458 ? 62.311 42.263 43.482 1.00 39.27 437 VAL C O 1
ATOM 9627 N N . ALA C 1 459 ? 62.184 40.286 42.384 1.00 39.10 438 ALA C N 1
ATOM 9628 C CA . ALA C 1 459 ? 63.343 39.702 43.067 1.00 39.36 438 ALA C CA 1
ATOM 9629 C C . ALA C 1 459 ? 64.615 40.527 42.841 1.00 39.53 438 ALA C C 1
ATOM 9630 O O . ALA C 1 459 ? 65.345 40.819 43.794 1.00 40.08 438 ALA C O 1
ATOM 9632 N N . ILE C 1 460 ? 64.857 40.927 41.591 1.00 39.51 439 ILE C N 1
ATOM 9633 C CA . ILE C 1 460 ? 66.040 41.713 41.230 1.00 39.87 439 ILE C CA 1
ATOM 9634 C C . ILE C 1 460 ? 66.094 43.014 42.027 1.00 40.88 439 ILE C C 1
ATOM 9635 O O . ILE C 1 460 ? 67.136 43.350 42.613 1.00 40.98 439 ILE C O 1
ATOM 9640 N N . SER C 1 461 ? 64.954 43.718 42.061 1.00 40.61 440 SER C N 1
ATOM 9641 C CA . SER C 1 461 ? 64.810 45.022 42.704 1.00 41.02 440 SER C CA 1
ATOM 9642 C C . SER C 1 461 ? 65.035 44.950 44.210 1.00 41.61 440 SER C C 1
ATOM 9643 O O . SER C 1 461 ? 65.262 45.967 44.847 1.00 42.19 440 SER C O 1
ATOM 9646 N N . LYS C 1 462 ? 64.955 43.750 44.767 1.00 41.51 441 LYS C N 1
ATOM 9647 C CA . LYS C 1 462 ? 65.186 43.527 46.197 1.00 43.03 441 LYS C CA 1
ATOM 9648 C C . LYS C 1 462 ? 66.676 43.221 46.529 1.00 43.58 441 LYS C C 1
ATOM 9649 O O . LYS C 1 462 ? 67.091 43.198 47.700 1.00 44.84 441 LYS C O 1
ATOM 9651 N N . GLY C 1 463 ? 67.486 43.052 45.486 1.00 44.14 442 GLY C N 1
ATOM 9652 C CA . GLY C 1 463 ? 68.914 42.731 45.646 1.00 44.44 442 GLY C CA 1
ATOM 9653 C C . GLY C 1 463 ? 69.102 41.235 45.801 1.00 44.12 442 GLY C C 1
ATOM 9654 O O . GLY C 1 463 ? 70.029 40.776 46.462 1.00 43.95 442 GLY C O 1
ATOM 9655 N N . LEU C 1 464 ? 68.197 40.480 45.194 1.00 44.02 443 LEU C N 1
ATOM 9656 C CA . LEU C 1 464 ? 68.148 39.034 45.366 1.00 44.43 443 LEU C CA 1
ATOM 9657 C C . LEU C 1 464 ? 68.636 38.298 44.120 1.00 44.52 443 LEU C C 1
ATOM 9658 O O . LEU C 1 464 ? 68.744 38.890 43.044 1.00 44.80 443 LEU C O 1
ATOM 9663 N N . ASP C 1 465 ? 68.917 37.006 44.278 1.00 44.91 444 ASP C N 1
ATOM 9664 C CA . ASP C 1 465 ? 69.252 36.158 43.153 1.00 45.54 444 ASP C CA 1
ATOM 9665 C C . ASP C 1 465 ? 68.019 35.388 42.662 1.00 44.84 444 ASP C C 1
ATOM 9666 O O . ASP C 1 465 ? 67.429 34.602 43.416 1.00 44.36 444 ASP C O 1
ATOM 9671 N N . ALA C 1 466 ? 67.689 35.585 41.389 1.00 44.80 445 ALA C N 1
ATOM 9672 C CA . ALA C 1 466 ? 66.539 34.917 40.746 1.00 44.92 445 ALA C CA 1
ATOM 9673 C C . ALA C 1 466 ? 66.909 33.669 39.900 1.00 44.79 445 ALA C C 1
ATOM 9674 O O . ALA C 1 466 ? 66.138 33.244 39.052 1.00 44.06 445 ALA C O 1
ATOM 9676 N N . SER C 1 467 ? 68.073 33.080 40.153 1.00 45.73 446 SER C N 1
ATOM 9677 C CA . SER C 1 467 ? 68.546 31.904 39.404 1.00 46.20 446 SER C CA 1
ATOM 9678 C C . SER C 1 467 ? 67.593 30.708 39.345 1.00 45.85 446 SER C C 1
ATOM 9679 O O . SER C 1 467 ? 67.496 30.043 38.312 1.00 44.81 446 SER C O 1
ATOM 9682 N N . ALA C 1 468 ? 66.929 30.419 40.461 1.00 46.77 447 ALA C N 1
ATOM 9683 C CA . ALA C 1 468 ? 65.968 29.312 40.528 1.00 47.06 447 ALA C CA 1
ATOM 9684 C C . ALA C 1 468 ? 64.796 29.511 39.562 1.00 47.21 447 ALA C C 1
ATOM 9685 O O . ALA C 1 468 ? 64.270 28.550 39.011 1.00 47.07 447 ALA C O 1
ATOM 9687 N N . LEU C 1 469 ? 64.392 30.760 39.349 1.00 47.69 448 LEU C N 1
ATOM 9688 C CA . LEU C 1 469 ? 63.307 31.043 38.413 1.00 48.19 448 LEU C CA 1
ATOM 9689 C C . LEU C 1 469 ? 63.711 30.656 37.005 1.00 48.74 448 LEU C C 1
ATOM 9690 O O . LEU C 1 469 ? 62.939 29.988 36.301 1.00 47.73 448 LEU C O 1
ATOM 9695 N N . THR C 1 470 ? 64.927 31.050 36.607 1.00 49.93 449 THR C N 1
ATOM 9696 C CA . THR C 1 470 ? 65.469 30.678 35.291 1.00 51.06 449 THR C CA 1
ATOM 9697 C C . THR C 1 470 ? 65.305 29.167 35.039 1.00 51.17 449 THR C C 1
ATOM 9698 O O . THR C 1 470 ? 64.926 28.762 33.944 1.00 51.17 449 THR C O 1
ATOM 9702 N N . ILE C 1 471 ? 65.513 28.349 36.069 1.00 51.82 450 ILE C N 1
ATOM 9703 C CA . ILE C 1 471 ? 65.380 26.891 35.940 1.00 52.03 450 ILE C CA 1
ATOM 9704 C C . ILE C 1 471 ? 63.928 26.440 35.716 1.00 51.74 450 ILE C C 1
ATOM 9705 O O . ILE C 1 471 ? 63.672 25.534 34.907 1.00 51.89 450 ILE C O 1
ATOM 9710 N N . MET C 1 472 ? 62.982 27.063 36.417 1.00 51.92 451 MET C N 1
ATOM 9711 C CA . MET C 1 472 ? 61.540 26.831 36.173 1.00 51.67 451 MET C CA 1
ATOM 9712 C C . MET C 1 472 ? 61.095 27.230 34.744 1.00 50.73 451 MET C C 1
ATOM 9713 O O . MET C 1 472 ? 60.037 26.808 34.262 1.00 50.92 451 MET C O 1
ATOM 9718 N N . LEU C 1 473 ? 61.894 28.054 34.075 1.00 50.33 452 LEU C N 1
ATOM 9719 C CA . LEU C 1 473 ? 61.548 28.554 32.740 1.00 49.41 452 LEU C CA 1
ATOM 9720 C C . LEU C 1 473 ? 62.310 27.843 31.603 1.00 50.00 452 LEU C C 1
ATOM 9721 O O . LEU C 1 473 ? 62.351 28.320 30.479 1.00 50.26 452 LEU C O 1
ATOM 9726 N N . ASP C 1 474 ? 62.879 26.681 31.912 1.00 51.07 453 ASP C N 1
ATOM 9727 C CA . ASP C 1 474 ? 63.781 25.936 31.024 1.00 51.98 453 ASP C CA 1
ATOM 9728 C C . ASP C 1 474 ? 63.060 24.714 30.465 1.00 52.16 453 ASP C C 1
ATOM 9729 O O . ASP C 1 474 ? 62.820 23.751 31.197 1.00 52.15 453 ASP C O 1
ATOM 9734 N N . PRO C 1 475 ? 62.694 24.754 29.165 1.00 52.97 454 PRO C N 1
ATOM 9735 C CA . PRO C 1 475 ? 61.943 23.634 28.553 1.00 53.68 454 PRO C CA 1
ATOM 9736 C C . PRO C 1 475 ? 62.694 22.314 28.655 1.00 54.85 454 PRO C C 1
ATOM 9737 O O . PRO C 1 475 ? 62.065 21.265 28.761 1.00 55.11 454 PRO C O 1
ATOM 9741 N N . LEU C 1 476 ? 64.027 22.392 28.681 1.00 56.24 455 LEU C N 1
ATOM 9742 C CA . LEU C 1 476 ? 64.931 21.230 28.661 1.00 57.61 455 LEU C CA 1
ATOM 9743 C C . LEU C 1 476 ? 65.067 20.466 29.991 1.00 57.80 455 LEU C C 1
ATOM 9744 O O . LEU C 1 476 ? 64.188 20.508 30.855 1.00 58.00 455 LEU C O 1
ATOM 9749 N N . SER D 1 21 ? 14.217 -4.576 71.564 1.00 48.33 0 SER D N 1
ATOM 9750 C CA . SER D 1 21 ? 14.063 -6.044 71.287 1.00 48.23 0 SER D CA 1
ATOM 9751 C C . SER D 1 21 ? 12.606 -6.539 71.048 1.00 46.96 0 SER D C 1
ATOM 9752 O O . SER D 1 21 ? 12.399 -7.432 70.215 1.00 47.37 0 SER D O 1
ATOM 9755 N N . MET D 1 22 ? 11.612 -5.979 71.750 1.00 45.13 1 MET D N 1
ATOM 9756 C CA . MET D 1 22 ? 10.205 -6.429 71.594 1.00 42.96 1 MET D CA 1
ATOM 9757 C C . MET D 1 22 ? 9.674 -6.289 70.141 1.00 40.90 1 MET D C 1
ATOM 9758 O O . MET D 1 22 ? 10.107 -5.408 69.378 1.00 40.24 1 MET D O 1
ATOM 9760 N N . THR D 1 23 ? 8.778 -7.193 69.757 1.00 38.40 2 THR D N 1
ATOM 9761 C CA . THR D 1 23 ? 8.160 -7.139 68.438 1.00 36.77 2 THR D CA 1
ATOM 9762 C C . THR D 1 23 ? 6.687 -7.430 68.610 1.00 35.71 2 THR D C 1
ATOM 9763 O O . THR D 1 23 ? 6.265 -7.919 69.664 1.00 35.09 2 THR D O 1
ATOM 9767 N N . ARG D 1 24 ? 5.911 -7.119 67.576 1.00 34.39 3 ARG D N 1
ATOM 9768 C CA . ARG D 1 24 ? 4.491 -7.498 67.502 1.00 33.75 3 ARG D CA 1
ATOM 9769 C C . ARG D 1 24 ? 4.336 -8.310 66.231 1.00 32.36 3 ARG D C 1
ATOM 9770 O O . ARG D 1 24 ? 5.100 -8.128 65.293 1.00 32.43 3 ARG D O 1
ATOM 9778 N N . ARG D 1 25 ? 3.358 -9.203 66.177 1.00 31.80 4 ARG D N 1
ATOM 9779 C CA . ARG D 1 25 ? 3.225 -10.060 64.989 1.00 31.61 4 ARG D CA 1
ATOM 9780 C C . ARG D 1 25 ? 2.138 -9.527 64.056 1.00 30.89 4 ARG D C 1
ATOM 9781 O O . ARG D 1 25 ? 1.017 -9.316 64.478 1.00 30.82 4 ARG D O 1
ATOM 9789 N N . GLU D 1 26 ? 2.485 -9.305 62.789 1.00 30.20 5 GLU D N 1
ATOM 9790 C CA . GLU D 1 26 ? 1.501 -8.824 61.813 1.00 29.27 5 GLU D CA 1
ATOM 9791 C C . GLU D 1 26 ? 1.291 -9.855 60.715 1.00 29.00 5 GLU D C 1
ATOM 9792 O O . GLU D 1 26 ? 2.065 -10.823 60.588 1.00 28.58 5 GLU D O 1
ATOM 9798 N N . GLN D 1 27 ? 0.218 -9.671 59.961 1.00 28.66 6 GLN D N 1
ATOM 9799 C CA . GLN D 1 27 ? -0.128 -10.566 58.865 1.00 29.07 6 GLN D CA 1
ATOM 9800 C C . GLN D 1 27 ? -0.472 -9.781 57.602 1.00 28.00 6 GLN D C 1
ATOM 9801 O O . GLN D 1 27 ? -1.085 -8.724 57.663 1.00 26.75 6 GLN D O 1
ATOM 9807 N N . ASP D 1 28 ? -0.088 -10.323 56.459 1.00 27.28 7 ASP D N 1
ATOM 9808 C CA . ASP D 1 28 ? -0.615 -9.830 55.196 1.00 27.70 7 ASP D CA 1
ATOM 9809 C C . ASP D 1 28 ? -0.936 -11.028 54.322 1.00 28.01 7 ASP D C 1
ATOM 9810 O O . ASP D 1 28 ? -0.810 -12.173 54.768 1.00 27.68 7 ASP D O 1
ATOM 9815 N N . SER D 1 29 ? -1.312 -10.790 53.075 1.00 28.80 8 SER D N 1
ATOM 9816 C CA . SER D 1 29 ? -1.631 -11.908 52.170 1.00 29.65 8 SER D CA 1
ATOM 9817 C C . SER D 1 29 ? -0.463 -12.851 51.891 1.00 29.60 8 SER D C 1
ATOM 9818 O O . SER D 1 29 ? -0.697 -14.000 51.505 1.00 30.50 8 SER D O 1
ATOM 9821 N N . LEU D 1 30 ? 0.781 -12.418 52.119 1.00 28.23 9 LEU D N 1
ATOM 9822 C CA . LEU D 1 30 ? 1.899 -13.363 51.992 1.00 28.43 9 LEU D CA 1
ATOM 9823 C C . LEU D 1 30 ? 2.203 -14.182 53.258 1.00 27.37 9 LEU D C 1
ATOM 9824 O O . LEU D 1 30 ? 2.918 -15.174 53.179 1.00 27.94 9 LEU D O 1
ATOM 9829 N N . GLY D 1 31 ? 1.682 -13.769 54.413 1.00 26.16 10 GLY D N 1
ATOM 9830 C CA . GLY D 1 31 ? 1.948 -14.499 55.650 1.00 25.95 10 GLY D CA 1
ATOM 9831 C C . GLY D 1 31 ? 2.148 -13.605 56.857 1.00 25.48 10 GLY D C 1
ATOM 9832 O O . GLY D 1 31 ? 1.729 -12.433 56.851 1.00 26.07 10 GLY D O 1
ATOM 9833 N N . GLU D 1 32 ? 2.832 -14.131 57.870 1.00 24.96 11 GLU D N 1
ATOM 9834 C CA . GLU D 1 32 ? 3.048 -13.393 59.139 1.00 24.48 11 GLU D CA 1
ATOM 9835 C C . GLU D 1 32 ? 4.497 -13.019 59.297 1.00 24.00 11 GLU D C 1
ATOM 9836 O O . GLU D 1 32 ? 5.411 -13.741 58.859 1.00 24.41 11 GLU D O 1
ATOM 9842 N N . ARG D 1 33 ? 4.713 -11.892 59.946 1.00 24.24 12 ARG D N 1
ATOM 9843 C CA . ARG D 1 33 ? 6.054 -11.404 60.209 1.00 25.77 12 ARG D CA 1
ATOM 9844 C C . ARG D 1 33 ? 6.084 -10.681 61.535 1.00 27.43 12 ARG D C 1
ATOM 9845 O O . ARG D 1 33 ? 5.052 -10.153 61.995 1.00 27.84 12 ARG D O 1
ATOM 9853 N N . ASP D 1 34 ? 7.256 -10.685 62.161 1.00 28.11 13 ASP D N 1
ATOM 9854 C CA . ASP D 1 34 ? 7.494 -9.914 63.384 1.00 29.32 13 ASP D CA 1
ATOM 9855 C C . ASP D 1 34 ? 8.037 -8.533 63.036 1.00 29.45 13 ASP D C 1
ATOM 9856 O O . ASP D 1 34 ? 8.957 -8.411 62.234 1.00 28.76 13 ASP D O 1
ATOM 9861 N N . ILE D 1 35 ? 7.447 -7.505 63.639 1.00 29.90 14 ILE D N 1
ATOM 9862 C CA . ILE D 1 35 ? 7.731 -6.105 63.320 1.00 30.77 14 ILE D CA 1
ATOM 9863 C C . ILE D 1 35 ? 8.349 -5.483 64.590 1.00 31.71 14 ILE D C 1
ATOM 9864 O O . ILE D 1 35 ? 7.853 -5.733 65.696 1.00 31.71 14 ILE D O 1
ATOM 9869 N N . PRO D 1 36 ? 9.428 -4.681 64.458 1.00 32.40 15 PRO D N 1
ATOM 9870 C CA . PRO D 1 36 ? 9.900 -4.018 65.682 1.00 33.52 15 PRO D CA 1
ATOM 9871 C C . PRO D 1 36 ? 8.745 -3.253 66.336 1.00 34.64 15 PRO D C 1
ATOM 9872 O O . PRO D 1 36 ? 8.021 -2.507 65.660 1.00 33.09 15 PRO D O 1
ATOM 9876 N N . MET D 1 37 ? 8.569 -3.490 67.634 1.00 36.72 16 MET D N 1
ATOM 9877 C CA . MET D 1 37 ? 7.466 -2.950 68.417 1.00 39.32 16 MET D CA 1
ATOM 9878 C C . MET D 1 37 ? 7.205 -1.445 68.264 1.00 39.86 16 MET D C 1
ATOM 9879 O O . MET D 1 37 ? 6.065 -1.037 68.094 1.00 40.03 16 MET D O 1
ATOM 9884 N N . ASP D 1 38 ? 8.231 -0.611 68.320 1.00 40.36 17 ASP D N 1
ATOM 9885 C CA . ASP D 1 38 ? 7.929 0.813 68.275 1.00 41.23 17 ASP D CA 1
ATOM 9886 C C . ASP D 1 38 ? 7.749 1.404 66.869 1.00 39.87 17 ASP D C 1
ATOM 9887 O O . ASP D 1 38 ? 7.184 2.510 66.740 1.00 40.76 17 ASP D O 1
ATOM 9892 N N . ALA D 1 39 ? 8.207 0.680 65.835 1.00 36.89 18 ALA D N 1
ATOM 9893 C CA . ALA D 1 39 ? 7.972 1.063 64.441 1.00 33.29 18 ALA D CA 1
ATOM 9894 C C . ALA D 1 39 ? 6.524 1.469 64.184 1.00 31.28 18 ALA D C 1
ATOM 9895 O O . ALA D 1 39 ? 5.593 0.835 64.672 1.00 29.96 18 ALA D O 1
ATOM 9897 N N . TYR D 1 40 ? 6.351 2.546 63.423 1.00 29.50 19 TYR D N 1
ATOM 9898 C CA . TYR D 1 40 ? 5.019 2.987 63.006 1.00 27.80 19 TYR D CA 1
ATOM 9899 C C . TYR D 1 40 ? 4.656 2.367 61.658 1.00 26.93 19 TYR D C 1
ATOM 9900 O O . TYR D 1 40 ? 3.487 2.352 61.264 1.00 25.88 19 TYR D O 1
ATOM 9909 N N . PHE D 1 41 ? 5.657 1.850 60.947 1.00 25.16 20 PHE D N 1
ATOM 9910 C CA . PHE D 1 41 ? 5.362 1.110 59.727 1.00 24.38 20 PHE D CA 1
ATOM 9911 C C . PHE D 1 41 ? 5.004 -0.326 60.091 1.00 23.73 20 PHE D C 1
ATOM 9912 O O . PHE D 1 41 ? 5.176 -0.735 61.225 1.00 23.54 20 PHE D O 1
ATOM 9920 N N . GLY D 1 42 ? 4.526 -1.098 59.130 1.00 23.34 21 GLY D N 1
ATOM 9921 C CA . GLY D 1 42 ? 4.047 -2.432 59.438 1.00 23.15 21 GLY D CA 1
ATOM 9922 C C . GLY D 1 42 ? 4.679 -3.454 58.531 1.00 23.03 21 GLY D C 1
ATOM 9923 O O . GLY D 1 42 ? 5.730 -3.206 57.938 1.00 22.45 21 GLY D O 1
ATOM 9924 N N . ILE D 1 43 ? 4.014 -4.609 58.420 1.00 22.61 22 ILE D N 1
ATOM 9925 C CA . ILE D 1 43 ? 4.550 -5.759 57.709 1.00 22.05 22 ILE D CA 1
ATOM 9926 C C . ILE D 1 43 ? 4.846 -5.451 56.217 1.00 21.96 22 ILE D C 1
ATOM 9927 O O . ILE D 1 43 ? 5.855 -5.898 55.667 1.00 21.35 22 ILE D O 1
ATOM 9932 N N . GLN D 1 44 ? 4.002 -4.659 55.562 1.00 21.25 23 GLN D N 1
ATOM 9933 C CA . GLN D 1 44 ? 4.188 -4.521 54.125 1.00 21.32 23 GLN D CA 1
ATOM 9934 C C . GLN D 1 44 ? 5.362 -3.587 53.811 1.00 20.88 23 GLN D C 1
ATOM 9935 O O . GLN D 1 44 ? 6.072 -3.760 52.803 1.00 20.42 23 GLN D O 1
ATOM 9941 N N . THR D 1 45 ? 5.555 -2.596 54.664 1.00 20.02 24 THR D N 1
ATOM 9942 C CA . THR D 1 45 ? 6.721 -1.715 54.561 1.00 18.97 24 THR D CA 1
ATOM 9943 C C . THR D 1 45 ? 8.005 -2.449 54.869 1.00 19.74 24 THR D C 1
ATOM 9944 O O . THR D 1 45 ? 9.024 -2.228 54.213 1.00 20.17 24 THR D O 1
ATOM 9948 N N . LEU D 1 46 ? 7.973 -3.321 55.885 1.00 20.67 25 LEU D N 1
ATOM 9949 C CA . LEU D 1 46 ? 9.097 -4.186 56.224 1.00 20.26 25 LEU D CA 1
ATOM 9950 C C . LEU D 1 46 ? 9.502 -5.066 55.038 1.00 20.34 25 LEU D C 1
ATOM 9951 O O . LEU D 1 46 ? 10.702 -5.205 54.724 1.00 19.50 25 LEU D O 1
ATOM 9956 N N . ARG D 1 47 ? 8.526 -5.719 54.421 1.00 20.02 26 ARG D N 1
ATOM 9957 C CA . ARG D 1 47 ? 8.834 -6.441 53.195 1.00 20.73 26 ARG D CA 1
ATOM 9958 C C . ARG D 1 47 ? 9.487 -5.554 52.121 1.00 20.49 26 ARG D C 1
ATOM 9959 O O . ARG D 1 47 ? 10.425 -5.986 51.481 1.00 22.24 26 ARG D O 1
ATOM 9967 N N . ALA D 1 48 ? 8.972 -4.350 51.906 1.00 20.29 27 ALA D N 1
ATOM 9968 C CA . ALA D 1 48 ? 9.541 -3.418 50.907 1.00 20.21 27 ALA D CA 1
ATOM 9969 C C . ALA D 1 48 ? 10.974 -3.002 51.251 1.00 20.38 27 ALA D C 1
ATOM 9970 O O . ALA D 1 48 ? 11.821 -2.906 50.347 1.00 19.85 27 ALA D O 1
ATOM 9972 N N . VAL D 1 49 ? 11.248 -2.815 52.550 1.00 21.04 28 VAL D N 1
ATOM 9973 C CA . VAL D 1 49 ? 12.616 -2.568 53.038 1.00 21.69 28 VAL D CA 1
ATOM 9974 C C . VAL D 1 49 ? 13.565 -3.730 52.663 1.00 22.34 28 VAL D C 1
ATOM 9975 O O . VAL D 1 49 ? 14.691 -3.498 52.233 1.00 22.64 28 VAL D O 1
ATOM 9979 N N . GLU D 1 50 ? 13.099 -4.973 52.809 1.00 22.29 29 GLU D N 1
ATOM 9980 C CA . GLU D 1 50 ? 13.913 -6.150 52.452 1.00 21.74 29 GLU D CA 1
ATOM 9981 C C . GLU D 1 50 ? 14.092 -6.291 50.947 1.00 20.68 29 GLU D C 1
ATOM 9982 O O . GLU D 1 50 ? 15.118 -6.734 50.489 1.00 18.78 29 GLU D O 1
ATOM 9988 N N . ASN D 1 51 ? 13.046 -5.912 50.208 1.00 20.40 30 ASN D N 1
ATOM 9989 C CA . ASN D 1 51 ? 12.939 -6.158 48.777 1.00 20.23 30 ASN D CA 1
ATOM 9990 C C . ASN D 1 51 ? 13.695 -5.181 47.894 1.00 19.97 30 ASN D C 1
ATOM 9991 O O . ASN D 1 51 ? 14.150 -5.565 46.805 1.00 19.27 30 ASN D O 1
ATOM 9996 N N . PHE D 1 52 ? 13.810 -3.924 48.331 1.00 19.37 31 PHE D N 1
ATOM 9997 C CA . PHE D 1 52 ? 14.313 -2.898 47.430 1.00 21.10 31 PHE D CA 1
ATOM 9998 C C . PHE D 1 52 ? 15.447 -2.070 48.005 1.00 22.64 31 PHE D C 1
ATOM 9999 O O . PHE D 1 52 ? 15.553 -0.895 47.693 1.00 23.73 31 PHE D O 1
ATOM 10007 N N . SER D 1 53 ? 16.278 -2.657 48.851 1.00 24.22 32 SER D N 1
ATOM 10008 C CA . SER D 1 53 ? 17.454 -1.937 49.354 1.00 25.34 32 SER D CA 1
ATOM 10009 C C . SER D 1 53 ? 18.428 -1.823 48.198 1.00 24.78 32 SER D C 1
ATOM 10010 O O . SER D 1 53 ? 19.080 -2.817 47.820 1.00 25.46 32 SER D O 1
ATOM 10013 N N . LEU D 1 54 ? 18.472 -0.645 47.581 1.00 22.86 33 LEU D N 1
ATOM 10014 C CA . LEU D 1 54 ? 19.222 -0.455 46.347 1.00 21.90 33 LEU D CA 1
ATOM 10015 C C . LEU D 1 54 ? 20.145 0.776 46.387 1.00 22.34 33 LEU D C 1
ATOM 10016 O O . LEU D 1 54 ? 21.247 0.722 45.873 1.00 22.51 33 LEU D O 1
ATOM 10021 N N . SER D 1 55 ? 19.699 1.872 47.002 1.00 22.18 34 SER D N 1
ATOM 10022 C CA . SER D 1 55 ? 20.460 3.118 46.905 1.00 22.65 34 SER D CA 1
ATOM 10023 C C . SER D 1 55 ? 20.818 3.716 48.236 1.00 23.29 34 SER D C 1
ATOM 10024 O O . SER D 1 55 ? 21.554 4.668 48.266 1.00 23.85 34 SER D O 1
ATOM 10027 N N . ASP D 1 56 ? 20.293 3.187 49.333 1.00 24.98 35 ASP D N 1
ATOM 10028 C CA . ASP D 1 56 ? 20.431 3.876 50.636 1.00 26.98 35 ASP D CA 1
ATOM 10029 C C . ASP D 1 56 ? 19.792 5.266 50.667 1.00 26.26 35 ASP D C 1
ATOM 10030 O O . ASP D 1 56 ? 20.165 6.108 51.486 1.00 27.11 35 ASP D O 1
ATOM 10035 N N . VAL D 1 57 ? 18.851 5.504 49.755 1.00 25.13 36 VAL D N 1
ATOM 10036 C CA . VAL D 1 57 ? 18.111 6.757 49.692 1.00 22.92 36 VAL D CA 1
ATOM 10037 C C . VAL D 1 57 ? 16.642 6.423 49.909 1.00 22.48 36 VAL D C 1
ATOM 10038 O O . VAL D 1 57 ? 15.992 5.788 49.063 1.00 21.97 36 VAL D O 1
ATOM 10042 N N . ALA D 1 58 ? 16.109 6.823 51.052 1.00 22.55 37 ALA D N 1
ATOM 10043 C CA . ALA D 1 58 ? 14.763 6.426 51.396 1.00 22.42 37 ALA D CA 1
ATOM 10044 C C . ALA D 1 58 ? 13.786 7.533 51.077 1.00 22.63 37 ALA D C 1
ATOM 10045 O O . ALA D 1 58 ? 14.183 8.620 50.696 1.00 22.04 37 ALA D O 1
ATOM 10047 N N . LEU D 1 59 ? 12.497 7.234 51.233 1.00 22.60 38 LEU D N 1
ATOM 10048 C CA . LEU D 1 59 ? 11.437 8.165 50.888 1.00 23.04 38 LEU D CA 1
ATOM 10049 C C . LEU D 1 59 ? 11.561 9.475 51.666 1.00 22.63 38 LEU D C 1
ATOM 10050 O O . LEU D 1 59 ? 11.221 10.575 51.154 1.00 21.45 38 LEU D O 1
ATOM 10055 N N . ASN D 1 60 ? 12.051 9.370 52.898 1.00 21.26 39 ASN D N 1
ATOM 10056 C CA . ASN D 1 60 ? 12.240 10.595 53.692 1.00 22.27 39 ASN D CA 1
ATOM 10057 C C . ASN D 1 60 ? 13.281 11.570 53.129 1.00 22.12 39 ASN D C 1
ATOM 10058 O O . ASN D 1 60 ? 13.426 12.653 53.660 1.00 23.23 39 ASN D O 1
ATOM 10063 N N . HIS D 1 61 ? 13.982 11.195 52.064 1.00 22.16 40 HIS D N 1
ATOM 10064 C CA A HIS D 1 61 ? 14.929 12.088 51.403 0.50 22.44 40 HIS D CA 1
ATOM 10065 C CA B HIS D 1 61 ? 14.938 12.090 51.397 0.50 22.30 40 HIS D CA 1
ATOM 10066 C C . HIS D 1 61 ? 14.194 12.920 50.362 1.00 22.46 40 HIS D C 1
ATOM 10067 O O . HIS D 1 61 ? 14.748 13.865 49.833 1.00 22.04 40 HIS D O 1
ATOM 10080 N N . ILE D 1 62 ? 12.932 12.548 50.063 1.00 21.35 41 ILE D N 1
ATOM 10081 C CA . ILE D 1 62 ? 12.070 13.397 49.217 1.00 20.83 41 ILE D CA 1
ATOM 10082 C C . ILE D 1 62 ? 10.784 13.719 49.989 1.00 20.45 41 ILE D C 1
ATOM 10083 O O . ILE D 1 62 ? 9.700 13.278 49.601 1.00 20.20 41 ILE D O 1
ATOM 10088 N N . PRO D 1 63 ? 10.917 14.465 51.096 1.00 20.04 42 PRO D N 1
ATOM 10089 C CA . PRO D 1 63 ? 9.815 14.677 52.036 1.00 20.37 42 PRO D CA 1
ATOM 10090 C C . PRO D 1 63 ? 8.591 15.322 51.378 1.00 21.00 42 PRO D C 1
ATOM 10091 O O . PRO D 1 63 ? 7.487 15.134 51.891 1.00 20.96 42 PRO D O 1
ATOM 10095 N N . ALA D 1 64 ? 8.764 16.080 50.277 1.00 20.49 43 ALA D N 1
ATOM 10096 C CA . ALA D 1 64 ? 7.599 16.632 49.552 1.00 20.80 43 ALA D CA 1
ATOM 10097 C C . ALA D 1 64 ? 6.615 15.519 49.153 1.00 21.62 43 ALA D C 1
ATOM 10098 O O . ALA D 1 64 ? 5.372 15.719 49.205 1.00 22.58 43 ALA D O 1
ATOM 10100 N N . LEU D 1 65 ? 7.162 14.374 48.722 1.00 20.87 44 LEU D N 1
ATOM 10101 C CA . LEU D 1 65 ? 6.310 13.253 48.333 1.00 20.84 44 LEU D CA 1
ATOM 10102 C C . LEU D 1 65 ? 5.627 12.637 49.564 1.00 20.12 44 LEU D C 1
ATOM 10103 O O . LEU D 1 65 ? 4.475 12.245 49.494 1.00 20.40 44 LEU D O 1
ATOM 10108 N N . VAL D 1 66 ? 6.328 12.562 50.681 1.00 19.53 45 VAL D N 1
ATOM 10109 C CA . VAL D 1 66 ? 5.727 12.087 51.936 1.00 20.35 45 VAL D CA 1
ATOM 10110 C C . VAL D 1 66 ? 4.557 13.013 52.417 1.00 20.79 45 VAL D C 1
ATOM 10111 O O . VAL D 1 66 ? 3.479 12.535 52.773 1.00 19.81 45 VAL D O 1
ATOM 10115 N N . ARG D 1 67 ? 4.782 14.328 52.396 1.00 21.23 46 ARG D N 1
ATOM 10116 C CA . ARG D 1 67 ? 3.766 15.310 52.769 1.00 21.86 46 ARG D CA 1
ATOM 10117 C C . ARG D 1 67 ? 2.585 15.203 51.817 1.00 21.54 46 ARG D C 1
ATOM 10118 O O . ARG D 1 67 ? 1.424 15.237 52.251 1.00 21.28 46 ARG D O 1
ATOM 10126 N N . ALA D 1 68 ? 2.878 15.093 50.518 1.00 21.18 47 ALA D N 1
ATOM 10127 C CA . ALA D 1 68 ? 1.805 14.990 49.503 1.00 20.57 47 ALA D CA 1
ATOM 10128 C C . ALA D 1 68 ? 0.925 13.747 49.711 1.00 19.89 47 ALA D C 1
ATOM 10129 O O . ALA D 1 68 ? -0.304 13.822 49.640 1.00 19.35 47 ALA D O 1
ATOM 10131 N N . LEU D 1 69 ? 1.555 12.622 50.014 1.00 19.76 48 LEU D N 1
ATOM 10132 C CA . LEU D 1 69 ? 0.858 11.367 50.298 1.00 20.61 48 LEU D CA 1
ATOM 10133 C C . LEU D 1 69 ? -0.077 11.510 51.497 1.00 20.76 48 LEU D C 1
ATOM 10134 O O . LEU D 1 69 ? -1.236 11.065 51.466 1.00 20.96 48 LEU D O 1
ATOM 10139 N N . ALA D 1 70 ? 0.444 12.106 52.560 1.00 21.08 49 ALA D N 1
ATOM 10140 C CA . ALA D 1 70 ? -0.357 12.386 53.760 1.00 21.95 49 ALA D CA 1
ATOM 10141 C C . ALA D 1 70 ? -1.532 13.323 53.429 1.00 21.08 49 ALA D C 1
ATOM 10142 O O . ALA D 1 70 ? -2.636 13.129 53.935 1.00 21.12 49 ALA D O 1
ATOM 10144 N N . MET D 1 71 ? -1.311 14.300 52.551 1.00 20.26 50 MET D N 1
ATOM 10145 C CA . MET D 1 71 ? -2.438 15.184 52.106 1.00 19.49 50 MET D CA 1
ATOM 10146 C C . MET D 1 71 ? -3.532 14.407 51.395 1.00 19.69 50 MET D C 1
ATOM 10147 O O . MET D 1 71 ? -4.724 14.580 51.680 1.00 19.96 50 MET D O 1
ATOM 10152 N N . VAL D 1 72 ? -3.122 13.516 50.487 1.00 19.61 51 VAL D N 1
ATOM 10153 C CA . VAL D 1 72 ? -4.038 12.641 49.795 1.00 19.79 51 VAL D CA 1
ATOM 10154 C C . VAL D 1 72 ? -4.820 11.751 50.799 1.00 20.85 51 VAL D C 1
ATOM 10155 O O . VAL D 1 72 ? -6.052 11.653 50.743 1.00 21.39 51 VAL D O 1
ATOM 10159 N N . LYS D 1 73 ? -4.116 11.131 51.732 1.00 20.78 52 LYS D N 1
ATOM 10160 C CA . LYS D 1 73 ? -4.791 10.263 52.707 1.00 21.71 52 LYS D CA 1
ATOM 10161 C C . LYS D 1 73 ? -5.828 11.066 53.495 1.00 22.48 52 LYS D C 1
ATOM 10162 O O . LYS D 1 73 ? -6.911 10.570 53.787 1.00 22.20 52 LYS D O 1
ATOM 10168 N N . LYS D 1 74 ? -5.469 12.296 53.847 1.00 22.02 53 LYS D N 1
ATOM 10169 C CA . LYS D 1 74 ? -6.376 13.129 54.630 1.00 23.14 53 LYS D CA 1
ATOM 10170 C C . LYS D 1 74 ? -7.606 13.460 53.777 1.00 23.50 53 LYS D C 1
ATOM 10171 O O . LYS D 1 74 ? -8.743 13.280 54.231 1.00 24.29 53 LYS D O 1
ATOM 10177 N N . ALA D 1 75 ? -7.380 13.881 52.523 1.00 24.10 54 ALA D N 1
ATOM 10178 C CA . ALA D 1 75 ? -8.468 14.197 51.586 1.00 24.66 54 ALA D CA 1
ATOM 10179 C C . ALA D 1 75 ? -9.421 13.006 51.453 1.00 24.98 54 ALA D C 1
ATOM 10180 O O . ALA D 1 75 ? -10.654 13.166 51.462 1.00 25.12 54 ALA D O 1
ATOM 10182 N N . ALA D 1 76 ? -8.835 11.828 51.263 1.00 25.54 55 ALA D N 1
ATOM 10183 C CA . ALA D 1 76 ? -9.598 10.599 51.115 1.00 25.96 55 ALA D CA 1
ATOM 10184 C C . ALA D 1 76 ? -10.369 10.287 52.409 1.00 27.05 55 ALA D C 1
ATOM 10185 O O . ALA D 1 76 ? -11.531 9.846 52.361 1.00 28.18 55 ALA D O 1
ATOM 10187 N N . ALA D 1 77 ? -9.740 10.492 53.561 1.00 26.96 56 ALA D N 1
ATOM 10188 C CA . ALA D 1 77 ? -10.413 10.179 54.827 1.00 27.45 56 ALA D CA 1
ATOM 10189 C C . ALA D 1 77 ? -11.615 11.077 55.010 1.00 27.62 56 ALA D C 1
ATOM 10190 O O . ALA D 1 77 ? -12.645 10.629 55.492 1.00 28.65 56 ALA D O 1
ATOM 10192 N N . THR D 1 78 ? -11.473 12.341 54.614 1.00 27.46 57 THR D N 1
ATOM 10193 C CA . THR D 1 78 ? -12.533 13.348 54.732 1.00 27.35 57 THR D CA 1
ATOM 10194 C C . THR D 1 78 ? -13.684 13.008 53.796 1.00 27.07 57 THR D C 1
ATOM 10195 O O . THR D 1 78 ? -14.870 13.099 54.162 1.00 26.64 57 THR D O 1
ATOM 10199 N N . ALA D 1 79 ? -13.346 12.612 52.579 1.00 26.91 58 ALA D N 1
ATOM 10200 C CA . ALA D 1 79 ? -14.377 12.229 51.647 1.00 28.17 58 ALA D CA 1
ATOM 10201 C C . ALA D 1 79 ? -15.085 10.943 52.126 1.00 29.06 58 ALA D C 1
ATOM 10202 O O . ALA D 1 79 ? -16.304 10.823 51.971 1.00 29.35 58 ALA D O 1
ATOM 10204 N N . ASN D 1 80 ? -14.327 9.998 52.688 1.00 29.13 59 ASN D N 1
ATOM 10205 C CA . ASN D 1 80 ? -14.925 8.777 53.267 1.00 30.41 59 ASN D CA 1
ATOM 10206 C C . ASN D 1 80 ? -15.849 9.050 54.461 1.00 31.29 59 ASN D C 1
ATOM 10207 O O . ASN D 1 80 ? -16.905 8.445 54.579 1.00 32.04 59 ASN D O 1
ATOM 10212 N N . TYR D 1 81 ? -15.446 9.971 55.328 1.00 32.95 60 TYR D N 1
ATOM 10213 C CA . TYR D 1 81 ? -16.280 10.472 56.422 1.00 33.85 60 TYR D CA 1
ATOM 10214 C C . TYR D 1 81 ? -17.588 11.149 55.943 1.00 34.48 60 TYR D C 1
ATOM 10215 O O . TYR D 1 81 ? -18.658 10.858 56.480 1.00 34.03 60 TYR D O 1
ATOM 10224 N N . LYS D 1 82 ? -17.502 12.003 54.916 1.00 34.68 61 LYS D N 1
ATOM 10225 C CA . LYS D 1 82 ? -18.686 12.687 54.338 1.00 35.86 61 LYS D CA 1
ATOM 10226 C C . LYS D 1 82 ? -19.633 11.788 53.540 1.00 36.90 61 LYS D C 1
ATOM 10227 O O . LYS D 1 82 ? -20.849 11.964 53.618 1.00 37.12 61 LYS D O 1
ATOM 10233 N N . LEU D 1 83 ? -19.086 10.848 52.770 1.00 37.19 62 LEU D N 1
ATOM 10234 C CA . LEU D 1 83 ? -19.877 10.151 51.747 1.00 38.08 62 LEU D CA 1
ATOM 10235 C C . LEU D 1 83 ? -19.966 8.637 51.935 1.00 38.40 62 LEU D C 1
ATOM 10236 O O . LEU D 1 83 ? -20.834 7.992 51.352 1.00 39.00 62 LEU D O 1
ATOM 10241 N N . ARG D 1 84 ? -19.087 8.051 52.740 1.00 38.30 63 ARG D N 1
ATOM 10242 C CA . ARG D 1 84 ? -19.045 6.581 52.814 1.00 37.94 63 ARG D CA 1
ATOM 10243 C C . ARG D 1 84 ? -19.046 6.015 54.241 1.00 38.09 63 ARG D C 1
ATOM 10244 O O . ARG D 1 84 ? -18.652 4.857 54.473 1.00 37.11 63 ARG D O 1
ATOM 10252 N N . GLN D 1 85 ? -19.485 6.855 55.175 1.00 38.44 64 GLN D N 1
ATOM 10253 C CA . GLN D 1 85 ? -19.758 6.472 56.565 1.00 39.43 64 GLN D CA 1
ATOM 10254 C C . GLN D 1 85 ? -18.561 5.857 57.291 1.00 39.36 64 GLN D C 1
ATOM 10255 O O . GLN D 1 85 ? -18.728 4.973 58.143 1.00 39.59 64 GLN D O 1
ATOM 10261 N N . LEU D 1 86 ? -17.357 6.329 56.968 1.00 39.15 65 LEU D N 1
ATOM 10262 C CA . LEU D 1 86 ? -16.196 6.062 57.807 1.00 38.27 65 LEU D CA 1
ATOM 10263 C C . LEU D 1 86 ? -16.537 6.664 59.168 1.00 39.19 65 LEU D C 1
ATOM 10264 O O . LEU D 1 86 ? -16.937 7.824 59.234 1.00 39.27 65 LEU D O 1
ATOM 10269 N N . PRO D 1 87 ? -16.419 5.865 60.250 1.00 39.58 66 PRO D N 1
ATOM 10270 C CA . PRO D 1 87 ? -16.829 6.307 61.587 1.00 40.45 66 PRO D CA 1
ATOM 10271 C C . PRO D 1 87 ? -16.036 7.497 62.073 1.00 40.75 66 PRO D C 1
ATOM 10272 O O . PRO D 1 87 ? -14.830 7.602 61.803 1.00 40.24 66 PRO D O 1
ATOM 10276 N N . GLU D 1 88 ? -16.710 8.399 62.784 1.00 41.77 67 GLU D N 1
ATOM 10277 C CA . GLU D 1 88 ? -16.092 9.661 63.175 1.00 41.92 67 GLU D CA 1
ATOM 10278 C C . GLU D 1 88 ? -14.838 9.423 64.001 1.00 41.78 67 GLU D C 1
ATOM 10279 O O . GLU D 1 88 ? -13.845 10.120 63.794 1.00 42.36 67 GLU D O 1
ATOM 10285 N N . PRO D 1 89 ? -14.883 8.458 64.954 1.00 41.99 68 PRO D N 1
ATOM 10286 C CA . PRO D 1 89 ? -13.678 8.153 65.733 1.00 41.24 68 PRO D CA 1
ATOM 10287 C C . PRO D 1 89 ? -12.472 7.758 64.861 1.00 40.46 68 PRO D C 1
ATOM 10288 O O . PRO D 1 89 ? -11.366 8.233 65.119 1.00 39.86 68 PRO D O 1
ATOM 10292 N N . LYS D 1 90 ? -12.670 6.910 63.852 1.00 39.45 69 LYS D N 1
ATOM 10293 C CA . LYS D 1 90 ? -11.568 6.574 62.939 1.00 38.49 69 LYS D CA 1
ATOM 10294 C C . LYS D 1 90 ? -11.125 7.831 62.162 1.00 38.14 69 LYS D C 1
ATOM 10295 O O . LYS D 1 90 ? -9.932 8.161 62.116 1.00 37.86 69 LYS D O 1
ATOM 10301 N N . TYR D 1 91 ? -12.099 8.528 61.582 1.00 37.28 70 TYR D N 1
ATOM 10302 C CA . TYR D 1 91 ? -11.848 9.713 60.790 1.00 36.35 70 TYR D CA 1
ATOM 10303 C C . TYR D 1 91 ? -10.932 10.713 61.483 1.00 35.91 70 TYR D C 1
ATOM 10304 O O . TYR D 1 91 ? -9.942 11.148 60.897 1.00 34.67 70 TYR D O 1
ATOM 10313 N N . ALA D 1 92 ? -11.251 11.062 62.737 1.00 36.07 71 ALA D N 1
ATOM 10314 C CA . ALA D 1 92 ? -10.496 12.074 63.479 1.00 35.49 71 ALA D CA 1
ATOM 10315 C C . ALA D 1 92 ? -9.095 11.604 63.910 1.00 35.32 71 ALA D C 1
ATOM 10316 O O . ALA D 1 92 ? -8.134 12.390 63.879 1.00 35.01 71 ALA D O 1
ATOM 10318 N N . ALA D 1 93 ? -8.980 10.337 64.316 1.00 34.74 72 ALA D N 1
ATOM 10319 C CA . ALA D 1 93 ? -7.678 9.729 64.589 1.00 33.91 72 ALA D CA 1
ATOM 10320 C C . ALA D 1 93 ? -6.804 9.793 63.311 1.00 33.36 72 ALA D C 1
ATOM 10321 O O . ALA D 1 93 ? -5.663 10.250 63.355 1.00 32.66 72 ALA D O 1
ATOM 10323 N N . ILE D 1 94 ? -7.363 9.355 62.180 1.00 32.70 73 ILE D N 1
ATOM 10324 C CA . ILE D 1 94 ? -6.620 9.323 60.902 1.00 31.92 73 ILE D CA 1
ATOM 10325 C C . ILE D 1 94 ? -6.183 10.722 60.458 1.00 32.09 73 ILE D C 1
ATOM 10326 O O . ILE D 1 94 ? -5.049 10.915 60.001 1.00 32.16 73 ILE D O 1
ATOM 10331 N N . VAL D 1 95 ? -7.081 11.700 60.598 1.00 32.17 74 VAL D N 1
ATOM 10332 C CA . VAL D 1 95 ? -6.785 13.083 60.175 1.00 32.21 74 VAL D CA 1
ATOM 10333 C C . VAL D 1 95 ? -5.710 13.699 61.049 1.00 31.52 74 VAL D C 1
ATOM 10334 O O . VAL D 1 95 ? -4.820 14.398 60.541 1.00 31.40 74 VAL D O 1
ATOM 10338 N N . ALA D 1 96 ? -5.775 13.427 62.356 1.00 30.79 75 ALA D N 1
ATOM 10339 C CA . ALA D 1 96 ? -4.715 13.878 63.261 1.00 30.28 75 ALA D CA 1
ATOM 10340 C C . ALA D 1 96 ? -3.337 13.319 62.827 1.00 29.41 75 ALA D C 1
ATOM 10341 O O . ALA D 1 96 ? -2.351 14.048 62.821 1.00 28.35 75 ALA D O 1
ATOM 10343 N N . ALA D 1 97 ? -3.295 12.034 62.453 1.00 28.56 76 ALA D N 1
ATOM 10344 C CA . ALA D 1 97 ? -2.055 11.419 61.984 1.00 28.57 76 ALA D CA 1
ATOM 10345 C C . ALA D 1 97 ? -1.514 12.048 60.682 1.00 27.48 76 ALA D C 1
ATOM 10346 O O . ALA D 1 97 ? -0.301 12.225 60.545 1.00 27.22 76 ALA D O 1
ATOM 10348 N N . CYS D 1 98 ? -2.409 12.363 59.732 1.00 26.98 77 CYS D N 1
ATOM 10349 C CA . CYS D 1 98 ? -2.001 12.975 58.461 1.00 26.20 77 CYS D CA 1
ATOM 10350 C C . CYS D 1 98 ? -1.444 14.365 58.760 1.00 26.58 77 CYS D C 1
ATOM 10351 O O . CYS D 1 98 ? -0.442 14.769 58.182 1.00 26.36 77 CYS D O 1
ATOM 10354 N N . ASP D 1 99 ? -2.089 15.097 59.670 1.00 27.16 78 ASP D N 1
ATOM 10355 C CA . ASP D 1 99 ? -1.638 16.463 59.989 1.00 28.44 78 ASP D CA 1
ATOM 10356 C C . ASP D 1 99 ? -0.181 16.456 60.488 1.00 28.49 78 ASP D C 1
ATOM 10357 O O . ASP D 1 99 ? 0.630 17.300 60.082 1.00 28.61 78 ASP D O 1
ATOM 10362 N N . ASP D 1 100 ? 0.123 15.494 61.372 1.00 28.34 79 ASP D N 1
ATOM 10363 C CA . ASP D 1 100 ? 1.459 15.332 61.943 1.00 28.20 79 ASP D CA 1
ATOM 10364 C C . ASP D 1 100 ? 2.484 15.139 60.856 1.00 27.92 79 ASP D C 1
ATOM 10365 O O . ASP D 1 100 ? 3.533 15.815 60.864 1.00 28.28 79 ASP D O 1
ATOM 10370 N N . ILE D 1 101 ? 2.189 14.226 59.920 1.00 27.42 80 ILE D N 1
ATOM 10371 C CA . ILE D 1 101 ? 3.095 13.981 58.793 1.00 26.81 80 ILE D CA 1
ATOM 10372 C C . ILE D 1 101 ? 3.213 15.222 57.897 1.00 27.25 80 ILE D C 1
ATOM 10373 O O . ILE D 1 101 ? 4.333 15.628 57.528 1.00 26.97 80 ILE D O 1
ATOM 10378 N N . ILE D 1 102 ? 2.075 15.839 57.570 1.00 27.90 81 ILE D N 1
ATOM 10379 C CA . ILE D 1 102 ? 2.082 17.073 56.776 1.00 28.99 81 ILE D CA 1
ATOM 10380 C C . ILE D 1 102 ? 3.001 18.130 57.396 1.00 30.75 81 ILE D C 1
ATOM 10381 O O . ILE D 1 102 ? 3.689 18.870 56.673 1.00 30.84 81 ILE D O 1
ATOM 10386 N N . ASP D 1 103 ? 3.019 18.171 58.731 1.00 31.77 82 ASP D N 1
ATOM 10387 C CA . ASP D 1 103 ? 3.775 19.162 59.502 1.00 32.87 82 ASP D CA 1
ATOM 10388 C C . ASP D 1 103 ? 5.222 18.722 59.776 1.00 32.39 82 ASP D C 1
ATOM 10389 O O . ASP D 1 103 ? 5.953 19.403 60.486 1.00 33.51 82 ASP D O 1
ATOM 10394 N N . GLY D 1 104 ? 5.637 17.591 59.239 1.00 31.84 83 GLY D N 1
ATOM 10395 C CA . GLY D 1 104 ? 7.042 17.198 59.346 1.00 31.62 83 GLY D CA 1
ATOM 10396 C C . GLY D 1 104 ? 7.384 16.144 60.378 1.00 31.68 83 GLY D C 1
ATOM 10397 O O . GLY D 1 104 ? 8.562 15.802 60.537 1.00 32.59 83 GLY D O 1
ATOM 10398 N N . LEU D 1 105 ? 6.390 15.592 61.072 1.00 31.19 84 LEU D N 1
ATOM 10399 C CA . LEU D 1 105 ? 6.697 14.534 62.024 1.00 30.35 84 LEU D CA 1
ATOM 10400 C C . LEU D 1 105 ? 6.715 13.174 61.342 1.00 29.67 84 LEU D C 1
ATOM 10401 O O . LEU D 1 105 ? 6.182 13.038 60.239 1.00 29.18 84 LEU D O 1
ATOM 10406 N N . LEU D 1 106 ? 7.378 12.203 62.002 1.00 28.67 85 LEU D N 1
ATOM 10407 C CA . LEU D 1 106 ? 7.446 10.785 61.611 1.00 28.23 85 LEU D CA 1
ATOM 10408 C C . LEU D 1 106 ? 8.153 10.494 60.301 1.00 27.78 85 LEU D C 1
ATOM 10409 O O . LEU D 1 106 ? 8.028 9.390 59.762 1.00 27.00 85 LEU D O 1
ATOM 10414 N N . MET D 1 107 ? 8.929 11.467 59.831 1.00 27.09 86 MET D N 1
ATOM 10415 C CA . MET D 1 107 ? 9.648 11.365 58.557 1.00 28.28 86 MET D CA 1
ATOM 10416 C C . MET D 1 107 ? 10.556 10.146 58.554 1.00 27.12 86 MET D C 1
ATOM 10417 O O . MET D 1 107 ? 10.725 9.488 57.517 1.00 26.38 86 MET D O 1
ATOM 10422 N N . GLU D 1 108 ? 11.143 9.835 59.714 1.00 26.85 87 GLU D N 1
ATOM 10423 C CA . GLU D 1 108 ? 12.076 8.702 59.832 1.00 26.48 87 GLU D CA 1
ATOM 10424 C C . GLU D 1 108 ? 11.381 7.336 59.679 1.00 25.64 87 GLU D C 1
ATOM 10425 O O . GLU D 1 108 ? 12.054 6.292 59.609 1.00 25.97 87 GLU D O 1
ATOM 10431 N N . GLN D 1 109 ? 10.045 7.336 59.655 1.00 23.94 88 GLN D N 1
ATOM 10432 C CA . GLN D 1 109 ? 9.246 6.108 59.507 1.00 22.46 88 GLN D CA 1
ATOM 10433 C C . GLN D 1 109 ? 9.026 5.816 58.015 1.00 21.58 88 GLN D C 1
ATOM 10434 O O . GLN D 1 109 ? 8.512 4.767 57.646 1.00 21.52 88 GLN D O 1
ATOM 10440 N N . PHE D 1 110 ? 9.396 6.771 57.170 1.00 20.88 89 PHE D N 1
ATOM 10441 C CA . PHE D 1 110 ? 9.318 6.615 55.727 1.00 21.13 89 PHE D CA 1
ATOM 10442 C C . PHE D 1 110 ? 10.633 6.131 55.184 1.00 21.23 89 PHE D C 1
ATOM 10443 O O . PHE D 1 110 ? 11.485 6.909 54.762 1.00 22.67 89 PHE D O 1
ATOM 10451 N N . VAL D 1 111 ? 10.747 4.809 55.189 1.00 20.96 90 VAL D N 1
ATOM 10452 C CA . VAL D 1 111 ? 11.990 4.094 55.065 1.00 21.29 90 VAL D CA 1
ATOM 10453 C C . VAL D 1 111 ? 12.165 3.295 53.728 1.00 21.44 90 VAL D C 1
ATOM 10454 O O . VAL D 1 111 ? 13.245 2.779 53.461 1.00 21.30 90 VAL D O 1
ATOM 10458 N N . VAL D 1 112 ? 11.125 3.197 52.902 1.00 20.52 91 VAL D N 1
ATOM 10459 C CA . VAL D 1 112 ? 11.221 2.467 51.609 1.00 20.03 91 VAL D CA 1
ATOM 10460 C C . VAL D 1 112 ? 12.167 3.220 50.615 1.00 19.76 91 VAL D C 1
ATOM 10461 O O . VAL D 1 112 ? 12.133 4.445 50.516 1.00 19.46 91 VAL D O 1
ATOM 10465 N N . ASP D 1 113 ? 13.020 2.470 49.912 1.00 19.29 92 ASP D N 1
ATOM 10466 C CA . ASP D 1 113 ? 13.978 3.010 48.955 1.00 18.97 92 ASP D CA 1
ATOM 10467 C C . ASP D 1 113 ? 13.260 3.721 47.812 1.00 19.16 92 ASP D C 1
ATOM 10468 O O . ASP D 1 113 ? 12.253 3.212 47.305 1.00 19.50 92 ASP D O 1
ATOM 10473 N N . VAL D 1 114 ? 13.797 4.861 47.364 1.00 17.81 93 VAL D N 1
ATOM 10474 C CA . VAL D 1 114 ? 13.190 5.598 46.275 1.00 17.34 93 VAL D CA 1
ATOM 10475 C C . VAL D 1 114 ? 13.197 4.766 44.967 1.00 17.27 93 VAL D C 1
ATOM 10476 O O . VAL D 1 114 ? 12.358 4.975 44.086 1.00 18.17 93 VAL D O 1
ATOM 10480 N N . PHE D 1 115 ? 14.115 3.818 44.866 1.00 16.69 94 PHE D N 1
ATOM 10481 C CA . PHE D 1 115 ? 14.133 2.898 43.720 1.00 17.80 94 PHE D CA 1
ATOM 10482 C C . PHE D 1 115 ? 13.187 1.709 43.781 1.00 18.70 94 PHE D C 1
ATOM 10483 O O . PHE D 1 115 ? 13.204 0.842 42.870 1.00 20.93 94 PHE D O 1
ATOM 10491 N N . GLN D 1 116 ? 12.324 1.677 44.790 1.00 19.24 95 GLN D N 1
ATOM 10492 C CA . GLN D 1 116 ? 11.324 0.618 44.941 1.00 19.64 95 GLN D CA 1
ATOM 10493 C C . GLN D 1 116 ? 10.670 0.252 43.609 1.00 19.76 95 GLN D C 1
ATOM 10494 O O . GLN D 1 116 ? 10.328 1.145 42.809 1.00 19.10 95 GLN D O 1
ATOM 10500 N N . GLY D 1 117 ? 10.460 -1.039 43.394 1.00 19.70 96 GLY D N 1
ATOM 10501 C CA . GLY D 1 117 ? 9.545 -1.488 42.333 1.00 20.17 96 GLY D CA 1
ATOM 10502 C C . GLY D 1 117 ? 8.131 -1.385 42.880 1.00 20.21 96 GLY D C 1
ATOM 10503 O O . GLY D 1 117 ? 7.946 -0.891 44.000 1.00 21.16 96 GLY D O 1
ATOM 10504 N N . GLY D 1 118 ? 7.138 -1.826 42.100 1.00 19.95 97 GLY D N 1
ATOM 10505 C CA . GLY D 1 118 ? 5.719 -1.774 42.490 1.00 19.67 97 GLY D CA 1
ATOM 10506 C C . GLY D 1 118 ? 4.958 -0.521 42.077 1.00 20.04 97 GLY D C 1
ATOM 10507 O O . GLY D 1 118 ? 3.807 -0.289 42.536 1.00 19.53 97 GLY D O 1
ATOM 10508 N N . ALA D 1 119 ? 5.576 0.307 41.235 1.00 20.26 98 ALA D N 1
ATOM 10509 C CA . ALA D 1 119 ? 4.868 1.471 40.669 1.00 21.27 98 ALA D CA 1
ATOM 10510 C C . ALA D 1 119 ? 4.306 2.457 41.712 1.00 21.76 98 ALA D C 1
ATOM 10511 O O . ALA D 1 119 ? 3.425 3.248 41.392 1.00 23.35 98 ALA D O 1
ATOM 10513 N N . GLY D 1 120 ? 4.789 2.394 42.955 1.00 21.34 99 GLY D N 1
ATOM 10514 C CA . GLY D 1 120 ? 4.322 3.299 44.012 1.00 20.81 99 GLY D CA 1
ATOM 10515 C C . GLY D 1 120 ? 3.581 2.620 45.166 1.00 20.74 99 GLY D C 1
ATOM 10516 O O . GLY D 1 120 ? 3.304 3.239 46.183 1.00 19.66 99 GLY D O 1
ATOM 10517 N N . THR D 1 121 ? 3.185 1.374 44.961 1.00 20.74 100 THR D N 1
ATOM 10518 C CA . THR D 1 121 ? 2.494 0.565 45.984 1.00 21.48 100 THR D CA 1
ATOM 10519 C C . THR D 1 121 ? 3.160 0.643 47.366 1.00 21.56 100 THR D C 1
ATOM 10520 O O . THR D 1 121 ? 2.476 0.834 48.368 1.00 22.61 100 THR D O 1
ATOM 10524 N N . SER D 1 122 ? 4.479 0.451 47.417 1.00 21.02 101 SER D N 1
ATOM 10525 C CA . SER D 1 122 ? 5.197 0.472 48.691 1.00 20.61 101 SER D CA 1
ATOM 10526 C C . SER D 1 122 ? 5.223 1.832 49.356 1.00 20.01 101 SER D C 1
ATOM 10527 O O . SER D 1 122 ? 5.348 1.896 50.572 1.00 20.25 101 SER D O 1
ATOM 10530 N N . SER D 1 123 ? 5.151 2.905 48.572 1.00 18.76 102 SER D N 1
ATOM 10531 C CA . SER D 1 123 ? 5.002 4.254 49.118 1.00 19.34 102 SER D CA 1
ATOM 10532 C C . SER D 1 123 ? 3.607 4.487 49.713 1.00 19.19 102 SER D C 1
ATOM 10533 O O . SER D 1 123 ? 3.447 5.076 50.806 1.00 19.87 102 SER D O 1
ATOM 10536 N N . ASN D 1 124 ? 2.597 4.062 48.974 1.00 18.32 103 ASN D N 1
ATOM 10537 C CA . ASN D 1 124 ? 1.208 4.041 49.456 1.00 19.37 103 ASN D CA 1
ATOM 10538 C C . ASN D 1 124 ? 1.078 3.284 50.792 1.00 19.30 103 ASN D C 1
ATOM 10539 O O . ASN D 1 124 ? 0.500 3.774 51.779 1.00 19.68 103 ASN D O 1
ATOM 10544 N N . MET D 1 125 ? 1.615 2.084 50.791 1.00 20.26 104 MET D N 1
ATOM 10545 C CA . MET D 1 125 ? 1.622 1.204 51.977 1.00 21.35 104 MET D CA 1
ATOM 10546 C C . MET D 1 125 ? 2.471 1.693 53.125 1.00 21.05 104 MET D C 1
ATOM 10547 O O . MET D 1 125 ? 2.104 1.461 54.266 1.00 22.65 104 MET D O 1
ATOM 10552 N N . ASN D 1 126 ? 3.580 2.392 52.856 1.00 20.20 105 ASN D N 1
ATOM 10553 C CA . ASN D 1 126 ? 4.336 2.981 53.953 1.00 19.06 105 ASN D CA 1
ATOM 10554 C C . ASN D 1 126 ? 3.457 4.065 54.644 1.00 19.40 105 ASN D C 1
ATOM 10555 O O . ASN D 1 126 ? 3.425 4.188 55.873 1.00 18.61 105 ASN D O 1
ATOM 10560 N N . ALA D 1 127 ? 2.738 4.846 53.841 1.00 18.77 106 ALA D N 1
ATOM 10561 C CA . ALA D 1 127 ? 1.814 5.858 54.389 1.00 19.46 106 ALA D CA 1
ATOM 10562 C C . ALA D 1 127 ? 0.638 5.234 55.157 1.00 19.49 106 ALA D C 1
ATOM 10563 O O . ALA D 1 127 ? 0.344 5.600 56.313 1.00 21.11 106 ALA D O 1
ATOM 10565 N N . ASN D 1 128 ? 0.013 4.233 54.549 1.00 20.81 107 ASN D N 1
ATOM 10566 C CA . ASN D 1 128 ? -1.127 3.529 55.160 1.00 21.60 107 ASN D CA 1
ATOM 10567 C C . ASN D 1 128 ? -0.835 2.998 56.566 1.00 21.84 107 ASN D C 1
ATOM 10568 O O . ASN D 1 128 ? -1.593 3.253 57.527 1.00 22.98 107 ASN D O 1
ATOM 10573 N N . GLU D 1 129 ? 0.295 2.323 56.695 1.00 22.07 108 GLU D N 1
ATOM 10574 C CA . GLU D 1 129 ? 0.705 1.708 57.970 1.00 22.33 108 GLU D CA 1
ATOM 10575 C C . GLU D 1 129 ? 1.122 2.735 59.012 1.00 22.40 108 GLU D C 1
ATOM 10576 O O . GLU D 1 129 ? 0.650 2.687 60.141 1.00 22.67 108 GLU D O 1
ATOM 10582 N N . VAL D 1 130 ? 1.995 3.668 58.632 1.00 22.64 109 VAL D N 1
ATOM 10583 C CA . VAL D 1 130 ? 2.407 4.752 59.544 1.00 22.95 109 VAL D CA 1
ATOM 10584 C C . VAL D 1 130 ? 1.199 5.571 60.057 1.00 23.89 109 VAL D C 1
ATOM 10585 O O . VAL D 1 130 ? 1.080 5.804 61.262 1.00 24.91 109 VAL D O 1
ATOM 10589 N N . ILE D 1 131 ? 0.307 5.977 59.153 1.00 24.02 110 ILE D N 1
ATOM 10590 C CA . ILE D 1 131 ? -0.888 6.752 59.526 1.00 25.51 110 ILE D CA 1
ATOM 10591 C C . ILE D 1 131 ? -1.795 5.940 60.415 1.00 26.47 110 ILE D C 1
ATOM 10592 O O . ILE D 1 131 ? -2.254 6.464 61.426 1.00 26.73 110 ILE D O 1
ATOM 10597 N N . ALA D 1 132 ? -2.001 4.660 60.071 1.00 27.24 111 ALA D N 1
ATOM 10598 C CA . ALA D 1 132 ? -2.799 3.749 60.920 1.00 28.43 111 ALA D CA 1
ATOM 10599 C C . ALA D 1 132 ? -2.241 3.690 62.346 1.00 29.51 111 ALA D C 1
ATOM 10600 O O . ALA D 1 132 ? -2.966 3.925 63.330 1.00 30.05 111 ALA D O 1
ATOM 10602 N N . ASN D 1 133 ? -0.951 3.390 62.453 1.00 29.56 112 ASN D N 1
ATOM 10603 C CA . ASN D 1 133 ? -0.298 3.326 63.750 1.00 30.51 112 ASN D CA 1
ATOM 10604 C C . ASN D 1 133 ? -0.187 4.623 64.540 1.00 31.12 112 ASN D C 1
ATOM 10605 O O . ASN D 1 133 ? -0.277 4.597 65.778 1.00 30.81 112 ASN D O 1
ATOM 10610 N N . ARG D 1 134 ? -0.016 5.753 63.842 1.00 31.05 113 ARG D N 1
ATOM 10611 C CA . ARG D 1 134 ? -0.045 7.061 64.495 1.00 31.77 113 ARG D CA 1
ATOM 10612 C C . ARG D 1 134 ? -1.479 7.471 64.912 1.00 33.27 113 ARG D C 1
ATOM 10613 O O . ARG D 1 134 ? -1.677 8.067 65.975 1.00 33.16 113 ARG D O 1
ATOM 10621 N N . ALA D 1 135 ? -2.462 7.165 64.066 1.00 34.33 114 ALA D N 1
ATOM 10622 C CA . ALA D 1 135 ? -3.864 7.305 64.454 1.00 36.01 114 ALA D CA 1
ATOM 10623 C C . ALA D 1 135 ? -4.163 6.459 65.722 1.00 37.56 114 ALA D C 1
ATOM 10624 O O . ALA D 1 135 ? -4.698 6.988 66.707 1.00 38.56 114 ALA D O 1
ATOM 10626 N N . LEU D 1 136 ? -3.803 5.168 65.701 1.00 38.23 115 LEU D N 1
ATOM 10627 C CA . LEU D 1 136 ? -3.983 4.280 66.873 1.00 39.86 115 LEU D CA 1
ATOM 10628 C C . LEU D 1 136 ? -3.462 4.921 68.158 1.00 41.46 115 LEU D C 1
ATOM 10629 O O . LEU D 1 136 ? -4.180 5.034 69.151 1.00 42.41 115 LEU D O 1
ATOM 10634 N N . GLU D 1 137 ? -2.216 5.364 68.107 1.00 42.78 116 GLU D N 1
ATOM 10635 C CA . GLU D 1 137 ? -1.589 6.108 69.180 1.00 44.00 116 GLU D CA 1
ATOM 10636 C C . GLU D 1 137 ? -2.426 7.317 69.678 1.00 44.78 116 GLU D C 1
ATOM 10637 O O . GLU D 1 137 ? -2.587 7.485 70.892 1.00 45.54 116 GLU D O 1
ATOM 10643 N N . HIS D 1 138 ? -2.956 8.136 68.762 1.00 44.70 117 HIS D N 1
ATOM 10644 C CA . HIS D 1 138 ? -3.857 9.246 69.121 1.00 44.97 117 HIS D CA 1
ATOM 10645 C C . HIS D 1 138 ? -5.123 8.746 69.847 1.00 45.45 117 HIS D C 1
ATOM 10646 O O . HIS D 1 138 ? -5.733 9.489 70.615 1.00 45.70 117 HIS D O 1
ATOM 10653 N N . LEU D 1 139 ? -5.521 7.503 69.570 1.00 45.18 118 LEU D N 1
ATOM 10654 C CA . LEU D 1 139 ? -6.632 6.850 70.259 1.00 45.08 118 LEU D CA 1
ATOM 10655 C C . LEU D 1 139 ? -6.173 6.062 71.486 1.00 46.24 118 LEU D C 1
ATOM 10656 O O . LEU D 1 139 ? -6.927 5.255 72.024 1.00 47.03 118 LEU D O 1
ATOM 10661 N N . GLY D 1 140 ? -4.936 6.280 71.920 1.00 46.90 119 GLY D N 1
ATOM 10662 C CA . GLY D 1 140 ? -4.355 5.511 73.026 1.00 47.61 119 GLY D CA 1
ATOM 10663 C C . GLY D 1 140 ? -4.463 4.000 72.879 1.00 47.88 119 GLY D C 1
ATOM 10664 O O . GLY D 1 140 ? -4.690 3.295 73.866 1.00 48.19 119 GLY D O 1
ATOM 10665 N N . ARG D 1 141 ? -4.316 3.499 71.649 1.00 47.62 120 ARG D N 1
ATOM 10666 C CA . ARG D 1 141 ? -4.319 2.060 71.380 1.00 47.42 120 ARG D CA 1
ATOM 10667 C C . ARG D 1 141 ? -2.906 1.643 70.964 1.00 47.06 120 ARG D C 1
ATOM 10668 O O . ARG D 1 141 ? -2.106 2.493 70.559 1.00 47.07 120 ARG D O 1
ATOM 10676 N N . PRO D 1 142 ? -2.575 0.344 71.093 1.00 46.60 121 PRO D N 1
ATOM 10677 C CA . PRO D 1 142 ? -1.230 -0.099 70.730 1.00 46.24 121 PRO D CA 1
ATOM 10678 C C . PRO D 1 142 ? -1.004 -0.235 69.215 1.00 45.25 121 PRO D C 1
ATOM 10679 O O . PRO D 1 142 ? -1.971 -0.372 68.445 1.00 44.15 121 PRO D O 1
ATOM 10683 N N . ARG D 1 143 ? 0.268 -0.209 68.802 1.00 44.72 122 ARG D N 1
ATOM 10684 C CA . ARG D 1 143 ? 0.615 -0.412 67.394 1.00 43.86 122 ARG D CA 1
ATOM 10685 C C . ARG D 1 143 ? 0.113 -1.787 67.006 1.00 43.42 122 ARG D C 1
ATOM 10686 O O . ARG D 1 143 ? 0.110 -2.675 67.836 1.00 43.87 122 ARG D O 1
ATOM 10694 N N . GLY D 1 144 ? -0.335 -1.959 65.761 1.00 42.76 123 GLY D N 1
ATOM 10695 C CA . GLY D 1 144 ? -0.802 -3.271 65.283 1.00 41.64 123 GLY D CA 1
ATOM 10696 C C . GLY D 1 144 ? -2.267 -3.585 65.564 1.00 41.23 123 GLY D C 1
ATOM 10697 O O . GLY D 1 144 ? -2.803 -4.591 65.098 1.00 40.46 123 GLY D O 1
ATOM 10698 N N . ASP D 1 145 ? -2.937 -2.709 66.300 1.00 41.04 124 ASP D N 1
ATOM 10699 C CA . ASP D 1 145 ? -4.358 -2.903 66.558 1.00 41.19 124 ASP D CA 1
ATOM 10700 C C . ASP D 1 145 ? -5.198 -2.544 65.343 1.00 40.73 124 ASP D C 1
ATOM 10701 O O . ASP D 1 145 ? -5.958 -1.588 65.379 1.00 41.05 124 ASP D O 1
ATOM 10706 N N . TYR D 1 146 ? -5.070 -3.336 64.283 1.00 40.17 125 TYR D N 1
ATOM 10707 C CA . TYR D 1 146 ? -5.702 -3.052 63.000 1.00 39.46 125 TYR D CA 1
ATOM 10708 C C . TYR D 1 146 ? -7.213 -3.299 62.905 1.00 39.88 125 TYR D C 1
ATOM 10709 O O . TYR D 1 146 ? -7.851 -2.848 61.948 1.00 38.67 125 TYR D O 1
ATOM 10718 N N . GLN D 1 147 ? -7.793 -4.024 63.874 1.00 40.67 126 GLN D N 1
ATOM 10719 C CA . GLN D 1 147 ? -9.267 -4.160 63.934 1.00 40.50 126 GLN D CA 1
ATOM 10720 C C . GLN D 1 147 ? -9.899 -2.811 64.280 1.00 40.04 126 GLN D C 1
ATOM 10721 O O . GLN D 1 147 ? -11.017 -2.534 63.881 1.00 40.48 126 GLN D O 1
ATOM 10723 N N . THR D 1 148 ? -9.163 -1.984 65.019 1.00 39.84 127 THR D N 1
ATOM 10724 C CA . THR D 1 148 ? -9.537 -0.594 65.315 1.00 39.91 127 THR D CA 1
ATOM 10725 C C . THR D 1 148 ? -9.237 0.421 64.181 1.00 38.28 127 THR D C 1
ATOM 10726 O O . THR D 1 148 ? -10.125 1.168 63.809 1.00 38.02 127 THR D O 1
ATOM 10730 N N . ILE D 1 149 ? -7.984 0.480 63.696 1.00 37.16 128 ILE D N 1
ATOM 10731 C CA . ILE D 1 149 ? -7.620 1.276 62.491 1.00 35.11 128 ILE D CA 1
ATOM 10732 C C . ILE D 1 149 ? -6.848 0.384 61.546 1.00 33.93 128 ILE D C 1
ATOM 10733 O O . ILE D 1 149 ? -5.727 -0.027 61.847 1.00 33.32 128 ILE D O 1
ATOM 10738 N N . HIS D 1 150 ? -7.456 0.087 60.404 1.00 32.83 129 HIS D N 1
ATOM 10739 C CA . HIS D 1 150 ? -6.868 -0.830 59.473 1.00 32.44 129 HIS D CA 1
ATOM 10740 C C . HIS D 1 150 ? -6.142 -0.148 58.317 1.00 31.20 129 HIS D C 1
ATOM 10741 O O . HIS D 1 150 ? -6.729 0.684 57.629 1.00 31.83 129 HIS D O 1
ATOM 10748 N N . PRO D 1 151 ? -4.865 -0.511 58.086 1.00 30.31 130 PRO D N 1
ATOM 10749 C CA . PRO D 1 151 ? -4.129 0.190 57.019 1.00 29.95 130 PRO D CA 1
ATOM 10750 C C . PRO D 1 151 ? -4.804 0.093 55.654 1.00 30.28 130 PRO D C 1
ATOM 10751 O O . PRO D 1 151 ? -4.804 1.063 54.900 1.00 29.93 130 PRO D O 1
ATOM 10755 N N . ASN D 1 152 ? -5.378 -1.064 55.332 1.00 30.30 131 ASN D N 1
ATOM 10756 C CA . ASN D 1 152 ? -5.979 -1.233 54.025 1.00 31.51 131 ASN D CA 1
ATOM 10757 C C . ASN D 1 152 ? -7.440 -0.808 54.054 1.00 31.52 131 ASN D C 1
ATOM 10758 O O . ASN D 1 152 ? -7.863 -0.014 53.214 1.00 30.62 131 ASN D O 1
ATOM 10763 N N . ASP D 1 153 ? -8.191 -1.311 55.044 1.00 31.29 132 ASP D N 1
ATOM 10764 C CA . ASP D 1 153 ? -9.640 -1.142 55.056 1.00 31.62 132 ASP D CA 1
ATOM 10765 C C . ASP D 1 153 ? -10.055 0.265 55.476 1.00 30.85 132 ASP D C 1
ATOM 10766 O O . ASP D 1 153 ? -11.097 0.766 55.028 1.00 30.90 132 ASP D O 1
ATOM 10771 N N . ASP D 1 154 ? -9.267 0.896 56.344 1.00 29.66 133 ASP D N 1
ATOM 10772 C CA . ASP D 1 154 ? -9.579 2.242 56.784 1.00 29.01 133 ASP D CA 1
ATOM 10773 C C . ASP D 1 154 ? -8.737 3.331 56.096 1.00 28.37 133 ASP D C 1
ATOM 10774 O O . ASP D 1 154 ? -9.280 4.240 55.439 1.00 28.48 133 ASP D O 1
ATOM 10779 N N . VAL D 1 155 ? -7.417 3.271 56.261 1.00 27.67 134 VAL D N 1
ATOM 10780 C CA . VAL D 1 155 ? -6.573 4.358 55.758 1.00 26.42 134 VAL D CA 1
ATOM 10781 C C . VAL D 1 155 ? -6.557 4.351 54.206 1.00 26.11 134 VAL D C 1
ATOM 10782 O O . VAL D 1 155 ? -6.533 5.412 53.575 1.00 25.10 134 VAL D O 1
ATOM 10786 N N . ASN D 1 156 ? -6.601 3.154 53.619 1.00 25.34 135 ASN D N 1
ATOM 10787 C CA . ASN D 1 156 ? -6.678 2.992 52.168 1.00 25.73 135 ASN D CA 1
ATOM 10788 C C . ASN D 1 156 ? -8.097 2.844 51.622 1.00 26.27 135 ASN D C 1
ATOM 10789 O O . ASN D 1 156 ? -8.276 2.448 50.460 1.00 25.56 135 ASN D O 1
ATOM 10794 N N . MET D 1 157 ? -9.105 3.178 52.432 1.00 27.16 136 MET D N 1
ATOM 10795 C CA . MET D 1 157 ? -10.512 3.039 51.999 1.00 27.38 136 MET D CA 1
ATOM 10796 C C . MET D 1 157 ? -10.790 3.828 50.737 1.00 27.91 136 MET D C 1
ATOM 10797 O O . MET D 1 157 ? -10.388 4.995 50.650 1.00 27.28 136 MET D O 1
ATOM 10802 N N . SER D 1 158 ? -11.482 3.198 49.774 1.00 27.90 137 SER D N 1
ATOM 10803 C CA . SER D 1 158 ? -11.865 3.835 48.493 1.00 28.88 137 SER D CA 1
ATOM 10804 C C . SER D 1 158 ? -10.673 4.200 47.576 1.00 28.99 137 SER D C 1
ATOM 10805 O O . SER D 1 158 ? -10.879 4.904 46.593 1.00 29.22 137 SER D O 1
ATOM 10808 N N . GLN D 1 159 ? -9.454 3.723 47.883 1.00 28.76 138 GLN D N 1
ATOM 10809 C CA . GLN D 1 159 ? -8.247 4.121 47.136 1.00 28.11 138 GLN D CA 1
ATOM 10810 C C . GLN D 1 159 ? -7.504 2.917 46.582 1.00 27.79 138 GLN D C 1
ATOM 10811 O O . GLN D 1 159 ? -7.648 1.807 47.065 1.00 27.39 138 GLN D O 1
ATOM 10817 N N . SER D 1 160 ? -6.713 3.133 45.547 1.00 27.13 139 SER D N 1
ATOM 10818 C CA . SER D 1 160 ? -5.683 2.149 45.214 1.00 27.26 139 SER D CA 1
ATOM 10819 C C . SER D 1 160 ? -4.473 2.967 44.879 1.00 26.82 139 SER D C 1
ATOM 10820 O O . SER D 1 160 ? -4.585 4.197 44.673 1.00 27.05 139 SER D O 1
ATOM 10823 N N . THR D 1 161 ? -3.332 2.295 44.822 1.00 25.56 140 THR D N 1
ATOM 10824 C CA . THR D 1 161 ? -2.068 2.902 44.432 1.00 25.34 140 THR D CA 1
ATOM 10825 C C . THR D 1 161 ? -2.202 3.687 43.150 1.00 24.59 140 THR D C 1
ATOM 10826 O O . THR D 1 161 ? -1.633 4.754 43.021 1.00 24.39 140 THR D O 1
ATOM 10830 N N . ASN D 1 162 ? -2.945 3.144 42.202 1.00 23.73 141 ASN D N 1
ATOM 10831 C CA . ASN D 1 162 ? -2.948 3.666 40.861 1.00 24.00 141 ASN D CA 1
ATOM 10832 C C . ASN D 1 162 ? -3.691 5.012 40.675 1.00 23.47 141 ASN D C 1
ATOM 10833 O O . ASN D 1 162 ? -3.539 5.665 39.649 1.00 23.03 141 ASN D O 1
ATOM 10838 N N . ASP D 1 163 ? -4.470 5.433 41.665 1.00 22.51 142 ASP D N 1
ATOM 10839 C CA . ASP D 1 163 ? -4.900 6.832 41.710 1.00 23.75 142 ASP D CA 1
ATOM 10840 C C . ASP D 1 163 ? -4.199 7.632 42.853 1.00 22.95 142 ASP D C 1
ATOM 10841 O O . ASP D 1 163 ? -3.918 8.821 42.684 1.00 22.92 142 ASP D O 1
ATOM 10846 N N . VAL D 1 164 ? -3.915 6.999 43.983 1.00 20.65 143 VAL D N 1
ATOM 10847 C CA . VAL D 1 164 ? -3.265 7.722 45.077 1.00 21.38 143 VAL D CA 1
ATOM 10848 C C . VAL D 1 164 ? -1.861 8.233 44.729 1.00 20.77 143 VAL D C 1
ATOM 10849 O O . VAL D 1 164 ? -1.525 9.406 45.012 1.00 20.80 143 VAL D O 1
ATOM 10853 N N . TYR D 1 165 ? -1.060 7.363 44.107 1.00 19.72 144 TYR D N 1
ATOM 10854 C CA . TYR D 1 165 ? 0.360 7.643 43.903 1.00 18.89 144 TYR D CA 1
ATOM 10855 C C . TYR D 1 165 ? 0.603 8.705 42.842 1.00 18.55 144 TYR D C 1
ATOM 10856 O O . TYR D 1 165 ? 1.354 9.657 43.097 1.00 18.86 144 TYR D O 1
ATOM 10865 N N . PRO D 1 166 ? -0.004 8.548 41.650 1.00 18.51 145 PRO D N 1
ATOM 10866 C CA . PRO D 1 166 ? 0.249 9.589 40.649 1.00 19.22 145 PRO D CA 1
ATOM 10867 C C . PRO D 1 166 ? -0.314 10.929 41.085 1.00 19.17 145 PRO D C 1
ATOM 10868 O O . PRO D 1 166 ? 0.210 11.959 40.679 1.00 19.73 145 PRO D O 1
ATOM 10872 N N . THR D 1 167 ? -1.363 10.907 41.899 1.00 18.66 146 THR D N 1
ATOM 10873 C CA . THR D 1 167 ? -1.930 12.150 42.402 1.00 18.68 146 THR D CA 1
ATOM 10874 C C . THR D 1 167 ? -0.954 12.793 43.406 1.00 19.08 146 THR D C 1
ATOM 10875 O O . THR D 1 167 ? -0.651 13.995 43.315 1.00 19.45 146 THR D O 1
ATOM 10879 N N . ALA D 1 168 ? -0.467 11.987 44.354 1.00 17.91 147 ALA D N 1
ATOM 10880 C CA . ALA D 1 168 ? 0.567 12.460 45.281 1.00 17.83 147 ALA D CA 1
ATOM 10881 C C . ALA D 1 168 ? 1.849 12.922 44.550 1.00 17.34 147 ALA D C 1
ATOM 10882 O O . ALA D 1 168 ? 2.487 13.868 44.971 1.00 18.24 147 ALA D O 1
ATOM 10884 N N . VAL D 1 169 ? 2.214 12.274 43.451 1.00 18.00 148 VAL D N 1
ATOM 10885 C CA . VAL D 1 169 ? 3.410 12.690 42.682 1.00 16.78 148 VAL D CA 1
ATOM 10886 C C . VAL D 1 169 ? 3.165 14.076 42.095 1.00 18.77 148 VAL D C 1
ATOM 10887 O O . VAL D 1 169 ? 4.008 14.986 42.234 1.00 19.76 148 VAL D O 1
ATOM 10891 N N . ARG D 1 170 ? 1.986 14.268 41.493 1.00 18.16 149 ARG D N 1
ATOM 10892 C CA . ARG D 1 170 ? 1.657 15.574 40.927 1.00 18.54 149 ARG D CA 1
ATOM 10893 C C . ARG D 1 170 ? 1.643 16.655 41.996 1.00 18.18 149 ARG D C 1
ATOM 10894 O O . ARG D 1 170 ? 2.118 17.755 41.770 1.00 18.16 149 ARG D O 1
ATOM 10902 N N . LEU D 1 171 ? 1.120 16.319 43.170 1.00 17.75 150 LEU D N 1
ATOM 10903 C CA . LEU D 1 171 ? 1.023 17.304 44.250 1.00 17.81 150 LEU D CA 1
ATOM 10904 C C . LEU D 1 171 ? 2.387 17.724 44.803 1.00 16.67 150 LEU D C 1
ATOM 10905 O O . LEU D 1 171 ? 2.618 18.895 45.080 1.00 18.55 150 LEU D O 1
ATOM 10910 N N . ALA D 1 172 ? 3.261 16.751 44.984 1.00 15.79 151 ALA D N 1
ATOM 10911 C CA . ALA D 1 172 ? 4.601 16.951 45.482 1.00 16.41 151 ALA D CA 1
ATOM 10912 C C . ALA D 1 172 ? 5.369 17.908 44.572 1.00 17.36 151 ALA D C 1
ATOM 10913 O O . ALA D 1 172 ? 6.078 18.795 45.063 1.00 16.80 151 ALA D O 1
ATOM 10915 N N . LEU D 1 173 ? 5.219 17.719 43.262 1.00 17.33 152 LEU D N 1
ATOM 10916 C CA . LEU D 1 173 ? 5.846 18.612 42.288 1.00 19.32 152 LEU D CA 1
ATOM 10917 C C . LEU D 1 173 ? 5.278 20.041 42.385 1.00 20.03 152 LEU D C 1
ATOM 10918 O O . LEU D 1 173 ? 6.041 21.030 42.411 1.00 20.51 152 LEU D O 1
ATOM 10923 N N . LEU D 1 174 ? 3.951 20.149 42.474 1.00 20.85 153 LEU D N 1
ATOM 10924 C CA . LEU D 1 174 ? 3.294 21.457 42.677 1.00 21.76 153 LEU D CA 1
ATOM 10925 C C . LEU D 1 174 ? 3.772 22.156 43.970 1.00 22.63 153 LEU D C 1
ATOM 10926 O O . LEU D 1 174 ? 4.062 23.342 43.952 1.00 23.72 153 LEU D O 1
ATOM 10931 N N . LEU D 1 175 ? 3.870 21.419 45.071 1.00 23.42 154 LEU D N 1
ATOM 10932 C CA . LEU D 1 175 ? 4.339 21.981 46.346 1.00 24.85 154 LEU D CA 1
ATOM 10933 C C . LEU D 1 175 ? 5.817 22.378 46.321 1.00 24.68 154 LEU D C 1
ATOM 10934 O O . LEU D 1 175 ? 6.281 23.147 47.178 1.00 25.23 154 LEU D O 1
ATOM 10939 N N . SER D 1 176 ? 6.559 21.846 45.355 1.00 23.59 155 SER D N 1
ATOM 10940 C CA . SER D 1 176 ? 7.992 22.113 45.273 1.00 23.19 155 SER D CA 1
ATOM 10941 C C . SER D 1 176 ? 8.334 23.231 44.287 1.00 23.28 155 SER D C 1
ATOM 10942 O O . SER D 1 176 ? 9.511 23.630 44.165 1.00 23.00 155 SER D O 1
ATOM 10945 N N . GLN D 1 177 ? 7.318 23.723 43.574 1.00 24.10 156 GLN D N 1
ATOM 10946 C CA . GLN D 1 177 ? 7.506 24.761 42.542 1.00 25.26 156 GLN D CA 1
ATOM 10947 C C . GLN D 1 177 ? 8.081 26.056 43.084 1.00 25.42 156 GLN D C 1
ATOM 10948 O O . GLN D 1 177 ? 8.926 26.678 42.479 1.00 24.63 156 GLN D O 1
ATOM 10954 N N . ASN D 1 178 ? 7.536 26.488 44.198 1.00 26.75 157 ASN D N 1
ATOM 10955 C CA . ASN D 1 178 ? 7.843 27.781 44.735 1.00 29.17 157 ASN D CA 1
ATOM 10956 C C . ASN D 1 178 ? 9.354 27.902 45.083 1.00 28.64 157 ASN D C 1
ATOM 10957 O O . ASN D 1 178 ? 9.946 28.977 44.945 1.00 28.87 157 ASN D O 1
ATOM 10962 N N . GLN D 1 179 ? 9.984 26.800 45.486 1.00 26.64 158 GLN D N 1
ATOM 10963 C CA . GLN D 1 179 ? 11.387 26.886 45.849 1.00 25.76 158 GLN D CA 1
ATOM 10964 C C . GLN D 1 179 ? 12.245 27.191 44.599 1.00 24.88 158 GLN D C 1
ATOM 10965 O O . GLN D 1 179 ? 13.189 27.994 44.685 1.00 24.30 158 GLN D O 1
ATOM 10967 N N . VAL D 1 180 ? 11.913 26.571 43.462 1.00 21.80 159 VAL D N 1
ATOM 10968 C CA . VAL D 1 180 ? 12.586 26.879 42.214 1.00 22.44 159 VAL D CA 1
ATOM 10969 C C . VAL D 1 180 ? 12.311 28.300 41.701 1.00 22.75 159 VAL D C 1
ATOM 10970 O O . VAL D 1 180 ? 13.219 28.975 41.203 1.00 23.59 159 VAL D O 1
ATOM 10974 N N . GLN D 1 181 ? 11.052 28.736 41.775 1.00 22.47 160 GLN D N 1
ATOM 10975 C CA . GLN D 1 181 ? 10.688 30.082 41.351 1.00 23.03 160 GLN D CA 1
ATOM 10976 C C . GLN D 1 181 ? 11.438 31.173 42.123 1.00 23.29 160 GLN D C 1
ATOM 10977 O O . GLN D 1 181 ? 12.023 32.105 41.510 1.00 21.93 160 GLN D O 1
ATOM 10983 N N . THR D 1 182 ? 11.434 31.034 43.450 1.00 22.47 161 THR D N 1
ATOM 10984 C CA . THR D 1 182 ? 12.139 31.966 44.355 1.00 24.41 161 THR D CA 1
ATOM 10985 C C . THR D 1 182 ? 13.637 32.110 43.986 1.00 23.84 161 THR D C 1
ATOM 10986 O O . THR D 1 182 ? 14.163 33.225 43.881 1.00 22.89 161 THR D O 1
ATOM 10990 N N . ALA D 1 183 ? 14.304 30.971 43.787 1.00 23.37 162 ALA D N 1
ATOM 10991 C CA . ALA D 1 183 ? 15.707 30.945 43.431 1.00 22.92 162 ALA D CA 1
ATOM 10992 C C . ALA D 1 183 ? 15.966 31.615 42.070 1.00 22.77 162 ALA D C 1
ATOM 10993 O O . ALA D 1 183 ? 16.917 32.342 41.893 1.00 21.85 162 ALA D O 1
ATOM 10995 N N . LEU D 1 184 ? 15.084 31.368 41.113 1.00 23.92 163 LEU D N 1
ATOM 10996 C CA . LEU D 1 184 ? 15.229 31.903 39.751 1.00 24.33 163 LEU D CA 1
ATOM 10997 C C . LEU D 1 184 ? 15.107 33.429 39.801 1.00 24.77 163 LEU D C 1
ATOM 10998 O O . LEU D 1 184 ? 15.951 34.143 39.238 1.00 25.08 163 LEU D O 1
ATOM 11003 N N . HIS D 1 185 ? 14.098 33.911 40.529 1.00 25.23 164 HIS D N 1
ATOM 11004 C CA . HIS D 1 185 ? 13.919 35.332 40.778 1.00 25.78 164 HIS D CA 1
ATOM 11005 C C . HIS D 1 185 ? 15.112 35.959 41.503 1.00 25.37 164 HIS D C 1
ATOM 11006 O O . HIS D 1 185 ? 15.560 37.039 41.125 1.00 25.97 164 HIS D O 1
ATOM 11013 N N . ARG D 1 186 ? 15.612 35.279 42.524 1.00 24.57 165 ARG D N 1
ATOM 11014 C CA . ARG D 1 186 ? 16.820 35.711 43.237 1.00 25.30 165 ARG D CA 1
ATOM 11015 C C . ARG D 1 186 ? 18.038 35.835 42.299 1.00 24.22 165 ARG D C 1
ATOM 11016 O O . ARG D 1 186 ? 18.780 36.812 42.383 1.00 24.09 165 ARG D O 1
ATOM 11024 N N . LEU D 1 187 ? 18.255 34.835 41.438 1.00 22.05 166 LEU D N 1
ATOM 11025 C CA . LEU D 1 187 ? 19.407 34.878 40.557 1.00 21.64 166 LEU D CA 1
ATOM 11026 C C . LEU D 1 187 ? 19.225 36.012 39.514 1.00 22.17 166 LEU D C 1
ATOM 11027 O O . LEU D 1 187 ? 20.169 36.748 39.206 1.00 21.43 166 LEU D O 1
ATOM 11032 N N . ILE D 1 188 ? 18.011 36.128 38.993 1.00 21.78 167 ILE D N 1
ATOM 11033 C CA . ILE D 1 188 ? 17.668 37.195 38.024 1.00 22.78 167 ILE D CA 1
ATOM 11034 C C . ILE D 1 188 ? 17.975 38.585 38.608 1.00 22.89 167 ILE D C 1
ATOM 11035 O O . ILE D 1 188 ? 18.676 39.374 37.987 1.00 23.37 167 ILE D O 1
ATOM 11040 N N . ALA D 1 189 ? 17.527 38.825 39.842 1.00 23.47 168 ALA D N 1
ATOM 11041 C CA . ALA D 1 189 ? 17.761 40.096 40.533 1.00 23.96 168 ALA D CA 1
ATOM 11042 C C . ALA D 1 189 ? 19.254 40.343 40.653 1.00 23.79 168 ALA D C 1
ATOM 11043 O O . ALA D 1 189 ? 19.714 41.455 40.391 1.00 24.91 168 ALA D O 1
ATOM 11045 N N . ALA D 1 190 ? 19.999 39.312 41.052 1.00 22.80 169 ALA D N 1
ATOM 11046 C CA . ALA D 1 190 ? 21.435 39.433 41.202 1.00 22.56 169 ALA D CA 1
ATOM 11047 C C . ALA D 1 190 ? 22.098 39.899 39.901 1.00 22.32 169 ALA D C 1
ATOM 11048 O O . ALA D 1 190 ? 22.980 40.785 39.923 1.00 22.30 169 ALA D O 1
ATOM 11050 N N . PHE D 1 191 ? 21.736 39.254 38.795 1.00 21.52 170 PHE D N 1
ATOM 11051 C CA . PHE D 1 191 ? 22.266 39.590 37.502 1.00 22.02 170 PHE D CA 1
ATOM 11052 C C . PHE D 1 191 ? 21.833 40.993 37.076 1.00 22.91 170 PHE D C 1
ATOM 11053 O O . PHE D 1 191 ? 22.638 41.721 36.504 1.00 23.01 170 PHE D O 1
ATOM 11061 N N . GLU D 1 192 ? 20.570 41.352 37.320 1.00 23.71 171 GLU D N 1
ATOM 11062 C CA . GLU D 1 192 ? 20.079 42.687 36.945 1.00 25.09 171 GLU D CA 1
ATOM 11063 C C . GLU D 1 192 ? 20.868 43.805 37.613 1.00 24.90 171 GLU D C 1
ATOM 11064 O O . GLU D 1 192 ? 21.160 44.818 36.983 1.00 24.64 171 GLU D O 1
ATOM 11070 N N . ALA D 1 193 ? 21.128 43.649 38.909 1.00 24.73 172 ALA D N 1
ATOM 11071 C CA . ALA D 1 193 ? 21.894 44.646 39.672 1.00 24.37 172 ALA D CA 1
ATOM 11072 C C . ALA D 1 193 ? 23.359 44.783 39.192 1.00 24.17 172 ALA D C 1
ATOM 11073 O O . ALA D 1 193 ? 23.891 45.874 39.147 1.00 24.50 172 ALA D O 1
ATOM 11075 N N . LYS D 1 194 ? 24.006 43.696 38.806 1.00 24.14 173 LYS D N 1
ATOM 11076 C CA . LYS D 1 194 ? 25.362 43.829 38.256 1.00 24.12 173 LYS D CA 1
ATOM 11077 C C . LYS D 1 194 ? 25.313 44.443 36.851 1.00 24.30 173 LYS D C 1
ATOM 11078 O O . LYS D 1 194 ? 26.272 45.092 36.410 1.00 23.77 173 LYS D O 1
ATOM 11084 N N . GLY D 1 195 ? 24.196 44.240 36.149 1.00 23.54 174 GLY D N 1
ATOM 11085 C CA . GLY D 1 195 ? 24.036 44.844 34.827 1.00 25.28 174 GLY D CA 1
ATOM 11086 C C . GLY D 1 195 ? 23.987 46.372 34.948 1.00 26.85 174 GLY D C 1
ATOM 11087 O O . GLY D 1 195 ? 24.426 47.107 34.026 1.00 26.54 174 GLY D O 1
ATOM 11088 N N . ARG D 1 196 ? 23.455 46.852 36.077 1.00 26.82 175 ARG D N 1
ATOM 11089 C CA . ARG D 1 196 ? 23.423 48.300 36.336 1.00 27.97 175 ARG D CA 1
ATOM 11090 C C . ARG D 1 196 ? 24.820 48.725 36.809 1.00 27.80 175 ARG D C 1
ATOM 11091 O O . ARG D 1 196 ? 25.412 49.636 36.237 1.00 27.84 175 ARG D O 1
ATOM 11099 N N . GLU D 1 197 ? 25.374 48.004 37.780 1.00 27.43 176 GLU D N 1
ATOM 11100 C CA . GLU D 1 197 ? 26.685 48.336 38.262 1.00 28.07 176 GLU D CA 1
ATOM 11101 C C . GLU D 1 197 ? 27.708 48.460 37.130 1.00 28.06 176 GLU D C 1
ATOM 11102 O O . GLU D 1 197 ? 28.580 49.343 37.171 1.00 28.44 176 GLU D O 1
ATOM 11108 N N . PHE D 1 198 ? 27.596 47.597 36.129 1.00 26.69 177 PHE D N 1
ATOM 11109 C CA . PHE D 1 198 ? 28.590 47.508 35.054 1.00 27.16 177 PHE D CA 1
ATOM 11110 C C . PHE D 1 198 ? 28.217 48.230 33.759 1.00 27.40 177 PHE D C 1
ATOM 11111 O O . PHE D 1 198 ? 28.850 48.034 32.733 1.00 27.51 177 PHE D O 1
ATOM 11119 N N . ALA D 1 199 ? 27.222 49.102 33.816 1.00 28.30 178 ALA D N 1
ATOM 11120 C CA . ALA D 1 199 ? 26.725 49.770 32.615 1.00 28.61 178 ALA D CA 1
ATOM 11121 C C . ALA D 1 199 ? 27.786 50.634 31.877 1.00 28.77 178 ALA D C 1
ATOM 11122 O O . ALA D 1 199 ? 27.748 50.758 30.652 1.00 29.38 178 ALA D O 1
ATOM 11124 N N . THR D 1 200 ? 28.738 51.215 32.599 1.00 28.62 179 THR D N 1
ATOM 11125 C CA . THR D 1 200 ? 29.750 52.074 31.938 1.00 28.87 179 THR D CA 1
ATOM 11126 C C . THR D 1 200 ? 31.030 51.316 31.587 1.00 29.61 179 THR D C 1
ATOM 11127 O O . THR D 1 200 ? 31.966 51.899 31.036 1.00 30.36 179 THR D O 1
ATOM 11131 N N . VAL D 1 201 ? 31.073 50.022 31.918 1.00 29.72 180 VAL D N 1
ATOM 11132 C CA . VAL D 1 201 ? 32.279 49.203 31.739 1.00 28.64 180 VAL D CA 1
ATOM 11133 C C . VAL D 1 201 ? 32.404 48.685 30.299 1.00 28.72 180 VAL D C 1
ATOM 11134 O O . VAL D 1 201 ? 31.836 47.637 29.946 1.00 28.65 180 VAL D O 1
ATOM 11138 N N . ILE D 1 202 ? 33.154 49.407 29.467 1.00 28.27 181 ILE D N 1
ATOM 11139 C CA . ILE D 1 202 ? 33.316 48.986 28.073 1.00 29.04 181 ILE D CA 1
ATOM 11140 C C . ILE D 1 202 ? 34.315 47.841 27.975 1.00 27.87 181 ILE D C 1
ATOM 11141 O O . ILE D 1 202 ? 35.286 47.799 28.748 1.00 27.90 181 ILE D O 1
ATOM 11146 N N . LYS D 1 203 ? 34.099 46.948 27.008 1.00 25.96 182 LYS D N 1
ATOM 11147 C CA . LYS D 1 203 ? 34.911 45.740 26.870 1.00 25.40 182 LYS D CA 1
ATOM 11148 C C . LYS D 1 203 ? 34.741 45.155 25.471 1.00 25.61 182 LYS D C 1
ATOM 11149 O O . LYS D 1 203 ? 33.888 45.621 24.721 1.00 26.49 182 LYS D O 1
ATOM 11155 N N . ILE D 1 204 ? 35.551 44.162 25.114 1.00 24.89 183 ILE D N 1
ATOM 11156 C CA . ILE D 1 204 ? 35.457 43.574 23.776 1.00 24.88 183 ILE D CA 1
ATOM 11157 C C . ILE D 1 204 ? 34.509 42.376 23.772 1.00 24.47 183 ILE D C 1
ATOM 11158 O O . ILE D 1 204 ? 34.672 41.420 24.555 1.00 25.62 183 ILE D O 1
ATOM 11163 N N . GLY D 1 205 ? 33.483 42.454 22.935 1.00 23.23 184 GLY D N 1
ATOM 11164 C CA . GLY D 1 205 ? 32.679 41.289 22.574 1.00 22.70 184 GLY D CA 1
ATOM 11165 C C . GLY D 1 205 ? 33.524 40.229 21.888 1.00 23.28 184 GLY D C 1
ATOM 11166 O O . GLY D 1 205 ? 34.499 40.534 21.208 1.00 23.66 184 GLY D O 1
ATOM 11167 N N . ARG D 1 206 ? 33.159 38.966 22.073 1.00 23.22 185 ARG D N 1
ATOM 11168 C CA . ARG D 1 206 ? 33.929 37.880 21.491 1.00 22.27 185 ARG D CA 1
ATOM 11169 C C . ARG D 1 206 ? 32.975 36.900 20.872 1.00 21.50 185 ARG D C 1
ATOM 11170 O O . ARG D 1 206 ? 32.049 36.439 21.536 1.00 22.02 185 ARG D O 1
ATOM 11178 N N . THR D 1 207 ? 33.193 36.617 19.594 1.00 21.40 186 THR D N 1
ATOM 11179 C CA . THR D 1 207 ? 32.380 35.685 18.831 1.00 21.76 186 THR D CA 1
ATOM 11180 C C . THR D 1 207 ? 33.257 34.565 18.278 1.00 21.64 186 THR D C 1
ATOM 11181 O O . THR D 1 207 ? 34.320 34.821 17.701 1.00 21.53 186 THR D O 1
ATOM 11185 N N . GLN D 1 208 ? 32.826 33.326 18.485 1.00 21.82 187 GLN D N 1
ATOM 11186 C CA . GLN D 1 208 ? 33.640 32.163 18.125 1.00 22.78 187 GLN D CA 1
ATOM 11187 C C . GLN D 1 208 ? 35.032 32.264 18.826 1.00 23.50 187 GLN D C 1
ATOM 11188 O O . GLN D 1 208 ? 36.041 31.686 18.368 1.00 23.96 187 GLN D O 1
ATOM 11194 N N . LEU D 1 209 ? 35.033 32.970 19.961 1.00 23.91 188 LEU D N 1
ATOM 11195 C CA . LEU D 1 209 ? 36.220 33.332 20.771 1.00 24.82 188 LEU D CA 1
ATOM 11196 C C . LEU D 1 209 ? 37.190 34.303 20.109 1.00 25.47 188 LEU D C 1
ATOM 11197 O O . LEU D 1 209 ? 38.301 34.528 20.631 1.00 26.63 188 LEU D O 1
ATOM 11202 N N . GLN D 1 210 ? 36.776 34.903 18.997 1.00 25.37 189 GLN D N 1
ATOM 11203 C CA . GLN D 1 210 ? 37.577 35.937 18.336 1.00 25.15 189 GLN D CA 1
ATOM 11204 C C . GLN D 1 210 ? 37.115 37.341 18.746 1.00 25.63 189 GLN D C 1
ATOM 11205 O O . GLN D 1 210 ? 35.901 37.595 18.867 1.00 24.23 189 GLN D O 1
ATOM 11211 N N . ASP D 1 211 ? 38.074 38.243 18.973 1.00 26.30 190 ASP D N 1
ATOM 11212 C CA . ASP D 1 211 ? 37.760 39.635 19.327 1.00 27.21 190 ASP D CA 1
ATOM 11213 C C . ASP D 1 211 ? 36.827 40.167 18.256 1.00 27.61 190 ASP D C 1
ATOM 11214 O O . ASP D 1 211 ? 37.075 39.934 17.061 1.00 26.69 190 ASP D O 1
ATOM 11219 N N . ALA D 1 212 ? 35.725 40.791 18.685 1.00 27.33 191 ALA D N 1
ATOM 11220 C CA . ALA D 1 212 ? 34.655 41.236 17.773 1.00 28.68 191 ALA D CA 1
ATOM 11221 C C . ALA D 1 212 ? 34.445 42.747 17.883 1.00 28.88 191 ALA D C 1
ATOM 11222 O O . ALA D 1 212 ? 35.323 43.500 17.512 1.00 30.71 191 ALA D O 1
ATOM 11224 N N . VAL D 1 213 ? 33.306 43.199 18.394 1.00 29.61 192 VAL D N 1
ATOM 11225 C CA . VAL D 1 213 ? 33.067 44.643 18.557 1.00 29.60 192 VAL D CA 1
ATOM 11226 C C . VAL D 1 213 ? 32.848 45.012 20.023 1.00 28.75 192 VAL D C 1
ATOM 11227 O O . VAL D 1 213 ? 32.459 44.158 20.803 1.00 28.12 192 VAL D O 1
ATOM 11231 N N . PRO D 1 214 ? 33.088 46.286 20.403 1.00 28.38 193 PRO D N 1
ATOM 11232 C CA . PRO D 1 214 ? 32.864 46.648 21.814 1.00 28.29 193 PRO D CA 1
ATOM 11233 C C . PRO D 1 214 ? 31.415 46.510 22.270 1.00 28.21 193 PRO D C 1
ATOM 11234 O O . PRO D 1 214 ? 30.499 46.719 21.491 1.00 27.60 193 PRO D O 1
ATOM 11238 N N . ILE D 1 215 ? 31.246 46.083 23.526 1.00 27.39 194 ILE D N 1
ATOM 11239 C CA . ILE D 1 215 ? 29.956 45.983 24.185 1.00 26.55 194 ILE D CA 1
ATOM 11240 C C . ILE D 1 215 ? 30.177 46.508 25.612 1.00 26.71 194 ILE D C 1
ATOM 11241 O O . ILE D 1 215 ? 31.273 46.935 25.945 1.00 27.00 194 ILE D O 1
ATOM 11246 N N . THR D 1 216 ? 29.172 46.501 26.465 1.00 26.51 195 THR D N 1
ATOM 11247 C CA . THR D 1 216 ? 29.505 46.740 27.877 1.00 26.22 195 THR D CA 1
ATOM 11248 C C . THR D 1 216 ? 29.376 45.442 28.678 1.00 25.61 195 THR D C 1
ATOM 11249 O O . THR D 1 216 ? 28.693 44.520 28.250 1.00 26.02 195 THR D O 1
ATOM 11253 N N . LEU D 1 217 ? 30.059 45.374 29.817 1.00 23.88 196 LEU D N 1
ATOM 11254 C CA . LEU D 1 217 ? 29.933 44.256 30.725 1.00 22.87 196 LEU D CA 1
ATOM 11255 C C . LEU D 1 217 ? 28.516 44.284 31.370 1.00 22.54 196 LEU D C 1
ATOM 11256 O O . LEU D 1 217 ? 27.944 43.229 31.658 1.00 21.88 196 LEU D O 1
ATOM 11261 N N . GLY D 1 218 ? 27.955 45.490 31.550 1.00 22.79 197 GLY D N 1
ATOM 11262 C CA . GLY D 1 218 ? 26.568 45.653 31.979 1.00 21.70 197 GLY D CA 1
ATOM 11263 C C . GLY D 1 218 ? 25.591 44.911 31.077 1.00 22.71 197 GLY D C 1
ATOM 11264 O O . GLY D 1 218 ? 24.773 44.138 31.556 1.00 22.16 197 GLY D O 1
ATOM 11265 N N . GLN D 1 219 ? 25.670 45.159 29.764 1.00 22.58 198 GLN D N 1
ATOM 11266 C CA . GLN D 1 219 ? 24.839 44.465 28.797 1.00 23.16 198 GLN D CA 1
ATOM 11267 C C . GLN D 1 219 ? 25.028 42.938 28.861 1.00 22.39 198 GLN D C 1
ATOM 11268 O O . GLN D 1 219 ? 24.089 42.201 28.724 1.00 21.85 198 GLN D O 1
ATOM 11274 N N . GLU D 1 220 ? 26.271 42.495 28.994 1.00 22.19 199 GLU D N 1
ATOM 11275 C CA . GLU D 1 220 ? 26.581 41.095 29.176 1.00 22.49 199 GLU D CA 1
ATOM 11276 C C . GLU D 1 220 ? 25.808 40.510 30.378 1.00 22.93 199 GLU D C 1
ATOM 11277 O O . GLU D 1 220 ? 25.162 39.448 30.257 1.00 22.79 199 GLU D O 1
ATOM 11283 N N . PHE D 1 221 ? 25.825 41.208 31.515 1.00 21.79 200 PHE D N 1
ATOM 11284 C CA . PHE D 1 221 ? 25.157 40.684 32.713 1.00 22.59 200 PHE D CA 1
ATOM 11285 C C . PHE D 1 221 ? 23.610 40.767 32.648 1.00 22.70 200 PHE D C 1
ATOM 11286 O O . PHE D 1 221 ? 22.888 39.918 33.205 1.00 21.88 200 PHE D O 1
ATOM 11294 N N . GLU D 1 222 ? 23.113 41.784 31.954 1.00 23.03 201 GLU D N 1
ATOM 11295 C CA . GLU D 1 222 ? 21.683 41.946 31.757 1.00 23.61 201 GLU D CA 1
ATOM 11296 C C . GLU D 1 222 ? 21.140 40.820 30.861 1.00 23.68 201 GLU D C 1
ATOM 11297 O O . GLU D 1 222 ? 20.019 40.342 31.083 1.00 23.50 201 GLU D O 1
ATOM 11303 N N . ALA D 1 223 ? 21.943 40.390 29.884 1.00 23.13 202 ALA D N 1
ATOM 11304 C CA . ALA D 1 223 ? 21.580 39.264 29.020 1.00 23.72 202 ALA D CA 1
ATOM 11305 C C . ALA D 1 223 ? 21.506 37.961 29.807 1.00 23.80 202 ALA D C 1
ATOM 11306 O O . ALA D 1 223 ? 20.681 37.122 29.485 1.00 25.16 202 ALA D O 1
ATOM 11308 N N . PHE D 1 224 ? 22.347 37.789 30.837 1.00 23.34 203 PHE D N 1
ATOM 11309 C CA . PHE D 1 224 ? 22.226 36.606 31.712 1.00 22.56 203 PHE D CA 1
ATOM 11310 C C . PHE D 1 224 ? 20.836 36.669 32.415 1.00 21.89 203 PHE D C 1
ATOM 11311 O O . PHE D 1 224 ? 20.094 35.697 32.454 1.00 21.87 203 PHE D O 1
ATOM 11319 N N . ALA D 1 225 ? 20.483 37.834 32.928 1.00 21.55 204 ALA D N 1
ATOM 11320 C CA . ALA D 1 225 ? 19.161 38.063 33.533 1.00 22.05 204 ALA D CA 1
ATOM 11321 C C . ALA D 1 225 ? 18.016 37.808 32.569 1.00 22.03 204 ALA D C 1
ATOM 11322 O O . ALA D 1 225 ? 17.083 37.085 32.895 1.00 21.37 204 ALA D O 1
ATOM 11324 N N . ALA D 1 226 ? 18.078 38.452 31.401 1.00 22.81 205 ALA D N 1
ATOM 11325 C CA . ALA D 1 226 ? 17.023 38.363 30.387 1.00 23.72 205 ALA D CA 1
ATOM 11326 C C . ALA D 1 226 ? 16.650 36.922 30.002 1.00 23.66 205 ALA D C 1
ATOM 11327 O O . ALA D 1 226 ? 15.470 36.593 29.864 1.00 23.71 205 ALA D O 1
ATOM 11329 N N . THR D 1 227 ? 17.657 36.071 29.781 1.00 24.89 206 THR D N 1
ATOM 11330 C CA . THR D 1 227 ? 17.379 34.705 29.304 1.00 24.78 206 THR D CA 1
ATOM 11331 C C . THR D 1 227 ? 16.661 33.914 30.416 1.00 25.85 206 THR D C 1
ATOM 11332 O O . THR D 1 227 ? 15.777 33.083 30.133 1.00 26.20 206 THR D O 1
ATOM 11336 N N . LEU D 1 228 ? 16.990 34.213 31.683 1.00 25.52 207 LEU D N 1
ATOM 11337 C CA . LEU D 1 228 ? 16.363 33.521 32.801 1.00 25.37 207 LEU D CA 1
ATOM 11338 C C . LEU D 1 228 ? 14.926 33.977 33.032 1.00 25.45 207 LEU D C 1
ATOM 11339 O O . LEU D 1 228 ? 14.070 33.159 33.353 1.00 22.92 207 LEU D O 1
ATOM 11344 N N . ARG D 1 229 ? 14.659 35.276 32.846 1.00 26.26 208 ARG D N 1
ATOM 11345 C CA . ARG D 1 229 ? 13.278 35.802 32.892 1.00 27.30 208 ARG D CA 1
ATOM 11346 C C . ARG D 1 229 ? 12.311 35.040 31.997 1.00 28.61 208 ARG D C 1
ATOM 11347 O O . ARG D 1 229 ? 11.156 34.850 32.362 1.00 28.55 208 ARG D O 1
ATOM 11355 N N . GLU D 1 230 ? 12.774 34.614 30.829 1.00 29.61 209 GLU D N 1
ATOM 11356 C CA . GLU D 1 230 ? 11.940 33.793 29.953 1.00 32.42 209 GLU D CA 1
ATOM 11357 C C . GLU D 1 230 ? 11.463 32.484 30.586 1.00 32.36 209 GLU D C 1
ATOM 11358 O O . GLU D 1 230 ? 10.403 31.979 30.223 1.00 33.00 209 GLU D O 1
ATOM 11364 N N . ASP D 1 231 ? 12.218 31.970 31.560 1.00 32.12 210 ASP D N 1
ATOM 11365 C CA . ASP D 1 231 ? 11.903 30.673 32.179 1.00 32.50 210 ASP D CA 1
ATOM 11366 C C . ASP D 1 231 ? 10.860 30.704 33.291 1.00 31.53 210 ASP D C 1
ATOM 11367 O O . ASP D 1 231 ? 10.242 29.701 33.544 1.00 30.12 210 ASP D O 1
ATOM 11372 N N . THR D 1 232 ? 10.687 31.848 33.958 1.00 31.17 211 THR D N 1
ATOM 11373 C CA . THR D 1 232 ? 9.781 31.938 35.089 1.00 31.48 211 THR D CA 1
ATOM 11374 C C . THR D 1 232 ? 8.321 31.662 34.691 1.00 31.28 211 THR D C 1
ATOM 11375 O O . THR D 1 232 ? 7.604 30.952 35.406 1.00 29.29 211 THR D O 1
ATOM 11379 N N . ALA D 1 233 ? 7.883 32.256 33.575 1.00 31.35 212 ALA D N 1
ATOM 11380 C CA . ALA D 1 233 ? 6.525 32.065 33.094 1.00 32.35 212 ALA D CA 1
ATOM 11381 C C . ALA D 1 233 ? 6.332 30.657 32.547 1.00 32.65 212 ALA D C 1
ATOM 11382 O O . ALA D 1 233 ? 5.324 30.031 32.829 1.00 32.59 212 ALA D O 1
ATOM 11384 N N . ARG D 1 234 ? 7.309 30.146 31.797 1.00 33.15 213 ARG D N 1
ATOM 11385 C CA . ARG D 1 234 ? 7.183 28.802 31.230 1.00 33.21 213 ARG D CA 1
ATOM 11386 C C . ARG D 1 234 ? 7.120 27.739 32.330 1.00 32.15 213 ARG D C 1
ATOM 11387 O O . ARG D 1 234 ? 6.346 26.788 32.236 1.00 31.67 213 ARG D O 1
ATOM 11395 N N . LEU D 1 235 ? 7.906 27.940 33.375 1.00 30.59 214 LEU D N 1
ATOM 11396 C CA . LEU D 1 235 ? 7.908 27.046 34.515 1.00 30.58 214 LEU D CA 1
ATOM 11397 C C . LEU D 1 235 ? 6.515 26.949 35.200 1.00 29.48 214 LEU D C 1
ATOM 11398 O O . LEU D 1 235 ? 6.045 25.841 35.443 1.00 28.59 214 LEU D O 1
ATOM 11403 N N . GLU D 1 236 ? 5.869 28.090 35.481 1.00 28.82 215 GLU D N 1
ATOM 11404 C CA . GLU D 1 236 ? 4.487 28.114 36.047 1.00 29.41 215 GLU D CA 1
ATOM 11405 C C . GLU D 1 236 ? 3.440 27.462 35.129 1.00 29.01 215 GLU D C 1
ATOM 11406 O O . GLU D 1 236 ? 2.587 26.702 35.579 1.00 27.69 215 GLU D O 1
ATOM 11408 N N . GLU D 1 237 ? 3.504 27.787 33.839 1.00 29.12 216 GLU D N 1
ATOM 11409 C CA . GLU D 1 237 ? 2.556 27.223 32.880 1.00 29.92 216 GLU D CA 1
ATOM 11410 C C . GLU D 1 237 ? 2.687 25.696 32.783 1.00 28.10 216 GLU D C 1
ATOM 11411 O O . GLU D 1 237 ? 1.682 24.990 32.760 1.00 28.08 216 GLU D O 1
ATOM 11417 N N . VAL D 1 238 ? 3.914 25.184 32.748 1.00 26.84 217 VAL D N 1
ATOM 11418 C CA . VAL D 1 238 ? 4.106 23.734 32.658 1.00 26.00 217 VAL D CA 1
ATOM 11419 C C . VAL D 1 238 ? 3.726 23.051 33.984 1.00 25.74 217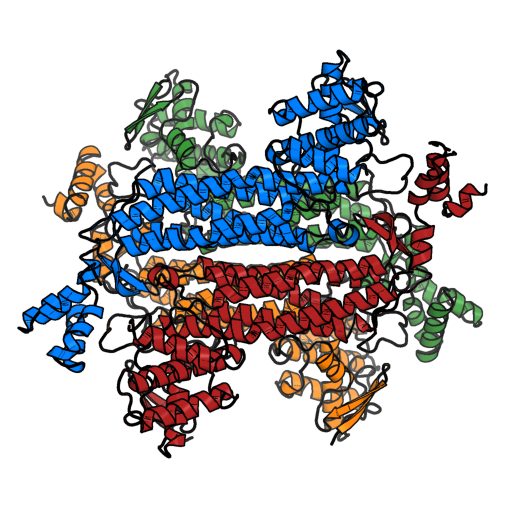 VAL D C 1
ATOM 11420 O O . VAL D 1 238 ? 3.022 22.009 33.988 1.00 24.44 217 VAL D O 1
ATOM 11424 N N . ALA D 1 239 ? 4.166 23.640 35.095 1.00 24.76 218 ALA D N 1
ATOM 11425 C CA . ALA D 1 239 ? 3.780 23.154 36.432 1.00 25.83 218 ALA D CA 1
ATOM 11426 C C . ALA D 1 239 ? 2.252 23.079 36.583 1.00 26.38 218 ALA D C 1
ATOM 11427 O O . ALA D 1 239 ? 1.745 22.170 37.241 1.00 27.20 218 ALA D O 1
ATOM 11429 N N . ALA D 1 240 ? 1.512 23.996 35.951 1.00 25.64 219 ALA D N 1
ATOM 11430 C CA . ALA D 1 240 ? 0.048 23.987 36.104 1.00 25.88 219 ALA D CA 1
ATOM 11431 C C . ALA D 1 240 ? -0.629 22.743 35.489 1.00 25.26 219 ALA D C 1
ATOM 11432 O O . ALA D 1 240 ? -1.711 22.369 35.887 1.00 26.10 219 ALA D O 1
ATOM 11434 N N . LEU D 1 241 ? 0.028 22.093 34.541 1.00 25.82 220 LEU D N 1
ATOM 11435 C CA . LEU D 1 241 ? -0.444 20.803 34.001 1.00 25.71 220 LEU D CA 1
ATOM 11436 C C . LEU D 1 241 ? -0.585 19.766 35.117 1.00 25.55 220 LEU D C 1
ATOM 11437 O O . LEU D 1 241 ? -1.403 18.838 34.995 1.00 26.17 220 LEU D O 1
ATOM 11442 N N . PHE D 1 242 ? 0.190 19.915 36.198 1.00 24.13 221 PHE D N 1
ATOM 11443 C CA . PHE D 1 242 ? 0.116 18.936 37.300 1.00 24.80 221 PHE D CA 1
ATOM 11444 C C . PHE D 1 242 ? -1.192 19.035 38.108 1.00 24.92 221 PHE D C 1
ATOM 11445 O O . PHE D 1 242 ? -1.484 18.130 38.897 1.00 25.55 221 PHE D O 1
ATOM 11453 N N . ARG D 1 243 ? -1.997 20.088 37.882 1.00 24.46 222 ARG D N 1
ATOM 11454 C CA . ARG D 1 243 ? -3.273 20.261 38.625 1.00 24.65 222 ARG D CA 1
ATOM 11455 C C . ARG D 1 243 ? -4.382 19.247 38.260 1.00 25.16 222 ARG D C 1
ATOM 11456 O O . ARG D 1 243 ? -5.375 19.099 38.990 1.00 24.21 222 ARG D O 1
ATOM 11464 N N . GLU D 1 244 ? -4.225 18.568 37.133 1.00 24.44 223 GLU D N 1
ATOM 11465 C CA . GLU D 1 244 ? -5.225 17.616 36.691 1.00 25.40 223 GLU D CA 1
ATOM 11466 C C . GLU D 1 244 ? -4.835 16.246 37.241 1.00 24.66 223 GLU D C 1
ATOM 11467 O O . GLU D 1 244 ? -3.756 15.706 36.912 1.00 24.52 223 GLU D O 1
ATOM 11473 N N . VAL D 1 245 ? -5.678 15.699 38.104 1.00 23.54 224 VAL D N 1
ATOM 11474 C CA . VAL D 1 245 ? -5.352 14.465 38.784 1.00 22.85 224 VAL D CA 1
ATOM 11475 C C . VAL D 1 245 ? -6.405 13.393 38.539 1.00 24.33 224 VAL D C 1
ATOM 11476 O O . VAL D 1 245 ? -7.538 13.707 38.147 1.00 23.79 224 VAL D O 1
ATOM 11480 N N . ASN D 1 246 ? -6.030 12.130 38.757 1.00 24.68 225 ASN D N 1
ATOM 11481 C CA . ASN D 1 246 ? -6.959 10.997 38.520 1.00 25.90 225 ASN D CA 1
ATOM 11482 C C . ASN D 1 246 ? -7.491 10.433 39.826 1.00 26.29 225 ASN D C 1
ATOM 11483 O O . ASN D 1 246 ? -8.096 9.354 39.866 1.00 25.97 225 ASN D O 1
ATOM 11488 N N . LEU D 1 247 ? -7.276 11.183 40.895 1.00 27.18 226 LEU D N 1
ATOM 11489 C CA . LEU D 1 247 ? -7.712 10.745 42.233 1.00 28.39 226 LEU D CA 1
ATOM 11490 C C . LEU D 1 247 ? -9.170 10.284 42.244 1.00 30.00 226 LEU D C 1
ATOM 11491 O O . LEU D 1 247 ? -10.041 10.966 41.707 1.00 29.61 226 LEU D O 1
ATOM 11496 N N . GLY D 1 248 ? -9.430 9.147 42.880 1.00 31.77 227 GLY D N 1
ATOM 11497 C CA . GLY D 1 248 ? -10.780 8.581 42.912 1.00 34.90 227 GLY D CA 1
ATOM 11498 C C . GLY D 1 248 ? -11.167 7.787 41.669 1.00 37.25 227 GLY D C 1
ATOM 11499 O O . GLY D 1 248 ? -12.312 7.316 41.560 1.00 37.13 227 GLY D O 1
ATOM 11500 N N . GLY D 1 249 ? -10.225 7.652 40.731 1.00 38.69 228 GLY D N 1
ATOM 11501 C CA . GLY D 1 249 ? -10.428 6.828 39.523 1.00 42.16 228 GLY D CA 1
ATOM 11502 C C . GLY D 1 249 ? -10.592 5.348 39.853 1.00 44.25 228 GLY D C 1
ATOM 11503 O O . GLY D 1 249 ? -11.208 4.602 39.088 1.00 44.95 228 GLY D O 1
ATOM 11504 N N . THR D 1 250 ? -10.018 4.934 40.990 1.00 46.00 229 THR D N 1
ATOM 11505 C CA . THR D 1 250 ? -10.264 3.632 41.641 1.00 47.39 229 THR D CA 1
ATOM 11506 C C . THR D 1 250 ? -11.748 3.354 41.916 1.00 48.35 229 THR D C 1
ATOM 11507 O O . THR D 1 250 ? -12.290 2.346 41.487 1.00 48.71 229 THR D O 1
ATOM 11511 N N . ALA D 1 251 ? -12.375 4.263 42.661 1.00 49.37 230 ALA D N 1
ATOM 11512 C CA . ALA D 1 251 ? -13.756 4.143 43.115 1.00 50.00 230 ALA D CA 1
ATOM 11513 C C . ALA D 1 251 ? -14.723 4.421 41.972 1.00 50.49 230 ALA D C 1
ATOM 11514 O O . ALA D 1 251 ? -15.296 3.489 41.409 1.00 51.47 230 ALA D O 1
ATOM 11516 N N . HIS D 1 260 ? -18.631 8.580 40.950 1.00 43.01 239 HIS D N 1
ATOM 11517 C CA . HIS D 1 260 ? -17.960 9.828 40.624 1.00 42.52 239 HIS D CA 1
ATOM 11518 C C . HIS D 1 260 ? -18.089 10.905 41.719 1.00 42.38 239 HIS D C 1
ATOM 11519 O O . HIS D 1 260 ? -17.322 11.866 41.727 1.00 42.63 239 HIS D O 1
ATOM 11521 N N . ALA D 1 261 ? -19.056 10.750 42.627 1.00 41.68 240 ALA D N 1
ATOM 11522 C CA . ALA D 1 261 ? -19.255 11.686 43.749 1.00 40.50 240 ALA D CA 1
ATOM 11523 C C . ALA D 1 261 ? -18.074 11.669 44.733 1.00 38.90 240 ALA D C 1
ATOM 11524 O O . ALA D 1 261 ? -17.596 12.710 45.197 1.00 38.12 240 ALA D O 1
ATOM 11526 N N . TYR D 1 262 ? -17.643 10.466 45.082 1.00 37.09 241 TYR D N 1
ATOM 11527 C CA . TYR D 1 262 ? -16.486 10.297 45.919 1.00 35.53 241 TYR D CA 1
ATOM 11528 C C . TYR D 1 262 ? -15.254 10.993 45.328 1.00 34.17 241 TYR D C 1
ATOM 11529 O O . TYR D 1 262 ? -14.565 11.741 46.030 1.00 33.27 241 TYR D O 1
ATOM 11538 N N . ALA D 1 263 ? -15.013 10.750 44.037 1.00 33.04 242 ALA D N 1
ATOM 11539 C CA . ALA D 1 263 ? -13.863 11.304 43.313 1.00 32.06 242 ALA D CA 1
ATOM 11540 C C . ALA D 1 263 ? -13.839 12.809 43.401 1.00 31.27 242 ALA D C 1
ATOM 11541 O O . ALA D 1 263 ? -12.807 13.424 43.743 1.00 30.35 242 ALA D O 1
ATOM 11543 N N . GLU D 1 264 ? -15.004 13.388 43.110 1.00 30.82 243 GLU D N 1
ATOM 11544 C CA . GLU D 1 264 ? -15.177 14.823 42.994 1.00 29.77 243 GLU D CA 1
ATOM 11545 C C . GLU D 1 264 ? -14.895 15.456 44.348 1.00 28.78 243 GLU D C 1
ATOM 11546 O O . GLU D 1 264 ? -14.171 16.452 44.432 1.00 28.25 243 GLU D O 1
ATOM 11548 N N . GLN D 1 265 ? -15.436 14.841 45.386 1.00 27.40 244 GLN D N 1
ATOM 11549 C CA . GLN D 1 265 ? -15.267 15.316 46.739 1.00 27.75 244 GLN D CA 1
ATOM 11550 C C . GLN D 1 265 ? -13.846 15.167 47.250 1.00 26.76 244 GLN D C 1
ATOM 11551 O O . GLN D 1 265 ? -13.348 16.036 47.993 1.00 26.22 244 GLN D O 1
ATOM 11557 N N . ALA D 1 266 ? -13.196 14.054 46.912 1.00 26.54 245 ALA D N 1
ATOM 11558 C CA . ALA D 1 266 ? -11.809 13.858 47.387 1.00 26.18 245 ALA D CA 1
ATOM 11559 C C . ALA D 1 266 ? -10.912 14.960 46.811 1.00 25.86 245 ALA D C 1
ATOM 11560 O O . ALA D 1 266 ? -10.056 15.491 47.506 1.00 26.55 245 ALA D O 1
ATOM 11562 N N . ILE D 1 267 ? -11.144 15.316 45.554 1.00 25.23 246 ILE D N 1
ATOM 11563 C CA . ILE D 1 267 ? -10.384 16.379 44.905 1.00 26.06 246 ILE D CA 1
ATOM 11564 C C . ILE D 1 267 ? -10.661 17.766 45.522 1.00 25.32 246 ILE D C 1
ATOM 11565 O O . ILE D 1 267 ? -9.733 18.552 45.686 1.00 23.94 246 ILE D O 1
ATOM 11570 N N . VAL D 1 268 ? -11.927 18.047 45.852 1.00 25.11 247 VAL D N 1
ATOM 11571 C CA . VAL D 1 268 ? -12.292 19.287 46.558 1.00 25.62 247 VAL D CA 1
ATOM 11572 C C . VAL D 1 268 ? -11.562 19.327 47.881 1.00 24.66 247 VAL D C 1
ATOM 11573 O O . VAL D 1 268 ? -11.000 20.357 48.258 1.00 25.21 247 VAL D O 1
ATOM 11577 N N . GLU D 1 269 ? -11.541 18.209 48.585 1.00 24.14 248 GLU D N 1
ATOM 11578 C CA . GLU D 1 269 ? -10.850 18.177 49.879 1.00 23.92 248 GLU D CA 1
ATOM 11579 C C . GLU D 1 269 ? -9.364 18.347 49.712 1.00 23.16 248 GLU D C 1
ATOM 11580 O O . GLU D 1 269 ? -8.749 19.068 50.501 1.00 23.09 248 GLU D O 1
ATOM 11586 N N . LEU D 1 270 ? -8.777 17.654 48.716 1.00 22.76 249 LEU D N 1
ATOM 11587 C CA . LEU D 1 270 ? -7.313 17.796 48.412 1.00 21.95 249 LEU D CA 1
ATOM 11588 C C . LEU D 1 270 ? -6.914 19.222 47.973 1.00 20.70 249 LEU D C 1
ATOM 11589 O O . LEU D 1 270 ? -5.856 19.720 48.362 1.00 19.80 249 LEU D O 1
ATOM 11594 N N . SER D 1 271 ? -7.732 19.872 47.148 1.00 21.36 250 SER D N 1
ATOM 11595 C CA . SER D 1 271 ? -7.484 21.287 46.837 1.00 21.94 250 SER D CA 1
ATOM 11596 C C . SER D 1 271 ? -7.491 22.119 48.130 1.00 22.88 250 SER D C 1
ATOM 11597 O O . SER D 1 271 ? -6.628 22.969 48.327 1.00 23.18 250 SER D O 1
ATOM 11600 N N . GLN D 1 272 ? -8.433 21.846 49.037 1.00 24.78 251 GLN D N 1
ATOM 11601 C CA . GLN D 1 272 ? -8.532 22.664 50.264 1.00 26.79 251 GLN D CA 1
ATOM 11602 C C . GLN D 1 272 ? -7.330 22.442 51.172 1.00 25.75 251 GLN D C 1
ATOM 11603 O O . GLN D 1 272 ? -6.733 23.386 51.697 1.00 25.77 251 GLN D O 1
ATOM 11609 N N . ILE D 1 273 ? -6.959 21.179 51.334 1.00 25.65 252 ILE D N 1
ATOM 11610 C CA . ILE D 1 273 ? -5.879 20.832 52.232 1.00 24.73 252 ILE D CA 1
ATOM 11611 C C . ILE D 1 273 ? -4.563 21.416 51.696 1.00 24.19 252 ILE D C 1
ATOM 11612 O O . ILE D 1 273 ? -3.795 21.954 52.452 1.00 23.56 252 ILE D O 1
ATOM 11617 N N . SER D 1 274 ? -4.337 21.305 50.386 1.00 23.52 253 SER D N 1
ATOM 11618 C CA . SER D 1 274 ? -3.068 21.705 49.760 1.00 23.04 253 SER D CA 1
ATOM 11619 C C . SER D 1 274 ? -3.005 23.176 49.468 1.00 23.29 253 SER D C 1
ATOM 11620 O O . SER D 1 274 ? -1.915 23.716 49.326 1.00 21.88 253 SER D O 1
ATOM 11623 N N . GLY D 1 275 ? -4.169 23.825 49.319 1.00 23.68 254 GLY D N 1
ATOM 11624 C CA . GLY D 1 275 ? -4.184 25.264 49.020 1.00 24.25 254 GLY D CA 1
ATOM 11625 C C . GLY D 1 275 ? -3.997 25.526 47.531 1.00 25.39 254 GLY D C 1
ATOM 11626 O O . GLY D 1 275 ? -3.680 26.648 47.121 1.00 24.68 254 GLY D O 1
ATOM 11627 N N . ILE D 1 276 ? -4.228 24.495 46.716 1.00 25.05 255 ILE D N 1
ATOM 11628 C CA . ILE D 1 276 ? -4.031 24.592 45.268 1.00 25.92 255 ILE D CA 1
ATOM 11629 C C . ILE D 1 276 ? -5.255 24.059 44.560 1.00 25.74 255 ILE D C 1
ATOM 11630 O O . ILE D 1 276 ? -5.696 22.957 44.845 1.00 25.61 255 ILE D O 1
ATOM 11635 N N . GLU D 1 277 ? -5.794 24.805 43.608 1.00 26.24 256 GLU D N 1
ATOM 11636 C CA . GLU D 1 277 ? -6.993 24.329 42.933 1.00 27.61 256 GLU D CA 1
ATOM 11637 C C . GLU D 1 277 ? -6.667 23.149 42.010 1.00 27.64 256 GLU D C 1
ATOM 11638 O O . GLU D 1 277 ? -5.916 23.287 41.027 1.00 26.86 256 GLU D O 1
ATOM 11644 N N . LEU D 1 278 ? -7.222 21.989 42.317 1.00 27.32 257 LEU D N 1
ATOM 11645 C CA . LEU D 1 278 ? -6.953 20.816 41.484 1.00 28.00 257 LEU D CA 1
ATOM 11646 C C . LEU D 1 278 ? -8.196 20.480 40.699 1.00 28.51 257 LEU D C 1
ATOM 11647 O O . LEU D 1 278 ? -9.258 20.945 41.054 1.00 30.08 257 LEU D O 1
ATOM 11652 N N . LYS D 1 279 ? -8.069 19.677 39.651 1.00 29.31 258 LYS D N 1
ATOM 11653 C CA . LYS D 1 279 ? -9.225 19.251 38.837 1.00 30.81 258 LYS D CA 1
ATOM 11654 C C . LYS D 1 279 ? -9.113 17.787 38.455 1.00 31.54 258 LYS D C 1
ATOM 11655 O O . LYS D 1 279 ? -8.002 17.249 38.352 1.00 30.81 258 LYS D O 1
ATOM 11657 N N . ALA D 1 280 ? -10.263 17.147 38.232 1.00 33.09 259 ALA D N 1
ATOM 11658 C CA . ALA D 1 280 ? -10.326 15.794 37.701 1.00 34.23 259 ALA D CA 1
ATOM 11659 C C . ALA D 1 280 ? -9.893 15.751 36.242 1.00 35.96 259 ALA D C 1
ATOM 11660 O O . ALA D 1 280 ? -10.344 16.567 35.421 1.00 35.97 259 ALA D O 1
ATOM 11662 N N . THR D 1 281 ? -9.013 14.804 35.917 1.00 36.51 260 THR D N 1
ATOM 11663 C CA . THR D 1 281 ? -8.791 14.440 34.508 1.00 38.08 260 THR D CA 1
ATOM 11664 C C . THR D 1 281 ? -10.129 14.072 33.855 1.00 38.73 260 THR D C 1
ATOM 11665 O O . THR D 1 281 ? -10.972 13.402 34.465 1.00 39.03 260 THR D O 1
ATOM 11669 N N . GLY D 1 282 ? -10.335 14.542 32.630 1.00 39.77 261 GLY D N 1
ATOM 11670 C CA . GLY D 1 282 ? -11.528 14.163 31.863 1.00 40.78 261 GLY D CA 1
ATOM 11671 C C . GLY D 1 282 ? -11.436 12.766 31.261 1.00 40.55 261 GLY D C 1
ATOM 11672 O O . GLY D 1 282 ? -12.433 12.221 30.800 1.00 42.35 261 GLY D O 1
ATOM 11673 N N . ASN D 1 283 ? -10.247 12.166 31.268 1.00 39.74 262 ASN D N 1
ATOM 11674 C CA . ASN D 1 283 ? -10.044 10.863 30.602 1.00 37.98 262 ASN D CA 1
ATOM 11675 C C . ASN D 1 283 ? -9.136 9.980 31.413 1.00 36.72 262 ASN D C 1
ATOM 11676 O O . ASN D 1 283 ? -7.919 10.147 31.382 1.00 35.61 262 ASN D O 1
ATOM 11681 N N . LEU D 1 284 ? -9.743 9.032 32.127 1.00 36.25 263 LEU D N 1
ATOM 11682 C CA . LEU D 1 284 ? -9.028 8.169 33.069 1.00 34.69 263 LEU D CA 1
ATOM 11683 C C . LEU D 1 284 ? -8.176 7.095 32.399 1.00 33.79 263 LEU D C 1
ATOM 11684 O O . LEU D 1 284 ? -7.124 6.724 32.932 1.00 32.85 263 LEU D O 1
ATOM 11689 N N . VAL D 1 285 ? -8.649 6.575 31.262 1.00 32.66 264 VAL D N 1
ATOM 11690 C CA . VAL D 1 285 ? -7.898 5.575 30.518 1.00 31.90 264 VAL D CA 1
ATOM 11691 C C . VAL D 1 285 ? -6.643 6.238 29.921 1.00 31.33 264 VAL D C 1
ATOM 11692 O O . VAL D 1 285 ? -5.596 5.628 29.908 1.00 29.94 264 VAL D O 1
ATOM 11696 N N . GLU D 1 286 ? -6.742 7.502 29.501 1.00 31.22 265 GLU D N 1
ATOM 11697 C CA . GLU D 1 286 ? -5.537 8.236 29.104 1.00 32.09 265 GLU D CA 1
ATOM 11698 C C . GLU D 1 286 ? -4.649 8.511 30.303 1.00 31.10 265 GLU D C 1
ATOM 11699 O O . GLU D 1 286 ? -3.453 8.302 30.222 1.00 30.99 265 GLU D O 1
ATOM 11705 N N . ALA D 1 287 ? -5.240 8.981 31.411 1.00 30.45 266 ALA D N 1
ATOM 11706 C CA . ALA D 1 287 ? -4.473 9.380 32.598 1.00 30.11 266 ALA D CA 1
ATOM 11707 C C . ALA D 1 287 ? -3.678 8.193 33.175 1.00 30.09 266 ALA D C 1
ATOM 11708 O O . ALA D 1 287 ? -2.612 8.378 33.783 1.00 29.82 266 ALA D O 1
ATOM 11710 N N . SER D 1 288 ? -4.199 6.985 32.962 1.00 30.03 267 SER D N 1
ATOM 11711 C CA . SER D 1 288 ? -3.638 5.767 33.548 1.00 29.76 267 SER D CA 1
ATOM 11712 C C . SER D 1 288 ? -2.138 5.590 33.313 1.00 28.37 267 SER D C 1
ATOM 11713 O O . SER D 1 288 ? -1.410 5.179 34.238 1.00 28.23 267 SER D O 1
ATOM 11716 N N . TRP D 1 289 ? -1.676 5.864 32.086 1.00 27.50 268 TRP D N 1
ATOM 11717 C CA . TRP D 1 289 ? -0.240 5.686 31.720 1.00 26.59 268 TRP D CA 1
ATOM 11718 C C . TRP D 1 289 ? 0.498 6.973 31.457 1.00 26.75 268 TRP D C 1
ATOM 11719 O O . TRP D 1 289 ? 1.696 6.974 31.158 1.00 26.07 268 TRP D O 1
ATOM 11730 N N . ASP D 1 290 ? -0.211 8.081 31.573 1.00 27.00 269 ASP D N 1
ATOM 11731 C CA . ASP D 1 290 ? 0.318 9.307 31.029 1.00 27.92 269 ASP D CA 1
ATOM 11732 C C . ASP D 1 290 ? 1.419 9.961 31.846 1.00 26.14 269 ASP D C 1
ATOM 11733 O O . ASP D 1 290 ? 1.297 10.123 33.055 1.00 27.21 269 ASP D O 1
ATOM 11738 N N . THR D 1 291 ? 2.511 10.292 31.174 1.00 25.31 270 THR D N 1
ATOM 11739 C CA . THR D 1 291 ? 3.702 10.854 31.817 1.00 23.84 270 THR D CA 1
ATOM 11740 C C . THR D 1 291 ? 4.155 12.122 31.056 1.00 24.45 270 THR D C 1
ATOM 11741 O O . THR D 1 291 ? 5.249 12.674 31.320 1.00 24.41 270 THR D O 1
ATOM 11745 N N . GLY D 1 292 ? 3.310 12.580 30.118 1.00 23.72 271 GLY D N 1
ATOM 11746 C CA . GLY D 1 292 ? 3.608 13.770 29.305 1.00 23.87 271 GLY D CA 1
ATOM 11747 C C . GLY D 1 292 ? 4.008 15.003 30.100 1.00 23.02 271 GLY D C 1
ATOM 11748 O O . GLY D 1 292 ? 4.988 15.660 29.767 1.00 24.12 271 GLY D O 1
ATOM 11749 N N . ALA D 1 293 ? 3.252 15.340 31.141 1.00 22.60 272 ALA D N 1
ATOM 11750 C CA . ALA D 1 293 ? 3.594 16.513 31.957 1.00 22.56 272 ALA D CA 1
ATOM 11751 C C . ALA D 1 293 ? 4.982 16.389 32.634 1.00 22.37 272 ALA D C 1
ATOM 11752 O O . ALA D 1 293 ? 5.763 17.382 32.692 1.00 21.96 272 ALA D O 1
ATOM 11754 N N . PHE D 1 294 ? 5.288 15.191 33.144 1.00 21.64 273 PHE D N 1
ATOM 11755 C CA . PHE D 1 294 ? 6.641 14.897 33.709 1.00 21.35 273 PHE D CA 1
ATOM 11756 C C . PHE D 1 294 ? 7.783 15.192 32.738 1.00 21.15 273 PHE D C 1
ATOM 11757 O O . PHE D 1 294 ? 8.798 15.818 33.116 1.00 21.15 273 PHE D O 1
ATOM 11765 N N . VAL D 1 295 ? 7.604 14.743 31.497 1.00 20.17 274 VAL D N 1
ATOM 11766 C CA . VAL D 1 295 ? 8.608 14.879 30.464 1.00 20.09 274 VAL D CA 1
ATOM 11767 C C . VAL D 1 295 ? 8.747 16.356 30.097 1.00 20.11 274 VAL D C 1
ATOM 11768 O O . VAL D 1 295 ? 9.857 16.860 29.945 1.00 19.50 274 VAL D O 1
ATOM 11772 N N . THR D 1 296 ? 7.613 17.051 29.953 1.00 19.71 275 THR D N 1
ATOM 11773 C CA . THR D 1 296 ? 7.654 18.470 29.676 1.00 20.91 275 THR D CA 1
ATOM 11774 C C . THR D 1 296 ? 8.289 19.223 30.827 1.00 20.25 275 THR D C 1
ATOM 11775 O O . THR D 1 296 ? 9.074 20.136 30.618 1.00 20.19 275 THR D O 1
ATOM 11779 N N . PHE D 1 297 ? 7.950 18.870 32.051 1.00 19.91 276 PHE D N 1
ATOM 11780 C CA . PHE D 1 297 ? 8.558 19.603 33.170 1.00 19.86 276 PHE D CA 1
ATOM 11781 C C . PHE D 1 297 ? 10.063 19.314 33.293 1.00 21.26 276 PHE D C 1
ATOM 11782 O O . PHE D 1 297 ? 10.876 20.240 33.477 1.00 20.66 276 PHE D O 1
ATOM 11790 N N . SER D 1 298 ? 10.433 18.024 33.209 1.00 21.38 277 SER D N 1
ATOM 11791 C CA . SER D 1 298 ? 11.846 17.628 33.206 1.00 21.62 277 SER D CA 1
ATOM 11792 C C . SER D 1 298 ? 12.563 18.416 32.109 1.00 21.41 277 SER D C 1
ATOM 11793 O O . SER D 1 298 ? 13.688 18.904 32.303 1.00 22.02 277 SER D O 1
ATOM 11796 N N . GLY D 1 299 ? 11.869 18.604 30.992 1.00 21.40 278 GLY D N 1
ATOM 11797 C CA . GLY D 1 299 ? 12.378 19.382 29.851 1.00 21.08 278 GLY D CA 1
ATOM 11798 C C . GLY D 1 299 ? 12.664 20.845 30.167 1.00 21.51 278 GLY D C 1
ATOM 11799 O O . GLY D 1 299 ? 13.671 21.422 29.710 1.00 21.73 278 GLY D O 1
ATOM 11800 N N . ILE D 1 300 ? 11.803 21.487 30.941 1.00 21.74 279 ILE D N 1
ATOM 11801 C CA . ILE D 1 300 ? 12.107 22.880 31.291 1.00 22.42 279 ILE D CA 1
ATOM 11802 C C . ILE D 1 300 ? 13.306 22.985 32.287 1.00 21.62 279 ILE D C 1
ATOM 11803 O O . ILE D 1 300 ? 14.162 23.901 32.182 1.00 20.79 279 ILE D O 1
ATOM 11808 N N . LEU D 1 301 ? 13.378 22.046 33.230 1.00 19.64 280 LEU D N 1
ATOM 11809 C CA . LEU D 1 301 ? 14.505 22.013 34.145 1.00 19.33 280 LEU D CA 1
ATOM 11810 C C . LEU D 1 301 ? 15.809 21.891 33.358 1.00 19.06 280 LEU D C 1
ATOM 11811 O O . LEU D 1 301 ? 16.787 22.597 33.637 1.00 19.50 280 LEU D O 1
ATOM 11816 N N . ARG D 1 302 ? 15.776 21.022 32.341 1.00 19.08 281 ARG D N 1
ATOM 11817 C CA . ARG D 1 302 ? 16.873 20.763 31.425 1.00 20.00 281 ARG D CA 1
ATOM 11818 C C . ARG D 1 302 ? 17.253 22.040 30.678 1.00 20.10 281 ARG D C 1
ATOM 11819 O O . ARG D 1 302 ? 18.433 22.344 30.511 1.00 20.12 281 ARG D O 1
ATOM 11827 N N . ARG D 1 303 ? 16.245 22.762 30.208 1.00 19.85 282 ARG D N 1
ATOM 11828 C CA . ARG D 1 303 ? 16.473 24.004 29.505 1.00 21.50 282 ARG D CA 1
ATOM 11829 C C . ARG D 1 303 ? 17.126 25.024 30.431 1.00 20.79 282 ARG D C 1
ATOM 11830 O O . ARG D 1 303 ? 18.031 25.738 30.012 1.00 21.11 282 ARG D O 1
ATOM 11838 N N . ILE D 1 304 ? 16.652 25.093 31.677 1.00 20.04 283 ILE D N 1
ATOM 11839 C CA . ILE D 1 304 ? 17.212 26.024 32.641 1.00 19.38 283 ILE D CA 1
ATOM 11840 C C . ILE D 1 304 ? 18.687 25.642 32.910 1.00 19.19 283 ILE D C 1
ATOM 11841 O O . ILE D 1 304 ? 19.550 26.521 32.977 1.00 19.04 283 ILE D O 1
ATOM 11846 N N . ALA D 1 305 ? 18.948 24.336 33.053 1.00 19.50 284 ALA D N 1
ATOM 11847 C CA . ALA D 1 305 ? 20.302 23.842 33.274 1.00 20.13 284 ALA D CA 1
ATOM 11848 C C . ALA D 1 305 ? 21.230 24.180 32.086 1.00 20.28 284 ALA D C 1
ATOM 11849 O O . ALA D 1 305 ? 22.357 24.610 32.278 1.00 21.03 284 ALA D O 1
ATOM 11851 N N . VAL D 1 306 ? 20.761 23.982 30.865 1.00 19.72 285 VAL D N 1
ATOM 11852 C CA . VAL D 1 306 ? 21.586 24.365 29.692 1.00 20.68 285 VAL D CA 1
ATOM 11853 C C . VAL D 1 306 ? 22.024 25.861 29.732 1.00 21.45 285 VAL D C 1
ATOM 11854 O O . VAL D 1 306 ? 23.195 26.181 29.470 1.00 22.26 285 VAL D O 1
ATOM 11858 N N . LYS D 1 307 ? 21.092 26.760 30.061 1.00 21.44 286 LYS D N 1
ATOM 11859 C CA . LYS D 1 307 ? 21.378 28.199 30.076 1.00 22.23 286 LYS D CA 1
ATOM 11860 C C . LYS D 1 307 ? 22.316 28.550 31.207 1.00 22.08 286 LYS D C 1
ATOM 11861 O O . LYS D 1 307 ? 23.219 29.376 31.043 1.00 21.40 286 LYS D O 1
ATOM 11867 N N . LEU D 1 308 ? 22.052 27.949 32.369 1.00 21.52 287 LEU D N 1
ATOM 11868 C CA . LEU D 1 308 ? 22.791 28.246 33.583 1.00 21.75 287 LEU D CA 1
ATOM 11869 C C . LEU D 1 308 ? 24.214 27.757 33.443 1.00 21.16 287 LEU D C 1
ATOM 11870 O O . LEU D 1 308 ? 25.160 28.414 33.887 1.00 20.10 287 LEU D O 1
ATOM 11875 N N . SER D 1 309 ? 24.377 26.595 32.805 1.00 19.99 288 SER D N 1
ATOM 11876 C CA . SER D 1 309 ? 25.722 26.058 32.648 1.00 20.02 288 SER D CA 1
ATOM 11877 C C . SER D 1 309 ? 26.558 26.939 31.675 1.00 18.92 288 SER D C 1
ATOM 11878 O O . SER D 1 309 ? 27.745 27.200 31.897 1.00 19.62 288 SER D O 1
ATOM 11881 N N . LYS D 1 310 ? 25.923 27.393 30.603 1.00 19.15 289 LYS D N 1
ATOM 11882 C CA . LYS D 1 310 ? 26.563 28.331 29.649 1.00 18.87 289 LYS D CA 1
ATOM 11883 C C . LYS D 1 310 ? 26.989 29.615 30.388 1.00 19.46 289 LYS D C 1
ATOM 11884 O O . LYS D 1 310 ? 28.123 30.092 30.226 1.00 19.53 289 LYS D O 1
ATOM 11890 N N . ILE D 1 311 ? 26.090 30.144 31.217 1.00 19.09 290 ILE D N 1
ATOM 11891 C CA . ILE D 1 311 ? 26.387 31.345 31.993 1.00 20.27 290 ILE D CA 1
ATOM 11892 C C . ILE D 1 311 ? 27.544 31.075 32.979 1.00 20.90 290 ILE D C 1
ATOM 11893 O O . ILE D 1 311 ? 28.474 31.896 33.095 1.00 21.10 290 ILE D O 1
ATOM 11898 N N . ALA D 1 312 ? 27.497 29.925 33.666 1.00 19.89 291 ALA D N 1
ATOM 11899 C CA . ALA D 1 312 ? 28.599 29.562 34.557 1.00 19.83 291 ALA D CA 1
ATOM 11900 C C . ALA D 1 312 ? 29.905 29.493 33.782 1.00 19.55 291 ALA D C 1
ATOM 11901 O O . ALA D 1 312 ? 30.930 29.955 34.250 1.00 20.20 291 ALA D O 1
ATOM 11903 N N . ASN D 1 313 ? 29.863 28.893 32.593 1.00 20.02 292 ASN D N 1
ATOM 11904 C CA . ASN D 1 313 ? 31.030 28.806 31.731 1.00 19.34 292 ASN D CA 1
ATOM 11905 C C . ASN D 1 313 ? 31.656 30.142 31.353 1.00 19.04 292 ASN D C 1
ATOM 11906 O O . ASN D 1 313 ? 32.887 30.253 31.356 1.00 18.64 292 ASN D O 1
ATOM 11911 N N . ASP D 1 314 ? 30.802 31.100 30.961 1.00 19.44 293 ASP D N 1
ATOM 11912 C CA . ASP D 1 314 ? 31.153 32.507 30.718 1.00 20.61 293 ASP D CA 1
ATOM 11913 C C . ASP D 1 314 ? 31.818 33.149 31.912 1.00 20.54 293 ASP D C 1
ATOM 11914 O O . ASP D 1 314 ? 32.829 33.838 31.769 1.00 21.30 293 ASP D O 1
ATOM 11919 N N . LEU D 1 315 ? 31.242 32.941 33.095 1.00 21.00 294 LEU D N 1
ATOM 11920 C CA . LEU D 1 315 ? 31.823 33.501 34.362 1.00 22.10 294 LEU D CA 1
ATOM 11921 C C . LEU D 1 315 ? 33.226 32.950 34.642 1.00 22.32 294 LEU D C 1
ATOM 11922 O O . LEU D 1 315 ? 34.124 33.685 35.032 1.00 22.64 294 LEU D O 1
ATOM 11927 N N . ARG D 1 316 ? 33.404 31.652 34.421 1.00 21.66 295 ARG D N 1
ATOM 11928 C CA . ARG D 1 316 ? 34.709 31.025 34.608 1.00 22.95 295 ARG D CA 1
ATOM 11929 C C . ARG D 1 316 ? 35.742 31.537 33.567 1.00 23.33 295 ARG D C 1
ATOM 11930 O O . ARG D 1 316 ? 36.938 31.735 33.875 1.00 23.40 295 ARG D O 1
ATOM 11938 N N . LEU D 1 317 ? 35.263 31.770 32.354 1.00 23.07 296 LEU D N 1
ATOM 11939 C CA . LEU D 1 317 ? 36.111 32.259 31.264 1.00 24.34 296 LEU D CA 1
ATOM 11940 C C . LEU D 1 317 ? 36.509 33.740 31.443 1.00 24.06 296 LEU D C 1
ATOM 11941 O O . LEU D 1 317 ? 37.700 34.118 31.272 1.00 24.21 296 LEU D O 1
ATOM 11946 N N . LEU D 1 318 ? 35.523 34.569 31.790 1.00 24.60 297 LEU D N 1
ATOM 11947 C CA . LEU D 1 318 ? 35.769 36.000 32.020 1.00 24.52 297 LEU D CA 1
ATOM 11948 C C . LEU D 1 318 ? 36.636 36.256 33.241 1.00 24.85 297 LEU D C 1
ATOM 11949 O O . LEU D 1 318 ? 37.265 37.329 33.353 1.00 24.78 297 LEU D O 1
ATOM 11954 N N . SER D 1 319 ? 36.665 35.297 34.163 1.00 23.51 298 SER D N 1
ATOM 11955 C CA . SER D 1 319 ? 37.489 35.488 35.356 1.00 23.72 298 SER D CA 1
ATOM 11956 C C . SER D 1 319 ? 38.815 34.739 35.282 1.00 24.22 298 SER D C 1
ATOM 11957 O O . SER D 1 319 ? 39.502 34.626 36.291 1.00 23.63 298 SER D O 1
ATOM 11960 N N . SER D 1 320 ? 39.129 34.169 34.111 1.00 24.43 299 SER D N 1
ATOM 11961 C CA . SER D 1 320 ? 40.405 33.481 33.901 1.00 25.90 299 SER D CA 1
ATOM 11962 C C . SER D 1 320 ? 41.596 34.431 34.132 1.00 26.56 299 SER D C 1
ATOM 11963 O O . SER D 1 320 ? 41.511 35.647 33.861 1.00 25.63 299 SER D O 1
ATOM 11966 N N . GLY D 1 321 ? 42.697 33.858 34.615 1.00 27.58 300 GLY D N 1
ATOM 11967 C CA . GLY D 1 321 ? 43.920 34.638 34.889 1.00 30.12 300 GLY D CA 1
ATOM 11968 C C . GLY D 1 321 ? 44.546 34.320 36.239 1.00 31.70 300 GLY D C 1
ATOM 11969 O O . GLY D 1 321 ? 44.604 33.153 36.643 1.00 31.44 300 GLY D O 1
ATOM 11970 N N . PRO D 1 322 ? 44.968 35.359 36.979 1.00 33.58 301 PRO D N 1
ATOM 11971 C CA . PRO D 1 322 ? 44.623 36.772 36.701 1.00 34.89 301 PRO D CA 1
ATOM 11972 C C . PRO D 1 322 ? 45.453 37.487 35.627 1.00 36.12 301 PRO D C 1
ATOM 11973 O O . PRO D 1 322 ? 45.027 38.552 35.150 1.00 37.07 301 PRO D O 1
ATOM 11977 N N . ARG D 1 323 ? 46.583 36.910 35.218 1.00 35.56 302 ARG D N 1
ATOM 11978 C CA . ARG D 1 323 ? 47.434 37.585 34.246 1.00 35.60 302 ARG D CA 1
ATOM 11979 C C . ARG D 1 323 ? 47.339 37.024 32.842 1.00 33.91 302 ARG D C 1
ATOM 11980 O O . ARG D 1 323 ? 47.281 37.768 31.882 1.00 34.96 302 ARG D O 1
ATOM 11988 N N . SER D 1 324 ? 47.294 35.715 32.708 1.00 31.91 303 SER D N 1
ATOM 11989 C CA . SER D 1 324 ? 47.361 35.137 31.373 1.00 30.93 303 SER D CA 1
ATOM 11990 C C . SER D 1 324 ? 46.042 34.564 30.872 1.00 29.10 303 SER D C 1
ATOM 11991 O O . SER D 1 324 ? 46.038 33.651 30.045 1.00 29.89 303 SER D O 1
ATOM 11994 N N . GLY D 1 325 ? 44.922 35.102 31.342 1.00 27.62 304 GLY D N 1
ATOM 11995 C CA . GLY D 1 325 ? 43.607 34.659 30.865 1.00 26.97 304 GLY D CA 1
ATOM 11996 C C . GLY D 1 325 ? 42.913 35.903 30.369 1.00 27.33 304 GLY D C 1
ATOM 11997 O O . GLY D 1 325 ? 43.572 36.871 29.958 1.00 26.75 304 GLY D O 1
ATOM 11998 N N . LEU D 1 326 ? 41.590 35.925 30.493 1.00 26.52 305 LEU D N 1
ATOM 11999 C CA . LEU D 1 326 ? 40.816 37.112 30.125 1.00 25.09 305 LEU D CA 1
ATOM 12000 C C . LEU D 1 326 ? 40.872 38.233 31.180 1.00 25.10 305 LEU D C 1
ATOM 12001 O O . LEU D 1 326 ? 41.032 39.423 30.860 1.00 24.65 305 LEU D O 1
ATOM 12006 N N . GLY D 1 327 ? 40.701 37.856 32.438 1.00 25.23 306 GLY D N 1
ATOM 12007 C CA . GLY D 1 327 ? 40.873 38.783 33.556 1.00 25.63 306 GLY D CA 1
ATOM 12008 C C . GLY D 1 327 ? 39.915 39.960 33.622 1.00 25.32 306 GLY D C 1
ATOM 12009 O O . GLY D 1 327 ? 40.205 40.960 34.264 1.00 25.70 306 GLY D O 1
ATOM 12010 N N . GLU D 1 328 ? 38.759 39.821 32.986 1.00 24.32 307 GLU D N 1
ATOM 12011 C CA . GLU D 1 328 ? 37.767 40.905 32.932 1.00 23.13 307 GLU D CA 1
ATOM 12012 C C . GLU D 1 328 ? 36.925 41.060 34.184 1.00 23.06 307 GLU D C 1
ATOM 12013 O O . GLU D 1 328 ? 36.544 42.173 34.524 1.00 22.24 307 GLU D O 1
ATOM 12019 N N . ILE D 1 329 ? 36.640 39.965 34.883 1.00 21.79 308 ILE D N 1
ATOM 12020 C CA . ILE D 1 329 ? 35.992 40.074 36.195 1.00 22.30 308 ILE D CA 1
ATOM 12021 C C . ILE D 1 329 ? 36.725 39.294 37.277 1.00 22.57 308 ILE D C 1
ATOM 12022 O O . ILE D 1 329 ? 37.525 38.407 36.996 1.00 21.52 308 ILE D O 1
ATOM 12027 N N . ARG D 1 330 ? 36.435 39.621 38.531 1.00 23.92 309 ARG D N 1
ATOM 12028 C CA . ARG D 1 330 ? 36.921 38.830 39.674 1.00 24.79 309 ARG D CA 1
ATOM 12029 C C . ARG D 1 330 ? 35.723 38.342 40.446 1.00 24.44 309 ARG D C 1
ATOM 12030 O O . ARG D 1 330 ? 34.796 39.106 40.747 1.00 25.17 309 ARG D O 1
ATOM 12032 N N . LEU D 1 331 ? 35.728 37.055 40.745 1.00 25.06 310 LEU D N 1
ATOM 12033 C CA . LEU D 1 331 ? 34.673 36.413 41.513 1.00 25.82 310 LEU D CA 1
ATOM 12034 C C . LEU D 1 331 ? 35.037 36.526 42.997 1.00 26.80 310 LEU D C 1
ATOM 12035 O O . LEU D 1 331 ? 36.212 36.446 43.331 1.00 26.13 310 LEU D O 1
ATOM 12040 N N . PRO D 1 332 ? 34.048 36.705 43.892 1.00 28.07 311 PRO D N 1
ATOM 12041 C CA . PRO D 1 332 ? 34.447 36.725 45.318 1.00 29.66 311 PRO D CA 1
ATOM 12042 C C . PRO D 1 332 ? 35.108 35.405 45.698 1.00 30.90 311 PRO D C 1
ATOM 12043 O O . PRO D 1 332 ? 34.697 34.343 45.191 1.00 30.76 311 PRO D O 1
ATOM 12047 N N . ALA D 1 333 ? 36.119 35.458 46.569 1.00 31.21 312 ALA D N 1
ATOM 12048 C CA . ALA D 1 333 ? 36.743 34.243 47.063 1.00 32.06 312 ALA D CA 1
ATOM 12049 C C . ALA D 1 333 ? 35.933 33.708 48.230 1.00 32.58 312 ALA D C 1
ATOM 12050 O O . ALA D 1 333 ? 35.610 34.451 49.158 1.00 32.11 312 ALA D O 1
ATOM 12052 N N . VAL D 1 334 ? 35.584 32.421 48.175 1.00 32.79 313 VAL D N 1
ATOM 12053 C CA . VAL D 1 334 ? 34.697 31.843 49.193 1.00 33.39 313 VAL D CA 1
ATOM 12054 C C . VAL D 1 334 ? 35.393 30.756 49.998 1.00 34.36 313 VAL D C 1
ATOM 12055 O O . VAL D 1 334 ? 34.895 30.324 51.031 1.00 34.61 313 VAL D O 1
ATOM 12059 N N . GLN D 1 335 ? 36.558 30.353 49.514 1.00 35.59 314 GLN D N 1
ATOM 12060 C CA . GLN D 1 335 ? 37.423 29.375 50.168 1.00 37.76 314 GLN D CA 1
ATOM 12061 C C . GLN D 1 335 ? 38.809 30.002 50.129 1.00 38.95 314 GLN D C 1
ATOM 12062 O O . GLN D 1 335 ? 39.121 30.742 49.173 1.00 38.21 314 GLN D O 1
ATOM 12068 N N . PRO D 1 336 ? 39.636 29.741 51.161 1.00 40.42 315 PRO D N 1
ATOM 12069 C CA . PRO D 1 336 ? 40.936 30.413 51.228 1.00 41.72 315 PRO D CA 1
ATOM 12070 C C . PRO D 1 336 ? 41.867 29.956 50.108 1.00 42.56 315 PRO D C 1
ATOM 12071 O O . PRO D 1 336 ? 41.795 28.810 49.679 1.00 43.21 315 PRO D O 1
ATOM 12075 N N . GLY D 1 337 ? 42.705 30.860 49.618 1.00 43.70 316 GLY D N 1
ATOM 12076 C CA . GLY D 1 337 ? 43.733 30.493 48.650 1.00 44.81 316 GLY D CA 1
ATOM 12077 C C . GLY D 1 337 ? 45.111 30.410 49.297 1.00 46.09 316 GLY D C 1
ATOM 12078 O O . GLY D 1 337 ? 45.269 30.660 50.505 1.00 47.06 316 GLY D O 1
ATOM 12079 N N . SER D 1 338 ? 46.113 30.041 48.502 1.00 46.08 317 SER D N 1
ATOM 12080 C CA . SER D 1 338 ? 47.471 29.964 49.003 1.00 46.39 317 SER D CA 1
ATOM 12081 C C . SER D 1 338 ? 48.070 31.364 49.050 1.00 45.91 317 SER D C 1
ATOM 12082 O O . SER D 1 338 ? 47.907 32.155 48.118 1.00 45.72 317 SER D O 1
ATOM 12085 N N . SER D 1 339 ? 48.726 31.664 50.167 1.00 45.90 318 SER D N 1
ATOM 12086 C CA . SER D 1 339 ? 49.416 32.938 50.385 1.00 45.29 318 SER D CA 1
ATOM 12087 C C . SER D 1 339 ? 50.534 33.186 49.346 1.00 44.59 318 SER D C 1
ATOM 12088 O O . SER D 1 339 ? 50.711 34.300 48.876 1.00 44.42 318 SER D O 1
ATOM 12091 N N . ILE D 1 340 ? 51.257 32.134 48.982 1.00 44.25 319 ILE D N 1
ATOM 12092 C CA . ILE D 1 340 ? 52.266 32.198 47.915 1.00 44.03 319 ILE D CA 1
ATOM 12093 C C . ILE D 1 340 ? 51.686 32.338 46.494 1.00 43.64 319 ILE D C 1
ATOM 12094 O O . ILE D 1 340 ? 52.393 32.783 45.575 1.00 42.83 319 ILE D O 1
ATOM 12099 N N . MET D 1 341 ? 50.410 31.976 46.317 1.00 42.54 320 MET D N 1
ATOM 12100 C CA . MET D 1 341 ? 49.741 32.121 45.015 1.00 41.66 320 MET D CA 1
ATOM 12101 C C . MET D 1 341 ? 48.602 33.173 45.031 1.00 41.58 320 MET D C 1
ATOM 12102 O O . MET D 1 341 ? 47.449 32.830 44.747 1.00 41.76 320 MET D O 1
ATOM 12107 N N . PRO D 1 342 ? 48.925 34.462 45.337 1.00 41.13 321 PRO D N 1
ATOM 12108 C CA . PRO D 1 342 ? 47.889 35.474 45.374 1.00 40.38 321 PRO D CA 1
ATOM 12109 C C . PRO D 1 342 ? 47.318 35.685 43.974 1.00 40.01 321 PRO D C 1
ATOM 12110 O O . PRO D 1 342 ? 47.985 35.400 42.974 1.00 40.21 321 PRO D O 1
ATOM 12114 N N . GLY D 1 343 ? 46.097 36.181 43.897 1.00 38.95 322 GLY D N 1
ATOM 12115 C CA . GLY D 1 343 ? 45.498 36.435 42.604 1.00 38.02 322 GLY D CA 1
ATOM 12116 C C . GLY D 1 343 ? 44.747 35.236 42.051 1.00 36.52 322 GLY D C 1
ATOM 12117 O O . GLY D 1 343 ? 43.758 35.437 41.376 1.00 36.35 322 GLY D O 1
ATOM 12118 N N . LYS D 1 344 ? 45.223 34.015 42.334 1.00 35.76 323 LYS D N 1
ATOM 12119 C CA . LYS D 1 344 ? 44.537 32.783 41.933 1.00 35.26 323 LYS D CA 1
ATOM 12120 C C . LYS D 1 344 ? 43.176 32.709 42.634 1.00 33.97 323 LYS D C 1
ATOM 12121 O O . LYS D 1 344 ? 43.102 32.695 43.867 1.00 33.93 323 LYS D O 1
ATOM 12127 N N . VAL D 1 345 ? 42.110 32.703 41.849 1.00 31.24 324 VAL D N 1
ATOM 12128 C CA . VAL D 1 345 ? 40.772 32.481 42.398 1.00 30.13 324 VAL D CA 1
ATOM 12129 C C . VAL D 1 345 ? 40.116 31.404 41.533 1.00 28.33 324 VAL D C 1
ATOM 12130 O O . VAL D 1 345 ? 39.669 31.666 40.423 1.00 27.23 324 VAL D O 1
ATOM 12134 N N . ASN D 1 346 ? 40.102 30.177 42.043 1.00 27.30 325 ASN D N 1
ATOM 12135 C CA . ASN D 1 346 ? 39.360 29.109 41.389 1.00 25.91 325 ASN D CA 1
ATOM 12136 C C . ASN D 1 346 ? 37.864 29.402 41.457 1.00 23.87 325 ASN D C 1
ATOM 12137 O O . ASN D 1 346 ? 37.365 29.769 42.511 1.00 23.58 325 ASN D O 1
ATOM 12142 N N . PRO D 1 347 ? 37.153 29.285 40.320 1.00 22.88 326 PRO D N 1
ATOM 12143 C CA . PRO D 1 347 ? 35.732 29.752 40.259 1.00 21.13 326 PRO D CA 1
ATOM 12144 C C . PRO D 1 347 ? 34.814 28.675 40.796 1.00 20.63 326 PRO D C 1
ATOM 12145 O O . PRO D 1 347 ? 34.043 28.062 40.033 1.00 18.80 326 PRO D O 1
ATOM 12149 N N . VAL D 1 348 ? 34.937 28.396 42.098 1.00 20.02 327 VAL D N 1
ATOM 12150 C CA . VAL D 1 348 ? 34.344 27.186 42.664 1.00 20.50 327 VAL D CA 1
ATOM 12151 C C . VAL D 1 348 ? 32.792 27.166 42.665 1.00 19.91 327 VAL D C 1
ATOM 12152 O O . VAL D 1 348 ? 32.194 26.115 42.543 1.00 21.12 327 VAL D O 1
ATOM 12156 N N . ILE D 1 349 ? 32.151 28.308 42.851 1.00 19.87 328 ILE D N 1
ATOM 12157 C CA . ILE D 1 349 ? 30.699 28.378 42.783 1.00 19.26 328 ILE D CA 1
ATOM 12158 C C . ILE D 1 349 ? 30.194 28.051 41.351 1.00 19.17 328 ILE D C 1
ATOM 12159 O O . ILE D 1 349 ? 29.401 27.132 41.191 1.00 18.72 328 ILE D O 1
ATOM 12164 N N . PRO D 1 350 ? 30.665 28.782 40.314 1.00 19.21 329 PRO D N 1
ATOM 12165 C CA . PRO D 1 350 ? 30.280 28.377 38.951 1.00 18.61 329 PRO D CA 1
ATOM 12166 C C . PRO D 1 350 ? 30.578 26.902 38.650 1.00 18.75 329 PRO D C 1
ATOM 12167 O O . PRO D 1 350 ? 29.747 26.234 38.023 1.00 18.49 329 PRO D O 1
ATOM 12171 N N . GLU D 1 351 ? 31.711 26.378 39.116 1.00 17.92 330 GLU D N 1
ATOM 12172 C CA . GLU D 1 351 ? 32.025 24.973 38.866 1.00 19.45 330 GLU D CA 1
ATOM 12173 C C . GLU D 1 351 ? 30.940 24.057 39.477 1.00 18.75 330 GLU D C 1
ATOM 12174 O O . GLU D 1 351 ? 30.543 23.081 38.879 1.00 17.86 330 GLU D O 1
ATOM 12180 N N . SER D 1 352 ? 30.460 24.406 40.672 1.00 19.06 331 SER D N 1
ATOM 12181 C CA . SER D 1 352 ? 29.469 23.566 41.363 1.00 19.68 331 SER D CA 1
ATOM 12182 C C . SER D 1 352 ? 28.136 23.671 40.600 1.00 20.03 331 SER D C 1
ATOM 12183 O O . SER D 1 352 ? 27.351 22.692 40.525 1.00 20.97 331 SER D O 1
ATOM 12186 N N . VAL D 1 353 ? 27.896 24.848 40.016 1.00 19.46 332 VAL D N 1
ATOM 12187 C CA . VAL D 1 353 ? 26.734 25.049 39.161 1.00 17.54 332 VAL D CA 1
ATOM 12188 C C . VAL D 1 353 ? 26.816 24.180 37.908 1.00 18.31 332 VAL D C 1
ATOM 12189 O O . VAL D 1 353 ? 25.819 23.506 37.536 1.00 16.09 332 VAL D O 1
ATOM 12193 N N . ASN D 1 354 ? 27.990 24.156 37.269 1.00 18.86 333 ASN D N 1
ATOM 12194 C CA . ASN D 1 354 ? 28.148 23.277 36.093 1.00 19.71 333 ASN D CA 1
ATOM 12195 C C . ASN D 1 354 ? 27.798 21.808 36.458 1.00 18.93 333 ASN D C 1
ATOM 12196 O O . ASN D 1 354 ? 27.098 21.100 35.710 1.00 18.84 333 ASN D O 1
ATOM 12201 N N . GLN D 1 355 ? 28.305 21.343 37.592 1.00 19.58 334 GLN D N 1
ATOM 12202 C CA . GLN D 1 355 ? 28.095 19.948 37.967 1.00 19.72 334 GLN D CA 1
ATOM 12203 C C . GLN D 1 355 ? 26.601 19.705 38.166 1.00 19.74 334 GLN D C 1
ATOM 12204 O O . GLN D 1 355 ? 26.069 18.695 37.711 1.00 19.95 334 GLN D O 1
ATOM 12210 N N . VAL D 1 356 ? 25.914 20.632 38.831 1.00 19.64 335 VAL D N 1
ATOM 12211 C CA . VAL D 1 356 ? 24.459 20.472 38.996 1.00 20.42 335 VAL D CA 1
ATOM 12212 C C . VAL D 1 356 ? 23.740 20.400 37.620 1.00 20.51 335 VAL D C 1
ATOM 12213 O O . VAL D 1 356 ? 22.826 19.554 37.402 1.00 19.65 335 VAL D O 1
ATOM 12217 N N . CYS D 1 357 ? 24.140 21.284 36.700 1.00 18.55 336 CYS D N 1
ATOM 12218 C CA . CYS D 1 357 ? 23.501 21.274 35.387 1.00 19.33 336 CYS D CA 1
ATOM 12219 C C . CYS D 1 357 ? 23.743 19.952 34.625 1.00 19.29 336 CYS D C 1
ATOM 12220 O O . CYS D 1 357 ? 22.842 19.441 33.968 1.00 19.03 336 CYS D O 1
ATOM 12223 N N . TYR D 1 358 ? 24.939 19.384 34.734 1.00 18.78 337 TYR D N 1
ATOM 12224 C CA . TYR D 1 358 ? 25.196 18.127 34.051 1.00 20.02 337 TYR D CA 1
ATOM 12225 C C . TYR D 1 358 ? 24.387 17.005 34.713 1.00 18.92 337 TYR D C 1
ATOM 12226 O O . TYR D 1 358 ? 23.947 16.106 34.048 1.00 17.94 337 TYR D O 1
ATOM 12235 N N . GLN D 1 359 ? 24.210 17.072 36.035 1.00 18.63 338 GLN D N 1
ATOM 12236 C CA . GLN D 1 359 ? 23.341 16.137 36.725 1.00 19.07 338 GLN D CA 1
ATOM 12237 C C . GLN D 1 359 ? 21.880 16.216 36.251 1.00 18.45 338 GLN D C 1
ATOM 12238 O O . GLN D 1 359 ? 21.250 15.182 35.968 1.00 18.83 338 GLN D O 1
ATOM 12244 N N . VAL D 1 360 ? 21.359 17.423 36.132 1.00 19.05 339 VAL D N 1
ATOM 12245 C CA . VAL D 1 360 ? 19.965 17.647 35.697 1.00 18.86 339 VAL D CA 1
ATOM 12246 C C . VAL D 1 360 ? 19.739 17.111 34.275 1.00 19.24 339 VAL D C 1
ATOM 12247 O O . VAL D 1 360 ? 18.749 16.461 34.001 1.00 18.89 339 VAL D O 1
ATOM 12251 N N . ILE D 1 361 ? 20.702 17.341 33.390 1.00 20.01 340 ILE D N 1
ATOM 12252 C CA . ILE D 1 361 ? 20.604 16.870 31.996 1.00 19.92 340 ILE D CA 1
ATOM 12253 C C . ILE D 1 361 ? 20.568 15.330 31.986 1.00 19.35 340 ILE D C 1
ATOM 12254 O O . ILE D 1 361 ? 19.811 14.713 31.260 1.00 19.66 340 ILE D O 1
ATOM 12259 N N . GLY D 1 362 ? 21.400 14.713 32.809 1.00 18.82 341 GLY D N 1
ATOM 12260 C CA . GLY D 1 362 ? 21.461 13.278 32.879 1.00 16.94 341 GLY D CA 1
ATOM 12261 C C . GLY D 1 362 ? 20.178 12.700 33.458 1.00 17.80 341 GLY D C 1
ATOM 12262 O O . GLY D 1 362 ? 19.649 11.740 32.931 1.00 15.86 341 GLY D O 1
ATOM 12263 N N . ASN D 1 363 ? 19.690 13.306 34.549 1.00 17.22 342 ASN D N 1
ATOM 12264 C CA . ASN D 1 363 ? 18.414 12.968 35.135 1.00 17.43 342 ASN D CA 1
ATOM 12265 C C . ASN D 1 363 ? 17.220 13.085 34.184 1.00 17.51 342 ASN D C 1
ATOM 12266 O O . ASN D 1 363 ? 16.264 12.330 34.304 1.00 18.36 342 ASN D O 1
ATOM 12271 N N . ASP D 1 364 ? 17.233 14.082 33.296 1.00 16.96 343 ASP D N 1
ATOM 12272 C CA . ASP D 1 364 ? 16.208 14.262 32.284 1.00 16.51 343 ASP D CA 1
ATOM 12273 C C . ASP D 1 364 ? 16.195 13.073 31.321 1.00 16.85 343 ASP D C 1
ATOM 12274 O O . ASP D 1 364 ? 15.130 12.615 30.918 1.00 16.54 343 ASP D O 1
ATOM 12279 N N . LEU D 1 365 ? 17.375 12.528 31.006 1.00 16.86 344 LEU D N 1
ATOM 12280 C CA . LEU D 1 365 ? 17.467 11.310 30.188 1.00 16.48 344 LEU D CA 1
ATOM 12281 C C . LEU D 1 365 ? 16.863 10.094 30.925 1.00 17.17 344 LEU D C 1
ATOM 12282 O O . LEU D 1 365 ? 16.093 9.288 30.348 1.00 15.82 344 LEU D O 1
ATOM 12287 N N . THR D 1 366 ? 17.209 9.951 32.202 1.00 17.47 345 THR D N 1
ATOM 12288 C CA . THR D 1 366 ? 16.568 8.931 33.049 1.00 17.82 345 THR D CA 1
ATOM 12289 C C . THR D 1 366 ? 15.034 9.004 32.991 1.00 17.99 345 THR D C 1
ATOM 12290 O O . THR D 1 366 ? 14.352 7.992 32.784 1.00 19.19 345 THR D O 1
ATOM 12294 N N . VAL D 1 367 ? 14.493 10.205 33.154 1.00 17.96 346 VAL D N 1
ATOM 12295 C CA . VAL D 1 367 ? 13.042 10.450 33.016 1.00 17.43 346 VAL D CA 1
ATOM 12296 C C . VAL D 1 367 ? 12.492 10.069 31.619 1.00 17.97 346 VAL D C 1
ATOM 12297 O O . VAL D 1 367 ? 11.456 9.398 31.515 1.00 17.79 346 VAL D O 1
ATOM 12301 N N . THR D 1 368 ? 13.215 10.441 30.558 1.00 18.46 347 THR D N 1
ATOM 12302 C CA . THR D 1 368 ? 12.798 10.135 29.203 1.00 19.50 347 THR D CA 1
ATOM 12303 C C . THR D 1 368 ? 12.670 8.645 29.022 1.00 19.65 347 THR D C 1
ATOM 12304 O O . THR D 1 368 ? 11.715 8.183 28.429 1.00 20.35 347 THR D O 1
ATOM 12308 N N . MET D 1 369 ? 13.650 7.894 29.507 1.00 19.95 348 MET D N 1
ATOM 12309 C CA . MET D 1 369 ? 13.628 6.405 29.417 1.00 19.50 348 MET D CA 1
ATOM 12310 C C . MET D 1 369 ? 12.514 5.738 30.201 1.00 19.05 348 MET D C 1
ATOM 12311 O O . MET D 1 369 ? 11.857 4.816 29.672 1.00 16.96 348 MET D O 1
ATOM 12316 N N . ALA D 1 370 ? 12.316 6.192 31.459 1.00 17.32 349 ALA D N 1
ATOM 12317 C CA . ALA D 1 370 ? 11.190 5.735 32.281 1.00 17.30 349 ALA D CA 1
ATOM 12318 C C . ALA D 1 370 ? 9.837 6.011 31.586 1.00 17.06 349 ALA D C 1
ATOM 12319 O O . ALA D 1 370 ? 8.923 5.164 31.567 1.00 16.67 349 ALA D O 1
ATOM 12321 N N . ALA D 1 371 ? 9.748 7.177 30.969 1.00 16.99 350 ALA D N 1
ATOM 12322 C CA . ALA D 1 371 ? 8.495 7.656 30.415 1.00 18.14 350 ALA D CA 1
ATOM 12323 C C . ALA D 1 371 ? 8.160 6.830 29.190 1.00 18.17 350 ALA D C 1
ATOM 12324 O O . ALA D 1 371 ? 7.003 6.435 28.994 1.00 17.55 350 ALA D O 1
ATOM 12326 N N . GLU D 1 372 ? 9.179 6.612 28.361 1.00 18.71 351 GLU D N 1
ATOM 12327 C CA . GLU D 1 372 ? 9.029 5.875 27.110 1.00 19.07 351 GLU D CA 1
ATOM 12328 C C . GLU D 1 372 ? 8.684 4.415 27.390 1.00 19.68 351 GLU D C 1
ATOM 12329 O O . GLU D 1 372 ? 8.160 3.690 26.488 1.00 20.05 351 GLU D O 1
ATOM 12335 N N . SER D 1 373 ? 8.976 3.966 28.611 1.00 18.91 352 SER D N 1
ATOM 12336 C CA . SER D 1 373 ? 8.813 2.539 28.945 1.00 20.22 352 SER D CA 1
ATOM 12337 C C . SER D 1 373 ? 7.454 2.144 29.558 1.00 19.95 352 SER D C 1
ATOM 12338 O O . SER D 1 373 ? 7.332 1.048 30.086 1.00 18.88 352 SER D O 1
ATOM 12341 N N . GLY D 1 374 ? 6.450 3.019 29.491 1.00 19.01 353 GLY D N 1
ATOM 12342 C CA . GLY D 1 374 ? 5.135 2.667 30.016 1.00 19.14 353 GLY D CA 1
ATOM 12343 C C . GLY D 1 374 ? 4.534 1.554 29.175 1.00 19.79 353 GLY D C 1
ATOM 12344 O O . GLY D 1 374 ? 4.897 1.403 27.986 1.00 20.30 353 GLY D O 1
ATOM 12345 N N . GLN D 1 375 ? 3.634 0.768 29.763 1.00 18.66 354 GLN D N 1
ATOM 12346 C CA . GLN D 1 375 ? 3.029 -0.343 29.021 1.00 19.79 354 GLN D CA 1
ATOM 12347 C C . GLN D 1 375 ? 1.539 -0.391 29.265 1.00 20.38 354 GLN D C 1
ATOM 12348 O O . GLN D 1 375 ? 1.103 -0.480 30.431 1.00 20.54 354 GLN D O 1
ATOM 12354 N N . LEU D 1 376 ? 0.780 -0.247 28.166 1.00 19.31 355 LEU D N 1
ATOM 12355 C CA . LEU D 1 376 ? -0.663 -0.399 28.203 1.00 19.58 355 LEU D CA 1
ATOM 12356 C C . LEU D 1 376 ? -1.226 0.583 29.266 1.00 19.27 355 LEU D C 1
ATOM 12357 O O . LEU D 1 376 ? -0.962 1.786 29.171 1.00 18.13 355 LEU D O 1
ATOM 12362 N N . GLN D 1 377 ? -1.901 0.077 30.308 1.00 19.87 356 GLN D N 1
ATOM 12363 C CA . GLN D 1 377 ? -2.660 0.953 31.250 1.00 19.16 356 GLN D CA 1
ATOM 12364 C C . GLN D 1 377 ? -1.865 1.426 32.480 1.00 19.66 356 GLN D C 1
ATOM 12365 O O . GLN D 1 377 ? -2.444 1.911 33.472 1.00 20.53 356 GLN D O 1
ATOM 12371 N N . LEU D 1 378 ? -0.547 1.346 32.435 1.00 18.56 357 LEU D N 1
ATOM 12372 C CA . LEU D 1 378 ? 0.239 1.881 33.551 1.00 18.48 357 LEU D CA 1
ATOM 12373 C C . LEU D 1 378 ? 1.654 2.183 33.092 1.00 18.35 357 LEU D C 1
ATOM 12374 O O . LEU D 1 378 ? 2.200 1.479 32.234 1.00 19.62 357 LEU D O 1
ATOM 12379 N N . ASN D 1 379 ? 2.232 3.238 33.628 1.00 17.99 358 ASN D N 1
ATOM 12380 C CA . ASN D 1 379 ? 3.677 3.376 33.632 1.00 18.00 358 ASN D CA 1
ATOM 12381 C C . ASN D 1 379 ? 4.145 2.899 34.999 1.00 17.61 358 ASN D C 1
ATOM 12382 O O . ASN D 1 379 ? 3.721 3.456 36.044 1.00 16.85 358 ASN D O 1
ATOM 12387 N N . ALA D 1 380 ? 4.988 1.861 35.009 1.00 17.00 359 ALA D N 1
ATOM 12388 C CA . ALA D 1 380 ? 5.431 1.264 36.272 1.00 17.25 359 ALA D CA 1
ATOM 12389 C C . ALA D 1 380 ? 6.544 2.060 36.981 1.00 17.45 359 ALA D C 1
ATOM 12390 O O . ALA D 1 380 ? 7.049 1.611 38.019 1.00 16.95 359 ALA D O 1
ATOM 12392 N N . PHE D 1 381 ? 6.982 3.174 36.397 1.00 16.87 360 PHE D N 1
ATOM 12393 C CA . PHE D 1 381 ? 8.272 3.767 36.807 1.00 17.95 360 PHE D CA 1
ATOM 12394 C C . PHE D 1 381 ? 8.202 5.189 37.394 1.00 17.47 360 PHE D C 1
ATOM 12395 O O . PHE D 1 381 ? 9.193 5.893 37.405 1.00 19.37 360 PHE D O 1
ATOM 12403 N N . GLU D 1 382 ? 7.024 5.611 37.853 1.00 18.06 361 GLU D N 1
ATOM 12404 C CA . GLU D 1 382 ? 6.835 6.905 38.469 1.00 18.20 361 GLU D CA 1
ATOM 12405 C C . GLU D 1 382 ? 7.650 7.161 39.750 1.00 17.84 361 GLU D C 1
ATOM 12406 O O . GLU D 1 382 ? 8.009 8.322 39.999 1.00 17.31 361 GLU D O 1
ATOM 12412 N N . PRO D 1 383 ? 7.939 6.103 40.566 1.00 17.42 362 PRO D N 1
ATOM 12413 C CA . PRO D 1 383 ? 8.879 6.291 41.702 1.00 16.81 362 PRO D CA 1
ATOM 12414 C C . PRO D 1 383 ? 10.217 6.875 41.230 1.00 17.19 362 PRO D C 1
ATOM 12415 O O . PRO D 1 383 ? 10.698 7.842 41.826 1.00 16.56 362 PRO D O 1
ATOM 12419 N N . LEU D 1 384 ? 10.761 6.341 40.124 1.00 16.18 363 LEU D N 1
ATOM 12420 C CA . LEU D 1 384 ? 12.006 6.817 39.555 1.00 17.27 363 LEU D CA 1
ATOM 12421 C C . LEU D 1 384 ? 11.850 8.255 38.999 1.00 17.75 363 LEU D C 1
ATOM 12422 O O . LEU D 1 384 ? 12.666 9.136 39.257 1.00 17.98 363 LEU D O 1
ATOM 12427 N N . ILE D 1 385 ? 10.788 8.465 38.234 1.00 17.00 364 ILE D N 1
ATOM 12428 C CA . ILE D 1 385 ? 10.478 9.789 37.705 1.00 16.86 364 ILE D CA 1
ATOM 12429 C C . ILE D 1 385 ? 10.358 10.874 38.819 1.00 16.82 364 ILE D C 1
ATOM 12430 O O . ILE D 1 385 ? 11.058 11.892 38.766 1.00 15.48 364 ILE D O 1
ATOM 12435 N N . VAL D 1 386 ? 9.522 10.635 39.826 1.00 16.08 365 VAL D N 1
ATOM 12436 C CA . VAL D 1 386 ? 9.301 11.673 40.843 1.00 16.77 365 VAL D CA 1
ATOM 12437 C C . VAL D 1 386 ? 10.613 11.906 41.593 1.00 16.82 365 VAL D C 1
ATOM 12438 O O . VAL D 1 386 ? 10.955 13.038 41.892 1.00 16.63 365 VAL D O 1
ATOM 12442 N N . TYR D 1 387 ? 11.358 10.836 41.878 1.00 16.75 366 TYR D N 1
ATOM 12443 C CA . TYR D 1 387 ? 12.652 10.972 42.545 1.00 17.58 366 TYR D CA 1
ATOM 12444 C C . TYR D 1 387 ? 13.637 11.887 41.796 1.00 16.70 366 TYR D C 1
ATOM 12445 O O . TYR D 1 387 ? 14.258 12.755 42.395 1.00 16.94 366 TYR D O 1
ATOM 12454 N N . ASN D 1 388 ? 13.751 11.672 40.489 1.00 16.97 367 ASN D N 1
ATOM 12455 C CA . ASN D 1 388 ? 14.642 12.451 39.635 1.00 17.09 367 ASN D CA 1
ATOM 12456 C C . ASN D 1 388 ? 14.185 13.897 39.506 1.00 16.51 367 ASN D C 1
ATOM 12457 O O . ASN D 1 388 ? 14.998 14.778 39.593 1.00 17.52 367 ASN D O 1
ATOM 12462 N N . ILE D 1 389 ? 12.895 14.137 39.317 1.00 16.23 368 ILE D N 1
ATOM 12463 C CA . ILE D 1 389 ? 12.433 15.522 39.103 1.00 17.04 368 ILE D CA 1
ATOM 12464 C C . ILE D 1 389 ? 12.555 16.352 40.414 1.00 17.48 368 ILE D C 1
ATOM 12465 O O . ILE D 1 389 ? 13.133 17.433 40.412 1.00 18.42 368 ILE D O 1
ATOM 12470 N N . LEU D 1 390 ? 12.084 15.813 41.536 1.00 17.12 369 LEU D N 1
ATOM 12471 C CA . LEU D 1 390 ? 12.300 16.486 42.842 1.00 18.18 369 LEU D CA 1
ATOM 12472 C C . LEU D 1 390 ? 13.780 16.773 43.145 1.00 18.28 369 LEU D C 1
ATOM 12473 O O . LEU D 1 390 ? 14.106 17.825 43.640 1.00 19.66 369 LEU D O 1
ATOM 12478 N N . SER D 1 391 ? 14.663 15.812 42.898 1.00 18.94 370 SER D N 1
ATOM 12479 C CA . SER D 1 391 ? 16.088 15.988 43.082 1.00 18.25 370 SER D CA 1
ATOM 12480 C C . SER D 1 391 ? 16.567 17.128 42.189 1.00 17.95 370 SER D C 1
ATOM 12481 O O . SER D 1 391 ? 17.216 18.047 42.676 1.00 17.52 370 SER D O 1
ATOM 12484 N N . SER D 1 392 ? 16.207 17.083 40.909 1.00 18.00 371 SER D N 1
ATOM 12485 C CA . SER D 1 392 ? 16.656 18.101 39.975 1.00 17.95 371 SER D CA 1
ATOM 12486 C C . SER D 1 392 ? 16.138 19.480 40.429 1.00 19.61 371 SER D C 1
ATOM 12487 O O . SER D 1 392 ? 16.887 20.475 40.365 1.00 19.73 371 SER D O 1
ATOM 12490 N N . MET D 1 393 ? 14.880 19.538 40.890 1.00 18.67 372 MET D N 1
ATOM 12491 C CA . MET D 1 393 ? 14.335 20.812 41.398 1.00 20.25 372 MET D CA 1
ATOM 12492 C C . MET D 1 393 ? 15.163 21.401 42.577 1.00 19.88 372 MET D C 1
ATOM 12493 O O . MET D 1 393 ? 15.497 22.565 42.585 1.00 19.17 372 MET D O 1
ATOM 12498 N N . ARG D 1 394 ? 15.481 20.561 43.546 1.00 21.34 373 ARG D N 1
ATOM 12499 C CA . ARG D 1 394 ? 16.267 20.947 44.728 1.00 22.73 373 ARG D CA 1
ATOM 12500 C C . ARG D 1 394 ? 17.663 21.412 44.281 1.00 21.86 373 ARG D C 1
ATOM 12501 O O . ARG D 1 394 ? 18.103 22.492 44.668 1.00 21.62 373 ARG D O 1
ATOM 12509 N N . LEU D 1 395 ? 18.330 20.586 43.475 1.00 19.89 374 LEU D N 1
ATOM 12510 C CA . LEU D 1 395 ? 19.638 20.916 42.900 1.00 19.69 374 LEU D CA 1
ATOM 12511 C C . LEU D 1 395 ? 19.661 22.259 42.204 1.00 19.26 374 LEU D C 1
ATOM 12512 O O . LEU D 1 395 ? 20.527 23.097 42.487 1.00 18.70 374 LEU D O 1
ATOM 12517 N N . LEU D 1 396 ? 18.687 22.485 41.318 1.00 18.90 375 LEU D N 1
ATOM 12518 C CA . LEU D 1 396 ? 18.644 23.737 40.578 1.00 19.35 375 LEU D CA 1
ATOM 12519 C C . LEU D 1 396 ? 18.361 24.947 41.454 1.00 19.97 375 LEU D C 1
ATOM 12520 O O . LEU D 1 396 ? 19.056 25.967 41.325 1.00 20.78 375 LEU D O 1
ATOM 12525 N N . GLY D 1 397 ? 17.368 24.850 42.350 1.00 19.97 376 GLY D N 1
ATOM 12526 C CA . GLY D 1 397 ? 17.043 25.992 43.246 1.00 20.61 376 GLY D CA 1
ATOM 12527 C C . GLY D 1 397 ? 18.242 26.428 44.075 1.00 21.06 376 GLY D C 1
ATOM 12528 O O . GLY D 1 397 ? 18.539 27.616 44.260 1.00 21.44 376 GLY D O 1
ATOM 12529 N N . ARG D 1 398 ? 18.933 25.446 44.611 1.00 21.66 377 ARG D N 1
ATOM 12530 C CA . ARG D 1 398 ? 20.030 25.745 45.465 1.00 22.09 377 ARG D CA 1
ATOM 12531 C C . ARG D 1 398 ? 21.236 26.270 44.708 1.00 21.01 377 ARG D C 1
ATOM 12532 O O . ARG D 1 398 ? 21.904 27.181 45.185 1.00 20.19 377 ARG D O 1
ATOM 12540 N N . ALA D 1 399 ? 21.493 25.700 43.534 1.00 19.88 378 ALA D N 1
ATOM 12541 C CA . ALA D 1 399 ? 22.561 26.185 42.647 1.00 19.75 378 ALA D CA 1
ATOM 12542 C C . ALA D 1 399 ? 22.326 27.664 42.252 1.00 19.09 378 ALA D C 1
ATOM 12543 O O . ALA D 1 399 ? 23.232 28.471 42.299 1.00 19.49 378 ALA D O 1
ATOM 12545 N N . MET D 1 400 ? 21.101 28.010 41.893 1.00 18.97 379 MET D N 1
ATOM 12546 C CA . MET D 1 400 ? 20.779 29.377 41.515 1.00 19.08 379 MET D CA 1
ATOM 12547 C C . MET D 1 400 ? 20.888 30.323 42.716 1.00 19.53 379 MET D C 1
ATOM 12548 O O . MET D 1 400 ? 21.456 31.403 42.592 1.00 18.47 379 MET D O 1
ATOM 12553 N N . THR D 1 401 ? 20.393 29.869 43.866 1.00 19.42 380 THR D N 1
ATOM 12554 C CA . THR D 1 401 ? 20.532 30.603 45.134 1.00 21.46 380 THR D CA 1
ATOM 12555 C C . THR D 1 401 ? 22.009 30.889 45.492 1.00 22.16 380 THR D C 1
ATOM 12556 O O . THR D 1 401 ? 22.366 32.042 45.804 1.00 22.98 380 THR D O 1
ATOM 12560 N N . ASN D 1 402 ? 22.832 29.840 45.465 1.00 21.83 381 ASN D N 1
ATOM 12561 C CA . ASN D 1 402 ? 24.252 29.912 45.823 1.00 22.92 381 ASN D CA 1
ATOM 12562 C C . ASN D 1 402 ? 24.978 30.799 44.806 1.00 22.30 381 ASN D C 1
ATOM 12563 O O . ASN D 1 402 ? 25.770 31.643 45.185 1.00 23.99 381 ASN D O 1
ATOM 12568 N N . LEU D 1 403 ? 24.670 30.640 43.522 1.00 21.36 382 LEU D N 1
ATOM 12569 C CA . LEU D 1 403 ? 25.287 31.458 42.481 1.00 21.36 382 LEU D CA 1
ATOM 12570 C C . LEU D 1 403 ? 25.033 32.951 42.699 1.00 21.93 382 LEU D C 1
ATOM 12571 O O . LEU D 1 403 ? 25.965 33.778 42.582 1.00 21.71 382 LEU D O 1
ATOM 12576 N N . ALA D 1 404 ? 23.789 33.292 43.048 1.00 22.92 383 ALA D N 1
ATOM 12577 C CA . ALA D 1 404 ? 23.414 34.697 43.276 1.00 23.47 383 ALA D CA 1
ATOM 12578 C C . ALA D 1 404 ? 24.083 35.240 44.550 1.00 24.61 383 ALA D C 1
ATOM 12579 O O . ALA D 1 404 ? 24.702 36.299 44.526 1.00 24.83 383 ALA D O 1
ATOM 12581 N N . GLU D 1 405 ? 23.969 34.491 45.647 1.00 24.56 384 GLU D N 1
ATOM 12582 C CA . GLU D 1 405 ? 24.404 34.951 46.964 1.00 25.93 384 GLU D CA 1
ATOM 12583 C C . GLU D 1 405 ? 25.899 34.838 47.171 1.00 25.98 384 GLU D C 1
ATOM 12584 O O . GLU D 1 405 ? 26.483 35.693 47.800 1.00 25.43 384 GLU D O 1
ATOM 12590 N N . ARG D 1 406 ? 26.513 33.755 46.694 1.00 25.82 385 ARG D N 1
ATOM 12591 C CA . ARG D 1 406 ? 27.914 33.527 47.049 1.00 26.72 385 ARG D CA 1
ATOM 12592 C C . ARG D 1 406 ? 28.902 33.890 45.950 1.00 25.70 385 ARG D C 1
ATOM 12593 O O . ARG D 1 406 ? 30.099 33.733 46.126 1.00 26.94 385 ARG D O 1
ATOM 12601 N N . CYS D 1 407 ? 28.400 34.408 44.830 1.00 24.48 386 CYS D N 1
ATOM 12602 C CA . CYS D 1 407 ? 29.211 34.694 43.658 1.00 24.41 386 CYS D CA 1
ATOM 12603 C C . CYS D 1 407 ? 28.758 35.976 42.942 1.00 25.07 386 CYS D C 1
ATOM 12604 O O . CYS D 1 407 ? 29.430 37.005 43.050 1.00 26.42 386 CYS D O 1
ATOM 12607 N N . VAL D 1 408 ? 27.595 35.949 42.283 1.00 24.97 387 VAL D N 1
ATOM 12608 C CA . VAL D 1 408 ? 27.154 37.109 41.476 1.00 24.21 387 VAL D CA 1
ATOM 12609 C C . VAL D 1 408 ? 27.168 38.424 42.272 1.00 24.72 387 VAL D C 1
ATOM 12610 O O . VAL D 1 408 ? 27.699 39.423 41.788 1.00 24.56 387 VAL D O 1
ATOM 12614 N N . ASP D 1 409 ? 26.582 38.422 43.464 1.00 24.56 388 ASP D N 1
ATOM 12615 C CA . ASP D 1 409 ? 26.485 39.624 44.297 1.00 25.17 388 ASP D CA 1
ATOM 12616 C C . ASP D 1 409 ? 27.856 40.258 44.630 1.00 24.89 388 ASP D C 1
ATOM 12617 O O . ASP D 1 409 ? 27.942 41.449 44.846 1.00 25.48 388 ASP D O 1
ATOM 12622 N N . GLY D 1 410 ? 28.934 39.486 44.648 1.00 25.20 389 GLY D N 1
ATOM 12623 C CA . GLY D 1 410 ? 30.246 40.084 44.932 1.00 25.64 389 GLY D CA 1
ATOM 12624 C C . GLY D 1 410 ? 31.172 40.225 43.722 1.00 25.88 389 GLY D C 1
ATOM 12625 O O . GLY D 1 410 ? 32.366 40.465 43.874 1.00 24.67 389 GLY D O 1
ATOM 12626 N N . ILE D 1 411 ? 30.634 40.079 42.514 1.00 24.71 390 ILE D N 1
ATOM 12627 C CA . ILE D 1 411 ? 31.494 40.147 41.345 1.00 23.87 390 ILE D CA 1
ATOM 12628 C C . ILE D 1 411 ? 32.068 41.553 41.162 1.00 23.48 390 ILE D C 1
ATOM 12629 O O . ILE D 1 411 ? 31.361 42.550 41.265 1.00 23.39 390 ILE D O 1
ATOM 12634 N N . GLU D 1 412 ? 33.365 41.609 40.927 1.00 22.77 391 GLU D N 1
ATOM 12635 C CA . GLU D 1 412 ? 34.032 42.862 40.627 1.00 24.50 391 GLU D CA 1
ATOM 12636 C C . GLU D 1 412 ? 34.441 42.895 39.150 1.00 23.31 391 GLU D C 1
ATOM 12637 O O . GLU D 1 412 ? 34.821 41.885 38.594 1.00 24.11 391 GLU D O 1
ATOM 12643 N N . ALA D 1 413 ? 34.356 44.056 38.528 1.00 23.93 392 ALA D N 1
ATOM 12644 C CA . ALA D 1 413 ? 34.888 44.263 37.182 1.00 23.77 392 ALA D CA 1
ATOM 12645 C C . ALA D 1 413 ? 36.298 44.787 37.287 1.00 24.64 392 ALA D C 1
ATOM 12646 O O . ALA D 1 413 ? 36.529 45.717 38.057 1.00 24.83 392 ALA D O 1
ATOM 12648 N N . ASN D 1 414 ? 37.246 44.168 36.566 1.00 24.67 393 ASN D N 1
ATOM 12649 C CA A ASN D 1 414 ? 38.595 44.750 36.416 0.50 24.88 393 ASN D CA 1
ATOM 12650 C CA B ASN D 1 414 ? 38.571 44.730 36.432 0.50 24.98 393 ASN D CA 1
ATOM 12651 C C . ASN D 1 414 ? 38.454 45.727 35.276 1.00 25.17 393 ASN D C 1
ATOM 12652 O O . ASN D 1 414 ? 38.623 45.369 34.098 1.00 24.25 393 ASN D O 1
ATOM 12661 N N . VAL D 1 415 ? 38.078 46.949 35.630 1.00 24.96 394 VAL D N 1
ATOM 12662 C CA . VAL D 1 415 ? 37.639 47.944 34.636 1.00 26.14 394 VAL D CA 1
ATOM 12663 C C . VAL D 1 415 ? 38.724 48.327 33.615 1.00 26.43 394 VAL D C 1
ATOM 12664 O O . VAL D 1 415 ? 38.434 48.471 32.436 1.00 25.34 394 VAL D O 1
ATOM 12668 N N . GLU D 1 416 ? 39.970 48.471 34.058 1.00 27.65 395 GLU D N 1
ATOM 12669 C CA A GLU D 1 416 ? 40.971 48.896 33.101 0.70 28.51 395 GLU D CA 1
ATOM 12670 C CA B GLU D 1 416 ? 41.081 48.866 33.181 0.30 27.89 395 GLU D CA 1
ATOM 12671 C C . GLU D 1 416 ? 41.359 47.750 32.180 1.00 28.43 395 GLU D C 1
ATOM 12672 O O . GLU D 1 416 ? 41.591 47.990 31.012 1.00 27.96 395 GLU D O 1
ATOM 12683 N N . ARG D 1 417 ? 41.352 46.505 32.672 1.00 28.80 396 ARG D N 1
ATOM 12684 C CA . ARG D 1 417 ? 41.592 45.399 31.771 1.00 29.33 396 ARG D CA 1
ATOM 12685 C C . ARG D 1 417 ? 40.455 45.258 30.728 1.00 29.28 396 ARG D C 1
ATOM 12686 O O . ARG D 1 417 ? 40.726 44.994 29.556 1.00 28.15 396 ARG D O 1
ATOM 12694 N N . CYS D 1 418 ? 39.199 45.461 31.147 1.00 29.01 397 CYS D N 1
ATOM 12695 C CA . CYS D 1 418 ? 38.064 45.473 30.202 1.00 28.61 397 CYS D CA 1
ATOM 12696 C C . CYS D 1 418 ? 38.285 46.542 29.123 1.00 29.24 397 CYS D C 1
ATOM 12697 O O . CYS D 1 418 ? 38.148 46.264 27.924 1.00 28.53 397 CYS D O 1
ATOM 12700 N N . ARG D 1 419 ? 38.668 47.752 29.563 1.00 30.09 398 ARG D N 1
ATOM 12701 C CA . ARG D 1 419 ? 38.877 48.891 28.656 1.00 31.54 398 ARG D CA 1
ATOM 12702 C C . ARG D 1 419 ? 39.945 48.596 27.601 1.00 31.80 398 ARG D C 1
ATOM 12703 O O . ARG D 1 419 ? 39.744 48.848 26.417 1.00 31.74 398 ARG D O 1
ATOM 12711 N N . ALA D 1 420 ? 41.079 48.075 28.049 1.00 32.29 399 ALA D N 1
ATOM 12712 C CA . ALA D 1 420 ? 42.192 47.756 27.157 1.00 33.69 399 ALA D CA 1
ATOM 12713 C C . ALA D 1 420 ? 41.755 46.756 26.073 1.00 33.67 399 ALA D C 1
ATOM 12714 O O . ALA D 1 420 ? 42.099 46.917 24.904 1.00 33.64 399 ALA D O 1
ATOM 12716 N N . GLY D 1 421 ? 40.955 45.753 26.440 1.00 33.58 400 GLY D N 1
ATOM 12717 C CA . GLY D 1 421 ? 40.367 44.866 25.420 1.00 32.99 400 GLY D CA 1
ATOM 12718 C C . GLY D 1 421 ? 39.589 45.616 24.335 1.00 33.10 400 GLY D C 1
ATOM 12719 O O . GLY D 1 421 ? 39.759 45.361 23.154 1.00 33.55 400 GLY D O 1
ATOM 12720 N N . ALA D 1 422 ? 38.727 46.534 24.728 1.00 33.21 401 ALA D N 1
ATOM 12721 C CA . ALA D 1 422 ? 37.912 47.263 23.781 1.00 34.61 401 ALA D CA 1
ATOM 12722 C C . ALA D 1 422 ? 38.733 48.243 22.893 1.00 36.16 401 ALA D C 1
ATOM 12723 O O . ALA D 1 422 ? 38.421 48.408 21.704 1.00 35.17 401 ALA D O 1
ATOM 12725 N N . GLU D 1 423 ? 39.753 48.878 23.487 1.00 37.29 402 GLU D N 1
ATOM 12726 C CA . GLU D 1 423 ? 40.593 49.855 22.776 1.00 39.64 402 GLU D CA 1
ATOM 12727 C C . GLU D 1 423 ? 41.572 49.172 21.835 1.00 40.50 402 GLU D C 1
ATOM 12728 O O . GLU D 1 423 ? 41.991 49.770 20.844 1.00 41.27 402 GLU D O 1
ATOM 12734 N N . GLU D 1 424 ? 41.893 47.912 22.131 1.00 40.62 403 GLU D N 1
ATOM 12735 C CA . GLU D 1 424 ? 42.735 47.085 21.261 1.00 40.93 403 GLU D CA 1
ATOM 12736 C C . GLU D 1 424 ? 41.970 46.457 20.070 1.00 40.92 403 GLU D C 1
ATOM 12737 O O . GLU D 1 424 ? 42.571 45.748 19.245 1.00 41.80 403 GLU D O 1
ATOM 12739 N N . SER D 1 425 ? 40.669 46.728 19.969 1.00 40.71 404 SER D N 1
ATOM 12740 C CA . SER D 1 425 ? 39.830 46.169 18.900 1.00 40.75 404 SER D CA 1
ATOM 12741 C C . SER D 1 425 ? 40.206 46.648 17.495 1.00 41.64 404 SER D C 1
ATOM 12742 O O . SER D 1 425 ? 40.169 47.857 17.209 1.00 41.21 404 SER D O 1
ATOM 12745 N N . ILE D 1 426 ? 40.518 45.704 16.608 1.00 42.64 405 ILE D N 1
ATOM 12746 C CA . ILE D 1 426 ? 40.703 46.043 15.179 1.00 43.43 405 ILE D CA 1
ATOM 12747 C C . ILE D 1 426 ? 39.406 46.535 14.499 1.00 43.99 405 ILE D C 1
ATOM 12748 O O . ILE D 1 426 ? 39.465 47.265 13.503 1.00 44.28 405 ILE D O 1
ATOM 12753 N N . SER D 1 427 ? 38.250 46.173 15.067 1.00 44.03 406 SER D N 1
ATOM 12754 C CA . SER D 1 427 ? 36.948 46.602 14.534 1.00 44.26 406 SER D CA 1
ATOM 12755 C C . SER D 1 427 ? 36.820 48.128 14.488 1.00 45.03 406 SER D C 1
ATOM 12756 O O . SER D 1 427 ? 36.037 48.676 13.689 1.00 44.52 406 SER D O 1
ATOM 12759 N N . LEU D 1 428 ? 37.595 48.794 15.346 1.00 45.69 407 LEU D N 1
ATOM 12760 C CA . LEU D 1 428 ? 37.581 50.252 15.451 1.00 46.65 407 LEU D CA 1
ATOM 12761 C C . LEU D 1 428 ? 37.962 50.965 14.146 1.00 48.03 407 LEU D C 1
ATOM 12762 O O . LEU D 1 428 ? 37.483 52.080 13.897 1.00 47.79 407 LEU D O 1
ATOM 12767 N N . ALA D 1 429 ? 38.782 50.304 13.318 1.00 49.54 408 ALA D N 1
ATOM 12768 C CA . ALA D 1 429 ? 39.164 50.812 11.988 1.00 51.52 408 ALA D CA 1
ATOM 12769 C C . ALA D 1 429 ? 37.945 51.081 11.115 1.00 52.86 408 ALA D C 1
ATOM 12770 O O . ALA D 1 429 ? 37.917 52.056 10.359 1.00 53.26 408 ALA D O 1
ATOM 12772 N N . THR D 1 430 ? 36.933 50.226 11.251 1.00 54.70 409 THR D N 1
ATOM 12773 C CA . THR D 1 430 ? 35.695 50.319 10.472 1.00 56.72 409 THR D CA 1
ATOM 12774 C C . THR D 1 430 ? 35.008 51.693 10.620 1.00 58.07 409 THR D C 1
ATOM 12775 O O . THR D 1 430 ? 34.426 52.226 9.656 1.00 58.60 409 THR D O 1
ATOM 12779 N N . ALA D 1 431 ? 35.104 52.271 11.817 1.00 59.14 410 ALA D N 1
ATOM 12780 C CA . ALA D 1 431 ? 34.579 53.606 12.075 1.00 60.26 410 ALA D CA 1
ATOM 12781 C C . ALA D 1 431 ? 35.229 54.658 11.171 1.00 61.29 410 ALA D C 1
ATOM 12782 O O . ALA D 1 431 ? 34.593 55.643 10.797 1.00 61.64 410 ALA D O 1
ATOM 12784 N N . LEU D 1 432 ? 36.485 54.434 10.800 1.00 62.04 411 LEU D N 1
ATOM 12785 C CA . LEU D 1 432 ? 37.257 55.442 10.082 1.00 62.67 411 LEU D CA 1
ATOM 12786 C C . LEU D 1 432 ? 36.875 55.606 8.605 1.00 63.68 411 LEU D C 1
ATOM 12787 O O . LEU D 1 432 ? 37.379 56.516 7.935 1.00 63.98 411 LEU D O 1
ATOM 12792 N N . VAL D 1 433 ? 35.975 54.747 8.118 1.00 64.41 412 VAL D N 1
ATOM 12793 C CA . VAL D 1 433 ? 35.603 54.658 6.696 1.00 65.29 412 VAL D CA 1
ATOM 12794 C C . VAL D 1 433 ? 35.604 55.994 5.909 1.00 66.00 412 VAL D C 1
ATOM 12795 O O . VAL D 1 433 ? 36.119 56.037 4.781 1.00 66.26 412 VAL D O 1
ATOM 12797 N N . PRO D 1 434 ? 35.033 57.081 6.490 1.00 66.46 413 PRO D N 1
ATOM 12798 C CA . PRO D 1 434 ? 35.252 58.435 5.933 1.00 66.56 413 PRO D CA 1
ATOM 12799 C C . PRO D 1 434 ? 36.704 58.964 6.028 1.00 66.53 413 PRO D C 1
ATOM 12800 O O . PRO D 1 434 ? 36.934 60.024 6.622 1.00 66.57 413 PRO D O 1
ATOM 12804 N N . VAL D 1 435 ? 37.657 58.235 5.431 1.00 66.29 414 VAL D N 1
ATOM 12805 C CA . VAL D 1 435 ? 39.074 58.641 5.355 1.00 66.15 414 VAL D CA 1
ATOM 12806 C C . VAL D 1 435 ? 39.886 57.678 4.497 1.00 66.11 414 VAL D C 1
ATOM 12807 O O . VAL D 1 435 ? 39.332 56.913 3.706 1.00 66.25 414 VAL D O 1
ATOM 12809 N N . ALA D 1 439 ? 38.823 50.967 3.504 1.00 55.73 418 ALA D N 1
ATOM 12810 C CA . ALA D 1 439 ? 39.507 51.098 2.225 1.00 56.39 418 ALA D CA 1
ATOM 12811 C C . ALA D 1 439 ? 40.953 51.520 2.471 1.00 56.23 418 ALA D C 1
ATOM 12812 O O . ALA D 1 439 ? 41.875 50.720 2.335 1.00 56.38 418 ALA D O 1
ATOM 12814 N N . ARG D 1 440 ? 41.149 52.776 2.849 1.00 56.43 419 ARG D N 1
ATOM 12815 C CA . ARG D 1 440 ? 42.416 53.201 3.439 1.00 56.57 419 ARG D CA 1
ATOM 12816 C C . ARG D 1 440 ? 42.397 52.779 4.913 1.00 56.42 419 ARG D C 1
ATOM 12817 O O . ARG D 1 440 ? 43.450 52.571 5.536 1.00 56.67 419 ARG D O 1
ATOM 12819 N N . ALA D 1 441 ? 41.180 52.659 5.449 1.00 55.83 420 ALA D N 1
ATOM 12820 C CA . ALA D 1 441 ? 40.922 52.182 6.812 1.00 55.34 420 ALA D CA 1
ATOM 12821 C C . ALA D 1 441 ? 41.493 50.784 7.027 1.00 54.58 420 ALA D C 1
ATOM 12822 O O . ALA D 1 441 ? 42.087 50.511 8.062 1.00 54.39 420 ALA D O 1
ATOM 12824 N N . ALA D 1 442 ? 41.319 49.919 6.028 1.00 54.35 421 ALA D N 1
ATOM 12825 C CA . ALA D 1 442 ? 41.904 48.580 6.014 1.00 53.73 421 ALA D CA 1
ATOM 12826 C C . ALA D 1 442 ? 43.432 48.581 6.170 1.00 54.04 421 ALA D C 1
ATOM 12827 O O . ALA D 1 442 ? 44.014 47.611 6.676 1.00 53.85 421 ALA D O 1
ATOM 12829 N N . GLU D 1 443 ? 44.089 49.661 5.741 1.00 54.33 422 GLU D N 1
ATOM 12830 C CA . GLU D 1 443 ? 45.546 49.753 5.858 1.00 54.35 422 GLU D CA 1
ATOM 12831 C C . GLU D 1 443 ? 45.964 50.134 7.286 1.00 54.40 422 GLU D C 1
ATOM 12832 O O . GLU D 1 443 ? 47.007 49.685 7.780 1.00 54.26 422 GLU D O 1
ATOM 12834 N N . ILE D 1 444 ? 45.146 50.947 7.952 1.00 54.92 423 ILE D N 1
ATOM 12835 C CA . ILE D 1 444 ? 45.384 51.269 9.376 1.00 55.64 423 ILE D CA 1
ATOM 12836 C C . ILE D 1 444 ? 45.198 50.006 10.249 1.00 55.88 423 ILE D C 1
ATOM 12837 O O . ILE D 1 444 ? 46.002 49.742 11.162 1.00 55.65 423 ILE D O 1
ATOM 12839 N N . ALA D 1 445 ? 44.149 49.233 9.935 1.00 56.25 424 ALA D N 1
ATOM 12840 C CA . ALA D 1 445 ? 43.865 47.933 10.579 1.00 56.84 424 ALA D CA 1
ATOM 12841 C C . ALA D 1 445 ? 45.015 46.925 10.436 1.00 57.41 424 ALA D C 1
ATOM 12842 O O . ALA D 1 445 ? 45.450 46.348 11.438 1.00 57.25 424 ALA D O 1
ATOM 12844 N N . LYS D 1 446 ? 45.506 46.738 9.204 1.00 58.41 425 LYS D N 1
ATOM 12845 C CA . LYS D 1 446 ? 46.705 45.932 8.933 1.00 59.64 425 LYS D CA 1
ATOM 12846 C C . LYS D 1 446 ? 47.940 46.408 9.735 1.00 60.59 425 LYS D C 1
ATOM 12847 O O . LYS D 1 446 ? 48.642 45.594 10.357 1.00 60.43 425 LYS D O 1
ATOM 12849 N N . GLN D 1 447 ? 48.189 47.722 9.729 1.00 61.75 426 GLN D N 1
ATOM 12850 C CA . GLN D 1 447 ? 49.348 48.299 10.425 1.00 62.79 426 GLN D CA 1
ATOM 12851 C C . GLN D 1 447 ? 49.267 48.098 11.944 1.00 63.29 426 GLN D C 1
ATOM 12852 O O . GLN D 1 447 ? 50.242 47.686 12.569 1.00 63.39 426 GLN D O 1
ATOM 12854 N N . ALA D 1 448 ? 48.099 48.389 12.522 1.00 64.08 427 ALA D N 1
ATOM 12855 C CA . ALA D 1 448 ? 47.828 48.133 13.949 1.00 64.63 427 ALA D CA 1
ATOM 12856 C C . ALA D 1 448 ? 47.980 46.654 14.351 1.00 65.12 427 ALA D C 1
ATOM 12857 O O . ALA D 1 448 ? 48.579 46.353 15.385 1.00 65.42 427 ALA D O 1
ATOM 12859 N N . LEU D 1 449 ? 47.439 45.736 13.548 1.00 65.58 428 LEU D N 1
ATOM 12860 C CA . LEU D 1 449 ? 47.563 44.315 13.862 1.00 66.16 428 LEU D CA 1
ATOM 12861 C C . LEU D 1 449 ? 49.030 43.936 14.060 1.00 66.90 428 LEU D C 1
ATOM 12862 O O . LEU D 1 449 ? 49.392 43.395 15.106 1.00 67.20 428 LEU D O 1
ATOM 12867 N N . ALA D 1 450 ? 49.862 44.248 13.064 1.00 67.88 429 ALA D N 1
ATOM 12868 C CA . ALA D 1 450 ? 51.277 43.855 13.056 1.00 68.68 429 ALA D CA 1
ATOM 12869 C C . ALA D 1 450 ? 52.124 44.678 14.028 1.00 69.13 429 ALA D C 1
ATOM 12870 O O . ALA D 1 450 ? 52.995 44.127 14.705 1.00 69.54 429 ALA D O 1
ATOM 12872 N N . SER D 1 451 ? 51.850 45.982 14.108 1.00 69.60 430 SER D N 1
ATOM 12873 C CA . SER D 1 451 ? 52.598 46.903 14.987 1.00 70.07 430 SER D CA 1
ATOM 12874 C C . SER D 1 451 ? 52.349 46.674 16.479 1.00 69.80 430 SER D C 1
ATOM 12875 O O . SER D 1 451 ? 53.169 47.061 17.312 1.00 70.38 430 SER D O 1
ATOM 12878 N N . GLY D 1 452 ? 51.213 46.062 16.803 1.00 69.41 431 GLY D N 1
ATOM 12879 C CA . GLY D 1 452 ? 50.810 45.818 18.188 1.00 68.88 431 GLY D CA 1
ATOM 12880 C C . GLY D 1 452 ? 50.206 47.017 18.904 1.00 68.39 431 GLY D C 1
ATOM 12881 O O . GLY D 1 452 ? 50.088 47.010 20.128 1.00 68.60 431 GLY D O 1
ATOM 12882 N N . GLN D 1 453 ? 49.811 48.038 18.147 1.00 67.83 432 GLN D N 1
ATOM 12883 C CA . GLN D 1 453 ? 49.252 49.267 18.719 1.00 67.45 432 GLN D CA 1
ATOM 12884 C C . GLN D 1 453 ? 47.739 49.383 18.474 1.00 66.74 432 GLN D C 1
ATOM 12885 O O . GLN D 1 453 ? 47.180 48.652 17.657 1.00 66.33 432 GLN D O 1
ATOM 12887 N N . THR D 1 454 ? 47.089 50.305 19.182 1.00 66.30 433 THR D N 1
ATOM 12888 C CA . THR D 1 454 ? 45.660 50.548 19.009 1.00 66.26 433 THR D CA 1
ATOM 12889 C C . THR D 1 454 ? 45.357 51.340 17.722 1.00 66.34 433 THR D C 1
ATOM 12890 O O . THR D 1 454 ? 46.235 51.998 17.164 1.00 66.59 433 THR D O 1
ATOM 12894 N N . VAL D 1 455 ? 44.116 51.258 17.257 1.00 66.12 434 VAL D N 1
ATOM 12895 C CA . VAL D 1 455 ? 43.664 52.005 16.083 1.00 66.18 434 VAL D CA 1
ATOM 12896 C C . VAL D 1 455 ? 43.419 53.491 16.413 1.00 66.79 434 VAL D C 1
ATOM 12897 O O . VAL D 1 455 ? 43.200 54.311 15.510 1.00 66.95 434 VAL D O 1
ATOM 12901 N N . MET D 1 456 ? 43.438 53.839 17.698 1.00 67.02 435 MET D N 1
ATOM 12902 C CA . MET D 1 456 ? 43.440 55.241 18.095 1.00 67.55 435 MET D CA 1
ATOM 12903 C C . MET D 1 456 ? 44.855 55.749 17.896 1.00 68.23 435 MET D C 1
ATOM 12904 O O . MET D 1 456 ? 45.056 56.880 17.450 1.00 68.56 435 MET D O 1
ATOM 12906 N N . GLU D 1 457 ? 45.827 54.891 18.204 1.00 68.74 436 GLU D N 1
ATOM 12907 C CA . GLU D 1 457 ? 47.244 55.239 18.137 1.00 69.54 436 GLU D CA 1
ATOM 12908 C C . GLU D 1 457 ? 47.762 55.378 16.715 1.00 69.93 436 GLU D C 1
ATOM 12909 O O . GLU D 1 457 ? 48.579 56.259 16.443 1.00 70.36 436 GLU D O 1
ATOM 12915 N N . VAL D 1 458 ? 47.286 54.525 15.813 1.00 70.14 437 VAL D N 1
ATOM 12916 C CA . VAL D 1 458 ? 47.771 54.531 14.425 1.00 70.59 437 VAL D CA 1
ATOM 12917 C C . VAL D 1 458 ? 47.174 55.697 13.608 1.00 71.02 437 VAL D C 1
ATOM 12918 O O . VAL D 1 458 ? 47.856 56.273 12.756 1.00 71.24 437 VAL D O 1
ATOM 12922 N N . ALA D 1 459 ? 45.928 56.063 13.908 1.00 71.44 438 ALA D N 1
ATOM 12923 C CA . ALA D 1 459 ? 45.183 57.069 13.127 1.00 72.28 438 ALA D CA 1
ATOM 12924 C C . ALA D 1 459 ? 45.614 58.527 13.337 1.00 73.11 438 ALA D C 1
ATOM 12925 O O . ALA D 1 459 ? 45.340 59.384 12.483 1.00 73.43 438 ALA D O 1
ATOM 12927 N N . ILE D 1 460 ? 46.261 58.814 14.467 1.00 73.88 439 ILE D N 1
ATOM 12928 C CA . ILE D 1 460 ? 46.872 60.126 14.678 1.00 74.71 439 ILE D CA 1
ATOM 12929 C C . ILE D 1 460 ? 47.914 60.341 13.574 1.00 75.21 439 ILE D C 1
ATOM 12930 O O . ILE D 1 460 ? 47.909 61.373 12.885 1.00 75.46 439 ILE D O 1
ATOM 12932 N N . SER D 1 461 ? 48.763 59.327 13.384 1.00 75.42 440 SER D N 1
ATOM 12933 C CA . SER D 1 461 ? 49.785 59.305 12.332 1.00 75.60 440 SER D CA 1
ATOM 12934 C C . SER D 1 461 ? 49.171 59.007 10.965 1.00 75.47 440 SER D C 1
ATOM 12935 O O . SER D 1 461 ? 48.700 59.910 10.274 1.00 75.56 440 SER D O 1
#